Protein 2I3E (pdb70)

Organism: Carassius auratus (NCBI:txid7957)

Structure (mmCIF, N/CA/C/O backbone):
data_2I3E
#
_entry.id   2I3E
#
loop_
_atom_site.group_PDB
_atom_site.id
_atom_site.type_symbol
_atom_site.label_atom_id
_atom_site.label_alt_id
_atom_site.label_comp_id
_atom_site.label_asym_id
_atom_site.label_entity_id
_atom_site.label_seq_id
_atom_site.pdbx_PDB_ins_code
_atom_site.Cartn_x
_atom_site.Cartn_y
_atom_site.Cartn_z
_atom_site.occupancy
_atom_site.B_iso_or_equiv
_atom_site.auth_seq_id
_atom_site.auth_comp_id
_atom_site.auth_asym_id
_atom_site.auth_atom_id
_atom_site.pdbx_PDB_model_num
ATOM 1 N N . GLY A 1 1 ? -4.946 -9.709 -34.340 1.00 0.00 1 GLY A N 1
ATOM 2 C CA . GLY A 1 1 ? -5.610 -8.698 -33.473 1.00 0.00 1 GLY A CA 1
ATOM 3 C C . GLY A 1 1 ? -6.145 -7.519 -34.261 1.00 0.00 1 GLY A C 1
ATOM 4 O O . GLY A 1 1 ? -6.412 -7.634 -35.457 1.00 0.00 1 GLY A O 1
ATOM 10 N N . SER A 1 2 ? -6.299 -6.382 -33.590 1.00 0.00 2 SER A N 1
ATOM 11 C CA . SER A 1 2 ? -6.806 -5.176 -34.236 1.00 0.00 2 SER A CA 1
ATOM 12 C C . SER A 1 2 ? -5.944 -3.969 -33.885 1.00 0.00 2 SER A C 1
ATOM 13 O O . SER A 1 2 ? -5.399 -3.305 -34.767 1.00 0.00 2 SER A O 1
ATOM 21 N N . HIS A 1 3 ? -5.824 -3.688 -32.592 1.00 0.00 3 HIS A N 1
ATOM 22 C CA . HIS A 1 3 ? -5.028 -2.561 -32.124 1.00 0.00 3 HIS A CA 1
ATOM 23 C C . HIS A 1 3 ? -4.726 -2.688 -30.634 1.00 0.00 3 HIS A C 1
ATOM 24 O O . HIS A 1 3 ? -5.462 -3.341 -29.896 1.00 0.00 3 HIS A O 1
ATOM 38 N N . MET A 1 4 ? -3.639 -2.058 -30.200 1.00 0.00 4 MET A N 1
ATOM 39 C CA . MET A 1 4 ? -3.241 -2.101 -28.797 1.00 0.00 4 MET A CA 1
ATOM 40 C C . MET A 1 4 ? -4.245 -1.359 -27.923 1.00 0.00 4 MET A C 1
ATOM 41 O O . MET A 1 4 ? -4.026 -0.207 -27.547 1.00 0.00 4 MET A O 1
ATOM 55 N N . GLU A 1 5 ? -5.349 -2.027 -27.603 1.00 0.00 5 GLU A N 1
ATOM 56 C CA . GLU A 1 5 ? -6.389 -1.431 -26.771 1.00 0.00 5 GLU A CA 1
ATOM 57 C C . GLU A 1 5 ? -6.529 -2.184 -25.451 1.00 0.00 5 GLU A C 1
ATOM 58 O O . GLU A 1 5 ? -7.637 -2.393 -24.958 1.00 0.00 5 GLU A O 1
ATOM 70 N N . LEU A 1 6 ? -5.396 -2.590 -24.885 1.00 0.00 6 LEU A N 1
ATOM 71 C CA . LEU A 1 6 ? -5.392 -3.319 -23.621 1.00 0.00 6 LEU A CA 1
ATOM 72 C C . LEU A 1 6 ? -5.035 -2.394 -22.460 1.00 0.00 6 LEU A C 1
ATOM 73 O O . LEU A 1 6 ? -4.355 -1.385 -22.646 1.00 0.00 6 LEU A O 1
ATOM 89 N N . PRO A 1 7 ? -5.488 -2.730 -21.240 1.00 0.00 7 PRO A N 1
ATOM 90 C CA . PRO A 1 7 ? -5.212 -1.926 -20.046 1.00 0.00 7 PRO A CA 1
ATOM 91 C C . PRO A 1 7 ? -3.739 -1.966 -19.651 1.00 0.00 7 PRO A C 1
ATOM 92 O O . PRO A 1 7 ? -3.047 -2.953 -19.900 1.00 0.00 7 PRO A O 1
ATOM 103 N N . LEU A 1 8 ? -3.266 -0.887 -19.037 1.00 0.00 8 LEU A N 1
ATOM 104 C CA . LEU A 1 8 ? -1.874 -0.798 -18.609 1.00 0.00 8 LEU A CA 1
ATOM 105 C C . LEU A 1 8 ? -1.774 -0.674 -17.092 1.00 0.00 8 LEU A C 1
ATOM 106 O O . LEU A 1 8 ? -0.851 -1.209 -16.476 1.00 0.00 8 LEU A O 1
ATOM 122 N N . PHE A 1 9 ? -2.726 0.036 -16.494 1.00 0.00 9 PHE A N 1
ATOM 123 C CA . PHE A 1 9 ? -2.739 0.231 -15.049 1.00 0.00 9 PHE A CA 1
ATOM 124 C C . PHE A 1 9 ? -4.135 -0.005 -14.478 1.00 0.00 9 PHE A C 1
ATOM 125 O O . PHE A 1 9 ? -5.121 0.537 -14.978 1.00 0.00 9 PHE A O 1
ATOM 142 N N . PHE A 1 10 ? -4.207 -0.815 -13.426 1.00 0.00 10 PHE A N 1
ATOM 143 C CA . PHE A 1 10 ? -5.480 -1.121 -12.782 1.00 0.00 10 PHE A CA 1
ATOM 144 C C . PHE A 1 10 ? -5.483 -0.644 -11.333 1.00 0.00 10 PHE A C 1
ATOM 145 O O . PHE A 1 10 ? -4.432 -0.544 -10.700 1.00 0.00 10 PHE A O 1
ATOM 162 N N . GLY A 1 11 ? -6.671 -0.352 -10.812 1.00 0.00 11 GLY A N 1
ATOM 163 C CA . GLY A 1 11 ? -6.785 0.112 -9.441 1.00 0.00 11 GLY A CA 1
ATOM 164 C C . GLY A 1 11 ? -8.208 0.476 -9.067 1.00 0.00 11 GLY A C 1
ATOM 165 O O . GLY A 1 11 ? -9.073 0.591 -9.935 1.00 0.00 11 GLY A O 1
ATOM 169 N N . TRP A 1 12 ? -8.450 0.656 -7.773 1.00 0.00 12 TRP A N 1
ATOM 170 C CA . TRP A 1 12 ? -9.780 1.010 -7.287 1.00 0.00 12 TRP A CA 1
ATOM 171 C C . TRP A 1 12 ? -9.750 2.342 -6.543 1.00 0.00 12 TRP A C 1
ATOM 172 O O . TRP A 1 12 ? -8.880 2.578 -5.705 1.00 0.00 12 TRP A O 1
ATOM 193 N N . PHE A 1 13 ? -10.707 3.209 -6.858 1.00 0.00 13 PHE A N 1
ATOM 194 C CA . PHE A 1 13 ? -10.792 4.519 -6.221 1.00 0.00 13 PHE A CA 1
ATOM 195 C C . PHE A 1 13 ? -11.605 4.445 -4.933 1.00 0.00 13 PHE A C 1
ATOM 196 O O . PHE A 1 13 ? -12.805 4.172 -4.960 1.00 0.00 13 PHE A O 1
ATOM 213 N N . LEU A 1 14 ? -10.943 4.688 -3.806 1.00 0.00 14 LEU A N 1
ATOM 214 C CA . LEU A 1 14 ? -11.608 4.647 -2.506 1.00 0.00 14 LEU A CA 1
ATOM 215 C C . LEU A 1 14 ? -12.706 5.703 -2.419 1.00 0.00 14 LEU A C 1
ATOM 216 O O . LEU A 1 14 ? -12.566 6.804 -2.950 1.00 0.00 14 LEU A O 1
ATOM 232 N N . LEU A 1 15 ? -13.800 5.355 -1.747 1.00 0.00 15 LEU A N 1
ATOM 233 C CA . LEU A 1 15 ? -14.927 6.267 -1.588 1.00 0.00 15 LEU A CA 1
ATOM 234 C C . LEU A 1 15 ? -14.515 7.515 -0.809 1.00 0.00 15 LEU A C 1
ATOM 235 O O . LEU A 1 15 ? -13.749 7.432 0.152 1.00 0.00 15 LEU A O 1
ATOM 251 N N . PRO A 1 16 ? -15.020 8.697 -1.212 1.00 0.00 16 PRO A N 1
ATOM 252 C CA . PRO A 1 16 ? -14.703 9.965 -0.549 1.00 0.00 16 PRO A CA 1
ATOM 253 C C . PRO A 1 16 ? -14.888 9.895 0.965 1.00 0.00 16 PRO A C 1
ATOM 254 O O . PRO A 1 16 ? -14.244 10.631 1.712 1.00 0.00 16 PRO A O 1
ATOM 265 N N . GLU A 1 17 ? -15.770 9.007 1.412 1.00 0.00 17 GLU A N 1
ATOM 266 C CA . GLU A 1 17 ? -16.034 8.844 2.837 1.00 0.00 17 GLU A CA 1
ATOM 267 C C . GLU A 1 17 ? -14.875 8.136 3.532 1.00 0.00 17 GLU A C 1
ATOM 268 O O . GLU A 1 17 ? -14.423 8.559 4.597 1.00 0.00 17 GLU A O 1
ATOM 280 N N . GLU A 1 18 ? -14.399 7.054 2.925 1.00 0.00 18 GLU A N 1
ATOM 281 C CA . GLU A 1 18 ? -13.295 6.284 3.487 1.00 0.00 18 GLU A CA 1
ATOM 282 C C . GLU A 1 18 ? -12.034 7.136 3.604 1.00 0.00 18 GLU A C 1
ATOM 283 O O . GLU A 1 18 ? -11.385 7.157 4.650 1.00 0.00 18 GLU A O 1
ATOM 295 N N . GLU A 1 19 ? -11.691 7.835 2.526 1.00 0.00 19 GLU A N 1
ATOM 296 C CA . GLU A 1 19 ? -10.506 8.687 2.514 1.00 0.00 19 GLU A CA 1
ATOM 297 C C . GLU A 1 19 ? -10.522 9.664 3.684 1.00 0.00 19 GLU A C 1
ATOM 298 O O . GLU A 1 19 ? -9.478 9.991 4.249 1.00 0.00 19 GLU A O 1
ATOM 310 N N . GLU A 1 20 ? -11.715 10.123 4.048 1.00 0.00 20 GLU A N 1
ATOM 311 C CA . GLU A 1 20 ? -11.867 11.059 5.155 1.00 0.00 20 GLU A CA 1
ATOM 312 C C . GLU A 1 20 ? -11.511 10.388 6.477 1.00 0.00 20 GLU A C 1
ATOM 313 O O . GLU A 1 20 ? -10.796 10.956 7.302 1.00 0.00 20 GLU A O 1
ATOM 325 N N . ARG A 1 21 ? -12.015 9.172 6.668 1.00 0.00 21 ARG A N 1
ATOM 326 C CA . ARG A 1 21 ? -11.750 8.419 7.887 1.00 0.00 21 ARG A CA 1
ATOM 327 C C . ARG A 1 21 ? -10.299 7.945 7.927 1.00 0.00 21 ARG A C 1
ATOM 328 O O . ARG A 1 21 ? -9.622 8.072 8.947 1.00 0.00 21 ARG A O 1
ATOM 349 N N . ILE A 1 22 ? -9.828 7.400 6.810 1.00 0.00 22 ILE A N 1
ATOM 350 C CA . ILE A 1 22 ? -8.459 6.908 6.717 1.00 0.00 22 ILE A CA 1
ATOM 351 C C . ILE A 1 22 ? -7.456 8.033 6.953 1.00 0.00 22 ILE A C 1
ATOM 352 O O . ILE A 1 22 ? -6.486 7.869 7.693 1.00 0.00 22 ILE A O 1
ATOM 368 N N . LYS A 1 23 ? -7.696 9.177 6.318 1.00 0.00 23 LYS A N 1
ATOM 369 C CA . LYS A 1 23 ? -6.811 10.328 6.460 1.00 0.00 23 LYS A CA 1
ATOM 370 C C . LYS A 1 23 ? -6.725 10.769 7.918 1.00 0.00 23 LYS A C 1
ATOM 371 O O . LYS A 1 23 ? -5.645 11.087 8.417 1.00 0.00 23 LYS A O 1
ATOM 390 N N . CYS A 1 24 ? -7.868 10.783 8.596 1.00 0.00 24 CYS A N 1
ATOM 391 C CA . CYS A 1 24 ? -7.920 11.182 9.997 1.00 0.00 24 CYS A CA 1
ATOM 392 C C . CYS A 1 24 ? -7.060 10.259 10.856 1.00 0.00 24 CYS A C 1
ATOM 393 O O . CYS A 1 24 ? -6.442 10.697 11.827 1.00 0.00 24 CYS A O 1
ATOM 401 N N . ALA A 1 25 ? -7.026 8.982 10.490 1.00 0.00 25 ALA A N 1
ATOM 402 C CA . ALA A 1 25 ? -6.242 7.998 11.226 1.00 0.00 25 ALA A CA 1
ATOM 403 C C . ALA A 1 25 ? -4.751 8.178 10.964 1.00 0.00 25 ALA A C 1
ATOM 404 O O . ALA A 1 25 ? -3.935 8.099 11.881 1.00 0.00 25 ALA A O 1
ATOM 411 N N . THR A 1 26 ? -4.402 8.422 9.705 1.00 0.00 26 THR A N 1
ATOM 412 C CA . THR A 1 26 ? -3.008 8.614 9.322 1.00 0.00 26 THR A CA 1
ATOM 413 C C . THR A 1 26 ? -2.410 9.821 10.036 1.00 0.00 26 THR A C 1
ATOM 414 O O . THR A 1 26 ? -1.300 9.757 10.563 1.00 0.00 26 THR A O 1
ATOM 425 N N . MET A 1 27 ? -3.155 10.922 10.050 1.00 0.00 27 MET A N 1
ATOM 426 C CA . MET A 1 27 ? -2.699 12.145 10.701 1.00 0.00 27 MET A CA 1
ATOM 427 C C . MET A 1 27 ? -2.454 11.910 12.188 1.00 0.00 27 MET A C 1
ATOM 428 O O . MET A 1 27 ? -1.411 12.288 12.722 1.00 0.00 27 MET A O 1
ATOM 442 N N . ASP A 1 28 ? -3.421 11.282 12.849 1.00 0.00 28 ASP A N 1
ATOM 443 C CA . ASP A 1 28 ? -3.309 10.994 14.275 1.00 0.00 28 ASP A CA 1
ATOM 444 C C . ASP A 1 28 ? -2.084 10.130 14.560 1.00 0.00 28 ASP A C 1
ATOM 445 O O . ASP A 1 28 ? -1.450 10.261 15.607 1.00 0.00 28 ASP A O 1
ATOM 454 N N . PHE A 1 29 ? -1.757 9.250 13.620 1.00 0.00 29 PHE A N 1
ATOM 455 C CA . PHE A 1 29 ? -0.607 8.365 13.768 1.00 0.00 29 PHE A CA 1
ATOM 456 C C . PHE A 1 29 ? 0.693 9.166 13.791 1.00 0.00 29 PHE A C 1
ATOM 457 O O . PHE A 1 29 ? 1.495 9.038 14.715 1.00 0.00 29 PHE A O 1
ATOM 474 N N . LEU A 1 30 ? 0.894 9.989 12.767 1.00 0.00 30 LEU A N 1
ATOM 475 C CA . LEU A 1 30 ? 2.096 10.810 12.666 1.00 0.00 30 LEU A CA 1
ATOM 476 C C . LEU A 1 30 ? 2.307 11.634 13.934 1.00 0.00 30 LEU A C 1
ATOM 477 O O . LEU A 1 30 ? 3.440 11.868 14.352 1.00 0.00 30 LEU A O 1
ATOM 493 N N . LYS A 1 31 ? 1.208 12.070 14.541 1.00 0.00 31 LYS A N 1
ATOM 494 C CA . LYS A 1 31 ? 1.275 12.866 15.761 1.00 0.00 31 LYS A CA 1
ATOM 495 C C . LYS A 1 31 ? 1.731 12.014 16.941 1.00 0.00 31 LYS A C 1
ATOM 496 O O . LYS A 1 31 ? 2.589 12.426 17.723 1.00 0.00 31 LYS A O 1
ATOM 515 N N . THR A 1 32 ? 1.153 10.823 17.062 1.00 0.00 32 THR A N 1
ATOM 516 C CA . THR A 1 32 ? 1.502 9.913 18.146 1.00 0.00 32 THR A CA 1
ATOM 517 C C . THR A 1 32 ? 2.891 9.319 17.931 1.00 0.00 32 THR A C 1
ATOM 518 O O . THR A 1 32 ? 3.623 9.066 18.888 1.00 0.00 32 THR A O 1
ATOM 529 N N . LEU A 1 33 ? 3.246 9.103 16.669 1.00 0.00 33 LEU A N 1
ATOM 530 C CA . LEU A 1 33 ? 4.547 8.541 16.327 1.00 0.00 33 LEU A CA 1
ATOM 531 C C . LEU A 1 33 ? 5.670 9.498 16.716 1.00 0.00 33 LEU A C 1
ATOM 532 O O . LEU A 1 33 ? 6.727 9.074 17.183 1.00 0.00 33 LEU A O 1
ATOM 548 N N . ASP A 1 34 ? 5.433 10.790 16.520 1.00 0.00 34 ASP A N 1
ATOM 549 C CA . ASP A 1 34 ? 6.423 11.808 16.851 1.00 0.00 34 ASP A CA 1
ATOM 550 C C . ASP A 1 34 ? 6.568 11.953 18.362 1.00 0.00 34 ASP A C 1
ATOM 551 O O . ASP A 1 34 ? 7.673 12.138 18.875 1.00 0.00 34 ASP A O 1
ATOM 560 N N . THR A 1 35 ? 5.447 11.866 19.071 1.00 0.00 35 THR A N 1
ATOM 561 C CA . THR A 1 35 ? 5.451 11.986 20.524 1.00 0.00 35 THR A CA 1
ATOM 562 C C . THR A 1 35 ? 6.187 10.814 21.166 1.00 0.00 35 THR A C 1
ATOM 563 O O . THR A 1 35 ? 6.787 10.954 22.232 1.00 0.00 35 THR A O 1
ATOM 574 N N . LEU A 1 36 ? 6.135 9.659 20.512 1.00 0.00 36 LEU A N 1
ATOM 575 C CA . LEU A 1 36 ? 6.797 8.462 21.019 1.00 0.00 36 LEU A CA 1
ATOM 576 C C . LEU A 1 36 ? 8.313 8.633 21.015 1.00 0.00 36 LEU A C 1
ATOM 577 O O . LEU A 1 36 ? 8.890 9.125 20.045 1.00 0.00 36 LEU A O 1
ATOM 593 N N . GLU A 1 37 ? 8.952 8.225 22.106 1.00 0.00 37 GLU A N 1
ATOM 594 C CA . GLU A 1 37 ? 10.401 8.333 22.231 1.00 0.00 37 GLU A CA 1
ATOM 595 C C . GLU A 1 37 ? 11.104 7.342 21.308 1.00 0.00 37 GLU A C 1
ATOM 596 O O . GLU A 1 37 ? 12.213 7.597 20.837 1.00 0.00 37 GLU A O 1
ATOM 608 N N . ALA A 1 38 ? 10.453 6.212 21.053 1.00 0.00 38 ALA A N 1
ATOM 609 C CA . ALA A 1 38 ? 11.016 5.183 20.186 1.00 0.00 38 ALA A CA 1
ATOM 610 C C . ALA A 1 38 ? 11.348 5.744 18.807 1.00 0.00 38 ALA A C 1
ATOM 611 O O . ALA A 1 38 ? 12.418 5.479 18.259 1.00 0.00 38 ALA A O 1
ATOM 618 N N . PHE A 1 39 ? 10.424 6.523 18.253 1.00 0.00 39 PHE A N 1
ATOM 619 C CA . PHE A 1 39 ? 10.620 7.124 16.939 1.00 0.00 39 PHE A CA 1
ATOM 620 C C . PHE A 1 39 ? 11.625 8.270 17.010 1.00 0.00 39 PHE A C 1
ATOM 621 O O . PHE A 1 39 ? 12.586 8.314 16.242 1.00 0.00 39 PHE A O 1
ATOM 638 N N . LYS A 1 40 ? 11.396 9.195 17.937 1.00 0.00 40 LYS A N 1
ATOM 639 C CA . LYS A 1 40 ? 12.280 10.343 18.110 1.00 0.00 40 LYS A CA 1
ATOM 640 C C . LYS A 1 40 ? 13.720 9.896 18.346 1.00 0.00 40 LYS A C 1
ATOM 641 O O . LYS A 1 40 ? 14.664 10.600 17.989 1.00 0.00 40 LYS A O 1
ATOM 660 N N . GLU A 1 41 ? 13.880 8.723 18.950 1.00 0.00 41 GLU A N 1
ATOM 661 C CA . GLU A 1 41 ? 15.206 8.183 19.231 1.00 0.00 41 GLU A CA 1
ATOM 662 C C . GLU A 1 41 ? 15.914 7.778 17.943 1.00 0.00 41 GLU A C 1
ATOM 663 O O . GLU A 1 41 ? 17.138 7.847 17.847 1.00 0.00 41 GLU A O 1
ATOM 675 N N . HIS A 1 42 ? 15.133 7.355 16.953 1.00 0.00 42 HIS A N 1
ATOM 676 C CA . HIS A 1 42 ? 15.685 6.936 15.669 1.00 0.00 42 HIS A CA 1
ATOM 677 C C . HIS A 1 42 ? 15.440 7.990 14.589 1.00 0.00 42 HIS A C 1
ATOM 678 O O . HIS A 1 42 ? 15.644 7.732 13.403 1.00 0.00 42 HIS A O 1
ATOM 692 N N . ILE A 1 43 ? 15.002 9.178 15.003 1.00 0.00 43 ILE A N 1
ATOM 693 C CA . ILE A 1 43 ? 14.732 10.261 14.064 1.00 0.00 43 ILE A CA 1
ATOM 694 C C . ILE A 1 43 ? 15.968 10.593 13.234 1.00 0.00 43 ILE A C 1
ATOM 695 O O . ILE A 1 43 ? 15.865 10.928 12.055 1.00 0.00 43 ILE A O 1
ATOM 711 N N . SER A 1 44 ? 17.138 10.499 13.859 1.00 0.00 44 SER A N 1
ATOM 712 C CA . SER A 1 44 ? 18.394 10.790 13.178 1.00 0.00 44 SER A CA 1
ATOM 713 C C . SER A 1 44 ? 18.586 9.874 11.974 1.00 0.00 44 SER A C 1
ATOM 714 O O . SER A 1 44 ? 19.091 10.296 10.934 1.00 0.00 44 SER A O 1
ATOM 722 N N . GLU A 1 45 ? 18.179 8.617 12.122 1.00 0.00 45 GLU A N 1
ATOM 723 C CA . GLU A 1 45 ? 18.305 7.641 11.047 1.00 0.00 45 GLU A CA 1
ATOM 724 C C . GLU A 1 45 ? 17.223 7.850 9.990 1.00 0.00 45 GLU A C 1
ATOM 725 O O . GLU A 1 45 ? 17.445 7.604 8.805 1.00 0.00 45 GLU A O 1
ATOM 737 N N . PHE A 1 46 ? 16.055 8.305 10.429 1.00 0.00 46 PHE A N 1
ATOM 738 C CA . PHE A 1 46 ? 14.940 8.545 9.520 1.00 0.00 46 PHE A CA 1
ATOM 739 C C . PHE A 1 46 ? 15.161 9.826 8.717 1.00 0.00 46 PHE A C 1
ATOM 740 O O . PHE A 1 46 ? 15.006 9.836 7.495 1.00 0.00 46 PHE A O 1
ATOM 757 N N . THR A 1 47 ? 15.526 10.899 9.408 1.00 0.00 47 THR A N 1
ATOM 758 C CA . THR A 1 47 ? 15.770 12.182 8.756 1.00 0.00 47 THR A CA 1
ATOM 759 C C . THR A 1 47 ? 17.223 12.305 8.299 1.00 0.00 47 THR A C 1
ATOM 760 O O . THR A 1 47 ? 17.592 13.275 7.636 1.00 0.00 47 THR A O 1
ATOM 771 N N . GLY A 1 48 ? 18.043 11.322 8.656 1.00 0.00 48 GLY A N 1
ATOM 772 C CA . GLY A 1 48 ? 19.443 11.347 8.271 1.00 0.00 48 GLY A CA 1
ATOM 773 C C . GLY A 1 48 ? 20.191 12.531 8.856 1.00 0.00 48 GLY A C 1
ATOM 774 O O . GLY A 1 48 ? 21.283 12.868 8.399 1.00 0.00 48 GLY A O 1
ATOM 778 N N . GLU A 1 49 ? 19.604 13.166 9.870 1.00 0.00 49 GLU A N 1
ATOM 779 C CA . GLU A 1 49 ? 20.226 14.318 10.515 1.00 0.00 49 GLU A CA 1
ATOM 780 C C . GLU A 1 49 ? 20.607 15.382 9.489 1.00 0.00 49 GLU A C 1
ATOM 781 O O . GLU A 1 49 ? 21.779 15.733 9.347 1.00 0.00 49 GLU A O 1
ATOM 793 N N . ALA A 1 50 ? 19.609 15.893 8.774 1.00 0.00 50 ALA A N 1
ATOM 794 C CA . ALA A 1 50 ? 19.843 16.917 7.762 1.00 0.00 50 ALA A CA 1
ATOM 795 C C . ALA A 1 50 ? 18.529 17.490 7.241 1.00 0.00 50 ALA A C 1
ATOM 796 O O . ALA A 1 50 ? 18.100 17.175 6.131 1.00 0.00 50 ALA A O 1
ATOM 803 N N . GLU A 1 51 ? 17.897 18.335 8.048 1.00 0.00 51 GLU A N 1
ATOM 804 C CA . GLU A 1 51 ? 16.634 18.956 7.666 1.00 0.00 51 GLU A CA 1
ATOM 805 C C . GLU A 1 51 ? 16.503 20.346 8.287 1.00 0.00 51 GLU A C 1
ATOM 806 O O . GLU A 1 51 ? 16.845 21.348 7.659 1.00 0.00 51 GLU A O 1
ATOM 818 N N . LYS A 1 52 ? 16.011 20.403 9.524 1.00 0.00 52 LYS A N 1
ATOM 819 C CA . LYS A 1 52 ? 15.842 21.674 10.225 1.00 0.00 52 LYS A CA 1
ATOM 820 C C . LYS A 1 52 ? 15.082 21.478 11.535 1.00 0.00 52 LYS A C 1
ATOM 821 O O . LYS A 1 52 ? 15.621 21.715 12.616 1.00 0.00 52 LYS A O 1
ATOM 840 N N . GLU A 1 53 ? 13.829 21.045 11.433 1.00 0.00 53 GLU A N 1
ATOM 841 C CA . GLU A 1 53 ? 12.998 20.819 12.610 1.00 0.00 53 GLU A CA 1
ATOM 842 C C . GLU A 1 53 ? 11.978 19.714 12.349 1.00 0.00 53 GLU A C 1
ATOM 843 O O . GLU A 1 53 ? 10.775 19.915 12.513 1.00 0.00 53 GLU A O 1
ATOM 855 N N . VAL A 1 54 ? 12.470 18.546 11.938 1.00 0.00 54 VAL A N 1
ATOM 856 C CA . VAL A 1 54 ? 11.610 17.399 11.649 1.00 0.00 54 VAL A CA 1
ATOM 857 C C . VAL A 1 54 ? 10.375 17.813 10.848 1.00 0.00 54 VAL A C 1
ATOM 858 O O . VAL A 1 54 ? 9.276 17.308 11.075 1.00 0.00 54 VAL A O 1
ATOM 871 N N . ASP A 1 55 ? 10.568 18.736 9.911 1.00 0.00 55 ASP A N 1
ATOM 872 C CA . ASP A 1 55 ? 9.473 19.220 9.076 1.00 0.00 55 ASP A CA 1
ATOM 873 C C . ASP A 1 55 ? 9.112 18.208 7.989 1.00 0.00 55 ASP A C 1
ATOM 874 O O . ASP A 1 55 ? 8.107 18.367 7.295 1.00 0.00 55 ASP A O 1
ATOM 883 N N . LEU A 1 56 ? 9.932 17.170 7.840 1.00 0.00 56 LEU A N 1
ATOM 884 C CA . LEU A 1 56 ? 9.690 16.141 6.834 1.00 0.00 56 LEU A CA 1
ATOM 885 C C . LEU A 1 56 ? 8.291 15.547 6.983 1.00 0.00 56 LEU A C 1
ATOM 886 O O . LEU A 1 56 ? 7.679 15.123 6.003 1.00 0.00 56 LEU A O 1
ATOM 902 N N . GLU A 1 57 ? 7.792 15.522 8.214 1.00 0.00 57 GLU A N 1
ATOM 903 C CA . GLU A 1 57 ? 6.465 14.982 8.489 1.00 0.00 57 GLU A CA 1
ATOM 904 C C . GLU A 1 57 ? 5.384 15.849 7.853 1.00 0.00 57 GLU A C 1
ATOM 905 O O . GLU A 1 57 ? 4.359 15.344 7.394 1.00 0.00 57 GLU A O 1
ATOM 917 N N . GLN A 1 58 ? 5.621 17.156 7.827 1.00 0.00 58 GLN A N 1
ATOM 918 C CA . GLN A 1 58 ? 4.670 18.095 7.245 1.00 0.00 58 GLN A CA 1
ATOM 919 C C . GLN A 1 58 ? 4.971 18.332 5.767 1.00 0.00 58 GLN A C 1
ATOM 920 O O . GLN A 1 58 ? 4.078 18.667 4.987 1.00 0.00 58 GLN A O 1
ATOM 934 N N . TYR A 1 59 ? 6.234 18.157 5.388 1.00 0.00 59 TYR A N 1
ATOM 935 C CA . TYR A 1 59 ? 6.654 18.351 4.003 1.00 0.00 59 TYR A CA 1
ATOM 936 C C . TYR A 1 59 ? 5.823 17.487 3.056 1.00 0.00 59 TYR A C 1
ATOM 937 O O . TYR A 1 59 ? 5.350 17.961 2.022 1.00 0.00 59 TYR A O 1
ATOM 955 N N . PHE A 1 60 ? 5.652 16.218 3.415 1.00 0.00 60 PHE A N 1
ATOM 956 C CA . PHE A 1 60 ? 4.879 15.286 2.598 1.00 0.00 60 PHE A CA 1
ATOM 957 C C . PHE A 1 60 ? 3.506 15.860 2.260 1.00 0.00 60 PHE A C 1
ATOM 958 O O . PHE A 1 60 ? 2.839 16.445 3.112 1.00 0.00 60 PHE A O 1
ATOM 975 N N . GLN A 1 61 ? 3.090 15.687 1.009 1.00 0.00 61 GLN A N 1
ATOM 976 C CA . GLN A 1 61 ? 1.797 16.188 0.557 1.00 0.00 61 GLN A CA 1
ATOM 977 C C . GLN A 1 61 ? 0.793 15.049 0.412 1.00 0.00 61 GLN A C 1
ATOM 978 O O . GLN A 1 61 ? 1.109 13.996 -0.144 1.00 0.00 61 GLN A O 1
ATOM 992 N N . ASN A 1 62 ? -0.417 15.267 0.914 1.00 0.00 62 ASN A N 1
ATOM 993 C CA . ASN A 1 62 ? -1.469 14.258 0.840 1.00 0.00 62 ASN A CA 1
ATOM 994 C C . ASN A 1 62 ? -2.601 14.719 -0.077 1.00 0.00 62 ASN A C 1
ATOM 995 O O . ASN A 1 62 ? -3.331 15.654 0.250 1.00 0.00 62 ASN A O 1
ATOM 1006 N N . PRO A 1 63 ? -2.767 14.067 -1.245 1.00 0.00 63 PRO A N 1
ATOM 1007 C CA . PRO A 1 63 ? -3.819 14.423 -2.201 1.00 0.00 63 PRO A CA 1
ATOM 1008 C C . PRO A 1 63 ? -5.207 14.030 -1.708 1.00 0.00 63 PRO A C 1
ATOM 1009 O O . PRO A 1 63 ? -5.364 13.049 -0.980 1.00 0.00 63 PRO A O 1
ATOM 1020 N N . LEU A 1 64 ? -6.213 14.800 -2.109 1.00 0.00 64 LEU A N 1
ATOM 1021 C CA . LEU A 1 64 ? -7.589 14.532 -1.707 1.00 0.00 64 LEU A CA 1
ATOM 1022 C C . LEU A 1 64 ? -8.069 13.199 -2.276 1.00 0.00 64 LEU A C 1
ATOM 1023 O O . LEU A 1 64 ? -8.077 12.184 -1.579 1.00 0.00 64 LEU A O 1
ATOM 1039 N N . GLN A 1 65 ? -8.468 13.207 -3.544 1.00 0.00 65 GLN A N 1
ATOM 1040 C CA . GLN A 1 65 ? -8.948 11.997 -4.201 1.00 0.00 65 GLN A CA 1
ATOM 1041 C C . GLN A 1 65 ? -7.834 10.963 -4.317 1.00 0.00 65 GLN A C 1
ATOM 1042 O O . GLN A 1 65 ? -7.200 10.834 -5.365 1.00 0.00 65 GLN A O 1
ATOM 1056 N N . LEU A 1 66 ? -7.599 10.231 -3.234 1.00 0.00 66 LEU A N 1
ATOM 1057 C CA . LEU A 1 66 ? -6.560 9.208 -3.214 1.00 0.00 66 LEU A CA 1
ATOM 1058 C C . LEU A 1 66 ? -7.019 7.948 -3.941 1.00 0.00 66 LEU A C 1
ATOM 1059 O O . LEU A 1 66 ? -8.195 7.589 -3.899 1.00 0.00 66 LEU A O 1
ATOM 1075 N N . HIS A 1 67 ? -6.081 7.281 -4.606 1.00 0.00 67 HIS A N 1
ATOM 1076 C CA . HIS A 1 67 ? -6.387 6.060 -5.343 1.00 0.00 67 HIS A CA 1
ATOM 1077 C C . HIS A 1 67 ? -5.468 4.922 -4.911 1.00 0.00 67 HIS A C 1
ATOM 1078 O O . HIS A 1 67 ? -4.354 5.155 -4.442 1.00 0.00 67 HIS A O 1
ATOM 1092 N N . CYS A 1 68 ? -5.941 3.691 -5.071 1.00 0.00 68 CYS A N 1
ATOM 1093 C CA . CYS A 1 68 ? -5.162 2.516 -4.696 1.00 0.00 68 CYS A CA 1
ATOM 1094 C C . CYS A 1 68 ? -4.863 1.648 -5.915 1.00 0.00 68 CYS A C 1
ATOM 1095 O O . CYS A 1 68 ? -5.746 1.373 -6.726 1.00 0.00 68 CYS A O 1
ATOM 1103 N N . THR A 1 69 ? -3.610 1.218 -6.034 1.00 0.00 69 THR A N 1
ATOM 1104 C CA . THR A 1 69 ? -3.192 0.380 -7.152 1.00 0.00 69 THR A CA 1
ATOM 1105 C C . THR A 1 69 ? -3.637 -1.064 -6.940 1.00 0.00 69 THR A C 1
ATOM 1106 O O . THR A 1 69 ? -3.909 -1.480 -5.814 1.00 0.00 69 THR A O 1
ATOM 1117 N N . THR A 1 70 ? -3.709 -1.824 -8.027 1.00 0.00 70 THR A N 1
ATOM 1118 C CA . THR A 1 70 ? -4.123 -3.221 -7.955 1.00 0.00 70 THR A CA 1
ATOM 1119 C C . THR A 1 70 ? -3.160 -4.120 -8.727 1.00 0.00 70 THR A C 1
ATOM 1120 O O . THR A 1 70 ? -2.345 -4.826 -8.132 1.00 0.00 70 THR A O 1
ATOM 1131 N N . LYS A 1 71 ? -3.262 -4.095 -10.053 1.00 0.00 71 LYS A N 1
ATOM 1132 C CA . LYS A 1 71 ? -2.401 -4.916 -10.899 1.00 0.00 71 LYS A CA 1
ATOM 1133 C C . LYS A 1 71 ? -1.889 -4.124 -12.098 1.00 0.00 71 LYS A C 1
ATOM 1134 O O . LYS A 1 71 ? -2.635 -3.372 -12.726 1.00 0.00 71 LYS A O 1
ATOM 1153 N N . PHE A 1 72 ? -0.610 -4.304 -12.414 1.00 0.00 72 PHE A N 1
ATOM 1154 C CA . PHE A 1 72 ? 0.006 -3.615 -13.540 1.00 0.00 72 PHE A CA 1
ATOM 1155 C C . PHE A 1 72 ? 0.121 -4.547 -14.743 1.00 0.00 72 PHE A C 1
ATOM 1156 O O . PHE A 1 72 ? 0.884 -5.513 -14.721 1.00 0.00 72 PHE A O 1
ATOM 1173 N N . CYS A 1 73 ? -0.644 -4.254 -15.790 1.00 0.00 73 CYS A N 1
ATOM 1174 C CA . CYS A 1 73 ? -0.631 -5.070 -17.001 1.00 0.00 73 CYS A CA 1
ATOM 1175 C C . CYS A 1 73 ? 0.783 -5.205 -17.558 1.00 0.00 73 CYS A C 1
ATOM 1176 O O . CYS A 1 73 ? 1.180 -6.280 -18.009 1.00 0.00 73 CYS A O 1
ATOM 1184 N N . ASP A 1 74 ? 1.535 -4.110 -17.525 1.00 0.00 74 ASP A N 1
ATOM 1185 C CA . ASP A 1 74 ? 2.904 -4.101 -18.026 1.00 0.00 74 ASP A CA 1
ATOM 1186 C C . ASP A 1 74 ? 2.940 -4.398 -19.523 1.00 0.00 74 ASP A C 1
ATOM 1187 O O . ASP A 1 74 ? 3.057 -3.487 -20.342 1.00 0.00 74 ASP A O 1
ATOM 1196 N N . TYR A 1 75 ? 2.838 -5.677 -19.875 1.00 0.00 75 TYR A N 1
ATOM 1197 C CA . TYR A 1 75 ? 2.858 -6.087 -21.275 1.00 0.00 75 TYR A CA 1
ATOM 1198 C C . TYR A 1 75 ? 2.684 -7.600 -21.405 1.00 0.00 75 TYR A C 1
ATOM 1199 O O . TYR A 1 75 ? 1.581 -8.086 -21.655 1.00 0.00 75 TYR A O 1
ATOM 1217 N N . GLY A 1 76 ? 3.778 -8.341 -21.244 1.00 0.00 76 GLY A N 1
ATOM 1218 C CA . GLY A 1 76 ? 3.716 -9.787 -21.356 1.00 0.00 76 GLY A CA 1
ATOM 1219 C C . GLY A 1 76 ? 4.452 -10.504 -20.238 1.00 0.00 76 GLY A C 1
ATOM 1220 O O . GLY A 1 76 ? 4.106 -11.632 -19.886 1.00 0.00 76 GLY A O 1
ATOM 1224 N N . LYS A 1 77 ? 5.472 -9.856 -19.681 1.00 0.00 77 LYS A N 1
ATOM 1225 C CA . LYS A 1 77 ? 6.257 -10.447 -18.601 1.00 0.00 77 LYS A CA 1
ATOM 1226 C C . LYS A 1 77 ? 5.360 -10.916 -17.459 1.00 0.00 77 LYS A C 1
ATOM 1227 O O . LYS A 1 77 ? 5.707 -11.843 -16.727 1.00 0.00 77 LYS A O 1
ATOM 1246 N N . ALA A 1 78 ? 4.205 -10.273 -17.313 1.00 0.00 78 ALA A N 1
ATOM 1247 C CA . ALA A 1 78 ? 3.262 -10.630 -16.259 1.00 0.00 78 ALA A CA 1
ATOM 1248 C C . ALA A 1 78 ? 2.098 -11.441 -16.817 1.00 0.00 78 ALA A C 1
ATOM 1249 O O . ALA A 1 78 ? 1.014 -10.908 -17.053 1.00 0.00 78 ALA A O 1
ATOM 1256 N N . GLU A 1 79 ? 2.329 -12.734 -17.025 1.00 0.00 79 GLU A N 1
ATOM 1257 C CA . GLU A 1 79 ? 1.297 -13.619 -17.555 1.00 0.00 79 GLU A CA 1
ATOM 1258 C C . GLU A 1 79 ? 0.070 -13.629 -16.649 1.00 0.00 79 GLU A C 1
ATOM 1259 O O . GLU A 1 79 ? -1.065 -13.646 -17.125 1.00 0.00 79 GLU A O 1
ATOM 1271 N N . GLY A 1 80 ? 0.308 -13.616 -15.341 1.00 0.00 80 GLY A N 1
ATOM 1272 C CA . GLY A 1 80 ? -0.788 -13.622 -14.382 1.00 0.00 80 GLY A CA 1
ATOM 1273 C C . GLY A 1 80 ? -1.852 -12.587 -14.697 1.00 0.00 80 GLY A C 1
ATOM 1274 O O . GLY A 1 80 ? -2.863 -12.894 -15.334 1.00 0.00 80 GLY A O 1
ATOM 1278 N N . ALA A 1 81 ? -1.627 -11.357 -14.248 1.00 0.00 81 ALA A N 1
ATOM 1279 C CA . ALA A 1 81 ? -2.571 -10.272 -14.483 1.00 0.00 81 ALA A CA 1
ATOM 1280 C C . ALA A 1 81 ? -2.963 -10.192 -15.954 1.00 0.00 81 ALA A C 1
ATOM 1281 O O . ALA A 1 81 ? -4.062 -9.751 -16.286 1.00 0.00 81 ALA A O 1
ATOM 1288 N N . LYS A 1 82 ? -2.068 -10.636 -16.834 1.00 0.00 82 LYS A N 1
ATOM 1289 C CA . LYS A 1 82 ? -2.347 -10.625 -18.266 1.00 0.00 82 LYS A CA 1
ATOM 1290 C C . LYS A 1 82 ? -3.654 -11.361 -18.549 1.00 0.00 82 LYS A C 1
ATOM 1291 O O . LYS A 1 82 ? -4.556 -10.827 -19.197 1.00 0.00 82 LYS A O 1
ATOM 1310 N N . GLU A 1 83 ? -3.755 -12.582 -18.034 1.00 0.00 83 GLU A N 1
ATOM 1311 C CA . GLU A 1 83 ? -4.958 -13.383 -18.208 1.00 0.00 83 GLU A CA 1
ATOM 1312 C C . GLU A 1 83 ? -6.135 -12.692 -17.533 1.00 0.00 83 GLU A C 1
ATOM 1313 O O . GLU A 1 83 ? -7.257 -12.705 -18.041 1.00 0.00 83 GLU A O 1
ATOM 1325 N N . TYR A 1 84 ? -5.861 -12.075 -16.386 1.00 0.00 84 TYR A N 1
ATOM 1326 C CA . TYR A 1 84 ? -6.885 -11.357 -15.637 1.00 0.00 84 TYR A CA 1
ATOM 1327 C C . TYR A 1 84 ? -7.458 -10.224 -16.483 1.00 0.00 84 TYR A C 1
ATOM 1328 O O . TYR A 1 84 ? -8.673 -10.091 -16.621 1.00 0.00 84 TYR A O 1
ATOM 1346 N N . ALA A 1 85 ? -6.569 -9.419 -17.058 1.00 0.00 85 ALA A N 1
ATOM 1347 C CA . ALA A 1 85 ? -6.982 -8.308 -17.904 1.00 0.00 85 ALA A CA 1
ATOM 1348 C C . ALA A 1 85 ? -7.811 -8.808 -19.081 1.00 0.00 85 ALA A C 1
ATOM 1349 O O . ALA A 1 85 ? -8.662 -8.090 -19.605 1.00 0.00 85 ALA A O 1
ATOM 1356 N N . GLU A 1 86 ? -7.559 -10.051 -19.487 1.00 0.00 86 GLU A N 1
ATOM 1357 C CA . GLU A 1 86 ? -8.286 -10.656 -20.598 1.00 0.00 86 GLU A CA 1
ATOM 1358 C C . GLU A 1 86 ? -9.535 -11.388 -20.106 1.00 0.00 86 GLU A C 1
ATOM 1359 O O . GLU A 1 86 ? -10.039 -12.289 -20.775 1.00 0.00 86 GLU A O 1
ATOM 1371 N N . LEU A 1 87 ? -10.035 -10.988 -18.938 1.00 0.00 87 LEU A N 1
ATOM 1372 C CA . LEU A 1 87 ? -11.224 -11.597 -18.364 1.00 0.00 87 LEU A CA 1
ATOM 1373 C C . LEU A 1 87 ? -12.350 -10.574 -18.276 1.00 0.00 87 LEU A C 1
ATOM 1374 O O . LEU A 1 87 ? -12.335 -9.684 -17.426 1.00 0.00 87 LEU A O 1
ATOM 1390 N N . GLN A 1 88 ? -13.318 -10.706 -19.169 1.00 0.00 88 GLN A N 1
ATOM 1391 C CA . GLN A 1 88 ? -14.456 -9.791 -19.215 1.00 0.00 88 GLN A CA 1
ATOM 1392 C C . GLN A 1 88 ? -15.087 -9.614 -17.836 1.00 0.00 88 GLN A C 1
ATOM 1393 O O . GLN A 1 88 ? -15.640 -8.557 -17.530 1.00 0.00 88 GLN A O 1
ATOM 1407 N N . VAL A 1 89 ? -15.000 -10.648 -17.005 1.00 0.00 89 VAL A N 1
ATOM 1408 C CA . VAL A 1 89 ? -15.566 -10.593 -15.662 1.00 0.00 89 VAL A CA 1
ATOM 1409 C C . VAL A 1 89 ? -14.958 -9.447 -14.855 1.00 0.00 89 VAL A C 1
ATOM 1410 O O . VAL A 1 89 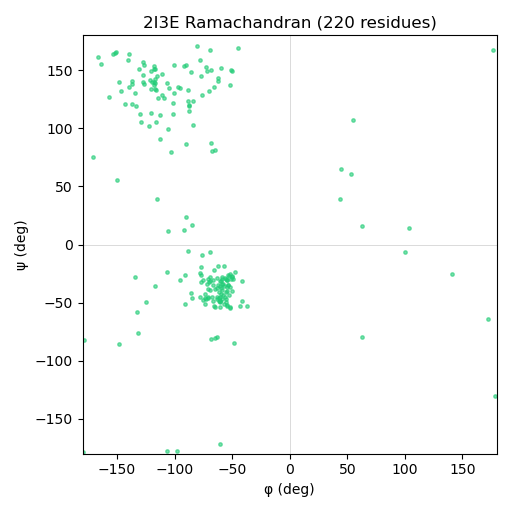? -15.675 -8.674 -14.219 1.00 0.00 89 VAL A O 1
ATOM 1423 N N . VAL A 1 90 ? -13.632 -9.337 -14.889 1.00 0.00 90 VAL A N 1
ATOM 1424 C CA . VAL A 1 90 ? -12.940 -8.281 -14.162 1.00 0.00 90 VAL A CA 1
ATOM 1425 C C . VAL A 1 90 ? -13.194 -6.920 -14.803 1.00 0.00 90 VAL A C 1
ATOM 1426 O O . VAL A 1 90 ? -13.249 -5.901 -14.113 1.00 0.00 90 VAL A O 1
ATOM 1439 N N . LYS A 1 91 ? -13.356 -6.910 -16.122 1.00 0.00 91 LYS A N 1
ATOM 1440 C CA . LYS A 1 91 ? -13.611 -5.672 -16.848 1.00 0.00 91 LYS A CA 1
ATOM 1441 C C . LYS A 1 91 ? -14.916 -5.038 -16.381 1.00 0.00 91 LYS A C 1
ATOM 1442 O O . LYS A 1 91 ? -15.006 -3.821 -16.223 1.00 0.00 91 LYS A O 1
ATOM 1461 N N . GLU A 1 92 ? -15.924 -5.876 -16.157 1.00 0.00 92 GLU A N 1
ATOM 1462 C CA . GLU A 1 92 ? -17.225 -5.403 -15.700 1.00 0.00 92 GLU A CA 1
ATOM 1463 C C . GLU A 1 92 ? -17.185 -5.073 -14.210 1.00 0.00 92 GLU A C 1
ATOM 1464 O O . GLU A 1 92 ? -17.962 -4.250 -13.725 1.00 0.00 92 GLU A O 1
ATOM 1476 N N . SER A 1 93 ? -16.274 -5.722 -13.489 1.00 0.00 93 SER A N 1
ATOM 1477 C CA . SER A 1 93 ? -16.128 -5.501 -12.055 1.00 0.00 93 SER A CA 1
ATOM 1478 C C . SER A 1 93 ? -15.847 -4.031 -11.741 1.00 0.00 93 SER A C 1
ATOM 1479 O O . SER A 1 93 ? -15.990 -3.597 -10.598 1.00 0.00 93 SER A O 1
ATOM 1487 N N . LEU A 1 94 ? -15.410 -3.276 -12.747 1.00 0.00 94 LEU A N 1
ATOM 1488 C CA . LEU A 1 94 ? -15.068 -1.861 -12.542 1.00 0.00 94 LEU A CA 1
ATOM 1489 C C . LEU A 1 94 ? -16.189 -1.050 -11.851 1.00 0.00 94 LEU A C 1
ATOM 1490 O O . LEU A 1 94 ? -15.934 -0.422 -10.824 1.00 0.00 94 LEU A O 1
ATOM 1506 N N . THR A 1 95 ? -17.417 -1.053 -12.381 1.00 0.00 95 THR A N 1
ATOM 1507 C CA . THR A 1 95 ? -18.510 -0.309 -11.766 1.00 0.00 95 THR A CA 1
ATOM 1508 C C . THR A 1 95 ? -18.815 -0.824 -10.359 1.00 0.00 95 THR A C 1
ATOM 1509 O O . THR A 1 95 ? -19.470 -0.142 -9.571 1.00 0.00 95 THR A O 1
ATOM 1520 N N . LYS A 1 96 ? -18.355 -2.035 -10.053 1.00 0.00 96 LYS A N 1
ATOM 1521 C CA . LYS A 1 96 ? -18.603 -2.638 -8.749 1.00 0.00 96 LYS A CA 1
ATOM 1522 C C . LYS A 1 96 ? -17.832 -1.918 -7.650 1.00 0.00 96 LYS A C 1
ATOM 1523 O O . LYS A 1 96 ? -16.942 -1.113 -7.925 1.00 0.00 96 LYS A O 1
ATOM 1542 N N . SER A 1 97 ? -18.180 -2.219 -6.403 1.00 0.00 97 SER A N 1
ATOM 1543 C CA . SER A 1 97 ? -17.527 -1.609 -5.262 1.00 0.00 97 SER A CA 1
ATOM 1544 C C . SER A 1 97 ? -17.374 -2.618 -4.132 1.00 0.00 97 SER A C 1
ATOM 1545 O O . SER A 1 97 ? -18.357 -3.175 -3.641 1.00 0.00 97 SER A O 1
ATOM 1553 N N . TYR A 1 98 ? -16.134 -2.850 -3.731 1.00 0.00 98 TYR A N 1
ATOM 1554 C CA . TYR A 1 98 ? -15.835 -3.795 -2.660 1.00 0.00 98 TYR A CA 1
ATOM 1555 C C . TYR A 1 98 ? -15.170 -3.094 -1.482 1.00 0.00 98 TYR A C 1
ATOM 1556 O O . TYR A 1 98 ? -14.484 -2.086 -1.654 1.00 0.00 98 TYR A O 1
ATOM 1574 N N . GLU A 1 99 ? -15.378 -3.632 -0.286 1.00 0.00 99 GLU A N 1
ATOM 1575 C CA . GLU A 1 99 ? -14.797 -3.058 0.921 1.00 0.00 99 GLU A CA 1
ATOM 1576 C C . GLU A 1 99 ? -13.398 -3.611 1.170 1.00 0.00 99 GLU A C 1
ATOM 1577 O O . GLU A 1 99 ? -13.218 -4.816 1.349 1.00 0.00 99 GLU A O 1
ATOM 1589 N N . LEU A 1 100 ? -12.410 -2.723 1.183 1.00 0.00 100 LEU A N 1
ATOM 1590 C CA . LEU A 1 100 ? -11.027 -3.120 1.412 1.00 0.00 100 LEU A CA 1
ATOM 1591 C C . LEU A 1 100 ? -10.641 -2.911 2.873 1.00 0.00 100 LEU A C 1
ATOM 1592 O O . LEU A 1 100 ? -10.961 -1.883 3.468 1.00 0.00 100 LEU A O 1
ATOM 1608 N N . SER A 1 101 ? -9.957 -3.896 3.447 1.00 0.00 101 SER A N 1
ATOM 1609 C CA . SER A 1 101 ? -9.535 -3.820 4.841 1.00 0.00 101 SER A CA 1
ATOM 1610 C C . SER A 1 101 ? -8.066 -3.422 4.954 1.00 0.00 101 SER A C 1
ATOM 1611 O O . SER A 1 101 ? -7.202 -4.009 4.302 1.00 0.00 101 SER A O 1
ATOM 1619 N N . VAL A 1 102 ? -7.792 -2.425 5.790 1.00 0.00 102 VAL A N 1
ATOM 1620 C CA . VAL A 1 102 ? -6.427 -1.952 5.996 1.00 0.00 102 VAL A CA 1
ATOM 1621 C C . VAL A 1 102 ? -5.745 -2.739 7.109 1.00 0.00 102 VAL A C 1
ATOM 1622 O O . VAL A 1 102 ? -6.244 -2.803 8.233 1.00 0.00 102 VAL A O 1
ATOM 1635 N N . THR A 1 103 ? -4.608 -3.348 6.786 1.00 0.00 103 THR A N 1
ATOM 1636 C CA . THR A 1 103 ? -3.865 -4.144 7.760 1.00 0.00 103 THR A CA 1
ATOM 1637 C C . THR A 1 103 ? -2.835 -3.303 8.514 1.00 0.00 103 THR A C 1
ATOM 1638 O O . THR A 1 103 ? -2.787 -3.329 9.744 1.00 0.00 103 THR A O 1
ATOM 1649 N N . ALA A 1 104 ? -2.006 -2.568 7.778 1.00 0.00 104 ALA A N 1
ATOM 1650 C CA . ALA A 1 104 ? -0.976 -1.738 8.392 1.00 0.00 104 ALA A CA 1
ATOM 1651 C C . ALA A 1 104 ? -0.604 -0.560 7.499 1.00 0.00 104 ALA A C 1
ATOM 1652 O O . ALA A 1 104 ? -0.908 -0.552 6.307 1.00 0.00 104 ALA A O 1
ATOM 1659 N N . LEU A 1 105 ? 0.059 0.432 8.085 1.00 0.00 105 LEU A N 1
ATOM 1660 C CA . LEU A 1 105 ? 0.481 1.616 7.344 1.00 0.00 105 LEU A CA 1
ATOM 1661 C C . LEU A 1 105 ? 2.004 1.721 7.323 1.00 0.00 105 LEU A C 1
ATOM 1662 O O . LEU A 1 105 ? 2.669 1.403 8.309 1.00 0.00 105 LEU A O 1
ATOM 1678 N N . ILE A 1 106 ? 2.552 2.164 6.195 1.00 0.00 106 ILE A N 1
ATOM 1679 C CA . ILE A 1 106 ? 3.997 2.303 6.055 1.00 0.00 106 ILE A CA 1
ATOM 1680 C C . ILE A 1 106 ? 4.399 3.763 5.868 1.00 0.00 106 ILE A C 1
ATOM 1681 O O . ILE A 1 106 ? 3.681 4.541 5.238 1.00 0.00 106 ILE A O 1
ATOM 1697 N N . VAL A 1 107 ? 5.552 4.126 6.418 1.00 0.00 107 VAL A N 1
ATOM 1698 C CA . VAL A 1 107 ? 6.056 5.490 6.312 1.00 0.00 107 VAL A CA 1
ATOM 1699 C C . VAL A 1 107 ? 7.503 5.503 5.832 1.00 0.00 107 VAL A C 1
ATOM 1700 O O . VAL A 1 107 ? 8.406 5.061 6.542 1.00 0.00 107 VAL A O 1
ATOM 1713 N N . THR A 1 108 ? 7.717 6.010 4.622 1.00 0.00 108 THR A N 1
ATOM 1714 C CA . THR A 1 108 ? 9.056 6.078 4.049 1.00 0.00 108 THR A CA 1
ATOM 1715 C C . THR A 1 108 ? 9.474 7.529 3.813 1.00 0.00 108 THR A C 1
ATOM 1716 O O . THR A 1 108 ? 8.672 8.347 3.360 1.00 0.00 108 THR A O 1
ATOM 1727 N N . PRO A 1 109 ? 10.740 7.871 4.116 1.00 0.00 109 PRO A N 1
ATOM 1728 C CA . PRO A 1 109 ? 11.252 9.232 3.929 1.00 0.00 109 PRO A CA 1
ATOM 1729 C C . PRO A 1 109 ? 11.038 9.739 2.507 1.00 0.00 109 PRO A C 1
ATOM 1730 O O . PRO A 1 109 ? 10.942 10.945 2.276 1.00 0.00 109 PRO A O 1
ATOM 1741 N N . ARG A 1 110 ? 10.965 8.812 1.559 1.00 0.00 110 ARG A N 1
ATOM 1742 C CA . ARG A 1 110 ? 10.762 9.164 0.158 1.00 0.00 110 ARG A CA 1
ATOM 1743 C C . ARG A 1 110 ? 9.279 9.337 -0.155 1.00 0.00 110 ARG A C 1
ATOM 1744 O O . ARG A 1 110 ? 8.881 10.301 -0.808 1.00 0.00 110 ARG A O 1
ATOM 1765 N N . THR A 1 111 ? 8.465 8.396 0.314 1.00 0.00 111 THR A N 1
ATOM 1766 C CA . THR A 1 111 ? 7.026 8.446 0.080 1.00 0.00 111 THR A CA 1
ATOM 1767 C C . THR A 1 111 ? 6.261 7.763 1.207 1.00 0.00 111 THR A C 1
ATOM 1768 O O . THR A 1 111 ? 6.838 7.037 2.017 1.00 0.00 111 THR A O 1
ATOM 1779 N N . PHE A 1 112 ? 4.955 8.003 1.249 1.00 0.00 112 PHE A N 1
ATOM 1780 C CA . PHE A 1 112 ? 4.096 7.415 2.270 1.00 0.00 112 PHE A CA 1
ATOM 1781 C C . PHE A 1 112 ? 3.009 6.555 1.634 1.00 0.00 112 PHE A C 1
ATOM 1782 O O . PHE A 1 112 ? 2.437 6.921 0.608 1.00 0.00 112 PHE A O 1
ATOM 1799 N N . GLY A 1 113 ? 2.727 5.410 2.250 1.00 0.00 113 GLY A N 1
ATOM 1800 C CA . GLY A 1 113 ? 1.708 4.520 1.724 1.00 0.00 113 GLY A CA 1
ATOM 1801 C C . GLY A 1 113 ? 1.041 3.692 2.804 1.00 0.00 113 GLY A C 1
ATOM 1802 O O . GLY A 1 113 ? 1.548 3.590 3.920 1.00 0.00 113 GLY A O 1
ATOM 1806 N N . ALA A 1 114 ? -0.101 3.099 2.469 1.00 0.00 114 ALA A N 1
ATOM 1807 C CA . ALA A 1 114 ? -0.841 2.274 3.417 1.00 0.00 114 ALA A CA 1
ATOM 1808 C C . ALA A 1 114 ? -1.017 0.855 2.889 1.00 0.00 114 ALA A C 1
ATOM 1809 O O . ALA A 1 114 ? -1.239 0.650 1.695 1.00 0.00 114 ALA A O 1
ATOM 1816 N N . ARG A 1 115 ? -0.921 -0.122 3.784 1.00 0.00 115 ARG A N 1
ATOM 1817 C CA . ARG A 1 115 ? -1.073 -1.523 3.407 1.00 0.00 115 ARG A CA 1
ATOM 1818 C C . ARG A 1 115 ? -2.541 -1.935 3.445 1.00 0.00 115 ARG A C 1
ATOM 1819 O O . ARG A 1 115 ? -3.191 -1.854 4.486 1.00 0.00 115 ARG A O 1
ATOM 1840 N N . VAL A 1 116 ? -3.059 -2.371 2.301 1.00 0.00 116 VAL A N 1
ATOM 1841 C CA . VAL A 1 116 ? -4.453 -2.791 2.207 1.00 0.00 116 VAL A CA 1
ATOM 1842 C C . VAL A 1 116 ? -4.563 -4.275 1.872 1.00 0.00 116 VAL A C 1
ATOM 1843 O O . VAL A 1 116 ? -3.894 -4.769 0.964 1.00 0.00 116 VAL A O 1
ATOM 1856 N N . ALA A 1 117 ? -5.413 -4.980 2.612 1.00 0.00 117 ALA A N 1
ATOM 1857 C CA . ALA A 1 117 ? -5.616 -6.406 2.396 1.00 0.00 117 ALA A CA 1
ATOM 1858 C C . ALA A 1 117 ? -7.081 -6.710 2.104 1.00 0.00 117 ALA A C 1
ATOM 1859 O O . ALA A 1 117 ? -7.913 -6.745 3.012 1.00 0.00 117 ALA A O 1
ATOM 1866 N N . LEU A 1 118 ? -7.391 -6.927 0.832 1.00 0.00 118 LEU A N 1
ATOM 1867 C CA . LEU A 1 118 ? -8.756 -7.225 0.413 1.00 0.00 118 LEU A CA 1
ATOM 1868 C C . LEU A 1 118 ? -9.266 -8.501 1.076 1.00 0.00 118 LEU A C 1
ATOM 1869 O O . LEU A 1 118 ? -8.616 -9.056 1.964 1.00 0.00 118 LEU A O 1
ATOM 1885 N N . THR A 1 119 ? -10.434 -8.962 0.640 1.00 0.00 119 THR A N 1
ATOM 1886 C CA . THR A 1 119 ? -11.037 -10.172 1.189 1.00 0.00 119 THR A CA 1
ATOM 1887 C C . THR A 1 119 ? -10.743 -11.378 0.303 1.00 0.00 119 THR A C 1
ATOM 1888 O O . THR A 1 119 ? -10.046 -11.266 -0.705 1.00 0.00 119 THR A O 1
ATOM 1899 N N . GLU A 1 120 ? -11.281 -12.531 0.688 1.00 0.00 120 GLU A N 1
ATOM 1900 C CA . GLU A 1 120 ? -11.078 -13.760 -0.069 1.00 0.00 120 GLU A CA 1
ATOM 1901 C C . GLU A 1 120 ? -11.611 -13.618 -1.492 1.00 0.00 120 GLU A C 1
ATOM 1902 O O . GLU A 1 120 ? -11.081 -14.220 -2.427 1.00 0.00 120 GLU A O 1
ATOM 1914 N N . ALA A 1 121 ? -12.660 -12.817 -1.650 1.00 0.00 121 ALA A N 1
ATOM 1915 C CA . ALA A 1 121 ? -13.262 -12.597 -2.960 1.00 0.00 121 ALA A CA 1
ATOM 1916 C C . ALA A 1 121 ? -12.256 -11.979 -3.925 1.00 0.00 121 ALA A C 1
ATOM 1917 O O . ALA A 1 121 ? -12.021 -12.501 -5.015 1.00 0.00 121 ALA A O 1
ATOM 1924 N N . GLN A 1 122 ? -11.663 -10.865 -3.515 1.00 0.00 122 GLN A N 1
ATOM 1925 C CA . GLN A 1 122 ? -10.679 -10.176 -4.339 1.00 0.00 122 GLN A CA 1
ATOM 1926 C C . GLN A 1 122 ? -9.463 -11.064 -4.583 1.00 0.00 122 GLN A C 1
ATOM 1927 O O . GLN A 1 122 ? -8.850 -11.019 -5.650 1.00 0.00 122 GLN A O 1
ATOM 1941 N N . VAL A 1 123 ? -9.119 -11.870 -3.584 1.00 0.00 123 VAL A N 1
ATOM 1942 C CA . VAL A 1 123 ? -7.976 -12.770 -3.683 1.00 0.00 123 VAL A CA 1
ATOM 1943 C C . VAL A 1 123 ? -8.210 -13.855 -4.730 1.00 0.00 123 VAL A C 1
ATOM 1944 O O . VAL A 1 123 ? -7.355 -14.107 -5.577 1.00 0.00 123 VAL A O 1
ATOM 1957 N N . LYS A 1 124 ? -9.371 -14.500 -4.661 1.00 0.00 124 LYS A N 1
ATOM 1958 C CA . LYS A 1 124 ? -9.708 -15.562 -5.604 1.00 0.00 124 LYS A CA 1
ATOM 1959 C C . LYS A 1 124 ? -9.728 -15.039 -7.037 1.00 0.00 124 LYS A C 1
ATOM 1960 O O . LYS A 1 124 ? -9.414 -15.767 -7.978 1.00 0.00 124 LYS A O 1
ATOM 1979 N N . LEU A 1 125 ? -10.096 -13.771 -7.196 1.00 0.00 125 LEU A N 1
ATOM 1980 C CA . LEU A 1 125 ? -10.154 -13.153 -8.518 1.00 0.00 125 LEU A CA 1
ATOM 1981 C C . LEU A 1 125 ? -8.835 -12.463 -8.868 1.00 0.00 125 LEU A C 1
ATOM 1982 O O . LEU A 1 125 ? -8.766 -11.694 -9.826 1.00 0.00 125 LEU A O 1
ATOM 1998 N N . TRP A 1 126 ? -7.792 -12.738 -8.088 1.00 0.00 126 TRP A N 1
ATOM 1999 C CA . TRP A 1 126 ? -6.484 -12.138 -8.324 1.00 0.00 126 TRP A CA 1
ATOM 2000 C C . TRP A 1 126 ? -5.602 -13.067 -9.161 1.00 0.00 126 TRP A C 1
ATOM 2001 O O . TRP A 1 126 ? -5.532 -14.269 -8.902 1.00 0.00 126 TRP A O 1
ATOM 2022 N N . PRO A 1 127 ? -4.911 -12.519 -10.178 1.00 0.00 127 PRO A N 1
ATOM 2023 C CA . PRO A 1 127 ? -4.026 -13.303 -11.052 1.00 0.00 127 PRO A CA 1
ATOM 2024 C C . PRO A 1 127 ? -2.899 -13.973 -10.274 1.00 0.00 127 PRO A C 1
ATOM 2025 O O . PRO A 1 127 ? -2.473 -13.476 -9.232 1.00 0.00 127 PRO A O 1
ATOM 2036 N N . GLU A 1 128 ? -2.417 -15.102 -10.784 1.00 0.00 128 GLU A N 1
ATOM 2037 C CA . GLU A 1 128 ? -1.339 -15.830 -10.128 1.00 0.00 128 GLU A CA 1
ATOM 2038 C C . GLU A 1 128 ? 0.003 -15.164 -10.392 1.00 0.00 128 GLU A C 1
ATOM 2039 O O . GLU A 1 128 ? 0.814 -14.999 -9.481 1.00 0.00 128 GLU A O 1
ATOM 2051 N N . GLY A 1 129 ? 0.242 -14.797 -11.643 1.00 0.00 129 GLY A N 1
ATOM 2052 C CA . GLY A 1 129 ? 1.514 -14.164 -11.988 1.00 0.00 129 GLY A CA 1
ATOM 2053 C C . GLY A 1 129 ? 1.867 -12.960 -11.102 1.00 0.00 129 GLY A C 1
ATOM 2054 O O . GLY A 1 129 ? 2.947 -12.938 -10.512 1.00 0.00 129 GLY A O 1
ATOM 2058 N N . ALA A 1 130 ? 0.975 -11.966 -10.984 1.00 0.00 130 ALA A N 1
ATOM 2059 C CA . ALA A 1 130 ? 1.237 -10.801 -10.146 1.00 0.00 130 ALA A CA 1
ATOM 2060 C C . ALA A 1 130 ? 1.550 -11.218 -8.712 1.00 0.00 130 ALA A C 1
ATOM 2061 O O . ALA A 1 130 ? 2.272 -10.526 -7.994 1.00 0.00 130 ALA A O 1
ATOM 2068 N N . ASP A 1 131 ? 0.991 -12.354 -8.299 1.00 0.00 131 ASP A N 1
ATOM 2069 C CA . ASP A 1 131 ? 1.196 -12.871 -6.948 1.00 0.00 131 ASP A CA 1
ATOM 2070 C C . ASP A 1 131 ? 2.682 -12.942 -6.602 1.00 0.00 131 ASP A C 1
ATOM 2071 O O . ASP A 1 131 ? 3.059 -12.884 -5.432 1.00 0.00 131 ASP A O 1
ATOM 2080 N N . LYS A 1 132 ? 3.526 -13.059 -7.628 1.00 0.00 132 LYS A N 1
ATOM 2081 C CA . LYS A 1 132 ? 4.974 -13.127 -7.432 1.00 0.00 132 LYS A CA 1
ATOM 2082 C C . LYS A 1 132 ? 5.459 -12.040 -6.471 1.00 0.00 132 LYS A C 1
ATOM 2083 O O . LYS A 1 132 ? 6.508 -12.180 -5.840 1.00 0.00 132 LYS A O 1
ATOM 2102 N N . GLU A 1 133 ? 4.687 -10.960 -6.358 1.00 0.00 133 GLU A N 1
ATOM 2103 C CA . GLU A 1 133 ? 5.030 -9.853 -5.469 1.00 0.00 133 GLU A CA 1
ATOM 2104 C C . GLU A 1 133 ? 5.335 -10.365 -4.064 1.00 0.00 133 GLU A C 1
ATOM 2105 O O . GLU A 1 133 ? 4.794 -11.387 -3.640 1.00 0.00 133 GLU A O 1
ATOM 2117 N N . GLY A 1 134 ? 6.213 -9.655 -3.350 1.00 0.00 134 GLY A N 1
ATOM 2118 C CA . GLY A 1 134 ? 6.588 -10.052 -2.002 1.00 0.00 134 GLY A CA 1
ATOM 2119 C C . GLY A 1 134 ? 5.423 -10.626 -1.230 1.00 0.00 134 GLY A C 1
ATOM 2120 O O . GLY A 1 134 ? 5.501 -11.735 -0.702 1.00 0.00 134 GLY A O 1
ATOM 2124 N N . VAL A 1 135 ? 4.331 -9.877 -1.185 1.00 0.00 135 VAL A N 1
ATOM 2125 C CA . VAL A 1 135 ? 3.137 -10.331 -0.493 1.00 0.00 135 VAL A CA 1
ATOM 2126 C C . VAL A 1 135 ? 1.892 -10.115 -1.345 1.00 0.00 135 VAL A C 1
ATOM 2127 O O . VAL A 1 135 ? 1.552 -8.984 -1.688 1.00 0.00 135 VAL A O 1
ATOM 2140 N N . ALA A 1 136 ? 1.206 -11.205 -1.661 1.00 0.00 136 ALA A N 1
ATOM 2141 C CA . ALA A 1 136 ? -0.018 -11.145 -2.450 1.00 0.00 136 ALA A CA 1
ATOM 2142 C C . ALA A 1 136 ? -1.213 -11.646 -1.642 1.00 0.00 136 ALA A C 1
ATOM 2143 O O . ALA A 1 136 ? -1.060 -12.498 -0.766 1.00 0.00 136 ALA A O 1
ATOM 2150 N N . PRO A 1 137 ? -2.423 -11.140 -1.931 1.00 0.00 137 PRO A N 1
ATOM 2151 C CA . PRO A 1 137 ? -3.637 -11.564 -1.225 1.00 0.00 137 PRO A CA 1
ATOM 2152 C C . PRO A 1 137 ? -3.780 -13.086 -1.203 1.00 0.00 137 PRO A C 1
ATOM 2153 O O . PRO A 1 137 ? -4.353 -13.653 -0.274 1.00 0.00 137 PRO A O 1
ATOM 2164 N N . ALA A 1 138 ? -3.245 -13.735 -2.234 1.00 0.00 138 ALA A N 1
ATOM 2165 C CA . ALA A 1 138 ? -3.297 -15.191 -2.342 1.00 0.00 138 ALA A CA 1
ATOM 2166 C C . ALA A 1 138 ? -2.275 -15.848 -1.418 1.00 0.00 138 ALA A C 1
ATOM 2167 O O . ALA A 1 138 ? -2.387 -17.030 -1.091 1.00 0.00 138 ALA A O 1
ATOM 2174 N N . LEU A 1 139 ? -1.278 -15.072 -1.002 1.00 0.00 139 LEU A N 1
ATOM 2175 C CA . LEU A 1 139 ? -0.227 -15.563 -0.116 1.00 0.00 139 LEU A CA 1
ATOM 2176 C C . LEU A 1 139 ? -0.648 -15.479 1.353 1.00 0.00 139 LEU A C 1
ATOM 2177 O O . LEU A 1 139 ? 0.196 -15.537 2.248 1.00 0.00 139 LEU A O 1
ATOM 2193 N N . LEU A 1 140 ? -1.953 -15.328 1.598 1.00 0.00 140 LEU A N 1
ATOM 2194 C CA . LEU A 1 140 ? -2.479 -15.217 2.957 1.00 0.00 140 LEU A CA 1
ATOM 2195 C C . LEU A 1 140 ? -1.824 -16.224 3.904 1.00 0.00 140 LEU A C 1
ATOM 2196 O O . LEU A 1 140 ? -1.300 -15.839 4.949 1.00 0.00 140 LEU A O 1
ATOM 2212 N N . PRO A 1 141 ? -1.820 -17.524 3.561 1.00 0.00 141 PRO A N 1
ATOM 2213 C CA . PRO A 1 141 ? -1.197 -18.543 4.407 1.00 0.00 141 PRO A CA 1
ATOM 2214 C C . PRO A 1 141 ? 0.224 -18.145 4.791 1.00 0.00 141 PRO A C 1
ATOM 2215 O O . PRO A 1 141 ? 0.654 -18.337 5.928 1.00 0.00 141 PRO A O 1
ATOM 2226 N N . SER A 1 142 ? 0.940 -17.569 3.828 1.00 0.00 142 SER A N 1
ATOM 2227 C CA . SER A 1 142 ? 2.308 -17.114 4.044 1.00 0.00 142 SER A CA 1
ATOM 2228 C C . SER A 1 142 ? 2.325 -15.822 4.860 1.00 0.00 142 SER A C 1
ATOM 2229 O O . SER A 1 142 ? 3.269 -15.556 5.604 1.00 0.00 142 SER A O 1
ATOM 2237 N N . VAL A 1 143 ? 1.274 -15.020 4.705 1.00 0.00 143 VAL A N 1
ATOM 2238 C CA . VAL A 1 143 ? 1.159 -13.746 5.409 1.00 0.00 143 VAL A CA 1
ATOM 2239 C C . VAL A 1 143 ? 1.303 -13.928 6.918 1.00 0.00 143 VAL A C 1
ATOM 2240 O O . VAL A 1 143 ? 1.772 -13.031 7.618 1.00 0.00 143 VAL A O 1
ATOM 2253 N N . GLU A 1 144 ? 0.890 -15.083 7.422 1.00 0.00 144 GLU A N 1
ATOM 2254 C CA . GLU A 1 144 ? 0.972 -15.353 8.852 1.00 0.00 144 GLU A CA 1
ATOM 2255 C C . GLU A 1 144 ? 2.383 -15.083 9.379 1.00 0.00 144 GLU A C 1
ATOM 2256 O O . GLU A 1 144 ? 2.550 -14.591 10.494 1.00 0.00 144 GLU A O 1
ATOM 2268 N N . ALA A 1 145 ? 3.394 -15.398 8.572 1.00 0.00 145 ALA A N 1
ATOM 2269 C CA . ALA A 1 145 ? 4.780 -15.173 8.973 1.00 0.00 145 ALA A CA 1
ATOM 2270 C C . ALA A 1 145 ? 5.307 -13.840 8.445 1.00 0.00 145 ALA A C 1
ATOM 2271 O O . ALA A 1 145 ? 6.159 -13.209 9.070 1.00 0.00 145 ALA A O 1
ATOM 2278 N N . LEU A 1 146 ? 4.799 -13.418 7.290 1.00 0.00 146 LEU A N 1
ATOM 2279 C CA . LEU A 1 146 ? 5.226 -12.162 6.681 1.00 0.00 146 LEU A CA 1
ATOM 2280 C C . LEU A 1 146 ? 4.060 -11.179 6.572 1.00 0.00 146 LEU A C 1
ATOM 2281 O O . LEU A 1 146 ? 2.957 -11.560 6.189 1.00 0.00 146 LEU A O 1
ATOM 2297 N N . PRO A 1 147 ? 4.287 -9.893 6.897 1.00 0.00 147 PRO A N 1
ATOM 2298 C CA . PRO A 1 147 ? 3.241 -8.868 6.822 1.00 0.00 147 PRO A CA 1
ATOM 2299 C C . PRO A 1 147 ? 2.442 -8.956 5.524 1.00 0.00 147 PRO A C 1
ATOM 2300 O O . PRO A 1 147 ? 2.824 -9.673 4.599 1.00 0.00 147 PRO A O 1
ATOM 2311 N N . ALA A 1 148 ? 1.332 -8.228 5.460 1.00 0.00 148 ALA A N 1
ATOM 2312 C CA . ALA A 1 148 ? 0.489 -8.235 4.277 1.00 0.00 148 ALA A CA 1
ATOM 2313 C C . ALA A 1 148 ? -0.030 -6.841 3.947 1.00 0.00 148 ALA A C 1
ATOM 2314 O O . ALA A 1 148 ? 0.014 -5.935 4.780 1.00 0.00 148 ALA A O 1
ATOM 2321 N N . GLY A 1 149 ? -0.526 -6.678 2.723 1.00 0.00 149 GLY A N 1
ATOM 2322 C CA . GLY A 1 149 ? -1.053 -5.396 2.297 1.00 0.00 149 GLY A CA 1
ATOM 2323 C C . GLY A 1 149 ? -0.109 -4.648 1.371 1.00 0.00 149 GLY A C 1
ATOM 2324 O O . GLY A 1 149 ? -0.287 -3.455 1.129 1.00 0.00 149 GLY A O 1
ATOM 2328 N N . SER A 1 150 ? 0.895 -5.349 0.850 1.00 0.00 150 SER A N 1
ATOM 2329 C CA . SER A 1 150 ? 1.862 -4.736 -0.055 1.00 0.00 150 SER A CA 1
ATOM 2330 C C . SER A 1 150 ? 1.357 -4.768 -1.493 1.00 0.00 150 SER A C 1
ATOM 2331 O O . SER A 1 150 ? 1.497 -3.793 -2.233 1.00 0.00 150 SER A O 1
ATOM 2339 N N . ARG A 1 151 ? 0.768 -5.894 -1.883 1.00 0.00 151 ARG A N 1
ATOM 2340 C CA . ARG A 1 151 ? 0.238 -6.057 -3.232 1.00 0.00 151 ARG A CA 1
ATOM 2341 C C . ARG A 1 151 ? -0.748 -4.939 -3.566 1.00 0.00 151 ARG A C 1
ATOM 2342 O O . ARG A 1 151 ? -0.806 -4.466 -4.701 1.00 0.00 151 ARG A O 1
ATOM 2363 N N . ALA A 1 152 ? -1.518 -4.522 -2.567 1.00 0.00 152 ALA A N 1
ATOM 2364 C CA . ALA A 1 152 ? -2.501 -3.460 -2.749 1.00 0.00 152 ALA A CA 1
ATOM 2365 C C . ALA A 1 152 ? -2.348 -2.387 -1.677 1.00 0.00 152 ALA A C 1
ATOM 2366 O O . ALA A 1 152 ? -2.728 -2.589 -0.523 1.00 0.00 152 ALA A O 1
ATOM 2373 N N . HIS A 1 153 ? -1.786 -1.249 -2.064 1.00 0.00 153 HIS A N 1
ATOM 2374 C CA . HIS A 1 153 ? -1.578 -0.144 -1.135 1.00 0.00 153 HIS A CA 1
ATOM 2375 C C . HIS A 1 153 ? -2.157 1.154 -1.689 1.00 0.00 153 HIS A C 1
ATOM 2376 O O . HIS A 1 153 ? -2.326 1.304 -2.899 1.00 0.00 153 HIS A O 1
ATOM 2390 N N . VAL A 1 154 ? -2.458 2.088 -0.793 1.00 0.00 154 VAL A N 1
ATOM 2391 C CA . VAL A 1 154 ? -3.016 3.375 -1.189 1.00 0.00 154 VAL A CA 1
ATOM 2392 C C . VAL A 1 154 ? -1.978 4.484 -1.059 1.00 0.00 154 VAL A C 1
ATOM 2393 O O . VAL A 1 154 ? -1.213 4.523 -0.096 1.00 0.00 154 VAL A O 1
ATOM 2406 N N . THR A 1 155 ? -1.956 5.385 -2.035 1.00 0.00 155 THR A N 1
ATOM 2407 C CA . THR A 1 155 ? -1.010 6.496 -2.029 1.00 0.00 155 THR A CA 1
ATOM 2408 C C . THR A 1 155 ? -1.438 7.568 -1.032 1.00 0.00 155 THR A C 1
ATOM 2409 O O . THR A 1 155 ? -2.582 8.022 -1.045 1.00 0.00 155 THR A O 1
ATOM 2420 N N . LEU A 1 156 ? -0.512 7.969 -0.167 1.00 0.00 156 LEU A N 1
ATOM 2421 C CA . LEU A 1 156 ? -0.792 8.988 0.838 1.00 0.00 156 LEU A CA 1
ATOM 2422 C C . LEU A 1 156 ? 0.210 10.134 0.745 1.00 0.00 156 LEU A C 1
ATOM 2423 O O . LEU A 1 156 ? -0.173 11.305 0.717 1.00 0.00 156 LEU A O 1
ATOM 2439 N N . GLY A 1 157 ? 1.493 9.791 0.700 1.00 0.00 157 GLY A N 1
ATOM 2440 C CA . GLY A 1 157 ? 2.529 10.803 0.612 1.00 0.00 157 GLY A CA 1
ATOM 2441 C C . GLY A 1 157 ? 3.483 10.559 -0.540 1.00 0.00 157 GLY A C 1
ATOM 2442 O O . GLY A 1 157 ? 3.779 9.412 -0.878 1.00 0.00 157 GLY A O 1
ATOM 2446 N N . CYS A 1 158 ? 3.966 11.639 -1.146 1.00 0.00 158 CYS A N 1
ATOM 2447 C CA . CYS A 1 158 ? 4.892 11.537 -2.268 1.00 0.00 158 CYS A CA 1
ATOM 2448 C C . CYS A 1 158 ? 5.862 12.714 -2.281 1.00 0.00 158 CYS A C 1
ATOM 2449 O O . CYS A 1 158 ? 5.475 13.853 -2.021 1.00 0.00 158 CYS A O 1
ATOM 2457 N N . SER A 1 159 ? 7.124 12.431 -2.586 1.00 0.00 159 SER A N 1
ATOM 2458 C CA . SER A 1 159 ? 8.149 13.467 -2.635 1.00 0.00 159 SER A CA 1
ATOM 2459 C C . SER A 1 159 ? 8.087 14.231 -3.954 1.00 0.00 159 SER A C 1
ATOM 2460 O O . SER A 1 159 ? 7.366 13.844 -4.874 1.00 0.00 159 SER A O 1
ATOM 2468 N N . ALA A 1 160 ? 8.847 15.317 -4.039 1.00 0.00 160 ALA A N 1
ATOM 2469 C CA . ALA A 1 160 ? 8.878 16.136 -5.245 1.00 0.00 160 ALA A CA 1
ATOM 2470 C C . ALA A 1 160 ? 9.967 15.664 -6.203 1.00 0.00 160 ALA A C 1
ATOM 2471 O O . ALA A 1 160 ? 11.087 16.173 -6.184 1.00 0.00 160 ALA A O 1
ATOM 2478 N N . GLY A 1 161 ? 9.629 14.690 -7.042 1.00 0.00 161 GLY A N 1
ATOM 2479 C CA . GLY A 1 161 ? 10.589 14.166 -7.996 1.00 0.00 161 GLY A CA 1
ATOM 2480 C C . GLY A 1 161 ? 10.483 12.663 -8.164 1.00 0.00 161 GLY A C 1
ATOM 2481 O O . GLY A 1 161 ? 10.851 12.123 -9.207 1.00 0.00 161 GLY A O 1
ATOM 2485 N N . VAL A 1 162 ? 9.981 11.986 -7.137 1.00 0.00 162 VAL A N 1
ATOM 2486 C CA . VAL A 1 162 ? 9.831 10.537 -7.178 1.00 0.00 162 VAL A CA 1
ATOM 2487 C C . VAL A 1 162 ? 8.451 10.139 -7.692 1.00 0.00 162 VAL A C 1
ATOM 2488 O O . VAL A 1 162 ? 7.488 10.894 -7.561 1.00 0.00 162 VAL A O 1
ATOM 2501 N N . GLU A 1 163 ? 8.364 8.950 -8.279 1.00 0.00 163 GLU A N 1
ATOM 2502 C CA . GLU A 1 163 ? 7.101 8.452 -8.813 1.00 0.00 163 GLU A CA 1
ATOM 2503 C C . GLU A 1 163 ? 6.335 7.663 -7.756 1.00 0.00 163 GLU A C 1
ATOM 2504 O O . GLU A 1 163 ? 6.927 7.114 -6.827 1.00 0.00 163 GLU A O 1
ATOM 2516 N N . THR A 1 164 ? 5.015 7.613 -7.903 1.00 0.00 164 THR A N 1
ATOM 2517 C CA . THR A 1 164 ? 4.166 6.893 -6.961 1.00 0.00 164 THR A CA 1
ATOM 2518 C C . THR A 1 164 ? 4.385 5.387 -7.068 1.00 0.00 164 THR A C 1
ATOM 2519 O O . THR A 1 164 ? 4.203 4.653 -6.096 1.00 0.00 164 THR A O 1
ATOM 2530 N N . VAL A 1 165 ? 4.775 4.930 -8.254 1.00 0.00 165 VAL A N 1
ATOM 2531 C CA . VAL A 1 165 ? 5.017 3.511 -8.486 1.00 0.00 165 VAL A CA 1
ATOM 2532 C C . VAL A 1 165 ? 6.079 2.970 -7.533 1.00 0.00 165 VAL A C 1
ATOM 2533 O O . VAL A 1 165 ? 6.013 1.818 -7.104 1.00 0.00 165 VAL A O 1
ATOM 2546 N N . GLN A 1 166 ? 7.057 3.808 -7.207 1.00 0.00 166 GLN A N 1
ATOM 2547 C CA . GLN A 1 166 ? 8.134 3.413 -6.306 1.00 0.00 166 GLN A CA 1
ATOM 2548 C C . GLN A 1 166 ? 7.592 3.086 -4.917 1.00 0.00 166 GLN A C 1
ATOM 2549 O O . GLN A 1 166 ? 8.167 2.273 -4.193 1.00 0.00 166 GLN A O 1
ATOM 2563 N N . THR A 1 167 ? 6.485 3.724 -4.552 1.00 0.00 167 THR A N 1
ATOM 2564 C CA . THR A 1 167 ? 5.866 3.502 -3.250 1.00 0.00 167 THR A CA 1
ATOM 2565 C C . THR A 1 167 ? 5.500 2.032 -3.061 1.00 0.00 167 THR A C 1
ATOM 2566 O O . THR A 1 167 ? 5.723 1.458 -1.995 1.00 0.00 167 THR A O 1
ATOM 2577 N N . GLY A 1 168 ? 4.929 1.432 -4.100 1.00 0.00 168 GLY A N 1
ATOM 2578 C CA . GLY A 1 168 ? 4.536 0.037 -4.027 1.00 0.00 168 GLY A CA 1
ATOM 2579 C C . GLY A 1 168 ? 5.713 -0.897 -3.835 1.00 0.00 168 GLY A C 1
ATOM 2580 O O . GLY A 1 168 ? 5.674 -1.787 -2.986 1.00 0.00 168 GLY A O 1
ATOM 2584 N N . LEU A 1 169 ? 6.763 -0.698 -4.627 1.00 0.00 169 LEU A N 1
ATOM 2585 C CA . LEU A 1 169 ? 7.955 -1.537 -4.541 1.00 0.00 169 LEU A CA 1
ATOM 2586 C C . LEU A 1 169 ? 8.512 -1.559 -3.121 1.00 0.00 169 LEU A C 1
ATOM 2587 O O . LEU A 1 169 ? 8.942 -2.603 -2.628 1.00 0.00 169 LEU A O 1
ATOM 2603 N N . ASP A 1 170 ? 8.500 -0.404 -2.467 1.00 0.00 170 ASP A N 1
ATOM 2604 C CA . ASP A 1 170 ? 9.003 -0.294 -1.103 1.00 0.00 170 ASP A CA 1
ATOM 2605 C C . ASP A 1 170 ? 8.169 -1.139 -0.145 1.00 0.00 170 ASP A C 1
ATOM 2606 O O . ASP A 1 170 ? 8.710 -1.851 0.700 1.00 0.00 170 ASP A O 1
ATOM 2615 N N . LEU A 1 171 ? 6.850 -1.053 -0.281 1.00 0.00 171 LEU A N 1
ATOM 2616 C CA . LEU A 1 171 ? 5.942 -1.807 0.577 1.00 0.00 171 LEU A CA 1
ATOM 2617 C C . LEU A 1 171 ? 6.216 -3.308 0.494 1.00 0.00 171 LEU A C 1
ATOM 2618 O O . LEU A 1 171 ? 6.383 -3.974 1.516 1.00 0.00 171 LEU A O 1
ATOM 2634 N N . LEU A 1 172 ? 6.261 -3.833 -0.727 1.00 0.00 172 LEU A N 1
ATOM 2635 C CA . LEU A 1 172 ? 6.513 -5.251 -0.943 1.00 0.00 172 LEU A CA 1
ATOM 2636 C C . LEU A 1 172 ? 7.786 -5.700 -0.224 1.00 0.00 172 LEU A C 1
ATOM 2637 O O . LEU A 1 172 ? 7.822 -6.762 0.401 1.00 0.00 172 LEU A O 1
ATOM 2653 N N . GLU A 1 173 ? 8.830 -4.881 -0.325 1.00 0.00 173 GLU A N 1
ATOM 2654 C CA . GLU A 1 173 ? 10.114 -5.187 0.302 1.00 0.00 173 GLU A CA 1
ATOM 2655 C C . GLU A 1 173 ? 10.034 -5.110 1.826 1.00 0.00 173 GLU A C 1
ATOM 2656 O O . GLU A 1 173 ? 10.637 -5.924 2.526 1.00 0.00 173 GLU A O 1
ATOM 2668 N N . ILE A 1 174 ? 9.297 -4.128 2.337 1.00 0.00 174 ILE A N 1
ATOM 2669 C CA . ILE A 1 174 ? 9.156 -3.954 3.782 1.00 0.00 174 ILE A CA 1
ATOM 2670 C C . ILE A 1 174 ? 8.662 -5.236 4.446 1.00 0.00 174 ILE A C 1
ATOM 2671 O O . ILE A 1 174 ? 9.265 -5.725 5.402 1.00 0.00 174 ILE A O 1
ATOM 2687 N N . LEU A 1 175 ? 7.561 -5.777 3.936 1.00 0.00 175 LEU A N 1
ATOM 2688 C CA . LEU A 1 175 ? 6.991 -7.001 4.483 1.00 0.00 175 LEU A CA 1
ATOM 2689 C C . LEU A 1 175 ? 7.985 -8.152 4.384 1.00 0.00 175 LEU A C 1
ATOM 2690 O O . LEU A 1 175 ? 8.226 -8.865 5.361 1.00 0.00 175 LEU A O 1
ATOM 2706 N N . ALA A 1 176 ? 8.566 -8.327 3.201 1.00 0.00 176 ALA A N 1
ATOM 2707 C CA . ALA A 1 176 ? 9.539 -9.390 2.980 1.00 0.00 176 ALA A CA 1
ATOM 2708 C C . ALA A 1 176 ? 10.730 -9.248 3.924 1.00 0.00 176 ALA A C 1
ATOM 2709 O O . ALA A 1 176 ? 11.362 -10.238 4.294 1.00 0.00 176 ALA A O 1
ATOM 2716 N N . LEU A 1 177 ? 11.033 -8.011 4.304 1.00 0.00 177 LEU A N 1
ATOM 2717 C CA . LEU A 1 177 ? 12.151 -7.735 5.199 1.00 0.00 177 LEU A CA 1
ATOM 2718 C C . LEU A 1 177 ? 11.912 -8.330 6.586 1.00 0.00 177 LEU A C 1
ATOM 2719 O O . LEU A 1 177 ? 12.754 -9.061 7.109 1.00 0.00 177 LEU A O 1
ATOM 2735 N N . GLN A 1 178 ? 10.764 -8.012 7.179 1.00 0.00 178 GLN A N 1
ATOM 2736 C CA . GLN A 1 178 ? 10.427 -8.518 8.508 1.00 0.00 178 GLN A CA 1
ATOM 2737 C C . GLN A 1 178 ? 10.502 -10.042 8.542 1.00 0.00 178 GLN A C 1
ATOM 2738 O O . GLN A 1 178 ? 11.135 -10.626 9.421 1.00 0.00 178 GLN A O 1
ATOM 2752 N N . LYS A 1 179 ? 9.859 -10.677 7.569 1.00 0.00 179 LYS A N 1
ATOM 2753 C CA . LYS A 1 179 ? 9.854 -12.129 7.468 1.00 0.00 179 LYS A CA 1
ATOM 2754 C C . LYS A 1 179 ? 11.252 -12.660 7.161 1.00 0.00 179 LYS A C 1
ATOM 2755 O O . LYS A 1 179 ? 11.550 -13.829 7.409 1.00 0.00 179 LYS A O 1
ATOM 2774 N N . GLU A 1 180 ? 12.098 -11.802 6.596 1.00 0.00 180 GLU A N 1
ATOM 2775 C CA . GLU A 1 180 ? 13.454 -12.195 6.230 1.00 0.00 180 GLU A CA 1
ATOM 2776 C C . GLU A 1 180 ? 14.330 -12.449 7.455 1.00 0.00 180 GLU A C 1
ATOM 2777 O O . GLU A 1 180 ? 15.462 -12.918 7.324 1.00 0.00 180 GLU A O 1
ATOM 2789 N N . GLY A 1 181 ? 13.810 -12.161 8.643 1.00 0.00 181 GLY A N 1
ATOM 2790 C CA . GLY A 1 181 ? 14.575 -12.395 9.852 1.00 0.00 181 GLY A CA 1
ATOM 2791 C C . GLY A 1 181 ? 15.221 -11.143 10.413 1.00 0.00 181 GLY A C 1
ATOM 2792 O O . GLY A 1 181 ? 15.793 -11.178 11.503 1.00 0.00 181 GLY A O 1
ATOM 2796 N N . LYS A 1 182 ? 15.126 -10.029 9.692 1.00 0.00 182 LYS A N 1
ATOM 2797 C CA . LYS A 1 182 ? 15.704 -8.785 10.167 1.00 0.00 182 LYS A CA 1
ATOM 2798 C C . LYS A 1 182 ? 14.925 -8.308 11.381 1.00 0.00 182 LYS A C 1
ATOM 2799 O O . LYS A 1 182 ? 15.333 -8.540 12.519 1.00 0.00 182 LYS A O 1
ATOM 2818 N N . GLU A 1 183 ? 13.790 -7.661 11.131 1.00 0.00 183 GLU A N 1
ATOM 2819 C CA . GLU A 1 183 ? 12.937 -7.173 12.207 1.00 0.00 183 GLU A CA 1
ATOM 2820 C C . GLU A 1 183 ? 13.779 -6.496 13.278 1.00 0.00 183 GLU A C 1
ATOM 2821 O O . GLU A 1 183 ? 13.874 -6.972 14.410 1.00 0.00 183 GLU A O 1
ATOM 2833 N N . GLY A 1 184 ? 14.403 -5.392 12.900 1.00 0.00 184 GLY A N 1
ATOM 2834 C CA . GLY A 1 184 ? 15.249 -4.669 13.821 1.00 0.00 184 GLY A CA 1
ATOM 2835 C C . GLY A 1 184 ? 14.486 -4.131 15.004 1.00 0.00 184 GLY A C 1
ATOM 2836 O O . GLY A 1 184 ? 14.512 -4.711 16.089 1.00 0.00 184 GLY A O 1
ATOM 2840 N N . THR A 1 185 ? 13.802 -3.017 14.796 1.00 0.00 185 THR A N 1
ATOM 2841 C CA . THR A 1 185 ? 13.022 -2.403 15.868 1.00 0.00 185 THR A CA 1
ATOM 2842 C C . THR A 1 185 ? 11.604 -2.966 15.910 1.00 0.00 185 THR A C 1
ATOM 2843 O O . THR A 1 185 ? 10.936 -3.075 14.882 1.00 0.00 185 THR A O 1
ATOM 2854 N N . GLN A 1 186 ? 11.155 -3.315 17.108 1.00 0.00 186 GLN A N 1
ATOM 2855 C CA . GLN A 1 186 ? 9.817 -3.861 17.300 1.00 0.00 186 GLN A CA 1
ATOM 2856 C C . GLN A 1 186 ? 9.182 -3.298 18.567 1.00 0.00 186 GLN A C 1
ATOM 2857 O O . GLN A 1 186 ? 9.825 -3.221 19.614 1.00 0.00 186 GLN A O 1
ATOM 2871 N N . VAL A 1 187 ? 7.916 -2.907 18.468 1.00 0.00 187 VAL A N 1
ATOM 2872 C CA . VAL A 1 187 ? 7.197 -2.354 19.609 1.00 0.00 187 VAL A CA 1
ATOM 2873 C C . VAL A 1 187 ? 5.722 -2.738 19.567 1.00 0.00 187 VAL A C 1
ATOM 2874 O O . VAL A 1 187 ? 5.064 -2.599 18.535 1.00 0.00 187 VAL A O 1
ATOM 2887 N N . GLU A 1 188 ? 5.207 -3.221 20.692 1.00 0.00 188 GLU A N 1
ATOM 2888 C CA . GLU A 1 188 ? 3.808 -3.624 20.779 1.00 0.00 188 GLU A CA 1
ATOM 2889 C C . GLU A 1 188 ? 2.977 -2.555 21.480 1.00 0.00 188 GLU A C 1
ATOM 2890 O O . GLU A 1 188 ? 3.245 -2.197 22.627 1.00 0.00 188 GLU A O 1
ATOM 2902 N N . MET A 1 189 ? 1.963 -2.052 20.783 1.00 0.00 189 MET A N 1
ATOM 2903 C CA . MET A 1 189 ? 1.087 -1.026 21.337 1.00 0.00 189 MET A CA 1
ATOM 2904 C C . MET A 1 189 ? -0.274 -1.614 21.699 1.00 0.00 189 MET A C 1
ATOM 2905 O O . MET A 1 189 ? -0.502 -2.814 21.552 1.00 0.00 189 MET A O 1
ATOM 2919 N N . ASP A 1 190 ? -1.172 -0.759 22.173 1.00 0.00 190 ASP A N 1
ATOM 2920 C CA . ASP A 1 190 ? -2.511 -1.191 22.556 1.00 0.00 190 ASP A CA 1
ATOM 2921 C C . ASP A 1 190 ? -3.395 -1.396 21.328 1.00 0.00 190 ASP A C 1
ATOM 2922 O O . ASP A 1 190 ? -4.363 -2.154 21.369 1.00 0.00 190 ASP A O 1
ATOM 2931 N N . LEU A 1 191 ? -3.060 -0.711 20.238 1.00 0.00 191 LEU A N 1
ATOM 2932 C CA . LEU A 1 191 ? -3.829 -0.819 19.003 1.00 0.00 191 LEU A CA 1
ATOM 2933 C C . LEU A 1 191 ? -3.081 -1.636 17.952 1.00 0.00 191 LEU A C 1
ATOM 2934 O O . LEU A 1 191 ? -3.691 -2.195 17.040 1.00 0.00 191 LEU A O 1
ATOM 2950 N N . GLY A 1 192 ? -1.759 -1.701 18.079 1.00 0.00 192 GLY A N 1
ATOM 2951 C CA . GLY A 1 192 ? -0.965 -2.453 17.125 1.00 0.00 192 GLY A CA 1
ATOM 2952 C C . GLY A 1 192 ? 0.517 -2.418 17.438 1.00 0.00 192 GLY A C 1
ATOM 2953 O O . GLY A 1 192 ? 0.937 -1.822 18.430 1.00 0.00 192 GLY A O 1
ATOM 2957 N N . THR A 1 193 ? 1.314 -3.058 16.587 1.00 0.00 193 THR A N 1
ATOM 2958 C CA . THR A 1 193 ? 2.760 -3.101 16.774 1.00 0.00 193 THR A CA 1
ATOM 2959 C C . THR A 1 193 ? 3.478 -2.431 15.606 1.00 0.00 193 THR A C 1
ATOM 2960 O O . THR A 1 193 ? 3.085 -2.589 14.451 1.00 0.00 193 THR A O 1
ATOM 2971 N N . LEU A 1 194 ? 4.531 -1.680 15.915 1.00 0.00 194 LEU A N 1
ATOM 2972 C CA . LEU A 1 194 ? 5.301 -0.985 14.889 1.00 0.00 194 LEU A CA 1
ATOM 2973 C C . LEU A 1 194 ? 6.695 -1.590 14.742 1.00 0.00 194 LEU A C 1
ATOM 2974 O O . LEU A 1 194 ? 7.421 -1.750 15.724 1.00 0.00 194 LEU A O 1
ATOM 2990 N N . THR A 1 195 ? 7.060 -1.923 13.508 1.00 0.00 195 THR A N 1
ATOM 2991 C CA . THR A 1 195 ? 8.367 -2.509 13.225 1.00 0.00 195 THR A CA 1
ATOM 2992 C C . THR A 1 195 ? 9.084 -1.731 12.124 1.00 0.00 195 THR A C 1
ATOM 2993 O O . THR A 1 195 ? 8.466 -1.314 11.146 1.00 0.00 195 THR A O 1
ATOM 3004 N N . TYR A 1 196 ? 10.391 -1.540 12.289 1.00 0.00 196 TYR A N 1
ATOM 3005 C CA . TYR A 1 196 ? 11.184 -0.812 11.306 1.00 0.00 196 TYR A CA 1
ATOM 3006 C C . TYR A 1 196 ? 12.387 -1.646 10.865 1.00 0.00 196 TYR A C 1
ATOM 3007 O O . TYR A 1 196 ? 13.040 -2.298 11.686 1.00 0.00 196 TYR A O 1
ATOM 3025 N N . LEU A 1 197 ? 12.660 -1.633 9.564 1.00 0.00 197 LEU A N 1
ATOM 3026 C CA . LEU A 1 197 ? 13.775 -2.397 9.009 1.00 0.00 197 LEU A CA 1
ATOM 3027 C C . LEU A 1 197 ? 15.110 -1.753 9.368 1.00 0.00 197 LEU A C 1
ATOM 3028 O O . LEU A 1 197 ? 15.185 -0.546 9.605 1.00 0.00 197 LEU A O 1
ATOM 3044 N N . SER A 1 198 ? 16.156 -2.574 9.436 1.00 0.00 198 SER A N 1
ATOM 3045 C CA . SER A 1 198 ? 17.496 -2.094 9.805 1.00 0.00 198 SER A CA 1
ATOM 3046 C C . SER A 1 198 ? 17.868 -0.741 9.159 1.00 0.00 198 SER A C 1
ATOM 3047 O O . SER A 1 198 ? 18.330 0.158 9.861 1.00 0.00 198 SER A O 1
ATOM 3055 N N . GLU A 1 199 ? 17.675 -0.576 7.843 1.00 0.00 199 GLU A N 1
ATOM 3056 C CA . GLU A 1 199 ? 18.009 0.684 7.190 1.00 0.00 199 GLU A CA 1
ATOM 3057 C C . GLU A 1 199 ? 17.000 1.765 7.561 1.00 0.00 199 GLU A C 1
ATOM 3058 O O . GLU A 1 199 ? 17.372 2.887 7.901 1.00 0.00 199 GLU A O 1
ATOM 3070 N N . GLY A 1 200 ? 15.720 1.414 7.492 1.00 0.00 200 GLY A N 1
ATOM 3071 C CA . GLY A 1 200 ? 14.671 2.356 7.823 1.00 0.00 200 GLY A CA 1
ATOM 3072 C C . GLY A 1 200 ? 13.291 1.761 7.644 1.00 0.00 200 GLY A C 1
ATOM 3073 O O . GLY A 1 200 ? 13.014 0.662 8.124 1.00 0.00 200 GLY A O 1
ATOM 3077 N N . ARG A 1 201 ? 12.425 2.487 6.946 1.00 0.00 201 ARG A N 1
ATOM 3078 C CA . ARG A 1 201 ? 11.063 2.027 6.694 1.00 0.00 201 ARG A CA 1
ATOM 3079 C C . ARG A 1 201 ? 10.341 1.692 7.997 1.00 0.00 201 ARG A C 1
ATOM 3080 O O . ARG A 1 201 ? 10.631 0.680 8.638 1.00 0.00 201 ARG A O 1
ATOM 3101 N N . TRP A 1 202 ? 9.399 2.548 8.379 1.00 0.00 202 TRP A N 1
ATOM 3102 C CA . TRP A 1 202 ? 8.628 2.350 9.601 1.00 0.00 202 TRP A CA 1
ATOM 3103 C C . TRP A 1 202 ? 7.158 2.103 9.277 1.00 0.00 202 TRP A C 1
ATOM 3104 O O . TRP A 1 202 ? 6.529 2.891 8.570 1.00 0.00 202 TRP A O 1
ATOM 3125 N N . PHE A 1 203 ? 6.615 1.007 9.795 1.00 0.00 203 PHE A N 1
ATOM 3126 C CA . PHE A 1 203 ? 5.218 0.663 9.554 1.00 0.00 203 PHE A CA 1
ATOM 3127 C C . PHE A 1 203 ? 4.541 0.182 10.834 1.00 0.00 203 PHE A C 1
ATOM 3128 O O . PHE A 1 203 ? 5.138 -0.542 11.630 1.00 0.00 203 PHE A O 1
ATOM 3145 N N . LEU A 1 204 ? 3.288 0.587 11.022 1.00 0.00 204 LEU A N 1
ATOM 3146 C CA . LEU A 1 204 ? 2.525 0.197 12.200 1.00 0.00 204 LEU A CA 1
ATOM 3147 C C . LEU A 1 204 ? 1.424 -0.789 11.821 1.00 0.00 204 LEU A C 1
ATOM 3148 O O . LEU A 1 204 ? 0.610 -0.514 10.940 1.00 0.00 204 LEU A O 1
ATOM 3164 N N . ALA A 1 205 ? 1.407 -1.938 12.489 1.00 0.00 205 ALA A N 1
ATOM 3165 C CA . ALA A 1 205 ? 0.408 -2.963 12.217 1.00 0.00 205 ALA A CA 1
ATOM 3166 C C . ALA A 1 205 ? -0.887 -2.687 12.971 1.00 0.00 205 ALA A C 1
ATOM 3167 O O . ALA A 1 205 ? -0.983 -2.927 14.173 1.00 0.00 205 ALA A O 1
ATOM 3174 N N . LEU A 1 206 ? -1.883 -2.184 12.250 1.00 0.00 206 LEU A N 1
ATOM 3175 C CA . LEU A 1 206 ? -3.178 -1.874 12.837 1.00 0.00 206 LEU A CA 1
ATOM 3176 C C . LEU A 1 206 ? -3.897 -3.149 13.250 1.00 0.00 206 LEU A C 1
ATOM 3177 O O . LEU A 1 206 ? -4.677 -3.713 12.482 1.00 0.00 206 LEU A O 1
ATOM 3193 N N . ARG A 1 207 ? -3.626 -3.596 14.471 1.00 0.00 207 ARG A N 1
ATOM 3194 C CA . ARG A 1 207 ? -4.238 -4.811 15.011 1.00 0.00 207 ARG A CA 1
ATOM 3195 C C . ARG A 1 207 ? -5.722 -4.894 14.657 1.00 0.00 207 ARG A C 1
ATOM 3196 O O . ARG A 1 207 ? -6.269 -5.983 14.492 1.00 0.00 207 ARG A O 1
ATOM 3217 N N . GLU A 1 208 ? -6.365 -3.735 14.539 1.00 0.00 208 GLU A N 1
ATOM 3218 C CA . GLU A 1 208 ? -7.782 -3.676 14.197 1.00 0.00 208 GLU A CA 1
ATOM 3219 C C . GLU A 1 208 ? -7.969 -3.228 12.748 1.00 0.00 208 GLU A C 1
ATOM 3220 O O . GLU A 1 208 ? -7.901 -2.037 12.447 1.00 0.00 208 GLU A O 1
ATOM 3232 N N . PRO A 1 209 ? -8.204 -4.181 11.825 1.00 0.00 209 PRO A N 1
ATOM 3233 C CA . PRO A 1 209 ? -8.393 -3.874 10.403 1.00 0.00 209 PRO A CA 1
ATOM 3234 C C . PRO A 1 209 ? -9.413 -2.762 10.170 1.00 0.00 209 PRO A C 1
ATOM 3235 O O . PRO A 1 209 ? -10.362 -2.604 10.938 1.00 0.00 209 PRO A O 1
ATOM 3246 N N . ILE A 1 210 ? -9.215 -2.006 9.095 1.00 0.00 210 ILE A N 1
ATOM 3247 C CA . ILE A 1 210 ? -10.113 -0.922 8.741 1.00 0.00 210 ILE A CA 1
ATOM 3248 C C . ILE A 1 210 ? -10.699 -1.157 7.357 1.00 0.00 210 ILE A C 1
ATOM 3249 O O . ILE A 1 210 ? -9.987 -1.129 6.354 1.00 0.00 210 ILE A O 1
ATOM 3265 N N . ASN A 1 211 ? -11.997 -1.394 7.318 1.00 0.00 211 ASN A N 1
ATOM 3266 C CA . ASN A 1 211 ? -12.698 -1.646 6.063 1.00 0.00 211 ASN A CA 1
ATOM 3267 C C . ASN A 1 211 ? -13.124 -0.341 5.395 1.00 0.00 211 ASN A C 1
ATOM 3268 O O . ASN A 1 211 ? -13.409 0.649 6.069 1.00 0.00 211 ASN A O 1
ATOM 3279 N N . ALA A 1 212 ? -13.162 -0.351 4.066 1.00 0.00 212 ALA A N 1
ATOM 3280 C CA . ALA A 1 212 ? -13.553 0.829 3.301 1.00 0.00 212 ALA A CA 1
ATOM 3281 C C . ALA A 1 212 ? -14.051 0.441 1.911 1.00 0.00 212 ALA A C 1
ATOM 3282 O O . ALA A 1 212 ? -13.365 -0.261 1.170 1.00 0.00 212 ALA A O 1
ATOM 3289 N N . ASP A 1 213 ? -15.249 0.903 1.566 1.00 0.00 213 ASP A N 1
ATOM 3290 C CA . ASP A 1 213 ? -15.839 0.602 0.264 1.00 0.00 213 ASP A CA 1
ATOM 3291 C C . ASP A 1 213 ? -15.098 1.329 -0.854 1.00 0.00 213 ASP A C 1
ATOM 3292 O O . ASP A 1 213 ? -14.832 2.527 -0.759 1.00 0.00 213 ASP A O 1
ATOM 3301 N N . THR A 1 214 ? -14.769 0.596 -1.915 1.00 0.00 214 THR A N 1
ATOM 3302 C CA . THR A 1 214 ? -14.061 1.174 -3.051 1.00 0.00 214 THR A CA 1
ATOM 3303 C C . THR A 1 214 ? -14.605 0.618 -4.361 1.00 0.00 214 THR A C 1
ATOM 3304 O O . THR A 1 214 ? -15.211 -0.450 -4.382 1.00 0.00 214 THR A O 1
ATOM 3315 N N . THR A 1 215 ? -14.381 1.347 -5.451 1.00 0.00 215 THR A N 1
ATOM 3316 C CA . THR A 1 215 ? -14.848 0.930 -6.771 1.00 0.00 215 THR A CA 1
ATOM 3317 C C . THR A 1 215 ? -13.666 0.552 -7.657 1.00 0.00 215 THR A C 1
ATOM 3318 O O . THR A 1 215 ? -12.586 1.129 -7.533 1.00 0.00 215 THR A O 1
ATOM 3329 N N . PHE A 1 216 ? -13.862 -0.423 -8.543 1.00 0.00 216 PHE A N 1
ATOM 3330 C CA . PHE A 1 216 ? -12.781 -0.857 -9.424 1.00 0.00 216 PHE A CA 1
ATOM 3331 C C . PHE A 1 216 ? -12.678 0.041 -10.654 1.00 0.00 216 PHE A C 1
ATOM 3332 O O . PHE A 1 216 ? -13.643 0.211 -11.397 1.00 0.00 216 PHE A O 1
ATOM 3349 N N . THR A 1 217 ? -11.496 0.616 -10.858 1.00 0.00 217 THR A N 1
ATOM 3350 C CA . THR A 1 217 ? -11.260 1.499 -11.996 1.00 0.00 217 THR A CA 1
ATOM 3351 C C . THR A 1 217 ? -10.141 0.959 -12.881 1.00 0.00 217 THR A C 1
ATOM 3352 O O . THR A 1 217 ? -9.216 0.306 -12.398 1.00 0.00 217 THR A O 1
ATOM 3363 N N . SER A 1 218 ? -10.232 1.235 -14.177 1.00 0.00 218 SER A N 1
ATOM 3364 C CA . SER A 1 218 ? -9.226 0.777 -15.128 1.00 0.00 218 SER A CA 1
ATOM 3365 C C . SER A 1 218 ? -8.771 1.919 -16.031 1.00 0.00 218 SER A C 1
ATOM 3366 O O . SER A 1 218 ? -9.532 2.845 -16.310 1.00 0.00 218 SER A O 1
ATOM 3374 N N . PHE A 1 219 ? -7.527 1.841 -16.493 1.00 0.00 219 PHE A N 1
ATOM 3375 C CA . PHE A 1 219 ? -6.973 2.856 -17.370 1.00 0.00 219 PHE A CA 1
ATOM 3376 C C . PHE A 1 219 ? -6.192 2.207 -18.504 1.00 0.00 219 PHE A C 1
ATOM 3377 O O . PHE A 1 219 ? -5.231 1.474 -18.275 1.00 0.00 219 PHE A O 1
ATOM 3394 N N . SER A 1 220 ? -6.618 2.486 -19.724 1.00 0.00 220 SER A N 1
ATOM 3395 C CA . SER A 1 220 ? -5.969 1.936 -20.909 1.00 0.00 220 SER A CA 1
ATOM 3396 C C . SER A 1 220 ? -5.289 3.035 -21.718 1.00 0.00 220 SER A C 1
ATOM 3397 O O . SER A 1 220 ? -5.903 3.646 -22.594 1.00 0.00 220 SER A O 1
ATOM 3405 N N . GLU A 1 221 ? -4.018 3.282 -21.419 1.00 0.00 221 GLU A N 1
ATOM 3406 C CA . GLU A 1 221 ? -3.253 4.307 -22.119 1.00 0.00 221 GLU A CA 1
ATOM 3407 C C . GLU A 1 221 ? -1.762 4.164 -21.829 1.00 0.00 221 GLU A C 1
ATOM 3408 O O . GLU A 1 221 ? -1.368 3.526 -20.854 1.00 0.00 221 GLU A O 1
ATOM 3420 N N . ASP A 1 222 ? -0.939 4.765 -22.682 1.00 0.00 222 ASP A N 1
ATOM 3421 C CA . ASP A 1 222 ? 0.509 4.704 -22.517 1.00 0.00 222 ASP A CA 1
ATOM 3422 C C . ASP A 1 222 ? 1.054 6.033 -22.003 1.00 0.00 222 ASP A C 1
ATOM 3423 O O . ASP A 1 222 ? 0.561 7.088 -22.454 1.00 0.00 222 ASP A O 1
ATOM 3433 N N . GLY A 1 1 ? -13.026 -6.247 -29.799 1.00 0.00 1 GLY A N 2
ATOM 3434 C CA . GLY A 1 1 ? -14.284 -5.452 -29.838 1.00 0.00 1 GLY A CA 2
ATOM 3435 C C . GLY A 1 1 ? -14.420 -4.643 -31.112 1.00 0.00 1 GLY A C 2
ATOM 3436 O O . GLY A 1 1 ? -13.996 -5.081 -32.181 1.00 0.00 1 GLY A O 2
ATOM 3442 N N . SER A 1 2 ? -15.013 -3.459 -31.000 1.00 0.00 2 SER A N 2
ATOM 3443 C CA . SER A 1 2 ? -15.205 -2.587 -32.153 1.00 0.00 2 SER A CA 2
ATOM 3444 C C . SER A 1 2 ? -14.286 -1.372 -32.074 1.00 0.00 2 SER A C 2
ATOM 3445 O O . SER A 1 2 ? -13.849 -0.844 -33.095 1.00 0.00 2 SER A O 2
ATOM 3453 N N . HIS A 1 3 ? -13.999 -0.933 -30.853 1.00 0.00 3 HIS A N 2
ATOM 3454 C CA . HIS A 1 3 ? -13.132 0.221 -30.638 1.00 0.00 3 HIS A CA 2
ATOM 3455 C C . HIS A 1 3 ? -11.872 -0.179 -29.878 1.00 0.00 3 HIS A C 2
ATOM 3456 O O . HIS A 1 3 ? -11.712 -1.335 -29.487 1.00 0.00 3 HIS A O 2
ATOM 3470 N N . MET A 1 4 ? -10.980 0.784 -29.673 1.00 0.00 4 MET A N 2
ATOM 3471 C CA . MET A 1 4 ? -9.734 0.531 -28.959 1.00 0.00 4 MET A CA 2
ATOM 3472 C C . MET A 1 4 ? -9.892 0.819 -27.470 1.00 0.00 4 MET A C 2
ATOM 3473 O O . MET A 1 4 ? -9.613 1.925 -27.007 1.00 0.00 4 MET A O 2
ATOM 3487 N N . GLU A 1 5 ? -10.341 -0.186 -26.724 1.00 0.00 5 GLU A N 2
ATOM 3488 C CA . GLU A 1 5 ? -10.536 -0.042 -25.286 1.00 0.00 5 GLU A CA 2
ATOM 3489 C C . GLU A 1 5 ? -9.772 -1.119 -24.523 1.00 0.00 5 GLU A C 2
ATOM 3490 O O . GLU A 1 5 ? -10.206 -1.568 -23.461 1.00 0.00 5 GLU A O 2
ATOM 3502 N N . LEU A 1 6 ? -8.633 -1.529 -25.069 1.00 0.00 6 LEU A N 2
ATOM 3503 C CA . LEU A 1 6 ? -7.808 -2.554 -24.439 1.00 0.00 6 LEU A CA 2
ATOM 3504 C C . LEU A 1 6 ? -7.350 -2.107 -23.052 1.00 0.00 6 LEU A C 2
ATOM 3505 O O . LEU A 1 6 ? -7.145 -0.916 -22.811 1.00 0.00 6 LEU A O 2
ATOM 3521 N N . PRO A 1 7 ? -7.182 -3.059 -22.119 1.00 0.00 7 PRO A N 2
ATOM 3522 C CA . PRO A 1 7 ? -6.746 -2.756 -20.752 1.00 0.00 7 PRO A CA 2
ATOM 3523 C C . PRO A 1 7 ? -5.283 -2.328 -20.693 1.00 0.00 7 PRO A C 2
ATOM 3524 O O . PRO A 1 7 ? -4.453 -2.812 -21.463 1.00 0.00 7 PRO A O 2
ATOM 3535 N N . LEU A 1 8 ? -4.974 -1.418 -19.776 1.00 0.00 8 LEU A N 2
ATOM 3536 C CA . LEU A 1 8 ? -3.611 -0.925 -19.619 1.00 0.00 8 LEU A CA 2
ATOM 3537 C C . LEU A 1 8 ? -3.184 -0.956 -18.153 1.00 0.00 8 LEU A C 2
ATOM 3538 O O . LEU A 1 8 ? -2.109 -1.455 -17.821 1.00 0.00 8 LEU A O 2
ATOM 3554 N N . PHE A 1 9 ? -4.034 -0.422 -17.282 1.00 0.00 9 PHE A N 2
ATOM 3555 C CA . PHE A 1 9 ? -3.743 -0.389 -15.853 1.00 0.00 9 PHE A CA 2
ATOM 3556 C C . PHE A 1 9 ? -5.027 -0.444 -15.033 1.00 0.00 9 PHE A C 2
ATOM 3557 O O . PHE A 1 9 ? -6.030 0.178 -15.387 1.00 0.00 9 PHE A O 2
ATOM 3574 N N . PHE A 1 10 ? -4.990 -1.190 -13.934 1.00 0.00 10 PHE A N 2
ATOM 3575 C CA . PHE A 1 10 ? -6.149 -1.324 -13.060 1.00 0.00 10 PHE A CA 2
ATOM 3576 C C . PHE A 1 10 ? -5.912 -0.609 -11.733 1.00 0.00 10 PHE A C 2
ATOM 3577 O O . PHE A 1 10 ? -4.804 -0.626 -11.197 1.00 0.00 10 PHE A O 2
ATOM 3594 N N . GLY A 1 11 ? -6.959 0.020 -11.207 1.00 0.00 11 GLY A N 2
ATOM 3595 C CA . GLY A 1 11 ? -6.838 0.732 -9.949 1.00 0.00 11 GLY A CA 2
ATOM 3596 C C . GLY A 1 11 ? -8.111 0.688 -9.127 1.00 0.00 11 GLY A C 2
ATOM 3597 O O . GLY A 1 11 ? -9.147 0.219 -9.596 1.00 0.00 11 GLY A O 2
ATOM 3601 N N . TRP A 1 12 ? -8.031 1.181 -7.894 1.00 0.00 12 TRP A N 2
ATOM 3602 C CA . TRP A 1 12 ? -9.183 1.200 -6.999 1.00 0.00 12 TRP A CA 2
ATOM 3603 C C . TRP A 1 12 ? -9.471 2.619 -6.515 1.00 0.00 12 TRP A C 2
ATOM 3604 O O . TRP A 1 12 ? -8.628 3.250 -5.876 1.00 0.00 12 TRP A O 2
ATOM 3625 N N . PHE A 1 13 ? -10.665 3.115 -6.820 1.00 0.00 13 PHE A N 2
ATOM 3626 C CA . PHE A 1 13 ? -11.062 4.459 -6.411 1.00 0.00 13 PHE A CA 2
ATOM 3627 C C . PHE A 1 13 ? -11.879 4.416 -5.125 1.00 0.00 13 PHE A C 2
ATOM 3628 O O . PHE A 1 13 ? -13.050 4.036 -5.134 1.00 0.00 13 PHE A O 2
ATOM 3645 N N . LEU A 1 14 ? -11.254 4.807 -4.019 1.00 0.00 14 LEU A N 2
ATOM 3646 C CA . LEU A 1 14 ? -11.922 4.813 -2.724 1.00 0.00 14 LEU A CA 2
ATOM 3647 C C . LEU A 1 14 ? -13.040 5.850 -2.689 1.00 0.00 14 LEU A C 2
ATOM 3648 O O . LEU A 1 14 ? -12.942 6.905 -3.316 1.00 0.00 14 LEU A O 2
ATOM 3664 N N . LEU A 1 15 ? -14.100 5.543 -1.949 1.00 0.00 15 LEU A N 2
ATOM 3665 C CA . LEU A 1 15 ? -15.239 6.448 -1.827 1.00 0.00 15 LEU A CA 2
ATOM 3666 C C . LEU A 1 15 ? -14.802 7.789 -1.239 1.00 0.00 15 LEU A C 2
ATOM 3667 O O . LEU A 1 15 ? -13.949 7.837 -0.353 1.00 0.00 15 LEU A O 2
ATOM 3683 N N . PRO A 1 16 ? -15.385 8.902 -1.720 1.00 0.00 16 PRO A N 2
ATOM 3684 C CA . PRO A 1 16 ? -15.054 10.244 -1.234 1.00 0.00 16 PRO A CA 2
ATOM 3685 C C . PRO A 1 16 ? -15.100 10.333 0.288 1.00 0.00 16 PRO A C 2
ATOM 3686 O O . PRO A 1 16 ? -14.326 11.069 0.900 1.00 0.00 16 PRO A O 2
ATOM 3697 N N . GLU A 1 17 ? -16.010 9.576 0.892 1.00 0.00 17 GLU A N 2
ATOM 3698 C CA . GLU A 1 17 ? -16.152 9.566 2.343 1.00 0.00 17 GLU A CA 2
ATOM 3699 C C . GLU A 1 17 ? -14.996 8.813 2.993 1.00 0.00 17 GLU A C 2
ATOM 3700 O O . GLU A 1 17 ? -14.393 9.289 3.957 1.00 0.00 17 GLU A O 2
ATOM 3712 N N . GLU A 1 18 ? -14.689 7.637 2.458 1.00 0.00 18 GLU A N 2
ATOM 3713 C CA . GLU A 1 18 ? -13.602 6.818 2.982 1.00 0.00 18 GLU A CA 2
ATOM 3714 C C . GLU A 1 18 ? -12.274 7.561 2.894 1.00 0.00 18 GLU A C 2
ATOM 3715 O O . GLU A 1 18 ? -11.383 7.360 3.720 1.00 0.00 18 GLU A O 2
ATOM 3727 N N . GLU A 1 19 ? -12.149 8.424 1.890 1.00 0.00 19 GLU A N 2
ATOM 3728 C CA . GLU A 1 19 ? -10.930 9.201 1.695 1.00 0.00 19 GLU A CA 2
ATOM 3729 C C . GLU A 1 19 ? -10.613 10.031 2.934 1.00 0.00 19 GLU A C 2
ATOM 3730 O O . GLU A 1 19 ? -9.461 10.109 3.364 1.00 0.00 19 GLU A O 2
ATOM 3742 N N . GLU A 1 20 ? -11.642 10.646 3.507 1.00 0.00 20 GLU A N 2
ATOM 3743 C CA . GLU A 1 20 ? -11.473 11.467 4.700 1.00 0.00 20 GLU A CA 2
ATOM 3744 C C . GLU A 1 20 ? -11.193 10.596 5.919 1.00 0.00 20 GLU A C 2
ATOM 3745 O O . GLU A 1 20 ? -10.382 10.950 6.775 1.00 0.00 20 GLU A O 2
ATOM 3757 N N . ARG A 1 21 ? -11.869 9.453 5.990 1.00 0.00 21 ARG A N 2
ATOM 3758 C CA . ARG A 1 21 ? -11.691 8.529 7.103 1.00 0.00 21 ARG A CA 2
ATOM 3759 C C . ARG A 1 21 ? -10.256 8.019 7.160 1.00 0.00 21 ARG A C 2
ATOM 3760 O O . ARG A 1 21 ? -9.629 8.012 8.220 1.00 0.00 21 ARG A O 2
ATOM 3781 N N . ILE A 1 22 ? -9.738 7.594 6.011 1.00 0.00 22 ILE A N 2
ATOM 3782 C CA . ILE A 1 22 ? -8.375 7.083 5.930 1.00 0.00 22 ILE A CA 2
ATOM 3783 C C . ILE A 1 22 ? -7.367 8.162 6.313 1.00 0.00 22 ILE A C 2
ATOM 3784 O O . ILE A 1 22 ? -6.416 7.903 7.050 1.00 0.00 22 ILE A O 2
ATOM 3800 N N . LYS A 1 23 ? -7.583 9.373 5.808 1.00 0.00 23 LYS A N 2
ATOM 3801 C CA . LYS A 1 23 ? -6.694 10.491 6.099 1.00 0.00 23 LYS A CA 2
ATOM 3802 C C . LYS A 1 23 ? -6.665 10.784 7.595 1.00 0.00 23 LYS A C 2
ATOM 3803 O O . LYS A 1 23 ? -5.633 11.173 8.142 1.00 0.00 23 LYS A O 2
ATOM 3822 N N . CYS A 1 24 ? -7.805 10.593 8.252 1.00 0.00 24 CYS A N 2
ATOM 3823 C CA . CYS A 1 24 ? -7.910 10.835 9.686 1.00 0.00 24 CYS A CA 2
ATOM 3824 C C . CYS A 1 24 ? -7.010 9.880 10.463 1.00 0.00 24 CYS A C 2
ATOM 3825 O O . CYS A 1 24 ? -6.284 10.293 11.368 1.00 0.00 24 CYS A O 2
ATOM 3833 N N . ALA A 1 25 ? -7.059 8.602 10.102 1.00 0.00 25 ALA A N 2
ATOM 3834 C CA . ALA A 1 25 ? -6.246 7.589 10.764 1.00 0.00 25 ALA A CA 2
ATOM 3835 C C . ALA A 1 25 ? -4.763 7.924 10.660 1.00 0.00 25 ALA A C 2
ATOM 3836 O O . ALA A 1 25 ? -4.036 7.887 11.653 1.00 0.00 25 ALA A O 2
ATOM 3843 N N . THR A 1 26 ? -4.320 8.255 9.451 1.00 0.00 26 THR A N 2
ATOM 3844 C CA . THR A 1 26 ? -2.924 8.602 9.216 1.00 0.00 26 THR A CA 2
ATOM 3845 C C . THR A 1 26 ? -2.513 9.798 10.069 1.00 0.00 26 THR A C 2
ATOM 3846 O O . THR A 1 26 ? -1.362 9.906 10.491 1.00 0.00 26 THR A O 2
ATOM 3857 N N . MET A 1 27 ? -3.464 10.693 10.320 1.00 0.00 27 MET A N 2
ATOM 3858 C CA . MET A 1 27 ? -3.203 11.880 11.124 1.00 0.00 27 MET A CA 2
ATOM 3859 C C . MET A 1 27 ? -2.816 11.493 12.547 1.00 0.00 27 MET A C 2
ATOM 3860 O O . MET A 1 27 ? -1.819 11.978 13.084 1.00 0.00 27 MET A O 2
ATOM 3874 N N . ASP A 1 28 ? -3.610 10.615 13.154 1.00 0.00 28 ASP A N 2
ATOM 3875 C CA . ASP A 1 28 ? -3.348 10.161 14.514 1.00 0.00 28 ASP A CA 2
ATOM 3876 C C . ASP A 1 28 ? -1.978 9.497 14.606 1.00 0.00 28 ASP A C 2
ATOM 3877 O O . ASP A 1 28 ? -1.279 9.627 15.611 1.00 0.00 28 ASP A O 2
ATOM 3886 N N . PHE A 1 29 ? -1.599 8.787 13.548 1.00 0.00 29 PHE A N 2
ATOM 3887 C CA . PHE A 1 29 ? -0.311 8.106 13.504 1.00 0.00 29 PHE A CA 2
ATOM 3888 C C . PHE A 1 29 ? 0.834 9.104 13.669 1.00 0.00 29 PHE A C 2
ATOM 3889 O O . PHE A 1 29 ? 1.706 8.928 14.519 1.00 0.00 29 PHE A O 2
ATOM 3906 N N . LEU A 1 30 ? 0.822 10.150 12.848 1.00 0.00 30 LEU A N 2
ATOM 3907 C CA . LEU A 1 30 ? 1.857 11.177 12.900 1.00 0.00 30 LEU A CA 2
ATOM 3908 C C . LEU A 1 30 ? 1.980 11.762 14.303 1.00 0.00 30 LEU A C 2
ATOM 3909 O O . LEU A 1 30 ? 3.084 11.992 14.796 1.00 0.00 30 LEU A O 2
ATOM 3925 N N . LYS A 1 31 ? 0.839 11.999 14.942 1.00 0.00 31 LYS A N 2
ATOM 3926 C CA . LYS A 1 31 ? 0.820 12.557 16.289 1.00 0.00 31 LYS A CA 2
ATOM 3927 C C . LYS A 1 31 ? 1.398 11.567 17.296 1.00 0.00 31 LYS A C 2
ATOM 3928 O O . LYS A 1 31 ? 2.205 11.934 18.151 1.00 0.00 31 LYS A O 2
ATOM 3947 N N . THR A 1 32 ? 0.980 10.310 17.188 1.00 0.00 32 THR A N 2
ATOM 3948 C CA . THR A 1 32 ? 1.457 9.266 18.088 1.00 0.00 32 THR A CA 2
ATOM 3949 C C . THR A 1 32 ? 2.954 9.036 17.909 1.00 0.00 32 THR A C 2
ATOM 3950 O O . THR A 1 32 ? 3.691 8.893 18.884 1.00 0.00 32 THR A O 2
ATOM 3961 N N . LEU A 1 33 ? 3.395 9.001 16.656 1.00 0.00 33 LEU A N 2
ATOM 3962 C CA . LEU A 1 33 ? 4.805 8.789 16.349 1.00 0.00 33 LEU A CA 2
ATOM 3963 C C . LEU A 1 33 ? 5.652 9.954 16.849 1.00 0.00 33 LEU A C 2
ATOM 3964 O O . LEU A 1 33 ? 6.757 9.759 17.355 1.00 0.00 33 LEU A O 2
ATOM 3980 N N . ASP A 1 34 ? 5.126 11.166 16.706 1.00 0.00 34 ASP A N 2
ATOM 3981 C CA . ASP A 1 34 ? 5.834 12.363 17.143 1.00 0.00 34 ASP A CA 2
ATOM 3982 C C . ASP A 1 34 ? 6.124 12.306 18.641 1.00 0.00 34 ASP A C 2
ATOM 3983 O O . ASP A 1 34 ? 7.203 12.690 19.089 1.00 0.00 34 ASP A O 2
ATOM 3992 N N . THR A 1 35 ? 5.151 11.826 19.408 1.00 0.00 35 THR A N 2
ATOM 3993 C CA . THR A 1 35 ? 5.300 11.717 20.854 1.00 0.00 35 THR A CA 2
ATOM 3994 C C . THR A 1 35 ? 6.122 10.486 21.229 1.00 0.00 35 THR A C 2
ATOM 3995 O O . THR A 1 35 ? 6.756 10.449 22.282 1.00 0.00 35 THR A O 2
ATOM 4006 N N . LEU A 1 36 ? 6.103 9.480 20.360 1.00 0.00 36 LEU A N 2
ATOM 4007 C CA . LEU A 1 36 ? 6.846 8.248 20.602 1.00 0.00 36 LEU A CA 2
ATOM 4008 C C . LEU A 1 36 ? 8.339 8.529 20.739 1.00 0.00 36 LEU A C 2
ATOM 4009 O O . LEU A 1 36 ? 8.968 9.062 19.825 1.00 0.00 36 LEU A O 2
ATOM 4025 N N . GLU A 1 37 ? 8.899 8.164 21.888 1.00 0.00 37 GLU A N 2
ATOM 4026 C CA . GLU A 1 37 ? 10.320 8.375 22.146 1.00 0.00 37 GLU A CA 2
ATOM 4027 C C . GLU A 1 37 ? 11.173 7.624 21.129 1.00 0.00 37 GLU A C 2
ATOM 4028 O O . GLU A 1 37 ? 12.211 8.118 20.689 1.00 0.00 37 GLU A O 2
ATOM 4040 N N . ALA A 1 38 ? 10.730 6.426 20.760 1.00 0.00 38 ALA A N 2
ATOM 4041 C CA . ALA A 1 38 ? 11.453 5.606 19.796 1.00 0.00 38 ALA A CA 2
ATOM 4042 C C . ALA A 1 38 ? 11.600 6.333 18.463 1.00 0.00 38 ALA A C 2
ATOM 4043 O O . ALA A 1 38 ? 12.614 6.196 17.779 1.00 0.00 38 ALA A O 2
ATOM 4050 N N . PHE A 1 39 ? 10.582 7.106 18.101 1.00 0.00 39 PHE A N 2
ATOM 4051 C CA . PHE A 1 39 ? 10.599 7.856 16.851 1.00 0.00 39 PHE A CA 2
ATOM 4052 C C . PHE A 1 39 ? 11.628 8.982 16.910 1.00 0.00 39 PHE A C 2
ATOM 4053 O O . PHE A 1 39 ? 12.472 9.112 16.025 1.00 0.00 39 PHE A O 2
ATOM 4070 N N . LYS A 1 40 ? 11.550 9.793 17.961 1.00 0.00 40 LYS A N 2
ATOM 4071 C CA . LYS A 1 40 ? 12.475 10.908 18.135 1.00 0.00 40 LYS A CA 2
ATOM 4072 C C . LYS A 1 40 ? 13.916 10.410 18.210 1.00 0.00 40 LYS A C 2
ATOM 4073 O O . LYS A 1 40 ? 14.817 10.996 17.612 1.00 0.00 40 LYS A O 2
ATOM 4092 N N . GLU A 1 41 ? 14.123 9.324 18.948 1.00 0.00 41 GLU A N 2
ATOM 4093 C CA . GLU A 1 41 ? 15.453 8.745 19.099 1.00 0.00 41 GLU A CA 2
ATOM 4094 C C . GLU A 1 41 ? 15.954 8.168 17.777 1.00 0.00 41 GLU A C 2
ATOM 4095 O O . GLU A 1 41 ? 17.159 8.029 17.567 1.00 0.00 41 GLU A O 2
ATOM 4107 N N . HIS A 1 42 ? 15.022 7.833 16.889 1.00 0.00 42 HIS A N 2
ATOM 4108 C CA . HIS A 1 42 ? 15.372 7.271 15.589 1.00 0.00 42 HIS A CA 2
ATOM 4109 C C . HIS A 1 42 ? 15.866 8.359 14.638 1.00 0.00 42 HIS A C 2
ATOM 4110 O O . HIS A 1 42 ? 16.653 8.093 13.731 1.00 0.00 42 HIS A O 2
ATOM 4124 N N . ILE A 1 43 ? 15.399 9.586 14.853 1.00 0.00 43 ILE A N 2
ATOM 4125 C CA . ILE A 1 43 ? 15.796 10.710 14.014 1.00 0.00 43 ILE A CA 2
ATOM 4126 C C . ILE A 1 43 ? 17.307 10.920 14.060 1.00 0.00 43 ILE A C 2
ATOM 4127 O O . ILE A 1 43 ? 17.941 11.165 13.034 1.00 0.00 43 ILE A O 2
ATOM 4143 N N . SER A 1 44 ? 17.876 10.823 15.257 1.00 0.00 44 SER A N 2
ATOM 4144 C CA . SER A 1 44 ? 19.313 11.002 15.435 1.00 0.00 44 SER A CA 2
ATOM 4145 C C . SER A 1 44 ? 20.086 9.834 14.830 1.00 0.00 44 SER A C 2
ATOM 4146 O O . SER A 1 44 ? 21.132 10.023 14.211 1.00 0.00 44 SER A O 2
ATOM 4154 N N . GLU A 1 45 ? 19.564 8.626 15.015 1.00 0.00 45 GLU A N 2
ATOM 4155 C CA . GLU A 1 45 ? 20.204 7.427 14.488 1.00 0.00 45 GLU A CA 2
ATOM 4156 C C . GLU A 1 45 ? 20.112 7.382 12.966 1.00 0.00 45 GLU A C 2
ATOM 4157 O O . GLU A 1 45 ? 20.980 6.819 12.298 1.00 0.00 45 GLU A O 2
ATOM 4169 N N . PHE A 1 46 ? 19.055 7.977 12.423 1.00 0.00 46 PHE A N 2
ATOM 4170 C CA . PHE A 1 46 ? 18.850 8.003 10.979 1.00 0.00 46 PHE A CA 2
ATOM 4171 C C . PHE A 1 46 ? 19.907 8.866 10.294 1.00 0.00 46 PHE A C 2
ATOM 4172 O O . PHE A 1 46 ? 20.514 8.452 9.306 1.00 0.00 46 PHE A O 2
ATOM 4189 N N . THR A 1 47 ? 20.122 10.066 10.823 1.00 0.00 47 THR A N 2
ATOM 4190 C CA . THR A 1 47 ? 21.106 10.985 10.258 1.00 0.00 47 THR A CA 2
ATOM 4191 C C . THR A 1 47 ? 22.393 10.998 11.081 1.00 0.00 47 THR A C 2
ATOM 4192 O O . THR A 1 47 ? 23.263 11.844 10.869 1.00 0.00 47 THR A O 2
ATOM 4203 N N . GLY A 1 48 ? 22.515 10.059 12.017 1.00 0.00 48 GLY A N 2
ATOM 4204 C CA . GLY A 1 48 ? 23.704 9.990 12.848 1.00 0.00 48 GLY A CA 2
ATOM 4205 C C . GLY A 1 48 ? 24.002 11.301 13.551 1.00 0.00 48 GLY A C 2
ATOM 4206 O O . GLY A 1 48 ? 25.067 11.888 13.360 1.00 0.00 48 GLY A O 2
ATOM 4210 N N . GLU A 1 49 ? 23.057 11.761 14.367 1.00 0.00 49 GLU A N 2
ATOM 4211 C CA . GLU A 1 49 ? 23.224 13.010 15.100 1.00 0.00 49 GLU A CA 2
ATOM 4212 C C . GLU A 1 49 ? 23.358 14.190 14.142 1.00 0.00 49 GLU A C 2
ATOM 4213 O O . GLU A 1 49 ? 24.427 14.786 14.019 1.00 0.00 49 GLU A O 2
ATOM 4225 N N . ALA A 1 50 ? 22.263 14.522 13.464 1.00 0.00 50 ALA A N 2
ATOM 4226 C CA . ALA A 1 50 ? 22.258 15.630 12.517 1.00 0.00 50 ALA A CA 2
ATOM 4227 C C . ALA A 1 50 ? 20.835 16.011 12.123 1.00 0.00 50 ALA A C 2
ATOM 4228 O O . ALA A 1 50 ? 20.558 16.302 10.960 1.00 0.00 50 ALA A O 2
ATOM 4235 N N . GLU A 1 51 ? 19.935 16.006 13.101 1.00 0.00 51 GLU A N 2
ATOM 4236 C CA . GLU A 1 51 ? 18.539 16.352 12.857 1.00 0.00 51 GLU A CA 2
ATOM 4237 C C . GLU A 1 51 ? 17.917 17.006 14.088 1.00 0.00 51 GLU A C 2
ATOM 4238 O O . GLU A 1 51 ? 16.889 16.554 14.593 1.00 0.00 51 GLU A O 2
ATOM 4250 N N . LYS A 1 52 ? 18.549 18.073 14.566 1.00 0.00 52 LYS A N 2
ATOM 4251 C CA . LYS A 1 52 ? 18.061 18.791 15.738 1.00 0.00 52 LYS A CA 2
ATOM 4252 C C . LYS A 1 52 ? 16.642 19.305 15.511 1.00 0.00 52 LYS A C 2
ATOM 4253 O O . LYS A 1 52 ? 15.784 19.193 16.386 1.00 0.00 52 LYS A O 2
ATOM 4272 N N . GLU A 1 53 ? 16.403 19.866 14.330 1.00 0.00 53 GLU A N 2
ATOM 4273 C CA . GLU A 1 53 ? 15.088 20.394 13.987 1.00 0.00 53 GLU A CA 2
ATOM 4274 C C . GLU A 1 53 ? 15.057 20.880 12.543 1.00 0.00 53 GLU A C 2
ATOM 4275 O O . GLU A 1 53 ? 15.042 22.083 12.280 1.00 0.00 53 GLU A O 2
ATOM 4287 N N . VAL A 1 54 ? 15.050 19.935 11.610 1.00 0.00 54 VAL A N 2
ATOM 4288 C CA . VAL A 1 54 ? 15.023 20.261 10.191 1.00 0.00 54 VAL A CA 2
ATOM 4289 C C . VAL A 1 54 ? 14.261 19.201 9.399 1.00 0.00 54 VAL A C 2
ATOM 4290 O O . VAL A 1 54 ? 14.757 18.679 8.400 1.00 0.00 54 VAL A O 2
ATOM 4303 N N . ASP A 1 55 ? 13.053 18.887 9.855 1.00 0.00 55 ASP A N 2
ATOM 4304 C CA . ASP A 1 55 ? 12.222 17.888 9.193 1.00 0.00 55 ASP A CA 2
ATOM 4305 C C . ASP A 1 55 ? 11.178 18.547 8.296 1.00 0.00 55 ASP A C 2
ATOM 4306 O O . ASP A 1 55 ? 10.104 17.993 8.070 1.00 0.00 55 ASP A O 2
ATOM 4315 N N . LEU A 1 56 ? 11.502 19.732 7.787 1.00 0.00 56 LEU A N 2
ATOM 4316 C CA . LEU A 1 56 ? 10.588 20.460 6.914 1.00 0.00 56 LEU A CA 2
ATOM 4317 C C . LEU A 1 56 ? 10.414 19.733 5.585 1.00 0.00 56 LEU A C 2
ATOM 4318 O O . LEU A 1 56 ? 9.352 19.794 4.966 1.00 0.00 56 LEU A O 2
ATOM 4334 N N . GLU A 1 57 ? 11.464 19.040 5.153 1.00 0.00 57 GLU A N 2
ATOM 4335 C CA . GLU A 1 57 ? 11.427 18.298 3.898 1.00 0.00 57 GLU A CA 2
ATOM 4336 C C . GLU A 1 57 ? 10.421 17.153 3.971 1.00 0.00 57 GLU A C 2
ATOM 4337 O O . GLU A 1 57 ? 9.901 16.705 2.950 1.00 0.00 57 GLU A O 2
ATOM 4349 N N . GLN A 1 58 ? 10.150 16.684 5.187 1.00 0.00 58 GLN A N 2
ATOM 4350 C CA . GLN A 1 58 ? 9.205 15.590 5.391 1.00 0.00 58 GLN A CA 2
ATOM 4351 C C . GLN A 1 58 ? 7.761 16.093 5.399 1.00 0.00 58 GLN A C 2
ATOM 4352 O O . GLN A 1 58 ? 6.828 15.314 5.593 1.00 0.00 58 GLN A O 2
ATOM 4366 N N . TYR A 1 59 ? 7.579 17.397 5.188 1.00 0.00 59 TYR A N 2
ATOM 4367 C CA . TYR A 1 59 ? 6.246 17.991 5.174 1.00 0.00 59 TYR A CA 2
ATOM 4368 C C . TYR A 1 59 ? 5.326 17.274 4.185 1.00 0.00 59 TYR A C 2
ATOM 4369 O O . TYR A 1 59 ? 4.104 17.324 4.319 1.00 0.00 59 TYR A O 2
ATOM 4387 N N . PHE A 1 60 ? 5.925 16.613 3.193 1.00 0.00 60 PHE A N 2
ATOM 4388 C CA . PHE A 1 60 ? 5.173 15.883 2.172 1.00 0.00 60 PHE A CA 2
ATOM 4389 C C . PHE A 1 60 ? 4.012 16.714 1.625 1.00 0.00 60 PHE A C 2
ATOM 4390 O O . PHE A 1 60 ? 3.859 17.887 1.965 1.00 0.00 60 PHE A O 2
ATOM 4407 N N . GLN A 1 61 ? 3.203 16.099 0.765 1.00 0.00 61 GLN A N 2
ATOM 4408 C CA . GLN A 1 61 ? 2.063 16.783 0.164 1.00 0.00 61 GLN A CA 2
ATOM 4409 C C . GLN A 1 61 ? 0.751 16.314 0.786 1.00 0.00 61 GLN A C 2
ATOM 4410 O O . GLN A 1 61 ? 0.659 15.203 1.304 1.00 0.00 61 GLN A O 2
ATOM 4424 N N . ASN A 1 62 ? -0.264 17.171 0.726 1.00 0.00 62 ASN A N 2
ATOM 4425 C CA . ASN A 1 62 ? -1.572 16.844 1.282 1.00 0.00 62 ASN A CA 2
ATOM 4426 C C . ASN A 1 62 ? -2.423 16.087 0.263 1.00 0.00 62 ASN A C 2
ATOM 4427 O O . ASN A 1 62 ? -2.592 16.538 -0.870 1.00 0.00 62 ASN A O 2
ATOM 4438 N N . PRO A 1 63 ? -2.969 14.919 0.649 1.00 0.00 63 PRO A N 2
ATOM 4439 C CA . PRO A 1 63 ? -3.801 14.105 -0.243 1.00 0.00 63 PRO A CA 2
ATOM 4440 C C . PRO A 1 63 ? -5.153 14.749 -0.526 1.00 0.00 63 PRO A C 2
ATOM 4441 O O . PRO A 1 63 ? -5.407 15.885 -0.127 1.00 0.00 63 PRO A O 2
ATOM 4452 N N . LEU A 1 64 ? -6.018 14.013 -1.219 1.00 0.00 64 LEU A N 2
ATOM 4453 C CA . LEU A 1 64 ? -7.347 14.508 -1.559 1.00 0.00 64 LEU A CA 2
ATOM 4454 C C . LEU A 1 64 ? -8.130 13.462 -2.345 1.00 0.00 64 LEU A C 2
ATOM 4455 O O . LEU A 1 64 ? -9.199 13.022 -1.919 1.00 0.00 64 LEU A O 2
ATOM 4471 N N . GLN A 1 65 ? -7.591 13.065 -3.493 1.00 0.00 65 GLN A N 2
ATOM 4472 C CA . GLN A 1 65 ? -8.236 12.068 -4.338 1.00 0.00 65 GLN A CA 2
ATOM 4473 C C . GLN A 1 65 ? -7.253 10.968 -4.726 1.00 0.00 65 GLN A C 2
ATOM 4474 O O . GLN A 1 65 ? -6.857 10.854 -5.887 1.00 0.00 65 GLN A O 2
ATOM 4488 N N . LEU A 1 66 ? -6.861 10.160 -3.745 1.00 0.00 66 LEU A N 2
ATOM 4489 C CA . LEU A 1 66 ? -5.922 9.070 -3.983 1.00 0.00 66 LEU A CA 2
ATOM 4490 C C . LEU A 1 66 ? -6.658 7.790 -4.366 1.00 0.00 66 LEU A C 2
ATOM 4491 O O . LEU A 1 66 ? -7.801 7.574 -3.960 1.00 0.00 66 LEU A O 2
ATOM 4507 N N . HIS A 1 67 ? -5.996 6.945 -5.150 1.00 0.00 67 HIS A N 2
ATOM 4508 C CA . HIS A 1 67 ? -6.586 5.684 -5.586 1.00 0.00 67 HIS A CA 2
ATOM 4509 C C . HIS A 1 67 ? -5.670 4.512 -5.251 1.00 0.00 67 HIS A C 2
ATOM 4510 O O . HIS A 1 67 ? -4.450 4.607 -5.380 1.00 0.00 67 HIS A O 2
ATOM 4524 N N . CYS A 1 68 ? -6.267 3.405 -4.819 1.00 0.00 68 CYS A N 2
ATOM 4525 C CA . CYS A 1 68 ? -5.503 2.214 -4.465 1.00 0.00 68 CYS A CA 2
ATOM 4526 C C . CYS A 1 68 ? -5.074 1.451 -5.713 1.00 0.00 68 CYS A C 2
ATOM 4527 O O . CYS A 1 68 ? -5.905 0.885 -6.424 1.00 0.00 68 CYS A O 2
ATOM 4535 N N . THR A 1 69 ? -3.771 1.440 -5.976 1.00 0.00 69 THR A N 2
ATOM 4536 C CA . THR A 1 69 ? -3.231 0.745 -7.139 1.00 0.00 69 THR A CA 2
ATOM 4537 C C . THR A 1 69 ? -3.576 -0.739 -7.095 1.00 0.00 69 THR A C 2
ATOM 4538 O O . THR A 1 69 ? -3.535 -1.365 -6.036 1.00 0.00 69 THR A O 2
ATOM 4549 N N . THR A 1 70 ? -3.917 -1.297 -8.253 1.00 0.00 70 THR A N 2
ATOM 4550 C CA . THR A 1 70 ? -4.270 -2.706 -8.347 1.00 0.00 70 THR A CA 2
ATOM 4551 C C . THR A 1 70 ? -3.291 -3.443 -9.268 1.00 0.00 70 THR A C 2
ATOM 4552 O O . THR A 1 70 ? -2.091 -3.168 -9.246 1.00 0.00 70 THR A O 2
ATOM 4563 N N . LYS A 1 71 ? -3.794 -4.380 -10.070 1.00 0.00 71 LYS A N 2
ATOM 4564 C CA . LYS A 1 71 ? -2.946 -5.141 -10.979 1.00 0.00 71 LYS A CA 2
ATOM 4565 C C . LYS A 1 71 ? -2.639 -4.341 -12.242 1.00 0.00 71 LYS A C 2
ATOM 4566 O O . LYS A 1 71 ? -3.516 -3.685 -12.804 1.00 0.00 71 LYS A O 2
ATOM 4585 N N . PHE A 1 72 ? -1.385 -4.402 -12.681 1.00 0.00 72 PHE A N 2
ATOM 4586 C CA . PHE A 1 72 ? -0.956 -3.685 -13.877 1.00 0.00 72 PHE A CA 2
ATOM 4587 C C . PHE A 1 72 ? -0.938 -4.613 -15.088 1.00 0.00 72 PHE A C 2
ATOM 4588 O O . PHE A 1 72 ? -0.289 -5.659 -15.070 1.00 0.00 72 PHE A O 2
ATOM 4605 N N . CYS A 1 73 ? -1.653 -4.223 -16.137 1.00 0.00 73 CYS A N 2
ATOM 4606 C CA . CYS A 1 73 ? -1.718 -5.019 -17.356 1.00 0.00 73 CYS A CA 2
ATOM 4607 C C . CYS A 1 73 ? -0.474 -4.810 -18.212 1.00 0.00 73 CYS A C 2
ATOM 4608 O O . CYS A 1 73 ? 0.026 -5.745 -18.837 1.00 0.00 73 CYS A O 2
ATOM 4616 N N . ASP A 1 74 ? 0.023 -3.576 -18.234 1.00 0.00 74 ASP A N 2
ATOM 4617 C CA . ASP A 1 74 ? 1.210 -3.238 -19.012 1.00 0.00 74 ASP A CA 2
ATOM 4618 C C . ASP A 1 74 ? 0.955 -3.423 -20.507 1.00 0.00 74 ASP A C 2
ATOM 4619 O O . ASP A 1 74 ? 0.722 -2.453 -21.228 1.00 0.00 74 ASP A O 2
ATOM 4628 N N . TYR A 1 75 ? 0.999 -4.671 -20.965 1.00 0.00 75 TYR A N 2
ATOM 4629 C CA . TYR A 1 75 ? 0.771 -4.978 -22.373 1.00 0.00 75 TYR A CA 2
ATOM 4630 C C . TYR A 1 75 ? 0.851 -6.482 -22.619 1.00 0.00 75 TYR A C 2
ATOM 4631 O O . TYR A 1 75 ? -0.168 -7.142 -22.819 1.00 0.00 75 TYR A O 2
ATOM 4649 N N . GLY A 1 76 ? 2.067 -7.016 -22.603 1.00 0.00 76 GLY A N 2
ATOM 4650 C CA . GLY A 1 76 ? 2.256 -8.437 -22.825 1.00 0.00 76 GLY A CA 2
ATOM 4651 C C . GLY A 1 76 ? 3.462 -8.987 -22.088 1.00 0.00 76 GLY A C 2
ATOM 4652 O O . GLY A 1 76 ? 3.982 -10.046 -22.440 1.00 0.00 76 GLY A O 2
ATOM 4656 N N . LYS A 1 77 ? 3.910 -8.269 -21.062 1.00 0.00 77 LYS A N 2
ATOM 4657 C CA . LYS A 1 77 ? 5.062 -8.694 -20.276 1.00 0.00 77 LYS A CA 2
ATOM 4658 C C . LYS A 1 77 ? 4.649 -9.714 -19.218 1.00 0.00 77 LYS A C 2
ATOM 4659 O O . LYS A 1 77 ? 5.383 -10.659 -18.933 1.00 0.00 77 LYS A O 2
ATOM 4678 N N . ALA A 1 78 ? 3.469 -9.513 -18.641 1.00 0.00 78 ALA A N 2
ATOM 4679 C CA . ALA A 1 78 ? 2.957 -10.413 -17.615 1.00 0.00 78 ALA A CA 2
ATOM 4680 C C . ALA A 1 78 ? 1.936 -11.384 -18.196 1.00 0.00 78 ALA A C 2
ATOM 4681 O O . ALA A 1 78 ? 1.335 -11.120 -19.237 1.00 0.00 78 ALA A O 2
ATOM 4688 N N . GLU A 1 79 ? 1.747 -12.509 -17.516 1.00 0.00 79 GLU A N 2
ATOM 4689 C CA . GLU A 1 79 ? 0.798 -13.525 -17.962 1.00 0.00 79 GLU A CA 2
ATOM 4690 C C . GLU A 1 79 ? -0.460 -13.519 -17.096 1.00 0.00 79 GLU A C 2
ATOM 4691 O O . GLU A 1 79 ? -1.555 -13.238 -17.582 1.00 0.00 79 GLU A O 2
ATOM 4703 N N . GLY A 1 80 ? -0.291 -13.840 -15.814 1.00 0.00 80 GLY A N 2
ATOM 4704 C CA . GLY A 1 80 ? -1.417 -13.875 -14.887 1.00 0.00 80 GLY A CA 2
ATOM 4705 C C . GLY A 1 80 ? -2.393 -12.725 -15.078 1.00 0.00 80 GLY A C 2
ATOM 4706 O O . GLY A 1 80 ? -3.460 -12.898 -15.670 1.00 0.00 80 GLY A O 2
ATOM 4710 N N . ALA A 1 81 ? -2.030 -11.550 -14.573 1.00 0.00 81 ALA A N 2
ATOM 4711 C CA . ALA A 1 81 ? -2.883 -10.372 -14.688 1.00 0.00 81 ALA A CA 2
ATOM 4712 C C . ALA A 1 81 ? -3.344 -10.165 -16.127 1.00 0.00 81 ALA A C 2
ATOM 4713 O O . ALA A 1 81 ? -4.414 -9.609 -16.371 1.00 0.00 81 ALA A O 2
ATOM 4720 N N . LYS A 1 82 ? -2.538 -10.628 -17.079 1.00 0.00 82 LYS A N 2
ATOM 4721 C CA . LYS A 1 82 ? -2.881 -10.502 -18.491 1.00 0.00 82 LYS A CA 2
ATOM 4722 C C . LYS A 1 82 ? -4.222 -11.173 -18.769 1.00 0.00 82 LYS A C 2
ATOM 4723 O O . LYS A 1 82 ? -5.126 -10.565 -19.344 1.00 0.00 82 LYS A O 2
ATOM 4742 N N . GLU A 1 83 ? -4.347 -12.426 -18.341 1.00 0.00 83 GLU A N 2
ATOM 4743 C CA . GLU A 1 83 ? -5.584 -13.174 -18.529 1.00 0.00 83 GLU A CA 2
ATOM 4744 C C . GLU A 1 83 ? -6.729 -12.480 -17.804 1.00 0.00 83 GLU A C 2
ATOM 4745 O O . GLU A 1 83 ? -7.859 -12.448 -18.290 1.00 0.00 83 GLU A O 2
ATOM 4757 N N . TYR A 1 84 ? -6.421 -11.916 -16.639 1.00 0.00 84 TYR A N 2
ATOM 4758 C CA . TYR A 1 84 ? -7.417 -11.208 -15.844 1.00 0.00 84 TYR A CA 2
ATOM 4759 C C . TYR A 1 84 ? -8.011 -10.055 -16.646 1.00 0.00 84 TYR A C 2
ATOM 4760 O O . TYR A 1 84 ? -9.226 -9.963 -16.817 1.00 0.00 84 TYR A O 2
ATOM 4778 N N . ALA A 1 85 ? -7.142 -9.182 -17.148 1.00 0.00 85 ALA A N 2
ATOM 4779 C CA . ALA A 1 85 ? -7.578 -8.043 -17.944 1.00 0.00 85 ALA A CA 2
ATOM 4780 C C . ALA A 1 85 ? -8.405 -8.505 -19.141 1.00 0.00 85 ALA A C 2
ATOM 4781 O O . ALA A 1 85 ? -9.276 -7.783 -19.624 1.00 0.00 85 ALA A O 2
ATOM 4788 N N . GLU A 1 86 ? -8.124 -9.719 -19.610 1.00 0.00 86 GLU A N 2
ATOM 4789 C CA . GLU A 1 86 ? -8.843 -10.284 -20.747 1.00 0.00 86 GLU A CA 2
ATOM 4790 C C . GLU A 1 86 ? -9.992 -11.174 -20.279 1.00 0.00 86 GLU A C 2
ATOM 4791 O O . GLU A 1 86 ? -10.379 -12.117 -20.969 1.00 0.00 86 GLU A O 2
ATOM 4803 N N . LEU A 1 87 ? -10.536 -10.867 -19.104 1.00 0.00 87 LEU A N 2
ATOM 4804 C CA . LEU A 1 87 ? -11.640 -11.631 -18.546 1.00 0.00 87 LEU A CA 2
ATOM 4805 C C . LEU A 1 87 ? -12.878 -10.753 -18.402 1.00 0.00 87 LEU A C 2
ATOM 4806 O O . LEU A 1 87 ? -12.958 -9.910 -17.509 1.00 0.00 87 LEU A O 2
ATOM 4822 N N . GLN A 1 88 ? -13.834 -10.954 -19.296 1.00 0.00 88 GLN A N 2
ATOM 4823 C CA . GLN A 1 88 ? -15.073 -10.181 -19.290 1.00 0.00 88 GLN A CA 2
ATOM 4824 C C . GLN A 1 88 ? -15.704 -10.149 -17.901 1.00 0.00 88 GLN A C 2
ATOM 4825 O O . GLN A 1 88 ? -16.376 -9.182 -17.538 1.00 0.00 88 GLN A O 2
ATOM 4839 N N . VAL A 1 89 ? -15.487 -11.207 -17.125 1.00 0.00 89 VAL A N 2
ATOM 4840 C CA . VAL A 1 89 ? -16.038 -11.288 -15.777 1.00 0.00 89 VAL A CA 2
ATOM 4841 C C . VAL A 1 89 ? -15.603 -10.093 -14.933 1.00 0.00 89 VAL A C 2
ATOM 4842 O O . VAL A 1 89 ? -16.421 -9.469 -14.254 1.00 0.00 89 VAL A O 2
ATOM 4855 N N . VAL A 1 90 ? -14.314 -9.775 -14.982 1.00 0.00 90 VAL A N 2
ATOM 4856 C CA . VAL A 1 90 ? -13.778 -8.652 -14.222 1.00 0.00 90 VAL A CA 2
ATOM 4857 C C . VAL A 1 90 ? -14.202 -7.323 -14.842 1.00 0.00 90 VAL A C 2
ATOM 4858 O O . VAL A 1 90 ? -14.399 -6.334 -14.136 1.00 0.00 90 VAL A O 2
ATOM 4871 N N . LYS A 1 91 ? -14.345 -7.309 -16.165 1.00 0.00 91 LYS A N 2
ATOM 4872 C CA . LYS A 1 91 ? -14.751 -6.101 -16.879 1.00 0.00 91 LYS A CA 2
ATOM 4873 C C . LYS A 1 91 ? -16.029 -5.522 -16.282 1.00 0.00 91 LYS A C 2
ATOM 4874 O O . LYS A 1 91 ? -16.094 -4.335 -15.960 1.00 0.00 91 LYS A O 2
ATOM 4893 N N . GLU A 1 92 ? -17.042 -6.370 -16.129 1.00 0.00 92 GLU A N 2
ATOM 4894 C CA . GLU A 1 92 ? -18.314 -5.944 -15.562 1.00 0.00 92 GLU A CA 2
ATOM 4895 C C . GLU A 1 92 ? -18.189 -5.747 -14.054 1.00 0.00 92 GLU A C 2
ATOM 4896 O O . GLU A 1 92 ? -18.856 -4.893 -13.471 1.00 0.00 92 GLU A O 2
ATOM 4908 N N . SER A 1 93 ? -17.326 -6.544 -13.433 1.00 0.00 93 SER A N 2
ATOM 4909 C CA . SER A 1 93 ? -17.105 -6.463 -11.994 1.00 0.00 93 SER A CA 2
ATOM 4910 C C . SER A 1 93 ? -16.585 -5.083 -11.588 1.00 0.00 93 SER A C 2
ATOM 4911 O O . SER A 1 93 ? -16.618 -4.723 -10.412 1.00 0.00 93 SER A O 2
ATOM 4919 N N . LEU A 1 94 ? -16.067 -4.332 -12.554 1.00 0.00 94 LEU A N 2
ATOM 4920 C CA . LEU A 1 94 ? -15.495 -3.008 -12.269 1.00 0.00 94 LEU A CA 2
ATOM 4921 C C . LEU A 1 94 ? -16.441 -2.075 -11.473 1.00 0.00 94 LEU A C 2
ATOM 4922 O O . LEU A 1 94 ? -16.047 -1.565 -10.424 1.00 0.00 94 LEU A O 2
ATOM 4938 N N . THR A 1 95 ? -17.671 -1.839 -11.949 1.00 0.00 95 THR A N 2
ATOM 4939 C CA . THR A 1 95 ? -18.607 -0.964 -11.248 1.00 0.00 95 THR A CA 2
ATOM 4940 C C . THR A 1 95 ? -18.841 -1.405 -9.801 1.00 0.00 95 THR A C 2
ATOM 4941 O O . THR A 1 95 ? -19.339 -0.629 -8.986 1.00 0.00 95 THR A O 2
ATOM 4952 N N . LYS A 1 96 ? -18.505 -2.654 -9.489 1.00 0.00 96 LYS A N 2
ATOM 4953 C CA . LYS A 1 96 ? -18.708 -3.182 -8.145 1.00 0.00 96 LYS A CA 2
ATOM 4954 C C . LYS A 1 96 ? -17.952 -2.364 -7.110 1.00 0.00 96 LYS A C 2
ATOM 4955 O O . LYS A 1 96 ? -17.161 -1.484 -7.452 1.00 0.00 96 LYS A O 2
ATOM 4974 N N . SER A 1 97 ? -18.198 -2.669 -5.840 1.00 0.00 97 SER A N 2
ATOM 4975 C CA . SER A 1 97 ? -17.545 -1.975 -4.748 1.00 0.00 97 SER A CA 2
ATOM 4976 C C . SER A 1 97 ? -17.233 -2.944 -3.615 1.00 0.00 97 SER A C 2
ATOM 4977 O O . SER A 1 97 ? -18.130 -3.581 -3.062 1.00 0.00 97 SER A O 2
ATOM 4985 N N . TYR A 1 98 ? -15.957 -3.052 -3.282 1.00 0.00 98 TYR A N 2
ATOM 4986 C CA . TYR A 1 98 ? -15.512 -3.947 -2.220 1.00 0.00 98 TYR A CA 2
ATOM 4987 C C . TYR A 1 98 ? -14.856 -3.167 -1.086 1.00 0.00 98 TYR A C 2
ATOM 4988 O O . TYR A 1 98 ? -14.280 -2.101 -1.304 1.00 0.00 98 TYR A O 2
ATOM 5006 N N . GLU A 1 99 ? -14.947 -3.707 0.124 1.00 0.00 99 GLU A N 2
ATOM 5007 C CA . GLU A 1 99 ? -14.362 -3.063 1.294 1.00 0.00 99 GLU A CA 2
ATOM 5008 C C . GLU A 1 99 ? -12.897 -3.454 1.458 1.00 0.00 99 GLU A C 2
ATOM 5009 O O . GLU A 1 99 ? -12.565 -4.635 1.557 1.00 0.00 99 GLU A O 2
ATOM 5021 N N . LEU A 1 100 ? -12.024 -2.452 1.490 1.00 0.00 100 LEU A N 2
ATOM 5022 C CA . LEU A 1 100 ? -10.593 -2.689 1.646 1.00 0.00 100 LEU A CA 2
ATOM 5023 C C . LEU A 1 100 ? -10.185 -2.561 3.109 1.00 0.00 100 LEU A C 2
ATOM 5024 O O . LEU A 1 100 ? -10.378 -1.515 3.729 1.00 0.00 100 LEU A O 2
ATOM 5040 N N . SER A 1 101 ? -9.625 -3.635 3.658 1.00 0.00 101 SER A N 2
ATOM 5041 C CA . SER A 1 101 ? -9.198 -3.643 5.053 1.00 0.00 101 SER A CA 2
ATOM 5042 C C . SER A 1 101 ? -7.708 -3.338 5.179 1.00 0.00 101 SER A C 2
ATOM 5043 O O . SER A 1 101 ? -6.866 -4.091 4.689 1.00 0.00 101 SER A O 2
ATOM 5051 N N . VAL A 1 102 ? -7.390 -2.234 5.847 1.00 0.00 102 VAL A N 2
ATOM 5052 C CA . VAL A 1 102 ? -6.003 -1.835 6.048 1.00 0.00 102 VAL A CA 2
ATOM 5053 C C . VAL A 1 102 ? -5.424 -2.505 7.291 1.00 0.00 102 VAL A C 2
ATOM 5054 O O . VAL A 1 102 ? -5.986 -2.397 8.381 1.00 0.00 102 VAL A O 2
ATOM 5067 N N . THR A 1 103 ? -4.310 -3.208 7.116 1.00 0.00 103 THR A N 2
ATOM 5068 C CA . THR A 1 103 ? -3.668 -3.908 8.223 1.00 0.00 103 THR A CA 2
ATOM 5069 C C . THR A 1 103 ? -2.659 -3.021 8.950 1.00 0.00 103 THR A C 2
ATOM 5070 O O . THR A 1 103 ? -2.691 -2.910 10.175 1.00 0.00 103 THR A O 2
ATOM 5081 N N . ALA A 1 104 ? -1.754 -2.402 8.196 1.00 0.00 104 ALA A N 2
ATOM 5082 C CA . ALA A 1 104 ? -0.735 -1.542 8.787 1.00 0.00 104 ALA A CA 2
ATOM 5083 C C . ALA A 1 104 ? -0.243 -0.492 7.797 1.00 0.00 104 ALA A C 2
ATOM 5084 O O . ALA A 1 104 ? -0.459 -0.611 6.591 1.00 0.00 104 ALA A O 2
ATOM 5091 N N . LEU A 1 105 ? 0.421 0.538 8.315 1.00 0.00 105 LEU A N 2
ATOM 5092 C CA . LEU A 1 105 ? 0.948 1.609 7.477 1.00 0.00 105 LEU A CA 2
ATOM 5093 C C . LEU A 1 105 ? 2.468 1.667 7.567 1.00 0.00 105 LEU A C 2
ATOM 5094 O O . LEU A 1 105 ? 3.040 1.544 8.650 1.00 0.00 105 LEU A O 2
ATOM 5110 N N . ILE A 1 106 ? 3.120 1.852 6.424 1.00 0.00 106 ILE A N 2
ATOM 5111 C CA . ILE A 1 106 ? 4.576 1.923 6.378 1.00 0.00 106 ILE A CA 2
ATOM 5112 C C . ILE A 1 106 ? 5.048 3.301 5.929 1.00 0.00 106 ILE A C 2
ATOM 5113 O O . ILE A 1 106 ? 4.524 3.866 4.967 1.00 0.00 106 ILE A O 2
ATOM 5129 N N . VAL A 1 107 ? 6.042 3.836 6.630 1.00 0.00 107 VAL A N 2
ATOM 5130 C CA . VAL A 1 107 ? 6.588 5.148 6.306 1.00 0.00 107 VAL A CA 2
ATOM 5131 C C . VAL A 1 107 ? 8.096 5.075 6.090 1.00 0.00 107 VAL A C 2
ATOM 5132 O O . VAL A 1 107 ? 8.847 4.732 7.002 1.00 0.00 107 VAL A O 2
ATOM 5145 N N . THR A 1 108 ? 8.533 5.399 4.877 1.00 0.00 108 THR A N 2
ATOM 5146 C CA . THR A 1 108 ? 9.952 5.370 4.543 1.00 0.00 108 THR A CA 2
ATOM 5147 C C . THR A 1 108 ? 10.489 6.785 4.340 1.00 0.00 108 THR A C 2
ATOM 5148 O O . THR A 1 108 ? 9.735 7.699 4.010 1.00 0.00 108 THR A O 2
ATOM 5159 N N . PRO A 1 109 ? 11.806 6.985 4.538 1.00 0.00 109 PRO A N 2
ATOM 5160 C CA . PRO A 1 109 ? 12.442 8.298 4.376 1.00 0.00 109 PRO A CA 2
ATOM 5161 C C . PRO A 1 109 ? 12.416 8.781 2.927 1.00 0.00 109 PRO A C 2
ATOM 5162 O O . PRO A 1 109 ? 13.462 8.960 2.301 1.00 0.00 109 PRO A O 2
ATOM 5173 N N . ARG A 1 110 ? 11.215 8.988 2.397 1.00 0.00 110 ARG A N 2
ATOM 5174 C CA . ARG A 1 110 ? 11.050 9.450 1.023 1.00 0.00 110 ARG A CA 2
ATOM 5175 C C . ARG A 1 110 ? 9.573 9.591 0.672 1.00 0.00 110 ARG A C 2
ATOM 5176 O O . ARG A 1 110 ? 9.131 10.643 0.214 1.00 0.00 110 ARG A O 2
ATOM 5197 N N . THR A 1 111 ? 8.815 8.521 0.890 1.00 0.00 111 THR A N 2
ATOM 5198 C CA . THR A 1 111 ? 7.386 8.523 0.597 1.00 0.00 111 THR A CA 2
ATOM 5199 C C . THR A 1 111 ? 6.606 7.776 1.674 1.00 0.00 111 THR A C 2
ATOM 5200 O O . THR A 1 111 ? 7.177 7.015 2.456 1.00 0.00 111 THR A O 2
ATOM 5211 N N . PHE A 1 112 ? 5.295 7.997 1.705 1.00 0.00 112 PHE A N 2
ATOM 5212 C CA . PHE A 1 112 ? 4.430 7.345 2.683 1.00 0.00 112 PHE A CA 2
ATOM 5213 C C . PHE A 1 112 ? 3.312 6.575 1.987 1.00 0.00 112 PHE A C 2
ATOM 5214 O O . PHE A 1 112 ? 2.723 7.057 1.020 1.00 0.00 112 PHE A O 2
ATOM 5231 N N . GLY A 1 113 ? 3.025 5.377 2.485 1.00 0.00 113 GLY A N 2
ATOM 5232 C CA . GLY A 1 113 ? 1.978 4.562 1.897 1.00 0.00 113 GLY A CA 2
ATOM 5233 C C . GLY A 1 113 ? 1.288 3.675 2.914 1.00 0.00 113 GLY A C 2
ATOM 5234 O O . GLY A 1 113 ? 1.869 3.332 3.944 1.00 0.00 113 GLY A O 2
ATOM 5238 N N . ALA A 1 114 ? 0.046 3.302 2.623 1.00 0.00 114 ALA A N 2
ATOM 5239 C CA . ALA A 1 114 ? -0.726 2.448 3.517 1.00 0.00 114 ALA A CA 2
ATOM 5240 C C . ALA A 1 114 ? -0.939 1.067 2.907 1.00 0.00 114 ALA A C 2
ATOM 5241 O O . ALA A 1 114 ? -1.127 0.935 1.697 1.00 0.00 114 ALA A O 2
ATOM 5248 N N . ARG A 1 115 ? -0.908 0.040 3.749 1.00 0.00 115 ARG A N 2
ATOM 5249 C CA . ARG A 1 115 ? -1.097 -1.331 3.289 1.00 0.00 115 ARG A CA 2
ATOM 5250 C C . ARG A 1 115 ? -2.578 -1.691 3.232 1.00 0.00 115 ARG A C 2
ATOM 5251 O O . ARG A 1 115 ? -3.349 -1.335 4.123 1.00 0.00 115 ARG A O 2
ATOM 5272 N N . VAL A 1 116 ? -2.966 -2.400 2.178 1.00 0.00 116 VAL A N 2
ATOM 5273 C CA . VAL A 1 116 ? -4.353 -2.813 2.002 1.00 0.00 116 VAL A CA 2
ATOM 5274 C C . VAL A 1 116 ? -4.465 -4.334 1.955 1.00 0.00 116 VAL A C 2
ATOM 5275 O O . VAL A 1 116 ? -3.675 -5.003 1.291 1.00 0.00 116 VAL A O 2
ATOM 5288 N N . ALA A 1 117 ? -5.452 -4.873 2.664 1.00 0.00 117 ALA A N 2
ATOM 5289 C CA . ALA A 1 117 ? -5.664 -6.313 2.699 1.00 0.00 117 ALA A CA 2
ATOM 5290 C C . ALA A 1 117 ? -7.015 -6.681 2.098 1.00 0.00 117 ALA A C 2
ATOM 5291 O O . ALA A 1 117 ? -8.055 -6.537 2.740 1.00 0.00 117 ALA A O 2
ATOM 5298 N N . LEU A 1 118 ? -6.986 -7.158 0.861 1.00 0.00 118 LEU A N 2
ATOM 5299 C CA . LEU A 1 118 ? -8.201 -7.551 0.159 1.00 0.00 118 LEU A CA 2
ATOM 5300 C C . LEU A 1 118 ? -8.918 -8.679 0.896 1.00 0.00 118 LEU A C 2
ATOM 5301 O O . LEU A 1 118 ? -8.488 -9.104 1.969 1.00 0.00 118 LEU A O 2
ATOM 5317 N N . THR A 1 119 ? -10.015 -9.158 0.316 1.00 0.00 119 THR A N 2
ATOM 5318 C CA . THR A 1 119 ? -10.792 -10.236 0.920 1.00 0.00 119 THR A CA 2
ATOM 5319 C C . THR A 1 119 ? -10.641 -11.533 0.131 1.00 0.00 119 THR A C 2
ATOM 5320 O O . THR A 1 119 ? -10.047 -11.552 -0.947 1.00 0.00 119 THR A O 2
ATOM 5331 N N . GLU A 1 120 ? -11.181 -12.616 0.680 1.00 0.00 120 GLU A N 2
ATOM 5332 C CA . GLU A 1 120 ? -11.110 -13.924 0.035 1.00 0.00 120 GLU A CA 2
ATOM 5333 C C . GLU A 1 120 ? -11.682 -13.879 -1.379 1.00 0.00 120 GLU A C 2
ATOM 5334 O O . GLU A 1 120 ? -11.295 -14.668 -2.240 1.00 0.00 120 GLU A O 2
ATOM 5346 N N . ALA A 1 121 ? -12.608 -12.954 -1.612 1.00 0.00 121 ALA A N 2
ATOM 5347 C CA . ALA A 1 121 ? -13.232 -12.813 -2.923 1.00 0.00 121 ALA A CA 2
ATOM 5348 C C . ALA A 1 121 ? -12.236 -12.289 -3.953 1.00 0.00 121 ALA A C 2
ATOM 5349 O O . ALA A 1 121 ? -12.215 -12.744 -5.098 1.00 0.00 121 ALA A O 2
ATOM 5356 N N . GLN A 1 122 ? -11.415 -11.331 -3.541 1.00 0.00 122 GLN A N 2
ATOM 5357 C CA . GLN A 1 122 ? -10.419 -10.742 -4.431 1.00 0.00 122 GLN A CA 2
ATOM 5358 C C . GLN A 1 122 ? -9.323 -11.747 -4.772 1.00 0.00 122 GLN A C 2
ATOM 5359 O O . GLN A 1 122 ? -8.996 -11.949 -5.941 1.00 0.00 122 GLN A O 2
ATOM 5373 N N . VAL A 1 123 ? -8.754 -12.371 -3.744 1.00 0.00 123 VAL A N 2
ATOM 5374 C CA . VAL A 1 123 ? -7.690 -13.350 -3.940 1.00 0.00 123 VAL A CA 2
ATOM 5375 C C . VAL A 1 123 ? -8.119 -14.452 -4.906 1.00 0.00 123 VAL A C 2
ATOM 5376 O O . VAL A 1 123 ? -7.350 -14.857 -5.777 1.00 0.00 123 VAL A O 2
ATOM 5389 N N . LYS A 1 124 ? -9.350 -14.931 -4.750 1.00 0.00 124 LYS A N 2
ATOM 5390 C CA . LYS A 1 124 ? -9.869 -15.982 -5.617 1.00 0.00 124 LYS A CA 2
ATOM 5391 C C . LYS A 1 124 ? -10.032 -15.468 -7.044 1.00 0.00 124 LYS A C 2
ATOM 5392 O O . LYS A 1 124 ? -9.846 -16.211 -8.008 1.00 0.00 124 LYS A O 2
ATOM 5411 N N . LEU A 1 125 ? -10.372 -14.189 -7.169 1.00 0.00 125 LEU A N 2
ATOM 5412 C CA . LEU A 1 125 ? -10.550 -13.567 -8.477 1.00 0.00 125 LEU A CA 2
ATOM 5413 C C . LEU A 1 125 ? -9.291 -12.811 -8.900 1.00 0.00 125 LEU A C 2
ATOM 5414 O O . LEU A 1 125 ? -9.315 -12.031 -9.852 1.00 0.00 125 LEU A O 2
ATOM 5430 N N . TRP A 1 126 ? -8.191 -13.044 -8.185 1.00 0.00 126 TRP A N 2
ATOM 5431 C CA . TRP A 1 126 ? -6.925 -12.384 -8.485 1.00 0.00 126 TRP A CA 2
ATOM 5432 C C . TRP A 1 126 ? -6.041 -13.273 -9.360 1.00 0.00 126 TRP A C 2
ATOM 5433 O O . TRP A 1 126 ? -5.980 -14.486 -9.160 1.00 0.00 126 TRP A O 2
ATOM 5454 N N . PRO A 1 127 ? -5.338 -12.679 -10.343 1.00 0.00 127 PRO A N 2
ATOM 5455 C CA . PRO A 1 127 ? -4.454 -13.429 -11.244 1.00 0.00 127 PRO A CA 2
ATOM 5456 C C . PRO A 1 127 ? -3.283 -14.064 -10.502 1.00 0.00 127 PRO A C 2
ATOM 5457 O O . PRO A 1 127 ? -2.785 -13.510 -9.524 1.00 0.00 127 PRO A O 2
ATOM 5468 N N . GLU A 1 128 ? -2.850 -15.230 -10.972 1.00 0.00 128 GLU A N 2
ATOM 5469 C CA . GLU A 1 128 ? -1.737 -15.935 -10.345 1.00 0.00 128 GLU A CA 2
ATOM 5470 C C . GLU A 1 128 ? -0.408 -15.313 -10.743 1.00 0.00 128 GLU A C 2
ATOM 5471 O O . GLU A 1 128 ? 0.469 -15.109 -9.905 1.00 0.00 128 GLU A O 2
ATOM 5483 N N . GLY A 1 129 ? -0.254 -15.033 -12.029 1.00 0.00 129 GLY A N 2
ATOM 5484 C CA . GLY A 1 129 ? 0.997 -14.454 -12.511 1.00 0.00 129 GLY A CA 2
ATOM 5485 C C . GLY A 1 129 ? 1.453 -13.207 -11.737 1.00 0.00 129 GLY A C 2
ATOM 5486 O O . GLY A 1 129 ? 2.587 -13.172 -11.259 1.00 0.00 129 GLY A O 2
ATOM 5490 N N . ALA A 1 130 ? 0.595 -12.186 -11.600 1.00 0.00 130 ALA A N 2
ATOM 5491 C CA . ALA A 1 130 ? 0.958 -10.974 -10.871 1.00 0.00 130 ALA A CA 2
ATOM 5492 C C . ALA A 1 130 ? 1.495 -11.296 -9.479 1.00 0.00 130 ALA A C 2
ATOM 5493 O O . ALA A 1 130 ? 2.299 -10.546 -8.925 1.00 0.00 130 ALA A O 2
ATOM 5500 N N . ASP A 1 131 ? 1.039 -12.411 -8.913 1.00 0.00 131 ASP A N 2
ATOM 5501 C CA . ASP A 1 131 ? 1.465 -12.826 -7.578 1.00 0.00 131 ASP A CA 2
ATOM 5502 C C . ASP A 1 131 ? 2.988 -12.846 -7.462 1.00 0.00 131 ASP A C 2
ATOM 5503 O O . ASP A 1 131 ? 3.533 -12.713 -6.365 1.00 0.00 131 ASP A O 2
ATOM 5512 N N . LYS A 1 132 ? 3.671 -13.012 -8.595 1.00 0.00 132 LYS A N 2
ATOM 5513 C CA . LYS A 1 132 ? 5.137 -13.045 -8.625 1.00 0.00 132 LYS A CA 2
ATOM 5514 C C . LYS A 1 132 ? 5.747 -11.986 -7.701 1.00 0.00 132 LYS A C 2
ATOM 5515 O O . LYS A 1 132 ? 6.861 -12.153 -7.204 1.00 0.00 132 LYS A O 2
ATOM 5534 N N . GLU A 1 133 ? 5.007 -10.903 -7.470 1.00 0.00 133 GLU A N 2
ATOM 5535 C CA . GLU A 1 133 ? 5.467 -9.824 -6.600 1.00 0.00 133 GLU A CA 2
ATOM 5536 C C . GLU A 1 133 ? 5.929 -10.373 -5.252 1.00 0.00 133 GLU A C 2
ATOM 5537 O O . GLU A 1 133 ? 5.431 -11.401 -4.791 1.00 0.00 133 GLU A O 2
ATOM 5549 N N . GLY A 1 134 ? 6.894 -9.687 -4.633 1.00 0.00 134 GLY A N 2
ATOM 5550 C CA . GLY A 1 134 ? 7.427 -10.115 -3.348 1.00 0.00 134 GLY A CA 2
ATOM 5551 C C . GLY A 1 134 ? 6.372 -10.721 -2.451 1.00 0.00 134 GLY A C 2
ATOM 5552 O O . GLY A 1 134 ? 6.548 -11.820 -1.924 1.00 0.00 134 GLY A O 2
ATOM 5556 N N . VAL A 1 135 ? 5.264 -10.012 -2.292 1.00 0.00 135 VAL A N 2
ATOM 5557 C CA . VAL A 1 135 ? 4.169 -10.501 -1.468 1.00 0.00 135 VAL A CA 2
ATOM 5558 C C . VAL A 1 135 ? 2.834 -10.343 -2.190 1.00 0.00 135 VAL A C 2
ATOM 5559 O O . VAL A 1 135 ? 2.422 -9.232 -2.519 1.00 0.00 135 VAL A O 2
ATOM 5572 N N . ALA A 1 136 ? 2.162 -11.465 -2.420 1.00 0.00 136 ALA A N 2
ATOM 5573 C CA . ALA A 1 136 ? 0.866 -11.470 -3.089 1.00 0.00 136 ALA A CA 2
ATOM 5574 C C . ALA A 1 136 ? -0.237 -12.004 -2.176 1.00 0.00 136 ALA A C 2
ATOM 5575 O O . ALA A 1 136 ? 0.024 -12.825 -1.296 1.00 0.00 136 ALA A O 2
ATOM 5582 N N . PRO A 1 137 ? -1.488 -11.556 -2.376 1.00 0.00 137 PRO A N 2
ATOM 5583 C CA . PRO A 1 137 ? -2.626 -12.009 -1.569 1.00 0.00 137 PRO A CA 2
ATOM 5584 C C . PRO A 1 137 ? -2.790 -13.526 -1.614 1.00 0.00 137 PRO A C 2
ATOM 5585 O O . PRO A 1 137 ? -3.031 -14.166 -0.590 1.00 0.00 137 PRO A O 2
ATOM 5596 N N . ALA A 1 138 ? -2.647 -14.097 -2.808 1.00 0.00 138 ALA A N 2
ATOM 5597 C CA . ALA A 1 138 ? -2.771 -15.541 -2.987 1.00 0.00 138 ALA A CA 2
ATOM 5598 C C . ALA A 1 138 ? -1.733 -16.283 -2.148 1.00 0.00 138 ALA A C 2
ATOM 5599 O O . ALA A 1 138 ? -1.900 -17.461 -1.833 1.00 0.00 138 ALA A O 2
ATOM 5606 N N . LEU A 1 139 ? -0.666 -15.578 -1.786 1.00 0.00 139 LEU A N 2
ATOM 5607 C CA . LEU A 1 139 ? 0.406 -16.149 -0.977 1.00 0.00 139 LEU A CA 2
ATOM 5608 C C . LEU A 1 139 ? 0.115 -15.980 0.514 1.00 0.00 139 LEU A C 2
ATOM 5609 O O . LEU A 1 139 ? 1.014 -16.086 1.343 1.00 0.00 139 LEU A O 2
ATOM 5625 N N . LEU A 1 140 ? -1.145 -15.692 0.845 1.00 0.00 140 LEU A N 2
ATOM 5626 C CA . LEU A 1 140 ? -1.557 -15.479 2.231 1.00 0.00 140 LEU A CA 2
ATOM 5627 C C . LEU A 1 140 ? -0.943 -16.504 3.188 1.00 0.00 140 LEU A C 2
ATOM 5628 O O . LEU A 1 140 ? -0.371 -16.126 4.210 1.00 0.00 140 LEU A O 2
ATOM 5644 N N . PRO A 1 141 ? -1.046 -17.816 2.896 1.00 0.00 141 PRO A N 2
ATOM 5645 C CA . PRO A 1 141 ? -0.485 -18.846 3.774 1.00 0.00 141 PRO A CA 2
ATOM 5646 C C . PRO A 1 141 ? 0.976 -18.565 4.117 1.00 0.00 141 PRO A C 2
ATOM 5647 O O . PRO A 1 141 ? 1.371 -18.617 5.282 1.00 0.00 141 PRO A O 2
ATOM 5658 N N . SER A 1 142 ? 1.767 -18.239 3.099 1.00 0.00 142 SER A N 2
ATOM 5659 C CA . SER A 1 142 ? 3.176 -17.916 3.296 1.00 0.00 142 SER A CA 2
ATOM 5660 C C . SER A 1 142 ? 3.317 -16.513 3.877 1.00 0.00 142 SER A C 2
ATOM 5661 O O . SER A 1 142 ? 4.040 -16.290 4.848 1.00 0.00 142 SER A O 2
ATOM 5669 N N . VAL A 1 143 ? 2.609 -15.575 3.259 1.00 0.00 143 VAL A N 2
ATOM 5670 C CA . VAL A 1 143 ? 2.618 -14.177 3.673 1.00 0.00 143 VAL A CA 2
ATOM 5671 C C . VAL A 1 143 ? 2.227 -14.019 5.139 1.00 0.00 143 VAL A C 2
ATOM 5672 O O . VAL A 1 143 ? 2.670 -13.090 5.806 1.00 0.00 143 VAL A O 2
ATOM 5685 N N . GLU A 1 144 ? 1.381 -14.918 5.630 1.00 0.00 144 GLU A N 2
ATOM 5686 C CA . GLU A 1 144 ? 0.916 -14.852 7.013 1.00 0.00 144 GLU A CA 2
ATOM 5687 C C . GLU A 1 144 ? 2.089 -14.724 7.985 1.00 0.00 144 GLU A C 2
ATOM 5688 O O . GLU A 1 144 ? 1.937 -14.189 9.084 1.00 0.00 144 GLU A O 2
ATOM 5700 N N . ALA A 1 145 ? 3.257 -15.197 7.573 1.00 0.00 145 ALA A N 2
ATOM 5701 C CA . ALA A 1 145 ? 4.447 -15.111 8.409 1.00 0.00 145 ALA A CA 2
ATOM 5702 C C . ALA A 1 145 ? 4.980 -13.680 8.442 1.00 0.00 145 ALA A C 2
ATOM 5703 O O . ALA A 1 145 ? 5.589 -13.253 9.423 1.00 0.00 145 ALA A O 2
ATOM 5710 N N . LEU A 1 146 ? 4.743 -12.944 7.358 1.00 0.00 146 LEU A N 2
ATOM 5711 C CA . LEU A 1 146 ? 5.193 -11.560 7.248 1.00 0.00 146 LEU A CA 2
ATOM 5712 C C . LEU A 1 146 ? 4.005 -10.606 7.121 1.00 0.00 146 LEU A C 2
ATOM 5713 O O . LEU A 1 146 ? 2.889 -11.028 6.824 1.00 0.00 146 LEU A O 2
ATOM 5729 N N . PRO A 1 147 ? 4.225 -9.300 7.338 1.00 0.00 147 PRO A N 2
ATOM 5730 C CA . PRO A 1 147 ? 3.157 -8.300 7.233 1.00 0.00 147 PRO A CA 2
ATOM 5731 C C . PRO A 1 147 ? 2.450 -8.367 5.882 1.00 0.00 147 PRO A C 2
ATOM 5732 O O . PRO A 1 147 ? 3.095 -8.357 4.833 1.00 0.00 147 PRO A O 2
ATOM 5743 N N . ALA A 1 148 ? 1.124 -8.446 5.910 1.00 0.00 148 ALA A N 2
ATOM 5744 C CA . ALA A 1 148 ? 0.338 -8.528 4.689 1.00 0.00 148 ALA A CA 2
ATOM 5745 C C . ALA A 1 148 ? -0.132 -7.152 4.227 1.00 0.00 148 ALA A C 2
ATOM 5746 O O . ALA A 1 148 ? -0.262 -6.227 5.028 1.00 0.00 148 ALA A O 2
ATOM 5753 N N . GLY A 1 149 ? -0.392 -7.029 2.928 1.00 0.00 149 GLY A N 2
ATOM 5754 C CA . GLY A 1 149 ? -0.852 -5.766 2.375 1.00 0.00 149 GLY A CA 2
ATOM 5755 C C . GLY A 1 149 ? 0.195 -5.084 1.513 1.00 0.00 149 GLY A C 2
ATOM 5756 O O . GLY A 1 149 ? 0.153 -3.869 1.321 1.00 0.00 149 GLY A O 2
ATOM 5760 N N . SER A 1 150 ? 1.138 -5.865 0.996 1.00 0.00 150 SER A N 2
ATOM 5761 C CA . SER A 1 150 ? 2.200 -5.326 0.153 1.00 0.00 150 SER A CA 2
ATOM 5762 C C . SER A 1 150 ? 1.767 -5.241 -1.309 1.00 0.00 150 SER A C 2
ATOM 5763 O O . SER A 1 150 ? 2.026 -4.245 -1.985 1.00 0.00 150 SER A O 2
ATOM 5771 N N . ARG A 1 151 ? 1.115 -6.293 -1.794 1.00 0.00 151 ARG A N 2
ATOM 5772 C CA . ARG A 1 151 ? 0.655 -6.340 -3.178 1.00 0.00 151 ARG A CA 2
ATOM 5773 C C . ARG A 1 151 ? -0.217 -5.134 -3.519 1.00 0.00 151 ARG A C 2
ATOM 5774 O O . ARG A 1 151 ? -0.115 -4.572 -4.610 1.00 0.00 151 ARG A O 2
ATOM 5795 N N . ALA A 1 152 ? -1.078 -4.743 -2.584 1.00 0.00 152 ALA A N 2
ATOM 5796 C CA . ALA A 1 152 ? -1.970 -3.609 -2.793 1.00 0.00 152 ALA A CA 2
ATOM 5797 C C . ALA A 1 152 ? -1.781 -2.549 -1.715 1.00 0.00 152 ALA A C 2
ATOM 5798 O O . ALA A 1 152 ? -2.256 -2.700 -0.589 1.00 0.00 152 ALA A O 2
ATOM 5805 N N . HIS A 1 153 ? -1.087 -1.476 -2.071 1.00 0.00 153 HIS A N 2
ATOM 5806 C CA . HIS A 1 153 ? -0.831 -0.383 -1.141 1.00 0.00 153 HIS A CA 2
ATOM 5807 C C . HIS A 1 153 ? -1.426 0.924 -1.660 1.00 0.00 153 HIS A C 2
ATOM 5808 O O . HIS A 1 153 ? -1.729 1.051 -2.846 1.00 0.00 153 HIS A O 2
ATOM 5822 N N . VAL A 1 154 ? -1.586 1.894 -0.764 1.00 0.00 154 VAL A N 2
ATOM 5823 C CA . VAL A 1 154 ? -2.141 3.191 -1.134 1.00 0.00 154 VAL A CA 2
ATOM 5824 C C . VAL A 1 154 ? -1.119 4.303 -0.921 1.00 0.00 154 VAL A C 2
ATOM 5825 O O . VAL A 1 154 ? -0.573 4.458 0.171 1.00 0.00 154 VAL A O 2
ATOM 5838 N N . THR A 1 155 ? -0.865 5.074 -1.974 1.00 0.00 155 THR A N 2
ATOM 5839 C CA . THR A 1 155 ? 0.094 6.172 -1.903 1.00 0.00 155 THR A CA 2
ATOM 5840 C C . THR A 1 155 ? -0.474 7.341 -1.104 1.00 0.00 155 THR A C 2
ATOM 5841 O O . THR A 1 155 ? -1.652 7.678 -1.228 1.00 0.00 155 THR A O 2
ATOM 5852 N N . LEU A 1 156 ? 0.372 7.957 -0.285 1.00 0.00 156 LEU A N 2
ATOM 5853 C CA . LEU A 1 156 ? -0.043 9.089 0.536 1.00 0.00 156 LEU A CA 2
ATOM 5854 C C . LEU A 1 156 ? 0.921 10.260 0.371 1.00 0.00 156 LEU A C 2
ATOM 5855 O O . LEU A 1 156 ? 0.549 11.317 -0.139 1.00 0.00 156 LEU A O 2
ATOM 5871 N N . GLY A 1 157 ? 2.162 10.064 0.806 1.00 0.00 157 GLY A N 2
ATOM 5872 C CA . GLY A 1 157 ? 3.161 11.110 0.697 1.00 0.00 157 GLY A CA 2
ATOM 5873 C C . GLY A 1 157 ? 4.241 10.777 -0.313 1.00 0.00 157 GLY A C 2
ATOM 5874 O O . GLY A 1 157 ? 4.631 9.618 -0.452 1.00 0.00 157 GLY A O 2
ATOM 5878 N N . CYS A 1 158 ? 4.725 11.794 -1.018 1.00 0.00 158 CYS A N 2
ATOM 5879 C CA . CYS A 1 158 ? 5.766 11.599 -2.022 1.00 0.00 158 CYS A CA 2
ATOM 5880 C C . CYS A 1 158 ? 6.671 12.823 -2.114 1.00 0.00 158 CYS A C 2
ATOM 5881 O O . CYS A 1 158 ? 6.194 13.952 -2.230 1.00 0.00 158 CYS A O 2
ATOM 5889 N N . SER A 1 159 ? 7.979 12.591 -2.063 1.00 0.00 159 SER A N 2
ATOM 5890 C CA . SER A 1 159 ? 8.951 13.674 -2.142 1.00 0.00 159 SER A CA 2
ATOM 5891 C C . SER A 1 159 ? 8.959 14.297 -3.534 1.00 0.00 159 SER A C 2
ATOM 5892 O O . SER A 1 159 ? 8.290 13.809 -4.446 1.00 0.00 159 SER A O 2
ATOM 5900 N N . ALA A 1 160 ? 9.719 15.375 -3.692 1.00 0.00 160 ALA A N 2
ATOM 5901 C CA . ALA A 1 160 ? 9.813 16.063 -4.973 1.00 0.00 160 ALA A CA 2
ATOM 5902 C C . ALA A 1 160 ? 10.887 15.436 -5.856 1.00 0.00 160 ALA A C 2
ATOM 5903 O O . ALA A 1 160 ? 12.027 15.900 -5.888 1.00 0.00 160 ALA A O 2
ATOM 5910 N N . GLY A 1 161 ? 10.516 14.380 -6.571 1.00 0.00 161 GLY A N 2
ATOM 5911 C CA . GLY A 1 161 ? 11.458 13.706 -7.446 1.00 0.00 161 GLY A CA 2
ATOM 5912 C C . GLY A 1 161 ? 11.567 12.223 -7.152 1.00 0.00 161 GLY A C 2
ATOM 5913 O O . GLY A 1 161 ? 12.660 11.658 -7.169 1.00 0.00 161 GLY A O 2
ATOM 5917 N N . VAL A 1 162 ? 10.429 11.591 -6.882 1.00 0.00 162 VAL A N 2
ATOM 5918 C CA . VAL A 1 162 ? 10.401 10.164 -6.583 1.00 0.00 162 VAL A CA 2
ATOM 5919 C C . VAL A 1 162 ? 9.287 9.464 -7.355 1.00 0.00 162 VAL A C 2
ATOM 5920 O O . VAL A 1 162 ? 8.131 9.885 -7.315 1.00 0.00 162 VAL A O 2
ATOM 5933 N N . GLU A 1 163 ? 9.642 8.393 -8.057 1.00 0.00 163 GLU A N 2
ATOM 5934 C CA . GLU A 1 163 ? 8.672 7.635 -8.838 1.00 0.00 163 GLU A CA 2
ATOM 5935 C C . GLU A 1 163 ? 7.853 6.713 -7.940 1.00 0.00 163 GLU A C 2
ATOM 5936 O O . GLU A 1 163 ? 8.377 6.125 -6.994 1.00 0.00 163 GLU A O 2
ATOM 5948 N N . THR A 1 164 ? 6.565 6.592 -8.244 1.00 0.00 164 THR A N 2
ATOM 5949 C CA . THR A 1 164 ? 5.672 5.742 -7.465 1.00 0.00 164 THR A CA 2
ATOM 5950 C C . THR A 1 164 ? 6.144 4.291 -7.483 1.00 0.00 164 THR A C 2
ATOM 5951 O O . THR A 1 164 ? 5.879 3.531 -6.551 1.00 0.00 164 THR A O 2
ATOM 5962 N N . VAL A 1 165 ? 6.844 3.913 -8.549 1.00 0.00 165 VAL A N 2
ATOM 5963 C CA . VAL A 1 165 ? 7.351 2.552 -8.686 1.00 0.00 165 VAL A CA 2
ATOM 5964 C C . VAL A 1 165 ? 8.251 2.179 -7.510 1.00 0.00 165 VAL A C 2
ATOM 5965 O O . VAL A 1 165 ? 8.331 1.013 -7.124 1.00 0.00 165 VAL A O 2
ATOM 5978 N N . GLN A 1 166 ? 8.924 3.176 -6.946 1.00 0.00 166 GLN A N 2
ATOM 5979 C CA . GLN A 1 166 ? 9.817 2.953 -5.816 1.00 0.00 166 GLN A CA 2
ATOM 5980 C C . GLN A 1 166 ? 9.027 2.740 -4.529 1.00 0.00 166 GLN A C 2
ATOM 5981 O O . GLN A 1 166 ? 9.446 1.992 -3.647 1.00 0.00 166 GLN A O 2
ATOM 5995 N N . THR A 1 167 ? 7.879 3.404 -4.429 1.00 0.00 167 THR A N 2
ATOM 5996 C CA . THR A 1 167 ? 7.031 3.288 -3.249 1.00 0.00 167 THR A CA 2
ATOM 5997 C C . THR A 1 167 ? 6.456 1.880 -3.128 1.00 0.00 167 THR A C 2
ATOM 5998 O O . THR A 1 167 ? 6.499 1.271 -2.058 1.00 0.00 167 THR A O 2
ATOM 6009 N N . GLY A 1 168 ? 5.919 1.369 -4.229 1.00 0.00 168 GLY A N 2
ATOM 6010 C CA . GLY A 1 168 ? 5.345 0.037 -4.222 1.00 0.00 168 GLY A CA 2
ATOM 6011 C C . GLY A 1 168 ? 6.379 -1.038 -3.958 1.00 0.00 168 GLY A C 2
ATOM 6012 O O . GLY A 1 168 ? 6.165 -1.923 -3.131 1.00 0.00 168 GLY A O 2
ATOM 6016 N N . LEU A 1 169 ? 7.504 -0.961 -4.660 1.00 0.00 169 LEU A N 2
ATOM 6017 C CA . LEU A 1 169 ? 8.578 -1.935 -4.496 1.00 0.00 169 LEU A CA 2
ATOM 6018 C C . LEU A 1 169 ? 9.062 -1.968 -3.050 1.00 0.00 169 LEU A C 2
ATOM 6019 O O . LEU A 1 169 ? 9.430 -3.022 -2.531 1.00 0.00 169 LEU A O 2
ATOM 6035 N N . ASP A 1 170 ? 9.058 -0.806 -2.405 1.00 0.00 170 ASP A N 2
ATOM 6036 C CA . ASP A 1 170 ? 9.496 -0.699 -1.020 1.00 0.00 170 ASP A CA 2
ATOM 6037 C C . ASP A 1 170 ? 8.553 -1.456 -0.091 1.00 0.00 170 ASP A C 2
ATOM 6038 O O . ASP A 1 170 ? 8.993 -2.136 0.835 1.00 0.00 170 ASP A O 2
ATOM 6047 N N . LEU A 1 171 ? 7.254 -1.335 -0.344 1.00 0.00 171 LEU A N 2
ATOM 6048 C CA . LEU A 1 171 ? 6.250 -2.008 0.473 1.00 0.00 171 LEU A CA 2
ATOM 6049 C C . LEU A 1 171 ? 6.447 -3.521 0.447 1.00 0.00 171 LEU A C 2
ATOM 6050 O O . LEU A 1 171 ? 6.545 -4.162 1.491 1.00 0.00 171 LEU A O 2
ATOM 6066 N N . LEU A 1 172 ? 6.506 -4.090 -0.750 1.00 0.00 172 LEU A N 2
ATOM 6067 C CA . LEU A 1 172 ? 6.692 -5.526 -0.903 1.00 0.00 172 LEU A CA 2
ATOM 6068 C C . LEU A 1 172 ? 7.916 -6.008 -0.126 1.00 0.00 172 LEU A C 2
ATOM 6069 O O . LEU A 1 172 ? 7.878 -7.047 0.537 1.00 0.00 172 LEU A O 2
ATOM 6085 N N . GLU A 1 173 ? 9.002 -5.248 -0.219 1.00 0.00 173 GLU A N 2
ATOM 6086 C CA . GLU A 1 173 ? 10.247 -5.593 0.460 1.00 0.00 173 GLU A CA 2
ATOM 6087 C C . GLU A 1 173 ? 10.184 -5.305 1.961 1.00 0.00 173 GLU A C 2
ATOM 6088 O O . GLU A 1 173 ? 10.713 -6.073 2.765 1.00 0.00 173 GLU A O 2
ATOM 6100 N N . ILE A 1 174 ? 9.553 -4.195 2.337 1.00 0.00 174 ILE A N 2
ATOM 6101 C CA . ILE A 1 174 ? 9.455 -3.821 3.747 1.00 0.00 174 ILE A CA 2
ATOM 6102 C C . ILE A 1 174 ? 8.843 -4.945 4.585 1.00 0.00 174 ILE A C 2
ATOM 6103 O O . ILE A 1 174 ? 9.360 -5.285 5.649 1.00 0.00 174 ILE A O 2
ATOM 6119 N N . LEU A 1 175 ? 7.748 -5.521 4.100 1.00 0.00 175 LEU A N 2
ATOM 6120 C CA . LEU A 1 175 ? 7.086 -6.607 4.812 1.00 0.00 175 LEU A CA 2
ATOM 6121 C C . LEU A 1 175 ? 7.920 -7.881 4.749 1.00 0.00 175 LEU A C 2
ATOM 6122 O O . LEU A 1 175 ? 8.165 -8.526 5.771 1.00 0.00 175 LEU A O 2
ATOM 6138 N N . ALA A 1 176 ? 8.363 -8.236 3.546 1.00 0.00 176 ALA A N 2
ATOM 6139 C CA . ALA A 1 176 ? 9.179 -9.431 3.359 1.00 0.00 176 ALA A CA 2
ATOM 6140 C C . ALA A 1 176 ? 10.415 -9.385 4.253 1.00 0.00 176 ALA A C 2
ATOM 6141 O O . ALA A 1 176 ? 10.792 -10.386 4.863 1.00 0.00 176 ALA A O 2
ATOM 6148 N N . LEU A 1 177 ? 11.033 -8.211 4.330 1.00 0.00 177 LEU A N 2
ATOM 6149 C CA . LEU A 1 177 ? 12.220 -8.027 5.153 1.00 0.00 177 LEU A CA 2
ATOM 6150 C C . LEU A 1 177 ? 11.868 -8.132 6.633 1.00 0.00 177 LEU A C 2
ATOM 6151 O O . LEU A 1 177 ? 12.661 -8.625 7.436 1.00 0.00 177 LEU A O 2
ATOM 6167 N N . GLN A 1 178 ? 10.670 -7.673 6.987 1.00 0.00 178 GLN A N 2
ATOM 6168 C CA . GLN A 1 178 ? 10.213 -7.721 8.372 1.00 0.00 178 GLN A CA 2
ATOM 6169 C C . GLN A 1 178 ? 10.294 -9.144 8.911 1.00 0.00 178 GLN A C 2
ATOM 6170 O O . GLN A 1 178 ? 10.848 -9.384 9.983 1.00 0.00 178 GLN A O 2
ATOM 6184 N N . LYS A 1 179 ? 9.754 -10.087 8.148 1.00 0.00 179 LYS A N 2
ATOM 6185 C CA . LYS A 1 179 ? 9.781 -11.491 8.537 1.00 0.00 179 LYS A CA 2
ATOM 6186 C C . LYS A 1 179 ? 11.184 -12.067 8.361 1.00 0.00 179 LYS A C 2
ATOM 6187 O O . LYS A 1 179 ? 11.544 -13.060 8.994 1.00 0.00 179 LYS A O 2
ATOM 6206 N N . GLU A 1 180 ? 11.969 -11.437 7.488 1.00 0.00 180 GLU A N 2
ATOM 6207 C CA . GLU A 1 180 ? 13.333 -11.880 7.214 1.00 0.00 180 GLU A CA 2
ATOM 6208 C C . GLU A 1 180 ? 14.309 -11.458 8.316 1.00 0.00 180 GLU A C 2
ATOM 6209 O O . GLU A 1 180 ? 15.520 -11.627 8.170 1.00 0.00 180 GLU A O 2
ATOM 6221 N N . GLY A 1 181 ? 13.789 -10.926 9.421 1.00 0.00 181 GLY A N 2
ATOM 6222 C CA . GLY A 1 181 ? 14.655 -10.521 10.518 1.00 0.00 181 GLY A CA 2
ATOM 6223 C C . GLY A 1 181 ? 14.906 -9.017 10.608 1.00 0.00 181 GLY A C 2
ATOM 6224 O O . GLY A 1 181 ? 15.723 -8.582 11.419 1.00 0.00 181 GLY A O 2
ATOM 6228 N N . LYS A 1 182 ? 14.210 -8.217 9.800 1.00 0.00 182 LYS A N 2
ATOM 6229 C CA . LYS A 1 182 ? 14.385 -6.769 9.837 1.00 0.00 182 LYS A CA 2
ATOM 6230 C C . LYS A 1 182 ? 13.354 -6.135 10.764 1.00 0.00 182 LYS A C 2
ATOM 6231 O O . LYS A 1 182 ? 12.790 -5.082 10.467 1.00 0.00 182 LYS A O 2
ATOM 6250 N N . GLU A 1 183 ? 13.122 -6.791 11.893 1.00 0.00 183 GLU A N 2
ATOM 6251 C CA . GLU A 1 183 ? 12.174 -6.321 12.891 1.00 0.00 183 GLU A CA 2
ATOM 6252 C C . GLU A 1 183 ? 12.903 -6.059 14.202 1.00 0.00 183 GLU A C 2
ATOM 6253 O O . GLU A 1 183 ? 12.551 -6.603 15.250 1.00 0.00 183 GLU A O 2
ATOM 6265 N N . GLY A 1 184 ? 13.935 -5.229 14.122 1.00 0.00 184 GLY A N 2
ATOM 6266 C CA . GLY A 1 184 ? 14.731 -4.904 15.286 1.00 0.00 184 GLY A CA 2
ATOM 6267 C C . GLY A 1 184 ? 13.913 -4.354 16.431 1.00 0.00 184 GLY A C 2
ATOM 6268 O O . GLY A 1 184 ? 13.780 -4.996 17.472 1.00 0.00 184 GLY A O 2
ATOM 6272 N N . THR A 1 185 ? 13.370 -3.159 16.245 1.00 0.00 185 THR A N 2
ATOM 6273 C CA . THR A 1 185 ? 12.567 -2.531 17.291 1.00 0.00 185 THR A CA 2
ATOM 6274 C C . THR A 1 185 ? 11.105 -2.948 17.189 1.00 0.00 185 THR A C 2
ATOM 6275 O O . THR A 1 185 ? 10.511 -2.917 16.113 1.00 0.00 185 THR A O 2
ATOM 6286 N N . GLN A 1 186 ? 10.533 -3.333 18.322 1.00 0.00 186 GLN A N 2
ATOM 6287 C CA . GLN A 1 186 ? 9.139 -3.752 18.381 1.00 0.00 186 GLN A CA 2
ATOM 6288 C C . GLN A 1 186 ? 8.471 -3.216 19.642 1.00 0.00 186 GLN A C 2
ATOM 6289 O O . GLN A 1 186 ? 9.043 -3.274 20.731 1.00 0.00 186 GLN A O 2
ATOM 6303 N N . VAL A 1 187 ? 7.259 -2.693 19.491 1.00 0.00 187 VAL A N 2
ATOM 6304 C CA . VAL A 1 187 ? 6.520 -2.146 20.622 1.00 0.00 187 VAL A CA 2
ATOM 6305 C C . VAL A 1 187 ? 5.024 -2.387 20.467 1.00 0.00 187 VAL A C 2
ATOM 6306 O O . VAL A 1 187 ? 4.455 -2.152 19.401 1.00 0.00 187 VAL A O 2
ATOM 6319 N N . GLU A 1 188 ? 4.390 -2.859 21.536 1.00 0.00 188 GLU A N 2
ATOM 6320 C CA . GLU A 1 188 ? 2.958 -3.131 21.511 1.00 0.00 188 GLU A CA 2
ATOM 6321 C C . GLU A 1 188 ? 2.170 -1.964 22.095 1.00 0.00 188 GLU A C 2
ATOM 6322 O O . GLU A 1 188 ? 2.364 -1.583 23.250 1.00 0.00 188 GLU A O 2
ATOM 6334 N N . MET A 1 189 ? 1.277 -1.403 21.288 1.00 0.00 189 MET A N 2
ATOM 6335 C CA . MET A 1 189 ? 0.449 -0.282 21.716 1.00 0.00 189 MET A CA 2
ATOM 6336 C C . MET A 1 189 ? -0.987 -0.732 21.959 1.00 0.00 189 MET A C 2
ATOM 6337 O O . MET A 1 189 ? -1.309 -1.913 21.827 1.00 0.00 189 MET A O 2
ATOM 6351 N N . ASP A 1 190 ? -1.848 0.216 22.312 1.00 0.00 190 ASP A N 2
ATOM 6352 C CA . ASP A 1 190 ? -3.251 -0.083 22.570 1.00 0.00 190 ASP A CA 2
ATOM 6353 C C . ASP A 1 190 ? -4.004 -0.360 21.269 1.00 0.00 190 ASP A C 2
ATOM 6354 O O . ASP A 1 190 ? -5.049 -1.011 21.275 1.00 0.00 190 ASP A O 2
ATOM 6363 N N . LEU A 1 191 ? -3.471 0.139 20.158 1.00 0.00 191 LEU A N 2
ATOM 6364 C CA . LEU A 1 191 ? -4.100 -0.055 18.855 1.00 0.00 191 LEU A CA 2
ATOM 6365 C C . LEU A 1 191 ? -3.411 -1.169 18.072 1.00 0.00 191 LEU A C 2
ATOM 6366 O O . LEU A 1 191 ? -4.040 -1.851 17.263 1.00 0.00 191 LEU A O 2
ATOM 6382 N N . GLY A 1 192 ? -2.117 -1.350 18.316 1.00 0.00 192 GLY A N 2
ATOM 6383 C CA . GLY A 1 192 ? -1.372 -2.384 17.621 1.00 0.00 192 GLY A CA 2
ATOM 6384 C C . GLY A 1 192 ? 0.109 -2.353 17.947 1.00 0.00 192 GLY A C 2
ATOM 6385 O O . GLY A 1 192 ? 0.533 -1.658 18.867 1.00 0.00 192 GLY A O 2
ATOM 6389 N N . THR A 1 193 ? 0.897 -3.113 17.191 1.00 0.00 193 THR A N 2
ATOM 6390 C CA . THR A 1 193 ? 2.341 -3.174 17.411 1.00 0.00 193 THR A CA 2
ATOM 6391 C C . THR A 1 193 ? 3.108 -2.467 16.295 1.00 0.00 193 THR A C 2
ATOM 6392 O O . THR A 1 193 ? 2.756 -2.575 15.121 1.00 0.00 193 THR A O 2
ATOM 6403 N N . LEU A 1 194 ? 4.161 -1.748 16.675 1.00 0.00 194 LEU A N 2
ATOM 6404 C CA . LEU A 1 194 ? 4.986 -1.025 15.712 1.00 0.00 194 LEU A CA 2
ATOM 6405 C C . LEU A 1 194 ? 6.381 -1.641 15.625 1.00 0.00 194 LEU A C 2
ATOM 6406 O O . LEU A 1 194 ? 7.021 -1.896 16.646 1.00 0.00 194 LEU A O 2
ATOM 6422 N N . THR A 1 195 ? 6.846 -1.882 14.401 1.00 0.00 195 THR A N 2
ATOM 6423 C CA . THR A 1 195 ? 8.164 -2.474 14.188 1.00 0.00 195 THR A CA 2
ATOM 6424 C C . THR A 1 195 ? 8.996 -1.637 13.218 1.00 0.00 195 THR A C 2
ATOM 6425 O O . THR A 1 195 ? 8.478 -1.130 12.222 1.00 0.00 195 THR A O 2
ATOM 6436 N N . TYR A 1 196 ? 10.290 -1.494 13.510 1.00 0.00 196 TYR A N 2
ATOM 6437 C CA . TYR A 1 196 ? 11.180 -0.719 12.655 1.00 0.00 196 TYR A CA 2
ATOM 6438 C C . TYR A 1 196 ? 12.416 -1.539 12.279 1.00 0.00 196 TYR A C 2
ATOM 6439 O O . TYR A 1 196 ? 12.990 -2.242 13.118 1.00 0.00 196 TYR A O 2
ATOM 6457 N N . LEU A 1 197 ? 12.806 -1.453 11.011 1.00 0.00 197 LEU A N 2
ATOM 6458 C CA . LEU A 1 197 ? 13.964 -2.188 10.513 1.00 0.00 197 LEU A CA 2
ATOM 6459 C C . LEU A 1 197 ? 15.261 -1.567 11.022 1.00 0.00 197 LEU A C 2
ATOM 6460 O O . LEU A 1 197 ? 15.320 -0.368 11.298 1.00 0.00 197 LEU A O 2
ATOM 6476 N N . SER A 1 198 ? 16.289 -2.398 11.173 1.00 0.00 198 SER A N 2
ATOM 6477 C CA . SER A 1 198 ? 17.587 -1.939 11.687 1.00 0.00 198 SER A CA 2
ATOM 6478 C C . SER A 1 198 ? 18.030 -0.572 11.121 1.00 0.00 198 SER A C 2
ATOM 6479 O O . SER A 1 198 ? 18.427 0.302 11.890 1.00 0.00 198 SER A O 2
ATOM 6487 N N . GLU A 1 199 ? 17.973 -0.370 9.796 1.00 0.00 199 GLU A N 2
ATOM 6488 C CA . GLU A 1 199 ? 18.381 0.904 9.215 1.00 0.00 199 GLU A CA 2
ATOM 6489 C C . GLU A 1 199 ? 17.314 1.969 9.440 1.00 0.00 199 GLU A C 2
ATOM 6490 O O . GLU A 1 199 ? 17.576 3.006 10.050 1.00 0.00 199 GLU A O 2
ATOM 6502 N N . GLY A 1 200 ? 16.109 1.705 8.945 1.00 0.00 200 GLY A N 2
ATOM 6503 C CA . GLY A 1 200 ? 15.019 2.646 9.103 1.00 0.00 200 GLY A CA 2
ATOM 6504 C C . GLY A 1 200 ? 13.675 2.022 8.790 1.00 0.00 200 GLY A C 2
ATOM 6505 O O . GLY A 1 200 ? 13.394 0.898 9.205 1.00 0.00 200 GLY A O 2
ATOM 6509 N N . ARG A 1 201 ? 12.846 2.752 8.051 1.00 0.00 201 ARG A N 2
ATOM 6510 C CA . ARG A 1 201 ? 11.520 2.267 7.674 1.00 0.00 201 ARG A CA 2
ATOM 6511 C C . ARG A 1 201 ? 10.720 1.833 8.901 1.00 0.00 201 ARG A C 2
ATOM 6512 O O . ARG A 1 201 ? 10.976 0.778 9.481 1.00 0.00 201 ARG A O 2
ATOM 6533 N N . TRP A 1 202 ? 9.750 2.654 9.289 1.00 0.00 202 TRP A N 2
ATOM 6534 C CA . TRP A 1 202 ? 8.912 2.355 10.445 1.00 0.00 202 TRP A CA 2
ATOM 6535 C C . TRP A 1 202 ? 7.451 2.206 10.035 1.00 0.00 202 TRP A C 2
ATOM 6536 O O . TRP A 1 202 ? 6.882 3.090 9.395 1.00 0.00 202 TRP A O 2
ATOM 6557 N N . PHE A 1 203 ? 6.847 1.083 10.412 1.00 0.00 203 PHE A N 2
ATOM 6558 C CA . PHE A 1 203 ? 5.450 0.818 10.084 1.00 0.00 203 PHE A CA 2
ATOM 6559 C C . PHE A 1 203 ? 4.652 0.489 11.342 1.00 0.00 203 PHE A C 2
ATOM 6560 O O . PHE A 1 203 ? 5.142 -0.203 12.237 1.00 0.00 203 PHE A O 2
ATOM 6577 N N . LEU A 1 204 ? 3.421 0.989 11.407 1.00 0.00 204 LEU A N 2
ATOM 6578 C CA . LEU A 1 204 ? 2.560 0.749 12.556 1.00 0.00 204 LEU A CA 2
ATOM 6579 C C . LEU A 1 204 ? 1.499 -0.297 12.231 1.00 0.00 204 LEU A C 2
ATOM 6580 O O . LEU A 1 204 ? 0.720 -0.135 11.291 1.00 0.00 204 LEU A O 2
ATOM 6596 N N . ALA A 1 205 ? 1.472 -1.368 13.018 1.00 0.00 205 ALA A N 2
ATOM 6597 C CA . ALA A 1 205 ? 0.504 -2.439 12.817 1.00 0.00 205 ALA A CA 2
ATOM 6598 C C . ALA A 1 205 ? -0.821 -2.104 13.488 1.00 0.00 205 ALA A C 2
ATOM 6599 O O . ALA A 1 205 ? -0.848 -1.602 14.610 1.00 0.00 205 ALA A O 2
ATOM 6606 N N . LEU A 1 206 ? -1.918 -2.377 12.792 1.00 0.00 206 LEU A N 2
ATOM 6607 C CA . LEU A 1 206 ? -3.246 -2.099 13.320 1.00 0.00 206 LEU A CA 2
ATOM 6608 C C . LEU A 1 206 ? -3.983 -3.391 13.654 1.00 0.00 206 LEU A C 2
ATOM 6609 O O . LEU A 1 206 ? -4.607 -4.004 12.788 1.00 0.00 206 LEU A O 2
ATOM 6625 N N . ARG A 1 207 ? -3.908 -3.798 14.920 1.00 0.00 207 ARG A N 2
ATOM 6626 C CA . ARG A 1 207 ? -4.569 -5.019 15.377 1.00 0.00 207 ARG A CA 2
ATOM 6627 C C . ARG A 1 207 ? -6.006 -5.089 14.863 1.00 0.00 207 ARG A C 2
ATOM 6628 O O . ARG A 1 207 ? -6.523 -6.169 14.577 1.00 0.00 207 ARG A O 2
ATOM 6649 N N . GLU A 1 208 ? -6.641 -3.928 14.747 1.00 0.00 208 GLU A N 2
ATOM 6650 C CA . GLU A 1 208 ? -8.015 -3.850 14.264 1.00 0.00 208 GLU A CA 2
ATOM 6651 C C . GLU A 1 208 ? -8.063 -3.214 12.876 1.00 0.00 208 GLU A C 2
ATOM 6652 O O . GLU A 1 208 ? -8.116 -1.991 12.746 1.00 0.00 208 GLU A O 2
ATOM 6664 N N . PRO A 1 209 ? -8.040 -4.040 11.813 1.00 0.00 209 PRO A N 2
ATOM 6665 C CA . PRO A 1 209 ? -8.076 -3.552 10.431 1.00 0.00 209 PRO A CA 2
ATOM 6666 C C . PRO A 1 209 ? -9.170 -2.514 10.201 1.00 0.00 209 PRO A C 2
ATOM 6667 O O . PRO A 1 209 ? -10.144 -2.445 10.951 1.00 0.00 209 PRO A O 2
ATOM 6678 N N . ILE A 1 210 ? -9.005 -1.718 9.149 1.00 0.00 210 ILE A N 2
ATOM 6679 C CA . ILE A 1 210 ? -9.974 -0.694 8.805 1.00 0.00 210 ILE A CA 2
ATOM 6680 C C . ILE A 1 210 ? -10.514 -0.932 7.403 1.00 0.00 210 ILE A C 2
ATOM 6681 O O . ILE A 1 210 ? -9.788 -0.826 6.415 1.00 0.00 210 ILE A O 2
ATOM 6697 N N . ASN A 1 211 ? -11.792 -1.260 7.332 1.00 0.00 211 ASN A N 2
ATOM 6698 C CA . ASN A 1 211 ? -12.449 -1.529 6.058 1.00 0.00 211 ASN A CA 2
ATOM 6699 C C . ASN A 1 211 ? -12.957 -0.241 5.416 1.00 0.00 211 ASN A C 2
ATOM 6700 O O . ASN A 1 211 ? -13.425 0.666 6.102 1.00 0.00 211 ASN A O 2
ATOM 6711 N N . ALA A 1 212 ? -12.864 -0.177 4.090 1.00 0.00 212 ALA A N 2
ATOM 6712 C CA . ALA A 1 212 ? -13.315 0.992 3.343 1.00 0.00 212 ALA A CA 2
ATOM 6713 C C . ALA A 1 212 ? -13.900 0.581 1.996 1.00 0.00 212 ALA A C 2
ATOM 6714 O O . ALA A 1 212 ? -13.253 -0.118 1.216 1.00 0.00 212 ALA A O 2
ATOM 6721 N N . ASP A 1 213 ? -15.127 1.013 1.729 1.00 0.00 213 ASP A N 2
ATOM 6722 C CA . ASP A 1 213 ? -15.800 0.680 0.478 1.00 0.00 213 ASP A CA 2
ATOM 6723 C C . ASP A 1 213 ? -15.157 1.398 -0.704 1.00 0.00 213 ASP A C 2
ATOM 6724 O O . ASP A 1 213 ? -14.974 2.616 -0.682 1.00 0.00 213 ASP A O 2
ATOM 6733 N N . THR A 1 214 ? -14.821 0.633 -1.739 1.00 0.00 214 THR A N 2
ATOM 6734 C CA . THR A 1 214 ? -14.202 1.188 -2.938 1.00 0.00 214 THR A CA 2
ATOM 6735 C C . THR A 1 214 ? -14.765 0.518 -4.186 1.00 0.00 214 THR A C 2
ATOM 6736 O O . THR A 1 214 ? -15.262 -0.602 -4.121 1.00 0.00 214 THR A O 2
ATOM 6747 N N . THR A 1 215 ? -14.682 1.210 -5.320 1.00 0.00 215 THR A N 2
ATOM 6748 C CA . THR A 1 215 ? -15.186 0.679 -6.585 1.00 0.00 215 THR A CA 2
ATOM 6749 C C . THR A 1 215 ? -14.034 0.367 -7.533 1.00 0.00 215 THR A C 2
ATOM 6750 O O . THR A 1 215 ? -13.007 1.043 -7.509 1.00 0.00 215 THR A O 2
ATOM 6761 N N . PHE A 1 216 ? -14.195 -0.667 -8.359 1.00 0.00 216 PHE A N 2
ATOM 6762 C CA . PHE A 1 216 ? -13.136 -1.048 -9.291 1.00 0.00 216 PHE A CA 2
ATOM 6763 C C . PHE A 1 216 ? -13.189 -0.212 -10.567 1.00 0.00 216 PHE A C 2
ATOM 6764 O O . PHE A 1 216 ? -14.186 -0.217 -11.288 1.00 0.00 216 PHE A O 2
ATOM 6781 N N . THR A 1 217 ? -12.100 0.503 -10.839 1.00 0.00 217 THR A N 2
ATOM 6782 C CA . THR A 1 217 ? -12.008 1.343 -12.028 1.00 0.00 217 THR A CA 2
ATOM 6783 C C . THR A 1 217 ? -10.846 0.900 -12.913 1.00 0.00 217 THR A C 2
ATOM 6784 O O . THR A 1 217 ? -9.835 0.401 -12.419 1.00 0.00 217 THR A O 2
ATOM 6795 N N . SER A 1 218 ? -10.993 1.085 -14.221 1.00 0.00 218 SER A N 2
ATOM 6796 C CA . SER A 1 218 ? -9.952 0.701 -15.168 1.00 0.00 218 SER A CA 2
ATOM 6797 C C . SER A 1 218 ? -9.536 1.885 -16.034 1.00 0.00 218 SER A C 2
ATOM 6798 O O . SER A 1 218 ? -10.255 2.880 -16.133 1.00 0.00 218 SER A O 2
ATOM 6806 N N . PHE A 1 219 ? -8.374 1.766 -16.670 1.00 0.00 219 PHE A N 2
ATOM 6807 C CA . PHE A 1 219 ? -7.863 2.812 -17.535 1.00 0.00 219 PHE A CA 2
ATOM 6808 C C . PHE A 1 219 ? -7.290 2.209 -18.810 1.00 0.00 219 PHE A C 2
ATOM 6809 O O . PHE A 1 219 ? -6.367 1.397 -18.768 1.00 0.00 219 PHE A O 2
ATOM 6826 N N . SER A 1 220 ? -7.849 2.613 -19.937 1.00 0.00 220 SER A N 2
ATOM 6827 C CA . SER A 1 220 ? -7.406 2.120 -21.237 1.00 0.00 220 SER A CA 2
ATOM 6828 C C . SER A 1 220 ? -6.769 3.238 -22.056 1.00 0.00 220 SER A C 2
ATOM 6829 O O . SER A 1 220 ? -5.550 3.286 -22.215 1.00 0.00 220 SER A O 2
ATOM 6837 N N . GLU A 1 221 ? -7.603 4.133 -22.577 1.00 0.00 221 GLU A N 2
ATOM 6838 C CA . GLU A 1 221 ? -7.123 5.250 -23.382 1.00 0.00 221 GLU A CA 2
ATOM 6839 C C . GLU A 1 221 ? -6.449 4.752 -24.657 1.00 0.00 221 GLU A C 2
ATOM 6840 O O . GLU A 1 221 ? -5.502 3.968 -24.605 1.00 0.00 221 GLU A O 2
ATOM 6852 N N . ASP A 1 222 ? -6.945 5.213 -25.801 1.00 0.00 222 ASP A N 2
ATOM 6853 C CA . ASP A 1 222 ? -6.390 4.813 -27.089 1.00 0.00 222 ASP A CA 2
ATOM 6854 C C . ASP A 1 222 ? -4.965 5.331 -27.253 1.00 0.00 222 ASP A C 2
ATOM 6855 O O . ASP A 1 222 ? -4.302 5.571 -26.222 1.00 0.00 222 ASP A O 2
ATOM 6865 N N . GLY A 1 1 ? -13.565 -0.590 -36.352 1.00 0.00 1 GLY A N 3
ATOM 6866 C CA . GLY A 1 1 ? -13.210 -2.000 -36.671 1.00 0.00 1 GLY A CA 3
ATOM 6867 C C . GLY A 1 1 ? -12.156 -2.560 -35.736 1.00 0.00 1 GLY A C 3
ATOM 6868 O O . GLY A 1 1 ? -11.394 -3.451 -36.112 1.00 0.00 1 GLY A O 3
ATOM 6874 N N . SER A 1 2 ? -12.113 -2.035 -34.515 1.00 0.00 2 SER A N 3
ATOM 6875 C CA . SER A 1 2 ? -11.144 -2.487 -33.522 1.00 0.00 2 SER A CA 3
ATOM 6876 C C . SER A 1 2 ? -9.718 -2.188 -33.974 1.00 0.00 2 SER A C 3
ATOM 6877 O O . SER A 1 2 ? -9.373 -2.382 -35.140 1.00 0.00 2 SER A O 3
ATOM 6885 N N . HIS A 1 3 ? -8.895 -1.713 -33.046 1.00 0.00 3 HIS A N 3
ATOM 6886 C CA . HIS A 1 3 ? -7.507 -1.387 -33.348 1.00 0.00 3 HIS A CA 3
ATOM 6887 C C . HIS A 1 3 ? -6.643 -1.471 -32.095 1.00 0.00 3 HIS A C 3
ATOM 6888 O O . HIS A 1 3 ? -5.651 -2.198 -32.059 1.00 0.00 3 HIS A O 3
ATOM 6902 N N . MET A 1 4 ? -7.027 -0.722 -31.065 1.00 0.00 4 MET A N 3
ATOM 6903 C CA . MET A 1 4 ? -6.288 -0.712 -29.809 1.00 0.00 4 MET A CA 3
ATOM 6904 C C . MET A 1 4 ? -7.145 -0.153 -28.678 1.00 0.00 4 MET A C 3
ATOM 6905 O O . MET A 1 4 ? -7.591 0.993 -28.732 1.00 0.00 4 MET A O 3
ATOM 6919 N N . GLU A 1 5 ? -7.373 -0.970 -27.654 1.00 0.00 5 GLU A N 3
ATOM 6920 C CA . GLU A 1 5 ? -8.177 -0.557 -26.511 1.00 0.00 5 GLU A CA 3
ATOM 6921 C C . GLU A 1 5 ? -7.958 -1.491 -25.325 1.00 0.00 5 GLU A C 3
ATOM 6922 O O . GLU A 1 5 ? -8.862 -1.714 -24.522 1.00 0.00 5 GLU A O 3
ATOM 6934 N N . LEU A 1 6 ? -6.750 -2.037 -25.224 1.00 0.00 6 LEU A N 3
ATOM 6935 C CA . LEU A 1 6 ? -6.411 -2.947 -24.137 1.00 0.00 6 LEU A CA 3
ATOM 6936 C C . LEU A 1 6 ? -6.049 -2.174 -22.872 1.00 0.00 6 LEU A C 3
ATOM 6937 O O . LEU A 1 6 ? -5.521 -1.064 -22.943 1.00 0.00 6 LEU A O 3
ATOM 6953 N N . PRO A 1 7 ? -6.329 -2.753 -21.691 1.00 0.00 7 PRO A N 3
ATOM 6954 C CA . PRO A 1 7 ? -6.030 -2.112 -20.407 1.00 0.00 7 PRO A CA 3
ATOM 6955 C C . PRO A 1 7 ? -4.534 -2.069 -20.116 1.00 0.00 7 PRO A C 3
ATOM 6956 O O . PRO A 1 7 ? -3.814 -3.035 -20.369 1.00 0.00 7 PRO A O 3
ATOM 6967 N N . LEU A 1 8 ? -4.072 -0.943 -19.582 1.00 0.00 8 LEU A N 3
ATOM 6968 C CA . LEU A 1 8 ? -2.661 -0.774 -19.254 1.00 0.00 8 LEU A CA 3
ATOM 6969 C C . LEU A 1 8 ? -2.479 -0.358 -17.796 1.00 0.00 8 LEU A C 3
ATOM 6970 O O . LEU A 1 8 ? -1.420 0.138 -17.411 1.00 0.00 8 LEU A O 3
ATOM 6986 N N . PHE A 1 9 ? -3.517 -0.562 -16.986 1.00 0.00 9 PHE A N 3
ATOM 6987 C CA . PHE A 1 9 ? -3.465 -0.207 -15.571 1.00 0.00 9 PHE A CA 3
ATOM 6988 C C . PHE A 1 9 ? -4.804 -0.487 -14.893 1.00 0.00 9 PHE A C 3
ATOM 6989 O O . PHE A 1 9 ? -5.863 -0.180 -15.439 1.00 0.00 9 PHE A O 3
ATOM 7006 N N . PHE A 1 10 ? -4.747 -1.073 -13.701 1.00 0.00 10 PHE A N 3
ATOM 7007 C CA . PHE A 1 10 ? -5.955 -1.395 -12.949 1.00 0.00 10 PHE A CA 3
ATOM 7008 C C . PHE A 1 10 ? -5.907 -0.784 -11.552 1.00 0.00 10 PHE A C 3
ATOM 7009 O O . PHE A 1 10 ? -4.831 -0.507 -11.022 1.00 0.00 10 PHE A O 3
ATOM 7026 N N . GLY A 1 11 ? -7.080 -0.576 -10.963 1.00 0.00 11 GLY A N 3
ATOM 7027 C CA . GLY A 1 11 ? -7.149 0.000 -9.632 1.00 0.00 11 GLY A CA 3
ATOM 7028 C C . GLY A 1 11 ? -8.564 0.382 -9.239 1.00 0.00 11 GLY A C 3
ATOM 7029 O O . GLY A 1 11 ? -9.448 0.476 -10.091 1.00 0.00 11 GLY A O 3
ATOM 7033 N N . TRP A 1 12 ? -8.778 0.604 -7.946 1.00 0.00 12 TRP A N 3
ATOM 7034 C CA . TRP A 1 12 ? -10.096 0.978 -7.443 1.00 0.00 12 TRP A CA 3
ATOM 7035 C C . TRP A 1 12 ? -10.047 2.328 -6.732 1.00 0.00 12 TRP A C 3
ATOM 7036 O O . TRP A 1 12 ? -9.090 2.631 -6.017 1.00 0.00 12 TRP A O 3
ATOM 7057 N N . PHE A 1 13 ? -11.084 3.132 -6.933 1.00 0.00 13 PHE A N 3
ATOM 7058 C CA . PHE A 1 13 ? -11.163 4.449 -6.312 1.00 0.00 13 PHE A CA 3
ATOM 7059 C C . PHE A 1 13 ? -11.943 4.383 -5.003 1.00 0.00 13 PHE A C 3
ATOM 7060 O O . PHE A 1 13 ? -13.151 4.147 -5.000 1.00 0.00 13 PHE A O 3
ATOM 7077 N N . LEU A 1 14 ? -11.244 4.590 -3.891 1.00 0.00 14 LEU A N 3
ATOM 7078 C CA . LEU A 1 14 ? -11.870 4.550 -2.576 1.00 0.00 14 LEU A CA 3
ATOM 7079 C C . LEU A 1 14 ? -12.961 5.611 -2.456 1.00 0.00 14 LEU A C 3
ATOM 7080 O O . LEU A 1 14 ? -12.900 6.654 -3.106 1.00 0.00 14 LEU A O 3
ATOM 7096 N N . LEU A 1 15 ? -13.959 5.333 -1.623 1.00 0.00 15 LEU A N 3
ATOM 7097 C CA . LEU A 1 15 ? -15.065 6.260 -1.415 1.00 0.00 15 LEU A CA 3
ATOM 7098 C C . LEU A 1 15 ? -14.591 7.512 -0.678 1.00 0.00 15 LEU A C 3
ATOM 7099 O O . LEU A 1 15 ? -13.761 7.429 0.228 1.00 0.00 15 LEU A O 3
ATOM 7115 N N . PRO A 1 16 ? -15.114 8.693 -1.053 1.00 0.00 16 PRO A N 3
ATOM 7116 C CA . PRO A 1 16 ? -14.740 9.961 -0.419 1.00 0.00 16 PRO A CA 3
ATOM 7117 C C . PRO A 1 16 ? -14.890 9.912 1.098 1.00 0.00 16 PRO A C 3
ATOM 7118 O O . PRO A 1 16 ? -14.193 10.621 1.823 1.00 0.00 16 PRO A O 3
ATOM 7129 N N . GLU A 1 17 ? -15.802 9.069 1.571 1.00 0.00 17 GLU A N 3
ATOM 7130 C CA . GLU A 1 17 ? -16.040 8.927 3.003 1.00 0.00 17 GLU A CA 3
ATOM 7131 C C . GLU A 1 17 ? -14.887 8.187 3.671 1.00 0.00 17 GLU A C 3
ATOM 7132 O O . GLU A 1 17 ? -14.332 8.652 4.668 1.00 0.00 17 GLU A O 3
ATOM 7144 N N . GLU A 1 18 ? -14.529 7.035 3.116 1.00 0.00 18 GLU A N 3
ATOM 7145 C CA . GLU A 1 18 ? -13.440 6.231 3.656 1.00 0.00 18 GLU A CA 3
ATOM 7146 C C . GLU A 1 18 ? -12.118 6.988 3.577 1.00 0.00 18 GLU A C 3
ATOM 7147 O O . GLU A 1 18 ? -11.242 6.817 4.424 1.00 0.00 18 GLU A O 3
ATOM 7159 N N . GLU A 1 19 ? -11.984 7.827 2.555 1.00 0.00 19 GLU A N 3
ATOM 7160 C CA . GLU A 1 19 ? -10.771 8.613 2.364 1.00 0.00 19 GLU A CA 3
ATOM 7161 C C . GLU A 1 19 ? -10.513 9.514 3.568 1.00 0.00 19 GLU A C 3
ATOM 7162 O O . GLU A 1 19 ? -9.378 9.650 4.023 1.00 0.00 19 GLU A O 3
ATOM 7174 N N . GLU A 1 20 ? -11.576 10.127 4.078 1.00 0.00 20 GLU A N 3
ATOM 7175 C CA . GLU A 1 20 ? -11.465 11.014 5.230 1.00 0.00 20 GLU A CA 3
ATOM 7176 C C . GLU A 1 20 ? -11.201 10.218 6.503 1.00 0.00 20 GLU A C 3
ATOM 7177 O O . GLU A 1 20 ? -10.485 10.672 7.394 1.00 0.00 20 GLU A O 3
ATOM 7189 N N . ARG A 1 21 ? -11.786 9.027 6.581 1.00 0.00 21 ARG A N 3
ATOM 7190 C CA . ARG A 1 21 ? -11.616 8.165 7.744 1.00 0.00 21 ARG A CA 3
ATOM 7191 C C . ARG A 1 21 ? -10.192 7.621 7.815 1.00 0.00 21 ARG A C 3
ATOM 7192 O O . ARG A 1 21 ? -9.541 7.692 8.858 1.00 0.00 21 ARG A O 3
ATOM 7213 N N . ILE A 1 22 ? -9.715 7.079 6.699 1.00 0.00 22 ILE A N 3
ATOM 7214 C CA . ILE A 1 22 ? -8.369 6.523 6.635 1.00 0.00 22 ILE A CA 3
ATOM 7215 C C . ILE A 1 22 ? -7.318 7.604 6.875 1.00 0.00 22 ILE A C 3
ATOM 7216 O O . ILE A 1 22 ? -6.276 7.348 7.476 1.00 0.00 22 ILE A O 3
ATOM 7232 N N . LYS A 1 23 ? -7.602 8.813 6.400 1.00 0.00 23 LYS A N 3
ATOM 7233 C CA . LYS A 1 23 ? -6.683 9.933 6.565 1.00 0.00 23 LYS A CA 3
ATOM 7234 C C . LYS A 1 23 ? -6.534 10.300 8.038 1.00 0.00 23 LYS A C 3
ATOM 7235 O O . LYS A 1 23 ? -5.435 10.588 8.508 1.00 0.00 23 LYS A O 3
ATOM 7254 N N . CYS A 1 24 ? -7.651 10.288 8.760 1.00 0.00 24 CYS A N 3
ATOM 7255 C CA . CYS A 1 24 ? -7.645 10.619 10.180 1.00 0.00 24 CYS A CA 3
ATOM 7256 C C . CYS A 1 24 ? -6.796 9.624 10.966 1.00 0.00 24 CYS A C 3
ATOM 7257 O O . CYS A 1 24 ? -6.052 10.007 11.869 1.00 0.00 24 CYS A O 3
ATOM 7265 N N . ALA A 1 25 ? -6.913 8.348 10.614 1.00 0.00 25 ALA A N 3
ATOM 7266 C CA . ALA A 1 25 ? -6.155 7.299 11.286 1.00 0.00 25 ALA A CA 3
ATOM 7267 C C . ALA A 1 25 ? -4.655 7.536 11.157 1.00 0.00 25 ALA A C 3
ATOM 7268 O O . ALA A 1 25 ? -3.920 7.479 12.142 1.00 0.00 25 ALA A O 3
ATOM 7275 N N . THR A 1 26 ? -4.206 7.805 9.935 1.00 0.00 26 THR A N 3
ATOM 7276 C CA . THR A 1 26 ? -2.792 8.051 9.678 1.00 0.00 26 THR A CA 3
ATOM 7277 C C . THR A 1 26 ? -2.295 9.250 10.480 1.00 0.00 26 THR A C 3
ATOM 7278 O O . THR A 1 26 ? -1.175 9.247 10.990 1.00 0.00 26 THR A O 3
ATOM 7289 N N . MET A 1 27 ? -3.137 10.272 10.590 1.00 0.00 27 MET A N 3
ATOM 7290 C CA . MET A 1 27 ? -2.784 11.476 11.334 1.00 0.00 27 MET A CA 3
ATOM 7291 C C . MET A 1 27 ? -2.565 11.156 12.809 1.00 0.00 27 MET A C 3
ATOM 7292 O O . MET A 1 27 ? -1.562 11.558 13.399 1.00 0.00 27 MET A O 3
ATOM 7306 N N . ASP A 1 28 ? -3.507 10.426 13.397 1.00 0.00 28 ASP A N 3
ATOM 7307 C CA . ASP A 1 28 ? -3.417 10.049 14.803 1.00 0.00 28 ASP A CA 3
ATOM 7308 C C . ASP A 1 28 ? -2.124 9.288 15.078 1.00 0.00 28 ASP A C 3
ATOM 7309 O O . ASP A 1 28 ? -1.551 9.389 16.163 1.00 0.00 28 ASP A O 3
ATOM 7318 N N . PHE A 1 29 ? -1.670 8.527 14.088 1.00 0.00 29 PHE A N 3
ATOM 7319 C CA . PHE A 1 29 ? -0.444 7.751 14.221 1.00 0.00 29 PHE A CA 3
ATOM 7320 C C . PHE A 1 29 ? 0.762 8.670 14.395 1.00 0.00 29 PHE A C 3
ATOM 7321 O O . PHE A 1 29 ? 1.517 8.543 15.358 1.00 0.00 29 PHE A O 3
ATOM 7338 N N . LEU A 1 30 ? 0.937 9.593 13.455 1.00 0.00 30 LEU A N 3
ATOM 7339 C CA . LEU A 1 30 ? 2.052 10.534 13.502 1.00 0.00 30 LEU A CA 3
ATOM 7340 C C . LEU A 1 30 ? 2.101 11.264 14.842 1.00 0.00 30 LEU A C 3
ATOM 7341 O O . LEU A 1 30 ? 3.177 11.586 15.346 1.00 0.00 30 LEU A O 3
ATOM 7357 N N . LYS A 1 31 ? 0.929 11.523 15.413 1.00 0.00 31 LYS A N 3
ATOM 7358 C CA . LYS A 1 31 ? 0.842 12.216 16.694 1.00 0.00 31 LYS A CA 3
ATOM 7359 C C . LYS A 1 31 ? 1.298 11.315 17.837 1.00 0.00 31 LYS A C 3
ATOM 7360 O O . LYS A 1 31 ? 2.057 11.738 18.709 1.00 0.00 31 LYS A O 3
ATOM 7379 N N . THR A 1 32 ? 0.830 10.070 17.827 1.00 0.00 32 THR A N 3
ATOM 7380 C CA . THR A 1 32 ? 1.191 9.110 18.865 1.00 0.00 32 THR A CA 3
ATOM 7381 C C . THR A 1 32 ? 2.648 8.679 18.726 1.00 0.00 32 THR A C 3
ATOM 7382 O O . THR A 1 32 ? 3.410 8.709 19.692 1.00 0.00 32 THR A O 3
ATOM 7393 N N . LEU A 1 33 ? 3.027 8.278 17.517 1.00 0.00 33 LEU A N 3
ATOM 7394 C CA . LEU A 1 33 ? 4.393 7.839 17.246 1.00 0.00 33 LEU A CA 3
ATOM 7395 C C . LEU A 1 33 ? 5.400 8.918 17.631 1.00 0.00 33 LEU A C 3
ATOM 7396 O O . LEU A 1 33 ? 6.493 8.618 18.112 1.00 0.00 33 LEU A O 3
ATOM 7412 N N . ASP A 1 34 ? 5.025 10.175 17.417 1.00 0.00 34 ASP A N 3
ATOM 7413 C CA . ASP A 1 34 ? 5.896 11.297 17.743 1.00 0.00 34 ASP A CA 3
ATOM 7414 C C . ASP A 1 34 ? 5.974 11.504 19.252 1.00 0.00 34 ASP A C 3
ATOM 7415 O O . ASP A 1 34 ? 7.012 11.900 19.781 1.00 0.00 34 ASP A O 3
ATOM 7424 N N . THR A 1 35 ? 4.870 11.233 19.939 1.00 0.00 35 THR A N 3
ATOM 7425 C CA . THR A 1 35 ? 4.812 11.388 21.388 1.00 0.00 35 THR A CA 3
ATOM 7426 C C . THR A 1 35 ? 5.696 10.356 22.084 1.00 0.00 35 THR A C 3
ATOM 7427 O O . THR A 1 35 ? 6.197 10.596 23.183 1.00 0.00 35 THR A O 3
ATOM 7438 N N . LEU A 1 36 ? 5.880 9.209 21.439 1.00 0.00 36 LEU A N 3
ATOM 7439 C CA . LEU A 1 36 ? 6.704 8.142 21.998 1.00 0.00 36 LEU A CA 3
ATOM 7440 C C . LEU A 1 36 ? 8.135 8.619 22.224 1.00 0.00 36 LEU A C 3
ATOM 7441 O O . LEU A 1 36 ? 8.789 9.109 21.304 1.00 0.00 36 LEU A O 3
ATOM 7457 N N . GLU A 1 37 ? 8.613 8.471 23.456 1.00 0.00 37 GLU A N 3
ATOM 7458 C CA . GLU A 1 37 ? 9.967 8.886 23.803 1.00 0.00 37 GLU A CA 3
ATOM 7459 C C . GLU A 1 37 ? 10.999 7.964 23.164 1.00 0.00 37 GLU A C 3
ATOM 7460 O O . GLU A 1 37 ? 12.045 8.415 22.698 1.00 0.00 37 GLU A O 3
ATOM 7472 N N . ALA A 1 38 ? 10.698 6.669 23.146 1.00 0.00 38 ALA A N 3
ATOM 7473 C CA . ALA A 1 38 ? 11.599 5.684 22.564 1.00 0.00 38 ALA A CA 3
ATOM 7474 C C . ALA A 1 38 ? 11.736 5.884 21.059 1.00 0.00 38 ALA A C 3
ATOM 7475 O O . ALA A 1 38 ? 12.779 5.590 20.475 1.00 0.00 38 ALA A O 3
ATOM 7482 N N . PHE A 1 39 ? 10.676 6.389 20.436 1.00 0.00 39 PHE A N 3
ATOM 7483 C CA . PHE A 1 39 ? 10.678 6.630 18.998 1.00 0.00 39 PHE A CA 3
ATOM 7484 C C . PHE A 1 39 ? 11.589 7.804 18.646 1.00 0.00 39 PHE A C 3
ATOM 7485 O O . PHE A 1 39 ? 12.457 7.690 17.780 1.00 0.00 39 PHE A O 3
ATOM 7502 N N . LYS A 1 40 ? 11.386 8.929 19.323 1.00 0.00 40 LYS A N 3
ATOM 7503 C CA . LYS A 1 40 ? 12.188 10.124 19.082 1.00 0.00 40 LYS A CA 3
ATOM 7504 C C . LYS A 1 40 ? 13.675 9.828 19.258 1.00 0.00 40 LYS A C 3
ATOM 7505 O O . LYS A 1 40 ? 14.502 10.247 18.448 1.00 0.00 40 LYS A O 3
ATOM 7524 N N . GLU A 1 41 ? 14.007 9.104 20.323 1.00 0.00 41 GLU A N 3
ATOM 7525 C CA . GLU A 1 41 ? 15.394 8.751 20.606 1.00 0.00 41 GLU A CA 3
ATOM 7526 C C . GLU A 1 41 ? 15.956 7.829 19.528 1.00 0.00 41 GLU A C 3
ATOM 7527 O O . GLU A 1 41 ? 17.167 7.778 19.312 1.00 0.00 41 GLU A O 3
ATOM 7539 N N . HIS A 1 42 ? 15.071 7.100 18.855 1.00 0.00 42 HIS A N 3
ATOM 7540 C CA . HIS A 1 42 ? 15.483 6.180 17.802 1.00 0.00 42 HIS A CA 3
ATOM 7541 C C . HIS A 1 42 ? 15.815 6.933 16.516 1.00 0.00 42 HIS A C 3
ATOM 7542 O O . HIS A 1 42 ? 16.639 6.486 15.719 1.00 0.00 42 HIS A O 3
ATOM 7556 N N . ILE A 1 43 ? 15.168 8.079 16.321 1.00 0.00 43 ILE A N 3
ATOM 7557 C CA . ILE A 1 43 ? 15.399 8.891 15.133 1.00 0.00 43 ILE A CA 3
ATOM 7558 C C . ILE A 1 43 ? 16.850 9.355 15.054 1.00 0.00 43 ILE A C 3
ATOM 7559 O O . ILE A 1 43 ? 17.362 9.637 13.972 1.00 0.00 43 ILE A O 3
ATOM 7575 N N . SER A 1 44 ? 17.508 9.433 16.207 1.00 0.00 44 SER A N 3
ATOM 7576 C CA . SER A 1 44 ? 18.901 9.865 16.266 1.00 0.00 44 SER A CA 3
ATOM 7577 C C . SER A 1 44 ? 19.778 9.010 15.354 1.00 0.00 44 SER A C 3
ATOM 7578 O O . SER A 1 44 ? 20.703 9.512 14.718 1.00 0.00 44 SER A O 3
ATOM 7586 N N . GLU A 1 45 ? 19.478 7.717 15.297 1.00 0.00 45 GLU A N 3
ATOM 7587 C CA . GLU A 1 45 ? 20.238 6.793 14.462 1.00 0.00 45 GLU A CA 3
ATOM 7588 C C . GLU A 1 45 ? 19.843 6.934 12.995 1.00 0.00 45 GLU A C 3
ATOM 7589 O O . GLU A 1 45 ? 20.644 6.668 12.098 1.00 0.00 45 GLU A O 3
ATOM 7601 N N . PHE A 1 46 ? 18.604 7.353 12.756 1.00 0.00 46 PHE A N 3
ATOM 7602 C CA . PHE A 1 46 ? 18.103 7.527 11.397 1.00 0.00 46 PHE A CA 3
ATOM 7603 C C . PHE A 1 46 ? 18.732 8.751 10.736 1.00 0.00 46 PHE A C 3
ATOM 7604 O O . PHE A 1 46 ? 19.203 8.680 9.600 1.00 0.00 46 PHE A O 3
ATOM 7621 N N . THR A 1 47 ? 18.735 9.872 11.449 1.00 0.00 47 THR A N 3
ATOM 7622 C CA . THR A 1 47 ? 19.303 11.110 10.925 1.00 0.00 47 THR A CA 3
ATOM 7623 C C . THR A 1 47 ? 20.764 11.273 11.336 1.00 0.00 47 THR A C 3
ATOM 7624 O O . THR A 1 47 ? 21.467 12.146 10.827 1.00 0.00 47 THR A O 3
ATOM 7635 N N . GLY A 1 48 ? 21.216 10.432 12.258 1.00 0.00 48 GLY A N 3
ATOM 7636 C CA . GLY A 1 48 ? 22.590 10.503 12.717 1.00 0.00 48 GLY A CA 3
ATOM 7637 C C . GLY A 1 48 ? 22.723 11.225 14.043 1.00 0.00 48 GLY A C 3
ATOM 7638 O O . GLY A 1 48 ? 23.521 10.830 14.894 1.00 0.00 48 GLY A O 3
ATOM 7642 N N . GLU A 1 49 ? 21.941 12.285 14.221 1.00 0.00 49 GLU A N 3
ATOM 7643 C CA . GLU A 1 49 ? 21.977 13.063 15.455 1.00 0.00 49 GLU A CA 3
ATOM 7644 C C . GLU A 1 49 ? 21.048 14.272 15.372 1.00 0.00 49 GLU A C 3
ATOM 7645 O O . GLU A 1 49 ? 21.385 15.359 15.842 1.00 0.00 49 GLU A O 3
ATOM 7657 N N . ALA A 1 50 ? 19.878 14.078 14.770 1.00 0.00 50 ALA A N 3
ATOM 7658 C CA . ALA A 1 50 ? 18.903 15.155 14.626 1.00 0.00 50 ALA A CA 3
ATOM 7659 C C . ALA A 1 50 ? 19.389 16.198 13.628 1.00 0.00 50 ALA A C 3
ATOM 7660 O O . ALA A 1 50 ? 19.850 17.273 14.012 1.00 0.00 50 ALA A O 3
ATOM 7667 N N . GLU A 1 51 ? 19.284 15.871 12.345 1.00 0.00 51 GLU A N 3
ATOM 7668 C CA . GLU A 1 51 ? 19.714 16.776 11.285 1.00 0.00 51 GLU A CA 3
ATOM 7669 C C . GLU A 1 51 ? 19.038 18.137 11.419 1.00 0.00 51 GLU A C 3
ATOM 7670 O O . GLU A 1 51 ? 19.704 19.155 11.614 1.00 0.00 51 GLU A O 3
ATOM 7682 N N . LYS A 1 52 ? 17.714 18.150 11.314 1.00 0.00 52 LYS A N 3
ATOM 7683 C CA . LYS A 1 52 ? 16.951 19.388 11.424 1.00 0.00 52 LYS A CA 3
ATOM 7684 C C . LYS A 1 52 ? 15.455 19.105 11.517 1.00 0.00 52 LYS A C 3
ATOM 7685 O O . LYS A 1 52 ? 14.769 19.632 12.392 1.00 0.00 52 LYS A O 3
ATOM 7704 N N . GLU A 1 53 ? 14.955 18.272 10.610 1.00 0.00 53 GLU A N 3
ATOM 7705 C CA . GLU A 1 53 ? 13.539 17.923 10.594 1.00 0.00 53 GLU A CA 3
ATOM 7706 C C . GLU A 1 53 ? 13.248 16.790 11.567 1.00 0.00 53 GLU A C 3
ATOM 7707 O O . GLU A 1 53 ? 12.201 16.769 12.216 1.00 0.00 53 GLU A O 3
ATOM 7719 N N . VAL A 1 54 ? 14.182 15.850 11.665 1.00 0.00 54 VAL A N 3
ATOM 7720 C CA . VAL A 1 54 ? 14.038 14.708 12.563 1.00 0.00 54 VAL A CA 3
ATOM 7721 C C . VAL A 1 54 ? 12.648 14.076 12.458 1.00 0.00 54 VAL A C 3
ATOM 7722 O O . VAL A 1 54 ? 12.153 13.483 13.416 1.00 0.00 54 VAL A O 3
ATOM 7735 N N . ASP A 1 55 ? 12.027 14.208 11.289 1.00 0.00 55 ASP A N 3
ATOM 7736 C CA . ASP A 1 55 ? 10.698 13.650 11.058 1.00 0.00 55 ASP A CA 3
ATOM 7737 C C . ASP A 1 55 ? 10.224 13.949 9.639 1.00 0.00 55 ASP A C 3
ATOM 7738 O O . ASP A 1 55 ? 9.542 14.945 9.399 1.00 0.00 55 ASP A O 3
ATOM 7747 N N . LEU A 1 56 ? 10.588 13.081 8.702 1.00 0.00 56 LEU A N 3
ATOM 7748 C CA . LEU A 1 56 ? 10.199 13.253 7.307 1.00 0.00 56 LEU A CA 3
ATOM 7749 C C . LEU A 1 56 ? 8.687 13.129 7.140 1.00 0.00 56 LEU A C 3
ATOM 7750 O O . LEU A 1 56 ? 8.115 13.648 6.181 1.00 0.00 56 LEU A O 3
ATOM 7766 N N . GLU A 1 57 ? 8.043 12.440 8.078 1.00 0.00 57 GLU A N 3
ATOM 7767 C CA . GLU A 1 57 ? 6.597 12.249 8.031 1.00 0.00 57 GLU A CA 3
ATOM 7768 C C . GLU A 1 57 ? 5.870 13.590 7.969 1.00 0.00 57 GLU A C 3
ATOM 7769 O O . GLU A 1 57 ? 4.842 13.720 7.306 1.00 0.00 57 GLU A O 3
ATOM 7781 N N . GLN A 1 58 ? 6.411 14.584 8.665 1.00 0.00 58 GLN A N 3
ATOM 7782 C CA . GLN A 1 58 ? 5.813 15.915 8.689 1.00 0.00 58 GLN A CA 3
ATOM 7783 C C . GLN A 1 58 ? 6.009 16.619 7.350 1.00 0.00 58 GLN A C 3
ATOM 7784 O O . GLN A 1 58 ? 5.154 17.387 6.911 1.00 0.00 58 GLN A O 3
ATOM 7798 N N . TYR A 1 59 ? 7.139 16.350 6.706 1.00 0.00 59 TYR A N 3
ATOM 7799 C CA . TYR A 1 59 ? 7.449 16.954 5.415 1.00 0.00 59 TYR A CA 3
ATOM 7800 C C . TYR A 1 59 ? 6.531 16.403 4.327 1.00 0.00 59 TYR A C 3
ATOM 7801 O O . TYR A 1 59 ? 6.008 17.152 3.502 1.00 0.00 59 TYR A O 3
ATOM 7819 N N . PHE A 1 60 ? 6.344 15.085 4.330 1.00 0.00 60 PHE A N 3
ATOM 7820 C CA . PHE A 1 60 ? 5.495 14.422 3.344 1.00 0.00 60 PHE A CA 3
ATOM 7821 C C . PHE A 1 60 ? 4.168 15.156 3.168 1.00 0.00 60 PHE A C 3
ATOM 7822 O O . PHE A 1 60 ? 3.666 15.786 4.098 1.00 0.00 60 PHE A O 3
ATOM 7839 N N . GLN A 1 61 ? 3.605 15.065 1.966 1.00 0.00 61 GLN A N 3
ATOM 7840 C CA . GLN A 1 61 ? 2.336 15.717 1.665 1.00 0.00 61 GLN A CA 3
ATOM 7841 C C . GLN A 1 61 ? 1.225 14.688 1.486 1.00 0.00 61 GLN A C 3
ATOM 7842 O O . GLN A 1 61 ? 1.449 13.607 0.941 1.00 0.00 61 GLN A O 3
ATOM 7856 N N . ASN A 1 62 ? 0.026 15.029 1.949 1.00 0.00 62 ASN A N 3
ATOM 7857 C CA . ASN A 1 62 ? -1.119 14.133 1.840 1.00 0.00 62 ASN A CA 3
ATOM 7858 C C . ASN A 1 62 ? -2.200 14.739 0.945 1.00 0.00 62 ASN A C 3
ATOM 7859 O O . ASN A 1 62 ? -2.834 15.728 1.312 1.00 0.00 62 ASN A O 3
ATOM 7870 N N . PRO A 1 63 ? -2.428 14.153 -0.246 1.00 0.00 63 PRO A N 3
ATOM 7871 C CA . PRO A 1 63 ? -3.439 14.648 -1.185 1.00 0.00 63 PRO A CA 3
ATOM 7872 C C . PRO A 1 63 ? -4.860 14.356 -0.716 1.00 0.00 63 PRO A C 3
ATOM 7873 O O . PRO A 1 63 ? -5.078 13.503 0.145 1.00 0.00 63 PRO A O 3
ATOM 7884 N N . LEU A 1 64 ? -5.825 15.069 -1.288 1.00 0.00 64 LEU A N 3
ATOM 7885 C CA . LEU A 1 64 ? -7.228 14.883 -0.927 1.00 0.00 64 LEU A CA 3
ATOM 7886 C C . LEU A 1 64 ? -7.765 13.565 -1.481 1.00 0.00 64 LEU A C 3
ATOM 7887 O O . LEU A 1 64 ? -7.863 12.573 -0.760 1.00 0.00 64 LEU A O 3
ATOM 7903 N N . GLN A 1 65 ? -8.114 13.560 -2.765 1.00 0.00 65 GLN A N 3
ATOM 7904 C CA . GLN A 1 65 ? -8.640 12.362 -3.408 1.00 0.00 65 GLN A CA 3
ATOM 7905 C C . GLN A 1 65 ? -7.509 11.425 -3.821 1.00 0.00 65 GLN A C 3
ATOM 7906 O O . GLN A 1 65 ? -6.831 11.659 -4.821 1.00 0.00 65 GLN A O 3
ATOM 7920 N N . LEU A 1 66 ? -7.311 10.365 -3.044 1.00 0.00 66 LEU A N 3
ATOM 7921 C CA . LEU A 1 66 ? -6.260 9.395 -3.331 1.00 0.00 66 LEU A CA 3
ATOM 7922 C C . LEU A 1 66 ? -6.854 8.062 -3.773 1.00 0.00 66 LEU A C 3
ATOM 7923 O O . LEU A 1 66 ? -7.753 7.526 -3.126 1.00 0.00 66 LEU A O 3
ATOM 7939 N N . HIS A 1 67 ? -6.344 7.530 -4.879 1.00 0.00 67 HIS A N 3
ATOM 7940 C CA . HIS A 1 67 ? -6.820 6.257 -5.407 1.00 0.00 67 HIS A CA 3
ATOM 7941 C C . HIS A 1 67 ? -5.807 5.148 -5.140 1.00 0.00 67 HIS A C 3
ATOM 7942 O O . HIS A 1 67 ? -4.611 5.408 -5.000 1.00 0.00 67 HIS A O 3
ATOM 7956 N N . CYS A 1 68 ? -6.290 3.912 -5.067 1.00 0.00 68 CYS A N 3
ATOM 7957 C CA . CYS A 1 68 ? -5.421 2.769 -4.813 1.00 0.00 68 CYS A CA 3
ATOM 7958 C C . CYS A 1 68 ? -5.242 1.927 -6.072 1.00 0.00 68 CYS A C 3
ATOM 7959 O O . CYS A 1 68 ? -6.169 1.250 -6.516 1.00 0.00 68 CYS A O 3
ATOM 7967 N N . THR A 1 69 ? -4.041 1.973 -6.642 1.00 0.00 69 THR A N 3
ATOM 7968 C CA . THR A 1 69 ? -3.739 1.212 -7.849 1.00 0.00 69 THR A CA 3
ATOM 7969 C C . THR A 1 69 ? -3.604 -0.273 -7.530 1.00 0.00 69 THR A C 3
ATOM 7970 O O . THR A 1 69 ? -3.110 -0.646 -6.467 1.00 0.00 69 THR A O 3
ATOM 7981 N N . THR A 1 70 ? -4.048 -1.117 -8.457 1.00 0.00 70 THR A N 3
ATOM 7982 C CA . THR A 1 70 ? -3.976 -2.560 -8.267 1.00 0.00 70 THR A CA 3
ATOM 7983 C C . THR A 1 70 ? -2.730 -3.140 -8.940 1.00 0.00 70 THR A C 3
ATOM 7984 O O . THR A 1 70 ? -1.688 -3.294 -8.302 1.00 0.00 70 THR A O 3
ATOM 7995 N N . LYS A 1 71 ? -2.839 -3.460 -10.228 1.00 0.00 71 LYS A N 3
ATOM 7996 C CA . LYS A 1 71 ? -1.717 -4.022 -10.971 1.00 0.00 71 LYS A CA 3
ATOM 7997 C C . LYS A 1 71 ? -1.599 -3.385 -12.351 1.00 0.00 71 LYS A C 3
ATOM 7998 O O . LYS A 1 71 ? -2.601 -3.179 -13.038 1.00 0.00 71 LYS A O 3
ATOM 8017 N N . PHE A 1 72 ? -0.370 -3.082 -12.756 1.00 0.00 72 PHE A N 3
ATOM 8018 C CA . PHE A 1 72 ? -0.125 -2.476 -14.059 1.00 0.00 72 PHE A CA 3
ATOM 8019 C C . PHE A 1 72 ? -0.198 -3.527 -15.164 1.00 0.00 72 PHE A C 3
ATOM 8020 O O . PHE A 1 72 ? 0.646 -4.419 -15.242 1.00 0.00 72 PHE A O 3
ATOM 8037 N N . CYS A 1 73 ? -1.216 -3.417 -16.011 1.00 0.00 73 CYS A N 3
ATOM 8038 C CA . CYS A 1 73 ? -1.407 -4.360 -17.109 1.00 0.00 73 CYS A CA 3
ATOM 8039 C C . CYS A 1 73 ? -0.157 -4.458 -17.980 1.00 0.00 73 CYS A C 3
ATOM 8040 O O . CYS A 1 73 ? 0.098 -5.491 -18.598 1.00 0.00 73 CYS A O 3
ATOM 8048 N N . ASP A 1 74 ? 0.617 -3.377 -18.026 1.00 0.00 74 ASP A N 3
ATOM 8049 C CA . ASP A 1 74 ? 1.839 -3.341 -18.824 1.00 0.00 74 ASP A CA 3
ATOM 8050 C C . ASP A 1 74 ? 1.521 -3.466 -20.313 1.00 0.00 74 ASP A C 3
ATOM 8051 O O . ASP A 1 74 ? 1.523 -2.474 -21.041 1.00 0.00 74 ASP A O 3
ATOM 8060 N N . TYR A 1 75 ? 1.247 -4.690 -20.757 1.00 0.00 75 TYR A N 3
ATOM 8061 C CA . TYR A 1 75 ? 0.925 -4.944 -22.157 1.00 0.00 75 TYR A CA 3
ATOM 8062 C C . TYR A 1 75 ? 0.659 -6.430 -22.387 1.00 0.00 75 TYR A C 3
ATOM 8063 O O . TYR A 1 75 ? -0.491 -6.854 -22.495 1.00 0.00 75 TYR A O 3
ATOM 8081 N N . GLY A 1 76 ? 1.729 -7.214 -22.455 1.00 0.00 76 GLY A N 3
ATOM 8082 C CA . GLY A 1 76 ? 1.590 -8.643 -22.667 1.00 0.00 76 GLY A CA 3
ATOM 8083 C C . GLY A 1 76 ? 2.787 -9.429 -22.164 1.00 0.00 76 GLY A C 3
ATOM 8084 O O . GLY A 1 76 ? 3.022 -10.556 -22.599 1.00 0.00 76 GLY A O 3
ATOM 8088 N N . LYS A 1 77 ? 3.544 -8.834 -21.247 1.00 0.00 77 LYS A N 3
ATOM 8089 C CA . LYS A 1 77 ? 4.720 -9.490 -20.687 1.00 0.00 77 LYS A CA 3
ATOM 8090 C C . LYS A 1 77 ? 4.328 -10.440 -19.561 1.00 0.00 77 LYS A C 3
ATOM 8091 O O . LYS A 1 77 ? 4.775 -11.586 -19.517 1.00 0.00 77 LYS A O 3
ATOM 8110 N N . ALA A 1 78 ? 3.490 -9.956 -18.650 1.00 0.00 78 ALA A N 3
ATOM 8111 C CA . ALA A 1 78 ? 3.039 -10.762 -17.523 1.00 0.00 78 ALA A CA 3
ATOM 8112 C C . ALA A 1 78 ? 2.085 -11.861 -17.978 1.00 0.00 78 ALA A C 3
ATOM 8113 O O . ALA A 1 78 ? 1.558 -11.819 -19.090 1.00 0.00 78 ALA A O 3
ATOM 8120 N N . GLU A 1 79 ? 1.868 -12.844 -17.109 1.00 0.00 79 GLU A N 3
ATOM 8121 C CA . GLU A 1 79 ? 0.976 -13.957 -17.419 1.00 0.00 79 GLU A CA 3
ATOM 8122 C C . GLU A 1 79 ? -0.257 -13.929 -16.521 1.00 0.00 79 GLU A C 3
ATOM 8123 O O . GLU A 1 79 ? -1.371 -13.696 -16.988 1.00 0.00 79 GLU A O 3
ATOM 8135 N N . GLY A 1 80 ? -0.048 -14.169 -15.228 1.00 0.00 80 GLY A N 3
ATOM 8136 C CA . GLY A 1 80 ? -1.150 -14.168 -14.274 1.00 0.00 80 GLY A CA 3
ATOM 8137 C C . GLY A 1 80 ? -2.101 -12.999 -14.467 1.00 0.00 80 GLY A C 3
ATOM 8138 O O . GLY A 1 80 ? -3.154 -13.141 -15.091 1.00 0.00 80 GLY A O 3
ATOM 8142 N N . ALA A 1 81 ? -1.729 -11.839 -13.931 1.00 0.00 81 ALA A N 3
ATOM 8143 C CA . ALA A 1 81 ? -2.554 -10.643 -14.049 1.00 0.00 81 ALA A CA 3
ATOM 8144 C C . ALA A 1 81 ? -2.967 -10.405 -15.497 1.00 0.00 81 ALA A C 3
ATOM 8145 O O . ALA A 1 81 ? -4.020 -9.826 -15.764 1.00 0.00 81 ALA A O 3
ATOM 8152 N N . LYS A 1 82 ? -2.142 -10.869 -16.431 1.00 0.00 82 LYS A N 3
ATOM 8153 C CA . LYS A 1 82 ? -2.440 -10.717 -17.851 1.00 0.00 82 LYS A CA 3
ATOM 8154 C C . LYS A 1 82 ? -3.792 -11.346 -18.169 1.00 0.00 82 LYS A C 3
ATOM 8155 O O . LYS A 1 82 ? -4.660 -10.714 -18.772 1.00 0.00 82 LYS A O 3
ATOM 8174 N N . GLU A 1 83 ? -3.970 -12.593 -17.738 1.00 0.00 83 GLU A N 3
ATOM 8175 C CA . GLU A 1 83 ? -5.222 -13.303 -17.958 1.00 0.00 83 GLU A CA 3
ATOM 8176 C C . GLU A 1 83 ? -6.361 -12.575 -17.255 1.00 0.00 83 GLU A C 3
ATOM 8177 O O . GLU A 1 83 ? -7.475 -12.494 -17.771 1.00 0.00 83 GLU A O 3
ATOM 8189 N N . TYR A 1 84 ? -6.063 -12.034 -16.076 1.00 0.00 84 TYR A N 3
ATOM 8190 C CA . TYR A 1 84 ? -7.051 -11.294 -15.301 1.00 0.00 84 TYR A CA 3
ATOM 8191 C C . TYR A 1 84 ? -7.583 -10.119 -16.114 1.00 0.00 84 TYR A C 3
ATOM 8192 O O . TYR A 1 84 ? -8.792 -9.968 -16.287 1.00 0.00 84 TYR A O 3
ATOM 8210 N N . ALA A 1 85 ? -6.669 -9.299 -16.624 1.00 0.00 85 ALA A N 3
ATOM 8211 C CA . ALA A 1 85 ? -7.045 -8.149 -17.434 1.00 0.00 85 ALA A CA 3
ATOM 8212 C C . ALA A 1 85 ? -7.861 -8.590 -18.646 1.00 0.00 85 ALA A C 3
ATOM 8213 O O . ALA A 1 85 ? -8.691 -7.837 -19.156 1.00 0.00 85 ALA A O 3
ATOM 8220 N N . GLU A 1 86 ? -7.621 -9.820 -19.095 1.00 0.00 86 GLU A N 3
ATOM 8221 C CA . GLU A 1 86 ? -8.335 -10.369 -20.240 1.00 0.00 86 GLU A CA 3
ATOM 8222 C C . GLU A 1 86 ? -9.531 -11.204 -19.787 1.00 0.00 86 GLU A C 3
ATOM 8223 O O . GLU A 1 86 ? -9.944 -12.140 -20.473 1.00 0.00 86 GLU A O 3
ATOM 8235 N N . LEU A 1 87 ? -10.088 -10.853 -18.631 1.00 0.00 87 LEU A N 3
ATOM 8236 C CA . LEU A 1 87 ? -11.237 -11.557 -18.086 1.00 0.00 87 LEU A CA 3
ATOM 8237 C C . LEU A 1 87 ? -12.429 -10.614 -17.975 1.00 0.00 87 LEU A C 3
ATOM 8238 O O . LEU A 1 87 ? -12.463 -9.728 -17.119 1.00 0.00 87 LEU A O 3
ATOM 8254 N N . GLN A 1 88 ? -13.397 -10.808 -18.855 1.00 0.00 88 GLN A N 3
ATOM 8255 C CA . GLN A 1 88 ? -14.596 -9.975 -18.880 1.00 0.00 88 GLN A CA 3
ATOM 8256 C C . GLN A 1 88 ? -15.210 -9.846 -17.489 1.00 0.00 88 GLN A C 3
ATOM 8257 O O . GLN A 1 88 ? -15.827 -8.831 -17.166 1.00 0.00 88 GLN A O 3
ATOM 8271 N N . VAL A 1 89 ? -15.034 -10.875 -16.665 1.00 0.00 89 VAL A N 3
ATOM 8272 C CA . VAL A 1 89 ? -15.569 -10.862 -15.309 1.00 0.00 89 VAL A CA 3
ATOM 8273 C C . VAL A 1 89 ? -15.055 -9.648 -14.537 1.00 0.00 89 VAL A C 3
ATOM 8274 O O . VAL A 1 89 ? -15.826 -8.946 -13.879 1.00 0.00 89 VAL A O 3
ATOM 8287 N N . VAL A 1 90 ? -13.752 -9.400 -14.627 1.00 0.00 90 VAL A N 3
ATOM 8288 C CA . VAL A 1 90 ? -13.148 -8.266 -13.942 1.00 0.00 90 VAL A CA 3
ATOM 8289 C C . VAL A 1 90 ? -13.565 -6.956 -14.602 1.00 0.00 90 VAL A C 3
ATOM 8290 O O . VAL A 1 90 ? -13.717 -5.933 -13.934 1.00 0.00 90 VAL A O 3
ATOM 8303 N N . LYS A 1 91 ? -13.760 -6.998 -15.918 1.00 0.00 91 LYS A N 3
ATOM 8304 C CA . LYS A 1 91 ? -14.173 -5.815 -16.663 1.00 0.00 91 LYS A CA 3
ATOM 8305 C C . LYS A 1 91 ? -15.498 -5.287 -16.129 1.00 0.00 91 LYS A C 3
ATOM 8306 O O . LYS A 1 91 ? -15.674 -4.081 -15.951 1.00 0.00 91 LYS A O 3
ATOM 8325 N N . GLU A 1 92 ? -16.424 -6.201 -15.859 1.00 0.00 92 GLU A N 3
ATOM 8326 C CA . GLU A 1 92 ? -17.730 -5.833 -15.326 1.00 0.00 92 GLU A CA 3
ATOM 8327 C C . GLU A 1 92 ? -17.610 -5.431 -13.860 1.00 0.00 92 GLU A C 3
ATOM 8328 O O . GLU A 1 92 ? -18.390 -4.621 -13.361 1.00 0.00 92 GLU A O 3
ATOM 8340 N N . SER A 1 93 ? -16.619 -6.003 -13.179 1.00 0.00 93 SER A N 3
ATOM 8341 C CA . SER A 1 93 ? -16.383 -5.707 -11.771 1.00 0.00 93 SER A CA 3
ATOM 8342 C C . SER A 1 93 ? -16.151 -4.213 -11.546 1.00 0.00 93 SER A C 3
ATOM 8343 O O . SER A 1 93 ? -16.230 -3.732 -10.416 1.00 0.00 93 SER A O 3
ATOM 8351 N N . LEU A 1 94 ? -15.826 -3.488 -12.615 1.00 0.00 94 LEU A N 3
ATOM 8352 C CA . LEU A 1 94 ? -15.541 -2.052 -12.496 1.00 0.00 94 LEU A CA 3
ATOM 8353 C C . LEU A 1 94 ? -16.646 -1.270 -11.751 1.00 0.00 94 LEU A C 3
ATOM 8354 O O . LEU A 1 94 ? -16.349 -0.597 -10.764 1.00 0.00 94 LEU A O 3
ATOM 8370 N N . THR A 1 95 ? -17.909 -1.354 -12.185 1.00 0.00 95 THR A N 3
ATOM 8371 C CA . THR A 1 95 ? -18.987 -0.649 -11.504 1.00 0.00 95 THR A CA 3
ATOM 8372 C C . THR A 1 95 ? -19.183 -1.184 -10.086 1.00 0.00 95 THR A C 3
ATOM 8373 O O . THR A 1 95 ? -19.809 -0.534 -9.248 1.00 0.00 95 THR A O 3
ATOM 8384 N N . LYS A 1 96 ? -18.657 -2.380 -9.829 1.00 0.00 96 LYS A N 3
ATOM 8385 C CA . LYS A 1 96 ? -18.787 -3.012 -8.522 1.00 0.00 96 LYS A CA 3
ATOM 8386 C C . LYS A 1 96 ? -18.042 -2.226 -7.451 1.00 0.00 96 LYS A C 3
ATOM 8387 O O . LYS A 1 96 ? -17.244 -1.339 -7.756 1.00 0.00 96 LYS A O 3
ATOM 8406 N N . SER A 1 97 ? -18.304 -2.566 -6.194 1.00 0.00 97 SER A N 3
ATOM 8407 C CA . SER A 1 97 ? -17.662 -1.905 -5.074 1.00 0.00 97 SER A CA 3
ATOM 8408 C C . SER A 1 97 ? -17.367 -2.905 -3.964 1.00 0.00 97 SER A C 3
ATOM 8409 O O . SER A 1 97 ? -18.271 -3.553 -3.437 1.00 0.00 97 SER A O 3
ATOM 8417 N N . TYR A 1 98 ? -16.094 -3.024 -3.619 1.00 0.00 98 TYR A N 3
ATOM 8418 C CA . TYR A 1 98 ? -15.663 -3.946 -2.575 1.00 0.00 98 TYR A CA 3
ATOM 8419 C C . TYR A 1 98 ? -14.984 -3.200 -1.432 1.00 0.00 98 TYR A C 3
ATOM 8420 O O . TYR A 1 98 ? -14.387 -2.143 -1.635 1.00 0.00 98 TYR A O 3
ATOM 8438 N N . GLU A 1 99 ? -15.082 -3.756 -0.229 1.00 0.00 99 GLU A N 3
ATOM 8439 C CA . GLU A 1 99 ? -14.478 -3.144 0.949 1.00 0.00 99 GLU A CA 3
ATOM 8440 C C . GLU A 1 99 ? -13.047 -3.636 1.147 1.00 0.00 99 GLU A C 3
ATOM 8441 O O . GLU A 1 99 ? -12.809 -4.833 1.309 1.00 0.00 99 GLU A O 3
ATOM 8453 N N . LEU A 1 100 ? -12.100 -2.703 1.135 1.00 0.00 100 LEU A N 3
ATOM 8454 C CA . LEU A 1 100 ? -10.693 -3.042 1.317 1.00 0.00 100 LEU A CA 3
ATOM 8455 C C . LEU A 1 100 ? -10.277 -2.865 2.773 1.00 0.00 100 LEU A C 3
ATOM 8456 O O . LEU A 1 100 ? -10.443 -1.790 3.350 1.00 0.00 100 LEU A O 3
ATOM 8472 N N . SER A 1 101 ? -9.742 -3.928 3.364 1.00 0.00 101 SER A N 3
ATOM 8473 C CA . SER A 1 101 ? -9.309 -3.890 4.756 1.00 0.00 101 SER A CA 3
ATOM 8474 C C . SER A 1 101 ? -7.815 -3.596 4.860 1.00 0.00 101 SER A C 3
ATOM 8475 O O . SER A 1 101 ? -6.991 -4.300 4.277 1.00 0.00 101 SER A O 3
ATOM 8483 N N . VAL A 1 102 ? -7.474 -2.554 5.612 1.00 0.00 102 VAL A N 3
ATOM 8484 C CA . VAL A 1 102 ? -6.080 -2.169 5.800 1.00 0.00 102 VAL A CA 3
ATOM 8485 C C . VAL A 1 102 ? -5.471 -2.909 6.986 1.00 0.00 102 VAL A C 3
ATOM 8486 O O . VAL A 1 102 ? -6.011 -2.877 8.093 1.00 0.00 102 VAL A O 3
ATOM 8499 N N . THR A 1 103 ? -4.352 -3.588 6.744 1.00 0.00 103 THR A N 3
ATOM 8500 C CA . THR A 1 103 ? -3.680 -4.352 7.792 1.00 0.00 103 THR A CA 3
ATOM 8501 C C . THR A 1 103 ? -2.599 -3.531 8.498 1.00 0.00 103 THR A C 3
ATOM 8502 O O . THR A 1 103 ? -2.567 -3.465 9.727 1.00 0.00 103 THR A O 3
ATOM 8513 N N . ALA A 1 104 ? -1.707 -2.919 7.722 1.00 0.00 104 ALA A N 3
ATOM 8514 C CA . ALA A 1 104 ? -0.623 -2.122 8.289 1.00 0.00 104 ALA A CA 3
ATOM 8515 C C . ALA A 1 104 ? -0.280 -0.936 7.393 1.00 0.00 104 ALA A C 3
ATOM 8516 O O . ALA A 1 104 ? -0.669 -0.894 6.227 1.00 0.00 104 ALA A O 3
ATOM 8523 N N . LEU A 1 105 ? 0.447 0.031 7.947 1.00 0.00 105 LEU A N 3
ATOM 8524 C CA . LEU A 1 105 ? 0.837 1.217 7.192 1.00 0.00 105 LEU A CA 3
ATOM 8525 C C . LEU A 1 105 ? 2.352 1.288 7.039 1.00 0.00 105 LEU A C 3
ATOM 8526 O O . LEU A 1 105 ? 3.096 0.901 7.941 1.00 0.00 105 LEU A O 3
ATOM 8542 N N . ILE A 1 106 ? 2.803 1.779 5.889 1.00 0.00 106 ILE A N 3
ATOM 8543 C CA . ILE A 1 106 ? 4.230 1.893 5.616 1.00 0.00 106 ILE A CA 3
ATOM 8544 C C . ILE A 1 106 ? 4.653 3.351 5.468 1.00 0.00 106 ILE A C 3
ATOM 8545 O O . ILE A 1 106 ? 4.005 4.128 4.766 1.00 0.00 106 ILE A O 3
ATOM 8561 N N . VAL A 1 107 ? 5.748 3.711 6.128 1.00 0.00 107 VAL A N 3
ATOM 8562 C CA . VAL A 1 107 ? 6.267 5.071 6.066 1.00 0.00 107 VAL A CA 3
ATOM 8563 C C . VAL A 1 107 ? 7.759 5.066 5.753 1.00 0.00 107 VAL A C 3
ATOM 8564 O O . VAL A 1 107 ? 8.572 4.600 6.554 1.00 0.00 107 VAL A O 3
ATOM 8577 N N . THR A 1 108 ? 8.113 5.583 4.580 1.00 0.00 108 THR A N 3
ATOM 8578 C CA . THR A 1 108 ? 9.507 5.636 4.156 1.00 0.00 108 THR A CA 3
ATOM 8579 C C . THR A 1 108 ? 9.913 7.064 3.799 1.00 0.00 108 THR A C 3
ATOM 8580 O O . THR A 1 108 ? 9.105 7.837 3.283 1.00 0.00 108 THR A O 3
ATOM 8591 N N . PRO A 1 109 ? 11.177 7.435 4.066 1.00 0.00 109 PRO A N 3
ATOM 8592 C CA . PRO A 1 109 ? 11.684 8.779 3.766 1.00 0.00 109 PRO A CA 3
ATOM 8593 C C . PRO A 1 109 ? 11.507 9.152 2.296 1.00 0.00 109 PRO A C 3
ATOM 8594 O O . PRO A 1 109 ? 11.484 10.331 1.944 1.00 0.00 109 PRO A O 3
ATOM 8605 N N . ARG A 1 110 ? 11.384 8.139 1.443 1.00 0.00 110 ARG A N 3
ATOM 8606 C CA . ARG A 1 110 ? 11.213 8.364 0.012 1.00 0.00 110 ARG A CA 3
ATOM 8607 C C . ARG A 1 110 ? 9.751 8.631 -0.331 1.00 0.00 110 ARG A C 3
ATOM 8608 O O . ARG A 1 110 ? 9.425 9.640 -0.956 1.00 0.00 110 ARG A O 3
ATOM 8629 N N . THR A 1 111 ? 8.872 7.720 0.079 1.00 0.00 111 THR A N 3
ATOM 8630 C CA . THR A 1 111 ? 7.446 7.862 -0.190 1.00 0.00 111 THR A CA 3
ATOM 8631 C C . THR A 1 111 ? 6.609 7.269 0.939 1.00 0.00 111 THR A C 3
ATOM 8632 O O . THR A 1 111 ? 7.116 6.528 1.781 1.00 0.00 111 THR A O 3
ATOM 8643 N N . PHE A 1 112 ? 5.322 7.601 0.947 1.00 0.00 112 PHE A N 3
ATOM 8644 C CA . PHE A 1 112 ? 4.404 7.106 1.966 1.00 0.00 112 PHE A CA 3
ATOM 8645 C C . PHE A 1 112 ? 3.239 6.359 1.326 1.00 0.00 112 PHE A C 3
ATOM 8646 O O . PHE A 1 112 ? 2.767 6.732 0.252 1.00 0.00 112 PHE A O 3
ATOM 8663 N N . GLY A 1 113 ? 2.776 5.304 1.991 1.00 0.00 113 GLY A N 3
ATOM 8664 C CA . GLY A 1 113 ? 1.668 4.528 1.464 1.00 0.00 113 GLY A CA 3
ATOM 8665 C C . GLY A 1 113 ? 1.022 3.645 2.512 1.00 0.00 113 GLY A C 3
ATOM 8666 O O . GLY A 1 113 ? 1.565 3.459 3.601 1.00 0.00 113 GLY A O 3
ATOM 8670 N N . ALA A 1 114 ? -0.143 3.097 2.179 1.00 0.00 114 ALA A N 3
ATOM 8671 C CA . ALA A 1 114 ? -0.871 2.225 3.094 1.00 0.00 114 ALA A CA 3
ATOM 8672 C C . ALA A 1 114 ? -1.090 0.848 2.474 1.00 0.00 114 ALA A C 3
ATOM 8673 O O . ALA A 1 114 ? -1.320 0.729 1.270 1.00 0.00 114 ALA A O 3
ATOM 8680 N N . ARG A 1 115 ? -1.016 -0.190 3.301 1.00 0.00 115 ARG A N 3
ATOM 8681 C CA . ARG A 1 115 ? -1.204 -1.556 2.828 1.00 0.00 115 ARG A CA 3
ATOM 8682 C C . ARG A 1 115 ? -2.684 -1.880 2.669 1.00 0.00 115 ARG A C 3
ATOM 8683 O O . ARG A 1 115 ? -3.503 -1.526 3.517 1.00 0.00 115 ARG A O 3
ATOM 8704 N N . VAL A 1 116 ? -3.018 -2.559 1.578 1.00 0.00 116 VAL A N 3
ATOM 8705 C CA . VAL A 1 116 ? -4.401 -2.936 1.309 1.00 0.00 116 VAL A CA 3
ATOM 8706 C C . VAL A 1 116 ? -4.582 -4.448 1.391 1.00 0.00 116 VAL A C 3
ATOM 8707 O O . VAL A 1 116 ? -3.818 -5.207 0.796 1.00 0.00 116 VAL A O 3
ATOM 8720 N N . ALA A 1 117 ? -5.601 -4.877 2.129 1.00 0.00 117 ALA A N 3
ATOM 8721 C CA . ALA A 1 117 ? -5.886 -6.297 2.285 1.00 0.00 117 ALA A CA 3
ATOM 8722 C C . ALA A 1 117 ? -7.265 -6.635 1.735 1.00 0.00 117 ALA A C 3
ATOM 8723 O O . ALA A 1 117 ? -8.284 -6.376 2.374 1.00 0.00 117 ALA A O 3
ATOM 8730 N N . LEU A 1 118 ? -7.287 -7.214 0.541 1.00 0.00 118 LEU A N 3
ATOM 8731 C CA . LEU A 1 118 ? -8.538 -7.588 -0.108 1.00 0.00 118 LEU A CA 3
ATOM 8732 C C . LEU A 1 118 ? -9.294 -8.623 0.719 1.00 0.00 118 LEU A C 3
ATOM 8733 O O . LEU A 1 118 ? -8.821 -9.063 1.766 1.00 0.00 118 LEU A O 3
ATOM 8749 N N . THR A 1 119 ? -10.473 -9.006 0.239 1.00 0.00 119 THR A N 3
ATOM 8750 C CA . THR A 1 119 ? -11.299 -9.989 0.931 1.00 0.00 119 THR A CA 3
ATOM 8751 C C . THR A 1 119 ? -11.092 -11.382 0.343 1.00 0.00 119 THR A C 3
ATOM 8752 O O . THR A 1 119 ? -10.282 -11.569 -0.565 1.00 0.00 119 THR A O 3
ATOM 8763 N N . GLU A 1 120 ? -11.828 -12.355 0.869 1.00 0.00 120 GLU A N 3
ATOM 8764 C CA . GLU A 1 120 ? -11.725 -13.733 0.398 1.00 0.00 120 GLU A CA 3
ATOM 8765 C C . GLU A 1 120 ? -12.191 -13.852 -1.050 1.00 0.00 120 GLU A C 3
ATOM 8766 O O . GLU A 1 120 ? -11.674 -14.668 -1.813 1.00 0.00 120 GLU A O 3
ATOM 8778 N N . ALA A 1 121 ? -13.171 -13.035 -1.422 1.00 0.00 121 ALA A N 3
ATOM 8779 C CA . ALA A 1 121 ? -13.705 -13.053 -2.778 1.00 0.00 121 ALA A CA 3
ATOM 8780 C C . ALA A 1 121 ? -12.717 -12.442 -3.766 1.00 0.00 121 ALA A C 3
ATOM 8781 O O . ALA A 1 121 ? -12.418 -13.030 -4.806 1.00 0.00 121 ALA A O 3
ATOM 8788 N N . GLN A 1 122 ? -12.210 -11.259 -3.433 1.00 0.00 122 GLN A N 3
ATOM 8789 C CA . GLN A 1 122 ? -11.255 -10.566 -4.290 1.00 0.00 122 GLN A CA 3
ATOM 8790 C C . GLN A 1 122 ? -10.020 -11.428 -4.541 1.00 0.00 122 GLN A C 3
ATOM 8791 O O . GLN A 1 122 ? -9.579 -11.580 -5.680 1.00 0.00 122 GLN A O 3
ATOM 8805 N N . VAL A 1 123 ? -9.469 -11.989 -3.471 1.00 0.00 123 VAL A N 3
ATOM 8806 C CA . VAL A 1 123 ? -8.286 -12.835 -3.576 1.00 0.00 123 VAL A CA 3
ATOM 8807 C C . VAL A 1 123 ? -8.575 -14.081 -4.409 1.00 0.00 123 VAL A C 3
ATOM 8808 O O . VAL A 1 123 ? -7.712 -14.560 -5.145 1.00 0.00 123 VAL A O 3
ATOM 8821 N N . LYS A 1 124 ? -9.793 -14.597 -4.289 1.00 0.00 124 LYS A N 3
ATOM 8822 C CA . LYS A 1 124 ? -10.195 -15.786 -5.032 1.00 0.00 124 LYS A CA 3
ATOM 8823 C C . LYS A 1 124 ? -10.084 -15.550 -6.535 1.00 0.00 124 LYS A C 3
ATOM 8824 O O . LYS A 1 124 ? -9.647 -16.426 -7.281 1.00 0.00 124 LYS A O 3
ATOM 8843 N N . LEU A 1 125 ? -10.480 -14.359 -6.971 1.00 0.00 125 LEU A N 3
ATOM 8844 C CA . LEU A 1 125 ? -10.424 -14.003 -8.385 1.00 0.00 125 LEU A CA 3
ATOM 8845 C C . LEU A 1 125 ? -9.100 -13.320 -8.731 1.00 0.00 125 LEU A C 3
ATOM 8846 O O . LEU A 1 125 ? -8.956 -12.740 -9.807 1.00 0.00 125 LEU A O 3
ATOM 8862 N N . TRP A 1 126 ? -8.137 -13.390 -7.814 1.00 0.00 126 TRP A N 3
ATOM 8863 C CA . TRP A 1 126 ? -6.832 -12.776 -8.028 1.00 0.00 126 TRP A CA 3
ATOM 8864 C C . TRP A 1 126 ? -5.950 -13.660 -8.910 1.00 0.00 126 TRP A C 3
ATOM 8865 O O . TRP A 1 126 ? -5.936 -14.881 -8.758 1.00 0.00 126 TRP A O 3
ATOM 8886 N N . PRO A 1 127 ? -5.194 -13.053 -9.844 1.00 0.00 127 PRO A N 3
ATOM 8887 C CA . PRO A 1 127 ? -4.306 -13.795 -10.747 1.00 0.00 127 PRO A CA 3
ATOM 8888 C C . PRO A 1 127 ? -3.169 -14.482 -9.996 1.00 0.00 127 PRO A C 3
ATOM 8889 O O . PRO A 1 127 ? -2.709 -13.989 -8.966 1.00 0.00 127 PRO A O 3
ATOM 8900 N N . GLU A 1 128 ? -2.721 -15.622 -10.513 1.00 0.00 128 GLU A N 3
ATOM 8901 C CA . GLU A 1 128 ? -1.640 -16.371 -9.880 1.00 0.00 128 GLU A CA 3
ATOM 8902 C C . GLU A 1 128 ? -0.283 -15.773 -10.225 1.00 0.00 128 GLU A C 3
ATOM 8903 O O . GLU A 1 128 ? 0.577 -15.626 -9.357 1.00 0.00 128 GLU A O 3
ATOM 8915 N N . GLY A 1 129 ? -0.083 -15.453 -11.496 1.00 0.00 129 GLY A N 3
ATOM 8916 C CA . GLY A 1 129 ? 1.198 -14.897 -11.921 1.00 0.00 129 GLY A CA 3
ATOM 8917 C C . GLY A 1 129 ? 1.668 -13.693 -11.091 1.00 0.00 129 GLY A C 3
ATOM 8918 O O . GLY A 1 129 ? 2.786 -13.710 -10.578 1.00 0.00 129 GLY A O 3
ATOM 8922 N N . ALA A 1 130 ? 0.838 -12.650 -10.943 1.00 0.00 130 ALA A N 3
ATOM 8923 C CA . ALA A 1 130 ? 1.217 -11.476 -10.164 1.00 0.00 130 ALA A CA 3
ATOM 8924 C C . ALA A 1 130 ? 1.694 -11.860 -8.766 1.00 0.00 130 ALA A C 3
ATOM 8925 O O . ALA A 1 130 ? 2.500 -11.156 -8.159 1.00 0.00 130 ALA A O 3
ATOM 8932 N N . ASP A 1 131 ? 1.178 -12.975 -8.252 1.00 0.00 131 ASP A N 3
ATOM 8933 C CA . ASP A 1 131 ? 1.539 -13.444 -6.916 1.00 0.00 131 ASP A CA 3
ATOM 8934 C C . ASP A 1 131 ? 3.054 -13.522 -6.741 1.00 0.00 131 ASP A C 3
ATOM 8935 O O . ASP A 1 131 ? 3.558 -13.431 -5.623 1.00 0.00 131 ASP A O 3
ATOM 8944 N N . LYS A 1 132 ? 3.777 -13.686 -7.851 1.00 0.00 132 LYS A N 3
ATOM 8945 C CA . LYS A 1 132 ? 5.239 -13.768 -7.813 1.00 0.00 132 LYS A CA 3
ATOM 8946 C C . LYS A 1 132 ? 5.821 -12.746 -6.836 1.00 0.00 132 LYS A C 3
ATOM 8947 O O . LYS A 1 132 ? 6.849 -12.989 -6.205 1.00 0.00 132 LYS A O 3
ATOM 8966 N N . GLU A 1 133 ? 5.140 -11.609 -6.710 1.00 0.00 133 GLU A N 3
ATOM 8967 C CA . GLU A 1 133 ? 5.565 -10.549 -5.801 1.00 0.00 133 GLU A CA 3
ATOM 8968 C C . GLU A 1 133 ? 5.795 -11.102 -4.397 1.00 0.00 133 GLU A C 3
ATOM 8969 O O . GLU A 1 133 ? 5.163 -12.081 -3.999 1.00 0.00 133 GLU A O 3
ATOM 8981 N N . GLY A 1 134 ? 6.714 -10.479 -3.657 1.00 0.00 134 GLY A N 3
ATOM 8982 C CA . GLY A 1 134 ? 7.027 -10.924 -2.310 1.00 0.00 134 GLY A CA 3
ATOM 8983 C C . GLY A 1 134 ? 5.804 -11.371 -1.541 1.00 0.00 134 GLY A C 3
ATOM 8984 O O . GLY A 1 134 ? 5.766 -12.482 -1.012 1.00 0.00 134 GLY A O 3
ATOM 8988 N N . VAL A 1 135 ? 4.797 -10.509 -1.487 1.00 0.00 135 VAL A N 3
ATOM 8989 C CA . VAL A 1 135 ? 3.565 -10.839 -0.782 1.00 0.00 135 VAL A CA 3
ATOM 8990 C C . VAL A 1 135 ? 2.329 -10.497 -1.613 1.00 0.00 135 VAL A C 3
ATOM 8991 O O . VAL A 1 135 ? 2.099 -9.340 -1.961 1.00 0.00 135 VAL A O 3
ATOM 9004 N N . ALA A 1 136 ? 1.527 -11.517 -1.902 1.00 0.00 136 ALA A N 3
ATOM 9005 C CA . ALA A 1 136 ? 0.295 -11.347 -2.666 1.00 0.00 136 ALA A CA 3
ATOM 9006 C C . ALA A 1 136 ? -0.925 -11.719 -1.823 1.00 0.00 136 ALA A C 3
ATOM 9007 O O . ALA A 1 136 ? -0.831 -12.556 -0.927 1.00 0.00 136 ALA A O 3
ATOM 9014 N N . PRO A 1 137 ? -2.093 -11.115 -2.097 1.00 0.00 137 PRO A N 3
ATOM 9015 C CA . PRO A 1 137 ? -3.323 -11.411 -1.354 1.00 0.00 137 PRO A CA 3
ATOM 9016 C C . PRO A 1 137 ? -3.566 -12.913 -1.217 1.00 0.00 137 PRO A C 3
ATOM 9017 O O . PRO A 1 137 ? -4.074 -13.381 -0.199 1.00 0.00 137 PRO A O 3
ATOM 9028 N N . ALA A 1 138 ? -3.192 -13.664 -2.252 1.00 0.00 138 ALA A N 3
ATOM 9029 C CA . ALA A 1 138 ? -3.358 -15.115 -2.253 1.00 0.00 138 ALA A CA 3
ATOM 9030 C C . ALA A 1 138 ? -2.410 -15.781 -1.258 1.00 0.00 138 ALA A C 3
ATOM 9031 O O . ALA A 1 138 ? -2.624 -16.920 -0.845 1.00 0.00 138 ALA A O 3
ATOM 9038 N N . LEU A 1 139 ? -1.360 -15.057 -0.879 1.00 0.00 139 LEU A N 3
ATOM 9039 C CA . LEU A 1 139 ? -0.368 -15.559 0.067 1.00 0.00 139 LEU A CA 3
ATOM 9040 C C . LEU A 1 139 ? -0.803 -15.324 1.513 1.00 0.00 139 LEU A C 3
ATOM 9041 O O . LEU A 1 139 ? 0.022 -15.361 2.424 1.00 0.00 139 LEU A O 3
ATOM 9057 N N . LEU A 1 140 ? -2.096 -15.062 1.719 1.00 0.00 140 LEU A N 3
ATOM 9058 C CA . LEU A 1 140 ? -2.629 -14.800 3.055 1.00 0.00 140 LEU A CA 3
ATOM 9059 C C . LEU A 1 140 ? -2.056 -15.764 4.097 1.00 0.00 140 LEU A C 3
ATOM 9060 O O . LEU A 1 140 ? -1.526 -15.327 5.115 1.00 0.00 140 LEU A O 3
ATOM 9076 N N . PRO A 1 141 ? -2.130 -17.087 3.870 1.00 0.00 141 PRO A N 3
ATOM 9077 C CA . PRO A 1 141 ? -1.585 -18.060 4.818 1.00 0.00 141 PRO A CA 3
ATOM 9078 C C . PRO A 1 141 ? -0.148 -17.713 5.194 1.00 0.00 141 PRO A C 3
ATOM 9079 O O . PRO A 1 141 ? 0.226 -17.729 6.367 1.00 0.00 141 PRO A O 3
ATOM 9090 N N . SER A 1 142 ? 0.643 -17.380 4.181 1.00 0.00 142 SER A N 3
ATOM 9091 C CA . SER A 1 142 ? 2.039 -16.997 4.369 1.00 0.00 142 SER A CA 3
ATOM 9092 C C . SER A 1 142 ? 2.144 -15.581 4.936 1.00 0.00 142 SER A C 3
ATOM 9093 O O . SER A 1 142 ? 3.105 -15.245 5.628 1.00 0.00 142 SER A O 3
ATOM 9101 N N . VAL A 1 143 ? 1.158 -14.750 4.607 1.00 0.00 143 VAL A N 3
ATOM 9102 C CA . VAL A 1 143 ? 1.131 -13.357 5.044 1.00 0.00 143 VAL A CA 3
ATOM 9103 C C . VAL A 1 143 ? 1.265 -13.225 6.560 1.00 0.00 143 VAL A C 3
ATOM 9104 O O . VAL A 1 143 ? 1.795 -12.230 7.054 1.00 0.00 143 VAL A O 3
ATOM 9117 N N . GLU A 1 144 ? 0.776 -14.217 7.297 1.00 0.00 144 GLU A N 3
ATOM 9118 C CA . GLU A 1 144 ? 0.845 -14.175 8.754 1.00 0.00 144 GLU A CA 3
ATOM 9119 C C . GLU A 1 144 ? 2.270 -13.878 9.214 1.00 0.00 144 GLU A C 3
ATOM 9120 O O . GLU A 1 144 ? 2.478 -13.203 10.223 1.00 0.00 144 GLU A O 3
ATOM 9132 N N . ALA A 1 145 ? 3.247 -14.365 8.457 1.00 0.00 145 ALA A N 3
ATOM 9133 C CA . ALA A 1 145 ? 4.647 -14.124 8.779 1.00 0.00 145 ALA A CA 3
ATOM 9134 C C . ALA A 1 145 ? 5.175 -12.921 8.001 1.00 0.00 145 ALA A C 3
ATOM 9135 O O . ALA A 1 145 ? 6.057 -12.202 8.470 1.00 0.00 145 ALA A O 3
ATOM 9142 N N . LEU A 1 146 ? 4.620 -12.709 6.809 1.00 0.00 146 LEU A N 3
ATOM 9143 C CA . LEU A 1 146 ? 5.021 -11.591 5.961 1.00 0.00 146 LEU A CA 3
ATOM 9144 C C . LEU A 1 146 ? 3.849 -10.640 5.725 1.00 0.00 146 LEU A C 3
ATOM 9145 O O . LEU A 1 146 ? 2.959 -10.934 4.927 1.00 0.00 146 LEU A O 3
ATOM 9161 N N . PRO A 1 147 ? 3.826 -9.481 6.407 1.00 0.00 147 PRO A N 3
ATOM 9162 C CA . PRO A 1 147 ? 2.747 -8.501 6.247 1.00 0.00 147 PRO A CA 3
ATOM 9163 C C . PRO A 1 147 ? 2.499 -8.153 4.782 1.00 0.00 147 PRO A C 3
ATOM 9164 O O . PRO A 1 147 ? 3.430 -7.829 4.047 1.00 0.00 147 PRO A O 3
ATOM 9175 N N . ALA A 1 148 ? 1.239 -8.233 4.359 1.00 0.00 148 ALA A N 3
ATOM 9176 C CA . ALA A 1 148 ? 0.873 -7.936 2.982 1.00 0.00 148 ALA A CA 3
ATOM 9177 C C . ALA A 1 148 ? 0.652 -6.442 2.774 1.00 0.00 148 ALA A C 3
ATOM 9178 O O . ALA A 1 148 ? 0.709 -5.657 3.720 1.00 0.00 148 ALA A O 3
ATOM 9185 N N . GLY A 1 149 ? 0.395 -6.059 1.527 1.00 0.00 149 GLY A N 3
ATOM 9186 C CA . GLY A 1 149 ? 0.166 -4.661 1.213 1.00 0.00 149 GLY A CA 3
ATOM 9187 C C . GLY A 1 149 ? 0.885 -4.220 -0.046 1.00 0.00 149 GLY A C 3
ATOM 9188 O O . GLY A 1 149 ? 0.416 -3.332 -0.758 1.00 0.00 149 GLY A O 3
ATOM 9192 N N . SER A 1 150 ? 2.028 -4.837 -0.321 1.00 0.00 150 SER A N 3
ATOM 9193 C CA . SER A 1 150 ? 2.815 -4.497 -1.500 1.00 0.00 150 SER A CA 3
ATOM 9194 C C . SER A 1 150 ? 2.023 -4.733 -2.778 1.00 0.00 150 SER A C 3
ATOM 9195 O O . SER A 1 150 ? 1.875 -3.833 -3.604 1.00 0.00 150 SER A O 3
ATOM 9203 N N . ARG A 1 151 ? 1.515 -5.948 -2.935 1.00 0.00 151 ARG A N 3
ATOM 9204 C CA . ARG A 1 151 ? 0.738 -6.300 -4.113 1.00 0.00 151 ARG A CA 3
ATOM 9205 C C . ARG A 1 151 ? -0.464 -5.369 -4.279 1.00 0.00 151 ARG A C 3
ATOM 9206 O O . ARG A 1 151 ? -1.011 -5.236 -5.374 1.00 0.00 151 ARG A O 3
ATOM 9227 N N . ALA A 1 152 ? -0.869 -4.722 -3.187 1.00 0.00 152 ALA A N 3
ATOM 9228 C CA . ALA A 1 152 ? -2.001 -3.802 -3.219 1.00 0.00 152 ALA A CA 3
ATOM 9229 C C . ALA A 1 152 ? -1.881 -2.742 -2.127 1.00 0.00 152 ALA A C 3
ATOM 9230 O O . ALA A 1 152 ? -2.213 -2.990 -0.969 1.00 0.00 152 ALA A O 3
ATOM 9237 N N . HIS A 1 153 ? -1.402 -1.559 -2.504 1.00 0.00 153 HIS A N 3
ATOM 9238 C CA . HIS A 1 153 ? -1.239 -0.461 -1.554 1.00 0.00 153 HIS A CA 3
ATOM 9239 C C . HIS A 1 153 ? -1.706 0.860 -2.158 1.00 0.00 153 HIS A C 3
ATOM 9240 O O . HIS A 1 153 ? -1.836 0.986 -3.376 1.00 0.00 153 HIS A O 3
ATOM 9254 N N . VAL A 1 154 ? -1.952 1.842 -1.297 1.00 0.00 154 VAL A N 3
ATOM 9255 C CA . VAL A 1 154 ? -2.398 3.157 -1.743 1.00 0.00 154 VAL A CA 3
ATOM 9256 C C . VAL A 1 154 ? -1.324 4.212 -1.493 1.00 0.00 154 VAL A C 3
ATOM 9257 O O . VAL A 1 154 ? -0.661 4.203 -0.456 1.00 0.00 154 VAL A O 3
ATOM 9270 N N . THR A 1 155 ? -1.154 5.118 -2.452 1.00 0.00 155 THR A N 3
ATOM 9271 C CA . THR A 1 155 ? -0.157 6.176 -2.334 1.00 0.00 155 THR A CA 3
ATOM 9272 C C . THR A 1 155 ? -0.730 7.389 -1.607 1.00 0.00 155 THR A C 3
ATOM 9273 O O . THR A 1 155 ? -1.858 7.806 -1.867 1.00 0.00 155 THR A O 3
ATOM 9284 N N . LEU A 1 156 ? 0.057 7.949 -0.693 1.00 0.00 156 LEU A N 3
ATOM 9285 C CA . LEU A 1 156 ? -0.369 9.115 0.071 1.00 0.00 156 LEU A CA 3
ATOM 9286 C C . LEU A 1 156 ? 0.713 10.192 0.073 1.00 0.00 156 LEU A C 3
ATOM 9287 O O . LEU A 1 156 ? 0.437 11.363 -0.181 1.00 0.00 156 LEU A O 3
ATOM 9303 N N . GLY A 1 157 ? 1.945 9.784 0.361 1.00 0.00 157 GLY A N 3
ATOM 9304 C CA . GLY A 1 157 ? 3.049 10.725 0.390 1.00 0.00 157 GLY A CA 3
ATOM 9305 C C . GLY A 1 157 ? 4.001 10.538 -0.776 1.00 0.00 157 GLY A C 3
ATOM 9306 O O . GLY A 1 157 ? 4.150 9.430 -1.292 1.00 0.00 157 GLY A O 3
ATOM 9310 N N . CYS A 1 158 ? 4.644 11.624 -1.192 1.00 0.00 158 CYS A N 3
ATOM 9311 C CA . CYS A 1 158 ? 5.585 11.574 -2.306 1.00 0.00 158 CYS A CA 3
ATOM 9312 C C . CYS A 1 158 ? 6.706 12.590 -2.118 1.00 0.00 158 CYS A C 3
ATOM 9313 O O . CYS A 1 158 ? 6.453 13.771 -1.881 1.00 0.00 158 CYS A O 3
ATOM 9321 N N . SER A 1 159 ? 7.945 12.124 -2.227 1.00 0.00 159 SER A N 3
ATOM 9322 C CA . SER A 1 159 ? 9.105 12.992 -2.070 1.00 0.00 159 SER A CA 3
ATOM 9323 C C . SER A 1 159 ? 9.197 13.989 -3.220 1.00 0.00 159 SER A C 3
ATOM 9324 O O . SER A 1 159 ? 8.468 13.882 -4.207 1.00 0.00 159 SER A O 3
ATOM 9332 N N . ALA A 1 160 ? 10.096 14.958 -3.088 1.00 0.00 160 ALA A N 3
ATOM 9333 C CA . ALA A 1 160 ? 10.282 15.973 -4.117 1.00 0.00 160 ALA A CA 3
ATOM 9334 C C . ALA A 1 160 ? 11.177 15.460 -5.240 1.00 0.00 160 ALA A C 3
ATOM 9335 O O . ALA A 1 160 ? 12.342 15.843 -5.345 1.00 0.00 160 ALA A O 3
ATOM 9342 N N . GLY A 1 161 ? 10.624 14.589 -6.079 1.00 0.00 161 GLY A N 3
ATOM 9343 C CA . GLY A 1 161 ? 11.387 14.036 -7.183 1.00 0.00 161 GLY A CA 3
ATOM 9344 C C . GLY A 1 161 ? 11.404 12.520 -7.175 1.00 0.00 161 GLY A C 3
ATOM 9345 O O . GLY A 1 161 ? 12.452 11.905 -7.366 1.00 0.00 161 GLY A O 3
ATOM 9349 N N . VAL A 1 162 ? 10.241 11.918 -6.953 1.00 0.00 162 VAL A N 3
ATOM 9350 C CA . VAL A 1 162 ? 10.126 10.465 -6.921 1.00 0.00 162 VAL A CA 3
ATOM 9351 C C . VAL A 1 162 ? 8.947 9.989 -7.765 1.00 0.00 162 VAL A C 3
ATOM 9352 O O . VAL A 1 162 ? 7.977 10.720 -7.964 1.00 0.00 162 VAL A O 3
ATOM 9365 N N . GLU A 1 163 ? 9.040 8.758 -8.259 1.00 0.00 163 GLU A N 3
ATOM 9366 C CA . GLU A 1 163 ? 7.981 8.185 -9.083 1.00 0.00 163 GLU A CA 3
ATOM 9367 C C . GLU A 1 163 ? 7.156 7.179 -8.285 1.00 0.00 163 GLU A C 3
ATOM 9368 O O . GLU A 1 163 ? 7.659 6.546 -7.355 1.00 0.00 163 GLU A O 3
ATOM 9380 N N . THR A 1 164 ? 5.886 7.039 -8.652 1.00 0.00 164 THR A N 3
ATOM 9381 C CA . THR A 1 164 ? 4.990 6.112 -7.972 1.00 0.00 164 THR A CA 3
ATOM 9382 C C . THR A 1 164 ? 5.386 4.663 -8.247 1.00 0.00 164 THR A C 3
ATOM 9383 O O . THR A 1 164 ? 5.167 3.782 -7.416 1.00 0.00 164 THR A O 3
ATOM 9394 N N . VAL A 1 165 ? 5.968 4.425 -9.418 1.00 0.00 165 VAL A N 3
ATOM 9395 C CA . VAL A 1 165 ? 6.392 3.084 -9.802 1.00 0.00 165 VAL A CA 3
ATOM 9396 C C . VAL A 1 165 ? 7.383 2.510 -8.792 1.00 0.00 165 VAL A C 3
ATOM 9397 O O . VAL A 1 165 ? 7.434 1.299 -8.576 1.00 0.00 165 VAL A O 3
ATOM 9410 N N . GLN A 1 166 ? 8.170 3.387 -8.177 1.00 0.00 166 GLN A N 3
ATOM 9411 C CA . GLN A 1 166 ? 9.158 2.968 -7.190 1.00 0.00 166 GLN A CA 3
ATOM 9412 C C . GLN A 1 166 ? 8.485 2.552 -5.886 1.00 0.00 166 GLN A C 3
ATOM 9413 O O . GLN A 1 166 ? 8.980 1.680 -5.172 1.00 0.00 166 GLN A O 3
ATOM 9427 N N . THR A 1 167 ? 7.355 3.182 -5.583 1.00 0.00 167 THR A N 3
ATOM 9428 C CA . THR A 1 167 ? 6.613 2.879 -4.364 1.00 0.00 167 THR A CA 3
ATOM 9429 C C . THR A 1 167 ? 6.202 1.409 -4.325 1.00 0.00 167 THR A C 3
ATOM 9430 O O . THR A 1 167 ? 6.056 0.825 -3.250 1.00 0.00 167 THR A O 3
ATOM 9441 N N . GLY A 1 168 ? 6.015 0.818 -5.500 1.00 0.00 168 GLY A N 3
ATOM 9442 C CA . GLY A 1 168 ? 5.621 -0.576 -5.574 1.00 0.00 168 GLY A CA 3
ATOM 9443 C C . GLY A 1 168 ? 6.704 -1.515 -5.078 1.00 0.00 168 GLY A C 3
ATOM 9444 O O . GLY A 1 168 ? 6.436 -2.424 -4.291 1.00 0.00 168 GLY A O 3
ATOM 9448 N N . LEU A 1 169 ? 7.931 -1.297 -5.539 1.00 0.00 169 LEU A N 3
ATOM 9449 C CA . LEU A 1 169 ? 9.057 -2.131 -5.139 1.00 0.00 169 LEU A CA 3
ATOM 9450 C C . LEU A 1 169 ? 9.445 -1.868 -3.687 1.00 0.00 169 LEU A C 3
ATOM 9451 O O . LEU A 1 169 ? 9.946 -2.756 -2.997 1.00 0.00 169 LEU A O 3
ATOM 9467 N N . ASP A 1 170 ? 9.210 -0.642 -3.230 1.00 0.00 170 ASP A N 3
ATOM 9468 C CA . ASP A 1 170 ? 9.535 -0.262 -1.859 1.00 0.00 170 ASP A CA 3
ATOM 9469 C C . ASP A 1 170 ? 8.650 -1.003 -0.861 1.00 0.00 170 ASP A C 3
ATOM 9470 O O . ASP A 1 170 ? 9.106 -1.405 0.208 1.00 0.00 170 ASP A O 3
ATOM 9479 N N . LEU A 1 171 ? 7.381 -1.179 -1.218 1.00 0.00 171 LEU A N 3
ATOM 9480 C CA . LEU A 1 171 ? 6.430 -1.870 -0.355 1.00 0.00 171 LEU A CA 3
ATOM 9481 C C . LEU A 1 171 ? 6.681 -3.378 -0.363 1.00 0.00 171 LEU A C 3
ATOM 9482 O O . LEU A 1 171 ? 6.526 -4.051 0.658 1.00 0.00 171 LEU A O 3
ATOM 9498 N N . LEU A 1 172 ? 7.073 -3.901 -1.521 1.00 0.00 172 LEU A N 3
ATOM 9499 C CA . LEU A 1 172 ? 7.347 -5.327 -1.666 1.00 0.00 172 LEU A CA 3
ATOM 9500 C C . LEU A 1 172 ? 8.581 -5.733 -0.862 1.00 0.00 172 LEU A C 3
ATOM 9501 O O . LEU A 1 172 ? 8.609 -6.796 -0.242 1.00 0.00 172 LEU A O 3
ATOM 9517 N N . GLU A 1 173 ? 9.605 -4.883 -0.892 1.00 0.00 173 GLU A N 3
ATOM 9518 C CA . GLU A 1 173 ? 10.852 -5.155 -0.181 1.00 0.00 173 GLU A CA 3
ATOM 9519 C C . GLU A 1 173 ? 10.711 -4.934 1.323 1.00 0.00 173 GLU A C 3
ATOM 9520 O O . GLU A 1 173 ? 11.156 -5.759 2.122 1.00 0.00 173 GLU A O 3
ATOM 9532 N N . ILE A 1 174 ? 10.101 -3.816 1.709 1.00 0.00 174 ILE A N 3
ATOM 9533 C CA . ILE A 1 174 ? 9.922 -3.495 3.122 1.00 0.00 174 ILE A CA 3
ATOM 9534 C C . ILE A 1 174 ? 9.217 -4.628 3.863 1.00 0.00 174 ILE A C 3
ATOM 9535 O O . ILE A 1 174 ? 9.625 -5.010 4.960 1.00 0.00 174 ILE A O 3
ATOM 9551 N N . LEU A 1 175 ? 8.162 -5.165 3.259 1.00 0.00 175 LEU A N 3
ATOM 9552 C CA . LEU A 1 175 ? 7.413 -6.254 3.872 1.00 0.00 175 LEU A CA 3
ATOM 9553 C C . LEU A 1 175 ? 8.255 -7.524 3.929 1.00 0.00 175 LEU A C 3
ATOM 9554 O O . LEU A 1 175 ? 8.362 -8.167 4.978 1.00 0.00 175 LEU A O 3
ATOM 9570 N N . ALA A 1 176 ? 8.865 -7.877 2.802 1.00 0.00 176 ALA A N 3
ATOM 9571 C CA . ALA A 1 176 ? 9.709 -9.062 2.733 1.00 0.00 176 ALA A CA 3
ATOM 9572 C C . ALA A 1 176 ? 10.845 -8.971 3.746 1.00 0.00 176 ALA A C 3
ATOM 9573 O O . ALA A 1 176 ? 11.223 -9.965 4.363 1.00 0.00 176 ALA A O 3
ATOM 9580 N N . LEU A 1 177 ? 11.379 -7.764 3.913 1.00 0.00 177 LEU A N 3
ATOM 9581 C CA . LEU A 1 177 ? 12.467 -7.533 4.854 1.00 0.00 177 LEU A CA 3
ATOM 9582 C C . LEU A 1 177 ? 11.979 -7.679 6.291 1.00 0.00 177 LEU A C 3
ATOM 9583 O O . LEU A 1 177 ? 12.710 -8.152 7.161 1.00 0.00 177 LEU A O 3
ATOM 9599 N N . GLN A 1 178 ? 10.734 -7.273 6.534 1.00 0.00 178 GLN A N 3
ATOM 9600 C CA . GLN A 1 178 ? 10.149 -7.365 7.867 1.00 0.00 178 GLN A CA 3
ATOM 9601 C C . GLN A 1 178 ? 10.185 -8.804 8.370 1.00 0.00 178 GLN A C 3
ATOM 9602 O O . GLN A 1 178 ? 10.630 -9.073 9.485 1.00 0.00 178 GLN A O 3
ATOM 9616 N N . LYS A 1 179 ? 9.722 -9.727 7.534 1.00 0.00 179 LYS A N 3
ATOM 9617 C CA . LYS A 1 179 ? 9.711 -11.142 7.890 1.00 0.00 179 LYS A CA 3
ATOM 9618 C C . LYS A 1 179 ? 11.125 -11.719 7.858 1.00 0.00 179 LYS A C 3
ATOM 9619 O O . LYS A 1 179 ? 11.408 -12.730 8.500 1.00 0.00 179 LYS A O 3
ATOM 9638 N N . GLU A 1 180 ? 12.004 -11.074 7.094 1.00 0.00 180 GLU A N 3
ATOM 9639 C CA . GLU A 1 180 ? 13.387 -11.521 6.963 1.00 0.00 180 GLU A CA 3
ATOM 9640 C C . GLU A 1 180 ? 14.228 -11.184 8.196 1.00 0.00 180 GLU A C 3
ATOM 9641 O O . GLU A 1 180 ? 15.446 -11.356 8.183 1.00 0.00 180 GLU A O 3
ATOM 9653 N N . GLY A 1 181 ? 13.583 -10.716 9.260 1.00 0.00 181 GLY A N 3
ATOM 9654 C CA . GLY A 1 181 ? 14.312 -10.387 10.471 1.00 0.00 181 GLY A CA 3
ATOM 9655 C C . GLY A 1 181 ? 14.685 -8.914 10.588 1.00 0.00 181 GLY A C 3
ATOM 9656 O O . GLY A 1 181 ? 15.477 -8.547 11.456 1.00 0.00 181 GLY A O 3
ATOM 9660 N N . LYS A 1 182 ? 14.110 -8.064 9.738 1.00 0.00 182 LYS A N 3
ATOM 9661 C CA . LYS A 1 182 ? 14.390 -6.635 9.788 1.00 0.00 182 LYS A CA 3
ATOM 9662 C C . LYS A 1 182 ? 13.382 -5.940 10.698 1.00 0.00 182 LYS A C 3
ATOM 9663 O O . LYS A 1 182 ? 12.916 -4.839 10.415 1.00 0.00 182 LYS A O 3
ATOM 9682 N N . GLU A 1 183 ? 13.059 -6.604 11.797 1.00 0.00 183 GLU A N 3
ATOM 9683 C CA . GLU A 1 183 ? 12.116 -6.088 12.774 1.00 0.00 183 GLU A CA 3
ATOM 9684 C C . GLU A 1 183 ? 12.844 -5.817 14.083 1.00 0.00 183 GLU A C 3
ATOM 9685 O O . GLU A 1 183 ? 12.455 -6.303 15.146 1.00 0.00 183 GLU A O 3
ATOM 9697 N N . GLY A 1 184 ? 13.919 -5.048 13.983 1.00 0.00 184 GLY A N 3
ATOM 9698 C CA . GLY A 1 184 ? 14.723 -4.721 15.140 1.00 0.00 184 GLY A CA 3
ATOM 9699 C C . GLY A 1 184 ? 13.921 -4.113 16.266 1.00 0.00 184 GLY A C 3
ATOM 9700 O O . GLY A 1 184 ? 13.777 -4.718 17.328 1.00 0.00 184 GLY A O 3
ATOM 9704 N N . THR A 1 185 ? 13.404 -2.912 16.042 1.00 0.00 185 THR A N 3
ATOM 9705 C CA . THR A 1 185 ? 12.617 -2.239 17.075 1.00 0.00 185 THR A CA 3
ATOM 9706 C C . THR A 1 185 ? 11.144 -2.626 16.987 1.00 0.00 185 THR A C 3
ATOM 9707 O O . THR A 1 185 ? 10.568 -2.678 15.903 1.00 0.00 185 THR A O 3
ATOM 9718 N N . GLN A 1 186 ? 10.546 -2.898 18.142 1.00 0.00 186 GLN A N 3
ATOM 9719 C CA . GLN A 1 186 ? 9.140 -3.280 18.210 1.00 0.00 186 GLN A CA 3
ATOM 9720 C C . GLN A 1 186 ? 8.460 -2.622 19.408 1.00 0.00 186 GLN A C 3
ATOM 9721 O O . GLN A 1 186 ? 9.017 -2.586 20.505 1.00 0.00 186 GLN A O 3
ATOM 9735 N N . VAL A 1 187 ? 7.256 -2.104 19.192 1.00 0.00 187 VAL A N 3
ATOM 9736 C CA . VAL A 1 187 ? 6.505 -1.449 20.258 1.00 0.00 187 VAL A CA 3
ATOM 9737 C C . VAL A 1 187 ? 5.007 -1.681 20.099 1.00 0.00 187 VAL A C 3
ATOM 9738 O O . VAL A 1 187 ? 4.453 -1.501 19.013 1.00 0.00 187 VAL A O 3
ATOM 9751 N N . GLU A 1 188 ? 4.355 -2.085 21.185 1.00 0.00 188 GLU A N 3
ATOM 9752 C CA . GLU A 1 188 ? 2.920 -2.342 21.162 1.00 0.00 188 GLU A CA 3
ATOM 9753 C C . GLU A 1 188 ? 2.132 -1.076 21.480 1.00 0.00 188 GLU A C 3
ATOM 9754 O O . GLU A 1 188 ? 2.301 -0.476 22.542 1.00 0.00 188 GLU A O 3
ATOM 9766 N N . MET A 1 189 ? 1.271 -0.676 20.552 1.00 0.00 189 MET A N 3
ATOM 9767 C CA . MET A 1 189 ? 0.451 0.518 20.728 1.00 0.00 189 MET A CA 3
ATOM 9768 C C . MET A 1 189 ? -0.998 0.142 21.017 1.00 0.00 189 MET A C 3
ATOM 9769 O O . MET A 1 189 ? -1.337 -1.038 21.113 1.00 0.00 189 MET A O 3
ATOM 9783 N N . ASP A 1 190 ? -1.849 1.153 21.153 1.00 0.00 190 ASP A N 3
ATOM 9784 C CA . ASP A 1 190 ? -3.263 0.927 21.430 1.00 0.00 190 ASP A CA 3
ATOM 9785 C C . ASP A 1 190 ? -3.982 0.403 20.189 1.00 0.00 190 ASP A C 3
ATOM 9786 O O . ASP A 1 190 ? -4.955 -0.343 20.293 1.00 0.00 190 ASP A O 3
ATOM 9795 N N . LEU A 1 191 ? -3.496 0.801 19.017 1.00 0.00 191 LEU A N 3
ATOM 9796 C CA . LEU A 1 191 ? -4.093 0.370 17.758 1.00 0.00 191 LEU A CA 3
ATOM 9797 C C . LEU A 1 191 ? -3.368 -0.850 17.200 1.00 0.00 191 LEU A C 3
ATOM 9798 O O . LEU A 1 191 ? -3.965 -1.678 16.511 1.00 0.00 191 LEU A O 3
ATOM 9814 N N . GLY A 1 192 ? -2.078 -0.958 17.501 1.00 0.00 192 GLY A N 3
ATOM 9815 C CA . GLY A 1 192 ? -1.297 -2.083 17.021 1.00 0.00 192 GLY A CA 3
ATOM 9816 C C . GLY A 1 192 ? 0.171 -1.968 17.381 1.00 0.00 192 GLY A C 3
ATOM 9817 O O . GLY A 1 192 ? 0.565 -1.075 18.128 1.00 0.00 192 GLY A O 3
ATOM 9821 N N . THR A 1 193 ? 0.981 -2.879 16.851 1.00 0.00 193 THR A N 3
ATOM 9822 C CA . THR A 1 193 ? 2.416 -2.881 17.125 1.00 0.00 193 THR A CA 3
ATOM 9823 C C . THR A 1 193 ? 3.198 -2.247 15.979 1.00 0.00 193 THR A C 3
ATOM 9824 O O . THR A 1 193 ? 2.888 -2.461 14.808 1.00 0.00 193 THR A O 3
ATOM 9835 N N . LEU A 1 194 ? 4.217 -1.467 16.327 1.00 0.00 194 LEU A N 3
ATOM 9836 C CA . LEU A 1 194 ? 5.051 -0.802 15.330 1.00 0.00 194 LEU A CA 3
ATOM 9837 C C . LEU A 1 194 ? 6.453 -1.403 15.304 1.00 0.00 194 LEU A C 3
ATOM 9838 O O . LEU A 1 194 ? 7.068 -1.618 16.349 1.00 0.00 194 LEU A O 3
ATOM 9854 N N . THR A 1 195 ? 6.951 -1.674 14.102 1.00 0.00 195 THR A N 3
ATOM 9855 C CA . THR A 1 195 ? 8.281 -2.252 13.933 1.00 0.00 195 THR A CA 3
ATOM 9856 C C . THR A 1 195 ? 9.114 -1.422 12.961 1.00 0.00 195 THR A C 3
ATOM 9857 O O . THR A 1 195 ? 8.605 -0.948 11.946 1.00 0.00 195 THR A O 3
ATOM 9868 N N . TYR A 1 196 ? 10.398 -1.246 13.269 1.00 0.00 196 TYR A N 3
ATOM 9869 C CA . TYR A 1 196 ? 11.279 -0.472 12.405 1.00 0.00 196 TYR A CA 3
ATOM 9870 C C . TYR A 1 196 ? 12.510 -1.290 12.014 1.00 0.00 196 TYR A C 3
ATOM 9871 O O . TYR A 1 196 ? 13.103 -1.987 12.847 1.00 0.00 196 TYR A O 3
ATOM 9889 N N . LEU A 1 197 ? 12.872 -1.203 10.736 1.00 0.00 197 LEU A N 3
ATOM 9890 C CA . LEU A 1 197 ? 14.019 -1.929 10.202 1.00 0.00 197 LEU A CA 3
ATOM 9891 C C . LEU A 1 197 ? 15.324 -1.238 10.582 1.00 0.00 197 LEU A C 3
ATOM 9892 O O . LEU A 1 197 ? 15.443 -0.018 10.475 1.00 0.00 197 LEU A O 3
ATOM 9908 N N . SER A 1 198 ? 16.292 -2.023 11.045 1.00 0.00 198 SER A N 3
ATOM 9909 C CA . SER A 1 198 ? 17.590 -1.480 11.466 1.00 0.00 198 SER A CA 3
ATOM 9910 C C . SER A 1 198 ? 18.133 -0.381 10.523 1.00 0.00 198 SER A C 3
ATOM 9911 O O . SER A 1 198 ? 18.552 0.674 11.000 1.00 0.00 198 SER A O 3
ATOM 9919 N N . GLU A 1 199 ? 18.137 -0.606 9.199 1.00 0.00 199 GLU A N 3
ATOM 9920 C CA . GLU A 1 199 ? 18.642 0.396 8.265 1.00 0.00 199 GLU A CA 3
ATOM 9921 C C . GLU A 1 199 ? 17.918 1.728 8.436 1.00 0.00 199 GLU A C 3
ATOM 9922 O O . GLU A 1 199 ? 18.543 2.751 8.717 1.00 0.00 199 GLU A O 3
ATOM 9934 N N . GLY A 1 200 ? 16.599 1.713 8.265 1.00 0.00 200 GLY A N 3
ATOM 9935 C CA . GLY A 1 200 ? 15.823 2.931 8.408 1.00 0.00 200 GLY A CA 3
ATOM 9936 C C . GLY A 1 200 ? 14.492 2.873 7.681 1.00 0.00 200 GLY A C 3
ATOM 9937 O O . GLY A 1 200 ? 14.336 3.459 6.611 1.00 0.00 200 GLY A O 3
ATOM 9941 N N . ARG A 1 201 ? 13.529 2.172 8.270 1.00 0.00 201 ARG A N 3
ATOM 9942 C CA . ARG A 1 201 ? 12.200 2.045 7.682 1.00 0.00 201 ARG A CA 3
ATOM 9943 C C . ARG A 1 201 ? 11.140 1.960 8.775 1.00 0.00 201 ARG A C 3
ATOM 9944 O O . ARG A 1 201 ? 11.386 1.401 9.845 1.00 0.00 201 ARG A O 3
ATOM 9965 N N . TRP A 1 202 ? 9.966 2.525 8.511 1.00 0.00 202 TRP A N 3
ATOM 9966 C CA . TRP A 1 202 ? 8.883 2.515 9.490 1.00 0.00 202 TRP A CA 3
ATOM 9967 C C . TRP A 1 202 ? 7.746 1.590 9.059 1.00 0.00 202 TRP A C 3
ATOM 9968 O O . TRP A 1 202 ? 7.333 1.592 7.900 1.00 0.00 202 TRP A O 3
ATOM 9989 N N . PHE A 1 203 ? 7.243 0.808 10.010 1.00 0.00 203 PHE A N 3
ATOM 9990 C CA . PHE A 1 203 ? 6.147 -0.120 9.750 1.00 0.00 203 PHE A CA 3
ATOM 9991 C C . PHE A 1 203 ? 5.129 -0.065 10.885 1.00 0.00 203 PHE A C 3
ATOM 9992 O O . PHE A 1 203 ? 5.480 -0.234 12.053 1.00 0.00 203 PHE A O 3
ATOM 10009 N N . LEU A 1 204 ? 3.867 0.175 10.540 1.00 0.00 204 LEU A N 3
ATOM 10010 C CA . LEU A 1 204 ? 2.808 0.256 11.540 1.00 0.00 204 LEU A CA 3
ATOM 10011 C C . LEU A 1 204 ? 1.809 -0.886 11.373 1.00 0.00 204 LEU A C 3
ATOM 10012 O O . LEU A 1 204 ? 1.154 -1.005 10.338 1.00 0.00 204 LEU A O 3
ATOM 10028 N N . ALA A 1 205 ? 1.691 -1.712 12.405 1.00 0.00 205 ALA A N 3
ATOM 10029 C CA . ALA A 1 205 ? 0.766 -2.837 12.382 1.00 0.00 205 ALA A CA 3
ATOM 10030 C C . ALA A 1 205 ? -0.588 -2.428 12.946 1.00 0.00 205 ALA A C 3
ATOM 10031 O O . ALA A 1 205 ? -0.662 -1.727 13.954 1.00 0.00 205 ALA A O 3
ATOM 10038 N N . LEU A 1 206 ? -1.657 -2.860 12.288 1.00 0.00 206 LEU A N 3
ATOM 10039 C CA . LEU A 1 206 ? -3.007 -2.527 12.728 1.00 0.00 206 LEU A CA 3
ATOM 10040 C C . LEU A 1 206 ? -3.744 -3.767 13.223 1.00 0.00 206 LEU A C 3
ATOM 10041 O O . LEU A 1 206 ? -4.330 -4.509 12.433 1.00 0.00 206 LEU A O 3
ATOM 10057 N N . ARG A 1 207 ? -3.714 -3.986 14.534 1.00 0.00 207 ARG A N 3
ATOM 10058 C CA . ARG A 1 207 ? -4.384 -5.136 15.135 1.00 0.00 207 ARG A CA 3
ATOM 10059 C C . ARG A 1 207 ? -5.850 -5.188 14.717 1.00 0.00 207 ARG A C 3
ATOM 10060 O O . ARG A 1 207 ? -6.429 -6.265 14.574 1.00 0.00 207 ARG A O 3
ATOM 10081 N N . GLU A 1 208 ? -6.443 -4.015 14.521 1.00 0.00 208 GLU A N 3
ATOM 10082 C CA . GLU A 1 208 ? -7.840 -3.919 14.115 1.00 0.00 208 GLU A CA 3
ATOM 10083 C C . GLU A 1 208 ? -7.952 -3.390 12.687 1.00 0.00 208 GLU A C 3
ATOM 10084 O O . GLU A 1 208 ? -8.011 -2.180 12.469 1.00 0.00 208 GLU A O 3
ATOM 10096 N N . PRO A 1 209 ? -7.980 -4.294 11.691 1.00 0.00 209 PRO A N 3
ATOM 10097 C CA . PRO A 1 209 ? -8.082 -3.911 10.279 1.00 0.00 209 PRO A CA 3
ATOM 10098 C C . PRO A 1 209 ? -9.176 -2.877 10.030 1.00 0.00 209 PRO A C 3
ATOM 10099 O O . PRO A 1 209 ? -10.169 -2.822 10.757 1.00 0.00 209 PRO A O 3
ATOM 10110 N N . ILE A 1 210 ? -8.992 -2.066 8.993 1.00 0.00 210 ILE A N 3
ATOM 10111 C CA . ILE A 1 210 ? -9.961 -1.045 8.640 1.00 0.00 210 ILE A CA 3
ATOM 10112 C C . ILE A 1 210 ? -10.472 -1.264 7.224 1.00 0.00 210 ILE A C 3
ATOM 10113 O O . ILE A 1 210 ? -9.728 -1.130 6.252 1.00 0.00 210 ILE A O 3
ATOM 10129 N N . ASN A 1 211 ? -11.744 -1.602 7.123 1.00 0.00 211 ASN A N 3
ATOM 10130 C CA . ASN A 1 211 ? -12.377 -1.849 5.832 1.00 0.00 211 ASN A CA 3
ATOM 10131 C C . ASN A 1 211 ? -12.890 -0.552 5.214 1.00 0.00 211 ASN A C 3
ATOM 10132 O O . ASN A 1 211 ? -13.365 0.339 5.918 1.00 0.00 211 ASN A O 3
ATOM 10143 N N . ALA A 1 212 ? -12.789 -0.455 3.892 1.00 0.00 212 ALA A N 3
ATOM 10144 C CA . ALA A 1 212 ? -13.242 0.728 3.171 1.00 0.00 212 ALA A CA 3
ATOM 10145 C C . ALA A 1 212 ? -13.838 0.347 1.819 1.00 0.00 212 ALA A C 3
ATOM 10146 O O . ALA A 1 212 ? -13.174 -0.278 0.992 1.00 0.00 212 ALA A O 3
ATOM 10153 N N . ASP A 1 213 ? -15.093 0.726 1.603 1.00 0.00 213 ASP A N 3
ATOM 10154 C CA . ASP A 1 213 ? -15.779 0.420 0.352 1.00 0.00 213 ASP A CA 3
ATOM 10155 C C . ASP A 1 213 ? -15.203 1.233 -0.802 1.00 0.00 213 ASP A C 3
ATOM 10156 O O . ASP A 1 213 ? -15.070 2.453 -0.711 1.00 0.00 213 ASP A O 3
ATOM 10165 N N . THR A 1 214 ? -14.863 0.546 -1.890 1.00 0.00 214 THR A N 3
ATOM 10166 C CA . THR A 1 214 ? -14.302 1.203 -3.065 1.00 0.00 214 THR A CA 3
ATOM 10167 C C . THR A 1 214 ? -14.866 0.592 -4.341 1.00 0.00 214 THR A C 3
ATOM 10168 O O . THR A 1 214 ? -15.454 -0.485 -4.311 1.00 0.00 214 THR A O 3
ATOM 10179 N N . THR A 1 215 ? -14.680 1.287 -5.459 1.00 0.00 215 THR A N 3
ATOM 10180 C CA . THR A 1 215 ? -15.169 0.818 -6.753 1.00 0.00 215 THR A CA 3
ATOM 10181 C C . THR A 1 215 ? -14.002 0.431 -7.655 1.00 0.00 215 THR A C 3
ATOM 10182 O O . THR A 1 215 ? -12.928 1.027 -7.575 1.00 0.00 215 THR A O 3
ATOM 10193 N N . PHE A 1 216 ? -14.204 -0.572 -8.509 1.00 0.00 216 PHE A N 3
ATOM 10194 C CA . PHE A 1 216 ? -13.137 -1.013 -9.403 1.00 0.00 216 PHE A CA 3
ATOM 10195 C C . PHE A 1 216 ? -13.079 -0.138 -10.653 1.00 0.00 216 PHE A C 3
ATOM 10196 O O . PHE A 1 216 ? -14.073 0.026 -11.358 1.00 0.00 216 PHE A O 3
ATOM 10213 N N . THR A 1 217 ? -11.906 0.431 -10.916 1.00 0.00 217 THR A N 3
ATOM 10214 C CA . THR A 1 217 ? -11.718 1.295 -12.075 1.00 0.00 217 THR A CA 3
ATOM 10215 C C . THR A 1 217 ? -10.641 0.744 -13.004 1.00 0.00 217 THR A C 3
ATOM 10216 O O . THR A 1 217 ? -9.693 0.098 -12.560 1.00 0.00 217 THR A O 3
ATOM 10227 N N . SER A 1 218 ? -10.796 1.010 -14.298 1.00 0.00 218 SER A N 3
ATOM 10228 C CA . SER A 1 218 ? -9.837 0.545 -15.295 1.00 0.00 218 SER A CA 3
ATOM 10229 C C . SER A 1 218 ? -9.490 1.664 -16.272 1.00 0.00 218 SER A C 3
ATOM 10230 O O . SER A 1 218 ? -10.361 2.426 -16.691 1.00 0.00 218 SER A O 3
ATOM 10238 N N . PHE A 1 219 ? -8.215 1.753 -16.637 1.00 0.00 219 PHE A N 3
ATOM 10239 C CA . PHE A 1 219 ? -7.757 2.770 -17.567 1.00 0.00 219 PHE A CA 3
ATOM 10240 C C . PHE A 1 219 ? -6.791 2.169 -18.577 1.00 0.00 219 PHE A C 3
ATOM 10241 O O . PHE A 1 219 ? -5.746 1.629 -18.214 1.00 0.00 219 PHE A O 3
ATOM 10258 N N . SER A 1 220 ? -7.151 2.269 -19.844 1.00 0.00 220 SER A N 3
ATOM 10259 C CA . SER A 1 220 ? -6.328 1.741 -20.925 1.00 0.00 220 SER A CA 3
ATOM 10260 C C . SER A 1 220 ? -5.176 2.688 -21.245 1.00 0.00 220 SER A C 3
ATOM 10261 O O . SER A 1 220 ? -4.030 2.436 -20.872 1.00 0.00 220 SER A O 3
ATOM 10269 N N . GLU A 1 221 ? -5.487 3.778 -21.939 1.00 0.00 221 GLU A N 3
ATOM 10270 C CA . GLU A 1 221 ? -4.476 4.762 -22.310 1.00 0.00 221 GLU A CA 3
ATOM 10271 C C . GLU A 1 221 ? -5.119 5.983 -22.960 1.00 0.00 221 GLU A C 3
ATOM 10272 O O . GLU A 1 221 ? -5.719 5.885 -24.031 1.00 0.00 221 GLU A O 3
ATOM 10284 N N . ASP A 1 222 ? -4.989 7.132 -22.306 1.00 0.00 222 ASP A N 3
ATOM 10285 C CA . ASP A 1 222 ? -5.557 8.374 -22.820 1.00 0.00 222 ASP A CA 3
ATOM 10286 C C . ASP A 1 222 ? -7.068 8.252 -22.991 1.00 0.00 222 ASP A C 3
ATOM 10287 O O . ASP A 1 222 ? -7.805 8.769 -22.125 1.00 0.00 222 ASP A O 3
ATOM 10297 N N . GLY A 1 1 ? 2.352 -6.264 -28.867 1.00 0.00 1 GLY A N 4
ATOM 10298 C CA . GLY A 1 1 ? 2.095 -6.935 -30.171 1.00 0.00 1 GLY A CA 4
ATOM 10299 C C . GLY A 1 1 ? 0.932 -6.318 -30.923 1.00 0.00 1 GLY A C 4
ATOM 10300 O O . GLY A 1 1 ? 1.120 -5.417 -31.741 1.00 0.00 1 GLY A O 4
ATOM 10306 N N . SER A 1 2 ? -0.273 -6.803 -30.645 1.00 0.00 2 SER A N 4
ATOM 10307 C CA . SER A 1 2 ? -1.472 -6.294 -31.301 1.00 0.00 2 SER A CA 4
ATOM 10308 C C . SER A 1 2 ? -2.288 -5.428 -30.346 1.00 0.00 2 SER A C 4
ATOM 10309 O O . SER A 1 2 ? -3.014 -5.940 -29.494 1.00 0.00 2 SER A O 4
ATOM 10317 N N . HIS A 1 3 ? -2.163 -4.113 -30.492 1.00 0.00 3 HIS A N 4
ATOM 10318 C CA . HIS A 1 3 ? -2.888 -3.177 -29.643 1.00 0.00 3 HIS A CA 4
ATOM 10319 C C . HIS A 1 3 ? -4.375 -3.169 -29.986 1.00 0.00 3 HIS A C 4
ATOM 10320 O O . HIS A 1 3 ? -4.768 -3.543 -31.092 1.00 0.00 3 HIS A O 4
ATOM 10334 N N . MET A 1 4 ? -5.195 -2.744 -29.032 1.00 0.00 4 MET A N 4
ATOM 10335 C CA . MET A 1 4 ? -6.638 -2.689 -29.233 1.00 0.00 4 MET A CA 4
ATOM 10336 C C . MET A 1 4 ? -7.334 -2.084 -28.017 1.00 0.00 4 MET A C 4
ATOM 10337 O O . MET A 1 4 ? -8.356 -2.591 -27.557 1.00 0.00 4 MET A O 4
ATOM 10351 N N . GLU A 1 5 ? -6.770 -0.997 -27.501 1.00 0.00 5 GLU A N 4
ATOM 10352 C CA . GLU A 1 5 ? -7.334 -0.321 -26.338 1.00 0.00 5 GLU A CA 4
ATOM 10353 C C . GLU A 1 5 ? -7.342 -1.245 -25.124 1.00 0.00 5 GLU A C 4
ATOM 10354 O O . GLU A 1 5 ? -8.400 -1.675 -24.663 1.00 0.00 5 GLU A O 4
ATOM 10366 N N . LEU A 1 6 ? -6.154 -1.549 -24.612 1.00 0.00 6 LEU A N 4
ATOM 10367 C CA . LEU A 1 6 ? -6.022 -2.423 -23.451 1.00 0.00 6 LEU A CA 4
ATOM 10368 C C . LEU A 1 6 ? -5.586 -1.632 -22.220 1.00 0.00 6 LEU A C 4
ATOM 10369 O O . LEU A 1 6 ? -4.887 -0.625 -22.336 1.00 0.00 6 LEU A O 4
ATOM 10385 N N . PRO A 1 7 ? -5.995 -2.079 -21.021 1.00 0.00 7 PRO A N 4
ATOM 10386 C CA . PRO A 1 7 ? -5.643 -1.407 -19.766 1.00 0.00 7 PRO A CA 4
ATOM 10387 C C . PRO A 1 7 ? -4.167 -1.567 -19.418 1.00 0.00 7 PRO A C 4
ATOM 10388 O O . PRO A 1 7 ? -3.601 -2.652 -19.552 1.00 0.00 7 PRO A O 4
ATOM 10399 N N . LEU A 1 8 ? -3.549 -0.479 -18.970 1.00 0.00 8 LEU A N 4
ATOM 10400 C CA . LEU A 1 8 ? -2.139 -0.498 -18.600 1.00 0.00 8 LEU A CA 4
ATOM 10401 C C . LEU A 1 8 ? -1.975 -0.455 -17.084 1.00 0.00 8 LEU A C 4
ATOM 10402 O O . LEU A 1 8 ? -1.030 -1.023 -16.536 1.00 0.00 8 LEU A O 4
ATOM 10418 N N . PHE A 1 9 ? -2.903 0.218 -16.412 1.00 0.00 9 PHE A N 4
ATOM 10419 C CA . PHE A 1 9 ? -2.864 0.332 -14.959 1.00 0.00 9 PHE A CA 4
ATOM 10420 C C . PHE A 1 9 ? -4.247 0.093 -14.360 1.00 0.00 9 PHE A C 4
ATOM 10421 O O . PHE A 1 9 ? -5.264 0.394 -14.983 1.00 0.00 9 PHE A O 4
ATOM 10438 N N . PHE A 1 10 ? -4.275 -0.453 -13.149 1.00 0.00 10 PHE A N 4
ATOM 10439 C CA . PHE A 1 10 ? -5.534 -0.734 -12.469 1.00 0.00 10 PHE A CA 4
ATOM 10440 C C . PHE A 1 10 ? -5.524 -0.179 -11.048 1.00 0.00 10 PHE A C 4
ATOM 10441 O O . PHE A 1 10 ? -4.478 -0.113 -10.403 1.00 0.00 10 PHE A O 4
ATOM 10458 N N . GLY A 1 11 ? -6.697 0.220 -10.566 1.00 0.00 11 GLY A N 4
ATOM 10459 C CA . GLY A 1 11 ? -6.803 0.765 -9.224 1.00 0.00 11 GLY A CA 4
ATOM 10460 C C . GLY A 1 11 ? -8.230 0.776 -8.714 1.00 0.00 11 GLY A C 4
ATOM 10461 O O . GLY A 1 11 ? -9.169 0.527 -9.470 1.00 0.00 11 GLY A O 4
ATOM 10465 N N . TRP A 1 12 ? -8.395 1.066 -7.427 1.00 0.00 12 TRP A N 4
ATOM 10466 C CA . TRP A 1 12 ? -9.720 1.109 -6.817 1.00 0.00 12 TRP A CA 4
ATOM 10467 C C . TRP A 1 12 ? -10.018 2.497 -6.261 1.00 0.00 12 TRP A C 4
ATOM 10468 O O . TRP A 1 12 ? -9.263 3.025 -5.445 1.00 0.00 12 TRP A O 4
ATOM 10489 N N . PHE A 1 13 ? -11.127 3.083 -6.703 1.00 0.00 13 PHE A N 4
ATOM 10490 C CA . PHE A 1 13 ? -11.525 4.409 -6.243 1.00 0.00 13 PHE A CA 4
ATOM 10491 C C . PHE A 1 13 ? -12.119 4.340 -4.841 1.00 0.00 13 PHE A C 4
ATOM 10492 O O . PHE A 1 13 ? -13.267 3.933 -4.662 1.00 0.00 13 PHE A O 4
ATOM 10509 N N . LEU A 1 14 ? -11.329 4.738 -3.849 1.00 0.00 14 LEU A N 4
ATOM 10510 C CA . LEU A 1 14 ? -11.777 4.719 -2.462 1.00 0.00 14 LEU A CA 4
ATOM 10511 C C . LEU A 1 14 ? -12.848 5.778 -2.219 1.00 0.00 14 LEU A C 4
ATOM 10512 O O . LEU A 1 14 ? -12.698 6.931 -2.624 1.00 0.00 14 LEU A O 4
ATOM 10528 N N . LEU A 1 15 ? -13.929 5.380 -1.556 1.00 0.00 15 LEU A N 4
ATOM 10529 C CA . LEU A 1 15 ? -15.027 6.294 -1.258 1.00 0.00 15 LEU A CA 4
ATOM 10530 C C . LEU A 1 15 ? -14.525 7.513 -0.487 1.00 0.00 15 LEU A C 4
ATOM 10531 O O . LEU A 1 15 ? -13.687 7.389 0.406 1.00 0.00 15 LEU A O 4
ATOM 10547 N N . PRO A 1 16 ? -15.031 8.716 -0.819 1.00 0.00 16 PRO A N 4
ATOM 10548 C CA . PRO A 1 16 ? -14.629 9.955 -0.150 1.00 0.00 16 PRO A CA 4
ATOM 10549 C C . PRO A 1 16 ? -14.759 9.861 1.367 1.00 0.00 16 PRO A C 4
ATOM 10550 O O . PRO A 1 16 ? -13.940 10.409 2.105 1.00 0.00 16 PRO A O 4
ATOM 10561 N N . GLU A 1 17 ? -15.789 9.159 1.826 1.00 0.00 17 GLU A N 4
ATOM 10562 C CA . GLU A 1 17 ? -16.023 8.991 3.254 1.00 0.00 17 GLU A CA 4
ATOM 10563 C C . GLU A 1 17 ? -14.890 8.196 3.897 1.00 0.00 17 GLU A C 4
ATOM 10564 O O . GLU A 1 17 ? -14.313 8.617 4.899 1.00 0.00 17 GLU A O 4
ATOM 10576 N N . GLU A 1 18 ? -14.576 7.046 3.309 1.00 0.00 18 GLU A N 4
ATOM 10577 C CA . GLU A 1 18 ? -13.511 6.193 3.821 1.00 0.00 18 GLU A CA 4
ATOM 10578 C C . GLU A 1 18 ? -12.152 6.869 3.663 1.00 0.00 18 GLU A C 4
ATOM 10579 O O . GLU A 1 18 ? -11.247 6.661 4.471 1.00 0.00 18 GLU A O 4
ATOM 10591 N N . GLU A 1 19 ? -12.019 7.680 2.618 1.00 0.00 19 GLU A N 4
ATOM 10592 C CA . GLU A 1 19 ? -10.772 8.389 2.355 1.00 0.00 19 GLU A CA 4
ATOM 10593 C C . GLU A 1 19 ? -10.405 9.294 3.526 1.00 0.00 19 GLU A C 4
ATOM 10594 O O . GLU A 1 19 ? -9.240 9.376 3.918 1.00 0.00 19 GLU A O 4
ATOM 10606 N N . GLU A 1 20 ? -11.405 9.970 4.081 1.00 0.00 20 GLU A N 4
ATOM 10607 C CA . GLU A 1 20 ? -11.188 10.868 5.209 1.00 0.00 20 GLU A CA 4
ATOM 10608 C C . GLU A 1 20 ? -10.897 10.077 6.481 1.00 0.00 20 GLU A C 4
ATOM 10609 O O . GLU A 1 20 ? -10.038 10.456 7.277 1.00 0.00 20 GLU A O 4
ATOM 10621 N N . ARG A 1 21 ? -11.618 8.976 6.664 1.00 0.00 21 ARG A N 4
ATOM 10622 C CA . ARG A 1 21 ? -11.437 8.130 7.839 1.00 0.00 21 ARG A CA 4
ATOM 10623 C C . ARG A 1 21 ? -10.013 7.588 7.902 1.00 0.00 21 ARG A C 4
ATOM 10624 O O . ARG A 1 21 ? -9.351 7.674 8.938 1.00 0.00 21 ARG A O 4
ATOM 10645 N N . ILE A 1 22 ? -9.546 7.031 6.790 1.00 0.00 22 ILE A N 4
ATOM 10646 C CA . ILE A 1 22 ? -8.201 6.476 6.719 1.00 0.00 22 ILE A CA 4
ATOM 10647 C C . ILE A 1 22 ? -7.148 7.568 6.885 1.00 0.00 22 ILE A C 4
ATOM 10648 O O . ILE A 1 22 ? -6.134 7.371 7.553 1.00 0.00 22 ILE A O 4
ATOM 10664 N N . LYS A 1 23 ? -7.399 8.722 6.273 1.00 0.00 23 LYS A N 4
ATOM 10665 C CA . LYS A 1 23 ? -6.474 9.845 6.355 1.00 0.00 23 LYS A CA 4
ATOM 10666 C C . LYS A 1 23 ? -6.322 10.320 7.797 1.00 0.00 23 LYS A C 4
ATOM 10667 O O . LYS A 1 23 ? -5.219 10.631 8.246 1.00 0.00 23 LYS A O 4
ATOM 10686 N N . CYS A 1 24 ? -7.438 10.370 8.518 1.00 0.00 24 CYS A N 4
ATOM 10687 C CA . CYS A 1 24 ? -7.428 10.805 9.910 1.00 0.00 24 CYS A CA 4
ATOM 10688 C C . CYS A 1 24 ? -6.543 9.895 10.755 1.00 0.00 24 CYS A C 4
ATOM 10689 O O . CYS A 1 24 ? -5.740 10.368 11.560 1.00 0.00 24 CYS A O 4
ATOM 10697 N N . ALA A 1 25 ? -6.696 8.589 10.567 1.00 0.00 25 ALA A N 4
ATOM 10698 C CA . ALA A 1 25 ? -5.910 7.613 11.311 1.00 0.00 25 ALA A CA 4
ATOM 10699 C C . ALA A 1 25 ? -4.419 7.791 11.043 1.00 0.00 25 ALA A C 4
ATOM 10700 O O . ALA A 1 25 ? -3.596 7.671 11.950 1.00 0.00 25 ALA A O 4
ATOM 10707 N N . THR A 1 26 ? -4.079 8.080 9.791 1.00 0.00 26 THR A N 4
ATOM 10708 C CA . THR A 1 26 ? -2.688 8.276 9.402 1.00 0.00 26 THR A CA 4
ATOM 10709 C C . THR A 1 26 ? -2.137 9.573 9.985 1.00 0.00 26 THR A C 4
ATOM 10710 O O . THR A 1 26 ? -1.011 9.615 10.480 1.00 0.00 26 THR A O 4
ATOM 10721 N N . MET A 1 27 ? -2.939 10.632 9.923 1.00 0.00 27 MET A N 4
ATOM 10722 C CA . MET A 1 27 ? -2.531 11.931 10.444 1.00 0.00 27 MET A CA 4
ATOM 10723 C C . MET A 1 27 ? -2.230 11.848 11.937 1.00 0.00 27 MET A C 4
ATOM 10724 O O . MET A 1 27 ? -1.164 12.269 12.389 1.00 0.00 27 MET A O 4
ATOM 10738 N N . ASP A 1 28 ? -3.173 11.302 12.697 1.00 0.00 28 ASP A N 4
ATOM 10739 C CA . ASP A 1 28 ? -3.007 11.164 14.139 1.00 0.00 28 ASP A CA 4
ATOM 10740 C C . ASP A 1 28 ? -1.840 10.237 14.463 1.00 0.00 28 ASP A C 4
ATOM 10741 O O . ASP A 1 28 ? -1.122 10.443 15.442 1.00 0.00 28 ASP A O 4
ATOM 10750 N N . PHE A 1 29 ? -1.655 9.215 13.634 1.00 0.00 29 PHE A N 4
ATOM 10751 C CA . PHE A 1 29 ? -0.576 8.255 13.830 1.00 0.00 29 PHE A CA 4
ATOM 10752 C C . PHE A 1 29 ? 0.785 8.943 13.730 1.00 0.00 29 PHE A C 4
ATOM 10753 O O . PHE A 1 29 ? 1.604 8.860 14.646 1.00 0.00 29 PHE A O 4
ATOM 10770 N N . LEU A 1 30 ? 1.020 9.621 12.610 1.00 0.00 30 LEU A N 4
ATOM 10771 C CA . LEU A 1 30 ? 2.281 10.322 12.388 1.00 0.00 30 LEU A CA 4
ATOM 10772 C C . LEU A 1 30 ? 2.583 11.284 13.534 1.00 0.00 30 LEU A C 4
ATOM 10773 O O . LEU A 1 30 ? 3.733 11.432 13.945 1.00 0.00 30 LEU A O 4
ATOM 10789 N N . LYS A 1 31 ? 1.542 11.933 14.045 1.00 0.00 31 LYS A N 4
ATOM 10790 C CA . LYS A 1 31 ? 1.698 12.878 15.145 1.00 0.00 31 LYS A CA 4
ATOM 10791 C C . LYS A 1 31 ? 2.128 12.161 16.420 1.00 0.00 31 LYS A C 4
ATOM 10792 O O . LYS A 1 31 ? 2.996 12.638 17.151 1.00 0.00 31 LYS A O 4
ATOM 10811 N N . THR A 1 32 ? 1.515 11.011 16.681 1.00 0.00 32 THR A N 4
ATOM 10812 C CA . THR A 1 32 ? 1.834 10.226 17.868 1.00 0.00 32 THR A CA 4
ATOM 10813 C C . THR A 1 32 ? 3.207 9.575 17.736 1.00 0.00 32 THR A C 4
ATOM 10814 O O . THR A 1 32 ? 3.935 9.435 18.718 1.00 0.00 32 THR A O 4
ATOM 10825 N N . LEU A 1 33 ? 3.552 9.177 16.515 1.00 0.00 33 LEU A N 4
ATOM 10826 C CA . LEU A 1 33 ? 4.838 8.540 16.255 1.00 0.00 33 LEU A CA 4
ATOM 10827 C C . LEU A 1 33 ? 5.982 9.534 16.423 1.00 0.00 33 LEU A C 4
ATOM 10828 O O . LEU A 1 33 ? 6.929 9.285 17.169 1.00 0.00 33 LEU A O 4
ATOM 10844 N N . ASP A 1 34 ? 5.887 10.661 15.725 1.00 0.00 34 ASP A N 4
ATOM 10845 C CA . ASP A 1 34 ? 6.915 11.694 15.797 1.00 0.00 34 ASP A CA 4
ATOM 10846 C C . ASP A 1 34 ? 7.065 12.214 17.224 1.00 0.00 34 ASP A C 4
ATOM 10847 O O . ASP A 1 34 ? 8.153 12.612 17.639 1.00 0.00 34 ASP A O 4
ATOM 10856 N N . THR A 1 35 ? 5.964 12.207 17.969 1.00 0.00 35 THR A N 4
ATOM 10857 C CA . THR A 1 35 ? 5.974 12.679 19.349 1.00 0.00 35 THR A CA 4
ATOM 10858 C C . THR A 1 35 ? 6.540 11.615 20.285 1.00 0.00 35 THR A C 4
ATOM 10859 O O . THR A 1 35 ? 7.129 11.934 21.318 1.00 0.00 35 THR A O 4
ATOM 10870 N N . LEU A 1 36 ? 6.360 10.351 19.916 1.00 0.00 36 LEU A N 4
ATOM 10871 C CA . LEU A 1 36 ? 6.852 9.241 20.724 1.00 0.00 36 LEU A CA 4
ATOM 10872 C C . LEU A 1 36 ? 8.368 9.316 20.884 1.00 0.00 36 LEU A C 4
ATOM 10873 O O . LEU A 1 36 ? 9.087 9.636 19.937 1.00 0.00 36 LEU A O 4
ATOM 10889 N N . GLU A 1 37 ? 8.846 9.020 22.088 1.00 0.00 37 GLU A N 4
ATOM 10890 C CA . GLU A 1 37 ? 10.276 9.054 22.373 1.00 0.00 37 GLU A CA 4
ATOM 10891 C C . GLU A 1 37 ? 11.007 7.943 21.627 1.00 0.00 37 GLU A C 4
ATOM 10892 O O . GLU A 1 37 ? 12.158 8.105 21.224 1.00 0.00 37 GLU A O 4
ATOM 10904 N N . ALA A 1 38 ? 10.330 6.813 21.446 1.00 0.00 38 ALA A N 4
ATOM 10905 C CA . ALA A 1 38 ? 10.916 5.675 20.748 1.00 0.00 38 ALA A CA 4
ATOM 10906 C C . ALA A 1 38 ? 11.318 6.050 19.326 1.00 0.00 38 ALA A C 4
ATOM 10907 O O . ALA A 1 38 ? 12.401 5.694 18.862 1.00 0.00 38 ALA A O 4
ATOM 10914 N N . PHE A 1 39 ? 10.439 6.773 18.640 1.00 0.00 39 PHE A N 4
ATOM 10915 C CA . PHE A 1 39 ? 10.702 7.200 17.271 1.00 0.00 39 PHE A CA 4
ATOM 10916 C C . PHE A 1 39 ? 11.836 8.220 17.228 1.00 0.00 39 PHE A C 4
ATOM 10917 O O . PHE A 1 39 ? 12.795 8.067 16.470 1.00 0.00 39 PHE A O 4
ATOM 10934 N N . LYS A 1 40 ? 11.719 9.262 18.046 1.00 0.00 40 LYS A N 4
ATOM 10935 C CA . LYS A 1 40 ? 12.733 10.310 18.102 1.00 0.00 40 LYS A CA 4
ATOM 10936 C C . LYS A 1 40 ? 14.111 9.725 18.401 1.00 0.00 40 LYS A C 4
ATOM 10937 O O . LYS A 1 40 ? 15.122 10.187 17.872 1.00 0.00 40 LYS A O 4
ATOM 10956 N N . GLU A 1 41 ? 14.142 8.709 19.255 1.00 0.00 41 GLU A N 4
ATOM 10957 C CA . GLU A 1 41 ? 15.393 8.059 19.629 1.00 0.00 41 GLU A CA 4
ATOM 10958 C C . GLU A 1 41 ? 15.938 7.194 18.495 1.00 0.00 41 GLU A C 4
ATOM 10959 O O . GLU A 1 41 ? 17.125 6.868 18.471 1.00 0.00 41 GLU A O 4
ATOM 10971 N N . HIS A 1 42 ? 15.068 6.814 17.562 1.00 0.00 42 HIS A N 4
ATOM 10972 C CA . HIS A 1 42 ? 15.476 5.974 16.438 1.00 0.00 42 HIS A CA 4
ATOM 10973 C C . HIS A 1 42 ? 15.681 6.796 15.168 1.00 0.00 42 HIS A C 4
ATOM 10974 O O . HIS A 1 42 ? 16.483 6.431 14.308 1.00 0.00 42 HIS A O 4
ATOM 10988 N N . ILE A 1 43 ? 14.952 7.900 15.048 1.00 0.00 43 ILE A N 4
ATOM 10989 C CA . ILE A 1 43 ? 15.062 8.759 13.874 1.00 0.00 43 ILE A CA 4
ATOM 10990 C C . ILE A 1 43 ? 16.393 9.505 13.860 1.00 0.00 43 ILE A C 4
ATOM 10991 O O . ILE A 1 43 ? 16.963 9.759 12.800 1.00 0.00 43 ILE A O 4
ATOM 11007 N N . SER A 1 44 ? 16.882 9.853 15.045 1.00 0.00 44 SER A N 4
ATOM 11008 C CA . SER A 1 44 ? 18.146 10.569 15.170 1.00 0.00 44 SER A CA 4
ATOM 11009 C C . SER A 1 44 ? 19.300 9.736 14.621 1.00 0.00 44 SER A C 4
ATOM 11010 O O . SER A 1 44 ? 20.268 10.275 14.087 1.00 0.00 44 SER A O 4
ATOM 11018 N N . GLU A 1 45 ? 19.190 8.419 14.757 1.00 0.00 45 GLU A N 4
ATOM 11019 C CA . GLU A 1 45 ? 20.225 7.511 14.274 1.00 0.00 45 GLU A CA 4
ATOM 11020 C C . GLU A 1 45 ? 20.145 7.341 12.760 1.00 0.00 45 GLU A C 4
ATOM 11021 O O . GLU A 1 45 ? 21.147 7.057 12.105 1.00 0.00 45 GLU A O 4
ATOM 11033 N N . PHE A 1 46 ? 18.946 7.510 12.210 1.00 0.00 46 PHE A N 4
ATOM 11034 C CA . PHE A 1 46 ? 18.738 7.369 10.773 1.00 0.00 46 PHE A CA 4
ATOM 11035 C C . PHE A 1 46 ? 19.082 8.663 10.036 1.00 0.00 46 PHE A C 4
ATOM 11036 O O . PHE A 1 46 ? 19.796 8.644 9.033 1.00 0.00 46 PHE A O 4
ATOM 11053 N N . THR A 1 47 ? 18.568 9.781 10.535 1.00 0.00 47 THR A N 4
ATOM 11054 C CA . THR A 1 47 ? 18.821 11.079 9.916 1.00 0.00 47 THR A CA 4
ATOM 11055 C C . THR A 1 47 ? 20.011 11.786 10.563 1.00 0.00 47 THR A C 4
ATOM 11056 O O . THR A 1 47 ? 20.443 12.841 10.098 1.00 0.00 47 THR A O 4
ATOM 11067 N N . GLY A 1 48 ? 20.539 11.204 11.635 1.00 0.00 48 GLY A N 4
ATOM 11068 C CA . GLY A 1 48 ? 21.672 11.799 12.320 1.00 0.00 48 GLY A CA 4
ATOM 11069 C C . GLY A 1 48 ? 21.284 12.989 13.181 1.00 0.00 48 GLY A C 4
ATOM 11070 O O . GLY A 1 48 ? 22.145 13.626 13.788 1.00 0.00 48 GLY A O 4
ATOM 11074 N N . GLU A 1 49 ? 19.988 13.292 13.237 1.00 0.00 49 GLU A N 4
ATOM 11075 C CA . GLU A 1 49 ? 19.499 14.414 14.032 1.00 0.00 49 GLU A CA 4
ATOM 11076 C C . GLU A 1 49 ? 20.210 15.709 13.647 1.00 0.00 49 GLU A C 4
ATOM 11077 O O . GLU A 1 49 ? 20.903 16.317 14.465 1.00 0.00 49 GLU A O 4
ATOM 11089 N N . ALA A 1 50 ? 20.035 16.125 12.397 1.00 0.00 50 ALA A N 4
ATOM 11090 C CA . ALA A 1 50 ? 20.661 17.347 11.906 1.00 0.00 50 ALA A CA 4
ATOM 11091 C C . ALA A 1 50 ? 19.636 18.275 11.264 1.00 0.00 50 ALA A C 4
ATOM 11092 O O . ALA A 1 50 ? 19.907 18.904 10.242 1.00 0.00 50 ALA A O 4
ATOM 11099 N N . GLU A 1 51 ? 18.458 18.357 11.875 1.00 0.00 51 GLU A N 4
ATOM 11100 C CA . GLU A 1 51 ? 17.391 19.213 11.364 1.00 0.00 51 GLU A CA 4
ATOM 11101 C C . GLU A 1 51 ? 16.184 19.196 12.302 1.00 0.00 51 GLU A C 4
ATOM 11102 O O . GLU A 1 51 ? 16.006 20.109 13.109 1.00 0.00 51 GLU A O 4
ATOM 11114 N N . LYS A 1 52 ? 15.360 18.154 12.196 1.00 0.00 52 LYS A N 4
ATOM 11115 C CA . LYS A 1 52 ? 14.174 18.020 13.040 1.00 0.00 52 LYS A CA 4
ATOM 11116 C C . LYS A 1 52 ? 13.269 16.899 12.533 1.00 0.00 52 LYS A C 4
ATOM 11117 O O . LYS A 1 52 ? 13.013 15.928 13.246 1.00 0.00 52 LYS A O 4
ATOM 11136 N N . GLU A 1 53 ? 12.789 17.039 11.301 1.00 0.00 53 GLU A N 4
ATOM 11137 C CA . GLU A 1 53 ? 11.914 16.037 10.703 1.00 0.00 53 GLU A CA 4
ATOM 11138 C C . GLU A 1 53 ? 12.230 15.855 9.221 1.00 0.00 53 GLU A C 4
ATOM 11139 O O . GLU A 1 53 ? 11.339 15.596 8.414 1.00 0.00 53 GLU A O 4
ATOM 11151 N N . VAL A 1 54 ? 13.508 15.997 8.874 1.00 0.00 54 VAL A N 4
ATOM 11152 C CA . VAL A 1 54 ? 13.960 15.851 7.491 1.00 0.00 54 VAL A CA 4
ATOM 11153 C C . VAL A 1 54 ? 13.028 16.569 6.514 1.00 0.00 54 VAL A C 4
ATOM 11154 O O . VAL A 1 54 ? 12.878 16.152 5.365 1.00 0.00 54 VAL A O 4
ATOM 11167 N N . ASP A 1 55 ? 12.406 17.651 6.983 1.00 0.00 55 ASP A N 4
ATOM 11168 C CA . ASP A 1 55 ? 11.487 18.438 6.160 1.00 0.00 55 ASP A CA 4
ATOM 11169 C C . ASP A 1 55 ? 10.558 17.540 5.344 1.00 0.00 55 ASP A C 4
ATOM 11170 O O . ASP A 1 55 ? 10.242 17.841 4.193 1.00 0.00 55 ASP A O 4
ATOM 11179 N N . LEU A 1 56 ? 10.124 16.438 5.947 1.00 0.00 56 LEU A N 4
ATOM 11180 C CA . LEU A 1 56 ? 9.234 15.500 5.275 1.00 0.00 56 LEU A CA 4
ATOM 11181 C C . LEU A 1 56 ? 7.855 16.115 5.059 1.00 0.00 56 LEU A C 4
ATOM 11182 O O . LEU A 1 56 ? 7.194 15.844 4.057 1.00 0.00 56 LEU A O 4
ATOM 11198 N N . GLU A 1 57 ? 7.428 16.944 6.006 1.00 0.00 57 GLU A N 4
ATOM 11199 C CA . GLU A 1 57 ? 6.127 17.599 5.921 1.00 0.00 57 GLU A CA 4
ATOM 11200 C C . GLU A 1 57 ? 6.041 18.503 4.693 1.00 0.00 57 GLU A C 4
ATOM 11201 O O . GLU A 1 57 ? 4.950 18.870 4.258 1.00 0.00 57 GLU A O 4
ATOM 11213 N N . GLN A 1 58 ? 7.196 18.866 4.141 1.00 0.00 58 GLN A N 4
ATOM 11214 C CA . GLN A 1 58 ? 7.244 19.733 2.970 1.00 0.00 58 GLN A CA 4
ATOM 11215 C C . GLN A 1 58 ? 6.774 18.995 1.718 1.00 0.00 58 GLN A C 4
ATOM 11216 O O . GLN A 1 58 ? 6.152 19.587 0.837 1.00 0.00 58 GLN A O 4
ATOM 11230 N N . TYR A 1 59 ? 7.074 17.702 1.645 1.00 0.00 59 TYR A N 4
ATOM 11231 C CA . TYR A 1 59 ? 6.678 16.894 0.497 1.00 0.00 59 TYR A CA 4
ATOM 11232 C C . TYR A 1 59 ? 5.363 16.162 0.762 1.00 0.00 59 TYR A C 4
ATOM 11233 O O . TYR A 1 59 ? 4.660 15.773 -0.169 1.00 0.00 59 TYR A O 4
ATOM 11251 N N . PHE A 1 60 ? 5.038 15.974 2.040 1.00 0.00 60 PHE A N 4
ATOM 11252 C CA . PHE A 1 60 ? 3.809 15.287 2.425 1.00 0.00 60 PHE A CA 4
ATOM 11253 C C . PHE A 1 60 ? 2.595 15.903 1.735 1.00 0.00 60 PHE A C 4
ATOM 11254 O O . PHE A 1 60 ? 2.158 17.000 2.086 1.00 0.00 60 PHE A O 4
ATOM 11271 N N . GLN A 1 61 ? 2.055 15.190 0.751 1.00 0.00 61 GLN A N 4
ATOM 11272 C CA . GLN A 1 61 ? 0.892 15.665 0.011 1.00 0.00 61 GLN A CA 4
ATOM 11273 C C . GLN A 1 61 ? -0.400 15.148 0.637 1.00 0.00 61 GLN A C 4
ATOM 11274 O O . GLN A 1 61 ? -0.388 14.184 1.403 1.00 0.00 61 GLN A O 4
ATOM 11288 N N . ASN A 1 62 ? -1.514 15.794 0.307 1.00 0.00 62 ASN A N 4
ATOM 11289 C CA . ASN A 1 62 ? -2.813 15.399 0.838 1.00 0.00 62 ASN A CA 4
ATOM 11290 C C . ASN A 1 62 ? -3.445 14.307 -0.025 1.00 0.00 62 ASN A C 4
ATOM 11291 O O . ASN A 1 62 ? -3.673 14.506 -1.218 1.00 0.00 62 ASN A O 4
ATOM 11302 N N . PRO A 1 63 ? -3.737 13.133 0.566 1.00 0.00 63 PRO A N 4
ATOM 11303 C CA . PRO A 1 63 ? -4.343 12.015 -0.163 1.00 0.00 63 PRO A CA 4
ATOM 11304 C C . PRO A 1 63 ? -5.831 12.226 -0.420 1.00 0.00 63 PRO A C 4
ATOM 11305 O O . PRO A 1 63 ? -6.665 11.425 0.007 1.00 0.00 63 PRO A O 4
ATOM 11316 N N . LEU A 1 64 ? -6.161 13.305 -1.122 1.00 0.00 64 LEU A N 4
ATOM 11317 C CA . LEU A 1 64 ? -7.549 13.616 -1.436 1.00 0.00 64 LEU A CA 4
ATOM 11318 C C . LEU A 1 64 ? -7.879 13.238 -2.875 1.00 0.00 64 LEU A C 4
ATOM 11319 O O . LEU A 1 64 ? -7.100 13.502 -3.791 1.00 0.00 64 LEU A O 4
ATOM 11335 N N . GLN A 1 65 ? -9.039 12.618 -3.067 1.00 0.00 65 GLN A N 4
ATOM 11336 C CA . GLN A 1 65 ? -9.474 12.203 -4.397 1.00 0.00 65 GLN A CA 4
ATOM 11337 C C . GLN A 1 65 ? -8.448 11.274 -5.039 1.00 0.00 65 GLN A C 4
ATOM 11338 O O . GLN A 1 65 ? -8.286 11.261 -6.260 1.00 0.00 65 GLN A O 4
ATOM 11352 N N . LEU A 1 66 ? -7.756 10.500 -4.210 1.00 0.00 66 LEU A N 4
ATOM 11353 C CA . LEU A 1 66 ? -6.744 9.569 -4.698 1.00 0.00 66 LEU A CA 4
ATOM 11354 C C . LEU A 1 66 ? -7.326 8.167 -4.860 1.00 0.00 66 LEU A C 4
ATOM 11355 O O . LEU A 1 66 ? -8.431 7.885 -4.398 1.00 0.00 66 LEU A O 4
ATOM 11371 N N . HIS A 1 67 ? -6.571 7.293 -5.518 1.00 0.00 67 HIS A N 4
ATOM 11372 C CA . HIS A 1 67 ? -7.007 5.920 -5.743 1.00 0.00 67 HIS A CA 4
ATOM 11373 C C . HIS A 1 67 ? -5.953 4.931 -5.253 1.00 0.00 67 HIS A C 4
ATOM 11374 O O . HIS A 1 67 ? -4.766 5.252 -5.196 1.00 0.00 67 HIS A O 4
ATOM 11388 N N . CYS A 1 68 ? -6.394 3.728 -4.901 1.00 0.00 68 CYS A N 4
ATOM 11389 C CA . CYS A 1 68 ? -5.488 2.695 -4.416 1.00 0.00 68 CYS A CA 4
ATOM 11390 C C . CYS A 1 68 ? -4.942 1.862 -5.573 1.00 0.00 68 CYS A C 4
ATOM 11391 O O . CYS A 1 68 ? -5.703 1.251 -6.324 1.00 0.00 68 CYS A O 4
ATOM 11399 N N . THR A 1 69 ? -3.620 1.842 -5.710 1.00 0.00 69 THR A N 4
ATOM 11400 C CA . THR A 1 69 ? -2.973 1.082 -6.774 1.00 0.00 69 THR A CA 4
ATOM 11401 C C . THR A 1 69 ? -3.351 -0.393 -6.691 1.00 0.00 69 THR A C 4
ATOM 11402 O O . THR A 1 69 ? -3.538 -0.934 -5.603 1.00 0.00 69 THR A O 4
ATOM 11413 N N . THR A 1 70 ? -3.466 -1.038 -7.848 1.00 0.00 70 THR A N 4
ATOM 11414 C CA . THR A 1 70 ? -3.827 -2.450 -7.898 1.00 0.00 70 THR A CA 4
ATOM 11415 C C . THR A 1 70 ? -2.770 -3.265 -8.647 1.00 0.00 70 THR A C 4
ATOM 11416 O O . THR A 1 70 ? -1.847 -3.802 -8.035 1.00 0.00 70 THR A O 4
ATOM 11427 N N . LYS A 1 71 ? -2.907 -3.357 -9.968 1.00 0.00 71 LYS A N 4
ATOM 11428 C CA . LYS A 1 71 ? -1.960 -4.110 -10.782 1.00 0.00 71 LYS A CA 4
ATOM 11429 C C . LYS A 1 71 ? -1.601 -3.348 -12.053 1.00 0.00 71 LYS A C 4
ATOM 11430 O O . LYS A 1 71 ? -2.467 -2.763 -12.703 1.00 0.00 71 LYS A O 4
ATOM 11449 N N . PHE A 1 72 ? -0.319 -3.362 -12.404 1.00 0.00 72 PHE A N 4
ATOM 11450 C CA . PHE A 1 72 ? 0.153 -2.675 -13.600 1.00 0.00 72 PHE A CA 4
ATOM 11451 C C . PHE A 1 72 ? 0.304 -3.653 -14.762 1.00 0.00 72 PHE A C 4
ATOM 11452 O O . PHE A 1 72 ? 1.123 -4.570 -14.712 1.00 0.00 72 PHE A O 4
ATOM 11469 N N . CYS A 1 73 ? -0.495 -3.452 -15.805 1.00 0.00 73 CYS A N 4
ATOM 11470 C CA . CYS A 1 73 ? -0.453 -4.318 -16.979 1.00 0.00 73 CYS A CA 4
ATOM 11471 C C . CYS A 1 73 ? 0.943 -4.342 -17.594 1.00 0.00 73 CYS A C 4
ATOM 11472 O O . CYS A 1 73 ? 1.511 -5.409 -17.828 1.00 0.00 73 CYS A O 4
ATOM 11480 N N . ASP A 1 74 ? 1.491 -3.159 -17.853 1.00 0.00 74 ASP A N 4
ATOM 11481 C CA . ASP A 1 74 ? 2.821 -3.046 -18.441 1.00 0.00 74 ASP A CA 4
ATOM 11482 C C . ASP A 1 74 ? 2.862 -3.694 -19.823 1.00 0.00 74 ASP A C 4
ATOM 11483 O O . ASP A 1 74 ? 3.692 -4.564 -20.088 1.00 0.00 74 ASP A O 4
ATOM 11492 N N . TYR A 1 75 ? 1.957 -3.261 -20.698 1.00 0.00 75 TYR A N 4
ATOM 11493 C CA . TYR A 1 75 ? 1.878 -3.793 -22.058 1.00 0.00 75 TYR A CA 4
ATOM 11494 C C . TYR A 1 75 ? 1.519 -5.276 -22.044 1.00 0.00 75 TYR A C 4
ATOM 11495 O O . TYR A 1 75 ? 0.401 -5.655 -22.390 1.00 0.00 75 TYR A O 4
ATOM 11513 N N . GLY A 1 76 ? 2.473 -6.109 -21.641 1.00 0.00 76 GLY A N 4
ATOM 11514 C CA . GLY A 1 76 ? 2.233 -7.539 -21.590 1.00 0.00 76 GLY A CA 4
ATOM 11515 C C . GLY A 1 76 ? 3.457 -8.319 -21.152 1.00 0.00 76 GLY A C 4
ATOM 11516 O O . GLY A 1 76 ? 3.713 -9.416 -21.649 1.00 0.00 76 GLY A O 4
ATOM 11520 N N . LYS A 1 77 ? 4.216 -7.754 -20.218 1.00 0.00 77 LYS A N 4
ATOM 11521 C CA . LYS A 1 77 ? 5.419 -8.407 -19.714 1.00 0.00 77 LYS A CA 4
ATOM 11522 C C . LYS A 1 77 ? 5.064 -9.513 -18.726 1.00 0.00 77 LYS A C 4
ATOM 11523 O O . LYS A 1 77 ? 5.701 -10.567 -18.704 1.00 0.00 77 LYS A O 4
ATOM 11542 N N . ALA A 1 78 ? 4.042 -9.269 -17.913 1.00 0.00 78 ALA A N 4
ATOM 11543 C CA . ALA A 1 78 ? 3.601 -10.247 -16.925 1.00 0.00 78 ALA A CA 4
ATOM 11544 C C . ALA A 1 78 ? 2.531 -11.165 -17.506 1.00 0.00 78 ALA A C 4
ATOM 11545 O O . ALA A 1 78 ? 1.858 -10.812 -18.474 1.00 0.00 78 ALA A O 4
ATOM 11552 N N . GLU A 1 79 ? 2.386 -12.347 -16.916 1.00 0.00 79 GLU A N 4
ATOM 11553 C CA . GLU A 1 79 ? 1.399 -13.319 -17.385 1.00 0.00 79 GLU A CA 4
ATOM 11554 C C . GLU A 1 79 ? 0.126 -13.295 -16.534 1.00 0.00 79 GLU A C 4
ATOM 11555 O O . GLU A 1 79 ? -0.973 -13.126 -17.061 1.00 0.00 79 GLU A O 4
ATOM 11567 N N . GLY A 1 80 ? 0.275 -13.472 -15.220 1.00 0.00 80 GLY A N 4
ATOM 11568 C CA . GLY A 1 80 ? -0.877 -13.475 -14.327 1.00 0.00 80 GLY A CA 4
ATOM 11569 C C . GLY A 1 80 ? -1.855 -12.345 -14.601 1.00 0.00 80 GLY A C 4
ATOM 11570 O O . GLY A 1 80 ? -2.875 -12.539 -15.269 1.00 0.00 80 GLY A O 4
ATOM 11574 N N . ALA A 1 81 ? -1.549 -11.161 -14.077 1.00 0.00 81 ALA A N 4
ATOM 11575 C CA . ALA A 1 81 ? -2.410 -9.999 -14.260 1.00 0.00 81 ALA A CA 4
ATOM 11576 C C . ALA A 1 81 ? -2.773 -9.808 -15.730 1.00 0.00 81 ALA A C 4
ATOM 11577 O O . ALA A 1 81 ? -3.833 -9.272 -16.050 1.00 0.00 81 ALA A O 4
ATOM 11584 N N . LYS A 1 82 ? -1.895 -10.262 -16.622 1.00 0.00 82 LYS A N 4
ATOM 11585 C CA . LYS A 1 82 ? -2.144 -10.151 -18.054 1.00 0.00 82 LYS A CA 4
ATOM 11586 C C . LYS A 1 82 ? -3.475 -10.806 -18.406 1.00 0.00 82 LYS A C 4
ATOM 11587 O O . LYS A 1 82 ? -4.334 -10.195 -19.045 1.00 0.00 82 LYS A O 4
ATOM 11606 N N . GLU A 1 83 ? -3.646 -12.051 -17.968 1.00 0.00 83 GLU A N 4
ATOM 11607 C CA . GLU A 1 83 ? -4.878 -12.784 -18.219 1.00 0.00 83 GLU A CA 4
ATOM 11608 C C . GLU A 1 83 ? -6.049 -12.070 -17.556 1.00 0.00 83 GLU A C 4
ATOM 11609 O O . GLU A 1 83 ? -7.149 -12.013 -18.106 1.00 0.00 83 GLU A O 4
ATOM 11621 N N . TYR A 1 84 ? -5.797 -11.516 -16.374 1.00 0.00 84 TYR A N 4
ATOM 11622 C CA . TYR A 1 84 ? -6.823 -10.790 -15.635 1.00 0.00 84 TYR A CA 4
ATOM 11623 C C . TYR A 1 84 ? -7.328 -9.608 -16.456 1.00 0.00 84 TYR A C 4
ATOM 11624 O O . TYR A 1 84 ? -8.534 -9.421 -16.617 1.00 0.00 84 TYR A O 4
ATOM 11642 N N . ALA A 1 85 ? -6.396 -8.820 -16.982 1.00 0.00 85 ALA A N 4
ATOM 11643 C CA . ALA A 1 85 ? -6.747 -7.665 -17.797 1.00 0.00 85 ALA A CA 4
ATOM 11644 C C . ALA A 1 85 ? -7.559 -8.092 -19.014 1.00 0.00 85 ALA A C 4
ATOM 11645 O O . ALA A 1 85 ? -8.398 -7.342 -19.511 1.00 0.00 85 ALA A O 4
ATOM 11652 N N . GLU A 1 86 ? -7.303 -9.309 -19.485 1.00 0.00 86 GLU A N 4
ATOM 11653 C CA . GLU A 1 86 ? -8.011 -9.848 -20.640 1.00 0.00 86 GLU A CA 4
ATOM 11654 C C . GLU A 1 86 ? -9.167 -10.741 -20.200 1.00 0.00 86 GLU A C 4
ATOM 11655 O O . GLU A 1 86 ? -9.517 -11.704 -20.883 1.00 0.00 86 GLU A O 4
ATOM 11667 N N . LEU A 1 87 ? -9.758 -10.412 -19.054 1.00 0.00 87 LEU A N 4
ATOM 11668 C CA . LEU A 1 87 ? -10.875 -11.176 -18.520 1.00 0.00 87 LEU A CA 4
ATOM 11669 C C . LEU A 1 87 ? -12.127 -10.310 -18.456 1.00 0.00 87 LEU A C 4
ATOM 11670 O O . LEU A 1 87 ? -12.254 -9.437 -17.598 1.00 0.00 87 LEU A O 4
ATOM 11686 N N . GLN A 1 88 ? -13.045 -10.559 -19.376 1.00 0.00 88 GLN A N 4
ATOM 11687 C CA . GLN A 1 88 ? -14.293 -9.805 -19.446 1.00 0.00 88 GLN A CA 4
ATOM 11688 C C . GLN A 1 88 ? -14.976 -9.732 -18.081 1.00 0.00 88 GLN A C 4
ATOM 11689 O O . GLN A 1 88 ? -15.672 -8.764 -17.777 1.00 0.00 88 GLN A O 4
ATOM 11703 N N . VAL A 1 89 ? -14.769 -10.757 -17.263 1.00 0.00 89 VAL A N 4
ATOM 11704 C CA . VAL A 1 89 ? -15.366 -10.801 -15.933 1.00 0.00 89 VAL A CA 4
ATOM 11705 C C . VAL A 1 89 ? -14.891 -9.628 -15.077 1.00 0.00 89 VAL A C 4
ATOM 11706 O O . VAL A 1 89 ? -15.695 -8.948 -14.437 1.00 0.00 89 VAL A O 4
ATOM 11719 N N . VAL A 1 90 ? -13.583 -9.389 -15.074 1.00 0.00 90 VAL A N 4
ATOM 11720 C CA . VAL A 1 90 ? -13.015 -8.295 -14.297 1.00 0.00 90 VAL A CA 4
ATOM 11721 C C . VAL A 1 90 ? -13.447 -6.945 -14.863 1.00 0.00 90 VAL A C 4
ATOM 11722 O O . VAL A 1 90 ? -13.616 -5.977 -14.121 1.00 0.00 90 VAL A O 4
ATOM 11735 N N . LYS A 1 91 ? -13.631 -6.888 -16.179 1.00 0.00 91 LYS A N 4
ATOM 11736 C CA . LYS A 1 91 ? -14.052 -5.657 -16.838 1.00 0.00 91 LYS A CA 4
ATOM 11737 C C . LYS A 1 91 ? -15.389 -5.183 -16.276 1.00 0.00 91 LYS A C 4
ATOM 11738 O O . LYS A 1 91 ? -15.582 -3.994 -16.022 1.00 0.00 91 LYS A O 4
ATOM 11757 N N . GLU A 1 92 ? -16.305 -6.126 -16.074 1.00 0.00 92 GLU A N 4
ATOM 11758 C CA . GLU A 1 92 ? -17.620 -5.810 -15.529 1.00 0.00 92 GLU A CA 4
ATOM 11759 C C . GLU A 1 92 ? -17.512 -5.471 -14.047 1.00 0.00 92 GLU A C 4
ATOM 11760 O O . GLU A 1 92 ? -18.284 -4.668 -13.523 1.00 0.00 92 GLU A O 4
ATOM 11772 N N . SER A 1 93 ? -16.541 -6.087 -13.377 1.00 0.00 93 SER A N 4
ATOM 11773 C CA . SER A 1 93 ? -16.315 -5.853 -11.955 1.00 0.00 93 SER A CA 4
ATOM 11774 C C . SER A 1 93 ? -16.055 -4.374 -11.670 1.00 0.00 93 SER A C 4
ATOM 11775 O O . SER A 1 93 ? -16.133 -3.933 -10.523 1.00 0.00 93 SER A O 4
ATOM 11783 N N . LEU A 1 94 ? -15.703 -3.617 -12.708 1.00 0.00 94 LEU A N 4
ATOM 11784 C CA . LEU A 1 94 ? -15.389 -2.193 -12.533 1.00 0.00 94 LEU A CA 4
ATOM 11785 C C . LEU A 1 94 ? -16.485 -1.409 -11.772 1.00 0.00 94 LEU A C 4
ATOM 11786 O O . LEU A 1 94 ? -16.183 -0.772 -10.763 1.00 0.00 94 LEU A O 4
ATOM 11802 N N . THR A 1 95 ? -17.744 -1.448 -12.223 1.00 0.00 95 THR A N 4
ATOM 11803 C CA . THR A 1 95 ? -18.814 -0.735 -11.537 1.00 0.00 95 THR A CA 4
ATOM 11804 C C . THR A 1 95 ? -19.036 -1.288 -10.128 1.00 0.00 95 THR A C 4
ATOM 11805 O O . THR A 1 95 ? -19.658 -0.637 -9.289 1.00 0.00 95 THR A O 4
ATOM 11816 N N . LYS A 1 96 ? -18.542 -2.499 -9.883 1.00 0.00 96 LYS A N 4
ATOM 11817 C CA . LYS A 1 96 ? -18.705 -3.144 -8.587 1.00 0.00 96 LYS A CA 4
ATOM 11818 C C . LYS A 1 96 ? -18.008 -2.358 -7.484 1.00 0.00 96 LYS A C 4
ATOM 11819 O O . LYS A 1 96 ? -17.217 -1.452 -7.753 1.00 0.00 96 LYS A O 4
ATOM 11838 N N . SER A 1 97 ? -18.305 -2.717 -6.240 1.00 0.00 97 SER A N 4
ATOM 11839 C CA . SER A 1 97 ? -17.711 -2.059 -5.093 1.00 0.00 97 SER A CA 4
ATOM 11840 C C . SER A 1 97 ? -17.437 -3.068 -3.985 1.00 0.00 97 SER A C 4
ATOM 11841 O O . SER A 1 97 ? -18.349 -3.736 -3.497 1.00 0.00 97 SER A O 4
ATOM 11849 N N . TYR A 1 98 ? -16.176 -3.174 -3.599 1.00 0.00 98 TYR A N 4
ATOM 11850 C CA . TYR A 1 98 ? -15.768 -4.104 -2.551 1.00 0.00 98 TYR A CA 4
ATOM 11851 C C . TYR A 1 98 ? -15.097 -3.367 -1.397 1.00 0.00 98 TYR A C 4
ATOM 11852 O O . TYR A 1 98 ? -14.486 -2.316 -1.589 1.00 0.00 98 TYR A O 4
ATOM 11870 N N . GLU A 1 99 ? -15.216 -3.926 -0.197 1.00 0.00 99 GLU A N 4
ATOM 11871 C CA . GLU A 1 99 ? -14.622 -3.322 0.989 1.00 0.00 99 GLU A CA 4
ATOM 11872 C C . GLU A 1 99 ? -13.192 -3.811 1.196 1.00 0.00 99 GLU A C 4
ATOM 11873 O O . GLU A 1 99 ? -12.923 -5.011 1.157 1.00 0.00 99 GLU A O 4
ATOM 11885 N N . LEU A 1 100 ? -12.276 -2.872 1.421 1.00 0.00 100 LEU A N 4
ATOM 11886 C CA . LEU A 1 100 ? -10.873 -3.208 1.638 1.00 0.00 100 LEU A CA 4
ATOM 11887 C C . LEU A 1 100 ? -10.479 -2.978 3.094 1.00 0.00 100 LEU A C 4
ATOM 11888 O O . LEU A 1 100 ? -10.659 -1.886 3.631 1.00 0.00 100 LEU A O 4
ATOM 11904 N N . SER A 1 101 ? -9.945 -4.016 3.730 1.00 0.00 101 SER A N 4
ATOM 11905 C CA . SER A 1 101 ? -9.531 -3.926 5.125 1.00 0.00 101 SER A CA 4
ATOM 11906 C C . SER A 1 101 ? -8.029 -3.690 5.242 1.00 0.00 101 SER A C 4
ATOM 11907 O O . SER A 1 101 ? -7.224 -4.532 4.843 1.00 0.00 101 SER A O 4
ATOM 11915 N N . VAL A 1 102 ? -7.658 -2.539 5.797 1.00 0.00 102 VAL A N 4
ATOM 11916 C CA . VAL A 1 102 ? -6.252 -2.195 5.973 1.00 0.00 102 VAL A CA 4
ATOM 11917 C C . VAL A 1 102 ? -5.696 -2.828 7.245 1.00 0.00 102 VAL A C 4
ATOM 11918 O O . VAL A 1 102 ? -6.208 -2.596 8.341 1.00 0.00 102 VAL A O 4
ATOM 11931 N N . THR A 1 103 ? -4.653 -3.639 7.088 1.00 0.00 103 THR A N 4
ATOM 11932 C CA . THR A 1 103 ? -4.034 -4.318 8.223 1.00 0.00 103 THR A CA 4
ATOM 11933 C C . THR A 1 103 ? -2.906 -3.487 8.833 1.00 0.00 103 THR A C 4
ATOM 11934 O O . THR A 1 103 ? -2.870 -3.271 10.043 1.00 0.00 103 THR A O 4
ATOM 11945 N N . ALA A 1 104 ? -1.980 -3.030 7.993 1.00 0.00 104 ALA A N 4
ATOM 11946 C CA . ALA A 1 104 ? -0.852 -2.233 8.464 1.00 0.00 104 ALA A CA 4
ATOM 11947 C C . ALA A 1 104 ? -0.557 -1.076 7.517 1.00 0.00 104 ALA A C 4
ATOM 11948 O O . ALA A 1 104 ? -1.012 -1.064 6.372 1.00 0.00 104 ALA A O 4
ATOM 11955 N N . LEU A 1 105 ? 0.206 -0.102 8.001 1.00 0.00 105 LEU A N 4
ATOM 11956 C CA . LEU A 1 105 ? 0.563 1.061 7.197 1.00 0.00 105 LEU A CA 4
ATOM 11957 C C . LEU A 1 105 ? 2.070 1.126 6.976 1.00 0.00 105 LEU A C 4
ATOM 11958 O O . LEU A 1 105 ? 2.846 0.604 7.776 1.00 0.00 105 LEU A O 4
ATOM 11974 N N . ILE A 1 106 ? 2.477 1.772 5.888 1.00 0.00 106 ILE A N 4
ATOM 11975 C CA . ILE A 1 106 ? 3.892 1.907 5.565 1.00 0.00 106 ILE A CA 4
ATOM 11976 C C . ILE A 1 106 ? 4.324 3.367 5.612 1.00 0.00 106 ILE A C 4
ATOM 11977 O O . ILE A 1 106 ? 3.693 4.233 5.007 1.00 0.00 106 ILE A O 4
ATOM 11993 N N . VAL A 1 107 ? 5.406 3.634 6.334 1.00 0.00 107 VAL A N 4
ATOM 11994 C CA . VAL A 1 107 ? 5.924 4.989 6.457 1.00 0.00 107 VAL A CA 4
ATOM 11995 C C . VAL A 1 107 ? 7.403 5.042 6.092 1.00 0.00 107 VAL A C 4
ATOM 11996 O O . VAL A 1 107 ? 8.250 4.498 6.803 1.00 0.00 107 VAL A O 4
ATOM 12009 N N . THR A 1 108 ? 7.705 5.702 4.980 1.00 0.00 108 THR A N 4
ATOM 12010 C CA . THR A 1 108 ? 9.079 5.831 4.516 1.00 0.00 108 THR A CA 4
ATOM 12011 C C . THR A 1 108 ? 9.435 7.298 4.286 1.00 0.00 108 THR A C 4
ATOM 12012 O O . THR A 1 108 ? 8.591 8.088 3.863 1.00 0.00 108 THR A O 4
ATOM 12023 N N . PRO A 1 109 ? 10.693 7.684 4.556 1.00 0.00 109 PRO A N 4
ATOM 12024 C CA . PRO A 1 109 ? 11.148 9.066 4.370 1.00 0.00 109 PRO A CA 4
ATOM 12025 C C . PRO A 1 109 ? 10.967 9.546 2.932 1.00 0.00 109 PRO A C 4
ATOM 12026 O O . PRO A 1 109 ? 10.976 10.748 2.665 1.00 0.00 109 PRO A O 4
ATOM 12037 N N . ARG A 1 110 ? 10.808 8.602 2.007 1.00 0.00 110 ARG A N 4
ATOM 12038 C CA . ARG A 1 110 ? 10.634 8.935 0.599 1.00 0.00 110 ARG A CA 4
ATOM 12039 C C . ARG A 1 110 ? 9.156 8.975 0.212 1.00 0.00 110 ARG A C 4
ATOM 12040 O O . ARG A 1 110 ? 8.699 9.928 -0.418 1.00 0.00 110 ARG A O 4
ATOM 12061 N N . THR A 1 111 ? 8.415 7.932 0.580 1.00 0.00 111 THR A N 4
ATOM 12062 C CA . THR A 1 111 ? 6.994 7.860 0.253 1.00 0.00 111 THR A CA 4
ATOM 12063 C C . THR A 1 111 ? 6.188 7.232 1.387 1.00 0.00 111 THR A C 4
ATOM 12064 O O . THR A 1 111 ? 6.722 6.482 2.205 1.00 0.00 111 THR A O 4
ATOM 12075 N N . PHE A 1 112 ? 4.895 7.543 1.420 1.00 0.00 112 PHE A N 4
ATOM 12076 C CA . PHE A 1 112 ? 3.998 7.014 2.442 1.00 0.00 112 PHE A CA 4
ATOM 12077 C C . PHE A 1 112 ? 2.819 6.288 1.795 1.00 0.00 112 PHE A C 4
ATOM 12078 O O . PHE A 1 112 ? 2.364 6.669 0.717 1.00 0.00 112 PHE A O 4
ATOM 12095 N N . GLY A 1 113 ? 2.329 5.242 2.455 1.00 0.00 113 GLY A N 4
ATOM 12096 C CA . GLY A 1 113 ? 1.210 4.490 1.915 1.00 0.00 113 GLY A CA 4
ATOM 12097 C C . GLY A 1 113 ? 0.585 3.549 2.928 1.00 0.00 113 GLY A C 4
ATOM 12098 O O . GLY A 1 113 ? 1.129 3.337 4.011 1.00 0.00 113 GLY A O 4
ATOM 12102 N N . ALA A 1 114 ? -0.567 2.986 2.571 1.00 0.00 114 ALA A N 4
ATOM 12103 C CA . ALA A 1 114 ? -1.277 2.060 3.446 1.00 0.00 114 ALA A CA 4
ATOM 12104 C C . ALA A 1 114 ? -1.463 0.704 2.772 1.00 0.00 114 ALA A C 4
ATOM 12105 O O . ALA A 1 114 ? -1.685 0.628 1.564 1.00 0.00 114 ALA A O 4
ATOM 12112 N N . ARG A 1 115 ? -1.371 -0.366 3.557 1.00 0.00 115 ARG A N 4
ATOM 12113 C CA . ARG A 1 115 ? -1.529 -1.715 3.027 1.00 0.00 115 ARG A CA 4
ATOM 12114 C C . ARG A 1 115 ? -3.000 -2.112 2.964 1.00 0.00 115 ARG A C 4
ATOM 12115 O O . ARG A 1 115 ? -3.767 -1.835 3.886 1.00 0.00 115 ARG A O 4
ATOM 12136 N N . VAL A 1 116 ? -3.383 -2.766 1.874 1.00 0.00 116 VAL A N 4
ATOM 12137 C CA . VAL A 1 116 ? -4.761 -3.207 1.692 1.00 0.00 116 VAL A CA 4
ATOM 12138 C C . VAL A 1 116 ? -4.845 -4.730 1.657 1.00 0.00 116 VAL A C 4
ATOM 12139 O O . VAL A 1 116 ? -4.152 -5.380 0.876 1.00 0.00 116 VAL A O 4
ATOM 12152 N N . ALA A 1 117 ? -5.698 -5.291 2.508 1.00 0.00 117 ALA A N 4
ATOM 12153 C CA . ALA A 1 117 ? -5.871 -6.736 2.575 1.00 0.00 117 ALA A CA 4
ATOM 12154 C C . ALA A 1 117 ? -7.293 -7.135 2.206 1.00 0.00 117 ALA A C 4
ATOM 12155 O O . ALA A 1 117 ? -8.216 -7.009 3.011 1.00 0.00 117 ALA A O 4
ATOM 12162 N N . LEU A 1 118 ? -7.460 -7.617 0.982 1.00 0.00 118 LEU A N 4
ATOM 12163 C CA . LEU A 1 118 ? -8.768 -8.040 0.495 1.00 0.00 118 LEU A CA 4
ATOM 12164 C C . LEU A 1 118 ? -9.213 -9.330 1.180 1.00 0.00 118 LEU A C 4
ATOM 12165 O O . LEU A 1 118 ? -8.629 -9.744 2.181 1.00 0.00 118 LEU A O 4
ATOM 12181 N N . THR A 1 119 ? -10.252 -9.959 0.638 1.00 0.00 119 THR A N 4
ATOM 12182 C CA . THR A 1 119 ? -10.774 -11.199 1.204 1.00 0.00 119 THR A CA 4
ATOM 12183 C C . THR A 1 119 ? -10.471 -12.389 0.298 1.00 0.00 119 THR A C 4
ATOM 12184 O O . THR A 1 119 ? -9.832 -12.244 -0.744 1.00 0.00 119 THR A O 4
ATOM 12195 N N . GLU A 1 120 ? -10.933 -13.567 0.708 1.00 0.00 120 GLU A N 4
ATOM 12196 C CA . GLU A 1 120 ? -10.713 -14.788 -0.060 1.00 0.00 120 GLU A CA 4
ATOM 12197 C C . GLU A 1 120 ? -11.326 -14.677 -1.453 1.00 0.00 120 GLU A C 4
ATOM 12198 O O . GLU A 1 120 ? -10.843 -15.290 -2.405 1.00 0.00 120 GLU A O 4
ATOM 12210 N N . ALA A 1 121 ? -12.392 -13.892 -1.566 1.00 0.00 121 ALA A N 4
ATOM 12211 C CA . ALA A 1 121 ? -13.068 -13.703 -2.844 1.00 0.00 121 ALA A CA 4
ATOM 12212 C C . ALA A 1 121 ? -12.188 -12.922 -3.815 1.00 0.00 121 ALA A C 4
ATOM 12213 O O . ALA A 1 121 ? -12.046 -13.297 -4.980 1.00 0.00 121 ALA A O 4
ATOM 12220 N N . GLN A 1 122 ? -11.598 -11.837 -3.326 1.00 0.00 122 GLN A N 4
ATOM 12221 C CA . GLN A 1 122 ? -10.729 -11.003 -4.148 1.00 0.00 122 GLN A CA 4
ATOM 12222 C C . GLN A 1 122 ? -9.581 -11.822 -4.729 1.00 0.00 122 GLN A C 4
ATOM 12223 O O . GLN A 1 122 ? -9.308 -11.763 -5.928 1.00 0.00 122 GLN A O 4
ATOM 12237 N N . VAL A 1 123 ? -8.914 -12.589 -3.873 1.00 0.00 123 VAL A N 4
ATOM 12238 C CA . VAL A 1 123 ? -7.799 -13.422 -4.305 1.00 0.00 123 VAL A CA 4
ATOM 12239 C C . VAL A 1 123 ? -8.262 -14.467 -5.316 1.00 0.00 123 VAL A C 4
ATOM 12240 O O . VAL A 1 123 ? -7.524 -14.828 -6.233 1.00 0.00 123 VAL A O 4
ATOM 12253 N N . LYS A 1 124 ? -9.491 -14.946 -5.146 1.00 0.00 124 LYS A N 4
ATOM 12254 C CA . LYS A 1 124 ? -10.051 -15.946 -6.048 1.00 0.00 124 LYS A CA 4
ATOM 12255 C C . LYS A 1 124 ? -10.064 -15.425 -7.481 1.00 0.00 124 LYS A C 4
ATOM 12256 O O . LYS A 1 124 ? -9.705 -16.140 -8.417 1.00 0.00 124 LYS A O 4
ATOM 12275 N N . LEU A 1 125 ? -10.472 -14.170 -7.643 1.00 0.00 125 LEU A N 4
ATOM 12276 C CA . LEU A 1 125 ? -10.523 -13.546 -8.960 1.00 0.00 125 LEU A CA 4
ATOM 12277 C C . LEU A 1 125 ? -9.252 -12.743 -9.235 1.00 0.00 125 LEU A C 4
ATOM 12278 O O . LEU A 1 125 ? -9.196 -11.959 -10.182 1.00 0.00 125 LEU A O 4
ATOM 12294 N N . TRP A 1 126 ? -8.234 -12.943 -8.400 1.00 0.00 126 TRP A N 4
ATOM 12295 C CA . TRP A 1 126 ? -6.967 -12.237 -8.553 1.00 0.00 126 TRP A CA 4
ATOM 12296 C C . TRP A 1 126 ? -5.979 -13.063 -9.375 1.00 0.00 126 TRP A C 4
ATOM 12297 O O . TRP A 1 126 ? -5.890 -14.279 -9.209 1.00 0.00 126 TRP A O 4
ATOM 12318 N N . PRO A 1 127 ? -5.215 -12.413 -10.272 1.00 0.00 127 PRO A N 4
ATOM 12319 C CA . PRO A 1 127 ? -4.230 -13.100 -11.115 1.00 0.00 127 PRO A CA 4
ATOM 12320 C C . PRO A 1 127 ? -3.160 -13.804 -10.287 1.00 0.00 127 PRO A C 4
ATOM 12321 O O . PRO A 1 127 ? -2.758 -13.314 -9.233 1.00 0.00 127 PRO A O 4
ATOM 12332 N N . GLU A 1 128 ? -2.706 -14.957 -10.767 1.00 0.00 128 GLU A N 4
ATOM 12333 C CA . GLU A 1 128 ? -1.685 -15.725 -10.064 1.00 0.00 128 GLU A CA 4
ATOM 12334 C C . GLU A 1 128 ? -0.303 -15.129 -10.286 1.00 0.00 128 GLU A C 4
ATOM 12335 O O . GLU A 1 128 ? 0.489 -15.010 -9.352 1.00 0.00 128 GLU A O 4
ATOM 12347 N N . GLY A 1 129 ? -0.009 -14.775 -11.529 1.00 0.00 129 GLY A N 4
ATOM 12348 C CA . GLY A 1 129 ? 1.304 -14.216 -11.842 1.00 0.00 129 GLY A CA 4
ATOM 12349 C C . GLY A 1 129 ? 1.714 -13.037 -10.949 1.00 0.00 129 GLY A C 4
ATOM 12350 O O . GLY A 1 129 ? 2.790 -13.074 -10.353 1.00 0.00 129 GLY A O 4
ATOM 12354 N N . ALA A 1 130 ? 0.880 -11.993 -10.837 1.00 0.00 130 ALA A N 4
ATOM 12355 C CA . ALA A 1 130 ? 1.203 -10.840 -10.003 1.00 0.00 130 ALA A CA 4
ATOM 12356 C C . ALA A 1 130 ? 1.573 -11.262 -8.582 1.00 0.00 130 ALA A C 4
ATOM 12357 O O . ALA A 1 130 ? 2.338 -10.577 -7.902 1.00 0.00 130 ALA A O 4
ATOM 12364 N N . ASP A 1 131 ? 1.017 -12.385 -8.134 1.00 0.00 131 ASP A N 4
ATOM 12365 C CA . ASP A 1 131 ? 1.280 -12.886 -6.786 1.00 0.00 131 ASP A CA 4
ATOM 12366 C C . ASP A 1 131 ? 2.780 -12.977 -6.511 1.00 0.00 131 ASP A C 4
ATOM 12367 O O . ASP A 1 131 ? 3.214 -12.905 -5.361 1.00 0.00 131 ASP A O 4
ATOM 12376 N N . LYS A 1 132 ? 3.571 -13.125 -7.570 1.00 0.00 132 LYS A N 4
ATOM 12377 C CA . LYS A 1 132 ? 5.025 -13.213 -7.437 1.00 0.00 132 LYS A CA 4
ATOM 12378 C C . LYS A 1 132 ? 5.563 -12.101 -6.533 1.00 0.00 132 LYS A C 4
ATOM 12379 O O . LYS A 1 132 ? 6.631 -12.236 -5.936 1.00 0.00 132 LYS A O 4
ATOM 12398 N N . GLU A 1 133 ? 4.810 -11.007 -6.433 1.00 0.00 133 GLU A N 4
ATOM 12399 C CA . GLU A 1 133 ? 5.195 -9.871 -5.601 1.00 0.00 133 GLU A CA 4
ATOM 12400 C C . GLU A 1 133 ? 5.539 -10.323 -4.184 1.00 0.00 133 GLU A C 4
ATOM 12401 O O . GLU A 1 133 ? 5.002 -11.320 -3.697 1.00 0.00 133 GLU A O 4
ATOM 12413 N N . GLY A 1 134 ? 6.444 -9.587 -3.535 1.00 0.00 134 GLY A N 4
ATOM 12414 C CA . GLY A 1 134 ? 6.865 -9.919 -2.181 1.00 0.00 134 GLY A CA 4
ATOM 12415 C C . GLY A 1 134 ? 5.742 -10.490 -1.342 1.00 0.00 134 GLY A C 4
ATOM 12416 O O . GLY A 1 134 ? 5.914 -11.508 -0.671 1.00 0.00 134 GLY A O 4
ATOM 12420 N N . VAL A 1 135 ? 4.586 -9.843 -1.393 1.00 0.00 135 VAL A N 4
ATOM 12421 C CA . VAL A 1 135 ? 3.430 -10.307 -0.641 1.00 0.00 135 VAL A CA 4
ATOM 12422 C C . VAL A 1 135 ? 2.179 -10.324 -1.515 1.00 0.00 135 VAL A C 4
ATOM 12423 O O . VAL A 1 135 ? 1.749 -9.287 -2.016 1.00 0.00 135 VAL A O 4
ATOM 12436 N N . ALA A 1 136 ? 1.596 -11.507 -1.680 1.00 0.00 136 ALA A N 4
ATOM 12437 C CA . ALA A 1 136 ? 0.385 -11.669 -2.478 1.00 0.00 136 ALA A CA 4
ATOM 12438 C C . ALA A 1 136 ? -0.785 -12.174 -1.633 1.00 0.00 136 ALA A C 4
ATOM 12439 O O . ALA A 1 136 ? -0.584 -12.880 -0.646 1.00 0.00 136 ALA A O 4
ATOM 12446 N N . PRO A 1 137 ? -2.028 -11.833 -2.013 1.00 0.00 137 PRO A N 4
ATOM 12447 C CA . PRO A 1 137 ? -3.222 -12.278 -1.287 1.00 0.00 137 PRO A CA 4
ATOM 12448 C C . PRO A 1 137 ? -3.313 -13.801 -1.231 1.00 0.00 137 PRO A C 4
ATOM 12449 O O . PRO A 1 137 ? -3.654 -14.376 -0.197 1.00 0.00 137 PRO A O 4
ATOM 12460 N N . ALA A 1 138 ? -2.994 -14.447 -2.351 1.00 0.00 138 ALA A N 4
ATOM 12461 C CA . ALA A 1 138 ? -3.028 -15.905 -2.438 1.00 0.00 138 ALA A CA 4
ATOM 12462 C C . ALA A 1 138 ? -2.045 -16.536 -1.455 1.00 0.00 138 ALA A C 4
ATOM 12463 O O . ALA A 1 138 ? -2.163 -17.712 -1.106 1.00 0.00 138 ALA A O 4
ATOM 12470 N N . LEU A 1 139 ? -1.077 -15.741 -1.010 1.00 0.00 139 LEU A N 4
ATOM 12471 C CA . LEU A 1 139 ? -0.066 -16.195 -0.064 1.00 0.00 139 LEU A CA 4
ATOM 12472 C C . LEU A 1 139 ? -0.564 -16.078 1.378 1.00 0.00 139 LEU A C 4
ATOM 12473 O O . LEU A 1 139 ? 0.228 -16.077 2.313 1.00 0.00 139 LEU A O 4
ATOM 12489 N N . LEU A 1 140 ? -1.881 -15.957 1.550 1.00 0.00 140 LEU A N 4
ATOM 12490 C CA . LEU A 1 140 ? -2.485 -15.811 2.874 1.00 0.00 140 LEU A CA 4
ATOM 12491 C C . LEU A 1 140 ? -1.865 -16.753 3.915 1.00 0.00 140 LEU A C 4
ATOM 12492 O O . LEU A 1 140 ? -1.518 -16.315 5.012 1.00 0.00 140 LEU A O 4
ATOM 12508 N N . PRO A 1 141 ? -1.725 -18.057 3.613 1.00 0.00 141 PRO A N 4
ATOM 12509 C CA . PRO A 1 141 ? -1.153 -19.011 4.572 1.00 0.00 141 PRO A CA 4
ATOM 12510 C C . PRO A 1 141 ? 0.316 -18.726 4.893 1.00 0.00 141 PRO A C 4
ATOM 12511 O O . PRO A 1 141 ? 0.712 -18.718 6.058 1.00 0.00 141 PRO A O 4
ATOM 12522 N N . SER A 1 142 ? 1.118 -18.489 3.860 1.00 0.00 142 SER A N 4
ATOM 12523 C CA . SER A 1 142 ? 2.541 -18.199 4.042 1.00 0.00 142 SER A CA 4
ATOM 12524 C C . SER A 1 142 ? 2.758 -16.770 4.538 1.00 0.00 142 SER A C 4
ATOM 12525 O O . SER A 1 142 ? 3.527 -16.527 5.468 1.00 0.00 142 SER A O 4
ATOM 12533 N N . VAL A 1 143 ? 2.078 -15.834 3.890 1.00 0.00 143 VAL A N 4
ATOM 12534 C CA . VAL A 1 143 ? 2.175 -14.415 4.218 1.00 0.00 143 VAL A CA 4
ATOM 12535 C C . VAL A 1 143 ? 1.862 -14.135 5.685 1.00 0.00 143 VAL A C 4
ATOM 12536 O O . VAL A 1 143 ? 2.366 -13.171 6.252 1.00 0.00 143 VAL A O 4
ATOM 12549 N N . GLU A 1 144 ? 1.010 -14.956 6.291 1.00 0.00 144 GLU A N 4
ATOM 12550 C CA . GLU A 1 144 ? 0.623 -14.747 7.686 1.00 0.00 144 GLU A CA 4
ATOM 12551 C C . GLU A 1 144 ? 1.848 -14.566 8.585 1.00 0.00 144 GLU A C 4
ATOM 12552 O O . GLU A 1 144 ? 1.752 -13.973 9.660 1.00 0.00 144 GLU A O 4
ATOM 12564 N N . ALA A 1 145 ? 3.001 -15.051 8.135 1.00 0.00 145 ALA A N 4
ATOM 12565 C CA . ALA A 1 145 ? 4.234 -14.906 8.900 1.00 0.00 145 ALA A CA 4
ATOM 12566 C C . ALA A 1 145 ? 4.788 -13.490 8.755 1.00 0.00 145 ALA A C 4
ATOM 12567 O O . ALA A 1 145 ? 5.463 -12.978 9.649 1.00 0.00 145 ALA A O 4
ATOM 12574 N N . LEU A 1 146 ? 4.497 -12.868 7.615 1.00 0.00 146 LEU A N 4
ATOM 12575 C CA . LEU A 1 146 ? 4.958 -11.514 7.328 1.00 0.00 146 LEU A CA 4
ATOM 12576 C C . LEU A 1 146 ? 3.776 -10.556 7.173 1.00 0.00 146 LEU A C 4
ATOM 12577 O O . LEU A 1 146 ? 2.638 -10.988 6.991 1.00 0.00 146 LEU A O 4
ATOM 12593 N N . PRO A 1 147 ? 4.022 -9.238 7.232 1.00 0.00 147 PRO A N 4
ATOM 12594 C CA . PRO A 1 147 ? 2.960 -8.239 7.084 1.00 0.00 147 PRO A CA 4
ATOM 12595 C C . PRO A 1 147 ? 2.194 -8.424 5.777 1.00 0.00 147 PRO A C 4
ATOM 12596 O O . PRO A 1 147 ? 2.793 -8.521 4.707 1.00 0.00 147 PRO A O 4
ATOM 12607 N N . ALA A 1 148 ? 0.870 -8.488 5.870 1.00 0.00 148 ALA A N 4
ATOM 12608 C CA . ALA A 1 148 ? 0.032 -8.677 4.697 1.00 0.00 148 ALA A CA 4
ATOM 12609 C C . ALA A 1 148 ? -0.566 -7.360 4.210 1.00 0.00 148 ALA A C 4
ATOM 12610 O O . ALA A 1 148 ? -0.613 -6.376 4.948 1.00 0.00 148 ALA A O 4
ATOM 12617 N N . GLY A 1 149 ? -1.028 -7.357 2.962 1.00 0.00 149 GLY A N 4
ATOM 12618 C CA . GLY A 1 149 ? -1.624 -6.163 2.391 1.00 0.00 149 GLY A CA 4
ATOM 12619 C C . GLY A 1 149 ? -0.651 -5.364 1.545 1.00 0.00 149 GLY A C 4
ATOM 12620 O O . GLY A 1 149 ? -0.859 -4.174 1.308 1.00 0.00 149 GLY A O 4
ATOM 12624 N N . SER A 1 150 ? 0.414 -6.015 1.089 1.00 0.00 150 SER A N 4
ATOM 12625 C CA . SER A 1 150 ? 1.421 -5.350 0.269 1.00 0.00 150 SER A CA 4
ATOM 12626 C C . SER A 1 150 ? 1.037 -5.370 -1.210 1.00 0.00 150 SER A C 4
ATOM 12627 O O . SER A 1 150 ? 1.292 -4.411 -1.938 1.00 0.00 150 SER A O 4
ATOM 12635 N N . ARG A 1 151 ? 0.428 -6.468 -1.649 1.00 0.00 151 ARG A N 4
ATOM 12636 C CA . ARG A 1 151 ? 0.021 -6.608 -3.044 1.00 0.00 151 ARG A CA 4
ATOM 12637 C C . ARG A 1 151 ? -0.864 -5.443 -3.482 1.00 0.00 151 ARG A C 4
ATOM 12638 O O . ARG A 1 151 ? -0.883 -5.073 -4.655 1.00 0.00 151 ARG A O 4
ATOM 12659 N N . ALA A 1 152 ? -1.599 -4.874 -2.532 1.00 0.00 152 ALA A N 4
ATOM 12660 C CA . ALA A 1 152 ? -2.488 -3.756 -2.821 1.00 0.00 152 ALA A CA 4
ATOM 12661 C C . ALA A 1 152 ? -2.305 -2.634 -1.805 1.00 0.00 152 ALA A C 4
ATOM 12662 O O . ALA A 1 152 ? -2.717 -2.752 -0.651 1.00 0.00 152 ALA A O 4
ATOM 12669 N N . HIS A 1 153 ? -1.684 -1.546 -2.244 1.00 0.00 153 HIS A N 4
ATOM 12670 C CA . HIS A 1 153 ? -1.444 -0.399 -1.376 1.00 0.00 153 HIS A CA 4
ATOM 12671 C C . HIS A 1 153 ? -1.971 0.885 -2.009 1.00 0.00 153 HIS A C 4
ATOM 12672 O O . HIS A 1 153 ? -2.178 0.952 -3.220 1.00 0.00 153 HIS A O 4
ATOM 12686 N N . VAL A 1 154 ? -2.181 1.903 -1.180 1.00 0.00 154 VAL A N 4
ATOM 12687 C CA . VAL A 1 154 ? -2.680 3.188 -1.657 1.00 0.00 154 VAL A CA 4
ATOM 12688 C C . VAL A 1 154 ? -1.691 4.307 -1.342 1.00 0.00 154 VAL A C 4
ATOM 12689 O O . VAL A 1 154 ? -1.271 4.472 -0.197 1.00 0.00 154 VAL A O 4
ATOM 12702 N N . THR A 1 155 ? -1.322 5.070 -2.366 1.00 0.00 155 THR A N 4
ATOM 12703 C CA . THR A 1 155 ? -0.381 6.171 -2.198 1.00 0.00 155 THR A CA 4
ATOM 12704 C C . THR A 1 155 ? -0.986 7.285 -1.349 1.00 0.00 155 THR A C 4
ATOM 12705 O O . THR A 1 155 ? -2.115 7.714 -1.583 1.00 0.00 155 THR A O 4
ATOM 12716 N N . LEU A 1 156 ? -0.225 7.748 -0.363 1.00 0.00 156 LEU A N 4
ATOM 12717 C CA . LEU A 1 156 ? -0.681 8.814 0.521 1.00 0.00 156 LEU A CA 4
ATOM 12718 C C . LEU A 1 156 ? 0.237 10.027 0.424 1.00 0.00 156 LEU A C 4
ATOM 12719 O O . LEU A 1 156 ? -0.218 11.147 0.195 1.00 0.00 156 LEU A O 4
ATOM 12735 N N . GLY A 1 157 ? 1.534 9.794 0.600 1.00 0.00 157 GLY A N 4
ATOM 12736 C CA . GLY A 1 157 ? 2.500 10.875 0.526 1.00 0.00 157 GLY A CA 4
ATOM 12737 C C . GLY A 1 157 ? 3.622 10.581 -0.449 1.00 0.00 157 GLY A C 4
ATOM 12738 O O . GLY A 1 157 ? 4.246 9.520 -0.388 1.00 0.00 157 GLY A O 4
ATOM 12742 N N . CYS A 1 158 ? 3.878 11.520 -1.355 1.00 0.00 158 CYS A N 4
ATOM 12743 C CA . CYS A 1 158 ? 4.932 11.353 -2.350 1.00 0.00 158 CYS A CA 4
ATOM 12744 C C . CYS A 1 158 ? 5.977 12.457 -2.227 1.00 0.00 158 CYS A C 4
ATOM 12745 O O . CYS A 1 158 ? 5.641 13.634 -2.103 1.00 0.00 158 CYS A O 4
ATOM 12753 N N . SER A 1 159 ? 7.247 12.068 -2.264 1.00 0.00 159 SER A N 4
ATOM 12754 C CA . SER A 1 159 ? 8.344 13.023 -2.158 1.00 0.00 159 SER A CA 4
ATOM 12755 C C . SER A 1 159 ? 8.477 13.839 -3.440 1.00 0.00 159 SER A C 4
ATOM 12756 O O . SER A 1 159 ? 7.933 13.471 -4.481 1.00 0.00 159 SER A O 4
ATOM 12764 N N . ALA A 1 160 ? 9.204 14.949 -3.356 1.00 0.00 160 ALA A N 4
ATOM 12765 C CA . ALA A 1 160 ? 9.407 15.817 -4.510 1.00 0.00 160 ALA A CA 4
ATOM 12766 C C . ALA A 1 160 ? 10.489 15.263 -5.430 1.00 0.00 160 ALA A C 4
ATOM 12767 O O . ALA A 1 160 ? 11.604 15.784 -5.478 1.00 0.00 160 ALA A O 4
ATOM 12774 N N . GLY A 1 161 ? 10.154 14.204 -6.160 1.00 0.00 161 GLY A N 4
ATOM 12775 C CA . GLY A 1 161 ? 11.109 13.597 -7.069 1.00 0.00 161 GLY A CA 4
ATOM 12776 C C . GLY A 1 161 ? 11.196 12.093 -6.900 1.00 0.00 161 GLY A C 4
ATOM 12777 O O . GLY A 1 161 ? 12.288 11.525 -6.890 1.00 0.00 161 GLY A O 4
ATOM 12781 N N . VAL A 1 162 ? 10.043 11.445 -6.766 1.00 0.00 162 VAL A N 4
ATOM 12782 C CA . VAL A 1 162 ? 9.994 9.998 -6.597 1.00 0.00 162 VAL A CA 4
ATOM 12783 C C . VAL A 1 162 ? 8.938 9.374 -7.502 1.00 0.00 162 VAL A C 4
ATOM 12784 O O . VAL A 1 162 ? 7.888 9.967 -7.749 1.00 0.00 162 VAL A O 4
ATOM 12797 N N . GLU A 1 163 ? 9.223 8.173 -7.993 1.00 0.00 163 GLU A N 4
ATOM 12798 C CA . GLU A 1 163 ? 8.296 7.466 -8.871 1.00 0.00 163 GLU A CA 4
ATOM 12799 C C . GLU A 1 163 ? 7.359 6.571 -8.065 1.00 0.00 163 GLU A C 4
ATOM 12800 O O . GLU A 1 163 ? 7.760 5.978 -7.064 1.00 0.00 163 GLU A O 4
ATOM 12812 N N . THR A 1 164 ? 6.111 6.479 -8.511 1.00 0.00 164 THR A N 4
ATOM 12813 C CA . THR A 1 164 ? 5.116 5.657 -7.831 1.00 0.00 164 THR A CA 4
ATOM 12814 C C . THR A 1 164 ? 5.438 4.175 -7.983 1.00 0.00 164 THR A C 4
ATOM 12815 O O . THR A 1 164 ? 5.268 3.393 -7.047 1.00 0.00 164 THR A O 4
ATOM 12826 N N . VAL A 1 165 ? 5.904 3.793 -9.168 1.00 0.00 165 VAL A N 4
ATOM 12827 C CA . VAL A 1 165 ? 6.250 2.403 -9.442 1.00 0.00 165 VAL A CA 4
ATOM 12828 C C . VAL A 1 165 ? 7.304 1.890 -8.463 1.00 0.00 165 VAL A C 4
ATOM 12829 O O . VAL A 1 165 ? 7.391 0.689 -8.204 1.00 0.00 165 VAL A O 4
ATOM 12842 N N . GLN A 1 166 ? 8.104 2.804 -7.924 1.00 0.00 166 GLN A N 4
ATOM 12843 C CA . GLN A 1 166 ? 9.150 2.439 -6.976 1.00 0.00 166 GLN A CA 4
ATOM 12844 C C . GLN A 1 166 ? 8.582 2.292 -5.567 1.00 0.00 166 GLN A C 4
ATOM 12845 O O . GLN A 1 166 ? 9.047 1.466 -4.783 1.00 0.00 166 GLN A O 4
ATOM 12859 N N . THR A 1 167 ? 7.574 3.098 -5.255 1.00 0.00 167 THR A N 4
ATOM 12860 C CA . THR A 1 167 ? 6.941 3.060 -3.941 1.00 0.00 167 THR A CA 4
ATOM 12861 C C . THR A 1 167 ? 6.300 1.700 -3.684 1.00 0.00 167 THR A C 4
ATOM 12862 O O . THR A 1 167 ? 6.486 1.105 -2.621 1.00 0.00 167 THR A O 4
ATOM 12873 N N . GLY A 1 168 ? 5.542 1.214 -4.661 1.00 0.00 168 GLY A N 4
ATOM 12874 C CA . GLY A 1 168 ? 4.883 -0.071 -4.520 1.00 0.00 168 GLY A CA 4
ATOM 12875 C C . GLY A 1 168 ? 5.864 -1.217 -4.368 1.00 0.00 168 GLY A C 4
ATOM 12876 O O . GLY A 1 168 ? 5.696 -2.074 -3.500 1.00 0.00 168 GLY A O 4
ATOM 12880 N N . LEU A 1 169 ? 6.893 -1.232 -5.212 1.00 0.00 169 LEU A N 4
ATOM 12881 C CA . LEU A 1 169 ? 7.903 -2.283 -5.167 1.00 0.00 169 LEU A CA 4
ATOM 12882 C C . LEU A 1 169 ? 8.504 -2.395 -3.770 1.00 0.00 169 LEU A C 4
ATOM 12883 O O . LEU A 1 169 ? 8.767 -3.496 -3.281 1.00 0.00 169 LEU A O 4
ATOM 12899 N N . ASP A 1 170 ? 8.710 -1.251 -3.130 1.00 0.00 170 ASP A N 4
ATOM 12900 C CA . ASP A 1 170 ? 9.270 -1.220 -1.788 1.00 0.00 170 ASP A CA 4
ATOM 12901 C C . ASP A 1 170 ? 8.289 -1.814 -0.782 1.00 0.00 170 ASP A C 4
ATOM 12902 O O . ASP A 1 170 ? 8.689 -2.488 0.165 1.00 0.00 170 ASP A O 4
ATOM 12911 N N . LEU A 1 171 ? 7.001 -1.560 -0.996 1.00 0.00 171 LEU A N 4
ATOM 12912 C CA . LEU A 1 171 ? 5.962 -2.069 -0.106 1.00 0.00 171 LEU A CA 4
ATOM 12913 C C . LEU A 1 171 ? 6.044 -3.588 0.023 1.00 0.00 171 LEU A C 4
ATOM 12914 O O . LEU A 1 171 ? 6.105 -4.126 1.130 1.00 0.00 171 LEU A O 4
ATOM 12930 N N . LEU A 1 172 ? 6.043 -4.275 -1.116 1.00 0.00 172 LEU A N 4
ATOM 12931 C CA . LEU A 1 172 ? 6.115 -5.730 -1.131 1.00 0.00 172 LEU A CA 4
ATOM 12932 C C . LEU A 1 172 ? 7.385 -6.224 -0.438 1.00 0.00 172 LEU A C 4
ATOM 12933 O O . LEU A 1 172 ? 7.340 -7.139 0.386 1.00 0.00 172 LEU A O 4
ATOM 12949 N N . GLU A 1 173 ? 8.518 -5.622 -0.791 1.00 0.00 173 GLU A N 4
ATOM 12950 C CA . GLU A 1 173 ? 9.805 -6.007 -0.219 1.00 0.00 173 GLU A CA 4
ATOM 12951 C C . GLU A 1 173 ? 9.896 -5.664 1.268 1.00 0.00 173 GLU A C 4
ATOM 12952 O O . GLU A 1 173 ? 10.462 -6.426 2.052 1.00 0.00 173 GLU A O 4
ATOM 12964 N N . ILE A 1 174 ? 9.351 -4.514 1.649 1.00 0.00 174 ILE A N 4
ATOM 12965 C CA . ILE A 1 174 ? 9.389 -4.077 3.043 1.00 0.00 174 ILE A CA 4
ATOM 12966 C C . ILE A 1 174 ? 8.805 -5.137 3.975 1.00 0.00 174 ILE A C 4
ATOM 12967 O O . ILE A 1 174 ? 9.439 -5.530 4.954 1.00 0.00 174 ILE A O 4
ATOM 12983 N N . LEU A 1 175 ? 7.595 -5.594 3.671 1.00 0.00 175 LEU A N 4
ATOM 12984 C CA . LEU A 1 175 ? 6.940 -6.605 4.494 1.00 0.00 175 LEU A CA 4
ATOM 12985 C C . LEU A 1 175 ? 7.743 -7.902 4.508 1.00 0.00 175 LEU A C 4
ATOM 12986 O O . LEU A 1 175 ? 8.015 -8.466 5.572 1.00 0.00 175 LEU A O 4
ATOM 13002 N N . ALA A 1 176 ? 8.131 -8.369 3.326 1.00 0.00 176 ALA A N 4
ATOM 13003 C CA . ALA A 1 176 ? 8.913 -9.594 3.213 1.00 0.00 176 ALA A CA 4
ATOM 13004 C C . ALA A 1 176 ? 10.209 -9.476 4.006 1.00 0.00 176 ALA A C 4
ATOM 13005 O O . ALA A 1 176 ? 10.695 -10.451 4.579 1.00 0.00 176 ALA A O 4
ATOM 13012 N N . LEU A 1 177 ? 10.758 -8.265 4.040 1.00 0.00 177 LEU A N 4
ATOM 13013 C CA . LEU A 1 177 ? 11.994 -8.003 4.766 1.00 0.00 177 LEU A CA 4
ATOM 13014 C C . LEU A 1 177 ? 11.759 -8.063 6.271 1.00 0.00 177 LEU A C 4
ATOM 13015 O O . LEU A 1 177 ? 12.634 -8.483 7.030 1.00 0.00 177 LEU A O 4
ATOM 13031 N N . GLN A 1 178 ? 10.572 -7.640 6.699 1.00 0.00 178 GLN A N 4
ATOM 13032 C CA . GLN A 1 178 ? 10.223 -7.649 8.116 1.00 0.00 178 GLN A CA 4
ATOM 13033 C C . GLN A 1 178 ? 10.280 -9.064 8.679 1.00 0.00 178 GLN A C 4
ATOM 13034 O O . GLN A 1 178 ? 10.900 -9.307 9.715 1.00 0.00 178 GLN A O 4
ATOM 13048 N N . LYS A 1 179 ? 9.636 -9.999 7.986 1.00 0.00 179 LYS A N 4
ATOM 13049 C CA . LYS A 1 179 ? 9.624 -11.393 8.415 1.00 0.00 179 LYS A CA 4
ATOM 13050 C C . LYS A 1 179 ? 10.986 -12.039 8.183 1.00 0.00 179 LYS A C 4
ATOM 13051 O O . LYS A 1 179 ? 11.337 -13.024 8.833 1.00 0.00 179 LYS A O 4
ATOM 13070 N N . GLU A 1 180 ? 11.751 -11.476 7.252 1.00 0.00 180 GLU A N 4
ATOM 13071 C CA . GLU A 1 180 ? 13.076 -11.990 6.929 1.00 0.00 180 GLU A CA 4
ATOM 13072 C C . GLU A 1 180 ? 14.098 -11.644 8.015 1.00 0.00 180 GLU A C 4
ATOM 13073 O O . GLU A 1 180 ? 15.295 -11.876 7.840 1.00 0.00 180 GLU A O 4
ATOM 13085 N N . GLY A 1 181 ? 13.629 -11.104 9.140 1.00 0.00 181 GLY A N 4
ATOM 13086 C CA . GLY A 1 181 ? 14.534 -10.761 10.224 1.00 0.00 181 GLY A CA 4
ATOM 13087 C C . GLY A 1 181 ? 14.741 -9.263 10.410 1.00 0.00 181 GLY A C 4
ATOM 13088 O O . GLY A 1 181 ? 15.409 -8.848 11.358 1.00 0.00 181 GLY A O 4
ATOM 13092 N N . LYS A 1 182 ? 14.182 -8.444 9.518 1.00 0.00 182 LYS A N 4
ATOM 13093 C CA . LYS A 1 182 ? 14.333 -6.996 9.620 1.00 0.00 182 LYS A CA 4
ATOM 13094 C C . LYS A 1 182 ? 13.319 -6.384 10.593 1.00 0.00 182 LYS A C 4
ATOM 13095 O O . LYS A 1 182 ? 13.018 -5.195 10.519 1.00 0.00 182 LYS A O 4
ATOM 13114 N N . GLU A 1 183 ? 12.811 -7.197 11.515 1.00 0.00 183 GLU A N 4
ATOM 13115 C CA . GLU A 1 183 ? 11.855 -6.727 12.508 1.00 0.00 183 GLU A CA 4
ATOM 13116 C C . GLU A 1 183 ? 12.579 -6.443 13.816 1.00 0.00 183 GLU A C 4
ATOM 13117 O O . GLU A 1 183 ? 12.132 -6.836 14.894 1.00 0.00 183 GLU A O 4
ATOM 13129 N N . GLY A 1 184 ? 13.716 -5.772 13.696 1.00 0.00 184 GLY A N 4
ATOM 13130 C CA . GLY A 1 184 ? 14.527 -5.447 14.849 1.00 0.00 184 GLY A CA 4
ATOM 13131 C C . GLY A 1 184 ? 13.793 -4.645 15.897 1.00 0.00 184 GLY A C 4
ATOM 13132 O O . GLY A 1 184 ? 13.561 -5.124 17.007 1.00 0.00 184 GLY A O 4
ATOM 13136 N N . THR A 1 185 ? 13.442 -3.416 15.552 1.00 0.00 185 THR A N 4
ATOM 13137 C CA . THR A 1 185 ? 12.748 -2.539 16.485 1.00 0.00 185 THR A CA 4
ATOM 13138 C C . THR A 1 185 ? 11.278 -2.916 16.613 1.00 0.00 185 THR A C 4
ATOM 13139 O O . THR A 1 185 ? 10.616 -3.225 15.622 1.00 0.00 185 THR A O 4
ATOM 13150 N N . GLN A 1 186 ? 10.775 -2.886 17.842 1.00 0.00 186 GLN A N 4
ATOM 13151 C CA . GLN A 1 186 ? 9.383 -3.219 18.113 1.00 0.00 186 GLN A CA 4
ATOM 13152 C C . GLN A 1 186 ? 8.799 -2.273 19.156 1.00 0.00 186 GLN A C 4
ATOM 13153 O O . GLN A 1 186 ? 9.437 -1.982 20.169 1.00 0.00 186 GLN A O 4
ATOM 13167 N N . VAL A 1 187 ? 7.586 -1.792 18.906 1.00 0.00 187 VAL A N 4
ATOM 13168 C CA . VAL A 1 187 ? 6.925 -0.877 19.827 1.00 0.00 187 VAL A CA 4
ATOM 13169 C C . VAL A 1 187 ? 5.417 -1.103 19.842 1.00 0.00 187 VAL A C 4
ATOM 13170 O O . VAL A 1 187 ? 4.751 -0.983 18.814 1.00 0.00 187 VAL A O 4
ATOM 13183 N N . GLU A 1 188 ? 4.884 -1.429 21.014 1.00 0.00 188 GLU A N 4
ATOM 13184 C CA . GLU A 1 188 ? 3.454 -1.670 21.160 1.00 0.00 188 GLU A CA 4
ATOM 13185 C C . GLU A 1 188 ? 2.691 -0.355 21.265 1.00 0.00 188 GLU A C 4
ATOM 13186 O O . GLU A 1 188 ? 2.944 0.452 22.161 1.00 0.00 188 GLU A O 4
ATOM 13198 N N . MET A 1 189 ? 1.755 -0.145 20.345 1.00 0.00 189 MET A N 4
ATOM 13199 C CA . MET A 1 189 ? 0.954 1.071 20.334 1.00 0.00 189 MET A CA 4
ATOM 13200 C C . MET A 1 189 ? -0.467 0.790 20.813 1.00 0.00 189 MET A C 4
ATOM 13201 O O . MET A 1 189 ? -0.797 -0.338 21.182 1.00 0.00 189 MET A O 4
ATOM 13215 N N . ASP A 1 190 ? -1.303 1.822 20.805 1.00 0.00 190 ASP A N 4
ATOM 13216 C CA . ASP A 1 190 ? -2.690 1.686 21.236 1.00 0.00 190 ASP A CA 4
ATOM 13217 C C . ASP A 1 190 ? -3.540 1.030 20.152 1.00 0.00 190 ASP A C 4
ATOM 13218 O O . ASP A 1 190 ? -4.609 0.489 20.432 1.00 0.00 190 ASP A O 4
ATOM 13227 N N . LEU A 1 191 ? -3.063 1.082 18.910 1.00 0.00 191 LEU A N 4
ATOM 13228 C CA . LEU A 1 191 ? -3.786 0.495 17.789 1.00 0.00 191 LEU A CA 4
ATOM 13229 C C . LEU A 1 191 ? -3.199 -0.861 17.404 1.00 0.00 191 LEU A C 4
ATOM 13230 O O . LEU A 1 191 ? -3.909 -1.737 16.912 1.00 0.00 191 LEU A O 4
ATOM 13246 N N . GLY A 1 192 ? -1.899 -1.028 17.630 1.00 0.00 192 GLY A N 4
ATOM 13247 C CA . GLY A 1 192 ? -1.249 -2.284 17.298 1.00 0.00 192 GLY A CA 4
ATOM 13248 C C . GLY A 1 192 ? 0.218 -2.308 17.686 1.00 0.00 192 GLY A C 4
ATOM 13249 O O . GLY A 1 192 ? 0.593 -1.828 18.756 1.00 0.00 192 GLY A O 4
ATOM 13253 N N . THR A 1 193 ? 1.047 -2.875 16.814 1.00 0.00 193 THR A N 4
ATOM 13254 C CA . THR A 1 193 ? 2.482 -2.970 17.068 1.00 0.00 193 THR A CA 4
ATOM 13255 C C . THR A 1 193 ? 3.284 -2.319 15.944 1.00 0.00 193 THR A C 4
ATOM 13256 O O . THR A 1 193 ? 2.944 -2.448 14.769 1.00 0.00 193 THR A O 4
ATOM 13267 N N . LEU A 1 194 ? 4.351 -1.615 16.314 1.00 0.00 194 LEU A N 4
ATOM 13268 C CA . LEU A 1 194 ? 5.200 -0.940 15.338 1.00 0.00 194 LEU A CA 4
ATOM 13269 C C . LEU A 1 194 ? 6.565 -1.616 15.230 1.00 0.00 194 LEU A C 4
ATOM 13270 O O . LEU A 1 194 ? 7.216 -1.889 16.239 1.00 0.00 194 LEU A O 4
ATOM 13286 N N . THR A 1 195 ? 6.990 -1.880 13.998 1.00 0.00 195 THR A N 4
ATOM 13287 C CA . THR A 1 195 ? 8.278 -2.521 13.744 1.00 0.00 195 THR A CA 4
ATOM 13288 C C . THR A 1 195 ? 9.096 -1.702 12.749 1.00 0.00 195 THR A C 4
ATOM 13289 O O . THR A 1 195 ? 8.552 -1.170 11.782 1.00 0.00 195 THR A O 4
ATOM 13300 N N . TYR A 1 196 ? 10.405 -1.595 12.984 1.00 0.00 196 TYR A N 4
ATOM 13301 C CA . TYR A 1 196 ? 11.266 -0.828 12.087 1.00 0.00 196 TYR A CA 4
ATOM 13302 C C . TYR A 1 196 ? 12.489 -1.638 11.670 1.00 0.00 196 TYR A C 4
ATOM 13303 O O . TYR A 1 196 ? 13.118 -2.310 12.492 1.00 0.00 196 TYR A O 4
ATOM 13321 N N . LEU A 1 197 ? 12.811 -1.566 10.380 1.00 0.00 197 LEU A N 4
ATOM 13322 C CA . LEU A 1 197 ? 13.951 -2.285 9.824 1.00 0.00 197 LEU A CA 4
ATOM 13323 C C . LEU A 1 197 ? 15.245 -1.505 10.032 1.00 0.00 197 LEU A C 4
ATOM 13324 O O . LEU A 1 197 ? 15.267 -0.279 9.917 1.00 0.00 197 LEU A O 4
ATOM 13340 N N . SER A 1 198 ? 16.315 -2.222 10.359 1.00 0.00 198 SER A N 4
ATOM 13341 C CA . SER A 1 198 ? 17.620 -1.595 10.610 1.00 0.00 198 SER A CA 4
ATOM 13342 C C . SER A 1 198 ? 17.965 -0.465 9.614 1.00 0.00 198 SER A C 4
ATOM 13343 O O . SER A 1 198 ? 18.375 0.615 10.039 1.00 0.00 198 SER A O 4
ATOM 13351 N N . GLU A 1 199 ? 17.810 -0.691 8.299 1.00 0.00 199 GLU A N 4
ATOM 13352 C CA . GLU A 1 199 ? 18.125 0.338 7.312 1.00 0.00 199 GLU A CA 4
ATOM 13353 C C . GLU A 1 199 ? 17.435 1.659 7.647 1.00 0.00 199 GLU A C 4
ATOM 13354 O O . GLU A 1 199 ? 18.093 2.683 7.829 1.00 0.00 199 GLU A O 4
ATOM 13366 N N . GLY A 1 200 ? 16.109 1.629 7.726 1.00 0.00 200 GLY A N 4
ATOM 13367 C CA . GLY A 1 200 ? 15.360 2.832 8.039 1.00 0.00 200 GLY A CA 4
ATOM 13368 C C . GLY A 1 200 ? 13.946 2.801 7.490 1.00 0.00 200 GLY A C 4
ATOM 13369 O O . GLY A 1 200 ? 13.537 3.703 6.761 1.00 0.00 200 GLY A O 4
ATOM 13373 N N . ARG A 1 201 ? 13.198 1.761 7.846 1.00 0.00 201 ARG A N 4
ATOM 13374 C CA . ARG A 1 201 ? 11.820 1.618 7.390 1.00 0.00 201 ARG A CA 4
ATOM 13375 C C . ARG A 1 201 ? 10.865 1.552 8.577 1.00 0.00 201 ARG A C 4
ATOM 13376 O O . ARG A 1 201 ? 11.118 0.838 9.547 1.00 0.00 201 ARG A O 4
ATOM 13397 N N . TRP A 1 202 ? 9.773 2.305 8.499 1.00 0.00 202 TRP A N 4
ATOM 13398 C CA . TRP A 1 202 ? 8.790 2.331 9.576 1.00 0.00 202 TRP A CA 4
ATOM 13399 C C . TRP A 1 202 ? 7.528 1.564 9.191 1.00 0.00 202 TRP A C 4
ATOM 13400 O O . TRP A 1 202 ? 6.885 1.868 8.187 1.00 0.00 202 TRP A O 4
ATOM 13421 N N . PHE A 1 203 ? 7.179 0.571 10.003 1.00 0.00 203 PHE A N 4
ATOM 13422 C CA . PHE A 1 203 ? 5.992 -0.241 9.759 1.00 0.00 203 PHE A CA 4
ATOM 13423 C C . PHE A 1 203 ? 5.006 -0.105 10.918 1.00 0.00 203 PHE A C 4
ATOM 13424 O O . PHE A 1 203 ? 5.404 -0.079 12.082 1.00 0.00 203 PHE A O 4
ATOM 13441 N N . LEU A 1 204 ? 3.720 -0.016 10.591 1.00 0.00 204 LEU A N 4
ATOM 13442 C CA . LEU A 1 204 ? 2.684 0.119 11.607 1.00 0.00 204 LEU A CA 4
ATOM 13443 C C . LEU A 1 204 ? 1.601 -0.941 11.425 1.00 0.00 204 LEU A C 4
ATOM 13444 O O . LEU A 1 204 ? 0.932 -0.987 10.391 1.00 0.00 204 LEU A O 4
ATOM 13460 N N . ALA A 1 205 ? 1.430 -1.785 12.436 1.00 0.00 205 ALA A N 4
ATOM 13461 C CA . ALA A 1 205 ? 0.424 -2.839 12.388 1.00 0.00 205 ALA A CA 4
ATOM 13462 C C . ALA A 1 205 ? -0.868 -2.386 13.056 1.00 0.00 205 ALA A C 4
ATOM 13463 O O . ALA A 1 205 ? -0.847 -1.821 14.150 1.00 0.00 205 ALA A O 4
ATOM 13470 N N . LEU A 1 206 ? -1.991 -2.635 12.393 1.00 0.00 206 LEU A N 4
ATOM 13471 C CA . LEU A 1 206 ? -3.291 -2.250 12.926 1.00 0.00 206 LEU A CA 4
ATOM 13472 C C . LEU A 1 206 ? -4.032 -3.461 13.481 1.00 0.00 206 LEU A C 4
ATOM 13473 O O . LEU A 1 206 ? -4.749 -4.149 12.754 1.00 0.00 206 LEU A O 4
ATOM 13489 N N . ARG A 1 207 ? -3.855 -3.717 14.775 1.00 0.00 207 ARG A N 4
ATOM 13490 C CA . ARG A 1 207 ? -4.510 -4.847 15.433 1.00 0.00 207 ARG A CA 4
ATOM 13491 C C . ARG A 1 207 ? -5.987 -4.917 15.055 1.00 0.00 207 ARG A C 4
ATOM 13492 O O . ARG A 1 207 ? -6.569 -5.999 14.976 1.00 0.00 207 ARG A O 4
ATOM 13513 N N . GLU A 1 208 ? -6.584 -3.754 14.820 1.00 0.00 208 GLU A N 4
ATOM 13514 C CA . GLU A 1 208 ? -7.991 -3.675 14.444 1.00 0.00 208 GLU A CA 4
ATOM 13515 C C . GLU A 1 208 ? -8.136 -3.196 13.001 1.00 0.00 208 GLU A C 4
ATOM 13516 O O . GLU A 1 208 ? -8.220 -1.996 12.743 1.00 0.00 208 GLU A O 4
ATOM 13528 N N . PRO A 1 209 ? -8.165 -4.133 12.036 1.00 0.00 209 PRO A N 4
ATOM 13529 C CA . PRO A 1 209 ? -8.297 -3.801 10.615 1.00 0.00 209 PRO A CA 4
ATOM 13530 C C . PRO A 1 209 ? -9.411 -2.793 10.350 1.00 0.00 209 PRO A C 4
ATOM 13531 O O . PRO A 1 209 ? -10.409 -2.752 11.069 1.00 0.00 209 PRO A O 4
ATOM 13542 N N . ILE A 1 210 ? -9.236 -1.987 9.307 1.00 0.00 210 ILE A N 4
ATOM 13543 C CA . ILE A 1 210 ? -10.221 -0.989 8.937 1.00 0.00 210 ILE A CA 4
ATOM 13544 C C . ILE A 1 210 ? -10.718 -1.231 7.519 1.00 0.00 210 ILE A C 4
ATOM 13545 O O . ILE A 1 210 ? -9.969 -1.095 6.552 1.00 0.00 210 ILE A O 4
ATOM 13561 N N . ASN A 1 211 ? -11.983 -1.593 7.413 1.00 0.00 211 ASN A N 4
ATOM 13562 C CA . ASN A 1 211 ? -12.601 -1.866 6.120 1.00 0.00 211 ASN A CA 4
ATOM 13563 C C . ASN A 1 211 ? -13.130 -0.585 5.482 1.00 0.00 211 ASN A C 4
ATOM 13564 O O . ASN A 1 211 ? -13.536 0.347 6.175 1.00 0.00 211 ASN A O 4
ATOM 13575 N N . ALA A 1 212 ? -13.125 -0.550 4.152 1.00 0.00 212 ALA A N 4
ATOM 13576 C CA . ALA A 1 212 ? -13.606 0.610 3.411 1.00 0.00 212 ALA A CA 4
ATOM 13577 C C . ALA A 1 212 ? -14.120 0.203 2.035 1.00 0.00 212 ALA A C 4
ATOM 13578 O O . ALA A 1 212 ? -13.416 -0.455 1.268 1.00 0.00 212 ALA A O 4
ATOM 13585 N N . ASP A 1 213 ? -15.354 0.594 1.728 1.00 0.00 213 ASP A N 4
ATOM 13586 C CA . ASP A 1 213 ? -15.963 0.263 0.444 1.00 0.00 213 ASP A CA 4
ATOM 13587 C C . ASP A 1 213 ? -15.299 1.033 -0.693 1.00 0.00 213 ASP A C 4
ATOM 13588 O O . ASP A 1 213 ? -15.103 2.245 -0.605 1.00 0.00 213 ASP A O 4
ATOM 13597 N N . THR A 1 214 ? -14.958 0.320 -1.762 1.00 0.00 214 THR A N 4
ATOM 13598 C CA . THR A 1 214 ? -14.319 0.933 -2.920 1.00 0.00 214 THR A CA 4
ATOM 13599 C C . THR A 1 214 ? -14.868 0.342 -4.214 1.00 0.00 214 THR A C 4
ATOM 13600 O O . THR A 1 214 ? -15.458 -0.735 -4.209 1.00 0.00 214 THR A O 4
ATOM 13611 N N . THR A 1 215 ? -14.666 1.056 -5.318 1.00 0.00 215 THR A N 4
ATOM 13612 C CA . THR A 1 215 ? -15.139 0.611 -6.628 1.00 0.00 215 THR A CA 4
ATOM 13613 C C . THR A 1 215 ? -13.959 0.239 -7.520 1.00 0.00 215 THR A C 4
ATOM 13614 O O . THR A 1 215 ? -12.883 0.827 -7.408 1.00 0.00 215 THR A O 4
ATOM 13625 N N . PHE A 1 216 ? -14.151 -0.742 -8.400 1.00 0.00 216 PHE A N 4
ATOM 13626 C CA . PHE A 1 216 ? -13.072 -1.170 -9.286 1.00 0.00 216 PHE A CA 4
ATOM 13627 C C . PHE A 1 216 ? -12.984 -0.265 -10.512 1.00 0.00 216 PHE A C 4
ATOM 13628 O O . PHE A 1 216 ? -13.899 -0.213 -11.330 1.00 0.00 216 PHE A O 4
ATOM 13645 N N . THR A 1 217 ? -11.873 0.458 -10.625 1.00 0.00 217 THR A N 4
ATOM 13646 C CA . THR A 1 217 ? -11.666 1.370 -11.746 1.00 0.00 217 THR A CA 4
ATOM 13647 C C . THR A 1 217 ? -10.422 0.993 -12.543 1.00 0.00 217 THR A C 4
ATOM 13648 O O . THR A 1 217 ? -9.453 0.470 -11.993 1.00 0.00 217 THR A O 4
ATOM 13659 N N . SER A 1 218 ? -10.455 1.270 -13.843 1.00 0.00 218 SER A N 4
ATOM 13660 C CA . SER A 1 218 ? -9.329 0.970 -14.720 1.00 0.00 218 SER A CA 4
ATOM 13661 C C . SER A 1 218 ? -8.880 2.223 -15.465 1.00 0.00 218 SER A C 4
ATOM 13662 O O . SER A 1 218 ? -9.702 2.957 -16.015 1.00 0.00 218 SER A O 4
ATOM 13670 N N . PHE A 1 219 ? -7.573 2.461 -15.484 1.00 0.00 219 PHE A N 4
ATOM 13671 C CA . PHE A 1 219 ? -7.017 3.617 -16.163 1.00 0.00 219 PHE A CA 4
ATOM 13672 C C . PHE A 1 219 ? -5.772 3.227 -16.947 1.00 0.00 219 PHE A C 4
ATOM 13673 O O . PHE A 1 219 ? -4.794 2.736 -16.383 1.00 0.00 219 PHE A O 4
ATOM 13690 N N . SER A 1 220 ? -5.821 3.455 -18.247 1.00 0.00 220 SER A N 4
ATOM 13691 C CA . SER A 1 220 ? -4.703 3.134 -19.127 1.00 0.00 220 SER A CA 4
ATOM 13692 C C . SER A 1 220 ? -3.762 4.329 -19.264 1.00 0.00 220 SER A C 4
ATOM 13693 O O . SER A 1 220 ? -3.578 4.866 -20.356 1.00 0.00 220 SER A O 4
ATOM 13701 N N . GLU A 1 221 ? -3.170 4.738 -18.146 1.00 0.00 221 GLU A N 4
ATOM 13702 C CA . GLU A 1 221 ? -2.248 5.868 -18.140 1.00 0.00 221 GLU A CA 4
ATOM 13703 C C . GLU A 1 221 ? -0.940 5.499 -17.448 1.00 0.00 221 GLU A C 4
ATOM 13704 O O . GLU A 1 221 ? -0.841 4.457 -16.801 1.00 0.00 221 GLU A O 4
ATOM 13716 N N . ASP A 1 222 ? 0.062 6.359 -17.592 1.00 0.00 222 ASP A N 4
ATOM 13717 C CA . ASP A 1 222 ? 1.366 6.123 -16.982 1.00 0.00 222 ASP A CA 4
ATOM 13718 C C . ASP A 1 222 ? 1.861 7.369 -16.255 1.00 0.00 222 ASP A C 4
ATOM 13719 O O . ASP A 1 222 ? 3.061 7.416 -15.912 1.00 0.00 222 ASP A O 4
ATOM 13729 N N . GLY A 1 1 ? -15.997 -3.753 -30.053 1.00 0.00 1 GLY A N 5
ATOM 13730 C CA . GLY A 1 1 ? -15.737 -2.298 -30.229 1.00 0.00 1 GLY A CA 5
ATOM 13731 C C . GLY A 1 1 ? -14.365 -2.019 -30.808 1.00 0.00 1 GLY A C 5
ATOM 13732 O O . GLY A 1 1 ? -14.241 -1.633 -31.971 1.00 0.00 1 GLY A O 5
ATOM 13738 N N . SER A 1 2 ? -13.331 -2.215 -29.996 1.00 0.00 2 SER A N 5
ATOM 13739 C CA . SER A 1 2 ? -11.960 -1.981 -30.434 1.00 0.00 2 SER A CA 5
ATOM 13740 C C . SER A 1 2 ? -11.024 -3.053 -29.884 1.00 0.00 2 SER A C 5
ATOM 13741 O O . SER A 1 2 ? -11.352 -3.742 -28.917 1.00 0.00 2 SER A O 5
ATOM 13749 N N . HIS A 1 3 ? -9.857 -3.189 -30.506 1.00 0.00 3 HIS A N 5
ATOM 13750 C CA . HIS A 1 3 ? -8.873 -4.177 -30.079 1.00 0.00 3 HIS A CA 5
ATOM 13751 C C . HIS A 1 3 ? -7.665 -3.501 -29.439 1.00 0.00 3 HIS A C 5
ATOM 13752 O O . HIS A 1 3 ? -7.021 -4.066 -28.554 1.00 0.00 3 HIS A O 5
ATOM 13766 N N . MET A 1 4 ? -7.361 -2.289 -29.893 1.00 0.00 4 MET A N 5
ATOM 13767 C CA . MET A 1 4 ? -6.229 -1.537 -29.364 1.00 0.00 4 MET A CA 5
ATOM 13768 C C . MET A 1 4 ? -6.668 -0.615 -28.230 1.00 0.00 4 MET A C 5
ATOM 13769 O O . MET A 1 4 ? -6.319 0.566 -28.205 1.00 0.00 4 MET A O 5
ATOM 13783 N N . GLU A 1 5 ? -7.438 -1.162 -27.295 1.00 0.00 5 GLU A N 5
ATOM 13784 C CA . GLU A 1 5 ? -7.926 -0.389 -26.159 1.00 0.00 5 GLU A CA 5
ATOM 13785 C C . GLU A 1 5 ? -7.671 -1.127 -24.849 1.00 0.00 5 GLU A C 5
ATOM 13786 O O . GLU A 1 5 ? -8.513 -1.127 -23.950 1.00 0.00 5 GLU A O 5
ATOM 13798 N N . LEU A 1 6 ? -6.505 -1.756 -24.747 1.00 0.00 6 LEU A N 5
ATOM 13799 C CA . LEU A 1 6 ? -6.139 -2.499 -23.546 1.00 0.00 6 LEU A CA 5
ATOM 13800 C C . LEU A 1 6 ? -5.864 -1.551 -22.382 1.00 0.00 6 LEU A C 5
ATOM 13801 O O . LEU A 1 6 ? -5.410 -0.424 -22.582 1.00 0.00 6 LEU A O 5
ATOM 13817 N N . PRO A 1 7 ? -6.136 -1.998 -21.143 1.00 0.00 7 PRO A N 5
ATOM 13818 C CA . PRO A 1 7 ? -5.915 -1.183 -19.945 1.00 0.00 7 PRO A CA 5
ATOM 13819 C C . PRO A 1 7 ? -4.433 -1.007 -19.630 1.00 0.00 7 PRO A C 5
ATOM 13820 O O . PRO A 1 7 ? -3.600 -1.811 -20.044 1.00 0.00 7 PRO A O 5
ATOM 13831 N N . LEU A 1 8 ? -4.112 0.053 -18.893 1.00 0.00 8 LEU A N 5
ATOM 13832 C CA . LEU A 1 8 ? -2.731 0.336 -18.522 1.00 0.00 8 LEU A CA 5
ATOM 13833 C C . LEU A 1 8 ? -2.516 0.118 -17.027 1.00 0.00 8 LEU A C 5
ATOM 13834 O O . LEU A 1 8 ? -1.587 -0.578 -16.618 1.00 0.00 8 LEU A O 5
ATOM 13850 N N . PHE A 1 9 ? -3.382 0.719 -16.217 1.00 0.00 9 PHE A N 5
ATOM 13851 C CA . PHE A 1 9 ? -3.288 0.591 -14.767 1.00 0.00 9 PHE A CA 5
ATOM 13852 C C . PHE A 1 9 ? -4.647 0.251 -14.163 1.00 0.00 9 PHE A C 5
ATOM 13853 O O . PHE A 1 9 ? -5.666 0.829 -14.540 1.00 0.00 9 PHE A O 5
ATOM 13870 N N . PHE A 1 10 ? -4.652 -0.690 -13.224 1.00 0.00 10 PHE A N 5
ATOM 13871 C CA . PHE A 1 10 ? -5.885 -1.107 -12.568 1.00 0.00 10 PHE A CA 5
ATOM 13872 C C . PHE A 1 10 ? -5.869 -0.732 -11.089 1.00 0.00 10 PHE A C 5
ATOM 13873 O O . PHE A 1 10 ? -4.812 -0.690 -10.460 1.00 0.00 10 PHE A O 5
ATOM 13890 N N . GLY A 1 11 ? -7.048 -0.462 -10.541 1.00 0.00 11 GLY A N 5
ATOM 13891 C CA . GLY A 1 11 ? -7.150 -0.094 -9.140 1.00 0.00 11 GLY A CA 5
ATOM 13892 C C . GLY A 1 11 ? -8.583 0.132 -8.705 1.00 0.00 11 GLY A C 5
ATOM 13893 O O . GLY A 1 11 ? -9.506 0.051 -9.516 1.00 0.00 11 GLY A O 5
ATOM 13897 N N . TRP A 1 12 ? -8.772 0.418 -7.421 1.00 0.00 12 TRP A N 5
ATOM 13898 C CA . TRP A 1 12 ? -10.107 0.658 -6.882 1.00 0.00 12 TRP A CA 5
ATOM 13899 C C . TRP A 1 12 ? -10.184 2.024 -6.209 1.00 0.00 12 TRP A C 5
ATOM 13900 O O . TRP A 1 12 ? -9.311 2.390 -5.421 1.00 0.00 12 TRP A O 5
ATOM 13921 N N . PHE A 1 13 ? -11.234 2.774 -6.524 1.00 0.00 13 PHE A N 5
ATOM 13922 C CA . PHE A 1 13 ? -11.426 4.101 -5.951 1.00 0.00 13 PHE A CA 5
ATOM 13923 C C . PHE A 1 13 ? -12.197 4.019 -4.638 1.00 0.00 13 PHE A C 5
ATOM 13924 O O . PHE A 1 13 ? -13.399 3.753 -4.628 1.00 0.00 13 PHE A O 5
ATOM 13941 N N . LEU A 1 14 ? -11.497 4.247 -3.532 1.00 0.00 14 LEU A N 5
ATOM 13942 C CA . LEU A 1 14 ? -12.114 4.198 -2.212 1.00 0.00 14 LEU A CA 5
ATOM 13943 C C . LEU A 1 14 ? -13.254 5.205 -2.103 1.00 0.00 14 LEU A C 5
ATOM 13944 O O . LEU A 1 14 ? -13.260 6.228 -2.789 1.00 0.00 14 LEU A O 5
ATOM 13960 N N . LEU A 1 15 ? -14.217 4.908 -1.235 1.00 0.00 15 LEU A N 5
ATOM 13961 C CA . LEU A 1 15 ? -15.364 5.786 -1.032 1.00 0.00 15 LEU A CA 5
ATOM 13962 C C . LEU A 1 15 ? -14.912 7.186 -0.616 1.00 0.00 15 LEU A C 5
ATOM 13963 O O . LEU A 1 15 ? -13.984 7.333 0.179 1.00 0.00 15 LEU A O 5
ATOM 13979 N N . PRO A 1 16 ? -15.565 8.236 -1.144 1.00 0.00 16 PRO A N 5
ATOM 13980 C CA . PRO A 1 16 ? -15.225 9.624 -0.819 1.00 0.00 16 PRO A CA 5
ATOM 13981 C C . PRO A 1 16 ? -15.152 9.863 0.685 1.00 0.00 16 PRO A C 5
ATOM 13982 O O . PRO A 1 16 ? -14.290 10.600 1.166 1.00 0.00 16 PRO A O 5
ATOM 13993 N N . GLU A 1 17 ? -16.058 9.233 1.425 1.00 0.00 17 GLU A N 5
ATOM 13994 C CA . GLU A 1 17 ? -16.092 9.374 2.876 1.00 0.00 17 GLU A CA 5
ATOM 13995 C C . GLU A 1 17 ? -14.938 8.612 3.520 1.00 0.00 17 GLU A C 5
ATOM 13996 O O . GLU A 1 17 ? -14.310 9.096 4.463 1.00 0.00 17 GLU A O 5
ATOM 14008 N N . GLU A 1 18 ? -14.661 7.420 3.001 1.00 0.00 18 GLU A N 5
ATOM 14009 C CA . GLU A 1 18 ? -13.579 6.594 3.523 1.00 0.00 18 GLU A CA 5
ATOM 14010 C C . GLU A 1 18 ? -12.240 7.312 3.392 1.00 0.00 18 GLU A C 5
ATOM 14011 O O . GLU A 1 18 ? -11.336 7.117 4.205 1.00 0.00 18 GLU A O 5
ATOM 14023 N N . GLU A 1 19 ? -12.121 8.146 2.363 1.00 0.00 19 GLU A N 5
ATOM 14024 C CA . GLU A 1 19 ? -10.895 8.897 2.124 1.00 0.00 19 GLU A CA 5
ATOM 14025 C C . GLU A 1 19 ? -10.546 9.763 3.330 1.00 0.00 19 GLU A C 5
ATOM 14026 O O . GLU A 1 19 ? -9.392 9.821 3.755 1.00 0.00 19 GLU A O 5
ATOM 14038 N N . GLU A 1 20 ? -11.554 10.432 3.881 1.00 0.00 20 GLU A N 5
ATOM 14039 C CA . GLU A 1 20 ? -11.358 11.292 5.041 1.00 0.00 20 GLU A CA 5
ATOM 14040 C C . GLU A 1 20 ? -11.028 10.463 6.278 1.00 0.00 20 GLU A C 5
ATOM 14041 O O . GLU A 1 20 ? -10.153 10.823 7.064 1.00 0.00 20 GLU A O 5
ATOM 14053 N N . ARG A 1 21 ? -11.734 9.348 6.441 1.00 0.00 21 ARG A N 5
ATOM 14054 C CA . ARG A 1 21 ? -11.515 8.465 7.580 1.00 0.00 21 ARG A CA 5
ATOM 14055 C C . ARG A 1 21 ? -10.099 7.895 7.560 1.00 0.00 21 ARG A C 5
ATOM 14056 O O . ARG A 1 21 ? -9.392 7.926 8.567 1.00 0.00 21 ARG A O 5
ATOM 14077 N N . ILE A 1 22 ? -9.693 7.378 6.404 1.00 0.00 22 ILE A N 5
ATOM 14078 C CA . ILE A 1 22 ? -8.363 6.803 6.252 1.00 0.00 22 ILE A CA 5
ATOM 14079 C C . ILE A 1 22 ? -7.288 7.880 6.349 1.00 0.00 22 ILE A C 5
ATOM 14080 O O . ILE A 1 22 ? -6.249 7.680 6.979 1.00 0.00 22 ILE A O 5
ATOM 14096 N N . LYS A 1 23 ? -7.544 9.025 5.723 1.00 0.00 23 LYS A N 5
ATOM 14097 C CA . LYS A 1 23 ? -6.600 10.135 5.741 1.00 0.00 23 LYS A CA 5
ATOM 14098 C C . LYS A 1 23 ? -6.337 10.601 7.169 1.00 0.00 23 LYS A C 5
ATOM 14099 O O . LYS A 1 23 ? -5.217 10.980 7.513 1.00 0.00 23 LYS A O 5
ATOM 14118 N N . CYS A 1 24 ? -7.377 10.570 7.996 1.00 0.00 24 CYS A N 5
ATOM 14119 C CA . CYS A 1 24 ? -7.258 10.989 9.388 1.00 0.00 24 CYS A CA 5
ATOM 14120 C C . CYS A 1 24 ? -6.393 10.012 10.177 1.00 0.00 24 CYS A C 5
ATOM 14121 O O . CYS A 1 24 ? -5.564 10.418 10.991 1.00 0.00 24 CYS A O 5
ATOM 14129 N N . ALA A 1 25 ? -6.591 8.721 9.929 1.00 0.00 25 ALA A N 5
ATOM 14130 C CA . ALA A 1 25 ? -5.828 7.685 10.616 1.00 0.00 25 ALA A CA 5
ATOM 14131 C C . ALA A 1 25 ? -4.334 7.844 10.358 1.00 0.00 25 ALA A C 5
ATOM 14132 O O . ALA A 1 25 ? -3.524 7.773 11.282 1.00 0.00 25 ALA A O 5
ATOM 14139 N N . THR A 1 26 ? -3.977 8.059 9.096 1.00 0.00 26 THR A N 5
ATOM 14140 C CA . THR A 1 26 ? -2.578 8.229 8.716 1.00 0.00 26 THR A CA 5
ATOM 14141 C C . THR A 1 26 ? -1.963 9.428 9.429 1.00 0.00 26 THR A C 5
ATOM 14142 O O . THR A 1 26 ? -0.881 9.331 10.006 1.00 0.00 26 THR A O 5
ATOM 14153 N N . MET A 1 27 ? -2.661 10.559 9.384 1.00 0.00 27 MET A N 5
ATOM 14154 C CA . MET A 1 27 ? -2.182 11.777 10.025 1.00 0.00 27 MET A CA 5
ATOM 14155 C C . MET A 1 27 ? -2.012 11.572 11.526 1.00 0.00 27 MET A C 5
ATOM 14156 O O . MET A 1 27 ? -1.041 12.038 12.121 1.00 0.00 27 MET A O 5
ATOM 14170 N N . ASP A 1 28 ? -2.963 10.869 12.133 1.00 0.00 28 ASP A N 5
ATOM 14171 C CA . ASP A 1 28 ? -2.918 10.601 13.566 1.00 0.00 28 ASP A CA 5
ATOM 14172 C C . ASP A 1 28 ? -1.667 9.811 13.932 1.00 0.00 28 ASP A C 5
ATOM 14173 O O . ASP A 1 28 ? -1.114 9.972 15.019 1.00 0.00 28 ASP A O 5
ATOM 14182 N N . PHE A 1 29 ? -1.224 8.956 13.016 1.00 0.00 29 PHE A N 5
ATOM 14183 C CA . PHE A 1 29 ? -0.036 8.142 13.243 1.00 0.00 29 PHE A CA 5
ATOM 14184 C C . PHE A 1 29 ? 1.220 9.011 13.280 1.00 0.00 29 PHE A C 5
ATOM 14185 O O . PHE A 1 29 ? 2.049 8.884 14.180 1.00 0.00 29 PHE A O 5
ATOM 14202 N N . LEU A 1 30 ? 1.352 9.891 12.291 1.00 0.00 30 LEU A N 5
ATOM 14203 C CA . LEU A 1 30 ? 2.507 10.780 12.204 1.00 0.00 30 LEU A CA 5
ATOM 14204 C C . LEU A 1 30 ? 2.711 11.557 13.501 1.00 0.00 30 LEU A C 5
ATOM 14205 O O . LEU A 1 30 ? 3.798 11.542 14.079 1.00 0.00 30 LEU A O 5
ATOM 14221 N N . LYS A 1 31 ? 1.663 12.240 13.953 1.00 0.00 31 LYS A N 5
ATOM 14222 C CA . LYS A 1 31 ? 1.737 13.026 15.180 1.00 0.00 31 LYS A CA 5
ATOM 14223 C C . LYS A 1 31 ? 1.996 12.133 16.390 1.00 0.00 31 LYS A C 5
ATOM 14224 O O . LYS A 1 31 ? 2.612 12.560 17.367 1.00 0.00 31 LYS A O 5
ATOM 14243 N N . THR A 1 32 ? 1.528 10.890 16.321 1.00 0.00 32 THR A N 5
ATOM 14244 C CA . THR A 1 32 ? 1.715 9.942 17.414 1.00 0.00 32 THR A CA 5
ATOM 14245 C C . THR A 1 32 ? 3.172 9.500 17.504 1.00 0.00 32 THR A C 5
ATOM 14246 O O . THR A 1 32 ? 3.712 9.325 18.596 1.00 0.00 32 THR A O 5
ATOM 14257 N N . LEU A 1 33 ? 3.803 9.320 16.348 1.00 0.00 33 LEU A N 5
ATOM 14258 C CA . LEU A 1 33 ? 5.198 8.897 16.296 1.00 0.00 33 LEU A CA 5
ATOM 14259 C C . LEU A 1 33 ? 6.115 9.977 16.862 1.00 0.00 33 LEU A C 5
ATOM 14260 O O . LEU A 1 33 ? 7.105 9.678 17.528 1.00 0.00 33 LEU A O 5
ATOM 14276 N N . ASP A 1 34 ? 5.778 11.234 16.589 1.00 0.00 34 ASP A N 5
ATOM 14277 C CA . ASP A 1 34 ? 6.571 12.360 17.070 1.00 0.00 34 ASP A CA 5
ATOM 14278 C C . ASP A 1 34 ? 6.316 12.615 18.552 1.00 0.00 34 ASP A C 5
ATOM 14279 O O . ASP A 1 34 ? 7.204 13.062 19.278 1.00 0.00 34 ASP A O 5
ATOM 14288 N N . THR A 1 35 ? 5.095 12.329 18.995 1.00 0.00 35 THR A N 5
ATOM 14289 C CA . THR A 1 35 ? 4.722 12.529 20.392 1.00 0.00 35 THR A CA 5
ATOM 14290 C C . THR A 1 35 ? 5.171 11.353 21.254 1.00 0.00 35 THR A C 5
ATOM 14291 O O . THR A 1 35 ? 5.367 11.497 22.462 1.00 0.00 35 THR A O 5
ATOM 14302 N N . LEU A 1 36 ? 5.330 10.189 20.632 1.00 0.00 36 LEU A N 5
ATOM 14303 C CA . LEU A 1 36 ? 5.754 8.992 21.348 1.00 0.00 36 LEU A CA 5
ATOM 14304 C C . LEU A 1 36 ? 7.118 9.200 21.999 1.00 0.00 36 LEU A C 5
ATOM 14305 O O . LEU A 1 36 ? 8.117 9.420 21.315 1.00 0.00 36 LEU A O 5
ATOM 14321 N N . GLU A 1 37 ? 7.151 9.129 23.325 1.00 0.00 37 GLU A N 5
ATOM 14322 C CA . GLU A 1 37 ? 8.391 9.309 24.071 1.00 0.00 37 GLU A CA 5
ATOM 14323 C C . GLU A 1 37 ? 9.412 8.240 23.697 1.00 0.00 37 GLU A C 5
ATOM 14324 O O . GLU A 1 37 ? 10.597 8.530 23.531 1.00 0.00 37 GLU A O 5
ATOM 14336 N N . ALA A 1 38 ? 8.946 7.003 23.565 1.00 0.00 38 ALA A N 5
ATOM 14337 C CA . ALA A 1 38 ? 9.818 5.890 23.210 1.00 0.00 38 ALA A CA 5
ATOM 14338 C C . ALA A 1 38 ? 10.482 6.127 21.858 1.00 0.00 38 ALA A C 5
ATOM 14339 O O . ALA A 1 38 ? 11.636 5.753 21.647 1.00 0.00 38 ALA A O 5
ATOM 14346 N N . PHE A 1 39 ? 9.746 6.751 20.945 1.00 0.00 39 PHE A N 5
ATOM 14347 C CA . PHE A 1 39 ? 10.263 7.039 19.611 1.00 0.00 39 PHE A CA 5
ATOM 14348 C C . PHE A 1 39 ? 11.274 8.182 19.657 1.00 0.00 39 PHE A C 5
ATOM 14349 O O . PHE A 1 39 ? 12.387 8.061 19.144 1.00 0.00 39 PHE A O 5
ATOM 14366 N N . LYS A 1 40 ? 10.878 9.292 20.274 1.00 0.00 40 LYS A N 5
ATOM 14367 C CA . LYS A 1 40 ? 11.749 10.458 20.386 1.00 0.00 40 LYS A CA 5
ATOM 14368 C C . LYS A 1 40 ? 13.065 10.093 21.067 1.00 0.00 40 LYS A C 5
ATOM 14369 O O . LYS A 1 40 ? 14.114 10.655 20.753 1.00 0.00 40 LYS A O 5
ATOM 14388 N N . GLU A 1 41 ? 13.001 9.150 22.002 1.00 0.00 41 GLU A N 5
ATOM 14389 C CA . GLU A 1 41 ? 14.188 8.710 22.726 1.00 0.00 41 GLU A CA 5
ATOM 14390 C C . GLU A 1 41 ? 15.106 7.895 21.822 1.00 0.00 41 GLU A C 5
ATOM 14391 O O . GLU A 1 41 ? 16.326 7.903 21.989 1.00 0.00 41 GLU A O 5
ATOM 14403 N N . HIS A 1 42 ? 14.512 7.191 20.863 1.00 0.00 42 HIS A N 5
ATOM 14404 C CA . HIS A 1 42 ? 15.276 6.369 19.931 1.00 0.00 42 HIS A CA 5
ATOM 14405 C C . HIS A 1 42 ? 15.335 7.010 18.545 1.00 0.00 42 HIS A C 5
ATOM 14406 O O . HIS A 1 42 ? 15.754 6.374 17.578 1.00 0.00 42 HIS A O 5
ATOM 14420 N N . ILE A 1 43 ? 14.916 8.270 18.450 1.00 0.00 43 ILE A N 5
ATOM 14421 C CA . ILE A 1 43 ? 14.927 8.984 17.179 1.00 0.00 43 ILE A CA 5
ATOM 14422 C C . ILE A 1 43 ? 16.334 9.044 16.590 1.00 0.00 43 ILE A C 5
ATOM 14423 O O . ILE A 1 43 ? 16.505 9.164 15.376 1.00 0.00 43 ILE A O 5
ATOM 14439 N N . SER A 1 44 ? 17.339 8.960 17.456 1.00 0.00 44 SER A N 5
ATOM 14440 C CA . SER A 1 44 ? 18.730 9.006 17.022 1.00 0.00 44 SER A CA 5
ATOM 14441 C C . SER A 1 44 ? 19.044 7.866 16.055 1.00 0.00 44 SER A C 5
ATOM 14442 O O . SER A 1 44 ? 19.929 7.986 15.208 1.00 0.00 44 SER A O 5
ATOM 14450 N N . GLU A 1 45 ? 18.315 6.762 16.188 1.00 0.00 45 GLU A N 5
ATOM 14451 C CA . GLU A 1 45 ? 18.521 5.602 15.325 1.00 0.00 45 GLU A CA 5
ATOM 14452 C C . GLU A 1 45 ? 18.362 5.979 13.854 1.00 0.00 45 GLU A C 5
ATOM 14453 O O . GLU A 1 45 ? 19.149 5.558 13.006 1.00 0.00 45 GLU A O 5
ATOM 14465 N N . PHE A 1 46 ? 17.341 6.778 13.559 1.00 0.00 46 PHE A N 5
ATOM 14466 C CA . PHE A 1 46 ? 17.082 7.214 12.190 1.00 0.00 46 PHE A CA 5
ATOM 14467 C C . PHE A 1 46 ? 17.619 8.624 11.961 1.00 0.00 46 PHE A C 5
ATOM 14468 O O . PHE A 1 46 ? 17.909 9.010 10.828 1.00 0.00 46 PHE A O 5
ATOM 14485 N N . THR A 1 47 ? 17.750 9.388 13.041 1.00 0.00 47 THR A N 5
ATOM 14486 C CA . THR A 1 47 ? 18.252 10.755 12.952 1.00 0.00 47 THR A CA 5
ATOM 14487 C C . THR A 1 47 ? 19.782 10.786 12.915 1.00 0.00 47 THR A C 5
ATOM 14488 O O . THR A 1 47 ? 20.386 11.857 12.853 1.00 0.00 47 THR A O 5
ATOM 14499 N N . GLY A 1 48 ? 20.405 9.609 12.949 1.00 0.00 48 GLY A N 5
ATOM 14500 C CA . GLY A 1 48 ? 21.853 9.536 12.914 1.00 0.00 48 GLY A CA 5
ATOM 14501 C C . GLY A 1 48 ? 22.503 10.226 14.097 1.00 0.00 48 GLY A C 5
ATOM 14502 O O . GLY A 1 48 ? 23.188 11.236 13.936 1.00 0.00 48 GLY A O 5
ATOM 14506 N N . GLU A 1 49 ? 22.290 9.679 15.290 1.00 0.00 49 GLU A N 5
ATOM 14507 C CA . GLU A 1 49 ? 22.862 10.246 16.507 1.00 0.00 49 GLU A CA 5
ATOM 14508 C C . GLU A 1 49 ? 22.461 11.709 16.670 1.00 0.00 49 GLU A C 5
ATOM 14509 O O . GLU A 1 49 ? 23.299 12.567 16.948 1.00 0.00 49 GLU A O 5
ATOM 14521 N N . ALA A 1 50 ? 21.172 11.987 16.498 1.00 0.00 50 ALA A N 5
ATOM 14522 C CA . ALA A 1 50 ? 20.659 13.345 16.626 1.00 0.00 50 ALA A CA 5
ATOM 14523 C C . ALA A 1 50 ? 21.284 14.270 15.585 1.00 0.00 50 ALA A C 5
ATOM 14524 O O . ALA A 1 50 ? 21.978 15.228 15.928 1.00 0.00 50 ALA A O 5
ATOM 14531 N N . GLU A 1 51 ? 21.033 13.977 14.313 1.00 0.00 51 GLU A N 5
ATOM 14532 C CA . GLU A 1 51 ? 21.574 14.783 13.225 1.00 0.00 51 GLU A CA 5
ATOM 14533 C C . GLU A 1 51 ? 20.834 14.508 11.918 1.00 0.00 51 GLU A C 5
ATOM 14534 O O . GLU A 1 51 ? 21.375 13.883 11.006 1.00 0.00 51 GLU A O 5
ATOM 14546 N N . LYS A 1 52 ? 19.594 14.980 11.835 1.00 0.00 52 LYS A N 5
ATOM 14547 C CA . LYS A 1 52 ? 18.781 14.788 10.639 1.00 0.00 52 LYS A CA 5
ATOM 14548 C C . LYS A 1 52 ? 17.949 16.033 10.344 1.00 0.00 52 LYS A C 5
ATOM 14549 O O . LYS A 1 52 ? 18.328 16.859 9.513 1.00 0.00 52 LYS A O 5
ATOM 14568 N N . GLU A 1 53 ? 16.816 16.171 11.031 1.00 0.00 53 GLU A N 5
ATOM 14569 C CA . GLU A 1 53 ? 15.941 17.325 10.841 1.00 0.00 53 GLU A CA 5
ATOM 14570 C C . GLU A 1 53 ? 14.657 17.180 11.649 1.00 0.00 53 GLU A C 5
ATOM 14571 O O . GLU A 1 53 ? 14.122 18.167 12.156 1.00 0.00 53 GLU A O 5
ATOM 14583 N N . VAL A 1 54 ? 14.169 15.949 11.766 1.00 0.00 54 VAL A N 5
ATOM 14584 C CA . VAL A 1 54 ? 12.948 15.673 12.518 1.00 0.00 54 VAL A CA 5
ATOM 14585 C C . VAL A 1 54 ? 11.846 16.684 12.197 1.00 0.00 54 VAL A C 5
ATOM 14586 O O . VAL A 1 54 ? 11.007 16.992 13.043 1.00 0.00 54 VAL A O 5
ATOM 14599 N N . ASP A 1 55 ? 11.862 17.198 10.971 1.00 0.00 55 ASP A N 5
ATOM 14600 C CA . ASP A 1 55 ? 10.872 18.179 10.539 1.00 0.00 55 ASP A CA 5
ATOM 14601 C C . ASP A 1 55 ? 9.557 17.508 10.154 1.00 0.00 55 ASP A C 5
ATOM 14602 O O . ASP A 1 55 ? 9.542 16.376 9.672 1.00 0.00 55 ASP A O 5
ATOM 14611 N N . LEU A 1 56 ? 8.456 18.220 10.369 1.00 0.00 56 LEU A N 5
ATOM 14612 C CA . LEU A 1 56 ? 7.129 17.707 10.045 1.00 0.00 56 LEU A CA 5
ATOM 14613 C C . LEU A 1 56 ? 6.938 17.588 8.534 1.00 0.00 56 LEU A C 5
ATOM 14614 O O . LEU A 1 56 ? 6.074 16.849 8.066 1.00 0.00 56 LEU A O 5
ATOM 14630 N N . GLU A 1 57 ? 7.748 18.325 7.775 1.00 0.00 57 GLU A N 5
ATOM 14631 C CA . GLU A 1 57 ? 7.664 18.307 6.318 1.00 0.00 57 GLU A CA 5
ATOM 14632 C C . GLU A 1 57 ? 7.785 16.886 5.768 1.00 0.00 57 GLU A C 5
ATOM 14633 O O . GLU A 1 57 ? 7.377 16.615 4.638 1.00 0.00 57 GLU A O 5
ATOM 14645 N N . GLN A 1 58 ? 8.342 15.981 6.568 1.00 0.00 58 GLN A N 5
ATOM 14646 C CA . GLN A 1 58 ? 8.508 14.592 6.149 1.00 0.00 58 GLN A CA 5
ATOM 14647 C C . GLN A 1 58 ? 7.164 13.862 6.106 1.00 0.00 58 GLN A C 5
ATOM 14648 O O . GLN A 1 58 ? 7.080 12.731 5.627 1.00 0.00 58 GLN A O 5
ATOM 14662 N N . TYR A 1 59 ? 6.114 14.512 6.607 1.00 0.00 59 TYR A N 5
ATOM 14663 C CA . TYR A 1 59 ? 4.781 13.919 6.620 1.00 0.00 59 TYR A CA 5
ATOM 14664 C C . TYR A 1 59 ? 4.257 13.688 5.201 1.00 0.00 59 TYR A C 5
ATOM 14665 O O . TYR A 1 59 ? 3.271 12.977 5.006 1.00 0.00 59 TYR A O 5
ATOM 14683 N N . PHE A 1 60 ? 4.916 14.295 4.214 1.00 0.00 60 PHE A N 5
ATOM 14684 C CA . PHE A 1 60 ? 4.513 14.152 2.818 1.00 0.00 60 PHE A CA 5
ATOM 14685 C C . PHE A 1 60 ? 3.149 14.791 2.575 1.00 0.00 60 PHE A C 5
ATOM 14686 O O . PHE A 1 60 ? 2.394 15.044 3.514 1.00 0.00 60 PHE A O 5
ATOM 14703 N N . GLN A 1 61 ? 2.841 15.052 1.308 1.00 0.00 61 GLN A N 5
ATOM 14704 C CA . GLN A 1 61 ? 1.570 15.664 0.941 1.00 0.00 61 GLN A CA 5
ATOM 14705 C C . GLN A 1 61 ? 0.618 14.633 0.343 1.00 0.00 61 GLN A C 5
ATOM 14706 O O . GLN A 1 61 ? 1.019 13.799 -0.469 1.00 0.00 61 GLN A O 5
ATOM 14720 N N . ASN A 1 62 ? -0.646 14.698 0.751 1.00 0.00 62 ASN A N 5
ATOM 14721 C CA . ASN A 1 62 ? -1.659 13.772 0.256 1.00 0.00 62 ASN A CA 5
ATOM 14722 C C . ASN A 1 62 ? -2.837 14.532 -0.353 1.00 0.00 62 ASN A C 5
ATOM 14723 O O . ASN A 1 62 ? -3.590 15.195 0.360 1.00 0.00 62 ASN A O 5
ATOM 14734 N N . PRO A 1 63 ? -3.016 14.448 -1.684 1.00 0.00 63 PRO A N 5
ATOM 14735 C CA . PRO A 1 63 ? -4.113 15.136 -2.376 1.00 0.00 63 PRO A CA 5
ATOM 14736 C C . PRO A 1 63 ? -5.477 14.549 -2.026 1.00 0.00 63 PRO A C 5
ATOM 14737 O O . PRO A 1 63 ? -5.579 13.395 -1.611 1.00 0.00 63 PRO A O 5
ATOM 14748 N N . LEU A 1 64 ? -6.522 15.351 -2.197 1.00 0.00 64 LEU A N 5
ATOM 14749 C CA . LEU A 1 64 ? -7.880 14.913 -1.900 1.00 0.00 64 LEU A CA 5
ATOM 14750 C C . LEU A 1 64 ? -8.338 13.848 -2.891 1.00 0.00 64 LEU A C 5
ATOM 14751 O O . LEU A 1 64 ? -7.985 13.889 -4.069 1.00 0.00 64 LEU A O 5
ATOM 14767 N N . GLN A 1 65 ? -9.126 12.893 -2.405 1.00 0.00 65 GLN A N 5
ATOM 14768 C CA . GLN A 1 65 ? -9.632 11.816 -3.247 1.00 0.00 65 GLN A CA 5
ATOM 14769 C C . GLN A 1 65 ? -8.485 11.016 -3.856 1.00 0.00 65 GLN A C 5
ATOM 14770 O O . GLN A 1 65 ? -8.036 11.302 -4.966 1.00 0.00 65 GLN A O 5
ATOM 14784 N N . LEU A 1 66 ? -8.014 10.014 -3.122 1.00 0.00 66 LEU A N 5
ATOM 14785 C CA . LEU A 1 66 ? -6.918 9.173 -3.589 1.00 0.00 66 LEU A CA 5
ATOM 14786 C C . LEU A 1 66 ? -7.418 7.778 -3.952 1.00 0.00 66 LEU A C 5
ATOM 14787 O O . LEU A 1 66 ? -8.378 7.279 -3.364 1.00 0.00 66 LEU A O 5
ATOM 14803 N N . HIS A 1 67 ? -6.759 7.153 -4.922 1.00 0.00 67 HIS A N 5
ATOM 14804 C CA . HIS A 1 67 ? -7.133 5.815 -5.364 1.00 0.00 67 HIS A CA 5
ATOM 14805 C C . HIS A 1 67 ? -5.979 4.838 -5.167 1.00 0.00 67 HIS A C 5
ATOM 14806 O O . HIS A 1 67 ? -4.814 5.234 -5.152 1.00 0.00 67 HIS A O 5
ATOM 14820 N N . CYS A 1 68 ? -6.310 3.561 -5.012 1.00 0.00 68 CYS A N 5
ATOM 14821 C CA . CYS A 1 68 ? -5.300 2.529 -4.812 1.00 0.00 68 CYS A CA 5
ATOM 14822 C C . CYS A 1 68 ? -5.028 1.773 -6.109 1.00 0.00 68 CYS A C 5
ATOM 14823 O O . CYS A 1 68 ? -5.942 1.506 -6.888 1.00 0.00 68 CYS A O 5
ATOM 14831 N N . THR A 1 69 ? -3.764 1.429 -6.331 1.00 0.00 69 THR A N 5
ATOM 14832 C CA . THR A 1 69 ? -3.369 0.700 -7.532 1.00 0.00 69 THR A CA 5
ATOM 14833 C C . THR A 1 69 ? -3.368 -0.803 -7.275 1.00 0.00 69 THR A C 5
ATOM 14834 O O . THR A 1 69 ? -2.643 -1.295 -6.411 1.00 0.00 69 THR A O 5
ATOM 14845 N N . THR A 1 70 ? -4.188 -1.528 -8.029 1.00 0.00 70 THR A N 5
ATOM 14846 C CA . THR A 1 70 ? -4.284 -2.975 -7.879 1.00 0.00 70 THR A CA 5
ATOM 14847 C C . THR A 1 70 ? -3.189 -3.680 -8.677 1.00 0.00 70 THR A C 5
ATOM 14848 O O . THR A 1 70 ? -2.172 -4.093 -8.120 1.00 0.00 70 THR A O 5
ATOM 14859 N N . LYS A 1 71 ? -3.403 -3.818 -9.983 1.00 0.00 71 LYS A N 5
ATOM 14860 C CA . LYS A 1 71 ? -2.431 -4.476 -10.849 1.00 0.00 71 LYS A CA 5
ATOM 14861 C C . LYS A 1 71 ? -2.250 -3.704 -12.152 1.00 0.00 71 LYS A C 5
ATOM 14862 O O . LYS A 1 71 ? -3.220 -3.236 -12.749 1.00 0.00 71 LYS A O 5
ATOM 14881 N N . PHE A 1 72 ? -1.001 -3.578 -12.589 1.00 0.00 72 PHE A N 5
ATOM 14882 C CA . PHE A 1 72 ? -0.691 -2.866 -13.824 1.00 0.00 72 PHE A CA 5
ATOM 14883 C C . PHE A 1 72 ? -0.450 -3.846 -14.968 1.00 0.00 72 PHE A C 5
ATOM 14884 O O . PHE A 1 72 ? 0.419 -4.714 -14.883 1.00 0.00 72 PHE A O 5
ATOM 14901 N N . CYS A 1 73 ? -1.225 -3.700 -16.038 1.00 0.00 73 CYS A N 5
ATOM 14902 C CA . CYS A 1 73 ? -1.098 -4.573 -17.200 1.00 0.00 73 CYS A CA 5
ATOM 14903 C C . CYS A 1 73 ? 0.238 -4.355 -17.906 1.00 0.00 73 CYS A C 5
ATOM 14904 O O . CYS A 1 73 ? 0.770 -5.267 -18.538 1.00 0.00 73 CYS A O 5
ATOM 14912 N N . ASP A 1 74 ? 0.773 -3.142 -17.796 1.00 0.00 74 ASP A N 5
ATOM 14913 C CA . ASP A 1 74 ? 2.045 -2.805 -18.424 1.00 0.00 74 ASP A CA 5
ATOM 14914 C C . ASP A 1 74 ? 1.937 -2.878 -19.945 1.00 0.00 74 ASP A C 5
ATOM 14915 O O . ASP A 1 74 ? 1.803 -1.856 -20.618 1.00 0.00 74 ASP A O 5
ATOM 14924 N N . TYR A 1 75 ? 1.993 -4.093 -20.481 1.00 0.00 75 TYR A N 5
ATOM 14925 C CA . TYR A 1 75 ? 1.898 -4.298 -21.923 1.00 0.00 75 TYR A CA 5
ATOM 14926 C C . TYR A 1 75 ? 1.822 -5.788 -22.254 1.00 0.00 75 TYR A C 5
ATOM 14927 O O . TYR A 1 75 ? 0.740 -6.323 -22.495 1.00 0.00 75 TYR A O 5
ATOM 14945 N N . GLY A 1 76 ? 2.974 -6.453 -22.264 1.00 0.00 76 GLY A N 5
ATOM 14946 C CA . GLY A 1 76 ? 3.006 -7.872 -22.566 1.00 0.00 76 GLY A CA 5
ATOM 14947 C C . GLY A 1 76 ? 4.128 -8.604 -21.852 1.00 0.00 76 GLY A C 5
ATOM 14948 O O . GLY A 1 76 ? 4.443 -9.745 -22.190 1.00 0.00 76 GLY A O 5
ATOM 14952 N N . LYS A 1 77 ? 4.735 -7.954 -20.862 1.00 0.00 77 LYS A N 5
ATOM 14953 C CA . LYS A 1 77 ? 5.825 -8.562 -20.106 1.00 0.00 77 LYS A CA 5
ATOM 14954 C C . LYS A 1 77 ? 5.285 -9.467 -19.004 1.00 0.00 77 LYS A C 5
ATOM 14955 O O . LYS A 1 77 ? 5.875 -10.502 -18.693 1.00 0.00 77 LYS A O 5
ATOM 14974 N N . ALA A 1 78 ? 4.161 -9.070 -18.418 1.00 0.00 78 ALA A N 5
ATOM 14975 C CA . ALA A 1 78 ? 3.542 -9.846 -17.349 1.00 0.00 78 ALA A CA 5
ATOM 14976 C C . ALA A 1 78 ? 2.579 -10.887 -17.908 1.00 0.00 78 ALA A C 5
ATOM 14977 O O . ALA A 1 78 ? 2.033 -10.722 -18.999 1.00 0.00 78 ALA A O 5
ATOM 14984 N N . GLU A 1 79 ? 2.376 -11.961 -17.151 1.00 0.00 79 GLU A N 5
ATOM 14985 C CA . GLU A 1 79 ? 1.478 -13.034 -17.566 1.00 0.00 79 GLU A CA 5
ATOM 14986 C C . GLU A 1 79 ? 0.219 -13.057 -16.704 1.00 0.00 79 GLU A C 5
ATOM 14987 O O . GLU A 1 79 ? -0.884 -12.807 -17.190 1.00 0.00 79 GLU A O 5
ATOM 14999 N N . GLY A 1 80 ? 0.391 -13.362 -15.421 1.00 0.00 80 GLY A N 5
ATOM 15000 C CA . GLY A 1 80 ? -0.741 -13.416 -14.506 1.00 0.00 80 GLY A CA 5
ATOM 15001 C C . GLY A 1 80 ? -1.658 -12.211 -14.624 1.00 0.00 80 GLY A C 5
ATOM 15002 O O . GLY A 1 80 ? -2.675 -12.260 -15.318 1.00 0.00 80 GLY A O 5
ATOM 15006 N N . ALA A 1 81 ? -1.300 -11.127 -13.939 1.00 0.00 81 ALA A N 5
ATOM 15007 C CA . ALA A 1 81 ? -2.098 -9.905 -13.963 1.00 0.00 81 ALA A CA 5
ATOM 15008 C C . ALA A 1 81 ? -2.429 -9.485 -15.392 1.00 0.00 81 ALA A C 5
ATOM 15009 O O . ALA A 1 81 ? -3.455 -8.853 -15.639 1.00 0.00 81 ALA A O 5
ATOM 15016 N N . LYS A 1 82 ? -1.563 -9.847 -16.334 1.00 0.00 82 LYS A N 5
ATOM 15017 C CA . LYS A 1 82 ? -1.788 -9.511 -17.735 1.00 0.00 82 LYS A CA 5
ATOM 15018 C C . LYS A 1 82 ? -3.097 -10.127 -18.218 1.00 0.00 82 LYS A C 5
ATOM 15019 O O . LYS A 1 82 ? -3.945 -9.444 -18.796 1.00 0.00 82 LYS A O 5
ATOM 15038 N N . GLU A 1 83 ? -3.263 -11.422 -17.959 1.00 0.00 83 GLU A N 5
ATOM 15039 C CA . GLU A 1 83 ? -4.475 -12.127 -18.350 1.00 0.00 83 GLU A CA 5
ATOM 15040 C C . GLU A 1 83 ? -5.686 -11.508 -17.662 1.00 0.00 83 GLU A C 5
ATOM 15041 O O . GLU A 1 83 ? -6.767 -11.415 -18.243 1.00 0.00 83 GLU A O 5
ATOM 15053 N N . TYR A 1 84 ? -5.489 -11.074 -16.420 1.00 0.00 84 TYR A N 5
ATOM 15054 C CA . TYR A 1 84 ? -6.555 -10.448 -15.648 1.00 0.00 84 TYR A CA 5
ATOM 15055 C C . TYR A 1 84 ? -7.083 -9.219 -16.379 1.00 0.00 84 TYR A C 5
ATOM 15056 O O . TYR A 1 84 ? -8.284 -9.094 -16.618 1.00 0.00 84 TYR A O 5
ATOM 15074 N N . ALA A 1 85 ? -6.175 -8.319 -16.744 1.00 0.00 85 ALA A N 5
ATOM 15075 C CA . ALA A 1 85 ? -6.550 -7.109 -17.463 1.00 0.00 85 ALA A CA 5
ATOM 15076 C C . ALA A 1 85 ? -7.294 -7.460 -18.746 1.00 0.00 85 ALA A C 5
ATOM 15077 O O . ALA A 1 85 ? -8.166 -6.717 -19.197 1.00 0.00 85 ALA A O 5
ATOM 15084 N N . GLU A 1 86 ? -6.947 -8.608 -19.323 1.00 0.00 86 GLU A N 5
ATOM 15085 C CA . GLU A 1 86 ? -7.584 -9.074 -20.550 1.00 0.00 86 GLU A CA 5
ATOM 15086 C C . GLU A 1 86 ? -8.699 -10.068 -20.232 1.00 0.00 86 GLU A C 5
ATOM 15087 O O . GLU A 1 86 ? -8.955 -10.996 -20.999 1.00 0.00 86 GLU A O 5
ATOM 15099 N N . LEU A 1 87 ? -9.358 -9.863 -19.095 1.00 0.00 87 LEU A N 5
ATOM 15100 C CA . LEU A 1 87 ? -10.444 -10.727 -18.666 1.00 0.00 87 LEU A CA 5
ATOM 15101 C C . LEU A 1 87 ? -11.742 -9.936 -18.569 1.00 0.00 87 LEU A C 5
ATOM 15102 O O . LEU A 1 87 ? -11.923 -9.122 -17.665 1.00 0.00 87 LEU A O 5
ATOM 15118 N N . GLN A 1 88 ? -12.636 -10.178 -19.514 1.00 0.00 88 GLN A N 5
ATOM 15119 C CA . GLN A 1 88 ? -13.922 -9.486 -19.554 1.00 0.00 88 GLN A CA 5
ATOM 15120 C C . GLN A 1 88 ? -14.615 -9.526 -18.194 1.00 0.00 88 GLN A C 5
ATOM 15121 O O . GLN A 1 88 ? -15.363 -8.614 -17.843 1.00 0.00 88 GLN A O 5
ATOM 15135 N N . VAL A 1 89 ? -14.360 -10.584 -17.431 1.00 0.00 89 VAL A N 5
ATOM 15136 C CA . VAL A 1 89 ? -14.960 -10.733 -16.111 1.00 0.00 89 VAL A CA 5
ATOM 15137 C C . VAL A 1 89 ? -14.597 -9.555 -15.208 1.00 0.00 89 VAL A C 5
ATOM 15138 O O . VAL A 1 89 ? -15.462 -8.975 -14.550 1.00 0.00 89 VAL A O 5
ATOM 15151 N N . VAL A 1 90 ? -13.315 -9.199 -15.187 1.00 0.00 90 VAL A N 5
ATOM 15152 C CA . VAL A 1 90 ? -12.851 -8.086 -14.369 1.00 0.00 90 VAL A CA 5
ATOM 15153 C C . VAL A 1 90 ? -13.352 -6.758 -14.927 1.00 0.00 90 VAL A C 5
ATOM 15154 O O . VAL A 1 90 ? -13.614 -5.818 -14.176 1.00 0.00 90 VAL A O 5
ATOM 15167 N N . LYS A 1 91 ? -13.490 -6.689 -16.248 1.00 0.00 91 LYS A N 5
ATOM 15168 C CA . LYS A 1 91 ? -13.969 -5.478 -16.906 1.00 0.00 91 LYS A CA 5
ATOM 15169 C C . LYS A 1 91 ? -15.319 -5.059 -16.334 1.00 0.00 91 LYS A C 5
ATOM 15170 O O . LYS A 1 91 ? -15.556 -3.879 -16.074 1.00 0.00 91 LYS A O 5
ATOM 15189 N N . GLU A 1 92 ? -16.196 -6.037 -16.132 1.00 0.00 92 GLU A N 5
ATOM 15190 C CA . GLU A 1 92 ? -17.519 -5.776 -15.580 1.00 0.00 92 GLU A CA 5
ATOM 15191 C C . GLU A 1 92 ? -17.436 -5.557 -14.073 1.00 0.00 92 GLU A C 5
ATOM 15192 O O . GLU A 1 92 ? -18.241 -4.827 -13.496 1.00 0.00 92 GLU A O 5
ATOM 15204 N N . SER A 1 93 ? -16.451 -6.193 -13.444 1.00 0.00 93 SER A N 5
ATOM 15205 C CA . SER A 1 93 ? -16.252 -6.069 -12.004 1.00 0.00 93 SER A CA 5
ATOM 15206 C C . SER A 1 93 ? -16.040 -4.612 -11.594 1.00 0.00 93 SER A C 5
ATOM 15207 O O . SER A 1 93 ? -16.154 -4.268 -10.420 1.00 0.00 93 SER A O 5
ATOM 15215 N N . LEU A 1 94 ? -15.692 -3.765 -12.557 1.00 0.00 94 LEU A N 5
ATOM 15216 C CA . LEU A 1 94 ? -15.424 -2.350 -12.262 1.00 0.00 94 LEU A CA 5
ATOM 15217 C C . LEU A 1 94 ? -16.557 -1.650 -11.474 1.00 0.00 94 LEU A C 5
ATOM 15218 O O . LEU A 1 94 ? -16.292 -1.067 -10.423 1.00 0.00 94 LEU A O 5
ATOM 15234 N N . THR A 1 95 ? -17.806 -1.689 -11.957 1.00 0.00 95 THR A N 5
ATOM 15235 C CA . THR A 1 95 ? -18.914 -1.039 -11.264 1.00 0.00 95 THR A CA 5
ATOM 15236 C C . THR A 1 95 ? -19.127 -1.600 -9.856 1.00 0.00 95 THR A C 5
ATOM 15237 O O . THR A 1 95 ? -19.791 -0.972 -9.031 1.00 0.00 95 THR A O 5
ATOM 15248 N N . LYS A 1 96 ? -18.586 -2.785 -9.587 1.00 0.00 96 LYS A N 5
ATOM 15249 C CA . LYS A 1 96 ? -18.755 -3.412 -8.279 1.00 0.00 96 LYS A CA 5
ATOM 15250 C C . LYS A 1 96 ? -18.038 -2.623 -7.192 1.00 0.00 96 LYS A C 5
ATOM 15251 O O . LYS A 1 96 ? -17.221 -1.748 -7.479 1.00 0.00 96 LYS A O 5
ATOM 15270 N N . SER A 1 97 ? -18.348 -2.944 -5.941 1.00 0.00 97 SER A N 5
ATOM 15271 C CA . SER A 1 97 ? -17.738 -2.276 -4.809 1.00 0.00 97 SER A CA 5
ATOM 15272 C C . SER A 1 97 ? -17.495 -3.262 -3.675 1.00 0.00 97 SER A C 5
ATOM 15273 O O . SER A 1 97 ? -18.426 -3.891 -3.172 1.00 0.00 97 SER A O 5
ATOM 15281 N N . TYR A 1 98 ? -16.238 -3.394 -3.285 1.00 0.00 98 TYR A N 5
ATOM 15282 C CA . TYR A 1 98 ? -15.857 -4.306 -2.212 1.00 0.00 98 TYR A CA 5
ATOM 15283 C C . TYR A 1 98 ? -15.197 -3.551 -1.063 1.00 0.00 98 TYR A C 5
ATOM 15284 O O . TYR A 1 98 ? -14.572 -2.509 -1.269 1.00 0.00 98 TYR A O 5
ATOM 15302 N N . GLU A 1 99 ? -15.340 -4.081 0.146 1.00 0.00 99 GLU A N 5
ATOM 15303 C CA . GLU A 1 99 ? -14.758 -3.457 1.327 1.00 0.00 99 GLU A CA 5
ATOM 15304 C C . GLU A 1 99 ? -13.364 -4.008 1.608 1.00 0.00 99 GLU A C 5
ATOM 15305 O O . GLU A 1 99 ? -13.195 -5.205 1.847 1.00 0.00 99 GLU A O 5
ATOM 15317 N N . LEU A 1 100 ? -12.371 -3.127 1.582 1.00 0.00 100 LEU A N 5
ATOM 15318 C CA . LEU A 1 100 ? -10.992 -3.522 1.840 1.00 0.00 100 LEU A CA 5
ATOM 15319 C C . LEU A 1 100 ? -10.578 -3.128 3.253 1.00 0.00 100 LEU A C 5
ATOM 15320 O O . LEU A 1 100 ? -10.863 -2.020 3.706 1.00 0.00 100 LEU A O 5
ATOM 15336 N N . SER A 1 101 ? -9.916 -4.044 3.950 1.00 0.00 101 SER A N 5
ATOM 15337 C CA . SER A 1 101 ? -9.477 -3.790 5.317 1.00 0.00 101 SER A CA 5
ATOM 15338 C C . SER A 1 101 ? -7.978 -3.513 5.380 1.00 0.00 101 SER A C 5
ATOM 15339 O O . SER A 1 101 ? -7.168 -4.317 4.920 1.00 0.00 101 SER A O 5
ATOM 15347 N N . VAL A 1 102 ? -7.616 -2.376 5.968 1.00 0.00 102 VAL A N 5
ATOM 15348 C CA . VAL A 1 102 ? -6.215 -2.003 6.108 1.00 0.00 102 VAL A CA 5
ATOM 15349 C C . VAL A 1 102 ? -5.608 -2.678 7.332 1.00 0.00 102 VAL A C 5
ATOM 15350 O O . VAL A 1 102 ? -6.113 -2.532 8.446 1.00 0.00 102 VAL A O 5
ATOM 15363 N N . THR A 1 103 ? -4.536 -3.437 7.116 1.00 0.00 103 THR A N 5
ATOM 15364 C CA . THR A 1 103 ? -3.878 -4.155 8.205 1.00 0.00 103 THR A CA 5
ATOM 15365 C C . THR A 1 103 ? -2.719 -3.358 8.803 1.00 0.00 103 THR A C 5
ATOM 15366 O O . THR A 1 103 ? -2.639 -3.192 10.020 1.00 0.00 103 THR A O 5
ATOM 15377 N N . ALA A 1 104 ? -1.816 -2.878 7.953 1.00 0.00 104 ALA A N 5
ATOM 15378 C CA . ALA A 1 104 ? -0.664 -2.116 8.420 1.00 0.00 104 ALA A CA 5
ATOM 15379 C C . ALA A 1 104 ? -0.371 -0.930 7.510 1.00 0.00 104 ALA A C 5
ATOM 15380 O O . ALA A 1 104 ? -0.853 -0.865 6.380 1.00 0.00 104 ALA A O 5
ATOM 15387 N N . LEU A 1 105 ? 0.426 0.006 8.013 1.00 0.00 105 LEU A N 5
ATOM 15388 C CA . LEU A 1 105 ? 0.795 1.192 7.250 1.00 0.00 105 LEU A CA 5
ATOM 15389 C C . LEU A 1 105 ? 2.305 1.245 7.041 1.00 0.00 105 LEU A C 5
ATOM 15390 O O . LEU A 1 105 ? 3.075 0.838 7.912 1.00 0.00 105 LEU A O 5
ATOM 15406 N N . ILE A 1 106 ? 2.723 1.743 5.883 1.00 0.00 106 ILE A N 5
ATOM 15407 C CA . ILE A 1 106 ? 4.144 1.841 5.565 1.00 0.00 106 ILE A CA 5
ATOM 15408 C C . ILE A 1 106 ? 4.576 3.296 5.421 1.00 0.00 106 ILE A C 5
ATOM 15409 O O . ILE A 1 106 ? 3.951 4.072 4.700 1.00 0.00 106 ILE A O 5
ATOM 15425 N N . VAL A 1 107 ? 5.654 3.656 6.109 1.00 0.00 107 VAL A N 5
ATOM 15426 C CA . VAL A 1 107 ? 6.172 5.016 6.054 1.00 0.00 107 VAL A CA 5
ATOM 15427 C C . VAL A 1 107 ? 7.654 5.024 5.695 1.00 0.00 107 VAL A C 5
ATOM 15428 O O . VAL A 1 107 ? 8.498 4.576 6.475 1.00 0.00 107 VAL A O 5
ATOM 15441 N N . THR A 1 108 ? 7.961 5.537 4.508 1.00 0.00 108 THR A N 5
ATOM 15442 C CA . THR A 1 108 ? 9.337 5.611 4.037 1.00 0.00 108 THR A CA 5
ATOM 15443 C C . THR A 1 108 ? 9.690 7.039 3.624 1.00 0.00 108 THR A C 5
ATOM 15444 O O . THR A 1 108 ? 8.842 7.772 3.116 1.00 0.00 108 THR A O 5
ATOM 15455 N N . PRO A 1 109 ? 10.951 7.454 3.834 1.00 0.00 109 PRO A N 5
ATOM 15456 C CA . PRO A 1 109 ? 11.405 8.802 3.477 1.00 0.00 109 PRO A CA 5
ATOM 15457 C C . PRO A 1 109 ? 11.157 9.129 2.006 1.00 0.00 109 PRO A C 5
ATOM 15458 O O . PRO A 1 109 ? 11.112 10.297 1.620 1.00 0.00 109 PRO A O 5
ATOM 15469 N N . ARG A 1 110 ? 11.003 8.091 1.188 1.00 0.00 110 ARG A N 5
ATOM 15470 C CA . ARG A 1 110 ? 10.768 8.272 -0.240 1.00 0.00 110 ARG A CA 5
ATOM 15471 C C . ARG A 1 110 ? 9.285 8.483 -0.536 1.00 0.00 110 ARG A C 5
ATOM 15472 O O . ARG A 1 110 ? 8.908 9.454 -1.193 1.00 0.00 110 ARG A O 5
ATOM 15493 N N . THR A 1 111 ? 8.448 7.569 -0.054 1.00 0.00 111 THR A N 5
ATOM 15494 C CA . THR A 1 111 ? 7.009 7.663 -0.278 1.00 0.00 111 THR A CA 5
ATOM 15495 C C . THR A 1 111 ? 6.226 7.152 0.928 1.00 0.00 111 THR A C 5
ATOM 15496 O O . THR A 1 111 ? 6.753 6.405 1.753 1.00 0.00 111 THR A O 5
ATOM 15507 N N . PHE A 1 112 ? 4.964 7.559 1.018 1.00 0.00 112 PHE A N 5
ATOM 15508 C CA . PHE A 1 112 ? 4.097 7.144 2.117 1.00 0.00 112 PHE A CA 5
ATOM 15509 C C . PHE A 1 112 ? 2.834 6.474 1.585 1.00 0.00 112 PHE A C 5
ATOM 15510 O O . PHE A 1 112 ? 2.315 6.854 0.535 1.00 0.00 112 PHE A O 5
ATOM 15527 N N . GLY A 1 113 ? 2.343 5.474 2.311 1.00 0.00 113 GLY A N 5
ATOM 15528 C CA . GLY A 1 113 ? 1.144 4.773 1.887 1.00 0.00 113 GLY A CA 5
ATOM 15529 C C . GLY A 1 113 ? 0.613 3.826 2.945 1.00 0.00 113 GLY A C 5
ATOM 15530 O O . GLY A 1 113 ? 1.248 3.619 3.981 1.00 0.00 113 GLY A O 5
ATOM 15534 N N . ALA A 1 114 ? -0.556 3.249 2.682 1.00 0.00 114 ALA A N 5
ATOM 15535 C CA . ALA A 1 114 ? -1.179 2.315 3.614 1.00 0.00 114 ALA A CA 5
ATOM 15536 C C . ALA A 1 114 ? -1.400 0.957 2.957 1.00 0.00 114 ALA A C 5
ATOM 15537 O O . ALA A 1 114 ? -1.717 0.876 1.770 1.00 0.00 114 ALA A O 5
ATOM 15544 N N . ARG A 1 115 ? -1.229 -0.110 3.732 1.00 0.00 115 ARG A N 5
ATOM 15545 C CA . ARG A 1 115 ? -1.409 -1.461 3.217 1.00 0.00 115 ARG A CA 5
ATOM 15546 C C . ARG A 1 115 ? -2.883 -1.850 3.212 1.00 0.00 115 ARG A C 5
ATOM 15547 O O . ARG A 1 115 ? -3.570 -1.733 4.227 1.00 0.00 115 ARG A O 5
ATOM 15568 N N . VAL A 1 116 ? -3.364 -2.311 2.063 1.00 0.00 116 VAL A N 5
ATOM 15569 C CA . VAL A 1 116 ? -4.758 -2.715 1.925 1.00 0.00 116 VAL A CA 5
ATOM 15570 C C . VAL A 1 116 ? -4.892 -4.234 1.920 1.00 0.00 116 VAL A C 5
ATOM 15571 O O . VAL A 1 116 ? -4.104 -4.935 1.288 1.00 0.00 116 VAL A O 5
ATOM 15584 N N . ALA A 1 117 ? -5.899 -4.737 2.628 1.00 0.00 117 ALA A N 5
ATOM 15585 C CA . ALA A 1 117 ? -6.139 -6.172 2.705 1.00 0.00 117 ALA A CA 5
ATOM 15586 C C . ALA A 1 117 ? -7.519 -6.524 2.163 1.00 0.00 117 ALA A C 5
ATOM 15587 O O . ALA A 1 117 ? -8.530 -6.338 2.840 1.00 0.00 117 ALA A O 5
ATOM 15594 N N . LEU A 1 118 ? -7.549 -7.033 0.938 1.00 0.00 118 LEU A N 5
ATOM 15595 C CA . LEU A 1 118 ? -8.800 -7.413 0.295 1.00 0.00 118 LEU A CA 5
ATOM 15596 C C . LEU A 1 118 ? -9.485 -8.545 1.053 1.00 0.00 118 LEU A C 5
ATOM 15597 O O . LEU A 1 118 ? -9.097 -8.881 2.172 1.00 0.00 118 LEU A O 5
ATOM 15613 N N . THR A 1 119 ? -10.508 -9.130 0.436 1.00 0.00 119 THR A N 5
ATOM 15614 C CA . THR A 1 119 ? -11.249 -10.226 1.051 1.00 0.00 119 THR A CA 5
ATOM 15615 C C . THR A 1 119 ? -11.003 -11.536 0.308 1.00 0.00 119 THR A C 5
ATOM 15616 O O . THR A 1 119 ? -10.229 -11.583 -0.648 1.00 0.00 119 THR A O 5
ATOM 15627 N N . GLU A 1 120 ? -11.666 -12.597 0.757 1.00 0.00 120 GLU A N 5
ATOM 15628 C CA . GLU A 1 120 ? -11.519 -13.911 0.138 1.00 0.00 120 GLU A CA 5
ATOM 15629 C C . GLU A 1 120 ? -11.983 -13.891 -1.316 1.00 0.00 120 GLU A C 5
ATOM 15630 O O . GLU A 1 120 ? -11.486 -14.653 -2.146 1.00 0.00 120 GLU A O 5
ATOM 15642 N N . ALA A 1 121 ? -12.939 -13.019 -1.619 1.00 0.00 121 ALA A N 5
ATOM 15643 C CA . ALA A 1 121 ? -13.466 -12.907 -2.975 1.00 0.00 121 ALA A CA 5
ATOM 15644 C C . ALA A 1 121 ? -12.435 -12.292 -3.916 1.00 0.00 121 ALA A C 5
ATOM 15645 O O . ALA A 1 121 ? -12.163 -12.827 -4.990 1.00 0.00 121 ALA A O 5
ATOM 15652 N N . GLN A 1 122 ? -11.867 -11.162 -3.504 1.00 0.00 122 GLN A N 5
ATOM 15653 C CA . GLN A 1 122 ? -10.868 -10.471 -4.310 1.00 0.00 122 GLN A CA 5
ATOM 15654 C C . GLN A 1 122 ? -9.687 -11.386 -4.621 1.00 0.00 122 GLN A C 5
ATOM 15655 O O . GLN A 1 122 ? -9.245 -11.476 -5.767 1.00 0.00 122 GLN A O 5
ATOM 15669 N N . VAL A 1 123 ? -9.184 -12.067 -3.597 1.00 0.00 123 VAL A N 5
ATOM 15670 C CA . VAL A 1 123 ? -8.058 -12.977 -3.767 1.00 0.00 123 VAL A CA 5
ATOM 15671 C C . VAL A 1 123 ? -8.404 -14.092 -4.749 1.00 0.00 123 VAL A C 5
ATOM 15672 O O . VAL A 1 123 ? -7.562 -14.520 -5.539 1.00 0.00 123 VAL A O 5
ATOM 15685 N N . LYS A 1 124 ? -9.649 -14.556 -4.697 1.00 0.00 124 LYS A N 5
ATOM 15686 C CA . LYS A 1 124 ? -10.105 -15.619 -5.585 1.00 0.00 124 LYS A CA 5
ATOM 15687 C C . LYS A 1 124 ? -9.977 -15.194 -7.045 1.00 0.00 124 LYS A C 5
ATOM 15688 O O . LYS A 1 124 ? -9.609 -15.994 -7.905 1.00 0.00 124 LYS A O 5
ATOM 15707 N N . LEU A 1 125 ? -10.281 -13.929 -7.314 1.00 0.00 125 LEU A N 5
ATOM 15708 C CA . LEU A 1 125 ? -10.200 -13.395 -8.670 1.00 0.00 125 LEU A CA 5
ATOM 15709 C C . LEU A 1 125 ? -8.832 -12.765 -8.936 1.00 0.00 125 LEU A C 5
ATOM 15710 O O . LEU A 1 125 ? -8.649 -12.058 -9.927 1.00 0.00 125 LEU A O 5
ATOM 15726 N N . TRP A 1 126 ? -7.874 -13.020 -8.047 1.00 0.00 126 TRP A N 5
ATOM 15727 C CA . TRP A 1 126 ? -6.531 -12.470 -8.193 1.00 0.00 126 TRP A CA 5
ATOM 15728 C C . TRP A 1 126 ? -5.690 -13.320 -9.148 1.00 0.00 126 TRP A C 5
ATOM 15729 O O . TRP A 1 126 ? -5.744 -14.549 -9.106 1.00 0.00 126 TRP A O 5
ATOM 15750 N N . PRO A 1 127 ? -4.896 -12.674 -10.022 1.00 0.00 127 PRO A N 5
ATOM 15751 C CA . PRO A 1 127 ? -4.041 -13.379 -10.985 1.00 0.00 127 PRO A CA 5
ATOM 15752 C C . PRO A 1 127 ? -2.916 -14.148 -10.301 1.00 0.00 127 PRO A C 5
ATOM 15753 O O . PRO A 1 127 ? -2.466 -13.772 -9.218 1.00 0.00 127 PRO A O 5
ATOM 15764 N N . GLU A 1 128 ? -2.465 -15.227 -10.935 1.00 0.00 128 GLU A N 5
ATOM 15765 C CA . GLU A 1 128 ? -1.393 -16.044 -10.378 1.00 0.00 128 GLU A CA 5
ATOM 15766 C C . GLU A 1 128 ? -0.040 -15.383 -10.586 1.00 0.00 128 GLU A C 5
ATOM 15767 O O . GLU A 1 128 ? 0.756 -15.270 -9.654 1.00 0.00 128 GLU A O 5
ATOM 15779 N N . GLY A 1 129 ? 0.228 -14.962 -11.814 1.00 0.00 129 GLY A N 5
ATOM 15780 C CA . GLY A 1 129 ? 1.513 -14.334 -12.111 1.00 0.00 129 GLY A CA 5
ATOM 15781 C C . GLY A 1 129 ? 1.874 -13.185 -11.158 1.00 0.00 129 GLY A C 5
ATOM 15782 O O . GLY A 1 129 ? 2.954 -13.205 -10.567 1.00 0.00 129 GLY A O 5
ATOM 15786 N N . ALA A 1 130 ? 0.991 -12.192 -10.985 1.00 0.00 130 ALA A N 5
ATOM 15787 C CA . ALA A 1 130 ? 1.261 -11.076 -10.084 1.00 0.00 130 ALA A CA 5
ATOM 15788 C C . ALA A 1 130 ? 1.655 -11.570 -8.695 1.00 0.00 130 ALA A C 5
ATOM 15789 O O . ALA A 1 130 ? 2.377 -10.891 -7.964 1.00 0.00 130 ALA A O 5
ATOM 15796 N N . ASP A 1 131 ? 1.162 -12.751 -8.331 1.00 0.00 131 ASP A N 5
ATOM 15797 C CA . ASP A 1 131 ? 1.444 -13.336 -7.023 1.00 0.00 131 ASP A CA 5
ATOM 15798 C C . ASP A 1 131 ? 2.943 -13.357 -6.729 1.00 0.00 131 ASP A C 5
ATOM 15799 O O . ASP A 1 131 ? 3.353 -13.350 -5.569 1.00 0.00 131 ASP A O 5
ATOM 15808 N N . LYS A 1 132 ? 3.758 -13.374 -7.782 1.00 0.00 132 LYS A N 5
ATOM 15809 C CA . LYS A 1 132 ? 5.213 -13.383 -7.627 1.00 0.00 132 LYS A CA 5
ATOM 15810 C C . LYS A 1 132 ? 5.664 -12.343 -6.599 1.00 0.00 132 LYS A C 5
ATOM 15811 O O . LYS A 1 132 ? 6.698 -12.502 -5.952 1.00 0.00 132 LYS A O 5
ATOM 15830 N N . GLU A 1 133 ? 4.871 -11.283 -6.454 1.00 0.00 133 GLU A N 5
ATOM 15831 C CA . GLU A 1 133 ? 5.168 -10.214 -5.504 1.00 0.00 133 GLU A CA 5
ATOM 15832 C C . GLU A 1 133 ? 5.435 -10.779 -4.110 1.00 0.00 133 GLU A C 5
ATOM 15833 O O . GLU A 1 133 ? 4.896 -11.824 -3.746 1.00 0.00 133 GLU A O 5
ATOM 15845 N N . GLY A 1 134 ? 6.275 -10.084 -3.340 1.00 0.00 134 GLY A N 5
ATOM 15846 C CA . GLY A 1 134 ? 6.611 -10.526 -1.995 1.00 0.00 134 GLY A CA 5
ATOM 15847 C C . GLY A 1 134 ? 5.422 -11.110 -1.261 1.00 0.00 134 GLY A C 5
ATOM 15848 O O . GLY A 1 134 ? 5.490 -12.221 -0.738 1.00 0.00 134 GLY A O 5
ATOM 15852 N N . VAL A 1 135 ? 4.326 -10.365 -1.240 1.00 0.00 135 VAL A N 5
ATOM 15853 C CA . VAL A 1 135 ? 3.110 -10.829 -0.584 1.00 0.00 135 VAL A CA 5
ATOM 15854 C C . VAL A 1 135 ? 1.897 -10.611 -1.484 1.00 0.00 135 VAL A C 5
ATOM 15855 O O . VAL A 1 135 ? 1.583 -9.484 -1.861 1.00 0.00 135 VAL A O 5
ATOM 15868 N N . ALA A 1 136 ? 1.227 -11.708 -1.821 1.00 0.00 136 ALA A N 5
ATOM 15869 C CA . ALA A 1 136 ? 0.044 -11.670 -2.677 1.00 0.00 136 ALA A CA 5
ATOM 15870 C C . ALA A 1 136 ? -1.203 -12.162 -1.940 1.00 0.00 136 ALA A C 5
ATOM 15871 O O . ALA A 1 136 ? -1.106 -12.974 -1.021 1.00 0.00 136 ALA A O 5
ATOM 15878 N N . PRO A 1 137 ? -2.398 -11.691 -2.343 1.00 0.00 137 PRO A N 5
ATOM 15879 C CA . PRO A 1 137 ? -3.659 -12.111 -1.721 1.00 0.00 137 PRO A CA 5
ATOM 15880 C C . PRO A 1 137 ? -3.786 -13.631 -1.670 1.00 0.00 137 PRO A C 5
ATOM 15881 O O . PRO A 1 137 ? -4.199 -14.197 -0.658 1.00 0.00 137 PRO A O 5
ATOM 15892 N N . ALA A 1 138 ? -3.414 -14.284 -2.767 1.00 0.00 138 ALA A N 5
ATOM 15893 C CA . ALA A 1 138 ? -3.472 -15.740 -2.852 1.00 0.00 138 ALA A CA 5
ATOM 15894 C C . ALA A 1 138 ? -2.444 -16.383 -1.922 1.00 0.00 138 ALA A C 5
ATOM 15895 O O . ALA A 1 138 ? -2.557 -17.556 -1.570 1.00 0.00 138 ALA A O 5
ATOM 15902 N N . LEU A 1 139 ? -1.443 -15.600 -1.529 1.00 0.00 139 LEU A N 5
ATOM 15903 C CA . LEU A 1 139 ? -0.387 -16.076 -0.641 1.00 0.00 139 LEU A CA 5
ATOM 15904 C C . LEU A 1 139 ? -0.797 -15.956 0.828 1.00 0.00 139 LEU A C 5
ATOM 15905 O O . LEU A 1 139 ? 0.052 -15.998 1.718 1.00 0.00 139 LEU A O 5
ATOM 15921 N N . LEU A 1 140 ? -2.098 -15.793 1.078 1.00 0.00 140 LEU A N 5
ATOM 15922 C CA . LEU A 1 140 ? -2.613 -15.654 2.439 1.00 0.00 140 LEU A CA 5
ATOM 15923 C C . LEU A 1 140 ? -1.964 -16.655 3.396 1.00 0.00 140 LEU A C 5
ATOM 15924 O O . LEU A 1 140 ? -1.420 -16.261 4.427 1.00 0.00 140 LEU A O 5
ATOM 15940 N N . PRO A 1 141 ? -1.991 -17.962 3.080 1.00 0.00 141 PRO A N 5
ATOM 15941 C CA . PRO A 1 141 ? -1.379 -18.979 3.938 1.00 0.00 141 PRO A CA 5
ATOM 15942 C C . PRO A 1 141 ? 0.056 -18.609 4.301 1.00 0.00 141 PRO A C 5
ATOM 15943 O O . PRO A 1 141 ? 0.467 -18.719 5.456 1.00 0.00 141 PRO A O 5
ATOM 15954 N N . SER A 1 142 ? 0.803 -18.151 3.302 1.00 0.00 142 SER A N 5
ATOM 15955 C CA . SER A 1 142 ? 2.188 -17.738 3.496 1.00 0.00 142 SER A CA 5
ATOM 15956 C C . SER A 1 142 ? 2.253 -16.383 4.198 1.00 0.00 142 SER A C 5
ATOM 15957 O O . SER A 1 142 ? 3.206 -16.089 4.918 1.00 0.00 142 SER A O 5
ATOM 15965 N N . VAL A 1 143 ? 1.235 -15.559 3.966 1.00 0.00 143 VAL A N 5
ATOM 15966 C CA . VAL A 1 143 ? 1.164 -14.224 4.552 1.00 0.00 143 VAL A CA 5
ATOM 15967 C C . VAL A 1 143 ? 1.302 -14.267 6.073 1.00 0.00 143 VAL A C 5
ATOM 15968 O O . VAL A 1 143 ? 1.800 -13.323 6.684 1.00 0.00 143 VAL A O 5
ATOM 15981 N N . GLU A 1 144 ? 0.853 -15.355 6.685 1.00 0.00 144 GLU A N 5
ATOM 15982 C CA . GLU A 1 144 ? 0.929 -15.489 8.136 1.00 0.00 144 GLU A CA 5
ATOM 15983 C C . GLU A 1 144 ? 2.346 -15.203 8.634 1.00 0.00 144 GLU A C 5
ATOM 15984 O O . GLU A 1 144 ? 2.538 -14.805 9.784 1.00 0.00 144 GLU A O 5
ATOM 15996 N N . ALA A 1 145 ? 3.334 -15.388 7.762 1.00 0.00 145 ALA A N 5
ATOM 15997 C CA . ALA A 1 145 ? 4.724 -15.127 8.121 1.00 0.00 145 ALA A CA 5
ATOM 15998 C C . ALA A 1 145 ? 5.144 -13.722 7.695 1.00 0.00 145 ALA A C 5
ATOM 15999 O O . ALA A 1 145 ? 5.988 -13.096 8.334 1.00 0.00 145 ALA A O 5
ATOM 16006 N N . LEU A 1 146 ? 4.545 -13.231 6.611 1.00 0.00 146 LEU A N 5
ATOM 16007 C CA . LEU A 1 146 ? 4.854 -11.897 6.101 1.00 0.00 146 LEU A CA 5
ATOM 16008 C C . LEU A 1 146 ? 3.619 -10.999 6.154 1.00 0.00 146 LEU A C 5
ATOM 16009 O O . LEU A 1 146 ? 2.570 -11.349 5.616 1.00 0.00 146 LEU A O 5
ATOM 16025 N N . PRO A 1 147 ? 3.722 -9.819 6.796 1.00 0.00 147 PRO A N 5
ATOM 16026 C CA . PRO A 1 147 ? 2.602 -8.880 6.903 1.00 0.00 147 PRO A CA 5
ATOM 16027 C C . PRO A 1 147 ? 1.823 -8.751 5.597 1.00 0.00 147 PRO A C 5
ATOM 16028 O O . PRO A 1 147 ? 2.403 -8.519 4.537 1.00 0.00 147 PRO A O 5
ATOM 16039 N N . ALA A 1 148 ? 0.506 -8.912 5.680 1.00 0.00 148 ALA A N 5
ATOM 16040 C CA . ALA A 1 148 ? -0.349 -8.821 4.509 1.00 0.00 148 ALA A CA 5
ATOM 16041 C C . ALA A 1 148 ? -0.722 -7.375 4.203 1.00 0.00 148 ALA A C 5
ATOM 16042 O O . ALA A 1 148 ? -0.885 -6.561 5.110 1.00 0.00 148 ALA A O 5
ATOM 16049 N N . GLY A 1 149 ? -0.863 -7.066 2.918 1.00 0.00 149 GLY A N 5
ATOM 16050 C CA . GLY A 1 149 ? -1.225 -5.719 2.517 1.00 0.00 149 GLY A CA 5
ATOM 16051 C C . GLY A 1 149 ? -0.192 -5.065 1.614 1.00 0.00 149 GLY A C 5
ATOM 16052 O O . GLY A 1 149 ? -0.254 -3.860 1.367 1.00 0.00 149 GLY A O 5
ATOM 16056 N N . SER A 1 150 ? 0.756 -5.854 1.115 1.00 0.00 150 SER A N 5
ATOM 16057 C CA . SER A 1 150 ? 1.794 -5.332 0.232 1.00 0.00 150 SER A CA 5
ATOM 16058 C C . SER A 1 150 ? 1.311 -5.320 -1.215 1.00 0.00 150 SER A C 5
ATOM 16059 O O . SER A 1 150 ? 1.552 -4.366 -1.957 1.00 0.00 150 SER A O 5
ATOM 16067 N N . ARG A 1 151 ? 0.631 -6.391 -1.606 1.00 0.00 151 ARG A N 5
ATOM 16068 C CA . ARG A 1 151 ? 0.107 -6.529 -2.957 1.00 0.00 151 ARG A CA 5
ATOM 16069 C C . ARG A 1 151 ? -0.769 -5.342 -3.347 1.00 0.00 151 ARG A C 5
ATOM 16070 O O . ARG A 1 151 ? -0.876 -4.999 -4.525 1.00 0.00 151 ARG A O 5
ATOM 16091 N N . ALA A 1 152 ? -1.404 -4.720 -2.358 1.00 0.00 152 ALA A N 5
ATOM 16092 C CA . ALA A 1 152 ? -2.275 -3.579 -2.612 1.00 0.00 152 ALA A CA 5
ATOM 16093 C C . ALA A 1 152 ? -2.079 -2.484 -1.571 1.00 0.00 152 ALA A C 5
ATOM 16094 O O . ALA A 1 152 ? -2.443 -2.646 -0.406 1.00 0.00 152 ALA A O 5
ATOM 16101 N N . HIS A 1 153 ? -1.506 -1.368 -2.003 1.00 0.00 153 HIS A N 5
ATOM 16102 C CA . HIS A 1 153 ? -1.261 -0.237 -1.116 1.00 0.00 153 HIS A CA 5
ATOM 16103 C C . HIS A 1 153 ? -1.825 1.051 -1.713 1.00 0.00 153 HIS A C 5
ATOM 16104 O O . HIS A 1 153 ? -2.093 1.123 -2.913 1.00 0.00 153 HIS A O 5
ATOM 16118 N N . VAL A 1 154 ? -2.001 2.063 -0.871 1.00 0.00 154 VAL A N 5
ATOM 16119 C CA . VAL A 1 154 ? -2.530 3.346 -1.321 1.00 0.00 154 VAL A CA 5
ATOM 16120 C C . VAL A 1 154 ? -1.495 4.455 -1.156 1.00 0.00 154 VAL A C 5
ATOM 16121 O O . VAL A 1 154 ? -0.981 4.681 -0.062 1.00 0.00 154 VAL A O 5
ATOM 16134 N N . THR A 1 155 ? -1.194 5.142 -2.253 1.00 0.00 155 THR A N 5
ATOM 16135 C CA . THR A 1 155 ? -0.219 6.227 -2.231 1.00 0.00 155 THR A CA 5
ATOM 16136 C C . THR A 1 155 ? -0.752 7.423 -1.451 1.00 0.00 155 THR A C 5
ATOM 16137 O O . THR A 1 155 ? -1.789 7.992 -1.796 1.00 0.00 155 THR A O 5
ATOM 16148 N N . LEU A 1 156 ? -0.037 7.802 -0.397 1.00 0.00 156 LEU A N 5
ATOM 16149 C CA . LEU A 1 156 ? -0.436 8.932 0.434 1.00 0.00 156 LEU A CA 5
ATOM 16150 C C . LEU A 1 156 ? 0.588 10.060 0.340 1.00 0.00 156 LEU A C 5
ATOM 16151 O O . LEU A 1 156 ? 0.228 11.235 0.276 1.00 0.00 156 LEU A O 5
ATOM 16167 N N . GLY A 1 157 ? 1.865 9.692 0.334 1.00 0.00 157 GLY A N 5
ATOM 16168 C CA . GLY A 1 157 ? 2.923 10.682 0.246 1.00 0.00 157 GLY A CA 5
ATOM 16169 C C . GLY A 1 157 ? 3.809 10.476 -0.965 1.00 0.00 157 GLY A C 5
ATOM 16170 O O . GLY A 1 157 ? 3.923 9.361 -1.476 1.00 0.00 157 GLY A O 5
ATOM 16174 N N . CYS A 1 158 ? 4.438 11.551 -1.428 1.00 0.00 158 CYS A N 5
ATOM 16175 C CA . CYS A 1 158 ? 5.317 11.477 -2.590 1.00 0.00 158 CYS A CA 5
ATOM 16176 C C . CYS A 1 158 ? 6.455 12.487 -2.482 1.00 0.00 158 CYS A C 5
ATOM 16177 O O . CYS A 1 158 ? 6.277 13.584 -1.951 1.00 0.00 158 CYS A O 5
ATOM 16185 N N . SER A 1 159 ? 7.623 12.109 -2.990 1.00 0.00 159 SER A N 5
ATOM 16186 C CA . SER A 1 159 ? 8.791 12.981 -2.954 1.00 0.00 159 SER A CA 5
ATOM 16187 C C . SER A 1 159 ? 8.994 13.672 -4.299 1.00 0.00 159 SER A C 5
ATOM 16188 O O . SER A 1 159 ? 8.461 13.235 -5.319 1.00 0.00 159 SER A O 5
ATOM 16196 N N . ALA A 1 160 ? 9.770 14.751 -4.294 1.00 0.00 160 ALA A N 5
ATOM 16197 C CA . ALA A 1 160 ? 10.042 15.501 -5.513 1.00 0.00 160 ALA A CA 5
ATOM 16198 C C . ALA A 1 160 ? 10.852 14.668 -6.500 1.00 0.00 160 ALA A C 5
ATOM 16199 O O . ALA A 1 160 ? 12.064 14.842 -6.629 1.00 0.00 160 ALA A O 5
ATOM 16206 N N . GLY A 1 161 ? 10.174 13.760 -7.197 1.00 0.00 161 GLY A N 5
ATOM 16207 C CA . GLY A 1 161 ? 10.847 12.913 -8.164 1.00 0.00 161 GLY A CA 5
ATOM 16208 C C . GLY A 1 161 ? 10.821 11.450 -7.768 1.00 0.00 161 GLY A C 5
ATOM 16209 O O . GLY A 1 161 ? 11.867 10.808 -7.670 1.00 0.00 161 GLY A O 5
ATOM 16213 N N . VAL A 1 162 ? 9.623 10.920 -7.543 1.00 0.00 162 VAL A N 5
ATOM 16214 C CA . VAL A 1 162 ? 9.465 9.523 -7.155 1.00 0.00 162 VAL A CA 5
ATOM 16215 C C . VAL A 1 162 ? 8.547 8.787 -8.127 1.00 0.00 162 VAL A C 5
ATOM 16216 O O . VAL A 1 162 ? 7.626 9.374 -8.694 1.00 0.00 162 VAL A O 5
ATOM 16229 N N . GLU A 1 163 ? 8.804 7.496 -8.313 1.00 0.00 163 GLU A N 5
ATOM 16230 C CA . GLU A 1 163 ? 8.001 6.679 -9.214 1.00 0.00 163 GLU A CA 5
ATOM 16231 C C . GLU A 1 163 ? 7.011 5.820 -8.435 1.00 0.00 163 GLU A C 5
ATOM 16232 O O . GLU A 1 163 ? 7.359 5.223 -7.417 1.00 0.00 163 GLU A O 5
ATOM 16244 N N . THR A 1 164 ? 5.776 5.761 -8.922 1.00 0.00 164 THR A N 5
ATOM 16245 C CA . THR A 1 164 ? 4.734 4.974 -8.272 1.00 0.00 164 THR A CA 5
ATOM 16246 C C . THR A 1 164 ? 5.104 3.494 -8.251 1.00 0.00 164 THR A C 5
ATOM 16247 O O . THR A 1 164 ? 4.835 2.791 -7.277 1.00 0.00 164 THR A O 5
ATOM 16258 N N . VAL A 1 165 ? 5.721 3.029 -9.332 1.00 0.00 165 VAL A N 5
ATOM 16259 C CA . VAL A 1 165 ? 6.127 1.633 -9.438 1.00 0.00 165 VAL A CA 5
ATOM 16260 C C . VAL A 1 165 ? 7.098 1.254 -8.325 1.00 0.00 165 VAL A C 5
ATOM 16261 O O . VAL A 1 165 ? 7.132 0.105 -7.883 1.00 0.00 165 VAL A O 5
ATOM 16274 N N . GLN A 1 166 ? 7.885 2.226 -7.875 1.00 0.00 166 GLN A N 5
ATOM 16275 C CA . GLN A 1 166 ? 8.855 1.992 -6.812 1.00 0.00 166 GLN A CA 5
ATOM 16276 C C . GLN A 1 166 ? 8.158 1.822 -5.465 1.00 0.00 166 GLN A C 5
ATOM 16277 O O . GLN A 1 166 ? 8.619 1.069 -4.607 1.00 0.00 166 GLN A O 5
ATOM 16291 N N . THR A 1 167 ? 7.045 2.527 -5.289 1.00 0.00 167 THR A N 5
ATOM 16292 C CA . THR A 1 167 ? 6.284 2.454 -4.046 1.00 0.00 167 THR A CA 5
ATOM 16293 C C . THR A 1 167 ? 5.811 1.029 -3.779 1.00 0.00 167 THR A C 5
ATOM 16294 O O . THR A 1 167 ? 5.960 0.512 -2.671 1.00 0.00 167 THR A O 5
ATOM 16305 N N . GLY A 1 168 ? 5.238 0.399 -4.800 1.00 0.00 168 GLY A N 5
ATOM 16306 C CA . GLY A 1 168 ? 4.751 -0.960 -4.652 1.00 0.00 168 GLY A CA 5
ATOM 16307 C C . GLY A 1 168 ? 5.866 -1.953 -4.396 1.00 0.00 168 GLY A C 5
ATOM 16308 O O . GLY A 1 168 ? 5.770 -2.786 -3.495 1.00 0.00 168 GLY A O 5
ATOM 16312 N N . LEU A 1 169 ? 6.931 -1.866 -5.189 1.00 0.00 169 LEU A N 5
ATOM 16313 C CA . LEU A 1 169 ? 8.069 -2.766 -5.042 1.00 0.00 169 LEU A CA 5
ATOM 16314 C C . LEU A 1 169 ? 8.641 -2.700 -3.628 1.00 0.00 169 LEU A C 5
ATOM 16315 O O . LEU A 1 169 ? 9.216 -3.670 -3.135 1.00 0.00 169 LEU A O 5
ATOM 16331 N N . ASP A 1 170 ? 8.479 -1.550 -2.982 1.00 0.00 170 ASP A N 5
ATOM 16332 C CA . ASP A 1 170 ? 8.981 -1.357 -1.627 1.00 0.00 170 ASP A CA 5
ATOM 16333 C C . ASP A 1 170 ? 8.111 -2.086 -0.607 1.00 0.00 170 ASP A C 5
ATOM 16334 O O . ASP A 1 170 ? 8.624 -2.747 0.295 1.00 0.00 170 ASP A O 5
ATOM 16343 N N . LEU A 1 171 ? 6.796 -1.954 -0.749 1.00 0.00 171 LEU A N 5
ATOM 16344 C CA . LEU A 1 171 ? 5.855 -2.594 0.167 1.00 0.00 171 LEU A CA 5
ATOM 16345 C C . LEU A 1 171 ? 6.002 -4.114 0.152 1.00 0.00 171 LEU A C 5
ATOM 16346 O O . LEU A 1 171 ? 5.946 -4.764 1.197 1.00 0.00 171 LEU A O 5
ATOM 16362 N N . LEU A 1 172 ? 6.181 -4.678 -1.036 1.00 0.00 172 LEU A N 5
ATOM 16363 C CA . LEU A 1 172 ? 6.325 -6.122 -1.182 1.00 0.00 172 LEU A CA 5
ATOM 16364 C C . LEU A 1 172 ? 7.632 -6.610 -0.557 1.00 0.00 172 LEU A C 5
ATOM 16365 O O . LEU A 1 172 ? 7.645 -7.575 0.211 1.00 0.00 172 LEU A O 5
ATOM 16381 N N . GLU A 1 173 ? 8.729 -5.944 -0.902 1.00 0.00 173 GLU A N 5
ATOM 16382 C CA . GLU A 1 173 ? 10.048 -6.311 -0.394 1.00 0.00 173 GLU A CA 5
ATOM 16383 C C . GLU A 1 173 ? 10.208 -5.965 1.085 1.00 0.00 173 GLU A C 5
ATOM 16384 O O . GLU A 1 173 ? 10.720 -6.768 1.865 1.00 0.00 173 GLU A O 5
ATOM 16396 N N . ILE A 1 174 ? 9.785 -4.763 1.466 1.00 0.00 174 ILE A N 5
ATOM 16397 C CA . ILE A 1 174 ? 9.905 -4.321 2.852 1.00 0.00 174 ILE A CA 5
ATOM 16398 C C . ILE A 1 174 ? 9.253 -5.311 3.814 1.00 0.00 174 ILE A C 5
ATOM 16399 O O . ILE A 1 174 ? 9.837 -5.668 4.837 1.00 0.00 174 ILE A O 5
ATOM 16415 N N . LEU A 1 175 ? 8.045 -5.757 3.482 1.00 0.00 175 LEU A N 5
ATOM 16416 C CA . LEU A 1 175 ? 7.334 -6.711 4.327 1.00 0.00 175 LEU A CA 5
ATOM 16417 C C . LEU A 1 175 ? 8.095 -8.032 4.396 1.00 0.00 175 LEU A C 5
ATOM 16418 O O . LEU A 1 175 ? 8.332 -8.571 5.481 1.00 0.00 175 LEU A O 5
ATOM 16434 N N . ALA A 1 176 ? 8.487 -8.546 3.232 1.00 0.00 176 ALA A N 5
ATOM 16435 C CA . ALA A 1 176 ? 9.231 -9.798 3.166 1.00 0.00 176 ALA A CA 5
ATOM 16436 C C . ALA A 1 176 ? 10.489 -9.720 4.024 1.00 0.00 176 ALA A C 5
ATOM 16437 O O . ALA A 1 176 ? 10.852 -10.680 4.704 1.00 0.00 176 ALA A O 5
ATOM 16444 N N . LEU A 1 177 ? 11.143 -8.563 3.992 1.00 0.00 177 LEU A N 5
ATOM 16445 C CA . LEU A 1 177 ? 12.356 -8.349 4.771 1.00 0.00 177 LEU A CA 5
ATOM 16446 C C . LEU A 1 177 ? 12.035 -8.317 6.261 1.00 0.00 177 LEU A C 5
ATOM 16447 O O . LEU A 1 177 ? 12.832 -8.764 7.087 1.00 0.00 177 LEU A O 5
ATOM 16463 N N . GLN A 1 178 ? 10.861 -7.789 6.598 1.00 0.00 178 GLN A N 5
ATOM 16464 C CA . GLN A 1 178 ? 10.433 -7.705 7.990 1.00 0.00 178 GLN A CA 5
ATOM 16465 C C . GLN A 1 178 ? 10.457 -9.083 8.642 1.00 0.00 178 GLN A C 5
ATOM 16466 O O . GLN A 1 178 ? 11.020 -9.260 9.722 1.00 0.00 178 GLN A O 5
ATOM 16480 N N . LYS A 1 179 ? 9.853 -10.059 7.974 1.00 0.00 179 LYS A N 5
ATOM 16481 C CA . LYS A 1 179 ? 9.818 -11.424 8.486 1.00 0.00 179 LYS A CA 5
ATOM 16482 C C . LYS A 1 179 ? 11.184 -12.090 8.338 1.00 0.00 179 LYS A C 5
ATOM 16483 O O . LYS A 1 179 ? 11.506 -13.039 9.052 1.00 0.00 179 LYS A O 5
ATOM 16502 N N . GLU A 1 180 ? 11.982 -11.584 7.401 1.00 0.00 180 GLU A N 5
ATOM 16503 C CA . GLU A 1 180 ? 13.313 -12.122 7.142 1.00 0.00 180 GLU A CA 5
ATOM 16504 C C . GLU A 1 180 ? 14.342 -11.627 8.159 1.00 0.00 180 GLU A C 5
ATOM 16505 O O . GLU A 1 180 ? 15.540 -11.856 7.993 1.00 0.00 180 GLU A O 5
ATOM 16517 N N . GLY A 1 181 ? 13.881 -10.960 9.214 1.00 0.00 181 GLY A N 5
ATOM 16518 C CA . GLY A 1 181 ? 14.798 -10.468 10.230 1.00 0.00 181 GLY A CA 5
ATOM 16519 C C . GLY A 1 181 ? 15.063 -8.966 10.161 1.00 0.00 181 GLY A C 5
ATOM 16520 O O . GLY A 1 181 ? 15.890 -8.455 10.918 1.00 0.00 181 GLY A O 5
ATOM 16524 N N . LYS A 1 182 ? 14.367 -8.250 9.277 1.00 0.00 182 LYS A N 5
ATOM 16525 C CA . LYS A 1 182 ? 14.546 -6.808 9.156 1.00 0.00 182 LYS A CA 5
ATOM 16526 C C . LYS A 1 182 ? 13.599 -6.077 10.102 1.00 0.00 182 LYS A C 5
ATOM 16527 O O . LYS A 1 182 ? 13.038 -5.036 9.767 1.00 0.00 182 LYS A O 5
ATOM 16546 N N . GLU A 1 183 ? 13.437 -6.639 11.293 1.00 0.00 183 GLU A N 5
ATOM 16547 C CA . GLU A 1 183 ? 12.576 -6.069 12.316 1.00 0.00 183 GLU A CA 5
ATOM 16548 C C . GLU A 1 183 ? 13.393 -5.778 13.566 1.00 0.00 183 GLU A C 5
ATOM 16549 O O . GLU A 1 183 ? 13.094 -6.268 14.654 1.00 0.00 183 GLU A O 5
ATOM 16561 N N . GLY A 1 184 ? 14.440 -4.985 13.387 1.00 0.00 184 GLY A N 5
ATOM 16562 C CA . GLY A 1 184 ? 15.319 -4.637 14.484 1.00 0.00 184 GLY A CA 5
ATOM 16563 C C . GLY A 1 184 ? 14.585 -4.062 15.670 1.00 0.00 184 GLY A C 5
ATOM 16564 O O . GLY A 1 184 ? 14.539 -4.675 16.737 1.00 0.00 184 GLY A O 5
ATOM 16568 N N . THR A 1 185 ? 14.011 -2.881 15.492 1.00 0.00 185 THR A N 5
ATOM 16569 C CA . THR A 1 185 ? 13.280 -2.234 16.580 1.00 0.00 185 THR A CA 5
ATOM 16570 C C . THR A 1 185 ? 11.819 -2.673 16.597 1.00 0.00 185 THR A C 5
ATOM 16571 O O . THR A 1 185 ? 11.184 -2.796 15.550 1.00 0.00 185 THR A O 5
ATOM 16582 N N . GLN A 1 186 ? 11.296 -2.909 17.795 1.00 0.00 186 GLN A N 5
ATOM 16583 C CA . GLN A 1 186 ? 9.912 -3.335 17.959 1.00 0.00 186 GLN A CA 5
ATOM 16584 C C . GLN A 1 186 ? 9.271 -2.643 19.157 1.00 0.00 186 GLN A C 5
ATOM 16585 O O . GLN A 1 186 ? 9.886 -2.517 20.216 1.00 0.00 186 GLN A O 5
ATOM 16599 N N . VAL A 1 187 ? 8.032 -2.198 18.985 1.00 0.00 187 VAL A N 5
ATOM 16600 C CA . VAL A 1 187 ? 7.308 -1.520 20.053 1.00 0.00 187 VAL A CA 5
ATOM 16601 C C . VAL A 1 187 ? 5.818 -1.836 19.991 1.00 0.00 187 VAL A C 5
ATOM 16602 O O . VAL A 1 187 ? 5.244 -1.954 18.908 1.00 0.00 187 VAL A O 5
ATOM 16615 N N . GLU A 1 188 ? 5.195 -1.973 21.156 1.00 0.00 188 GLU A N 5
ATOM 16616 C CA . GLU A 1 188 ? 3.771 -2.275 21.225 1.00 0.00 188 GLU A CA 5
ATOM 16617 C C . GLU A 1 188 ? 2.968 -1.035 21.603 1.00 0.00 188 GLU A C 5
ATOM 16618 O O . GLU A 1 188 ? 3.187 -0.439 22.658 1.00 0.00 188 GLU A O 5
ATOM 16630 N N . MET A 1 189 ? 2.036 -0.655 20.737 1.00 0.00 189 MET A N 5
ATOM 16631 C CA . MET A 1 189 ? 1.196 0.510 20.978 1.00 0.00 189 MET A CA 5
ATOM 16632 C C . MET A 1 189 ? -0.220 0.087 21.357 1.00 0.00 189 MET A C 5
ATOM 16633 O O . MET A 1 189 ? -0.515 -1.103 21.464 1.00 0.00 189 MET A O 5
ATOM 16647 N N . ASP A 1 190 ? -1.091 1.069 21.560 1.00 0.00 190 ASP A N 5
ATOM 16648 C CA . ASP A 1 190 ? -2.476 0.797 21.927 1.00 0.00 190 ASP A CA 5
ATOM 16649 C C . ASP A 1 190 ? -3.300 0.401 20.704 1.00 0.00 190 ASP A C 5
ATOM 16650 O O . ASP A 1 190 ? -4.320 -0.277 20.828 1.00 0.00 190 ASP A O 5
ATOM 16659 N N . LEU A 1 191 ? -2.857 0.831 19.527 1.00 0.00 191 LEU A N 5
ATOM 16660 C CA . LEU A 1 191 ? -3.560 0.522 18.287 1.00 0.00 191 LEU A CA 5
ATOM 16661 C C . LEU A 1 191 ? -2.813 -0.532 17.474 1.00 0.00 191 LEU A C 5
ATOM 16662 O O . LEU A 1 191 ? -3.420 -1.287 16.713 1.00 0.00 191 LEU A O 5
ATOM 16678 N N . GLY A 1 192 ? -1.495 -0.578 17.634 1.00 0.00 192 GLY A N 5
ATOM 16679 C CA . GLY A 1 192 ? -0.698 -1.544 16.900 1.00 0.00 192 GLY A CA 5
ATOM 16680 C C . GLY A 1 192 ? 0.745 -1.591 17.362 1.00 0.00 192 GLY A C 5
ATOM 16681 O O . GLY A 1 192 ? 1.117 -0.932 18.332 1.00 0.00 192 GLY A O 5
ATOM 16685 N N . THR A 1 193 ? 1.559 -2.374 16.661 1.00 0.00 193 THR A N 5
ATOM 16686 C CA . THR A 1 193 ? 2.972 -2.510 16.996 1.00 0.00 193 THR A CA 5
ATOM 16687 C C . THR A 1 193 ? 3.842 -1.754 15.997 1.00 0.00 193 THR A C 5
ATOM 16688 O O . THR A 1 193 ? 3.574 -1.761 14.796 1.00 0.00 193 THR A O 5
ATOM 16699 N N . LEU A 1 194 ? 4.882 -1.097 16.503 1.00 0.00 194 LEU A N 5
ATOM 16700 C CA . LEU A 1 194 ? 5.787 -0.332 15.653 1.00 0.00 194 LEU A CA 5
ATOM 16701 C C . LEU A 1 194 ? 7.117 -1.058 15.469 1.00 0.00 194 LEU A C 5
ATOM 16702 O O . LEU A 1 194 ? 7.828 -1.331 16.435 1.00 0.00 194 LEU A O 5
ATOM 16718 N N . THR A 1 195 ? 7.446 -1.362 14.217 1.00 0.00 195 THR A N 5
ATOM 16719 C CA . THR A 1 195 ? 8.690 -2.052 13.891 1.00 0.00 195 THR A CA 5
ATOM 16720 C C . THR A 1 195 ? 9.462 -1.281 12.825 1.00 0.00 195 THR A C 5
ATOM 16721 O O . THR A 1 195 ? 8.870 -0.752 11.885 1.00 0.00 195 THR A O 5
ATOM 16732 N N . TYR A 1 196 ? 10.784 -1.209 12.971 1.00 0.00 196 TYR A N 5
ATOM 16733 C CA . TYR A 1 196 ? 11.607 -0.490 12.009 1.00 0.00 196 TYR A CA 5
ATOM 16734 C C . TYR A 1 196 ? 12.784 -1.346 11.544 1.00 0.00 196 TYR A C 5
ATOM 16735 O O . TYR A 1 196 ? 13.435 -2.025 12.347 1.00 0.00 196 TYR A O 5
ATOM 16753 N N . LEU A 1 197 ? 13.038 -1.310 10.238 1.00 0.00 197 LEU A N 5
ATOM 16754 C CA . LEU A 1 197 ? 14.124 -2.073 9.637 1.00 0.00 197 LEU A CA 5
ATOM 16755 C C . LEU A 1 197 ? 15.476 -1.448 9.967 1.00 0.00 197 LEU A C 5
ATOM 16756 O O . LEU A 1 197 ? 15.620 -0.225 9.968 1.00 0.00 197 LEU A O 5
ATOM 16772 N N . SER A 1 198 ? 16.458 -2.293 10.267 1.00 0.00 198 SER A N 5
ATOM 16773 C CA . SER A 1 198 ? 17.801 -1.819 10.626 1.00 0.00 198 SER A CA 5
ATOM 16774 C C . SER A 1 198 ? 18.295 -0.644 9.751 1.00 0.00 198 SER A C 5
ATOM 16775 O O . SER A 1 198 ? 18.779 0.351 10.289 1.00 0.00 198 SER A O 5
ATOM 16783 N N . GLU A 1 199 ? 18.184 -0.740 8.417 1.00 0.00 199 GLU A N 5
ATOM 16784 C CA . GLU A 1 199 ? 18.636 0.338 7.544 1.00 0.00 199 GLU A CA 5
ATOM 16785 C C . GLU A 1 199 ? 17.903 1.641 7.852 1.00 0.00 199 GLU A C 5
ATOM 16786 O O . GLU A 1 199 ? 18.524 2.649 8.185 1.00 0.00 199 GLU A O 5
ATOM 16798 N N . GLY A 1 200 ? 16.579 1.613 7.737 1.00 0.00 200 GLY A N 5
ATOM 16799 C CA . GLY A 1 200 ? 15.789 2.801 8.008 1.00 0.00 200 GLY A CA 5
ATOM 16800 C C . GLY A 1 200 ? 14.422 2.758 7.352 1.00 0.00 200 GLY A C 5
ATOM 16801 O O . GLY A 1 200 ? 14.216 3.348 6.291 1.00 0.00 200 GLY A O 5
ATOM 16805 N N . ARG A 1 201 ? 13.485 2.063 7.988 1.00 0.00 201 ARG A N 5
ATOM 16806 C CA . ARG A 1 201 ? 12.127 1.946 7.467 1.00 0.00 201 ARG A CA 5
ATOM 16807 C C . ARG A 1 201 ? 11.119 1.889 8.611 1.00 0.00 201 ARG A C 5
ATOM 16808 O O . ARG A 1 201 ? 11.381 1.278 9.646 1.00 0.00 201 ARG A O 5
ATOM 16829 N N . TRP A 1 202 ? 9.969 2.531 8.423 1.00 0.00 202 TRP A N 5
ATOM 16830 C CA . TRP A 1 202 ? 8.934 2.549 9.451 1.00 0.00 202 TRP A CA 5
ATOM 16831 C C . TRP A 1 202 ? 7.778 1.620 9.089 1.00 0.00 202 TRP A C 5
ATOM 16832 O O . TRP A 1 202 ? 7.325 1.590 7.944 1.00 0.00 202 TRP A O 5
ATOM 16853 N N . PHE A 1 203 ? 7.305 0.867 10.077 1.00 0.00 203 PHE A N 5
ATOM 16854 C CA . PHE A 1 203 ? 6.199 -0.064 9.872 1.00 0.00 203 PHE A CA 5
ATOM 16855 C C . PHE A 1 203 ? 5.209 0.013 11.032 1.00 0.00 203 PHE A C 5
ATOM 16856 O O . PHE A 1 203 ? 5.604 0.120 12.192 1.00 0.00 203 PHE A O 5
ATOM 16873 N N . LEU A 1 204 ? 3.920 -0.041 10.709 1.00 0.00 204 LEU A N 5
ATOM 16874 C CA . LEU A 1 204 ? 2.875 0.023 11.721 1.00 0.00 204 LEU A CA 5
ATOM 16875 C C . LEU A 1 204 ? 1.807 -1.036 11.462 1.00 0.00 204 LEU A C 5
ATOM 16876 O O . LEU A 1 204 ? 1.152 -1.028 10.420 1.00 0.00 204 LEU A O 5
ATOM 16892 N N . ALA A 1 205 ? 1.636 -1.945 12.417 1.00 0.00 205 ALA A N 5
ATOM 16893 C CA . ALA A 1 205 ? 0.643 -3.006 12.289 1.00 0.00 205 ALA A CA 5
ATOM 16894 C C . ALA A 1 205 ? -0.654 -2.627 12.996 1.00 0.00 205 ALA A C 5
ATOM 16895 O O . ALA A 1 205 ? -0.748 -2.696 14.221 1.00 0.00 205 ALA A O 5
ATOM 16902 N N . LEU A 1 206 ? -1.652 -2.230 12.215 1.00 0.00 206 LEU A N 5
ATOM 16903 C CA . LEU A 1 206 ? -2.944 -1.841 12.760 1.00 0.00 206 LEU A CA 5
ATOM 16904 C C . LEU A 1 206 ? -3.665 -3.048 13.348 1.00 0.00 206 LEU A C 5
ATOM 16905 O O . LEU A 1 206 ? -4.461 -3.700 12.674 1.00 0.00 206 LEU A O 5
ATOM 16921 N N . ARG A 1 207 ? -3.370 -3.337 14.611 1.00 0.00 207 ARG A N 5
ATOM 16922 C CA . ARG A 1 207 ? -3.978 -4.467 15.311 1.00 0.00 207 ARG A CA 5
ATOM 16923 C C . ARG A 1 207 ? -5.478 -4.552 15.037 1.00 0.00 207 ARG A C 5
ATOM 16924 O O . ARG A 1 207 ? -6.057 -5.638 15.029 1.00 0.00 207 ARG A O 5
ATOM 16945 N N . GLU A 1 208 ? -6.100 -3.400 14.808 1.00 0.00 208 GLU A N 5
ATOM 16946 C CA . GLU A 1 208 ? -7.530 -3.343 14.527 1.00 0.00 208 GLU A CA 5
ATOM 16947 C C . GLU A 1 208 ? -7.780 -2.928 13.079 1.00 0.00 208 GLU A C 5
ATOM 16948 O O . GLU A 1 208 ? -7.906 -1.740 12.779 1.00 0.00 208 GLU A O 5
ATOM 16960 N N . PRO A 1 209 ? -7.850 -3.904 12.156 1.00 0.00 209 PRO A N 5
ATOM 16961 C CA . PRO A 1 209 ? -8.082 -3.635 10.734 1.00 0.00 209 PRO A CA 5
ATOM 16962 C C . PRO A 1 209 ? -9.232 -2.660 10.499 1.00 0.00 209 PRO A C 5
ATOM 16963 O O . PRO A 1 209 ? -10.207 -2.641 11.250 1.00 0.00 209 PRO A O 5
ATOM 16974 N N . ILE A 1 210 ? -9.113 -1.860 9.444 1.00 0.00 210 ILE A N 5
ATOM 16975 C CA . ILE A 1 210 ? -10.139 -0.892 9.098 1.00 0.00 210 ILE A CA 5
ATOM 16976 C C . ILE A 1 210 ? -10.671 -1.162 7.699 1.00 0.00 210 ILE A C 5
ATOM 16977 O O . ILE A 1 210 ? -9.957 -1.013 6.708 1.00 0.00 210 ILE A O 5
ATOM 16993 N N . ASN A 1 211 ? -11.927 -1.565 7.634 1.00 0.00 211 ASN A N 5
ATOM 16994 C CA . ASN A 1 211 ? -12.578 -1.872 6.364 1.00 0.00 211 ASN A CA 5
ATOM 16995 C C . ASN A 1 211 ? -13.167 -0.618 5.724 1.00 0.00 211 ASN A C 5
ATOM 16996 O O . ASN A 1 211 ? -13.580 0.312 6.418 1.00 0.00 211 ASN A O 5
ATOM 17007 N N . ALA A 1 212 ? -13.204 -0.605 4.395 1.00 0.00 212 ALA A N 5
ATOM 17008 C CA . ALA A 1 212 ? -13.743 0.527 3.652 1.00 0.00 212 ALA A CA 5
ATOM 17009 C C . ALA A 1 212 ? -14.231 0.093 2.273 1.00 0.00 212 ALA A C 5
ATOM 17010 O O . ALA A 1 212 ? -13.494 -0.535 1.512 1.00 0.00 212 ALA A O 5
ATOM 17017 N N . ASP A 1 213 ? -15.478 0.428 1.957 1.00 0.00 213 ASP A N 5
ATOM 17018 C CA . ASP A 1 213 ? -16.067 0.069 0.670 1.00 0.00 213 ASP A CA 5
ATOM 17019 C C . ASP A 1 213 ? -15.435 0.870 -0.466 1.00 0.00 213 ASP A C 5
ATOM 17020 O O . ASP A 1 213 ? -15.290 2.089 -0.373 1.00 0.00 213 ASP A O 5
ATOM 17029 N N . THR A 1 214 ? -15.065 0.176 -1.539 1.00 0.00 214 THR A N 5
ATOM 17030 C CA . THR A 1 214 ? -14.453 0.822 -2.693 1.00 0.00 214 THR A CA 5
ATOM 17031 C C . THR A 1 214 ? -14.975 0.212 -3.991 1.00 0.00 214 THR A C 5
ATOM 17032 O O . THR A 1 214 ? -15.491 -0.902 -3.993 1.00 0.00 214 THR A O 5
ATOM 17043 N N . THR A 1 215 ? -14.835 0.948 -5.089 1.00 0.00 215 THR A N 5
ATOM 17044 C CA . THR A 1 215 ? -15.291 0.484 -6.398 1.00 0.00 215 THR A CA 5
ATOM 17045 C C . THR A 1 215 ? -14.101 0.198 -7.310 1.00 0.00 215 THR A C 5
ATOM 17046 O O . THR A 1 215 ? -13.068 0.858 -7.212 1.00 0.00 215 THR A O 5
ATOM 17057 N N . PHE A 1 216 ? -14.240 -0.794 -8.192 1.00 0.00 216 PHE A N 5
ATOM 17058 C CA . PHE A 1 216 ? -13.149 -1.145 -9.098 1.00 0.00 216 PHE A CA 5
ATOM 17059 C C . PHE A 1 216 ? -13.143 -0.243 -10.328 1.00 0.00 216 PHE A C 5
ATOM 17060 O O . PHE A 1 216 ? -14.090 -0.236 -11.114 1.00 0.00 216 PHE A O 5
ATOM 17077 N N . THR A 1 217 ? -12.065 0.519 -10.487 1.00 0.00 217 THR A N 5
ATOM 17078 C CA . THR A 1 217 ? -11.926 1.429 -11.619 1.00 0.00 217 THR A CA 5
ATOM 17079 C C . THR A 1 217 ? -10.696 1.082 -12.453 1.00 0.00 217 THR A C 5
ATOM 17080 O O . THR A 1 217 ? -9.697 0.590 -11.928 1.00 0.00 217 THR A O 5
ATOM 17091 N N . SER A 1 218 ? -10.775 1.342 -13.754 1.00 0.00 218 SER A N 5
ATOM 17092 C CA . SER A 1 218 ? -9.668 1.059 -14.659 1.00 0.00 218 SER A CA 5
ATOM 17093 C C . SER A 1 218 ? -9.400 2.247 -15.578 1.00 0.00 218 SER A C 5
ATOM 17094 O O . SER A 1 218 ? -10.322 2.966 -15.964 1.00 0.00 218 SER A O 5
ATOM 17102 N N . PHE A 1 219 ? -8.134 2.443 -15.933 1.00 0.00 219 PHE A N 5
ATOM 17103 C CA . PHE A 1 219 ? -7.746 3.532 -16.810 1.00 0.00 219 PHE A CA 5
ATOM 17104 C C . PHE A 1 219 ? -6.738 3.049 -17.844 1.00 0.00 219 PHE A C 5
ATOM 17105 O O . PHE A 1 219 ? -5.661 2.563 -17.502 1.00 0.00 219 PHE A O 5
ATOM 17122 N N . SER A 1 220 ? -7.104 3.187 -19.106 1.00 0.00 220 SER A N 5
ATOM 17123 C CA . SER A 1 220 ? -6.244 2.770 -20.207 1.00 0.00 220 SER A CA 5
ATOM 17124 C C . SER A 1 220 ? -5.312 3.901 -20.630 1.00 0.00 220 SER A C 5
ATOM 17125 O O . SER A 1 220 ? -4.122 3.685 -20.862 1.00 0.00 220 SER A O 5
ATOM 17133 N N . GLU A 1 221 ? -5.860 5.109 -20.725 1.00 0.00 221 GLU A N 5
ATOM 17134 C CA . GLU A 1 221 ? -5.080 6.278 -21.120 1.00 0.00 221 GLU A CA 5
ATOM 17135 C C . GLU A 1 221 ? -4.570 6.136 -22.552 1.00 0.00 221 GLU A C 5
ATOM 17136 O O . GLU A 1 221 ? -5.130 6.718 -23.481 1.00 0.00 221 GLU A O 5
ATOM 17148 N N . ASP A 1 222 ? -3.503 5.361 -22.723 1.00 0.00 222 ASP A N 5
ATOM 17149 C CA . ASP A 1 222 ? -2.918 5.143 -24.041 1.00 0.00 222 ASP A CA 5
ATOM 17150 C C . ASP A 1 222 ? -2.442 6.459 -24.648 1.00 0.00 222 ASP A C 5
ATOM 17151 O O . ASP A 1 222 ? -2.115 6.468 -25.854 1.00 0.00 222 ASP A O 5
ATOM 17161 N N . GLY A 1 1 ? -14.172 4.624 -31.706 1.00 0.00 1 GLY A N 6
ATOM 17162 C CA . GLY A 1 1 ? -14.851 3.304 -31.827 1.00 0.00 1 GLY A CA 6
ATOM 17163 C C . GLY A 1 1 ? -14.458 2.348 -30.718 1.00 0.00 1 GLY A C 6
ATOM 17164 O O . GLY A 1 1 ? -14.203 2.765 -29.589 1.00 0.00 1 GLY A O 6
ATOM 17170 N N . SER A 1 2 ? -14.409 1.059 -31.042 1.00 0.00 2 SER A N 6
ATOM 17171 C CA . SER A 1 2 ? -14.045 0.039 -30.066 1.00 0.00 2 SER A CA 6
ATOM 17172 C C . SER A 1 2 ? -12.578 -0.354 -30.211 1.00 0.00 2 SER A C 6
ATOM 17173 O O . SER A 1 2 ? -12.203 -1.498 -29.949 1.00 0.00 2 SER A O 6
ATOM 17181 N N . HIS A 1 3 ? -11.754 0.600 -30.629 1.00 0.00 3 HIS A N 6
ATOM 17182 C CA . HIS A 1 3 ? -10.329 0.352 -30.809 1.00 0.00 3 HIS A CA 6
ATOM 17183 C C . HIS A 1 3 ? -9.522 0.965 -29.669 1.00 0.00 3 HIS A C 6
ATOM 17184 O O . HIS A 1 3 ? -9.999 1.856 -28.967 1.00 0.00 3 HIS A O 6
ATOM 17198 N N . MET A 1 4 ? -8.297 0.482 -29.491 1.00 0.00 4 MET A N 6
ATOM 17199 C CA . MET A 1 4 ? -7.425 0.982 -28.435 1.00 0.00 4 MET A CA 6
ATOM 17200 C C . MET A 1 4 ? -8.053 0.765 -27.061 1.00 0.00 4 MET A C 6
ATOM 17201 O O . MET A 1 4 ? -7.971 1.627 -26.185 1.00 0.00 4 MET A O 6
ATOM 17215 N N . GLU A 1 5 ? -8.681 -0.391 -26.880 1.00 0.00 5 GLU A N 6
ATOM 17216 C CA . GLU A 1 5 ? -9.324 -0.722 -25.614 1.00 0.00 5 GLU A CA 6
ATOM 17217 C C . GLU A 1 5 ? -8.412 -1.588 -24.749 1.00 0.00 5 GLU A C 6
ATOM 17218 O O . GLU A 1 5 ? -8.873 -2.502 -24.065 1.00 0.00 5 GLU A O 6
ATOM 17230 N N . LEU A 1 6 ? -7.117 -1.293 -24.784 1.00 0.00 6 LEU A N 6
ATOM 17231 C CA . LEU A 1 6 ? -6.142 -2.045 -24.003 1.00 0.00 6 LEU A CA 6
ATOM 17232 C C . LEU A 1 6 ? -5.960 -1.425 -22.619 1.00 0.00 6 LEU A C 6
ATOM 17233 O O . LEU A 1 6 ? -6.025 -0.206 -22.464 1.00 0.00 6 LEU A O 6
ATOM 17249 N N . PRO A 1 7 ? -5.727 -2.259 -21.591 1.00 0.00 7 PRO A N 6
ATOM 17250 C CA . PRO A 1 7 ? -5.537 -1.783 -20.217 1.00 0.00 7 PRO A CA 6
ATOM 17251 C C . PRO A 1 7 ? -4.199 -1.078 -20.027 1.00 0.00 7 PRO A C 6
ATOM 17252 O O . PRO A 1 7 ? -3.198 -1.449 -20.639 1.00 0.00 7 PRO A O 6
ATOM 17263 N N . LEU A 1 8 ? -4.189 -0.061 -19.171 1.00 0.00 8 LEU A N 6
ATOM 17264 C CA . LEU A 1 8 ? -2.973 0.698 -18.897 1.00 0.00 8 LEU A CA 6
ATOM 17265 C C . LEU A 1 8 ? -2.644 0.673 -17.409 1.00 0.00 8 LEU A C 6
ATOM 17266 O O . LEU A 1 8 ? -1.490 0.490 -17.020 1.00 0.00 8 LEU A O 6
ATOM 17282 N N . PHE A 1 9 ? -3.666 0.861 -16.580 1.00 0.00 9 PHE A N 6
ATOM 17283 C CA . PHE A 1 9 ? -3.488 0.861 -15.133 1.00 0.00 9 PHE A CA 6
ATOM 17284 C C . PHE A 1 9 ? -4.815 0.621 -14.422 1.00 0.00 9 PHE A C 6
ATOM 17285 O O . PHE A 1 9 ? -5.808 1.296 -14.696 1.00 0.00 9 PHE A O 6
ATOM 17302 N N . PHE A 1 10 ? -4.828 -0.343 -13.508 1.00 0.00 10 PHE A N 6
ATOM 17303 C CA . PHE A 1 10 ? -6.035 -0.671 -12.760 1.00 0.00 10 PHE A CA 6
ATOM 17304 C C . PHE A 1 10 ? -5.928 -0.191 -11.315 1.00 0.00 10 PHE A C 6
ATOM 17305 O O . PHE A 1 10 ? -4.861 -0.257 -10.706 1.00 0.00 10 PHE A O 6
ATOM 17322 N N . GLY A 1 11 ? -7.041 0.293 -10.774 1.00 0.00 11 GLY A N 6
ATOM 17323 C CA . GLY A 1 11 ? -7.052 0.778 -9.406 1.00 0.00 11 GLY A CA 6
ATOM 17324 C C . GLY A 1 11 ? -8.453 0.872 -8.835 1.00 0.00 11 GLY A C 6
ATOM 17325 O O . GLY A 1 11 ? -9.437 0.735 -9.562 1.00 0.00 11 GLY A O 6
ATOM 17329 N N . TRP A 1 12 ? -8.544 1.105 -7.530 1.00 0.00 12 TRP A N 6
ATOM 17330 C CA . TRP A 1 12 ? -9.836 1.215 -6.861 1.00 0.00 12 TRP A CA 6
ATOM 17331 C C . TRP A 1 12 ? -10.055 2.629 -6.332 1.00 0.00 12 TRP A C 6
ATOM 17332 O O . TRP A 1 12 ? -9.206 3.180 -5.631 1.00 0.00 12 TRP A O 6
ATOM 17353 N N . PHE A 1 13 ? -11.203 3.209 -6.667 1.00 0.00 13 PHE A N 6
ATOM 17354 C CA . PHE A 1 13 ? -11.537 4.556 -6.220 1.00 0.00 13 PHE A CA 6
ATOM 17355 C C . PHE A 1 13 ? -12.279 4.511 -4.889 1.00 0.00 13 PHE A C 6
ATOM 17356 O O . PHE A 1 13 ? -13.419 4.051 -4.818 1.00 0.00 13 PHE A O 6
ATOM 17373 N N . LEU A 1 14 ? -11.622 4.985 -3.836 1.00 0.00 14 LEU A N 6
ATOM 17374 C CA . LEU A 1 14 ? -12.215 4.994 -2.504 1.00 0.00 14 LEU A CA 6
ATOM 17375 C C . LEU A 1 14 ? -13.327 6.033 -2.405 1.00 0.00 14 LEU A C 6
ATOM 17376 O O . LEU A 1 14 ? -13.204 7.143 -2.922 1.00 0.00 14 LEU A O 6
ATOM 17392 N N . LEU A 1 15 ? -14.414 5.664 -1.733 1.00 0.00 15 LEU A N 6
ATOM 17393 C CA . LEU A 1 15 ? -15.551 6.561 -1.559 1.00 0.00 15 LEU A CA 6
ATOM 17394 C C . LEU A 1 15 ? -15.146 7.801 -0.765 1.00 0.00 15 LEU A C 6
ATOM 17395 O O . LEU A 1 15 ? -14.379 7.707 0.195 1.00 0.00 15 LEU A O 6
ATOM 17411 N N . PRO A 1 16 ? -15.656 8.985 -1.151 1.00 0.00 16 PRO A N 6
ATOM 17412 C CA . PRO A 1 16 ? -15.344 10.243 -0.467 1.00 0.00 16 PRO A CA 6
ATOM 17413 C C . PRO A 1 16 ? -15.490 10.129 1.047 1.00 0.00 16 PRO A C 6
ATOM 17414 O O . PRO A 1 16 ? -14.782 10.797 1.801 1.00 0.00 16 PRO A O 6
ATOM 17425 N N . GLU A 1 17 ? -16.409 9.276 1.487 1.00 0.00 17 GLU A N 6
ATOM 17426 C CA . GLU A 1 17 ? -16.642 9.071 2.911 1.00 0.00 17 GLU A CA 6
ATOM 17427 C C . GLU A 1 17 ? -15.504 8.269 3.535 1.00 0.00 17 GLU A C 6
ATOM 17428 O O . GLU A 1 17 ? -14.931 8.670 4.548 1.00 0.00 17 GLU A O 6
ATOM 17440 N N . GLU A 1 18 ? -15.181 7.137 2.920 1.00 0.00 18 GLU A N 6
ATOM 17441 C CA . GLU A 1 18 ? -14.110 6.279 3.411 1.00 0.00 18 GLU A CA 6
ATOM 17442 C C . GLU A 1 18 ? -12.755 6.959 3.252 1.00 0.00 18 GLU A C 6
ATOM 17443 O O . GLU A 1 18 ? -11.872 6.814 4.098 1.00 0.00 18 GLU A O 6
ATOM 17455 N N . GLU A 1 19 ? -12.597 7.706 2.162 1.00 0.00 19 GLU A N 6
ATOM 17456 C CA . GLU A 1 19 ? -11.350 8.412 1.893 1.00 0.00 19 GLU A CA 6
ATOM 17457 C C . GLU A 1 19 ? -11.030 9.394 3.015 1.00 0.00 19 GLU A C 6
ATOM 17458 O O . GLU A 1 19 ? -9.871 9.572 3.387 1.00 0.00 19 GLU A O 6
ATOM 17470 N N . GLU A 1 20 ? -12.069 10.026 3.553 1.00 0.00 20 GLU A N 6
ATOM 17471 C CA . GLU A 1 20 ? -11.900 10.987 4.637 1.00 0.00 20 GLU A CA 6
ATOM 17472 C C . GLU A 1 20 ? -11.544 10.277 5.939 1.00 0.00 20 GLU A C 6
ATOM 17473 O O . GLU A 1 20 ? -10.705 10.749 6.705 1.00 0.00 20 GLU A O 6
ATOM 17485 N N . ARG A 1 21 ? -12.188 9.139 6.180 1.00 0.00 21 ARG A N 6
ATOM 17486 C CA . ARG A 1 21 ? -11.938 8.362 7.389 1.00 0.00 21 ARG A CA 6
ATOM 17487 C C . ARG A 1 21 ? -10.536 7.761 7.371 1.00 0.00 21 ARG A C 6
ATOM 17488 O O . ARG A 1 21 ? -9.785 7.881 8.338 1.00 0.00 21 ARG A O 6
ATOM 17509 N N . ILE A 1 22 ? -10.189 7.112 6.262 1.00 0.00 22 ILE A N 6
ATOM 17510 C CA . ILE A 1 22 ? -8.877 6.493 6.120 1.00 0.00 22 ILE A CA 6
ATOM 17511 C C . ILE A 1 22 ? -7.766 7.531 6.237 1.00 0.00 22 ILE A C 6
ATOM 17512 O O . ILE A 1 22 ? -6.736 7.284 6.864 1.00 0.00 22 ILE A O 6
ATOM 17528 N N . LYS A 1 23 ? -7.981 8.692 5.628 1.00 0.00 23 LYS A N 6
ATOM 17529 C CA . LYS A 1 23 ? -6.998 9.769 5.666 1.00 0.00 23 LYS A CA 6
ATOM 17530 C C . LYS A 1 23 ? -6.729 10.209 7.101 1.00 0.00 23 LYS A C 6
ATOM 17531 O O . LYS A 1 23 ? -5.587 10.470 7.477 1.00 0.00 23 LYS A O 6
ATOM 17550 N N . CYS A 1 24 ? -7.790 10.288 7.898 1.00 0.00 24 CYS A N 6
ATOM 17551 C CA . CYS A 1 24 ? -7.668 10.695 9.293 1.00 0.00 24 CYS A CA 6
ATOM 17552 C C . CYS A 1 24 ? -6.773 9.731 10.065 1.00 0.00 24 CYS A C 6
ATOM 17553 O O . CYS A 1 24 ? -5.916 10.151 10.843 1.00 0.00 24 CYS A O 6
ATOM 17561 N N . ALA A 1 25 ? -6.976 8.436 9.842 1.00 0.00 25 ALA A N 6
ATOM 17562 C CA . ALA A 1 25 ? -6.186 7.412 10.515 1.00 0.00 25 ALA A CA 6
ATOM 17563 C C . ALA A 1 25 ? -4.703 7.566 10.196 1.00 0.00 25 ALA A C 6
ATOM 17564 O O . ALA A 1 25 ? -3.858 7.533 11.090 1.00 0.00 25 ALA A O 6
ATOM 17571 N N . THR A 1 26 ? -4.394 7.736 8.915 1.00 0.00 26 THR A N 6
ATOM 17572 C CA . THR A 1 26 ? -3.012 7.897 8.477 1.00 0.00 26 THR A CA 6
ATOM 17573 C C . THR A 1 26 ? -2.406 9.173 9.052 1.00 0.00 26 THR A C 6
ATOM 17574 O O . THR A 1 26 ? -1.222 9.213 9.388 1.00 0.00 26 THR A O 6
ATOM 17585 N N . MET A 1 27 ? -3.226 10.213 9.163 1.00 0.00 27 MET A N 6
ATOM 17586 C CA . MET A 1 27 ? -2.770 11.491 9.699 1.00 0.00 27 MET A CA 6
ATOM 17587 C C . MET A 1 27 ? -2.505 11.388 11.197 1.00 0.00 27 MET A C 6
ATOM 17588 O O . MET A 1 27 ? -1.480 11.859 11.690 1.00 0.00 27 MET A O 6
ATOM 17602 N N . ASP A 1 28 ? -3.435 10.768 11.916 1.00 0.00 28 ASP A N 6
ATOM 17603 C CA . ASP A 1 28 ? -3.302 10.601 13.359 1.00 0.00 28 ASP A CA 6
ATOM 17604 C C . ASP A 1 28 ? -2.024 9.842 13.702 1.00 0.00 28 ASP A C 6
ATOM 17605 O O . ASP A 1 28 ? -1.409 10.080 14.742 1.00 0.00 28 ASP A O 6
ATOM 17614 N N . PHE A 1 29 ? -1.631 8.930 12.820 1.00 0.00 29 PHE A N 6
ATOM 17615 C CA . PHE A 1 29 ? -0.424 8.136 13.027 1.00 0.00 29 PHE A CA 6
ATOM 17616 C C . PHE A 1 29 ? 0.825 9.002 12.882 1.00 0.00 29 PHE A C 6
ATOM 17617 O O . PHE A 1 29 ? 1.714 8.973 13.732 1.00 0.00 29 PHE A O 6
ATOM 17634 N N . LEU A 1 30 ? 0.884 9.769 11.797 1.00 0.00 30 LEU A N 6
ATOM 17635 C CA . LEU A 1 30 ? 2.026 10.643 11.538 1.00 0.00 30 LEU A CA 6
ATOM 17636 C C . LEU A 1 30 ? 2.302 11.549 12.735 1.00 0.00 30 LEU A C 6
ATOM 17637 O O . LEU A 1 30 ? 3.456 11.836 13.055 1.00 0.00 30 LEU A O 6
ATOM 17653 N N . LYS A 1 31 ? 1.237 11.994 13.393 1.00 0.00 31 LYS A N 6
ATOM 17654 C CA . LYS A 1 31 ? 1.367 12.863 14.556 1.00 0.00 31 LYS A CA 6
ATOM 17655 C C . LYS A 1 31 ? 1.869 12.078 15.764 1.00 0.00 31 LYS A C 6
ATOM 17656 O O . LYS A 1 31 ? 2.765 12.525 16.480 1.00 0.00 31 LYS A O 6
ATOM 17675 N N . THR A 1 32 ? 1.286 10.904 15.983 1.00 0.00 32 THR A N 6
ATOM 17676 C CA . THR A 1 32 ? 1.674 10.054 17.102 1.00 0.00 32 THR A CA 6
ATOM 17677 C C . THR A 1 32 ? 3.120 9.592 16.955 1.00 0.00 32 THR A C 6
ATOM 17678 O O . THR A 1 32 ? 3.879 9.575 17.925 1.00 0.00 32 THR A O 6
ATOM 17689 N N . LEU A 1 33 ? 3.494 9.218 15.736 1.00 0.00 33 LEU A N 6
ATOM 17690 C CA . LEU A 1 33 ? 4.851 8.756 15.462 1.00 0.00 33 LEU A CA 6
ATOM 17691 C C . LEU A 1 33 ? 5.870 9.842 15.789 1.00 0.00 33 LEU A C 6
ATOM 17692 O O . LEU A 1 33 ? 6.873 9.586 16.455 1.00 0.00 33 LEU A O 6
ATOM 17708 N N . ASP A 1 34 ? 5.605 11.057 15.318 1.00 0.00 34 ASP A N 6
ATOM 17709 C CA . ASP A 1 34 ? 6.499 12.182 15.563 1.00 0.00 34 ASP A CA 6
ATOM 17710 C C . ASP A 1 34 ? 6.655 12.433 17.060 1.00 0.00 34 ASP A C 6
ATOM 17711 O O . ASP A 1 34 ? 7.717 12.851 17.522 1.00 0.00 34 ASP A O 6
ATOM 17720 N N . THR A 1 35 ? 5.590 12.173 17.811 1.00 0.00 35 THR A N 6
ATOM 17721 C CA . THR A 1 35 ? 5.608 12.369 19.256 1.00 0.00 35 THR A CA 6
ATOM 17722 C C . THR A 1 35 ? 6.265 11.184 19.959 1.00 0.00 35 THR A C 6
ATOM 17723 O O . THR A 1 35 ? 6.806 11.325 21.057 1.00 0.00 35 THR A O 6
ATOM 17734 N N . LEU A 1 36 ? 6.213 10.018 19.324 1.00 0.00 36 LEU A N 6
ATOM 17735 C CA . LEU A 1 36 ? 6.803 8.811 19.891 1.00 0.00 36 LEU A CA 6
ATOM 17736 C C . LEU A 1 36 ? 8.301 8.992 20.115 1.00 0.00 36 LEU A C 6
ATOM 17737 O O . LEU A 1 36 ? 9.003 9.548 19.270 1.00 0.00 36 LEU A O 6
ATOM 17753 N N . GLU A 1 37 ? 8.785 8.518 21.259 1.00 0.00 37 GLU A N 6
ATOM 17754 C CA . GLU A 1 37 ? 10.199 8.628 21.595 1.00 0.00 37 GLU A CA 6
ATOM 17755 C C . GLU A 1 37 ? 11.042 7.702 20.724 1.00 0.00 37 GLU A C 6
ATOM 17756 O O . GLU A 1 37 ? 12.113 8.083 20.252 1.00 0.00 37 GLU A O 6
ATOM 17768 N N . ALA A 1 38 ? 10.550 6.485 20.513 1.00 0.00 38 ALA A N 6
ATOM 17769 C CA . ALA A 1 38 ? 11.258 5.506 19.699 1.00 0.00 38 ALA A CA 6
ATOM 17770 C C . ALA A 1 38 ? 11.455 6.013 18.274 1.00 0.00 38 ALA A C 6
ATOM 17771 O O . ALA A 1 38 ? 12.508 5.804 17.671 1.00 0.00 38 ALA A O 6
ATOM 17778 N N . PHE A 1 39 ? 10.436 6.678 17.742 1.00 0.00 39 PHE A N 6
ATOM 17779 C CA . PHE A 1 39 ? 10.495 7.212 16.387 1.00 0.00 39 PHE A CA 6
ATOM 17780 C C . PHE A 1 39 ? 11.398 8.443 16.326 1.00 0.00 39 PHE A C 6
ATOM 17781 O O . PHE A 1 39 ? 12.300 8.521 15.492 1.00 0.00 39 PHE A O 6
ATOM 17798 N N . LYS A 1 40 ? 11.146 9.401 17.212 1.00 0.00 40 LYS A N 6
ATOM 17799 C CA . LYS A 1 40 ? 11.934 10.631 17.258 1.00 0.00 40 LYS A CA 6
ATOM 17800 C C . LYS A 1 40 ? 13.421 10.325 17.423 1.00 0.00 40 LYS A C 6
ATOM 17801 O O . LYS A 1 40 ? 14.268 10.967 16.802 1.00 0.00 40 LYS A O 6
ATOM 17820 N N . GLU A 1 41 ? 13.729 9.342 18.261 1.00 0.00 41 GLU A N 6
ATOM 17821 C CA . GLU A 1 41 ? 15.112 8.954 18.507 1.00 0.00 41 GLU A CA 6
ATOM 17822 C C . GLU A 1 41 ? 15.725 8.289 17.276 1.00 0.00 41 GLU A C 6
ATOM 17823 O O . GLU A 1 41 ? 16.945 8.264 17.116 1.00 0.00 41 GLU A O 6
ATOM 17835 N N . HIS A 1 42 ? 14.872 7.747 16.411 1.00 0.00 42 HIS A N 6
ATOM 17836 C CA . HIS A 1 42 ? 15.335 7.081 15.198 1.00 0.00 42 HIS A CA 6
ATOM 17837 C C . HIS A 1 42 ? 15.362 8.038 14.006 1.00 0.00 42 HIS A C 6
ATOM 17838 O O . HIS A 1 42 ? 15.524 7.610 12.863 1.00 0.00 42 HIS A O 6
ATOM 17852 N N . ILE A 1 43 ? 15.203 9.332 14.273 1.00 0.00 43 ILE A N 6
ATOM 17853 C CA . ILE A 1 43 ? 15.213 10.334 13.214 1.00 0.00 43 ILE A CA 6
ATOM 17854 C C . ILE A 1 43 ? 16.638 10.747 12.861 1.00 0.00 43 ILE A C 6
ATOM 17855 O O . ILE A 1 43 ? 17.121 10.468 11.763 1.00 0.00 43 ILE A O 6
ATOM 17871 N N . SER A 1 44 ? 17.305 11.413 13.797 1.00 0.00 44 SER A N 6
ATOM 17872 C CA . SER A 1 44 ? 18.675 11.865 13.584 1.00 0.00 44 SER A CA 6
ATOM 17873 C C . SER A 1 44 ? 19.613 10.683 13.360 1.00 0.00 44 SER A C 6
ATOM 17874 O O . SER A 1 44 ? 20.628 10.804 12.676 1.00 0.00 44 SER A O 6
ATOM 17882 N N . GLU A 1 45 ? 19.266 9.538 13.942 1.00 0.00 45 GLU A N 6
ATOM 17883 C CA . GLU A 1 45 ? 20.079 8.335 13.806 1.00 0.00 45 GLU A CA 6
ATOM 17884 C C . GLU A 1 45 ? 20.067 7.826 12.368 1.00 0.00 45 GLU A C 6
ATOM 17885 O O . GLU A 1 45 ? 21.077 7.332 11.866 1.00 0.00 45 GLU A O 6
ATOM 17897 N N . PHE A 1 46 ? 18.918 7.947 11.710 1.00 0.00 46 PHE A N 6
ATOM 17898 C CA . PHE A 1 46 ? 18.777 7.496 10.331 1.00 0.00 46 PHE A CA 6
ATOM 17899 C C . PHE A 1 46 ? 19.451 8.470 9.368 1.00 0.00 46 PHE A C 6
ATOM 17900 O O . PHE A 1 46 ? 20.208 8.063 8.487 1.00 0.00 46 PHE A O 6
ATOM 17917 N N . THR A 1 47 ? 19.169 9.757 9.539 1.00 0.00 47 THR A N 6
ATOM 17918 C CA . THR A 1 47 ? 19.748 10.786 8.683 1.00 0.00 47 THR A CA 6
ATOM 17919 C C . THR A 1 47 ? 21.106 11.251 9.209 1.00 0.00 47 THR A C 6
ATOM 17920 O O . THR A 1 47 ? 21.708 12.173 8.658 1.00 0.00 47 THR A O 6
ATOM 17931 N N . GLY A 1 48 ? 21.587 10.612 10.273 1.00 0.00 48 GLY A N 6
ATOM 17932 C CA . GLY A 1 48 ? 22.868 10.983 10.843 1.00 0.00 48 GLY A CA 6
ATOM 17933 C C . GLY A 1 48 ? 22.938 12.452 11.216 1.00 0.00 48 GLY A C 6
ATOM 17934 O O . GLY A 1 48 ? 24.015 13.049 11.217 1.00 0.00 48 GLY A O 6
ATOM 17938 N N . GLU A 1 49 ? 21.786 13.034 11.532 1.00 0.00 49 GLU A N 6
ATOM 17939 C CA . GLU A 1 49 ? 21.719 14.442 11.907 1.00 0.00 49 GLU A CA 6
ATOM 17940 C C . GLU A 1 49 ? 22.182 15.334 10.759 1.00 0.00 49 GLU A C 6
ATOM 17941 O O . GLU A 1 49 ? 22.958 16.268 10.956 1.00 0.00 49 GLU A O 6
ATOM 17953 N N . ALA A 1 50 ? 21.698 15.037 9.556 1.00 0.00 50 ALA A N 6
ATOM 17954 C CA . ALA A 1 50 ? 22.060 15.811 8.375 1.00 0.00 50 ALA A CA 6
ATOM 17955 C C . ALA A 1 50 ? 21.074 15.571 7.237 1.00 0.00 50 ALA A C 6
ATOM 17956 O O . ALA A 1 50 ? 21.401 14.923 6.243 1.00 0.00 50 ALA A O 6
ATOM 17963 N N . GLU A 1 51 ? 19.863 16.098 7.391 1.00 0.00 51 GLU A N 6
ATOM 17964 C CA . GLU A 1 51 ? 18.827 15.942 6.376 1.00 0.00 51 GLU A CA 6
ATOM 17965 C C . GLU A 1 51 ? 18.389 17.298 5.834 1.00 0.00 51 GLU A C 6
ATOM 17966 O O . GLU A 1 51 ? 18.566 17.593 4.652 1.00 0.00 51 GLU A O 6
ATOM 17978 N N . LYS A 1 52 ? 17.816 18.121 6.706 1.00 0.00 52 LYS A N 6
ATOM 17979 C CA . LYS A 1 52 ? 17.352 19.449 6.316 1.00 0.00 52 LYS A CA 6
ATOM 17980 C C . LYS A 1 52 ? 16.899 20.247 7.534 1.00 0.00 52 LYS A C 6
ATOM 17981 O O . LYS A 1 52 ? 17.571 21.189 7.955 1.00 0.00 52 LYS A O 6
ATOM 18000 N N . GLU A 1 53 ? 15.758 19.865 8.097 1.00 0.00 53 GLU A N 6
ATOM 18001 C CA . GLU A 1 53 ? 15.219 20.546 9.269 1.00 0.00 53 GLU A CA 6
ATOM 18002 C C . GLU A 1 53 ? 13.958 19.851 9.771 1.00 0.00 53 GLU A C 6
ATOM 18003 O O . GLU A 1 53 ? 13.019 20.503 10.229 1.00 0.00 53 GLU A O 6
ATOM 18015 N N . VAL A 1 54 ? 13.945 18.521 9.681 1.00 0.00 54 VAL A N 6
ATOM 18016 C CA . VAL A 1 54 ? 12.802 17.723 10.124 1.00 0.00 54 VAL A CA 6
ATOM 18017 C C . VAL A 1 54 ? 11.477 18.342 9.680 1.00 0.00 54 VAL A C 6
ATOM 18018 O O . VAL A 1 54 ? 10.471 18.250 10.383 1.00 0.00 54 VAL A O 6
ATOM 18031 N N . ASP A 1 55 ? 11.488 18.971 8.509 1.00 0.00 55 ASP A N 6
ATOM 18032 C CA . ASP A 1 55 ? 10.289 19.605 7.972 1.00 0.00 55 ASP A CA 6
ATOM 18033 C C . ASP A 1 55 ? 9.175 18.581 7.771 1.00 0.00 55 ASP A C 6
ATOM 18034 O O . ASP A 1 55 ? 9.255 17.727 6.888 1.00 0.00 55 ASP A O 6
ATOM 18043 N N . LEU A 1 56 ? 8.139 18.673 8.597 1.00 0.00 56 LEU A N 6
ATOM 18044 C CA . LEU A 1 56 ? 7.009 17.755 8.511 1.00 0.00 56 LEU A CA 6
ATOM 18045 C C . LEU A 1 56 ? 6.213 17.988 7.230 1.00 0.00 56 LEU A C 6
ATOM 18046 O O . LEU A 1 56 ? 5.620 17.060 6.680 1.00 0.00 56 LEU A O 6
ATOM 18062 N N . GLU A 1 57 ? 6.204 19.231 6.762 1.00 0.00 57 GLU A N 6
ATOM 18063 C CA . GLU A 1 57 ? 5.480 19.586 5.546 1.00 0.00 57 GLU A CA 6
ATOM 18064 C C . GLU A 1 57 ? 6.115 18.935 4.320 1.00 0.00 57 GLU A C 6
ATOM 18065 O O . GLU A 1 57 ? 5.440 18.682 3.322 1.00 0.00 57 GLU A O 6
ATOM 18077 N N . GLN A 1 58 ? 7.415 18.669 4.400 1.00 0.00 58 GLN A N 6
ATOM 18078 C CA . GLN A 1 58 ? 8.137 18.050 3.293 1.00 0.00 58 GLN A CA 6
ATOM 18079 C C . GLN A 1 58 ? 7.932 16.536 3.267 1.00 0.00 58 GLN A C 6
ATOM 18080 O O . GLN A 1 58 ? 8.462 15.847 2.396 1.00 0.00 58 GLN A O 6
ATOM 18094 N N . TYR A 1 59 ? 7.166 16.017 4.227 1.00 0.00 59 TYR A N 6
ATOM 18095 C CA . TYR A 1 59 ? 6.904 14.583 4.305 1.00 0.00 59 TYR A CA 6
ATOM 18096 C C . TYR A 1 59 ? 6.454 14.022 2.953 1.00 0.00 59 TYR A C 6
ATOM 18097 O O . TYR A 1 59 ? 6.850 12.921 2.574 1.00 0.00 59 TYR A O 6
ATOM 18115 N N . PHE A 1 60 ? 5.644 14.802 2.231 1.00 0.00 60 PHE A N 6
ATOM 18116 C CA . PHE A 1 60 ? 5.140 14.419 0.907 1.00 0.00 60 PHE A CA 6
ATOM 18117 C C . PHE A 1 60 ? 3.871 15.196 0.574 1.00 0.00 60 PHE A C 6
ATOM 18118 O O . PHE A 1 60 ? 3.431 16.044 1.350 1.00 0.00 60 PHE A O 6
ATOM 18135 N N . GLN A 1 61 ? 3.286 14.901 -0.582 1.00 0.00 61 GLN A N 6
ATOM 18136 C CA . GLN A 1 61 ? 2.066 15.572 -1.015 1.00 0.00 61 GLN A CA 6
ATOM 18137 C C . GLN A 1 61 ? 0.851 14.675 -0.811 1.00 0.00 61 GLN A C 6
ATOM 18138 O O . GLN A 1 61 ? 0.841 13.520 -1.237 1.00 0.00 61 GLN A O 6
ATOM 18152 N N . ASN A 1 62 ? -0.173 15.212 -0.157 1.00 0.00 62 ASN A N 6
ATOM 18153 C CA . ASN A 1 62 ? -1.395 14.458 0.104 1.00 0.00 62 ASN A CA 6
ATOM 18154 C C . ASN A 1 62 ? -2.597 15.112 -0.577 1.00 0.00 62 ASN A C 6
ATOM 18155 O O . ASN A 1 62 ? -3.023 16.198 -0.185 1.00 0.00 62 ASN A O 6
ATOM 18166 N N . PRO A 1 63 ? -3.165 14.459 -1.609 1.00 0.00 63 PRO A N 6
ATOM 18167 C CA . PRO A 1 63 ? -4.320 14.990 -2.335 1.00 0.00 63 PRO A CA 6
ATOM 18168 C C . PRO A 1 63 ? -5.623 14.807 -1.564 1.00 0.00 63 PRO A C 6
ATOM 18169 O O . PRO A 1 63 ? -5.680 14.053 -0.592 1.00 0.00 63 PRO A O 6
ATOM 18180 N N . LEU A 1 64 ? -6.669 15.499 -2.004 1.00 0.00 64 LEU A N 6
ATOM 18181 C CA . LEU A 1 64 ? -7.972 15.410 -1.356 1.00 0.00 64 LEU A CA 6
ATOM 18182 C C . LEU A 1 64 ? -8.574 14.019 -1.535 1.00 0.00 64 LEU A C 6
ATOM 18183 O O . LEU A 1 64 ? -9.307 13.533 -0.675 1.00 0.00 64 LEU A O 6
ATOM 18199 N N . GLN A 1 65 ? -8.258 13.386 -2.661 1.00 0.00 65 GLN A N 6
ATOM 18200 C CA . GLN A 1 65 ? -8.765 12.051 -2.955 1.00 0.00 65 GLN A CA 6
ATOM 18201 C C . GLN A 1 65 ? -7.638 11.136 -3.422 1.00 0.00 65 GLN A C 6
ATOM 18202 O O . GLN A 1 65 ? -6.950 11.432 -4.398 1.00 0.00 65 GLN A O 6
ATOM 18216 N N . LEU A 1 66 ? -7.454 10.025 -2.717 1.00 0.00 66 LEU A N 6
ATOM 18217 C CA . LEU A 1 66 ? -6.406 9.070 -3.060 1.00 0.00 66 LEU A CA 6
ATOM 18218 C C . LEU A 1 66 ? -7.002 7.772 -3.598 1.00 0.00 66 LEU A C 6
ATOM 18219 O O . LEU A 1 66 ? -7.909 7.196 -2.996 1.00 0.00 66 LEU A O 6
ATOM 18235 N N . HIS A 1 67 ? -6.482 7.317 -4.732 1.00 0.00 67 HIS A N 6
ATOM 18236 C CA . HIS A 1 67 ? -6.956 6.085 -5.352 1.00 0.00 67 HIS A CA 6
ATOM 18237 C C . HIS A 1 67 ? -6.015 4.927 -5.036 1.00 0.00 67 HIS A C 6
ATOM 18238 O O . HIS A 1 67 ? -4.803 5.113 -4.921 1.00 0.00 67 HIS A O 6
ATOM 18252 N N . CYS A 1 68 ? -6.579 3.733 -4.892 1.00 0.00 68 CYS A N 6
ATOM 18253 C CA . CYS A 1 68 ? -5.786 2.547 -4.585 1.00 0.00 68 CYS A CA 6
ATOM 18254 C C . CYS A 1 68 ? -5.305 1.865 -5.861 1.00 0.00 68 CYS A C 6
ATOM 18255 O O . CYS A 1 68 ? -6.091 1.600 -6.770 1.00 0.00 68 CYS A O 6
ATOM 18263 N N . THR A 1 69 ? -4.008 1.579 -5.921 1.00 0.00 69 THR A N 6
ATOM 18264 C CA . THR A 1 69 ? -3.423 0.921 -7.084 1.00 0.00 69 THR A CA 6
ATOM 18265 C C . THR A 1 69 ? -3.744 -0.570 -7.073 1.00 0.00 69 THR A C 6
ATOM 18266 O O . THR A 1 69 ? -3.982 -1.153 -6.016 1.00 0.00 69 THR A O 6
ATOM 18277 N N . THR A 1 70 ? -3.756 -1.182 -8.253 1.00 0.00 70 THR A N 6
ATOM 18278 C CA . THR A 1 70 ? -4.058 -2.604 -8.365 1.00 0.00 70 THR A CA 6
ATOM 18279 C C . THR A 1 70 ? -3.002 -3.333 -9.200 1.00 0.00 70 THR A C 6
ATOM 18280 O O . THR A 1 70 ? -2.025 -3.849 -8.657 1.00 0.00 70 THR A O 6
ATOM 18291 N N . LYS A 1 71 ? -3.200 -3.379 -10.516 1.00 0.00 71 LYS A N 6
ATOM 18292 C CA . LYS A 1 71 ? -2.259 -4.054 -11.404 1.00 0.00 71 LYS A CA 6
ATOM 18293 C C . LYS A 1 71 ? -1.999 -3.227 -12.659 1.00 0.00 71 LYS A C 6
ATOM 18294 O O . LYS A 1 71 ? -2.923 -2.664 -13.246 1.00 0.00 71 LYS A O 6
ATOM 18313 N N . PHE A 1 72 ? -0.736 -3.165 -13.069 1.00 0.00 72 PHE A N 6
ATOM 18314 C CA . PHE A 1 72 ? -0.355 -2.414 -14.260 1.00 0.00 72 PHE A CA 6
ATOM 18315 C C . PHE A 1 72 ? 0.041 -3.360 -15.389 1.00 0.00 72 PHE A C 6
ATOM 18316 O O . PHE A 1 72 ? 1.095 -3.997 -15.338 1.00 0.00 72 PHE A O 6
ATOM 18333 N N . CYS A 1 73 ? -0.811 -3.449 -16.404 1.00 0.00 73 CYS A N 6
ATOM 18334 C CA . CYS A 1 73 ? -0.554 -4.321 -17.545 1.00 0.00 73 CYS A CA 6
ATOM 18335 C C . CYS A 1 73 ? 0.749 -3.941 -18.244 1.00 0.00 73 CYS A C 6
ATOM 18336 O O . CYS A 1 73 ? 1.414 -4.790 -18.838 1.00 0.00 73 CYS A O 6
ATOM 18344 N N . ASP A 1 74 ? 1.106 -2.662 -18.173 1.00 0.00 74 ASP A N 6
ATOM 18345 C CA . ASP A 1 74 ? 2.329 -2.170 -18.803 1.00 0.00 74 ASP A CA 6
ATOM 18346 C C . ASP A 1 74 ? 2.203 -2.199 -20.324 1.00 0.00 74 ASP A C 6
ATOM 18347 O O . ASP A 1 74 ? 2.163 -1.154 -20.973 1.00 0.00 74 ASP A O 6
ATOM 18356 N N . TYR A 1 75 ? 2.136 -3.403 -20.884 1.00 0.00 75 TYR A N 6
ATOM 18357 C CA . TYR A 1 75 ? 2.009 -3.570 -22.327 1.00 0.00 75 TYR A CA 6
ATOM 18358 C C . TYR A 1 75 ? 1.704 -5.024 -22.677 1.00 0.00 75 TYR A C 6
ATOM 18359 O O . TYR A 1 75 ? 0.568 -5.367 -23.003 1.00 0.00 75 TYR A O 6
ATOM 18377 N N . GLY A 1 76 ? 2.723 -5.875 -22.607 1.00 0.00 76 GLY A N 6
ATOM 18378 C CA . GLY A 1 76 ? 2.535 -7.280 -22.919 1.00 0.00 76 GLY A CA 6
ATOM 18379 C C . GLY A 1 76 ? 3.538 -8.186 -22.223 1.00 0.00 76 GLY A C 6
ATOM 18380 O O . GLY A 1 76 ? 3.633 -9.371 -22.540 1.00 0.00 76 GLY A O 6
ATOM 18384 N N . LYS A 1 77 ? 4.289 -7.633 -21.272 1.00 0.00 77 LYS A N 6
ATOM 18385 C CA . LYS A 1 77 ? 5.283 -8.408 -20.539 1.00 0.00 77 LYS A CA 6
ATOM 18386 C C . LYS A 1 77 ? 4.638 -9.180 -19.392 1.00 0.00 77 LYS A C 6
ATOM 18387 O O . LYS A 1 77 ? 5.018 -10.315 -19.104 1.00 0.00 77 LYS A O 6
ATOM 18406 N N . ALA A 1 78 ? 3.663 -8.557 -18.741 1.00 0.00 78 ALA A N 6
ATOM 18407 C CA . ALA A 1 78 ? 2.967 -9.183 -17.624 1.00 0.00 78 ALA A CA 6
ATOM 18408 C C . ALA A 1 78 ? 2.187 -10.413 -18.075 1.00 0.00 78 ALA A C 6
ATOM 18409 O O . ALA A 1 78 ? 1.686 -10.466 -19.198 1.00 0.00 78 ALA A O 6
ATOM 18416 N N . GLU A 1 79 ? 2.088 -11.399 -17.190 1.00 0.00 79 GLU A N 6
ATOM 18417 C CA . GLU A 1 79 ? 1.367 -12.632 -17.491 1.00 0.00 79 GLU A CA 6
ATOM 18418 C C . GLU A 1 79 ? 0.108 -12.748 -16.637 1.00 0.00 79 GLU A C 6
ATOM 18419 O O . GLU A 1 79 ? -1.010 -12.696 -17.150 1.00 0.00 79 GLU A O 6
ATOM 18431 N N . GLY A 1 80 ? 0.297 -12.907 -15.329 1.00 0.00 80 GLY A N 6
ATOM 18432 C CA . GLY A 1 80 ? -0.835 -13.028 -14.421 1.00 0.00 80 GLY A CA 6
ATOM 18433 C C . GLY A 1 80 ? -1.871 -11.935 -14.620 1.00 0.00 80 GLY A C 6
ATOM 18434 O O . GLY A 1 80 ? -2.857 -12.124 -15.336 1.00 0.00 80 GLY A O 6
ATOM 18438 N N . ALA A 1 81 ? -1.651 -10.791 -13.979 1.00 0.00 81 ALA A N 6
ATOM 18439 C CA . ALA A 1 81 ? -2.572 -9.665 -14.079 1.00 0.00 81 ALA A CA 6
ATOM 18440 C C . ALA A 1 81 ? -2.903 -9.346 -15.535 1.00 0.00 81 ALA A C 6
ATOM 18441 O O . ALA A 1 81 ? -3.983 -8.838 -15.835 1.00 0.00 81 ALA A O 6
ATOM 18448 N N . LYS A 1 82 ? -1.977 -9.656 -16.439 1.00 0.00 82 LYS A N 6
ATOM 18449 C CA . LYS A 1 82 ? -2.196 -9.408 -17.861 1.00 0.00 82 LYS A CA 6
ATOM 18450 C C . LYS A 1 82 ? -3.486 -10.083 -18.317 1.00 0.00 82 LYS A C 6
ATOM 18451 O O . LYS A 1 82 ? -4.361 -9.446 -18.906 1.00 0.00 82 LYS A O 6
ATOM 18470 N N . GLU A 1 83 ? -3.606 -11.372 -18.015 1.00 0.00 83 GLU A N 6
ATOM 18471 C CA . GLU A 1 83 ? -4.799 -12.127 -18.372 1.00 0.00 83 GLU A CA 6
ATOM 18472 C C . GLU A 1 83 ? -6.007 -11.556 -17.640 1.00 0.00 83 GLU A C 6
ATOM 18473 O O . GLU A 1 83 ? -7.108 -11.495 -18.184 1.00 0.00 83 GLU A O 6
ATOM 18485 N N . TYR A 1 84 ? -5.779 -11.124 -16.403 1.00 0.00 84 TYR A N 6
ATOM 18486 C CA . TYR A 1 84 ? -6.836 -10.538 -15.588 1.00 0.00 84 TYR A CA 6
ATOM 18487 C C . TYR A 1 84 ? -7.383 -9.284 -16.259 1.00 0.00 84 TYR A C 6
ATOM 18488 O O . TYR A 1 84 ? -8.592 -9.139 -16.436 1.00 0.00 84 TYR A O 6
ATOM 18506 N N . ALA A 1 85 ? -6.483 -8.384 -16.645 1.00 0.00 85 ALA A N 6
ATOM 18507 C CA . ALA A 1 85 ? -6.877 -7.151 -17.312 1.00 0.00 85 ALA A CA 6
ATOM 18508 C C . ALA A 1 85 ? -7.671 -7.460 -18.576 1.00 0.00 85 ALA A C 6
ATOM 18509 O O . ALA A 1 85 ? -8.541 -6.690 -18.981 1.00 0.00 85 ALA A O 6
ATOM 18516 N N . GLU A 1 86 ? -7.369 -8.604 -19.187 1.00 0.00 86 GLU A N 6
ATOM 18517 C CA . GLU A 1 86 ? -8.058 -9.031 -20.398 1.00 0.00 86 GLU A CA 6
ATOM 18518 C C . GLU A 1 86 ? -9.209 -9.976 -20.059 1.00 0.00 86 GLU A C 6
ATOM 18519 O O . GLU A 1 86 ? -9.549 -10.865 -20.841 1.00 0.00 86 GLU A O 6
ATOM 18531 N N . LEU A 1 87 ? -9.805 -9.774 -18.888 1.00 0.00 87 LEU A N 6
ATOM 18532 C CA . LEU A 1 87 ? -10.917 -10.593 -18.436 1.00 0.00 87 LEU A CA 6
ATOM 18533 C C . LEU A 1 87 ? -12.182 -9.752 -18.326 1.00 0.00 87 LEU A C 6
ATOM 18534 O O . LEU A 1 87 ? -12.323 -8.930 -17.422 1.00 0.00 87 LEU A O 6
ATOM 18550 N N . GLN A 1 88 ? -13.093 -9.961 -19.262 1.00 0.00 88 GLN A N 6
ATOM 18551 C CA . GLN A 1 88 ? -14.351 -9.220 -19.291 1.00 0.00 88 GLN A CA 6
ATOM 18552 C C . GLN A 1 88 ? -15.031 -9.229 -17.924 1.00 0.00 88 GLN A C 6
ATOM 18553 O O . GLN A 1 88 ? -15.739 -8.286 -17.568 1.00 0.00 88 GLN A O 6
ATOM 18567 N N . VAL A 1 89 ? -14.810 -10.293 -17.159 1.00 0.00 89 VAL A N 6
ATOM 18568 C CA . VAL A 1 89 ? -15.402 -10.410 -15.832 1.00 0.00 89 VAL A CA 6
ATOM 18569 C C . VAL A 1 89 ? -14.956 -9.259 -14.931 1.00 0.00 89 VAL A C 6
ATOM 18570 O O . VAL A 1 89 ? -15.777 -8.616 -14.275 1.00 0.00 89 VAL A O 6
ATOM 18583 N N . VAL A 1 90 ? -13.652 -8.996 -14.910 1.00 0.00 90 VAL A N 6
ATOM 18584 C CA . VAL A 1 90 ? -13.113 -7.917 -14.095 1.00 0.00 90 VAL A CA 6
ATOM 18585 C C . VAL A 1 90 ? -13.589 -6.564 -14.611 1.00 0.00 90 VAL A C 6
ATOM 18586 O O . VAL A 1 90 ? -13.788 -5.629 -13.835 1.00 0.00 90 VAL A O 6
ATOM 18599 N N . LYS A 1 91 ? -13.782 -6.469 -15.925 1.00 0.00 91 LYS A N 6
ATOM 18600 C CA . LYS A 1 91 ? -14.251 -5.232 -16.537 1.00 0.00 91 LYS A CA 6
ATOM 18601 C C . LYS A 1 91 ? -15.601 -4.830 -15.954 1.00 0.00 91 LYS A C 6
ATOM 18602 O O . LYS A 1 91 ? -15.806 -3.678 -15.570 1.00 0.00 91 LYS A O 6
ATOM 18621 N N . GLU A 1 92 ? -16.514 -5.794 -15.877 1.00 0.00 92 GLU A N 6
ATOM 18622 C CA . GLU A 1 92 ? -17.840 -5.549 -15.324 1.00 0.00 92 GLU A CA 6
ATOM 18623 C C . GLU A 1 92 ? -17.739 -5.228 -13.837 1.00 0.00 92 GLU A C 6
ATOM 18624 O O . GLU A 1 92 ? -18.552 -4.479 -13.293 1.00 0.00 92 GLU A O 6
ATOM 18636 N N . SER A 1 93 ? -16.728 -5.799 -13.188 1.00 0.00 93 SER A N 6
ATOM 18637 C CA . SER A 1 93 ? -16.501 -5.577 -11.764 1.00 0.00 93 SER A CA 6
ATOM 18638 C C . SER A 1 93 ? -16.328 -4.090 -11.453 1.00 0.00 93 SER A C 6
ATOM 18639 O O . SER A 1 93 ? -16.420 -3.678 -10.297 1.00 0.00 93 SER A O 6
ATOM 18647 N N . LEU A 1 94 ? -16.036 -3.292 -12.478 1.00 0.00 94 LEU A N 6
ATOM 18648 C CA . LEU A 1 94 ? -15.806 -1.855 -12.278 1.00 0.00 94 LEU A CA 6
ATOM 18649 C C . LEU A 1 94 ? -16.937 -1.158 -11.485 1.00 0.00 94 LEU A C 6
ATOM 18650 O O . LEU A 1 94 ? -16.661 -0.530 -10.463 1.00 0.00 94 LEU A O 6
ATOM 18666 N N . THR A 1 95 ? -18.198 -1.266 -11.921 1.00 0.00 95 THR A N 6
ATOM 18667 C CA . THR A 1 95 ? -19.300 -0.640 -11.201 1.00 0.00 95 THR A CA 6
ATOM 18668 C C . THR A 1 95 ? -19.466 -1.256 -9.812 1.00 0.00 95 THR A C 6
ATOM 18669 O O . THR A 1 95 ? -20.111 -0.675 -8.939 1.00 0.00 95 THR A O 6
ATOM 18680 N N . LYS A 1 96 ? -18.895 -2.443 -9.621 1.00 0.00 96 LYS A N 6
ATOM 18681 C CA . LYS A 1 96 ? -18.991 -3.148 -8.350 1.00 0.00 96 LYS A CA 6
ATOM 18682 C C . LYS A 1 96 ? -18.339 -2.355 -7.224 1.00 0.00 96 LYS A C 6
ATOM 18683 O O . LYS A 1 96 ? -17.599 -1.401 -7.468 1.00 0.00 96 LYS A O 6
ATOM 18702 N N . SER A 1 97 ? -18.617 -2.764 -5.991 1.00 0.00 97 SER A N 6
ATOM 18703 C CA . SER A 1 97 ? -18.061 -2.105 -4.825 1.00 0.00 97 SER A CA 6
ATOM 18704 C C . SER A 1 97 ? -17.733 -3.128 -3.745 1.00 0.00 97 SER A C 6
ATOM 18705 O O . SER A 1 97 ? -18.606 -3.858 -3.276 1.00 0.00 97 SER A O 6
ATOM 18713 N N . TYR A 1 98 ? -16.467 -3.174 -3.361 1.00 0.00 98 TYR A N 6
ATOM 18714 C CA . TYR A 1 98 ? -16.006 -4.108 -2.339 1.00 0.00 98 TYR A CA 6
ATOM 18715 C C . TYR A 1 98 ? -15.369 -3.365 -1.170 1.00 0.00 98 TYR A C 6
ATOM 18716 O O . TYR A 1 98 ? -14.819 -2.277 -1.338 1.00 0.00 98 TYR A O 6
ATOM 18734 N N . GLU A 1 99 ? -15.449 -3.959 0.016 1.00 0.00 99 GLU A N 6
ATOM 18735 C CA . GLU A 1 99 ? -14.880 -3.353 1.214 1.00 0.00 99 GLU A CA 6
ATOM 18736 C C . GLU A 1 99 ? -13.431 -3.787 1.410 1.00 0.00 99 GLU A C 6
ATOM 18737 O O . GLU A 1 99 ? -13.145 -4.975 1.563 1.00 0.00 99 GLU A O 6
ATOM 18749 N N . LEU A 1 100 ? -12.521 -2.818 1.409 1.00 0.00 100 LEU A N 6
ATOM 18750 C CA . LEU A 1 100 ? -11.103 -3.103 1.591 1.00 0.00 100 LEU A CA 6
ATOM 18751 C C . LEU A 1 100 ? -10.691 -2.877 3.042 1.00 0.00 100 LEU A C 6
ATOM 18752 O O . LEU A 1 100 ? -11.040 -1.863 3.645 1.00 0.00 100 LEU A O 6
ATOM 18768 N N . SER A 1 101 ? -9.954 -3.832 3.599 1.00 0.00 101 SER A N 6
ATOM 18769 C CA . SER A 1 101 ? -9.504 -3.735 4.983 1.00 0.00 101 SER A CA 6
ATOM 18770 C C . SER A 1 101 ? -8.005 -3.466 5.060 1.00 0.00 101 SER A C 6
ATOM 18771 O O . SER A 1 101 ? -7.198 -4.231 4.530 1.00 0.00 101 SER A O 6
ATOM 18779 N N . VAL A 1 102 ? -7.638 -2.378 5.730 1.00 0.00 102 VAL A N 6
ATOM 18780 C CA . VAL A 1 102 ? -6.235 -2.012 5.885 1.00 0.00 102 VAL A CA 6
ATOM 18781 C C . VAL A 1 102 ? -5.608 -2.774 7.045 1.00 0.00 102 VAL A C 6
ATOM 18782 O O . VAL A 1 102 ? -6.118 -2.745 8.166 1.00 0.00 102 VAL A O 6
ATOM 18795 N N . THR A 1 103 ? -4.509 -3.471 6.767 1.00 0.00 103 THR A N 6
ATOM 18796 C CA . THR A 1 103 ? -3.824 -4.259 7.788 1.00 0.00 103 THR A CA 6
ATOM 18797 C C . THR A 1 103 ? -2.721 -3.460 8.483 1.00 0.00 103 THR A C 6
ATOM 18798 O O . THR A 1 103 ? -2.663 -3.415 9.712 1.00 0.00 103 THR A O 6
ATOM 18809 N N . ALA A 1 104 ? -1.840 -2.844 7.699 1.00 0.00 104 ALA A N 6
ATOM 18810 C CA . ALA A 1 104 ? -0.739 -2.067 8.258 1.00 0.00 104 ALA A CA 6
ATOM 18811 C C . ALA A 1 104 ? -0.360 -0.900 7.353 1.00 0.00 104 ALA A C 6
ATOM 18812 O O . ALA A 1 104 ? -0.730 -0.866 6.180 1.00 0.00 104 ALA A O 6
ATOM 18819 N N . LEU A 1 105 ? 0.381 0.055 7.906 1.00 0.00 105 LEU A N 6
ATOM 18820 C CA . LEU A 1 105 ? 0.814 1.224 7.149 1.00 0.00 105 LEU A CA 6
ATOM 18821 C C . LEU A 1 105 ? 2.337 1.325 7.135 1.00 0.00 105 LEU A C 6
ATOM 18822 O O . LEU A 1 105 ? 2.997 1.014 8.126 1.00 0.00 105 LEU A O 6
ATOM 18838 N N . ILE A 1 106 ? 2.887 1.762 6.007 1.00 0.00 106 ILE A N 6
ATOM 18839 C CA . ILE A 1 106 ? 4.332 1.901 5.868 1.00 0.00 106 ILE A CA 6
ATOM 18840 C C . ILE A 1 106 ? 4.727 3.361 5.672 1.00 0.00 106 ILE A C 6
ATOM 18841 O O . ILE A 1 106 ? 4.072 4.099 4.937 1.00 0.00 106 ILE A O 6
ATOM 18857 N N . VAL A 1 107 ? 5.801 3.770 6.338 1.00 0.00 107 VAL A N 6
ATOM 18858 C CA . VAL A 1 107 ? 6.285 5.141 6.238 1.00 0.00 107 VAL A CA 6
ATOM 18859 C C . VAL A 1 107 ? 7.781 5.175 5.946 1.00 0.00 107 VAL A C 6
ATOM 18860 O O . VAL A 1 107 ? 8.596 4.786 6.785 1.00 0.00 107 VAL A O 6
ATOM 18873 N N . THR A 1 108 ? 8.136 5.642 4.754 1.00 0.00 108 THR A N 6
ATOM 18874 C CA . THR A 1 108 ? 9.535 5.726 4.353 1.00 0.00 108 THR A CA 6
ATOM 18875 C C . THR A 1 108 ? 9.915 7.167 4.017 1.00 0.00 108 THR A C 6
ATOM 18876 O O . THR A 1 108 ? 9.089 7.933 3.520 1.00 0.00 108 THR A O 6
ATOM 18887 N N . PRO A 1 109 ? 11.174 7.560 4.288 1.00 0.00 109 PRO A N 6
ATOM 18888 C CA . PRO A 1 109 ? 11.657 8.918 4.012 1.00 0.00 109 PRO A CA 6
ATOM 18889 C C . PRO A 1 109 ? 11.719 9.220 2.515 1.00 0.00 109 PRO A C 6
ATOM 18890 O O . PRO A 1 109 ? 12.791 9.479 1.967 1.00 0.00 109 PRO A O 6
ATOM 18901 N N . ARG A 1 110 ? 10.564 9.183 1.858 1.00 0.00 110 ARG A N 6
ATOM 18902 C CA . ARG A 1 110 ? 10.487 9.453 0.424 1.00 0.00 110 ARG A CA 6
ATOM 18903 C C . ARG A 1 110 ? 9.077 9.196 -0.101 1.00 0.00 110 ARG A C 6
ATOM 18904 O O . ARG A 1 110 ? 8.552 9.971 -0.901 1.00 0.00 110 ARG A O 6
ATOM 18925 N N . THR A 1 111 ? 8.471 8.102 0.350 1.00 0.00 111 THR A N 6
ATOM 18926 C CA . THR A 1 111 ? 7.125 7.745 -0.081 1.00 0.00 111 THR A CA 6
ATOM 18927 C C . THR A 1 111 ? 6.309 7.175 1.076 1.00 0.00 111 THR A C 6
ATOM 18928 O O . THR A 1 111 ? 6.850 6.521 1.969 1.00 0.00 111 THR A O 6
ATOM 18939 N N . PHE A 1 112 ? 5.005 7.426 1.049 1.00 0.00 112 PHE A N 6
ATOM 18940 C CA . PHE A 1 112 ? 4.106 6.938 2.088 1.00 0.00 112 PHE A CA 6
ATOM 18941 C C . PHE A 1 112 ? 2.983 6.103 1.482 1.00 0.00 112 PHE A C 6
ATOM 18942 O O . PHE A 1 112 ? 2.415 6.466 0.452 1.00 0.00 112 PHE A O 6
ATOM 18959 N N . GLY A 1 113 ? 2.667 4.983 2.124 1.00 0.00 113 GLY A N 6
ATOM 18960 C CA . GLY A 1 113 ? 1.613 4.119 1.628 1.00 0.00 113 GLY A CA 6
ATOM 18961 C C . GLY A 1 113 ? 1.001 3.261 2.719 1.00 0.00 113 GLY A C 6
ATOM 18962 O O . GLY A 1 113 ? 1.585 3.096 3.790 1.00 0.00 113 GLY A O 6
ATOM 18966 N N . ALA A 1 114 ? -0.179 2.714 2.446 1.00 0.00 114 ALA A N 6
ATOM 18967 C CA . ALA A 1 114 ? -0.871 1.868 3.411 1.00 0.00 114 ALA A CA 6
ATOM 18968 C C . ALA A 1 114 ? -1.123 0.477 2.839 1.00 0.00 114 ALA A C 6
ATOM 18969 O O . ALA A 1 114 ? -1.589 0.337 1.708 1.00 0.00 114 ALA A O 6
ATOM 18976 N N . ARG A 1 115 ? -0.815 -0.548 3.626 1.00 0.00 115 ARG A N 6
ATOM 18977 C CA . ARG A 1 115 ? -1.010 -1.926 3.195 1.00 0.00 115 ARG A CA 6
ATOM 18978 C C . ARG A 1 115 ? -2.471 -2.336 3.343 1.00 0.00 115 ARG A C 6
ATOM 18979 O O . ARG A 1 115 ? -3.018 -2.332 4.445 1.00 0.00 115 ARG A O 6
ATOM 19000 N N . VAL A 1 116 ? -3.096 -2.687 2.225 1.00 0.00 116 VAL A N 6
ATOM 19001 C CA . VAL A 1 116 ? -4.497 -3.097 2.230 1.00 0.00 116 VAL A CA 6
ATOM 19002 C C . VAL A 1 116 ? -4.639 -4.583 1.924 1.00 0.00 116 VAL A C 6
ATOM 19003 O O . VAL A 1 116 ? -3.960 -5.114 1.045 1.00 0.00 116 VAL A O 6
ATOM 19016 N N . ALA A 1 117 ? -5.530 -5.250 2.651 1.00 0.00 117 ALA A N 6
ATOM 19017 C CA . ALA A 1 117 ? -5.765 -6.673 2.456 1.00 0.00 117 ALA A CA 6
ATOM 19018 C C . ALA A 1 117 ? -7.192 -6.930 1.986 1.00 0.00 117 ALA A C 6
ATOM 19019 O O . ALA A 1 117 ? -8.133 -6.904 2.778 1.00 0.00 117 ALA A O 6
ATOM 19026 N N . LEU A 1 118 ? -7.338 -7.174 0.691 1.00 0.00 118 LEU A N 6
ATOM 19027 C CA . LEU A 1 118 ? -8.646 -7.435 0.098 1.00 0.00 118 LEU A CA 6
ATOM 19028 C C . LEU A 1 118 ? -9.346 -8.602 0.792 1.00 0.00 118 LEU A C 6
ATOM 19029 O O . LEU A 1 118 ? -8.821 -9.174 1.749 1.00 0.00 118 LEU A O 6
ATOM 19045 N N . THR A 1 119 ? -10.534 -8.946 0.305 1.00 0.00 119 THR A N 6
ATOM 19046 C CA . THR A 1 119 ? -11.312 -10.040 0.877 1.00 0.00 119 THR A CA 6
ATOM 19047 C C . THR A 1 119 ? -11.065 -11.343 0.121 1.00 0.00 119 THR A C 6
ATOM 19048 O O . THR A 1 119 ? -10.406 -11.355 -0.918 1.00 0.00 119 THR A O 6
ATOM 19059 N N . GLU A 1 120 ? -11.595 -12.441 0.654 1.00 0.00 120 GLU A N 6
ATOM 19060 C CA . GLU A 1 120 ? -11.432 -13.753 0.035 1.00 0.00 120 GLU 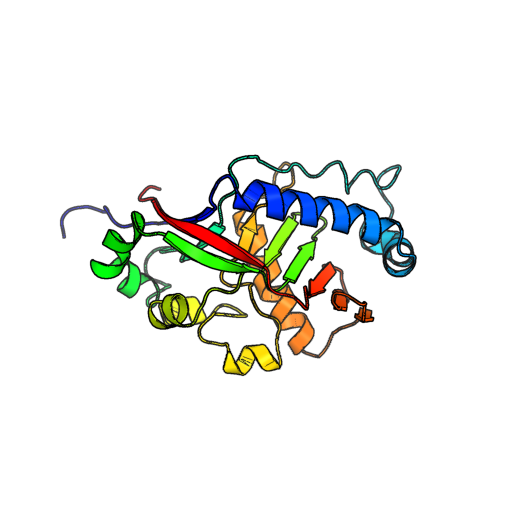A CA 6
ATOM 19061 C C . GLU A 1 120 ? -11.929 -13.750 -1.409 1.00 0.00 120 GLU A C 6
ATOM 19062 O O . GLU A 1 120 ? -11.431 -14.502 -2.248 1.00 0.00 120 GLU A O 6
ATOM 19074 N N . ALA A 1 121 ? -12.913 -12.904 -1.694 1.00 0.00 121 ALA A N 6
ATOM 19075 C CA . ALA A 1 121 ? -13.474 -12.811 -3.036 1.00 0.00 121 ALA A CA 6
ATOM 19076 C C . ALA A 1 121 ? -12.457 -12.246 -4.023 1.00 0.00 121 ALA A C 6
ATOM 19077 O O . ALA A 1 121 ? -12.186 -12.844 -5.064 1.00 0.00 121 ALA A O 6
ATOM 19084 N N . GLN A 1 122 ? -11.898 -11.087 -3.688 1.00 0.00 122 GLN A N 6
ATOM 19085 C CA . GLN A 1 122 ? -10.912 -10.437 -4.544 1.00 0.00 122 GLN A CA 6
ATOM 19086 C C . GLN A 1 122 ? -9.744 -11.372 -4.848 1.00 0.00 122 GLN A C 6
ATOM 19087 O O . GLN A 1 122 ? -9.359 -11.545 -6.004 1.00 0.00 122 GLN A O 6
ATOM 19101 N N . VAL A 1 123 ? -9.184 -11.976 -3.803 1.00 0.00 123 VAL A N 6
ATOM 19102 C CA . VAL A 1 123 ? -8.063 -12.894 -3.964 1.00 0.00 123 VAL A CA 6
ATOM 19103 C C . VAL A 1 123 ? -8.433 -14.050 -4.890 1.00 0.00 123 VAL A C 6
ATOM 19104 O O . VAL A 1 123 ? -7.596 -14.546 -5.645 1.00 0.00 123 VAL A O 6
ATOM 19117 N N . LYS A 1 124 ? -9.692 -14.473 -4.828 1.00 0.00 124 LYS A N 6
ATOM 19118 C CA . LYS A 1 124 ? -10.170 -15.567 -5.664 1.00 0.00 124 LYS A CA 6
ATOM 19119 C C . LYS A 1 124 ? -10.035 -15.215 -7.143 1.00 0.00 124 LYS A C 6
ATOM 19120 O O . LYS A 1 124 ? -9.596 -16.036 -7.948 1.00 0.00 124 LYS A O 6
ATOM 19139 N N . LEU A 1 125 ? -10.410 -13.989 -7.489 1.00 0.00 125 LEU A N 6
ATOM 19140 C CA . LEU A 1 125 ? -10.326 -13.524 -8.871 1.00 0.00 125 LEU A CA 6
ATOM 19141 C C . LEU A 1 125 ? -8.995 -12.822 -9.136 1.00 0.00 125 LEU A C 6
ATOM 19142 O O . LEU A 1 125 ? -8.829 -12.158 -10.160 1.00 0.00 125 LEU A O 6
ATOM 19158 N N . TRP A 1 126 ? -8.050 -12.968 -8.210 1.00 0.00 126 TRP A N 6
ATOM 19159 C CA . TRP A 1 126 ? -6.740 -12.343 -8.347 1.00 0.00 126 TRP A CA 6
ATOM 19160 C C . TRP A 1 126 ? -5.842 -13.153 -9.283 1.00 0.00 126 TRP A C 6
ATOM 19161 O O . TRP A 1 126 ? -5.831 -14.383 -9.233 1.00 0.00 126 TRP A O 6
ATOM 19182 N N . PRO A 1 127 ? -5.069 -12.471 -10.149 1.00 0.00 127 PRO A N 6
ATOM 19183 C CA . PRO A 1 127 ? -4.164 -13.136 -11.095 1.00 0.00 127 PRO A CA 6
ATOM 19184 C C . PRO A 1 127 ? -3.044 -13.889 -10.385 1.00 0.00 127 PRO A C 6
ATOM 19185 O O . PRO A 1 127 ? -2.641 -13.522 -9.282 1.00 0.00 127 PRO A O 6
ATOM 19196 N N . GLU A 1 128 ? -2.544 -14.944 -11.022 1.00 0.00 128 GLU A N 6
ATOM 19197 C CA . GLU A 1 128 ? -1.470 -15.744 -10.441 1.00 0.00 128 GLU A CA 6
ATOM 19198 C C . GLU A 1 128 ? -0.125 -15.051 -10.603 1.00 0.00 128 GLU A C 6
ATOM 19199 O O . GLU A 1 128 ? 0.669 -14.994 -9.666 1.00 0.00 128 GLU A O 6
ATOM 19211 N N . GLY A 1 129 ? 0.135 -14.544 -11.800 1.00 0.00 129 GLY A N 6
ATOM 19212 C CA . GLY A 1 129 ? 1.411 -13.880 -12.056 1.00 0.00 129 GLY A CA 6
ATOM 19213 C C . GLY A 1 129 ? 1.768 -12.789 -11.036 1.00 0.00 129 GLY A C 6
ATOM 19214 O O . GLY A 1 129 ? 2.855 -12.831 -10.459 1.00 0.00 129 GLY A O 6
ATOM 19218 N N . ALA A 1 130 ? 0.878 -11.817 -10.797 1.00 0.00 130 ALA A N 6
ATOM 19219 C CA . ALA A 1 130 ? 1.147 -10.749 -9.837 1.00 0.00 130 ALA A CA 6
ATOM 19220 C C . ALA A 1 130 ? 1.569 -11.307 -8.479 1.00 0.00 130 ALA A C 6
ATOM 19221 O O . ALA A 1 130 ? 2.301 -10.657 -7.734 1.00 0.00 130 ALA A O 6
ATOM 19228 N N . ASP A 1 131 ? 1.094 -12.507 -8.159 1.00 0.00 131 ASP A N 6
ATOM 19229 C CA . ASP A 1 131 ? 1.413 -13.145 -6.882 1.00 0.00 131 ASP A CA 6
ATOM 19230 C C . ASP A 1 131 ? 2.919 -13.169 -6.634 1.00 0.00 131 ASP A C 6
ATOM 19231 O O . ASP A 1 131 ? 3.363 -13.212 -5.486 1.00 0.00 131 ASP A O 6
ATOM 19240 N N . LYS A 1 132 ? 3.705 -13.133 -7.711 1.00 0.00 132 LYS A N 6
ATOM 19241 C CA . LYS A 1 132 ? 5.164 -13.143 -7.604 1.00 0.00 132 LYS A CA 6
ATOM 19242 C C . LYS A 1 132 ? 5.645 -12.193 -6.504 1.00 0.00 132 LYS A C 6
ATOM 19243 O O . LYS A 1 132 ? 6.696 -12.408 -5.900 1.00 0.00 132 LYS A O 6
ATOM 19262 N N . GLU A 1 133 ? 4.859 -11.150 -6.245 1.00 0.00 133 GLU A N 6
ATOM 19263 C CA . GLU A 1 133 ? 5.187 -10.169 -5.213 1.00 0.00 133 GLU A CA 6
ATOM 19264 C C . GLU A 1 133 ? 5.490 -10.861 -3.886 1.00 0.00 133 GLU A C 6
ATOM 19265 O O . GLU A 1 133 ? 4.961 -11.936 -3.605 1.00 0.00 133 GLU A O 6
ATOM 19277 N N . GLY A 1 134 ? 6.356 -10.242 -3.080 1.00 0.00 134 GLY A N 6
ATOM 19278 C CA . GLY A 1 134 ? 6.731 -10.809 -1.794 1.00 0.00 134 GLY A CA 6
ATOM 19279 C C . GLY A 1 134 ? 5.566 -11.459 -1.081 1.00 0.00 134 GLY A C 6
ATOM 19280 O O . GLY A 1 134 ? 5.639 -12.623 -0.687 1.00 0.00 134 GLY A O 6
ATOM 19284 N N . VAL A 1 135 ? 4.483 -10.710 -0.930 1.00 0.00 135 VAL A N 6
ATOM 19285 C CA . VAL A 1 135 ? 3.290 -11.232 -0.276 1.00 0.00 135 VAL A CA 6
ATOM 19286 C C . VAL A 1 135 ? 2.035 -10.906 -1.080 1.00 0.00 135 VAL A C 6
ATOM 19287 O O . VAL A 1 135 ? 1.712 -9.740 -1.303 1.00 0.00 135 VAL A O 6
ATOM 19300 N N . ALA A 1 136 ? 1.327 -11.949 -1.495 1.00 0.00 136 ALA A N 6
ATOM 19301 C CA . ALA A 1 136 ? 0.096 -11.796 -2.261 1.00 0.00 136 ALA A CA 6
ATOM 19302 C C . ALA A 1 136 ? -1.103 -12.340 -1.485 1.00 0.00 136 ALA A C 6
ATOM 19303 O O . ALA A 1 136 ? -0.961 -13.255 -0.676 1.00 0.00 136 ALA A O 6
ATOM 19310 N N . PRO A 1 137 ? -2.306 -11.789 -1.724 1.00 0.00 137 PRO A N 6
ATOM 19311 C CA . PRO A 1 137 ? -3.525 -12.238 -1.043 1.00 0.00 137 PRO A CA 6
ATOM 19312 C C . PRO A 1 137 ? -3.663 -13.759 -1.044 1.00 0.00 137 PRO A C 6
ATOM 19313 O O . PRO A 1 137 ? -4.020 -14.362 -0.031 1.00 0.00 137 PRO A O 6
ATOM 19324 N N . ALA A 1 138 ? -3.370 -14.375 -2.187 1.00 0.00 138 ALA A N 6
ATOM 19325 C CA . ALA A 1 138 ? -3.451 -15.827 -2.323 1.00 0.00 138 ALA A CA 6
ATOM 19326 C C . ALA A 1 138 ? -2.373 -16.520 -1.490 1.00 0.00 138 ALA A C 6
ATOM 19327 O O . ALA A 1 138 ? -2.478 -17.706 -1.179 1.00 0.00 138 ALA A O 6
ATOM 19334 N N . LEU A 1 139 ? -1.337 -15.765 -1.135 1.00 0.00 139 LEU A N 6
ATOM 19335 C CA . LEU A 1 139 ? -0.228 -16.282 -0.341 1.00 0.00 139 LEU A CA 6
ATOM 19336 C C . LEU A 1 139 ? -0.533 -16.220 1.158 1.00 0.00 139 LEU A C 6
ATOM 19337 O O . LEU A 1 139 ? 0.377 -16.290 1.983 1.00 0.00 139 LEU A O 6
ATOM 19353 N N . LEU A 1 140 ? -1.815 -16.071 1.504 1.00 0.00 140 LEU A N 6
ATOM 19354 C CA . LEU A 1 140 ? -2.235 -15.978 2.902 1.00 0.00 140 LEU A CA 6
ATOM 19355 C C . LEU A 1 140 ? -1.512 -16.998 3.785 1.00 0.00 140 LEU A C 6
ATOM 19356 O O . LEU A 1 140 ? -0.947 -16.632 4.816 1.00 0.00 140 LEU A O 6
ATOM 19372 N N . PRO A 1 141 ? -1.499 -18.290 3.407 1.00 0.00 141 PRO A N 6
ATOM 19373 C CA . PRO A 1 141 ? -0.817 -19.316 4.197 1.00 0.00 141 PRO A CA 6
ATOM 19374 C C . PRO A 1 141 ? 0.617 -18.904 4.522 1.00 0.00 141 PRO A C 6
ATOM 19375 O O . PRO A 1 141 ? 1.062 -19.010 5.665 1.00 0.00 141 PRO A O 6
ATOM 19386 N N . SER A 1 142 ? 1.323 -18.413 3.509 1.00 0.00 142 SER A N 6
ATOM 19387 C CA . SER A 1 142 ? 2.699 -17.955 3.675 1.00 0.00 142 SER A CA 6
ATOM 19388 C C . SER A 1 142 ? 2.732 -16.602 4.382 1.00 0.00 142 SER A C 6
ATOM 19389 O O . SER A 1 142 ? 3.681 -16.282 5.099 1.00 0.00 142 SER A O 6
ATOM 19397 N N . VAL A 1 143 ? 1.685 -15.809 4.162 1.00 0.00 143 VAL A N 6
ATOM 19398 C CA . VAL A 1 143 ? 1.571 -14.481 4.758 1.00 0.00 143 VAL A CA 6
ATOM 19399 C C . VAL A 1 143 ? 1.701 -14.536 6.277 1.00 0.00 143 VAL A C 6
ATOM 19400 O O . VAL A 1 143 ? 2.177 -13.589 6.901 1.00 0.00 143 VAL A O 6
ATOM 19413 N N . GLU A 1 144 ? 1.269 -15.638 6.877 1.00 0.00 144 GLU A N 6
ATOM 19414 C CA . GLU A 1 144 ? 1.337 -15.781 8.327 1.00 0.00 144 GLU A CA 6
ATOM 19415 C C . GLU A 1 144 ? 2.745 -15.481 8.837 1.00 0.00 144 GLU A C 6
ATOM 19416 O O . GLU A 1 144 ? 2.920 -15.036 9.971 1.00 0.00 144 GLU A O 6
ATOM 19428 N N . ALA A 1 145 ? 3.745 -15.715 7.991 1.00 0.00 145 ALA A N 6
ATOM 19429 C CA . ALA A 1 145 ? 5.131 -15.456 8.363 1.00 0.00 145 ALA A CA 6
ATOM 19430 C C . ALA A 1 145 ? 5.592 -14.081 7.881 1.00 0.00 145 ALA A C 6
ATOM 19431 O O . ALA A 1 145 ? 6.446 -13.450 8.505 1.00 0.00 145 ALA A O 6
ATOM 19438 N N . LEU A 1 146 ? 5.029 -13.623 6.764 1.00 0.00 146 LEU A N 6
ATOM 19439 C CA . LEU A 1 146 ? 5.393 -12.324 6.200 1.00 0.00 146 LEU A CA 6
ATOM 19440 C C . LEU A 1 146 ? 4.199 -11.369 6.176 1.00 0.00 146 LEU A C 6
ATOM 19441 O O . LEU A 1 146 ? 3.113 -11.737 5.732 1.00 0.00 146 LEU A O 6
ATOM 19457 N N . PRO A 1 147 ? 4.385 -10.120 6.642 1.00 0.00 147 PRO A N 6
ATOM 19458 C CA . PRO A 1 147 ? 3.314 -9.117 6.661 1.00 0.00 147 PRO A CA 6
ATOM 19459 C C . PRO A 1 147 ? 2.600 -9.004 5.316 1.00 0.00 147 PRO A C 6
ATOM 19460 O O . PRO A 1 147 ? 3.238 -8.901 4.269 1.00 0.00 147 PRO A O 6
ATOM 19471 N N . ALA A 1 148 ? 1.270 -9.031 5.353 1.00 0.00 148 ALA A N 6
ATOM 19472 C CA . ALA A 1 148 ? 0.468 -8.939 4.144 1.00 0.00 148 ALA A CA 6
ATOM 19473 C C . ALA A 1 148 ? 0.029 -7.504 3.870 1.00 0.00 148 ALA A C 6
ATOM 19474 O O . ALA A 1 148 ? 0.467 -6.569 4.541 1.00 0.00 148 ALA A O 6
ATOM 19481 N N . GLY A 1 149 ? -0.843 -7.342 2.880 1.00 0.00 149 GLY A N 6
ATOM 19482 C CA . GLY A 1 149 ? -1.338 -6.025 2.529 1.00 0.00 149 GLY A CA 6
ATOM 19483 C C . GLY A 1 149 ? -0.377 -5.248 1.647 1.00 0.00 149 GLY A C 6
ATOM 19484 O O . GLY A 1 149 ? -0.599 -4.069 1.371 1.00 0.00 149 GLY A O 6
ATOM 19488 N N . SER A 1 150 ? 0.692 -5.902 1.206 1.00 0.00 150 SER A N 6
ATOM 19489 C CA . SER A 1 150 ? 1.682 -5.253 0.354 1.00 0.00 150 SER A CA 6
ATOM 19490 C C . SER A 1 150 ? 1.282 -5.329 -1.116 1.00 0.00 150 SER A C 6
ATOM 19491 O O . SER A 1 150 ? 1.265 -4.317 -1.816 1.00 0.00 150 SER A O 6
ATOM 19499 N N . ARG A 1 151 ? 0.960 -6.533 -1.579 1.00 0.00 151 ARG A N 6
ATOM 19500 C CA . ARG A 1 151 ? 0.557 -6.735 -2.968 1.00 0.00 151 ARG A CA 6
ATOM 19501 C C . ARG A 1 151 ? -0.612 -5.821 -3.334 1.00 0.00 151 ARG A C 6
ATOM 19502 O O . ARG A 1 151 ? -0.814 -5.491 -4.503 1.00 0.00 151 ARG A O 6
ATOM 19523 N N . ALA A 1 152 ? -1.377 -5.412 -2.326 1.00 0.00 152 ALA A N 6
ATOM 19524 C CA . ALA A 1 152 ? -2.521 -4.533 -2.541 1.00 0.00 152 ALA A CA 6
ATOM 19525 C C . ALA A 1 152 ? -2.482 -3.349 -1.583 1.00 0.00 152 ALA A C 6
ATOM 19526 O O . ALA A 1 152 ? -3.062 -3.397 -0.498 1.00 0.00 152 ALA A O 6
ATOM 19533 N N . HIS A 1 153 ? -1.791 -2.288 -1.985 1.00 0.00 153 HIS A N 6
ATOM 19534 C CA . HIS A 1 153 ? -1.672 -1.093 -1.156 1.00 0.00 153 HIS A CA 6
ATOM 19535 C C . HIS A 1 153 ? -2.073 0.158 -1.931 1.00 0.00 153 HIS A C 6
ATOM 19536 O O . HIS A 1 153 ? -2.122 0.149 -3.162 1.00 0.00 153 HIS A O 6
ATOM 19550 N N . VAL A 1 154 ? -2.356 1.233 -1.202 1.00 0.00 154 VAL A N 6
ATOM 19551 C CA . VAL A 1 154 ? -2.751 2.493 -1.817 1.00 0.00 154 VAL A CA 6
ATOM 19552 C C . VAL A 1 154 ? -1.686 3.565 -1.600 1.00 0.00 154 VAL A C 6
ATOM 19553 O O . VAL A 1 154 ? -1.161 3.717 -0.497 1.00 0.00 154 VAL A O 6
ATOM 19566 N N . THR A 1 155 ? -1.375 4.305 -2.659 1.00 0.00 155 THR A N 6
ATOM 19567 C CA . THR A 1 155 ? -0.374 5.363 -2.586 1.00 0.00 155 THR A CA 6
ATOM 19568 C C . THR A 1 155 ? -0.875 6.529 -1.740 1.00 0.00 155 THR A C 6
ATOM 19569 O O . THR A 1 155 ? -2.049 6.894 -1.801 1.00 0.00 155 THR A O 6
ATOM 19580 N N . LEU A 1 156 ? 0.022 7.111 -0.950 1.00 0.00 156 LEU A N 6
ATOM 19581 C CA . LEU A 1 156 ? -0.330 8.235 -0.092 1.00 0.00 156 LEU A CA 6
ATOM 19582 C C . LEU A 1 156 ? 0.635 9.400 -0.294 1.00 0.00 156 LEU A C 6
ATOM 19583 O O . LEU A 1 156 ? 0.215 10.529 -0.549 1.00 0.00 156 LEU A O 6
ATOM 19599 N N . GLY A 1 157 ? 1.929 9.119 -0.178 1.00 0.00 157 GLY A N 6
ATOM 19600 C CA . GLY A 1 157 ? 2.931 10.154 -0.351 1.00 0.00 157 GLY A CA 6
ATOM 19601 C C . GLY A 1 157 ? 3.923 9.825 -1.449 1.00 0.00 157 GLY A C 6
ATOM 19602 O O . GLY A 1 157 ? 4.244 8.659 -1.678 1.00 0.00 157 GLY A O 6
ATOM 19606 N N . CYS A 1 158 ? 4.413 10.857 -2.130 1.00 0.00 158 CYS A N 6
ATOM 19607 C CA . CYS A 1 158 ? 5.376 10.675 -3.210 1.00 0.00 158 CYS A CA 6
ATOM 19608 C C . CYS A 1 158 ? 6.331 11.861 -3.292 1.00 0.00 158 CYS A C 6
ATOM 19609 O O . CYS A 1 158 ? 5.902 13.010 -3.393 1.00 0.00 158 CYS A O 6
ATOM 19617 N N . SER A 1 159 ? 7.628 11.574 -3.249 1.00 0.00 159 SER A N 6
ATOM 19618 C CA . SER A 1 159 ? 8.645 12.618 -3.319 1.00 0.00 159 SER A CA 6
ATOM 19619 C C . SER A 1 159 ? 8.769 13.164 -4.738 1.00 0.00 159 SER A C 6
ATOM 19620 O O . SER A 1 159 ? 8.144 12.653 -5.667 1.00 0.00 159 SER A O 6
ATOM 19628 N N . ALA A 1 160 ? 9.579 14.205 -4.896 1.00 0.00 160 ALA A N 6
ATOM 19629 C CA . ALA A 1 160 ? 9.785 14.821 -6.202 1.00 0.00 160 ALA A CA 6
ATOM 19630 C C . ALA A 1 160 ? 10.883 14.110 -6.992 1.00 0.00 160 ALA A C 6
ATOM 19631 O O . ALA A 1 160 ? 11.242 14.536 -8.090 1.00 0.00 160 ALA A O 6
ATOM 19638 N N . GLY A 1 161 ? 11.416 13.025 -6.432 1.00 0.00 161 GLY A N 6
ATOM 19639 C CA . GLY A 1 161 ? 12.464 12.283 -7.108 1.00 0.00 161 GLY A CA 6
ATOM 19640 C C . GLY A 1 161 ? 12.196 10.789 -7.154 1.00 0.00 161 GLY A C 6
ATOM 19641 O O . GLY A 1 161 ? 13.037 10.018 -7.615 1.00 0.00 161 GLY A O 6
ATOM 19645 N N . VAL A 1 162 ? 11.025 10.376 -6.676 1.00 0.00 162 VAL A N 6
ATOM 19646 C CA . VAL A 1 162 ? 10.659 8.965 -6.669 1.00 0.00 162 VAL A CA 6
ATOM 19647 C C . VAL A 1 162 ? 9.237 8.765 -7.181 1.00 0.00 162 VAL A C 6
ATOM 19648 O O . VAL A 1 162 ? 8.343 9.560 -6.891 1.00 0.00 162 VAL A O 6
ATOM 19661 N N . GLU A 1 163 ? 9.034 7.697 -7.946 1.00 0.00 163 GLU A N 6
ATOM 19662 C CA . GLU A 1 163 ? 7.721 7.392 -8.500 1.00 0.00 163 GLU A CA 6
ATOM 19663 C C . GLU A 1 163 ? 6.924 6.500 -7.552 1.00 0.00 163 GLU A C 6
ATOM 19664 O O . GLU A 1 163 ? 7.456 6.000 -6.560 1.00 0.00 163 GLU A O 6
ATOM 19676 N N . THR A 1 164 ? 5.647 6.307 -7.864 1.00 0.00 164 THR A N 6
ATOM 19677 C CA . THR A 1 164 ? 4.776 5.475 -7.040 1.00 0.00 164 THR A CA 6
ATOM 19678 C C . THR A 1 164 ? 5.202 4.012 -7.100 1.00 0.00 164 THR A C 6
ATOM 19679 O O . THR A 1 164 ? 4.991 3.255 -6.152 1.00 0.00 164 THR A O 6
ATOM 19690 N N . VAL A 1 165 ? 5.802 3.618 -8.220 1.00 0.00 165 VAL A N 6
ATOM 19691 C CA . VAL A 1 165 ? 6.256 2.245 -8.402 1.00 0.00 165 VAL A CA 6
ATOM 19692 C C . VAL A 1 165 ? 7.236 1.837 -7.308 1.00 0.00 165 VAL A C 6
ATOM 19693 O O . VAL A 1 165 ? 7.228 0.696 -6.847 1.00 0.00 165 VAL A O 6
ATOM 19706 N N . GLN A 1 166 ? 8.079 2.778 -6.895 1.00 0.00 166 GLN A N 6
ATOM 19707 C CA . GLN A 1 166 ? 9.066 2.516 -5.853 1.00 0.00 166 GLN A CA 6
ATOM 19708 C C . GLN A 1 166 ? 8.385 2.097 -4.554 1.00 0.00 166 GLN A C 6
ATOM 19709 O O . GLN A 1 166 ? 8.928 1.302 -3.786 1.00 0.00 166 GLN A O 6
ATOM 19723 N N . THR A 1 167 ? 7.194 2.636 -4.315 1.00 0.00 167 THR A N 6
ATOM 19724 C CA . THR A 1 167 ? 6.439 2.317 -3.110 1.00 0.00 167 THR A CA 6
ATOM 19725 C C . THR A 1 167 ? 6.097 0.831 -3.058 1.00 0.00 167 THR A C 6
ATOM 19726 O O . THR A 1 167 ? 6.288 0.176 -2.034 1.00 0.00 167 THR A O 6
ATOM 19737 N N . GLY A 1 168 ? 5.589 0.307 -4.170 1.00 0.00 168 GLY A N 6
ATOM 19738 C CA . GLY A 1 168 ? 5.228 -1.098 -4.230 1.00 0.00 168 GLY A CA 6
ATOM 19739 C C . GLY A 1 168 ? 6.388 -2.014 -3.889 1.00 0.00 168 GLY A C 6
ATOM 19740 O O . GLY A 1 168 ? 6.238 -2.951 -3.106 1.00 0.00 168 GLY A O 6
ATOM 19744 N N . LEU A 1 169 ? 7.548 -1.741 -4.477 1.00 0.00 169 LEU A N 6
ATOM 19745 C CA . LEU A 1 169 ? 8.737 -2.546 -4.230 1.00 0.00 169 LEU A CA 6
ATOM 19746 C C . LEU A 1 169 ? 9.140 -2.484 -2.760 1.00 0.00 169 LEU A C 6
ATOM 19747 O O . LEU A 1 169 ? 9.681 -3.444 -2.213 1.00 0.00 169 LEU A O 6
ATOM 19763 N N . ASP A 1 170 ? 8.870 -1.347 -2.126 1.00 0.00 170 ASP A N 6
ATOM 19764 C CA . ASP A 1 170 ? 9.204 -1.159 -0.718 1.00 0.00 170 ASP A CA 6
ATOM 19765 C C . ASP A 1 170 ? 8.310 -2.016 0.173 1.00 0.00 170 ASP A C 6
ATOM 19766 O O . ASP A 1 170 ? 8.764 -2.564 1.179 1.00 0.00 170 ASP A O 6
ATOM 19775 N N . LEU A 1 171 ? 7.040 -2.129 -0.200 1.00 0.00 171 LEU A N 6
ATOM 19776 C CA . LEU A 1 171 ? 6.085 -2.919 0.567 1.00 0.00 171 LEU A CA 6
ATOM 19777 C C . LEU A 1 171 ? 6.484 -4.393 0.582 1.00 0.00 171 LEU A C 6
ATOM 19778 O O . LEU A 1 171 ? 6.459 -5.045 1.627 1.00 0.00 171 LEU A O 6
ATOM 19794 N N . LEU A 1 172 ? 6.857 -4.911 -0.583 1.00 0.00 172 LEU A N 6
ATOM 19795 C CA . LEU A 1 172 ? 7.266 -6.307 -0.706 1.00 0.00 172 LEU A CA 6
ATOM 19796 C C . LEU A 1 172 ? 8.556 -6.567 0.068 1.00 0.00 172 LEU A C 6
ATOM 19797 O O . LEU A 1 172 ? 8.760 -7.652 0.618 1.00 0.00 172 LEU A O 6
ATOM 19813 N N . GLU A 1 173 ? 9.429 -5.566 0.101 1.00 0.00 173 GLU A N 6
ATOM 19814 C CA . GLU A 1 173 ? 10.704 -5.685 0.797 1.00 0.00 173 GLU A CA 6
ATOM 19815 C C . GLU A 1 173 ? 10.526 -5.597 2.310 1.00 0.00 173 GLU A C 6
ATOM 19816 O O . GLU A 1 173 ? 11.110 -6.381 3.058 1.00 0.00 173 GLU A O 6
ATOM 19828 N N . ILE A 1 174 ? 9.728 -4.634 2.762 1.00 0.00 174 ILE A N 6
ATOM 19829 C CA . ILE A 1 174 ? 9.495 -4.449 4.189 1.00 0.00 174 ILE A CA 6
ATOM 19830 C C . ILE A 1 174 ? 8.946 -5.720 4.838 1.00 0.00 174 ILE A C 6
ATOM 19831 O O . ILE A 1 174 ? 9.366 -6.088 5.936 1.00 0.00 174 ILE A O 6
ATOM 19847 N N . LEU A 1 175 ? 8.012 -6.390 4.167 1.00 0.00 175 LEU A N 6
ATOM 19848 C CA . LEU A 1 175 ? 7.432 -7.616 4.713 1.00 0.00 175 LEU A CA 6
ATOM 19849 C C . LEU A 1 175 ? 8.462 -8.734 4.746 1.00 0.00 175 LEU A C 6
ATOM 19850 O O . LEU A 1 175 ? 8.656 -9.392 5.770 1.00 0.00 175 LEU A O 6
ATOM 19866 N N . ALA A 1 176 ? 9.123 -8.937 3.617 1.00 0.00 176 ALA A N 6
ATOM 19867 C CA . ALA A 1 176 ? 10.142 -9.972 3.503 1.00 0.00 176 ALA A CA 6
ATOM 19868 C C . ALA A 1 176 ? 11.267 -9.735 4.504 1.00 0.00 176 ALA A C 6
ATOM 19869 O O . ALA A 1 176 ? 11.703 -10.656 5.196 1.00 0.00 176 ALA A O 6
ATOM 19876 N N . LEU A 1 177 ? 11.728 -8.493 4.576 1.00 0.00 177 LEU A N 6
ATOM 19877 C CA . LEU A 1 177 ? 12.799 -8.127 5.493 1.00 0.00 177 LEU A CA 6
ATOM 19878 C C . LEU A 1 177 ? 12.352 -8.291 6.943 1.00 0.00 177 LEU A C 6
ATOM 19879 O O . LEU A 1 177 ? 13.148 -8.651 7.810 1.00 0.00 177 LEU A O 6
ATOM 19895 N N . GLN A 1 178 ? 11.071 -8.032 7.199 1.00 0.00 178 GLN A N 6
ATOM 19896 C CA . GLN A 1 178 ? 10.521 -8.158 8.545 1.00 0.00 178 GLN A CA 6
ATOM 19897 C C . GLN A 1 178 ? 10.732 -9.569 9.085 1.00 0.00 178 GLN A C 6
ATOM 19898 O O . GLN A 1 178 ? 11.226 -9.755 10.196 1.00 0.00 178 GLN A O 6
ATOM 19912 N N . LYS A 1 179 ? 10.365 -10.562 8.283 1.00 0.00 179 LYS A N 6
ATOM 19913 C CA . LYS A 1 179 ? 10.523 -11.956 8.673 1.00 0.00 179 LYS A CA 6
ATOM 19914 C C . LYS A 1 179 ? 11.997 -12.352 8.675 1.00 0.00 179 LYS A C 6
ATOM 19915 O O . LYS A 1 179 ? 12.394 -13.306 9.345 1.00 0.00 179 LYS A O 6
ATOM 19934 N N . GLU A 1 180 ? 12.802 -11.620 7.908 1.00 0.00 180 GLU A N 6
ATOM 19935 C CA . GLU A 1 180 ? 14.232 -11.895 7.804 1.00 0.00 180 GLU A CA 6
ATOM 19936 C C . GLU A 1 180 ? 15.024 -11.321 8.979 1.00 0.00 180 GLU A C 6
ATOM 19937 O O . GLU A 1 180 ? 16.256 -11.333 8.963 1.00 0.00 180 GLU A O 6
ATOM 19949 N N . GLY A 1 181 ? 14.327 -10.831 9.998 1.00 0.00 181 GLY A N 6
ATOM 19950 C CA . GLY A 1 181 ? 15.010 -10.278 11.155 1.00 0.00 181 GLY A CA 6
ATOM 19951 C C . GLY A 1 181 ? 15.326 -8.796 11.024 1.00 0.00 181 GLY A C 6
ATOM 19952 O O . GLY A 1 181 ? 16.187 -8.279 11.736 1.00 0.00 181 GLY A O 6
ATOM 19956 N N . LYS A 1 182 ? 14.617 -8.102 10.137 1.00 0.00 182 LYS A N 6
ATOM 19957 C CA . LYS A 1 182 ? 14.817 -6.672 9.948 1.00 0.00 182 LYS A CA 6
ATOM 19958 C C . LYS A 1 182 ? 13.788 -5.909 10.769 1.00 0.00 182 LYS A C 6
ATOM 19959 O O . LYS A 1 182 ? 13.171 -4.953 10.301 1.00 0.00 182 LYS A O 6
ATOM 19978 N N . GLU A 1 183 ? 13.613 -6.365 12.001 1.00 0.00 183 GLU A N 6
ATOM 19979 C CA . GLU A 1 183 ? 12.668 -5.777 12.932 1.00 0.00 183 GLU A CA 6
ATOM 19980 C C . GLU A 1 183 ? 13.347 -5.568 14.280 1.00 0.00 183 GLU A C 6
ATOM 19981 O O . GLU A 1 183 ? 12.957 -6.153 15.290 1.00 0.00 183 GLU A O 6
ATOM 19993 N N . GLY A 1 184 ? 14.383 -4.739 14.271 1.00 0.00 184 GLY A N 6
ATOM 19994 C CA . GLY A 1 184 ? 15.139 -4.463 15.474 1.00 0.00 184 GLY A CA 6
ATOM 19995 C C . GLY A 1 184 ? 14.279 -3.980 16.617 1.00 0.00 184 GLY A C 6
ATOM 19996 O O . GLY A 1 184 ? 14.121 -4.675 17.621 1.00 0.00 184 GLY A O 6
ATOM 20000 N N . THR A 1 185 ? 13.728 -2.784 16.474 1.00 0.00 185 THR A N 6
ATOM 20001 C CA . THR A 1 185 ? 12.884 -2.220 17.524 1.00 0.00 185 THR A CA 6
ATOM 20002 C C . THR A 1 185 ? 11.431 -2.651 17.355 1.00 0.00 185 THR A C 6
ATOM 20003 O O . THR A 1 185 ? 10.891 -2.626 16.250 1.00 0.00 185 THR A O 6
ATOM 20014 N N . GLN A 1 186 ? 10.812 -3.047 18.460 1.00 0.00 186 GLN A N 6
ATOM 20015 C CA . GLN A 1 186 ? 9.421 -3.484 18.450 1.00 0.00 186 GLN A CA 6
ATOM 20016 C C . GLN A 1 186 ? 8.686 -2.960 19.679 1.00 0.00 186 GLN A C 6
ATOM 20017 O O . GLN A 1 186 ? 9.205 -3.014 20.793 1.00 0.00 186 GLN A O 6
ATOM 20031 N N . VAL A 1 187 ? 7.476 -2.452 19.471 1.00 0.00 187 VAL A N 6
ATOM 20032 C CA . VAL A 1 187 ? 6.676 -1.919 20.566 1.00 0.00 187 VAL A CA 6
ATOM 20033 C C . VAL A 1 187 ? 5.192 -2.201 20.351 1.00 0.00 187 VAL A C 6
ATOM 20034 O O . VAL A 1 187 ? 4.647 -1.930 19.282 1.00 0.00 187 VAL A O 6
ATOM 20047 N N . GLU A 1 188 ? 4.546 -2.751 21.374 1.00 0.00 188 GLU A N 6
ATOM 20048 C CA . GLU A 1 188 ? 3.126 -3.073 21.297 1.00 0.00 188 GLU A CA 6
ATOM 20049 C C . GLU A 1 188 ? 2.274 -1.898 21.764 1.00 0.00 188 GLU A C 6
ATOM 20050 O O . GLU A 1 188 ? 2.405 -1.433 22.897 1.00 0.00 188 GLU A O 6
ATOM 20062 N N . MET A 1 189 ? 1.398 -1.424 20.885 1.00 0.00 189 MET A N 6
ATOM 20063 C CA . MET A 1 189 ? 0.519 -0.306 21.205 1.00 0.00 189 MET A CA 6
ATOM 20064 C C . MET A 1 189 ? -0.910 -0.788 21.431 1.00 0.00 189 MET A C 6
ATOM 20065 O O . MET A 1 189 ? -1.185 -1.987 21.375 1.00 0.00 189 MET A O 6
ATOM 20079 N N . ASP A 1 190 ? -1.814 0.150 21.687 1.00 0.00 190 ASP A N 6
ATOM 20080 C CA . ASP A 1 190 ? -3.214 -0.182 21.924 1.00 0.00 190 ASP A CA 6
ATOM 20081 C C . ASP A 1 190 ? -3.943 -0.470 20.614 1.00 0.00 190 ASP A C 6
ATOM 20082 O O . ASP A 1 190 ? -4.940 -1.193 20.595 1.00 0.00 190 ASP A O 6
ATOM 20091 N N . LEU A 1 191 ? -3.445 0.099 19.521 1.00 0.00 191 LEU A N 6
ATOM 20092 C CA . LEU A 1 191 ? -4.059 -0.099 18.211 1.00 0.00 191 LEU A CA 6
ATOM 20093 C C . LEU A 1 191 ? -3.220 -1.032 17.344 1.00 0.00 191 LEU A C 6
ATOM 20094 O O . LEU A 1 191 ? -3.750 -1.743 16.488 1.00 0.00 191 LEU A O 6
ATOM 20110 N N . GLY A 1 192 ? -1.909 -1.027 17.564 1.00 0.00 192 GLY A N 6
ATOM 20111 C CA . GLY A 1 192 ? -1.028 -1.877 16.786 1.00 0.00 192 GLY A CA 6
ATOM 20112 C C . GLY A 1 192 ? 0.382 -1.926 17.339 1.00 0.00 192 GLY A C 6
ATOM 20113 O O . GLY A 1 192 ? 0.645 -1.424 18.430 1.00 0.00 192 GLY A O 6
ATOM 20117 N N . THR A 1 193 ? 1.290 -2.532 16.582 1.00 0.00 193 THR A N 6
ATOM 20118 C CA . THR A 1 193 ? 2.684 -2.645 16.998 1.00 0.00 193 THR A CA 6
ATOM 20119 C C . THR A 1 193 ? 3.595 -1.861 16.060 1.00 0.00 193 THR A C 6
ATOM 20120 O O . THR A 1 193 ? 3.435 -1.909 14.841 1.00 0.00 193 THR A O 6
ATOM 20131 N N . LEU A 1 194 ? 4.548 -1.137 16.637 1.00 0.00 194 LEU A N 6
ATOM 20132 C CA . LEU A 1 194 ? 5.483 -0.340 15.849 1.00 0.00 194 LEU A CA 6
ATOM 20133 C C . LEU A 1 194 ? 6.855 -1.003 15.790 1.00 0.00 194 LEU A C 6
ATOM 20134 O O . LEU A 1 194 ? 7.459 -1.301 16.820 1.00 0.00 194 LEU A O 6
ATOM 20150 N N . THR A 1 195 ? 7.341 -1.231 14.574 1.00 0.00 195 THR A N 6
ATOM 20151 C CA . THR A 1 195 ? 8.643 -1.855 14.372 1.00 0.00 195 THR A CA 6
ATOM 20152 C C . THR A 1 195 ? 9.506 -1.008 13.444 1.00 0.00 195 THR A C 6
ATOM 20153 O O . THR A 1 195 ? 9.013 -0.458 12.460 1.00 0.00 195 THR A O 6
ATOM 20164 N N . TYR A 1 196 ? 10.796 -0.896 13.759 1.00 0.00 196 TYR A N 6
ATOM 20165 C CA . TYR A 1 196 ? 11.705 -0.104 12.941 1.00 0.00 196 TYR A CA 6
ATOM 20166 C C . TYR A 1 196 ? 12.950 -0.907 12.571 1.00 0.00 196 TYR A C 6
ATOM 20167 O O . TYR A 1 196 ? 13.518 -1.621 13.404 1.00 0.00 196 TYR A O 6
ATOM 20185 N N . LEU A 1 197 ? 13.360 -0.790 11.312 1.00 0.00 197 LEU A N 6
ATOM 20186 C CA . LEU A 1 197 ? 14.532 -1.501 10.815 1.00 0.00 197 LEU A CA 6
ATOM 20187 C C . LEU A 1 197 ? 15.814 -0.869 11.348 1.00 0.00 197 LEU A C 6
ATOM 20188 O O . LEU A 1 197 ? 15.820 0.290 11.762 1.00 0.00 197 LEU A O 6
ATOM 20204 N N . SER A 1 198 ? 16.893 -1.650 11.361 1.00 0.00 198 SER A N 6
ATOM 20205 C CA . SER A 1 198 ? 18.183 -1.173 11.878 1.00 0.00 198 SER A CA 6
ATOM 20206 C C . SER A 1 198 ? 18.517 0.274 11.455 1.00 0.00 198 SER A C 6
ATOM 20207 O O . SER A 1 198 ? 18.893 1.083 12.305 1.00 0.00 198 SER A O 6
ATOM 20215 N N . GLU A 1 199 ? 18.388 0.619 10.166 1.00 0.00 199 GLU A N 6
ATOM 20216 C CA . GLU A 1 199 ? 18.688 1.973 9.716 1.00 0.00 199 GLU A CA 6
ATOM 20217 C C . GLU A 1 199 ? 17.467 2.876 9.864 1.00 0.00 199 GLU A C 6
ATOM 20218 O O . GLU A 1 199 ? 17.513 3.890 10.561 1.00 0.00 199 GLU A O 6
ATOM 20230 N N . GLY A 1 200 ? 16.376 2.500 9.205 1.00 0.00 200 GLY A N 6
ATOM 20231 C CA . GLY A 1 200 ? 15.157 3.285 9.276 1.00 0.00 200 GLY A CA 6
ATOM 20232 C C . GLY A 1 200 ? 13.920 2.465 8.969 1.00 0.00 200 GLY A C 6
ATOM 20233 O O . GLY A 1 200 ? 13.763 1.354 9.477 1.00 0.00 200 GLY A O 6
ATOM 20237 N N . ARG A 1 201 ? 13.040 3.012 8.135 1.00 0.00 201 ARG A N 6
ATOM 20238 C CA . ARG A 1 201 ? 11.810 2.325 7.759 1.00 0.00 201 ARG A CA 6
ATOM 20239 C C . ARG A 1 201 ? 10.937 2.060 8.982 1.00 0.00 201 ARG A C 6
ATOM 20240 O O . ARG A 1 201 ? 11.322 1.313 9.883 1.00 0.00 201 ARG A O 6
ATOM 20261 N N . TRP A 1 202 ? 9.758 2.675 9.006 1.00 0.00 202 TRP A N 6
ATOM 20262 C CA . TRP A 1 202 ? 8.829 2.506 10.118 1.00 0.00 202 TRP A CA 6
ATOM 20263 C C . TRP A 1 202 ? 7.482 1.980 9.633 1.00 0.00 202 TRP A C 6
ATOM 20264 O O . TRP A 1 202 ? 6.876 2.543 8.721 1.00 0.00 202 TRP A O 6
ATOM 20285 N N . PHE A 1 203 ? 7.019 0.897 10.251 1.00 0.00 203 PHE A N 6
ATOM 20286 C CA . PHE A 1 203 ? 5.741 0.293 9.888 1.00 0.00 203 PHE A CA 6
ATOM 20287 C C . PHE A 1 203 ? 4.955 -0.092 11.135 1.00 0.00 203 PHE A C 6
ATOM 20288 O O . PHE A 1 203 ? 5.525 -0.568 12.116 1.00 0.00 203 PHE A O 6
ATOM 20305 N N . LEU A 1 204 ? 3.642 0.119 11.095 1.00 0.00 204 LEU A N 6
ATOM 20306 C CA . LEU A 1 204 ? 2.783 -0.202 12.226 1.00 0.00 204 LEU A CA 6
ATOM 20307 C C . LEU A 1 204 ? 1.743 -1.250 11.842 1.00 0.00 204 LEU A C 6
ATOM 20308 O O . LEU A 1 204 ? 1.129 -1.167 10.778 1.00 0.00 204 LEU A O 6
ATOM 20324 N N . ALA A 1 205 ? 1.550 -2.232 12.715 1.00 0.00 205 ALA A N 6
ATOM 20325 C CA . ALA A 1 205 ? 0.580 -3.293 12.467 1.00 0.00 205 ALA A CA 6
ATOM 20326 C C . ALA A 1 205 ? -0.744 -2.991 13.158 1.00 0.00 205 ALA A C 6
ATOM 20327 O O . ALA A 1 205 ? -0.877 -3.162 14.369 1.00 0.00 205 ALA A O 6
ATOM 20334 N N . LEU A 1 206 ? -1.722 -2.544 12.378 1.00 0.00 206 LEU A N 6
ATOM 20335 C CA . LEU A 1 206 ? -3.038 -2.217 12.910 1.00 0.00 206 LEU A CA 6
ATOM 20336 C C . LEU A 1 206 ? -3.778 -3.479 13.330 1.00 0.00 206 LEU A C 6
ATOM 20337 O O . LEU A 1 206 ? -4.549 -4.047 12.556 1.00 0.00 206 LEU A O 6
ATOM 20353 N N . ARG A 1 207 ? -3.535 -3.909 14.563 1.00 0.00 207 ARG A N 6
ATOM 20354 C CA . ARG A 1 207 ? -4.174 -5.108 15.106 1.00 0.00 207 ARG A CA 6
ATOM 20355 C C . ARG A 1 207 ? -5.666 -5.134 14.776 1.00 0.00 207 ARG A C 6
ATOM 20356 O O . ARG A 1 207 ? -6.260 -6.200 14.622 1.00 0.00 207 ARG A O 6
ATOM 20377 N N . GLU A 1 208 ? -6.259 -3.949 14.661 1.00 0.00 208 GLU A N 6
ATOM 20378 C CA . GLU A 1 208 ? -7.675 -3.830 14.340 1.00 0.00 208 GLU A CA 6
ATOM 20379 C C . GLU A 1 208 ? -7.858 -3.239 12.943 1.00 0.00 208 GLU A C 6
ATOM 20380 O O . GLU A 1 208 ? -8.057 -2.034 12.791 1.00 0.00 208 GLU A O 6
ATOM 20392 N N . PRO A 1 209 ? -7.786 -4.086 11.899 1.00 0.00 209 PRO A N 6
ATOM 20393 C CA . PRO A 1 209 ? -7.937 -3.646 10.509 1.00 0.00 209 PRO A CA 6
ATOM 20394 C C . PRO A 1 209 ? -9.088 -2.662 10.322 1.00 0.00 209 PRO A C 6
ATOM 20395 O O . PRO A 1 209 ? -10.027 -2.630 11.117 1.00 0.00 209 PRO A O 6
ATOM 20406 N N . ILE A 1 210 ? -9.009 -1.866 9.261 1.00 0.00 210 ILE A N 6
ATOM 20407 C CA . ILE A 1 210 ? -10.041 -0.891 8.959 1.00 0.00 210 ILE A CA 6
ATOM 20408 C C . ILE A 1 210 ? -10.641 -1.157 7.588 1.00 0.00 210 ILE A C 6
ATOM 20409 O O . ILE A 1 210 ? -9.975 -1.016 6.562 1.00 0.00 210 ILE A O 6
ATOM 20425 N N . ASN A 1 211 ? -11.904 -1.546 7.585 1.00 0.00 211 ASN A N 6
ATOM 20426 C CA . ASN A 1 211 ? -12.618 -1.843 6.347 1.00 0.00 211 ASN A CA 6
ATOM 20427 C C . ASN A 1 211 ? -13.225 -0.581 5.743 1.00 0.00 211 ASN A C 6
ATOM 20428 O O . ASN A 1 211 ? -13.592 0.350 6.460 1.00 0.00 211 ASN A O 6
ATOM 20439 N N . ALA A 1 212 ? -13.327 -0.558 4.417 1.00 0.00 212 ALA A N 6
ATOM 20440 C CA . ALA A 1 212 ? -13.890 0.587 3.710 1.00 0.00 212 ALA A CA 6
ATOM 20441 C C . ALA A 1 212 ? -14.406 0.180 2.332 1.00 0.00 212 ALA A C 6
ATOM 20442 O O . ALA A 1 212 ? -13.702 -0.474 1.565 1.00 0.00 212 ALA A O 6
ATOM 20449 N N . ASP A 1 213 ? -15.641 0.568 2.029 1.00 0.00 213 ASP A N 6
ATOM 20450 C CA . ASP A 1 213 ? -16.252 0.241 0.744 1.00 0.00 213 ASP A CA 6
ATOM 20451 C C . ASP A 1 213 ? -15.620 1.047 -0.388 1.00 0.00 213 ASP A C 6
ATOM 20452 O O . ASP A 1 213 ? -15.438 2.259 -0.271 1.00 0.00 213 ASP A O 6
ATOM 20461 N N . THR A 1 214 ? -15.291 0.367 -1.483 1.00 0.00 214 THR A N 6
ATOM 20462 C CA . THR A 1 214 ? -14.684 1.022 -2.635 1.00 0.00 214 THR A CA 6
ATOM 20463 C C . THR A 1 214 ? -15.249 0.462 -3.936 1.00 0.00 214 THR A C 6
ATOM 20464 O O . THR A 1 214 ? -15.833 -0.617 -3.952 1.00 0.00 214 THR A O 6
ATOM 20475 N N . THR A 1 215 ? -15.063 1.203 -5.025 1.00 0.00 215 THR A N 6
ATOM 20476 C CA . THR A 1 215 ? -15.548 0.785 -6.338 1.00 0.00 215 THR A CA 6
ATOM 20477 C C . THR A 1 215 ? -14.375 0.443 -7.251 1.00 0.00 215 THR A C 6
ATOM 20478 O O . THR A 1 215 ? -13.304 1.039 -7.136 1.00 0.00 215 THR A O 6
ATOM 20489 N N . PHE A 1 216 ? -14.567 -0.521 -8.150 1.00 0.00 216 PHE A N 6
ATOM 20490 C CA . PHE A 1 216 ? -13.492 -0.916 -9.053 1.00 0.00 216 PHE A CA 6
ATOM 20491 C C . PHE A 1 216 ? -13.423 0.019 -10.259 1.00 0.00 216 PHE A C 6
ATOM 20492 O O . PHE A 1 216 ? -14.394 0.175 -10.996 1.00 0.00 216 PHE A O 6
ATOM 20509 N N . THR A 1 217 ? -12.268 0.649 -10.442 1.00 0.00 217 THR A N 6
ATOM 20510 C CA . THR A 1 217 ? -12.069 1.578 -11.550 1.00 0.00 217 THR A CA 6
ATOM 20511 C C . THR A 1 217 ? -10.929 1.125 -12.455 1.00 0.00 217 THR A C 6
ATOM 20512 O O . THR A 1 217 ? -9.969 0.502 -11.998 1.00 0.00 217 THR A O 6
ATOM 20523 N N . SER A 1 218 ? -11.037 1.448 -13.739 1.00 0.00 218 SER A N 6
ATOM 20524 C CA . SER A 1 218 ? -10.014 1.084 -14.712 1.00 0.00 218 SER A CA 6
ATOM 20525 C C . SER A 1 218 ? -9.513 2.318 -15.454 1.00 0.00 218 SER A C 6
ATOM 20526 O O . SER A 1 218 ? -10.222 3.319 -15.562 1.00 0.00 218 SER A O 6
ATOM 20534 N N . PHE A 1 219 ? -8.292 2.240 -15.973 1.00 0.00 219 PHE A N 6
ATOM 20535 C CA . PHE A 1 219 ? -7.704 3.343 -16.709 1.00 0.00 219 PHE A CA 6
ATOM 20536 C C . PHE A 1 219 ? -7.001 2.832 -17.958 1.00 0.00 219 PHE A C 6
ATOM 20537 O O . PHE A 1 219 ? -6.077 2.022 -17.881 1.00 0.00 219 PHE A O 6
ATOM 20554 N N . SER A 1 220 ? -7.448 3.315 -19.103 1.00 0.00 220 SER A N 6
ATOM 20555 C CA . SER A 1 220 ? -6.874 2.919 -20.383 1.00 0.00 220 SER A CA 6
ATOM 20556 C C . SER A 1 220 ? -7.284 3.889 -21.486 1.00 0.00 220 SER A C 6
ATOM 20557 O O . SER A 1 220 ? -6.435 4.482 -22.153 1.00 0.00 220 SER A O 6
ATOM 20565 N N . GLU A 1 221 ? -8.590 4.046 -21.674 1.00 0.00 221 GLU A N 6
ATOM 20566 C CA . GLU A 1 221 ? -9.112 4.945 -22.697 1.00 0.00 221 GLU A CA 6
ATOM 20567 C C . GLU A 1 221 ? -9.761 6.173 -22.064 1.00 0.00 221 GLU A C 6
ATOM 20568 O O . GLU A 1 221 ? -10.087 6.172 -20.877 1.00 0.00 221 GLU A O 6
ATOM 20580 N N . ASP A 1 222 ? -9.946 7.217 -22.863 1.00 0.00 222 ASP A N 6
ATOM 20581 C CA . ASP A 1 222 ? -10.556 8.450 -22.381 1.00 0.00 222 ASP A CA 6
ATOM 20582 C C . ASP A 1 222 ? -12.016 8.541 -22.813 1.00 0.00 222 ASP A C 6
ATOM 20583 O O . ASP A 1 222 ? -12.313 8.179 -23.971 1.00 0.00 222 ASP A O 6
ATOM 20593 N N . GLY A 1 1 ? -6.945 -2.532 -38.413 1.00 0.00 1 GLY A N 7
ATOM 20594 C CA . GLY A 1 1 ? -7.957 -1.888 -37.531 1.00 0.00 1 GLY A CA 7
ATOM 20595 C C . GLY A 1 1 ? -7.324 -1.091 -36.407 1.00 0.00 1 GLY A C 7
ATOM 20596 O O . GLY A 1 1 ? -6.466 -0.242 -36.646 1.00 0.00 1 GLY A O 7
ATOM 20602 N N . SER A 1 2 ? -7.748 -1.365 -35.177 1.00 0.00 2 SER A N 7
ATOM 20603 C CA . SER A 1 2 ? -7.218 -0.668 -34.012 1.00 0.00 2 SER A CA 7
ATOM 20604 C C . SER A 1 2 ? -6.341 -1.596 -33.175 1.00 0.00 2 SER A C 7
ATOM 20605 O O . SER A 1 2 ? -6.617 -1.836 -31.999 1.00 0.00 2 SER A O 7
ATOM 20613 N N . HIS A 1 3 ? -5.284 -2.115 -33.790 1.00 0.00 3 HIS A N 7
ATOM 20614 C CA . HIS A 1 3 ? -4.366 -3.016 -33.103 1.00 0.00 3 HIS A CA 7
ATOM 20615 C C . HIS A 1 3 ? -3.725 -2.326 -31.903 1.00 0.00 3 HIS A C 7
ATOM 20616 O O . HIS A 1 3 ? -3.758 -1.101 -31.788 1.00 0.00 3 HIS A O 7
ATOM 20630 N N . MET A 1 4 ? -3.140 -3.120 -31.012 1.00 0.00 4 MET A N 7
ATOM 20631 C CA . MET A 1 4 ? -2.491 -2.585 -29.821 1.00 0.00 4 MET A CA 7
ATOM 20632 C C . MET A 1 4 ? -3.488 -1.824 -28.954 1.00 0.00 4 MET A C 7
ATOM 20633 O O . MET A 1 4 ? -3.941 -0.739 -29.319 1.00 0.00 4 MET A O 7
ATOM 20647 N N . GLU A 1 5 ? -3.825 -2.399 -27.804 1.00 0.00 5 GLU A N 7
ATOM 20648 C CA . GLU A 1 5 ? -4.769 -1.775 -26.884 1.00 0.00 5 GLU A CA 7
ATOM 20649 C C . GLU A 1 5 ? -4.724 -2.454 -25.519 1.00 0.00 5 GLU A C 7
ATOM 20650 O O . GLU A 1 5 ? -5.760 -2.810 -24.955 1.00 0.00 5 GLU A O 7
ATOM 20662 N N . LEU A 1 6 ? -3.517 -2.631 -24.992 1.00 0.00 6 LEU A N 7
ATOM 20663 C CA . LEU A 1 6 ? -3.335 -3.269 -23.694 1.00 0.00 6 LEU A CA 7
ATOM 20664 C C . LEU A 1 6 ? -3.467 -2.251 -22.562 1.00 0.00 6 LEU A C 7
ATOM 20665 O O . LEU A 1 6 ? -3.083 -1.092 -22.710 1.00 0.00 6 LEU A O 7
ATOM 20681 N N . PRO A 1 7 ? -4.012 -2.676 -21.408 1.00 0.00 7 PRO A N 7
ATOM 20682 C CA . PRO A 1 7 ? -4.189 -1.796 -20.247 1.00 0.00 7 PRO A CA 7
ATOM 20683 C C . PRO A 1 7 ? -2.858 -1.344 -19.657 1.00 0.00 7 PRO A C 7
ATOM 20684 O O . PRO A 1 7 ? -1.830 -1.995 -19.850 1.00 0.00 7 PRO A O 7
ATOM 20695 N N . LEU A 1 8 ? -2.881 -0.222 -18.944 1.00 0.00 8 LEU A N 7
ATOM 20696 C CA . LEU A 1 8 ? -1.672 0.319 -18.333 1.00 0.00 8 LEU A CA 7
ATOM 20697 C C . LEU A 1 8 ? -1.603 -0.015 -16.847 1.00 0.00 8 LEU A C 7
ATOM 20698 O O . LEU A 1 8 ? -0.825 -0.872 -16.429 1.00 0.00 8 LEU A O 7
ATOM 20714 N N . PHE A 1 9 ? -2.415 0.674 -16.049 1.00 0.00 9 PHE A N 7
ATOM 20715 C CA . PHE A 1 9 ? -2.434 0.454 -14.607 1.00 0.00 9 PHE A CA 7
ATOM 20716 C C . PHE A 1 9 ? -3.850 0.196 -14.102 1.00 0.00 9 PHE A C 7
ATOM 20717 O O . PHE A 1 9 ? -4.826 0.674 -14.681 1.00 0.00 9 PHE A O 7
ATOM 20734 N N . PHE A 1 10 ? -3.950 -0.562 -13.013 1.00 0.00 10 PHE A N 7
ATOM 20735 C CA . PHE A 1 10 ? -5.242 -0.887 -12.419 1.00 0.00 10 PHE A CA 7
ATOM 20736 C C . PHE A 1 10 ? -5.291 -0.438 -10.961 1.00 0.00 10 PHE A C 7
ATOM 20737 O O . PHE A 1 10 ? -4.290 -0.509 -10.247 1.00 0.00 10 PHE A O 7
ATOM 20754 N N . GLY A 1 11 ? -6.458 0.024 -10.523 1.00 0.00 11 GLY A N 7
ATOM 20755 C CA . GLY A 1 11 ? -6.605 0.476 -9.151 1.00 0.00 11 GLY A CA 7
ATOM 20756 C C . GLY A 1 11 ? -8.047 0.771 -8.789 1.00 0.00 11 GLY A C 7
ATOM 20757 O O . GLY A 1 11 ? -8.860 1.074 -9.660 1.00 0.00 11 GLY A O 7
ATOM 20761 N N . TRP A 1 12 ? -8.367 0.685 -7.502 1.00 0.00 12 TRP A N 7
ATOM 20762 C CA . TRP A 1 12 ? -9.724 0.949 -7.038 1.00 0.00 12 TRP A CA 7
ATOM 20763 C C . TRP A 1 12 ? -9.792 2.266 -6.272 1.00 0.00 12 TRP A C 7
ATOM 20764 O O . TRP A 1 12 ? -9.007 2.505 -5.354 1.00 0.00 12 TRP A O 7
ATOM 20785 N N . PHE A 1 13 ? -10.734 3.121 -6.660 1.00 0.00 13 PHE A N 7
ATOM 20786 C CA . PHE A 1 13 ? -10.906 4.416 -6.013 1.00 0.00 13 PHE A CA 7
ATOM 20787 C C . PHE A 1 13 ? -11.807 4.296 -4.789 1.00 0.00 13 PHE A C 7
ATOM 20788 O O . PHE A 1 13 ? -12.920 3.776 -4.872 1.00 0.00 13 PHE A O 7
ATOM 20805 N N . LEU A 1 14 ? -11.316 4.776 -3.652 1.00 0.00 14 LEU A N 7
ATOM 20806 C CA . LEU A 1 14 ? -12.076 4.718 -2.408 1.00 0.00 14 LEU A CA 7
ATOM 20807 C C . LEU A 1 14 ? -13.274 5.663 -2.454 1.00 0.00 14 LEU A C 7
ATOM 20808 O O . LEU A 1 14 ? -13.211 6.735 -3.056 1.00 0.00 14 LEU A O 7
ATOM 20824 N N . LEU A 1 15 ? -14.363 5.256 -1.811 1.00 0.00 15 LEU A N 7
ATOM 20825 C CA . LEU A 1 15 ? -15.579 6.060 -1.769 1.00 0.00 15 LEU A CA 7
ATOM 20826 C C . LEU A 1 15 ? -15.296 7.438 -1.171 1.00 0.00 15 LEU A C 7
ATOM 20827 O O . LEU A 1 15 ? -14.465 7.572 -0.272 1.00 0.00 15 LEU A O 7
ATOM 20843 N N . PRO A 1 16 ? -15.984 8.486 -1.661 1.00 0.00 16 PRO A N 7
ATOM 20844 C CA . PRO A 1 16 ? -15.803 9.853 -1.169 1.00 0.00 16 PRO A CA 7
ATOM 20845 C C . PRO A 1 16 ? -15.830 9.925 0.354 1.00 0.00 16 PRO A C 7
ATOM 20846 O O . PRO A 1 16 ? -15.087 10.694 0.963 1.00 0.00 16 PRO A O 7
ATOM 20857 N N . GLU A 1 17 ? -16.685 9.110 0.965 1.00 0.00 17 GLU A N 7
ATOM 20858 C CA . GLU A 1 17 ? -16.800 9.076 2.417 1.00 0.00 17 GLU A CA 7
ATOM 20859 C C . GLU A 1 17 ? -15.591 8.380 3.033 1.00 0.00 17 GLU A C 7
ATOM 20860 O O . GLU A 1 17 ? -15.017 8.857 4.013 1.00 0.00 17 GLU A O 7
ATOM 20872 N N . GLU A 1 18 ? -15.207 7.251 2.446 1.00 0.00 18 GLU A N 7
ATOM 20873 C CA . GLU A 1 18 ? -14.063 6.489 2.930 1.00 0.00 18 GLU A CA 7
ATOM 20874 C C . GLU A 1 18 ? -12.778 7.298 2.787 1.00 0.00 18 GLU A C 7
ATOM 20875 O O . GLU A 1 18 ? -11.843 7.140 3.572 1.00 0.00 18 GLU A O 7
ATOM 20887 N N . GLU A 1 19 ? -12.740 8.167 1.780 1.00 0.00 19 GLU A N 7
ATOM 20888 C CA . GLU A 1 19 ? -11.571 9.005 1.536 1.00 0.00 19 GLU A CA 7
ATOM 20889 C C . GLU A 1 19 ? -11.239 9.836 2.771 1.00 0.00 19 GLU A C 7
ATOM 20890 O O . GLU A 1 19 ? -10.076 9.955 3.158 1.00 0.00 19 GLU A O 7
ATOM 20902 N N . GLU A 1 20 ? -12.269 10.406 3.387 1.00 0.00 20 GLU A N 7
ATOM 20903 C CA . GLU A 1 20 ? -12.089 11.221 4.581 1.00 0.00 20 GLU A CA 7
ATOM 20904 C C . GLU A 1 20 ? -11.737 10.344 5.778 1.00 0.00 20 GLU A C 7
ATOM 20905 O O . GLU A 1 20 ? -10.916 10.718 6.615 1.00 0.00 20 GLU A O 7
ATOM 20917 N N . ARG A 1 21 ? -12.362 9.172 5.847 1.00 0.00 21 ARG A N 7
ATOM 20918 C CA . ARG A 1 21 ? -12.113 8.237 6.938 1.00 0.00 21 ARG A CA 7
ATOM 20919 C C . ARG A 1 21 ? -10.668 7.748 6.911 1.00 0.00 21 ARG A C 7
ATOM 20920 O O . ARG A 1 21 ? -9.999 7.701 7.943 1.00 0.00 21 ARG A O 7
ATOM 20941 N N . ILE A 1 22 ? -10.194 7.386 5.723 1.00 0.00 22 ILE A N 7
ATOM 20942 C CA . ILE A 1 22 ? -8.829 6.901 5.561 1.00 0.00 22 ILE A CA 7
ATOM 20943 C C . ILE A 1 22 ? -7.821 8.017 5.815 1.00 0.00 22 ILE A C 7
ATOM 20944 O O . ILE A 1 22 ? -6.733 7.775 6.338 1.00 0.00 22 ILE A O 7
ATOM 20960 N N . LYS A 1 23 ? -8.190 9.239 5.442 1.00 0.00 23 LYS A N 7
ATOM 20961 C CA . LYS A 1 23 ? -7.317 10.391 5.633 1.00 0.00 23 LYS A CA 7
ATOM 20962 C C . LYS A 1 23 ? -7.125 10.685 7.117 1.00 0.00 23 LYS A C 7
ATOM 20963 O O . LYS A 1 23 ? -6.054 11.115 7.543 1.00 0.00 23 LYS A O 7
ATOM 20982 N N . CYS A 1 24 ? -8.172 10.447 7.902 1.00 0.00 24 CYS A N 7
ATOM 20983 C CA . CYS A 1 24 ? -8.119 10.684 9.339 1.00 0.00 24 CYS A CA 7
ATOM 20984 C C . CYS A 1 24 ? -7.217 9.663 10.024 1.00 0.00 24 CYS A C 7
ATOM 20985 O O . CYS A 1 24 ? -6.441 10.005 10.916 1.00 0.00 24 CYS A O 7
ATOM 20993 N N . ALA A 1 25 ? -7.323 8.408 9.599 1.00 0.00 25 ALA A N 7
ATOM 20994 C CA . ALA A 1 25 ? -6.515 7.338 10.169 1.00 0.00 25 ALA A CA 7
ATOM 20995 C C . ALA A 1 25 ? -5.028 7.612 9.975 1.00 0.00 25 ALA A C 7
ATOM 20996 O O . ALA A 1 25 ? -4.224 7.410 10.887 1.00 0.00 25 ALA A O 7
ATOM 21003 N N . THR A 1 26 ? -4.668 8.075 8.782 1.00 0.00 26 THR A N 7
ATOM 21004 C CA . THR A 1 26 ? -3.277 8.380 8.470 1.00 0.00 26 THR A CA 7
ATOM 21005 C C . THR A 1 26 ? -2.787 9.572 9.284 1.00 0.00 26 THR A C 7
ATOM 21006 O O . THR A 1 26 ? -1.627 9.626 9.691 1.00 0.00 26 THR A O 7
ATOM 21017 N N . MET A 1 27 ? -3.681 10.528 9.519 1.00 0.00 27 MET A N 7
ATOM 21018 C CA . MET A 1 27 ? -3.342 11.719 10.288 1.00 0.00 27 MET A CA 7
ATOM 21019 C C . MET A 1 27 ? -2.897 11.343 11.699 1.00 0.00 27 MET A C 7
ATOM 21020 O O . MET A 1 27 ? -1.876 11.827 12.188 1.00 0.00 27 MET A O 7
ATOM 21034 N N . ASP A 1 28 ? -3.669 10.476 12.344 1.00 0.00 28 ASP A N 7
ATOM 21035 C CA . ASP A 1 28 ? -3.353 10.031 13.696 1.00 0.00 28 ASP A CA 7
ATOM 21036 C C . ASP A 1 28 ? -2.069 9.210 13.710 1.00 0.00 28 ASP A C 7
ATOM 21037 O O . ASP A 1 28 ? -1.315 9.234 14.682 1.00 0.00 28 ASP A O 7
ATOM 21046 N N . PHE A 1 29 ? -1.827 8.484 12.622 1.00 0.00 29 PHE A N 7
ATOM 21047 C CA . PHE A 1 29 ? -0.634 7.654 12.503 1.00 0.00 29 PHE A CA 7
ATOM 21048 C C . PHE A 1 29 ? 0.630 8.488 12.702 1.00 0.00 29 PHE A C 7
ATOM 21049 O O . PHE A 1 29 ? 1.460 8.182 13.558 1.00 0.00 29 PHE A O 7
ATOM 21066 N N . LEU A 1 30 ? 0.768 9.542 11.904 1.00 0.00 30 LEU A N 7
ATOM 21067 C CA . LEU A 1 30 ? 1.929 10.419 11.990 1.00 0.00 30 LEU A CA 7
ATOM 21068 C C . LEU A 1 30 ? 1.972 11.129 13.339 1.00 0.00 30 LEU A C 7
ATOM 21069 O O . LEU A 1 30 ? 3.047 11.393 13.880 1.00 0.00 30 LEU A O 7
ATOM 21085 N N . LYS A 1 31 ? 0.797 11.436 13.879 1.00 0.00 31 LYS A N 7
ATOM 21086 C CA . LYS A 1 31 ? 0.700 12.114 15.165 1.00 0.00 31 LYS A CA 7
ATOM 21087 C C . LYS A 1 31 ? 1.223 11.227 16.291 1.00 0.00 31 LYS A C 7
ATOM 21088 O O . LYS A 1 31 ? 1.922 11.694 17.190 1.00 0.00 31 LYS A O 7
ATOM 21107 N N . THR A 1 32 ? 0.881 9.943 16.234 1.00 0.00 32 THR A N 7
ATOM 21108 C CA . THR A 1 32 ? 1.316 8.991 17.249 1.00 0.00 32 THR A CA 7
ATOM 21109 C C . THR A 1 32 ? 2.781 8.615 17.051 1.00 0.00 32 THR A C 7
ATOM 21110 O O . THR A 1 32 ? 3.506 8.373 18.016 1.00 0.00 32 THR A O 7
ATOM 21121 N N . LEU A 1 33 ? 3.210 8.567 15.795 1.00 0.00 33 LEU A N 7
ATOM 21122 C CA . LEU A 1 33 ? 4.588 8.220 15.468 1.00 0.00 33 LEU A CA 7
ATOM 21123 C C . LEU A 1 33 ? 5.556 9.273 15.998 1.00 0.00 33 LEU A C 7
ATOM 21124 O O . LEU A 1 33 ? 6.606 8.944 16.550 1.00 0.00 33 LEU A O 7
ATOM 21140 N N . ASP A 1 34 ? 5.196 10.541 15.826 1.00 0.00 34 ASP A N 7
ATOM 21141 C CA . ASP A 1 34 ? 6.033 11.643 16.285 1.00 0.00 34 ASP A CA 7
ATOM 21142 C C . ASP A 1 34 ? 6.019 11.742 17.807 1.00 0.00 34 ASP A C 7
ATOM 21143 O O . ASP A 1 34 ? 7.050 11.988 18.433 1.00 0.00 34 ASP A O 7
ATOM 21152 N N . THR A 1 35 ? 4.845 11.548 18.397 1.00 0.00 35 THR A N 7
ATOM 21153 C CA . THR A 1 35 ? 4.695 11.616 19.846 1.00 0.00 35 THR A CA 7
ATOM 21154 C C . THR A 1 35 ? 5.344 10.412 20.526 1.00 0.00 35 THR A C 7
ATOM 21155 O O . THR A 1 35 ? 5.656 10.454 21.716 1.00 0.00 35 THR A O 7
ATOM 21166 N N . LEU A 1 36 ? 5.544 9.338 19.766 1.00 0.00 36 LEU A N 7
ATOM 21167 C CA . LEU A 1 36 ? 6.153 8.126 20.302 1.00 0.00 36 LEU A CA 7
ATOM 21168 C C . LEU A 1 36 ? 7.554 8.412 20.836 1.00 0.00 36 LEU A C 7
ATOM 21169 O O . LEU A 1 36 ? 8.439 8.836 20.093 1.00 0.00 36 LEU A O 7
ATOM 21185 N N . GLU A 1 37 ? 7.746 8.178 22.131 1.00 0.00 37 GLU A N 7
ATOM 21186 C CA . GLU A 1 37 ? 9.037 8.410 22.768 1.00 0.00 37 GLU A CA 7
ATOM 21187 C C . GLU A 1 37 ? 10.112 7.513 22.162 1.00 0.00 37 GLU A C 7
ATOM 21188 O O . GLU A 1 37 ? 11.237 7.952 21.919 1.00 0.00 37 GLU A O 7
ATOM 21200 N N . ALA A 1 38 ? 9.758 6.255 21.920 1.00 0.00 38 ALA A N 7
ATOM 21201 C CA . ALA A 1 38 ? 10.692 5.296 21.343 1.00 0.00 38 ALA A CA 7
ATOM 21202 C C . ALA A 1 38 ? 11.049 5.673 19.910 1.00 0.00 38 ALA A C 7
ATOM 21203 O O . ALA A 1 38 ? 12.175 5.455 19.462 1.00 0.00 38 ALA A O 7
ATOM 21210 N N . PHE A 1 39 ? 10.083 6.240 19.195 1.00 0.00 39 PHE A N 7
ATOM 21211 C CA . PHE A 1 39 ? 10.294 6.647 17.811 1.00 0.00 39 PHE A CA 7
ATOM 21212 C C . PHE A 1 39 ? 11.282 7.808 17.732 1.00 0.00 39 PHE A C 7
ATOM 21213 O O . PHE A 1 39 ? 12.257 7.757 16.980 1.00 0.00 39 PHE A O 7
ATOM 21230 N N . LYS A 1 40 ? 11.024 8.855 18.510 1.00 0.00 40 LYS A N 7
ATOM 21231 C CA . LYS A 1 40 ? 11.890 10.030 18.526 1.00 0.00 40 LYS A CA 7
ATOM 21232 C C . LYS A 1 40 ? 13.327 9.646 18.871 1.00 0.00 40 LYS A C 7
ATOM 21233 O O . LYS A 1 40 ? 14.270 10.063 18.198 1.00 0.00 40 LYS A O 7
ATOM 21252 N N . GLU A 1 41 ? 13.486 8.848 19.923 1.00 0.00 41 GLU A N 7
ATOM 21253 C CA . GLU A 1 41 ? 14.809 8.409 20.355 1.00 0.00 41 GLU A CA 7
ATOM 21254 C C . GLU A 1 41 ? 15.457 7.513 19.304 1.00 0.00 41 GLU A C 7
ATOM 21255 O O . GLU A 1 41 ? 16.683 7.433 19.214 1.00 0.00 41 GLU A O 7
ATOM 21267 N N . HIS A 1 42 ? 14.628 6.839 18.513 1.00 0.00 42 HIS A N 7
ATOM 21268 C CA . HIS A 1 42 ? 15.122 5.948 17.469 1.00 0.00 42 HIS A CA 7
ATOM 21269 C C . HIS A 1 42 ? 15.609 6.735 16.255 1.00 0.00 42 HIS A C 7
ATOM 21270 O O . HIS A 1 42 ? 16.397 6.230 15.455 1.00 0.00 42 HIS A O 7
ATOM 21284 N N . ILE A 1 43 ? 15.139 7.973 16.120 1.00 0.00 43 ILE A N 7
ATOM 21285 C CA . ILE A 1 43 ? 15.533 8.820 14.999 1.00 0.00 43 ILE A CA 7
ATOM 21286 C C . ILE A 1 43 ? 17.048 8.987 14.942 1.00 0.00 43 ILE A C 7
ATOM 21287 O O . ILE A 1 43 ? 17.643 8.977 13.865 1.00 0.00 43 ILE A O 7
ATOM 21303 N N . SER A 1 44 ? 17.665 9.139 16.109 1.00 0.00 44 SER A N 7
ATOM 21304 C CA . SER A 1 44 ? 19.111 9.307 16.192 1.00 0.00 44 SER A CA 7
ATOM 21305 C C . SER A 1 44 ? 19.833 8.030 15.776 1.00 0.00 44 SER A C 7
ATOM 21306 O O . SER A 1 44 ? 20.941 8.076 15.244 1.00 0.00 44 SER A O 7
ATOM 21314 N 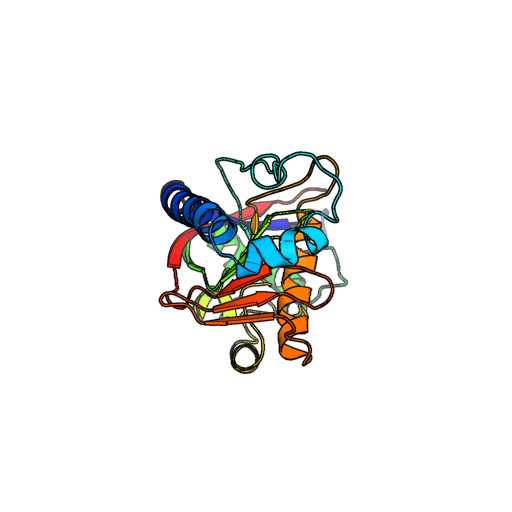N . GLU A 1 45 ? 19.197 6.889 16.025 1.00 0.00 45 GLU A N 7
ATOM 21315 C CA . GLU A 1 45 ? 19.779 5.598 15.678 1.00 0.00 45 GLU A CA 7
ATOM 21316 C C . GLU A 1 45 ? 19.816 5.405 14.164 1.00 0.00 45 GLU A C 7
ATOM 21317 O O . GLU A 1 45 ? 20.683 4.705 13.639 1.00 0.00 45 GLU A O 7
ATOM 21329 N N . PHE A 1 46 ? 18.869 6.026 13.468 1.00 0.00 46 PHE A N 7
ATOM 21330 C CA . PHE A 1 46 ? 18.795 5.920 12.015 1.00 0.00 46 PHE A CA 7
ATOM 21331 C C . PHE A 1 46 ? 19.998 6.593 11.358 1.00 0.00 46 PHE A C 7
ATOM 21332 O O . PHE A 1 46 ? 20.639 6.017 10.479 1.00 0.00 46 PHE A O 7
ATOM 21349 N N . THR A 1 47 ? 20.297 7.813 11.790 1.00 0.00 47 THR A N 7
ATOM 21350 C CA . THR A 1 47 ? 21.422 8.562 11.241 1.00 0.00 47 THR A CA 7
ATOM 21351 C C . THR A 1 47 ? 22.681 8.367 12.084 1.00 0.00 47 THR A C 7
ATOM 21352 O O . THR A 1 47 ? 23.648 9.117 11.950 1.00 0.00 47 THR A O 7
ATOM 21363 N N . GLY A 1 48 ? 22.667 7.357 12.951 1.00 0.00 48 GLY A N 7
ATOM 21364 C CA . GLY A 1 48 ? 23.816 7.089 13.797 1.00 0.00 48 GLY A CA 7
ATOM 21365 C C . GLY A 1 48 ? 24.264 8.308 14.581 1.00 0.00 48 GLY A C 7
ATOM 21366 O O . GLY A 1 48 ? 25.424 8.403 14.982 1.00 0.00 48 GLY A O 7
ATOM 21370 N N . GLU A 1 49 ? 23.344 9.243 14.801 1.00 0.00 49 GLU A N 7
ATOM 21371 C CA . GLU A 1 49 ? 23.654 10.460 15.541 1.00 0.00 49 GLU A CA 7
ATOM 21372 C C . GLU A 1 49 ? 24.749 11.258 14.840 1.00 0.00 49 GLU A C 7
ATOM 21373 O O . GLU A 1 49 ? 25.864 11.381 15.347 1.00 0.00 49 GLU A O 7
ATOM 21385 N N . ALA A 1 50 ? 24.425 11.798 13.670 1.00 0.00 50 ALA A N 7
ATOM 21386 C CA . ALA A 1 50 ? 25.383 12.582 12.901 1.00 0.00 50 ALA A CA 7
ATOM 21387 C C . ALA A 1 50 ? 24.719 13.241 11.695 1.00 0.00 50 ALA A C 7
ATOM 21388 O O . ALA A 1 50 ? 25.218 13.151 10.572 1.00 0.00 50 ALA A O 7
ATOM 21395 N N . GLU A 1 51 ? 23.593 13.905 11.934 1.00 0.00 51 GLU A N 7
ATOM 21396 C CA . GLU A 1 51 ? 22.866 14.580 10.865 1.00 0.00 51 GLU A CA 7
ATOM 21397 C C . GLU A 1 51 ? 21.876 15.595 11.434 1.00 0.00 51 GLU A C 7
ATOM 21398 O O . GLU A 1 51 ? 22.124 16.799 11.401 1.00 0.00 51 GLU A O 7
ATOM 21410 N N . LYS A 1 52 ? 20.756 15.101 11.959 1.00 0.00 52 LYS A N 7
ATOM 21411 C CA . LYS A 1 52 ? 19.733 15.969 12.539 1.00 0.00 52 LYS A CA 7
ATOM 21412 C C . LYS A 1 52 ? 18.481 15.173 12.899 1.00 0.00 52 LYS A C 7
ATOM 21413 O O . LYS A 1 52 ? 18.038 15.182 14.047 1.00 0.00 52 LYS A O 7
ATOM 21432 N N . GLU A 1 53 ? 17.918 14.484 11.910 1.00 0.00 53 GLU A N 7
ATOM 21433 C CA . GLU A 1 53 ? 16.715 13.680 12.119 1.00 0.00 53 GLU A CA 7
ATOM 21434 C C . GLU A 1 53 ? 16.177 13.147 10.795 1.00 0.00 53 GLU A C 7
ATOM 21435 O O . GLU A 1 53 ? 15.583 12.070 10.746 1.00 0.00 53 GLU A O 7
ATOM 21447 N N . VAL A 1 54 ? 16.388 13.910 9.726 1.00 0.00 54 VAL A N 7
ATOM 21448 C CA . VAL A 1 54 ? 15.931 13.522 8.395 1.00 0.00 54 VAL A CA 7
ATOM 21449 C C . VAL A 1 54 ? 14.486 13.026 8.414 1.00 0.00 54 VAL A C 7
ATOM 21450 O O . VAL A 1 54 ? 14.117 12.129 7.656 1.00 0.00 54 VAL A O 7
ATOM 21463 N N . ASP A 1 55 ? 13.673 13.619 9.283 1.00 0.00 55 ASP A N 7
ATOM 21464 C CA . ASP A 1 55 ? 12.269 13.238 9.398 1.00 0.00 55 ASP A CA 7
ATOM 21465 C C . ASP A 1 55 ? 11.373 14.186 8.602 1.00 0.00 55 ASP A C 7
ATOM 21466 O O . ASP A 1 55 ? 10.161 14.229 8.812 1.00 0.00 55 ASP A O 7
ATOM 21475 N N . LEU A 1 56 ? 11.973 14.945 7.688 1.00 0.00 56 LEU A N 7
ATOM 21476 C CA . LEU A 1 56 ? 11.221 15.887 6.865 1.00 0.00 56 LEU A CA 7
ATOM 21477 C C . LEU A 1 56 ? 10.313 15.149 5.886 1.00 0.00 56 LEU A C 7
ATOM 21478 O O . LEU A 1 56 ? 9.168 15.544 5.667 1.00 0.00 56 LEU A O 7
ATOM 21494 N N . GLU A 1 57 ? 10.834 14.075 5.300 1.00 0.00 57 GLU A N 7
ATOM 21495 C CA . GLU A 1 57 ? 10.074 13.279 4.343 1.00 0.00 57 GLU A CA 7
ATOM 21496 C C . GLU A 1 57 ? 8.798 12.725 4.974 1.00 0.00 57 GLU A C 7
ATOM 21497 O O . GLU A 1 57 ? 7.856 12.362 4.269 1.00 0.00 57 GLU A O 7
ATOM 21509 N N . GLN A 1 58 ? 8.772 12.662 6.302 1.00 0.00 58 GLN A N 7
ATOM 21510 C CA . GLN A 1 58 ? 7.609 12.150 7.019 1.00 0.00 58 GLN A CA 7
ATOM 21511 C C . GLN A 1 58 ? 6.436 13.131 6.959 1.00 0.00 58 GLN A C 7
ATOM 21512 O O . GLN A 1 58 ? 5.327 12.807 7.385 1.00 0.00 58 GLN A O 7
ATOM 21526 N N . TYR A 1 59 ? 6.682 14.329 6.428 1.00 0.00 59 TYR A N 7
ATOM 21527 C CA . TYR A 1 59 ? 5.639 15.346 6.318 1.00 0.00 59 TYR A CA 7
ATOM 21528 C C . TYR A 1 59 ? 4.373 14.770 5.685 1.00 0.00 59 TYR A C 7
ATOM 21529 O O . TYR A 1 59 ? 3.266 14.989 6.177 1.00 0.00 59 TYR A O 7
ATOM 21547 N N . PHE A 1 60 ? 4.546 14.032 4.593 1.00 0.00 60 PHE A N 7
ATOM 21548 C CA . PHE A 1 60 ? 3.420 13.422 3.894 1.00 0.00 60 PHE A CA 7
ATOM 21549 C C . PHE A 1 60 ? 2.463 14.490 3.367 1.00 0.00 60 PHE A C 7
ATOM 21550 O O . PHE A 1 60 ? 1.862 15.236 4.140 1.00 0.00 60 PHE A O 7
ATOM 21567 N N . GLN A 1 61 ? 2.326 14.554 2.047 1.00 0.00 61 GLN A N 7
ATOM 21568 C CA . GLN A 1 61 ? 1.440 15.527 1.415 1.00 0.00 61 GLN A CA 7
ATOM 21569 C C . GLN A 1 61 ? 0.227 14.836 0.802 1.00 0.00 61 GLN A C 7
ATOM 21570 O O . GLN A 1 61 ? 0.357 14.041 -0.129 1.00 0.00 61 GLN A O 7
ATOM 21584 N N . ASN A 1 62 ? -0.954 15.142 1.330 1.00 0.00 62 ASN A N 7
ATOM 21585 C CA . ASN A 1 62 ? -2.191 14.548 0.833 1.00 0.00 62 ASN A CA 7
ATOM 21586 C C . ASN A 1 62 ? -3.016 15.574 0.055 1.00 0.00 62 ASN A C 7
ATOM 21587 O O . ASN A 1 62 ? -3.543 16.523 0.637 1.00 0.00 62 ASN A O 7
ATOM 21598 N N . PRO A 1 63 ? -3.142 15.401 -1.274 1.00 0.00 63 PRO A N 7
ATOM 21599 C CA . PRO A 1 63 ? -3.910 16.325 -2.115 1.00 0.00 63 PRO A CA 7
ATOM 21600 C C . PRO A 1 63 ? -5.388 16.363 -1.737 1.00 0.00 63 PRO A C 7
ATOM 21601 O O . PRO A 1 63 ? -5.863 17.335 -1.149 1.00 0.00 63 PRO A O 7
ATOM 21612 N N . LEU A 1 64 ? -6.111 15.300 -2.075 1.00 0.00 64 LEU A N 7
ATOM 21613 C CA . LEU A 1 64 ? -7.536 15.214 -1.770 1.00 0.00 64 LEU A CA 7
ATOM 21614 C C . LEU A 1 64 ? -8.111 13.878 -2.229 1.00 0.00 64 LEU A C 7
ATOM 21615 O O . LEU A 1 64 ? -8.527 13.057 -1.411 1.00 0.00 64 LEU A O 7
ATOM 21631 N N . GLN A 1 65 ? -8.129 13.666 -3.541 1.00 0.00 65 GLN A N 7
ATOM 21632 C CA . GLN A 1 65 ? -8.652 12.429 -4.108 1.00 0.00 65 GLN A CA 7
ATOM 21633 C C . GLN A 1 65 ? -7.558 11.371 -4.204 1.00 0.00 65 GLN A C 7
ATOM 21634 O O . GLN A 1 65 ? -6.846 11.290 -5.205 1.00 0.00 65 GLN A O 7
ATOM 21648 N N . LEU A 1 66 ? -7.429 10.563 -3.158 1.00 0.00 66 LEU A N 7
ATOM 21649 C CA . LEU A 1 66 ? -6.419 9.512 -3.125 1.00 0.00 66 LEU A CA 7
ATOM 21650 C C . LEU A 1 66 ? -6.999 8.181 -3.594 1.00 0.00 66 LEU A C 7
ATOM 21651 O O . LEU A 1 66 ? -8.061 7.758 -3.135 1.00 0.00 66 LEU A O 7
ATOM 21667 N N . HIS A 1 67 ? -6.295 7.526 -4.511 1.00 0.00 67 HIS A N 7
ATOM 21668 C CA . HIS A 1 67 ? -6.736 6.242 -5.044 1.00 0.00 67 HIS A CA 7
ATOM 21669 C C . HIS A 1 67 ? -5.764 5.132 -4.656 1.00 0.00 67 HIS A C 7
ATOM 21670 O O . HIS A 1 67 ? -4.583 5.384 -4.416 1.00 0.00 67 HIS A O 7
ATOM 21684 N N . CYS A 1 68 ? -6.268 3.904 -4.595 1.00 0.00 68 CYS A N 7
ATOM 21685 C CA . CYS A 1 68 ? -5.442 2.758 -4.233 1.00 0.00 68 CYS A CA 7
ATOM 21686 C C . CYS A 1 68 ? -5.037 1.961 -5.469 1.00 0.00 68 CYS A C 7
ATOM 21687 O O . CYS A 1 68 ? -5.840 1.755 -6.379 1.00 0.00 68 CYS A O 7
ATOM 21695 N N . THR A 1 69 ? -3.786 1.514 -5.491 1.00 0.00 69 THR A N 7
ATOM 21696 C CA . THR A 1 69 ? -3.269 0.736 -6.612 1.00 0.00 69 THR A CA 7
ATOM 21697 C C . THR A 1 69 ? -3.747 -0.710 -6.534 1.00 0.00 69 THR A C 7
ATOM 21698 O O . THR A 1 69 ? -4.263 -1.148 -5.505 1.00 0.00 69 THR A O 7
ATOM 21709 N N . THR A 1 70 ? -3.572 -1.447 -7.626 1.00 0.00 70 THR A N 7
ATOM 21710 C CA . THR A 1 70 ? -3.988 -2.844 -7.676 1.00 0.00 70 THR A CA 7
ATOM 21711 C C . THR A 1 70 ? -2.938 -3.705 -8.379 1.00 0.00 70 THR A C 7
ATOM 21712 O O . THR A 1 70 ? -2.115 -4.348 -7.727 1.00 0.00 70 THR A O 7
ATOM 21723 N N . LYS A 1 71 ? -2.974 -3.720 -9.709 1.00 0.00 71 LYS A N 7
ATOM 21724 C CA . LYS A 1 71 ? -2.027 -4.510 -10.487 1.00 0.00 71 LYS A CA 7
ATOM 21725 C C . LYS A 1 71 ? -1.499 -3.725 -11.684 1.00 0.00 71 LYS A C 7
ATOM 21726 O O . LYS A 1 71 ? -2.254 -3.037 -12.371 1.00 0.00 71 LYS A O 7
ATOM 21745 N N . PHE A 1 72 ? -0.197 -3.840 -11.930 1.00 0.00 72 PHE A N 7
ATOM 21746 C CA . PHE A 1 72 ? 0.437 -3.150 -13.048 1.00 0.00 72 PHE A CA 7
ATOM 21747 C C . PHE A 1 72 ? 0.554 -4.077 -14.254 1.00 0.00 72 PHE A C 7
ATOM 21748 O O . PHE A 1 72 ? 1.321 -5.040 -14.237 1.00 0.00 72 PHE A O 7
ATOM 21765 N N . CYS A 1 73 ? -0.213 -3.782 -15.298 1.00 0.00 73 CYS A N 7
ATOM 21766 C CA . CYS A 1 73 ? -0.200 -4.592 -16.511 1.00 0.00 73 CYS A CA 7
ATOM 21767 C C . CYS A 1 73 ? 1.169 -4.552 -17.184 1.00 0.00 73 CYS A C 7
ATOM 21768 O O . CYS A 1 73 ? 1.618 -5.547 -17.753 1.00 0.00 73 CYS A O 7
ATOM 21776 N N . ASP A 1 74 ? 1.824 -3.398 -17.114 1.00 0.00 74 ASP A N 7
ATOM 21777 C CA . ASP A 1 74 ? 3.143 -3.226 -17.717 1.00 0.00 74 ASP A CA 7
ATOM 21778 C C . ASP A 1 74 ? 3.075 -3.390 -19.233 1.00 0.00 74 ASP A C 7
ATOM 21779 O O . ASP A 1 74 ? 3.048 -2.407 -19.973 1.00 0.00 74 ASP A O 7
ATOM 21788 N N . TYR A 1 75 ? 3.046 -4.638 -19.690 1.00 0.00 75 TYR A N 7
ATOM 21789 C CA . TYR A 1 75 ? 2.979 -4.930 -21.117 1.00 0.00 75 TYR A CA 7
ATOM 21790 C C . TYR A 1 75 ? 2.566 -6.379 -21.357 1.00 0.00 75 TYR A C 7
ATOM 21791 O O . TYR A 1 75 ? 1.432 -6.654 -21.751 1.00 0.00 75 TYR A O 7
ATOM 21809 N N . GLY A 1 76 ? 3.489 -7.305 -21.116 1.00 0.00 76 GLY A N 7
ATOM 21810 C CA . GLY A 1 76 ? 3.193 -8.712 -21.311 1.00 0.00 76 GLY A CA 7
ATOM 21811 C C . GLY A 1 76 ? 4.091 -9.628 -20.496 1.00 0.00 76 GLY A C 7
ATOM 21812 O O . GLY A 1 76 ? 4.158 -10.829 -20.759 1.00 0.00 76 GLY A O 7
ATOM 21816 N N . LYS A 1 77 ? 4.780 -9.068 -19.505 1.00 0.00 77 LYS A N 7
ATOM 21817 C CA . LYS A 1 77 ? 5.669 -9.856 -18.658 1.00 0.00 77 LYS A CA 7
ATOM 21818 C C . LYS A 1 77 ? 4.886 -10.552 -17.550 1.00 0.00 77 LYS A C 7
ATOM 21819 O O . LYS A 1 77 ? 5.163 -11.703 -17.210 1.00 0.00 77 LYS A O 7
ATOM 21838 N N . ALA A 1 78 ? 3.906 -9.850 -16.991 1.00 0.00 78 ALA A N 7
ATOM 21839 C CA . ALA A 1 78 ? 3.082 -10.405 -15.923 1.00 0.00 78 ALA A CA 7
ATOM 21840 C C . ALA A 1 78 ? 1.882 -11.155 -16.491 1.00 0.00 78 ALA A C 7
ATOM 21841 O O . ALA A 1 78 ? 0.771 -10.627 -16.534 1.00 0.00 78 ALA A O 7
ATOM 21848 N N . GLU A 1 79 ? 2.115 -12.390 -16.929 1.00 0.00 79 GLU A N 7
ATOM 21849 C CA . GLU A 1 79 ? 1.055 -13.220 -17.499 1.00 0.00 79 GLU A CA 7
ATOM 21850 C C . GLU A 1 79 ? -0.184 -13.224 -16.608 1.00 0.00 79 GLU A C 7
ATOM 21851 O O . GLU A 1 79 ? -1.312 -13.158 -17.096 1.00 0.00 79 GLU A O 7
ATOM 21863 N N . GLY A 1 80 ? 0.034 -13.304 -15.299 1.00 0.00 80 GLY A N 7
ATOM 21864 C CA . GLY A 1 80 ? -1.074 -13.316 -14.356 1.00 0.00 80 GLY A CA 7
ATOM 21865 C C . GLY A 1 80 ? -2.087 -12.217 -14.621 1.00 0.00 80 GLY A C 7
ATOM 21866 O O . GLY A 1 80 ? -3.093 -12.434 -15.299 1.00 0.00 80 GLY A O 7
ATOM 21870 N N . ALA A 1 81 ? -1.820 -11.033 -14.080 1.00 0.00 81 ALA A N 7
ATOM 21871 C CA . ALA A 1 81 ? -2.712 -9.892 -14.253 1.00 0.00 81 ALA A CA 7
ATOM 21872 C C . ALA A 1 81 ? -3.065 -9.689 -15.724 1.00 0.00 81 ALA A C 7
ATOM 21873 O O . ALA A 1 81 ? -4.137 -9.179 -16.047 1.00 0.00 81 ALA A O 7
ATOM 21880 N N . LYS A 1 82 ? -2.165 -10.102 -16.614 1.00 0.00 82 LYS A N 7
ATOM 21881 C CA . LYS A 1 82 ? -2.404 -9.974 -18.047 1.00 0.00 82 LYS A CA 7
ATOM 21882 C C . LYS A 1 82 ? -3.721 -10.646 -18.419 1.00 0.00 82 LYS A C 7
ATOM 21883 O O . LYS A 1 82 ? -4.583 -10.042 -19.058 1.00 0.00 82 LYS A O 7
ATOM 21902 N N . GLU A 1 83 ? -3.877 -11.897 -17.994 1.00 0.00 83 GLU A N 7
ATOM 21903 C CA . GLU A 1 83 ? -5.096 -12.646 -18.262 1.00 0.00 83 GLU A CA 7
ATOM 21904 C C . GLU A 1 83 ? -6.274 -11.976 -17.569 1.00 0.00 83 GLU A C 7
ATOM 21905 O O . GLU A 1 83 ? -7.382 -11.926 -18.105 1.00 0.00 83 GLU A O 7
ATOM 21917 N N . TYR A 1 84 ? -6.019 -11.447 -16.375 1.00 0.00 84 TYR A N 7
ATOM 21918 C CA . TYR A 1 84 ? -7.049 -10.761 -15.603 1.00 0.00 84 TYR A CA 7
ATOM 21919 C C . TYR A 1 84 ? -7.581 -9.566 -16.386 1.00 0.00 84 TYR A C 7
ATOM 21920 O O . TYR A 1 84 ? -8.792 -9.394 -16.529 1.00 0.00 84 TYR A O 7
ATOM 21938 N N . ALA A 1 85 ? -6.667 -8.750 -16.899 1.00 0.00 85 ALA A N 7
ATOM 21939 C CA . ALA A 1 85 ? -7.042 -7.579 -17.678 1.00 0.00 85 ALA A CA 7
ATOM 21940 C C . ALA A 1 85 ? -7.825 -7.989 -18.921 1.00 0.00 85 ALA A C 7
ATOM 21941 O O . ALA A 1 85 ? -8.663 -7.236 -19.417 1.00 0.00 85 ALA A O 7
ATOM 21948 N N . GLU A 1 86 ? -7.549 -9.193 -19.414 1.00 0.00 86 GLU A N 7
ATOM 21949 C CA . GLU A 1 86 ? -8.230 -9.712 -20.595 1.00 0.00 86 GLU A CA 7
ATOM 21950 C C . GLU A 1 86 ? -9.403 -10.606 -20.196 1.00 0.00 86 GLU A C 7
ATOM 21951 O O . GLU A 1 86 ? -9.770 -11.527 -20.926 1.00 0.00 86 GLU A O 7
ATOM 21963 N N . LEU A 1 87 ? -9.989 -10.324 -19.035 1.00 0.00 87 LEU A N 7
ATOM 21964 C CA . LEU A 1 87 ? -11.121 -11.092 -18.540 1.00 0.00 87 LEU A CA 7
ATOM 21965 C C . LEU A 1 87 ? -12.345 -10.198 -18.393 1.00 0.00 87 LEU A C 7
ATOM 21966 O O . LEU A 1 87 ? -12.429 -9.381 -17.477 1.00 0.00 87 LEU A O 7
ATOM 21982 N N . GLN A 1 88 ? -13.286 -10.356 -19.311 1.00 0.00 88 GLN A N 7
ATOM 21983 C CA . GLN A 1 88 ? -14.513 -9.563 -19.307 1.00 0.00 88 GLN A CA 7
ATOM 21984 C C . GLN A 1 88 ? -15.173 -9.561 -17.930 1.00 0.00 88 GLN A C 7
ATOM 21985 O O . GLN A 1 88 ? -15.837 -8.596 -17.554 1.00 0.00 88 GLN A O 7
ATOM 21999 N N . VAL A 1 89 ? -14.990 -10.646 -17.184 1.00 0.00 89 VAL A N 7
ATOM 22000 C CA . VAL A 1 89 ? -15.573 -10.759 -15.852 1.00 0.00 89 VAL A CA 7
ATOM 22001 C C . VAL A 1 89 ? -15.112 -9.616 -14.949 1.00 0.00 89 VAL A C 7
ATOM 22002 O O . VAL A 1 89 ? -15.922 -8.980 -14.274 1.00 0.00 89 VAL A O 7
ATOM 22015 N N . VAL A 1 90 ? -13.807 -9.354 -14.945 1.00 0.00 90 VAL A N 7
ATOM 22016 C CA . VAL A 1 90 ? -13.251 -8.283 -14.126 1.00 0.00 90 VAL A CA 7
ATOM 22017 C C . VAL A 1 90 ? -13.604 -6.917 -14.703 1.00 0.00 90 VAL A C 7
ATOM 22018 O O . VAL A 1 90 ? -13.788 -5.950 -13.964 1.00 0.00 90 VAL A O 7
ATOM 22031 N N . LYS A 1 91 ? -13.703 -6.844 -16.029 1.00 0.00 91 LYS A N 7
ATOM 22032 C CA . LYS A 1 91 ? -14.040 -5.595 -16.702 1.00 0.00 91 LYS A CA 7
ATOM 22033 C C . LYS A 1 91 ? -15.369 -5.050 -16.186 1.00 0.00 91 LYS A C 7
ATOM 22034 O O . LYS A 1 91 ? -15.505 -3.854 -15.928 1.00 0.00 91 LYS A O 7
ATOM 22053 N N . GLU A 1 92 ? -16.343 -5.941 -16.029 1.00 0.00 92 GLU A N 7
ATOM 22054 C CA . GLU A 1 92 ? -17.657 -5.556 -15.532 1.00 0.00 92 GLU A CA 7
ATOM 22055 C C . GLU A 1 92 ? -17.612 -5.345 -14.022 1.00 0.00 92 GLU A C 7
ATOM 22056 O O . GLU A 1 92 ? -18.357 -4.534 -13.473 1.00 0.00 92 GLU A O 7
ATOM 22068 N N . SER A 1 93 ? -16.725 -6.082 -13.358 1.00 0.00 93 SER A N 7
ATOM 22069 C CA . SER A 1 93 ? -16.570 -5.981 -11.912 1.00 0.00 93 SER A CA 7
ATOM 22070 C C . SER A 1 93 ? -16.175 -4.565 -11.493 1.00 0.00 93 SER A C 7
ATOM 22071 O O . SER A 1 93 ? -16.283 -4.204 -10.321 1.00 0.00 93 SER A O 7
ATOM 22079 N N . LEU A 1 94 ? -15.679 -3.778 -12.444 1.00 0.00 94 LEU A N 7
ATOM 22080 C CA . LEU A 1 94 ? -15.223 -2.412 -12.147 1.00 0.00 94 LEU A CA 7
ATOM 22081 C C . LEU A 1 94 ? -16.266 -1.554 -11.392 1.00 0.00 94 LEU A C 7
ATOM 22082 O O . LEU A 1 94 ? -15.949 -1.011 -10.334 1.00 0.00 94 LEU A O 7
ATOM 22098 N N . THR A 1 95 ? -17.493 -1.419 -11.908 1.00 0.00 95 THR A N 7
ATOM 22099 C CA . THR A 1 95 ? -18.516 -0.620 -11.241 1.00 0.00 95 THR A CA 7
ATOM 22100 C C . THR A 1 95 ? -18.779 -1.097 -9.812 1.00 0.00 95 THR A C 7
ATOM 22101 O O . THR A 1 95 ? -19.363 -0.371 -9.009 1.00 0.00 95 THR A O 7
ATOM 22112 N N . LYS A 1 96 ? -18.369 -2.325 -9.501 1.00 0.00 96 LYS A N 7
ATOM 22113 C CA . LYS A 1 96 ? -18.590 -2.887 -8.173 1.00 0.00 96 LYS A CA 7
ATOM 22114 C C . LYS A 1 96 ? -17.819 -2.119 -7.110 1.00 0.00 96 LYS A C 7
ATOM 22115 O O . LYS A 1 96 ? -16.908 -1.351 -7.421 1.00 0.00 96 LYS A O 7
ATOM 22134 N N . SER A 1 97 ? -18.188 -2.337 -5.853 1.00 0.00 97 SER A N 7
ATOM 22135 C CA . SER A 1 97 ? -17.534 -1.674 -4.741 1.00 0.00 97 SER A CA 7
ATOM 22136 C C . SER A 1 97 ? -17.418 -2.618 -3.551 1.00 0.00 97 SER A C 7
ATOM 22137 O O . SER A 1 97 ? -18.419 -3.118 -3.038 1.00 0.00 97 SER A O 7
ATOM 22145 N N . TYR A 1 98 ? -16.189 -2.855 -3.123 1.00 0.00 98 TYR A N 7
ATOM 22146 C CA . TYR A 1 98 ? -15.923 -3.739 -1.994 1.00 0.00 98 TYR A CA 7
ATOM 22147 C C . TYR A 1 98 ? -15.159 -3.006 -0.896 1.00 0.00 98 TYR A C 7
ATOM 22148 O O . TYR A 1 98 ? -14.406 -2.071 -1.170 1.00 0.00 98 TYR A O 7
ATOM 22166 N N . GLU A 1 99 ? -15.360 -3.434 0.345 1.00 0.00 99 GLU A N 7
ATOM 22167 C CA . GLU A 1 99 ? -14.692 -2.815 1.484 1.00 0.00 99 GLU A CA 7
ATOM 22168 C C . GLU A 1 99 ? -13.358 -3.496 1.773 1.00 0.00 99 GLU A C 7
ATOM 22169 O O . GLU A 1 99 ? -13.309 -4.690 2.070 1.00 0.00 99 GLU A O 7
ATOM 22181 N N . LEU A 1 100 ? -12.278 -2.726 1.688 1.00 0.00 100 LEU A N 7
ATOM 22182 C CA . LEU A 1 100 ? -10.942 -3.250 1.946 1.00 0.00 100 LEU A CA 7
ATOM 22183 C C . LEU A 1 100 ? -10.473 -2.858 3.343 1.00 0.00 100 LEU A C 7
ATOM 22184 O O . LEU A 1 100 ? -10.628 -1.710 3.760 1.00 0.00 100 LEU A O 7
ATOM 22200 N N . SER A 1 101 ? -9.909 -3.820 4.066 1.00 0.00 101 SER A N 7
ATOM 22201 C CA . SER A 1 101 ? -9.430 -3.573 5.421 1.00 0.00 101 SER A CA 7
ATOM 22202 C C . SER A 1 101 ? -7.927 -3.314 5.444 1.00 0.00 101 SER A C 7
ATOM 22203 O O . SER A 1 101 ? -7.146 -4.077 4.876 1.00 0.00 101 SER A O 7
ATOM 22211 N N . VAL A 1 102 ? -7.531 -2.236 6.115 1.00 0.00 102 VAL A N 7
ATOM 22212 C CA . VAL A 1 102 ? -6.122 -1.878 6.228 1.00 0.00 102 VAL A CA 7
ATOM 22213 C C . VAL A 1 102 ? -5.493 -2.563 7.437 1.00 0.00 102 VAL A C 7
ATOM 22214 O O . VAL A 1 102 ? -6.038 -2.515 8.539 1.00 0.00 102 VAL A O 7
ATOM 22227 N N . THR A 1 103 ? -4.355 -3.216 7.220 1.00 0.00 103 THR A N 7
ATOM 22228 C CA . THR A 1 103 ? -3.670 -3.929 8.294 1.00 0.00 103 THR A CA 7
ATOM 22229 C C . THR A 1 103 ? -2.606 -3.069 8.979 1.00 0.00 103 THR A C 7
ATOM 22230 O O . THR A 1 103 ? -2.577 -2.971 10.205 1.00 0.00 103 THR A O 7
ATOM 22241 N N . ALA A 1 104 ? -1.721 -2.460 8.191 1.00 0.00 104 ALA A N 7
ATOM 22242 C CA . ALA A 1 104 ? -0.654 -1.633 8.750 1.00 0.00 104 ALA A CA 7
ATOM 22243 C C . ALA A 1 104 ? -0.292 -0.475 7.825 1.00 0.00 104 ALA A C 7
ATOM 22244 O O . ALA A 1 104 ? -0.639 -0.476 6.644 1.00 0.00 104 ALA A O 7
ATOM 22251 N N . LEU A 1 105 ? 0.413 0.511 8.372 1.00 0.00 105 LEU A N 7
ATOM 22252 C CA . LEU A 1 105 ? 0.832 1.674 7.598 1.00 0.00 105 LEU A CA 7
ATOM 22253 C C . LEU A 1 105 ? 2.355 1.740 7.515 1.00 0.00 105 LEU A C 7
ATOM 22254 O O . LEU A 1 105 ? 3.050 1.477 8.496 1.00 0.00 105 LEU A O 7
ATOM 22270 N N . ILE A 1 106 ? 2.867 2.085 6.339 1.00 0.00 106 ILE A N 7
ATOM 22271 C CA . ILE A 1 106 ? 4.307 2.177 6.132 1.00 0.00 106 ILE A CA 7
ATOM 22272 C C . ILE A 1 106 ? 4.732 3.608 5.824 1.00 0.00 106 ILE A C 7
ATOM 22273 O O . ILE A 1 106 ? 4.079 4.310 5.051 1.00 0.00 106 ILE A O 7
ATOM 22289 N N . VAL A 1 107 ? 5.834 4.035 6.433 1.00 0.00 107 VAL A N 7
ATOM 22290 C CA . VAL A 1 107 ? 6.352 5.381 6.225 1.00 0.00 107 VAL A CA 7
ATOM 22291 C C . VAL A 1 107 ? 7.841 5.352 5.899 1.00 0.00 107 VAL A C 7
ATOM 22292 O O . VAL A 1 107 ? 8.661 4.953 6.726 1.00 0.00 107 VAL A O 7
ATOM 22305 N N . THR A 1 108 ? 8.182 5.777 4.687 1.00 0.00 108 THR A N 7
ATOM 22306 C CA . THR A 1 108 ? 9.572 5.802 4.248 1.00 0.00 108 THR A CA 7
ATOM 22307 C C . THR A 1 108 ? 10.040 7.240 4.026 1.00 0.00 108 THR A C 7
ATOM 22308 O O . THR A 1 108 ? 9.252 8.097 3.625 1.00 0.00 108 THR A O 7
ATOM 22319 N N . PRO A 1 109 ? 11.329 7.527 4.287 1.00 0.00 109 PRO A N 7
ATOM 22320 C CA . PRO A 1 109 ? 11.892 8.872 4.114 1.00 0.00 109 PRO A CA 7
ATOM 22321 C C . PRO A 1 109 ? 11.910 9.311 2.650 1.00 0.00 109 PRO A C 7
ATOM 22322 O O . PRO A 1 109 ? 12.971 9.546 2.073 1.00 0.00 109 PRO A O 7
ATOM 22333 N N . ARG A 1 110 ? 10.725 9.423 2.057 1.00 0.00 110 ARG A N 7
ATOM 22334 C CA . ARG A 1 110 ? 10.598 9.835 0.663 1.00 0.00 110 ARG A CA 7
ATOM 22335 C C . ARG A 1 110 ? 9.134 9.844 0.234 1.00 0.00 110 ARG A C 7
ATOM 22336 O O . ARG A 1 110 ? 8.682 10.764 -0.447 1.00 0.00 110 ARG A O 7
ATOM 22357 N N . THR A 1 111 ? 8.399 8.812 0.638 1.00 0.00 111 THR A N 7
ATOM 22358 C CA . THR A 1 111 ? 6.986 8.699 0.296 1.00 0.00 111 THR A CA 7
ATOM 22359 C C . THR A 1 111 ? 6.208 8.007 1.411 1.00 0.00 111 THR A C 7
ATOM 22360 O O . THR A 1 111 ? 6.794 7.381 2.295 1.00 0.00 111 THR A O 7
ATOM 22371 N N . PHE A 1 112 ? 4.885 8.123 1.361 1.00 0.00 112 PHE A N 7
ATOM 22372 C CA . PHE A 1 112 ? 4.024 7.508 2.366 1.00 0.00 112 PHE A CA 7
ATOM 22373 C C . PHE A 1 112 ? 3.004 6.579 1.712 1.00 0.00 112 PHE A C 7
ATOM 22374 O O . PHE A 1 112 ? 2.360 6.944 0.729 1.00 0.00 112 PHE A O 7
ATOM 22391 N N . GLY A 1 113 ? 2.864 5.379 2.265 1.00 0.00 113 GLY A N 7
ATOM 22392 C CA . GLY A 1 113 ? 1.922 4.417 1.722 1.00 0.00 113 GLY A CA 7
ATOM 22393 C C . GLY A 1 113 ? 1.234 3.605 2.802 1.00 0.00 113 GLY A C 7
ATOM 22394 O O . GLY A 1 113 ? 1.762 3.451 3.903 1.00 0.00 113 GLY A O 7
ATOM 22398 N N . ALA A 1 114 ? 0.053 3.083 2.486 1.00 0.00 114 ALA A N 7
ATOM 22399 C CA . ALA A 1 114 ? -0.708 2.282 3.438 1.00 0.00 114 ALA A CA 7
ATOM 22400 C C . ALA A 1 114 ? -0.976 0.884 2.890 1.00 0.00 114 ALA A C 7
ATOM 22401 O O . ALA A 1 114 ? -1.279 0.718 1.708 1.00 0.00 114 ALA A O 7
ATOM 22408 N N . ARG A 1 115 ? -0.865 -0.117 3.757 1.00 0.00 115 ARG A N 7
ATOM 22409 C CA . ARG A 1 115 ? -1.097 -1.501 3.361 1.00 0.00 115 ARG A CA 7
ATOM 22410 C C . ARG A 1 115 ? -2.590 -1.806 3.303 1.00 0.00 115 ARG A C 7
ATOM 22411 O O . ARG A 1 115 ? -3.355 -1.377 4.167 1.00 0.00 115 ARG A O 7
ATOM 22432 N N . VAL A 1 116 ? -2.997 -2.551 2.282 1.00 0.00 116 VAL A N 7
ATOM 22433 C CA . VAL A 1 116 ? -4.399 -2.915 2.114 1.00 0.00 116 VAL A CA 7
ATOM 22434 C C . VAL A 1 116 ? -4.574 -4.430 2.097 1.00 0.00 116 VAL A C 7
ATOM 22435 O O . VAL A 1 116 ? -3.782 -5.148 1.487 1.00 0.00 116 VAL A O 7
ATOM 22448 N N . ALA A 1 117 ? -5.615 -4.909 2.770 1.00 0.00 117 ALA A N 7
ATOM 22449 C CA . ALA A 1 117 ? -5.894 -6.337 2.829 1.00 0.00 117 ALA A CA 7
ATOM 22450 C C . ALA A 1 117 ? -7.270 -6.647 2.250 1.00 0.00 117 ALA A C 7
ATOM 22451 O O . ALA A 1 117 ? -8.293 -6.438 2.902 1.00 0.00 117 ALA A O 7
ATOM 22458 N N . LEU A 1 118 ? -7.284 -7.146 1.020 1.00 0.00 118 LEU A N 7
ATOM 22459 C CA . LEU A 1 118 ? -8.531 -7.487 0.346 1.00 0.00 118 LEU A CA 7
ATOM 22460 C C . LEU A 1 118 ? -9.201 -8.685 1.011 1.00 0.00 118 LEU A C 7
ATOM 22461 O O . LEU A 1 118 ? -8.659 -9.270 1.949 1.00 0.00 118 LEU A O 7
ATOM 22477 N N . THR A 1 119 ? -10.382 -9.045 0.519 1.00 0.00 119 THR A N 7
ATOM 22478 C CA . THR A 1 119 ? -11.125 -10.175 1.065 1.00 0.00 119 THR A CA 7
ATOM 22479 C C . THR A 1 119 ? -10.903 -11.429 0.227 1.00 0.00 119 THR A C 7
ATOM 22480 O O . THR A 1 119 ? -10.245 -11.383 -0.813 1.00 0.00 119 THR A O 7
ATOM 22491 N N . GLU A 1 120 ? -11.457 -12.547 0.686 1.00 0.00 120 GLU A N 7
ATOM 22492 C CA . GLU A 1 120 ? -11.319 -13.815 -0.023 1.00 0.00 120 GLU A CA 7
ATOM 22493 C C . GLU A 1 120 ? -11.857 -13.708 -1.446 1.00 0.00 120 GLU A C 7
ATOM 22494 O O . GLU A 1 120 ? -11.342 -14.345 -2.365 1.00 0.00 120 GLU A O 7
ATOM 22506 N N . ALA A 1 121 ? -12.895 -12.898 -1.622 1.00 0.00 121 ALA A N 7
ATOM 22507 C CA . ALA A 1 121 ? -13.502 -12.707 -2.933 1.00 0.00 121 ALA A CA 7
ATOM 22508 C C . ALA A 1 121 ? -12.503 -12.112 -3.920 1.00 0.00 121 ALA A C 7
ATOM 22509 O O . ALA A 1 121 ? -12.323 -12.628 -5.023 1.00 0.00 121 ALA A O 7
ATOM 22516 N N . GLN A 1 122 ? -11.855 -11.024 -3.515 1.00 0.00 122 GLN A N 7
ATOM 22517 C CA . GLN A 1 122 ? -10.873 -10.360 -4.365 1.00 0.00 122 GLN A CA 7
ATOM 22518 C C . GLN A 1 122 ? -9.739 -11.311 -4.732 1.00 0.00 122 GLN A C 7
ATOM 22519 O O . GLN A 1 122 ? -9.204 -11.256 -5.838 1.00 0.00 122 GLN A O 7
ATOM 22533 N N . VAL A 1 123 ? -9.380 -12.183 -3.795 1.00 0.00 123 VAL A N 7
ATOM 22534 C CA . VAL A 1 123 ? -8.311 -13.148 -4.021 1.00 0.00 123 VAL A CA 7
ATOM 22535 C C . VAL A 1 123 ? -8.668 -14.110 -5.149 1.00 0.00 123 VAL A C 7
ATOM 22536 O O . VAL A 1 123 ? -7.856 -14.372 -6.036 1.00 0.00 123 VAL A O 7
ATOM 22549 N N . LYS A 1 124 ? -9.890 -14.632 -5.109 1.00 0.00 124 LYS A N 7
ATOM 22550 C CA . LYS A 1 124 ? -10.356 -15.565 -6.128 1.00 0.00 124 LYS A CA 7
ATOM 22551 C C . LYS A 1 124 ? -10.315 -14.924 -7.512 1.00 0.00 124 LYS A C 7
ATOM 22552 O O . LYS A 1 124 ? -9.987 -15.578 -8.502 1.00 0.00 124 LYS A O 7
ATOM 22571 N N . LEU A 1 125 ? -10.649 -13.638 -7.572 1.00 0.00 125 LEU A N 7
ATOM 22572 C CA . LEU A 1 125 ? -10.648 -12.907 -8.834 1.00 0.00 125 LEU A CA 7
ATOM 22573 C C . LEU A 1 125 ? -9.301 -12.228 -9.079 1.00 0.00 125 LEU A C 7
ATOM 22574 O O . LEU A 1 125 ? -9.178 -11.382 -9.964 1.00 0.00 125 LEU A O 7
ATOM 22590 N N . TRP A 1 126 ? -8.295 -12.601 -8.293 1.00 0.00 126 TRP A N 7
ATOM 22591 C CA . TRP A 1 126 ? -6.962 -12.025 -8.431 1.00 0.00 126 TRP A CA 7
ATOM 22592 C C . TRP A 1 126 ? -6.084 -12.896 -9.329 1.00 0.00 126 TRP A C 7
ATOM 22593 O O . TRP A 1 126 ? -6.116 -14.123 -9.235 1.00 0.00 126 TRP A O 7
ATOM 22614 N N . PRO A 1 127 ? -5.283 -12.273 -10.213 1.00 0.00 127 PRO A N 7
ATOM 22615 C CA . PRO A 1 127 ? -4.393 -13.005 -11.123 1.00 0.00 127 PRO A CA 7
ATOM 22616 C C . PRO A 1 127 ? -3.337 -13.806 -10.372 1.00 0.00 127 PRO A C 7
ATOM 22617 O O . PRO A 1 127 ? -2.912 -13.420 -9.284 1.00 0.00 127 PRO A O 7
ATOM 22628 N N . GLU A 1 128 ? -2.917 -14.924 -10.956 1.00 0.00 128 GLU A N 7
ATOM 22629 C CA . GLU A 1 128 ? -1.911 -15.776 -10.332 1.00 0.00 128 GLU A CA 7
ATOM 22630 C C . GLU A 1 128 ? -0.517 -15.193 -10.510 1.00 0.00 128 GLU A C 7
ATOM 22631 O O . GLU A 1 128 ? 0.275 -15.155 -9.569 1.00 0.00 128 GLU A O 7
ATOM 22643 N N . GLY A 1 129 ? -0.213 -14.759 -11.724 1.00 0.00 129 GLY A N 7
ATOM 22644 C CA . GLY A 1 129 ? 1.111 -14.204 -11.997 1.00 0.00 129 GLY A CA 7
ATOM 22645 C C . GLY A 1 129 ? 1.540 -13.097 -11.021 1.00 0.00 129 GLY A C 7
ATOM 22646 O O . GLY A 1 129 ? 2.616 -13.194 -10.432 1.00 0.00 129 GLY A O 7
ATOM 22650 N N . ALA A 1 130 ? 0.722 -12.052 -10.835 1.00 0.00 130 ALA A N 7
ATOM 22651 C CA . ALA A 1 130 ? 1.064 -10.968 -9.919 1.00 0.00 130 ALA A CA 7
ATOM 22652 C C . ALA A 1 130 ? 1.433 -11.499 -8.536 1.00 0.00 130 ALA A C 7
ATOM 22653 O O . ALA A 1 130 ? 2.210 -10.878 -7.811 1.00 0.00 130 ALA A O 7
ATOM 22660 N N . ASP A 1 131 ? 0.864 -12.645 -8.172 1.00 0.00 131 ASP A N 7
ATOM 22661 C CA . ASP A 1 131 ? 1.129 -13.252 -6.869 1.00 0.00 131 ASP A CA 7
ATOM 22662 C C . ASP A 1 131 ? 2.628 -13.381 -6.612 1.00 0.00 131 ASP A C 7
ATOM 22663 O O . ASP A 1 131 ? 3.065 -13.411 -5.461 1.00 0.00 131 ASP A O 7
ATOM 22672 N N . LYS A 1 132 ? 3.413 -13.448 -7.687 1.00 0.00 132 LYS A N 7
ATOM 22673 C CA . LYS A 1 132 ? 4.869 -13.565 -7.577 1.00 0.00 132 LYS A CA 7
ATOM 22674 C C . LYS A 1 132 ? 5.423 -12.616 -6.511 1.00 0.00 132 LYS A C 7
ATOM 22675 O O . LYS A 1 132 ? 6.466 -12.881 -5.913 1.00 0.00 132 LYS A O 7
ATOM 22694 N N . GLU A 1 133 ? 4.709 -11.517 -6.274 1.00 0.00 133 GLU A N 7
ATOM 22695 C CA . GLU A 1 133 ? 5.114 -10.532 -5.275 1.00 0.00 133 GLU A CA 7
ATOM 22696 C C . GLU A 1 133 ? 5.393 -11.204 -3.934 1.00 0.00 133 GLU A C 7
ATOM 22697 O O . GLU A 1 133 ? 4.804 -12.237 -3.616 1.00 0.00 133 GLU A O 7
ATOM 22709 N N . GLY A 1 134 ? 6.306 -10.618 -3.159 1.00 0.00 134 GLY A N 7
ATOM 22710 C CA . GLY A 1 134 ? 6.669 -11.171 -1.862 1.00 0.00 134 GLY A CA 7
ATOM 22711 C C . GLY A 1 134 ? 5.484 -11.754 -1.124 1.00 0.00 134 GLY A C 7
ATOM 22712 O O . GLY A 1 134 ? 5.527 -12.898 -0.669 1.00 0.00 134 GLY A O 7
ATOM 22716 N N . VAL A 1 135 ? 4.420 -10.971 -1.013 1.00 0.00 135 VAL A N 7
ATOM 22717 C CA . VAL A 1 135 ? 3.217 -11.429 -0.334 1.00 0.00 135 VAL A CA 7
ATOM 22718 C C . VAL A 1 135 ? 1.965 -11.118 -1.154 1.00 0.00 135 VAL A C 7
ATOM 22719 O O . VAL A 1 135 ? 1.671 -9.959 -1.446 1.00 0.00 135 VAL A O 7
ATOM 22732 N N . ALA A 1 136 ? 1.232 -12.167 -1.510 1.00 0.00 136 ALA A N 7
ATOM 22733 C CA . ALA A 1 136 ? 0.003 -12.027 -2.285 1.00 0.00 136 ALA A CA 7
ATOM 22734 C C . ALA A 1 136 ? -1.211 -12.502 -1.488 1.00 0.00 136 ALA A C 7
ATOM 22735 O O . ALA A 1 136 ? -1.095 -13.378 -0.632 1.00 0.00 136 ALA A O 7
ATOM 22742 N N . PRO A 1 137 ? -2.400 -11.938 -1.762 1.00 0.00 137 PRO A N 7
ATOM 22743 C CA . PRO A 1 137 ? -3.634 -12.324 -1.065 1.00 0.00 137 PRO A CA 7
ATOM 22744 C C . PRO A 1 137 ? -3.811 -13.840 -1.002 1.00 0.00 137 PRO A C 7
ATOM 22745 O O . PRO A 1 137 ? -4.187 -14.390 0.033 1.00 0.00 137 PRO A O 7
ATOM 22756 N N . ALA A 1 138 ? -3.531 -14.509 -2.118 1.00 0.00 138 ALA A N 7
ATOM 22757 C CA . ALA A 1 138 ? -3.650 -15.963 -2.200 1.00 0.00 138 ALA A CA 7
ATOM 22758 C C . ALA A 1 138 ? -2.601 -16.655 -1.331 1.00 0.00 138 ALA A C 7
ATOM 22759 O O . ALA A 1 138 ? -2.741 -17.829 -0.986 1.00 0.00 138 ALA A O 7
ATOM 22766 N N . LEU A 1 139 ? -1.549 -15.918 -0.989 1.00 0.00 139 LEU A N 7
ATOM 22767 C CA . LEU A 1 139 ? -0.462 -16.443 -0.167 1.00 0.00 139 LEU A CA 7
ATOM 22768 C C . LEU A 1 139 ? -0.779 -16.334 1.325 1.00 0.00 139 LEU A C 7
ATOM 22769 O O . LEU A 1 139 ? 0.122 -16.398 2.160 1.00 0.00 139 LEU A O 7
ATOM 22785 N N . LEU A 1 140 ? -2.060 -16.147 1.658 1.00 0.00 140 LEU A N 7
ATOM 22786 C CA . LEU A 1 140 ? -2.479 -16.005 3.045 1.00 0.00 140 LEU A CA 7
ATOM 22787 C C . LEU A 1 140 ? -1.792 -17.015 3.975 1.00 0.00 140 LEU A C 7
ATOM 22788 O O . LEU A 1 140 ? -1.303 -16.629 5.033 1.00 0.00 140 LEU A O 7
ATOM 22804 N N . PRO A 1 141 ? -1.707 -18.312 3.617 1.00 0.00 141 PRO A N 7
ATOM 22805 C CA . PRO A 1 141 ? -1.033 -19.291 4.473 1.00 0.00 141 PRO A CA 7
ATOM 22806 C C . PRO A 1 141 ? 0.403 -18.863 4.755 1.00 0.00 141 PRO A C 7
ATOM 22807 O O . PRO A 1 141 ? 0.902 -18.993 5.872 1.00 0.00 141 PRO A O 7
ATOM 22818 N N . SER A 1 142 ? 1.048 -18.334 3.721 1.00 0.00 142 SER A N 7
ATOM 22819 C CA . SER A 1 142 ? 2.421 -17.850 3.815 1.00 0.00 142 SER A CA 7
ATOM 22820 C C . SER A 1 142 ? 2.480 -16.515 4.554 1.00 0.00 142 SER A C 7
ATOM 22821 O O . SER A 1 142 ? 3.486 -16.183 5.182 1.00 0.00 142 SER A O 7
ATOM 22829 N N . VAL A 1 143 ? 1.402 -15.741 4.447 1.00 0.00 143 VAL A N 7
ATOM 22830 C CA . VAL A 1 143 ? 1.326 -14.424 5.074 1.00 0.00 143 VAL A CA 7
ATOM 22831 C C . VAL A 1 143 ? 1.630 -14.485 6.570 1.00 0.00 143 VAL A C 7
ATOM 22832 O O . VAL A 1 143 ? 2.151 -13.526 7.141 1.00 0.00 143 VAL A O 7
ATOM 22845 N N . GLU A 1 144 ? 1.298 -15.604 7.205 1.00 0.00 144 GLU A N 7
ATOM 22846 C CA . GLU A 1 144 ? 1.538 -15.760 8.637 1.00 0.00 144 GLU A CA 7
ATOM 22847 C C . GLU A 1 144 ? 2.988 -15.430 8.980 1.00 0.00 144 GLU A C 7
ATOM 22848 O O . GLU A 1 144 ? 3.276 -14.896 10.052 1.00 0.00 144 GLU A O 7
ATOM 22860 N N . ALA A 1 145 ? 3.897 -15.732 8.058 1.00 0.00 145 ALA A N 7
ATOM 22861 C CA . ALA A 1 145 ? 5.312 -15.445 8.261 1.00 0.00 145 ALA A CA 7
ATOM 22862 C C . ALA A 1 145 ? 5.689 -14.110 7.627 1.00 0.00 145 ALA A C 7
ATOM 22863 O O . ALA A 1 145 ? 6.588 -13.417 8.104 1.00 0.00 145 ALA A O 7
ATOM 22870 N N . LEU A 1 146 ? 4.991 -13.756 6.552 1.00 0.00 146 LEU A N 7
ATOM 22871 C CA . LEU A 1 146 ? 5.244 -12.502 5.849 1.00 0.00 146 LEU A CA 7
ATOM 22872 C C . LEU A 1 146 ? 4.015 -11.595 5.900 1.00 0.00 146 LEU A C 7
ATOM 22873 O O . LEU A 1 146 ? 2.966 -11.937 5.358 1.00 0.00 146 LEU A O 7
ATOM 22889 N N . PRO A 1 147 ? 4.122 -10.422 6.548 1.00 0.00 147 PRO A N 7
ATOM 22890 C CA . PRO A 1 147 ? 3.000 -9.481 6.650 1.00 0.00 147 PRO A CA 7
ATOM 22891 C C . PRO A 1 147 ? 2.449 -9.096 5.279 1.00 0.00 147 PRO A C 7
ATOM 22892 O O . PRO A 1 147 ? 3.200 -8.699 4.388 1.00 0.00 147 PRO A O 7
ATOM 22903 N N . ALA A 1 148 ? 1.136 -9.225 5.115 1.00 0.00 148 ALA A N 7
ATOM 22904 C CA . ALA A 1 148 ? 0.486 -8.899 3.853 1.00 0.00 148 ALA A CA 7
ATOM 22905 C C . ALA A 1 148 ? 0.316 -7.393 3.684 1.00 0.00 148 ALA A C 7
ATOM 22906 O O . ALA A 1 148 ? 0.706 -6.612 4.551 1.00 0.00 148 ALA A O 7
ATOM 22913 N N . GLY A 1 149 ? -0.270 -6.995 2.558 1.00 0.00 149 GLY A N 7
ATOM 22914 C CA . GLY A 1 149 ? -0.486 -5.586 2.291 1.00 0.00 149 GLY A CA 7
ATOM 22915 C C . GLY A 1 149 ? 0.443 -5.037 1.223 1.00 0.00 149 GLY A C 7
ATOM 22916 O O . GLY A 1 149 ? 0.385 -3.852 0.894 1.00 0.00 149 GLY A O 7
ATOM 22920 N N . SER A 1 150 ? 1.304 -5.894 0.680 1.00 0.00 150 SER A N 7
ATOM 22921 C CA . SER A 1 150 ? 2.245 -5.477 -0.353 1.00 0.00 150 SER A CA 7
ATOM 22922 C C . SER A 1 150 ? 1.607 -5.551 -1.734 1.00 0.00 150 SER A C 7
ATOM 22923 O O . SER A 1 150 ? 1.609 -4.576 -2.484 1.00 0.00 150 SER A O 7
ATOM 22931 N N . ARG A 1 151 ? 1.063 -6.717 -2.064 1.00 0.00 151 ARG A N 7
ATOM 22932 C CA . ARG A 1 151 ? 0.421 -6.926 -3.355 1.00 0.00 151 ARG A CA 7
ATOM 22933 C C . ARG A 1 151 ? -0.669 -5.884 -3.603 1.00 0.00 151 ARG A C 7
ATOM 22934 O O . ARG A 1 151 ? -1.009 -5.589 -4.749 1.00 0.00 151 ARG A O 7
ATOM 22955 N N . ALA A 1 152 ? -1.210 -5.330 -2.522 1.00 0.00 152 ALA A N 7
ATOM 22956 C CA . ALA A 1 152 ? -2.258 -4.321 -2.622 1.00 0.00 152 ALA A CA 7
ATOM 22957 C C . ALA A 1 152 ? -2.018 -3.184 -1.634 1.00 0.00 152 ALA A C 7
ATOM 22958 O O . ALA A 1 152 ? -2.164 -3.358 -0.424 1.00 0.00 152 ALA A O 7
ATOM 22965 N N . HIS A 1 153 ? -1.645 -2.020 -2.157 1.00 0.00 153 HIS A N 7
ATOM 22966 C CA . HIS A 1 153 ? -1.380 -0.856 -1.320 1.00 0.00 153 HIS A CA 7
ATOM 22967 C C . HIS A 1 153 ? -1.997 0.404 -1.919 1.00 0.00 153 HIS A C 7
ATOM 22968 O O . HIS A 1 153 ? -2.331 0.441 -3.104 1.00 0.00 153 HIS A O 7
ATOM 22982 N N . VAL A 1 154 ? -2.144 1.435 -1.093 1.00 0.00 154 VAL A N 7
ATOM 22983 C CA . VAL A 1 154 ? -2.719 2.699 -1.539 1.00 0.00 154 VAL A CA 7
ATOM 22984 C C . VAL A 1 154 ? -1.711 3.837 -1.401 1.00 0.00 154 VAL A C 7
ATOM 22985 O O . VAL A 1 154 ? -1.237 4.130 -0.303 1.00 0.00 154 VAL A O 7
ATOM 22998 N N . THR A 1 155 ? -1.391 4.476 -2.521 1.00 0.00 155 THR A N 7
ATOM 22999 C CA . THR A 1 155 ? -0.441 5.584 -2.524 1.00 0.00 155 THR A CA 7
ATOM 23000 C C . THR A 1 155 ? -1.029 6.804 -1.822 1.00 0.00 155 THR A C 7
ATOM 23001 O O . THR A 1 155 ? -2.187 7.158 -2.039 1.00 0.00 155 THR A O 7
ATOM 23012 N N . LEU A 1 156 ? -0.223 7.442 -0.981 1.00 0.00 156 LEU A N 7
ATOM 23013 C CA . LEU A 1 156 ? -0.666 8.622 -0.248 1.00 0.00 156 LEU A CA 7
ATOM 23014 C C . LEU A 1 156 ? 0.373 9.735 -0.326 1.00 0.00 156 LEU A C 7
ATOM 23015 O O . LEU A 1 156 ? 0.159 10.752 -0.987 1.00 0.00 156 LEU A O 7
ATOM 23031 N N . GLY A 1 157 ? 1.497 9.536 0.354 1.00 0.00 157 GLY A N 7
ATOM 23032 C CA . GLY A 1 157 ? 2.554 10.531 0.350 1.00 0.00 157 GLY A CA 7
ATOM 23033 C C . GLY A 1 157 ? 3.484 10.385 -0.837 1.00 0.00 157 GLY A C 7
ATOM 23034 O O . GLY A 1 157 ? 3.738 9.275 -1.302 1.00 0.00 157 GLY A O 7
ATOM 23038 N N . CYS A 1 158 ? 3.994 11.511 -1.328 1.00 0.00 158 CYS A N 7
ATOM 23039 C CA . CYS A 1 158 ? 4.902 11.502 -2.469 1.00 0.00 158 CYS A CA 7
ATOM 23040 C C . CYS A 1 158 ? 5.911 12.640 -2.373 1.00 0.00 158 CYS A C 7
ATOM 23041 O O . CYS A 1 158 ? 5.593 13.728 -1.892 1.00 0.00 158 CYS A O 7
ATOM 23049 N N . SER A 1 159 ? 7.130 12.383 -2.837 1.00 0.00 159 SER A N 7
ATOM 23050 C CA . SER A 1 159 ? 8.189 13.386 -2.804 1.00 0.00 159 SER A CA 7
ATOM 23051 C C . SER A 1 159 ? 8.350 14.048 -4.169 1.00 0.00 159 SER A C 7
ATOM 23052 O O . SER A 1 159 ? 7.715 13.645 -5.144 1.00 0.00 159 SER A O 7
ATOM 23060 N N . ALA A 1 160 ? 9.202 15.066 -4.231 1.00 0.00 160 ALA A N 7
ATOM 23061 C CA . ALA A 1 160 ? 9.446 15.782 -5.477 1.00 0.00 160 ALA A CA 7
ATOM 23062 C C . ALA A 1 160 ? 10.674 15.234 -6.194 1.00 0.00 160 ALA A C 7
ATOM 23063 O O . ALA A 1 160 ? 11.756 15.818 -6.129 1.00 0.00 160 ALA A O 7
ATOM 23070 N N . GLY A 1 161 ? 10.501 14.107 -6.877 1.00 0.00 161 GLY A N 7
ATOM 23071 C CA . GLY A 1 161 ? 11.604 13.498 -7.597 1.00 0.00 161 GLY A CA 7
ATOM 23072 C C . GLY A 1 161 ? 11.359 12.033 -7.903 1.00 0.00 161 GLY A C 7
ATOM 23073 O O . GLY A 1 161 ? 11.818 11.523 -8.925 1.00 0.00 161 GLY A O 7
ATOM 23077 N N . VAL A 1 162 ? 10.635 11.357 -7.018 1.00 0.00 162 VAL A N 7
ATOM 23078 C CA . VAL A 1 162 ? 10.332 9.943 -7.200 1.00 0.00 162 VAL A CA 7
ATOM 23079 C C . VAL A 1 162 ? 8.859 9.737 -7.539 1.00 0.00 162 VAL A C 7
ATOM 23080 O O . VAL A 1 162 ? 7.985 10.402 -6.984 1.00 0.00 162 VAL A O 7
ATOM 23093 N N . GLU A 1 163 ? 8.592 8.811 -8.455 1.00 0.00 163 GLU A N 7
ATOM 23094 C CA . GLU A 1 163 ? 7.225 8.517 -8.869 1.00 0.00 163 GLU A CA 7
ATOM 23095 C C . GLU A 1 163 ? 6.536 7.599 -7.863 1.00 0.00 163 GLU A C 7
ATOM 23096 O O . GLU A 1 163 ? 7.195 6.905 -7.088 1.00 0.00 163 GLU A O 7
ATOM 23108 N N . THR A 1 164 ? 5.207 7.601 -7.883 1.00 0.00 164 THR A N 7
ATOM 23109 C CA . THR A 1 164 ? 4.427 6.770 -6.974 1.00 0.00 164 THR A CA 7
ATOM 23110 C C . THR A 1 164 ? 4.712 5.288 -7.201 1.00 0.00 164 THR A C 7
ATOM 23111 O O . THR A 1 164 ? 4.513 4.464 -6.307 1.00 0.00 164 THR A O 7
ATOM 23122 N N . VAL A 1 165 ? 5.178 4.952 -8.401 1.00 0.00 165 VAL A N 7
ATOM 23123 C CA . VAL A 1 165 ? 5.488 3.568 -8.743 1.00 0.00 165 VAL A CA 7
ATOM 23124 C C . VAL A 1 165 ? 6.483 2.963 -7.758 1.00 0.00 165 VAL A C 7
ATOM 23125 O O . VAL A 1 165 ? 6.469 1.758 -7.509 1.00 0.00 165 VAL A O 7
ATOM 23138 N N . GLN A 1 166 ? 7.346 3.807 -7.201 1.00 0.00 166 GLN A N 7
ATOM 23139 C CA . GLN A 1 166 ? 8.348 3.354 -6.244 1.00 0.00 166 GLN A CA 7
ATOM 23140 C C . GLN A 1 166 ? 7.691 2.809 -4.979 1.00 0.00 166 GLN A C 7
ATOM 23141 O O . GLN A 1 166 ? 8.229 1.919 -4.322 1.00 0.00 166 GLN A O 7
ATOM 23155 N N . THR A 1 167 ? 6.525 3.352 -4.642 1.00 0.00 167 THR A N 7
ATOM 23156 C CA . THR A 1 167 ? 5.796 2.921 -3.455 1.00 0.00 167 THR A CA 7
ATOM 23157 C C . THR A 1 167 ? 5.450 1.437 -3.534 1.00 0.00 167 THR A C 7
ATOM 23158 O O . THR A 1 167 ? 5.336 0.762 -2.511 1.00 0.00 167 THR A O 7
ATOM 23169 N N . GLY A 1 168 ? 5.283 0.935 -4.753 1.00 0.00 168 GLY A N 7
ATOM 23170 C CA . GLY A 1 168 ? 4.951 -0.464 -4.940 1.00 0.00 168 GLY A CA 7
ATOM 23171 C C . GLY A 1 168 ? 6.093 -1.389 -4.566 1.00 0.00 168 GLY A C 7
ATOM 23172 O O . GLY A 1 168 ? 5.896 -2.377 -3.859 1.00 0.00 168 GLY A O 7
ATOM 23176 N N . LEU A 1 169 ? 7.292 -1.069 -5.042 1.00 0.00 169 LEU A N 7
ATOM 23177 C CA . LEU A 1 169 ? 8.470 -1.879 -4.755 1.00 0.00 169 LEU A CA 7
ATOM 23178 C C . LEU A 1 169 ? 8.820 -1.828 -3.271 1.00 0.00 169 LEU A C 7
ATOM 23179 O O . LEU A 1 169 ? 9.356 -2.787 -2.716 1.00 0.00 169 LEU A O 7
ATOM 23195 N N . ASP A 1 170 ? 8.513 -0.703 -2.633 1.00 0.00 170 ASP A N 7
ATOM 23196 C CA . ASP A 1 170 ? 8.797 -0.527 -1.214 1.00 0.00 170 ASP A CA 7
ATOM 23197 C C . ASP A 1 170 ? 7.889 -1.409 -0.362 1.00 0.00 170 ASP A C 7
ATOM 23198 O O . ASP A 1 170 ? 8.337 -2.028 0.602 1.00 0.00 170 ASP A O 7
ATOM 23207 N N . LEU A 1 171 ? 6.612 -1.459 -0.724 1.00 0.00 171 LEU A N 7
ATOM 23208 C CA . LEU A 1 171 ? 5.636 -2.262 0.006 1.00 0.00 171 LEU A CA 7
ATOM 23209 C C . LEU A 1 171 ? 5.993 -3.745 -0.055 1.00 0.00 171 LEU A C 7
ATOM 23210 O O . LEU A 1 171 ? 5.971 -4.444 0.958 1.00 0.00 171 LEU A O 7
ATOM 23226 N N . LEU A 1 172 ? 6.318 -4.220 -1.251 1.00 0.00 172 LEU A N 7
ATOM 23227 C CA . LEU A 1 172 ? 6.678 -5.619 -1.443 1.00 0.00 172 LEU A CA 7
ATOM 23228 C C . LEU A 1 172 ? 8.000 -5.939 -0.752 1.00 0.00 172 LEU A C 7
ATOM 23229 O O . LEU A 1 172 ? 8.197 -7.043 -0.245 1.00 0.00 172 LEU A O 7
ATOM 23245 N N . GLU A 1 173 ? 8.904 -4.964 -0.741 1.00 0.00 173 GLU A N 7
ATOM 23246 C CA . GLU A 1 173 ? 10.213 -5.137 -0.120 1.00 0.00 173 GLU A CA 7
ATOM 23247 C C . GLU A 1 173 ? 10.126 -5.074 1.404 1.00 0.00 173 GLU A C 7
ATOM 23248 O O . GLU A 1 173 ? 10.685 -5.921 2.101 1.00 0.00 173 GLU A O 7
ATOM 23260 N N . ILE A 1 174 ? 9.434 -4.059 1.918 1.00 0.00 174 ILE A N 7
ATOM 23261 C CA . ILE A 1 174 ? 9.294 -3.883 3.361 1.00 0.00 174 ILE A CA 7
ATOM 23262 C C . ILE A 1 174 ? 8.731 -5.135 4.031 1.00 0.00 174 ILE A C 7
ATOM 23263 O O . ILE A 1 174 ? 9.212 -5.551 5.085 1.00 0.00 174 ILE A O 7
ATOM 23279 N N . LEU A 1 175 ? 7.711 -5.731 3.423 1.00 0.00 175 LEU A N 7
ATOM 23280 C CA . LEU A 1 175 ? 7.096 -6.931 3.980 1.00 0.00 175 LEU A CA 7
ATOM 23281 C C . LEU A 1 175 ? 8.027 -8.133 3.851 1.00 0.00 175 LEU A C 7
ATOM 23282 O O . LEU A 1 175 ? 8.262 -8.857 4.821 1.00 0.00 175 LEU A O 7
ATOM 23298 N N . ALA A 1 176 ? 8.565 -8.335 2.652 1.00 0.00 176 ALA A N 7
ATOM 23299 C CA . ALA A 1 176 ? 9.479 -9.442 2.406 1.00 0.00 176 ALA A CA 7
ATOM 23300 C C . ALA A 1 176 ? 10.673 -9.371 3.350 1.00 0.00 176 ALA A C 7
ATOM 23301 O O . ALA A 1 176 ? 11.121 -10.386 3.883 1.00 0.00 176 ALA A O 7
ATOM 23308 N N . LEU A 1 177 ? 11.174 -8.158 3.558 1.00 0.00 177 LEU A N 7
ATOM 23309 C CA . LEU A 1 177 ? 12.308 -7.942 4.444 1.00 0.00 177 LEU A CA 7
ATOM 23310 C C . LEU A 1 177 ? 11.913 -8.208 5.893 1.00 0.00 177 LEU A C 7
ATOM 23311 O O . LEU A 1 177 ? 12.718 -8.690 6.690 1.00 0.00 177 LEU A O 7
ATOM 23327 N N . GLN A 1 178 ? 10.663 -7.894 6.228 1.00 0.00 178 GLN A N 7
ATOM 23328 C CA . GLN A 1 178 ? 10.157 -8.103 7.581 1.00 0.00 178 GLN A CA 7
ATOM 23329 C C . GLN A 1 178 ? 10.331 -9.559 8.002 1.00 0.00 178 GLN A C 7
ATOM 23330 O O . GLN A 1 178 ? 10.856 -9.846 9.076 1.00 0.00 178 GLN A O 7
ATOM 23344 N N . LYS A 1 179 ? 9.895 -10.474 7.143 1.00 0.00 179 LYS A N 7
ATOM 23345 C CA . LYS A 1 179 ? 10.015 -11.899 7.422 1.00 0.00 179 LYS A CA 7
ATOM 23346 C C . LYS A 1 179 ? 11.461 -12.362 7.257 1.00 0.00 179 LYS A C 7
ATOM 23347 O O . LYS A 1 179 ? 11.869 -13.376 7.822 1.00 0.00 179 LYS A O 7
ATOM 23366 N N . GLU A 1 180 ? 12.228 -11.613 6.467 1.00 0.00 180 GLU A N 7
ATOM 23367 C CA . GLU A 1 180 ? 13.626 -11.941 6.209 1.00 0.00 180 GLU A CA 7
ATOM 23368 C C . GLU A 1 180 ? 14.547 -11.496 7.346 1.00 0.00 180 GLU A C 7
ATOM 23369 O O . GLU A 1 180 ? 15.769 -11.556 7.215 1.00 0.00 180 GLU A O 7
ATOM 23381 N N . GLY A 1 181 ? 13.967 -11.059 8.459 1.00 0.00 181 GLY A N 7
ATOM 23382 C CA . GLY A 1 181 ? 14.776 -10.628 9.586 1.00 0.00 181 GLY A CA 7
ATOM 23383 C C . GLY A 1 181 ? 15.065 -9.133 9.600 1.00 0.00 181 GLY A C 7
ATOM 23384 O O . GLY A 1 181 ? 15.938 -8.680 10.340 1.00 0.00 181 GLY A O 7
ATOM 23388 N N . LYS A 1 182 ? 14.328 -8.359 8.805 1.00 0.00 182 LYS A N 7
ATOM 23389 C CA . LYS A 1 182 ? 14.513 -6.915 8.761 1.00 0.00 182 LYS A CA 7
ATOM 23390 C C . LYS A 1 182 ? 13.553 -6.246 9.739 1.00 0.00 182 LYS A C 7
ATOM 23391 O O . LYS A 1 182 ? 12.957 -5.211 9.444 1.00 0.00 182 LYS A O 7
ATOM 23410 N N . GLU A 1 183 ? 13.415 -6.862 10.904 1.00 0.00 183 GLU A N 7
ATOM 23411 C CA . GLU A 1 183 ? 12.539 -6.368 11.952 1.00 0.00 183 GLU A CA 7
ATOM 23412 C C . GLU A 1 183 ? 13.341 -6.159 13.229 1.00 0.00 183 GLU A C 7
ATOM 23413 O O . GLU A 1 183 ? 13.038 -6.733 14.276 1.00 0.00 183 GLU A O 7
ATOM 23425 N N . GLY A 1 184 ? 14.379 -5.340 13.120 1.00 0.00 184 GLY A N 7
ATOM 23426 C CA . GLY A 1 184 ? 15.239 -5.064 14.250 1.00 0.00 184 GLY A CA 7
ATOM 23427 C C . GLY A 1 184 ? 14.486 -4.545 15.451 1.00 0.00 184 GLY A C 7
ATOM 23428 O O . GLY A 1 184 ? 14.384 -5.227 16.471 1.00 0.00 184 GLY A O 7
ATOM 23432 N N . THR A 1 185 ? 13.960 -3.335 15.336 1.00 0.00 185 THR A N 7
ATOM 23433 C CA . THR A 1 185 ? 13.214 -2.736 16.440 1.00 0.00 185 THR A CA 7
ATOM 23434 C C . THR A 1 185 ? 11.742 -3.123 16.379 1.00 0.00 185 THR A C 7
ATOM 23435 O O . THR A 1 185 ? 11.110 -3.037 15.328 1.00 0.00 185 THR A O 7
ATOM 23446 N N . GLN A 1 186 ? 11.205 -3.547 17.515 1.00 0.00 186 GLN A N 7
ATOM 23447 C CA . GLN A 1 186 ? 9.806 -3.944 17.605 1.00 0.00 186 GLN A CA 7
ATOM 23448 C C . GLN A 1 186 ? 9.190 -3.454 18.910 1.00 0.00 186 GLN A C 7
ATOM 23449 O O . GLN A 1 186 ? 9.794 -3.576 19.977 1.00 0.00 186 GLN A O 7
ATOM 23463 N N . VAL A 1 187 ? 7.986 -2.901 18.823 1.00 0.00 187 VAL A N 7
ATOM 23464 C CA . VAL A 1 187 ? 7.292 -2.396 20.001 1.00 0.00 187 VAL A CA 7
ATOM 23465 C C . VAL A 1 187 ? 5.785 -2.586 19.872 1.00 0.00 187 VAL A C 7
ATOM 23466 O O . VAL A 1 187 ? 5.225 -2.457 18.783 1.00 0.00 187 VAL A O 7
ATOM 23479 N N . GLU A 1 188 ? 5.133 -2.894 20.988 1.00 0.00 188 GLU A N 7
ATOM 23480 C CA . GLU A 1 188 ? 3.690 -3.103 20.994 1.00 0.00 188 GLU A CA 7
ATOM 23481 C C . GLU A 1 188 ? 2.971 -1.926 21.646 1.00 0.00 188 GLU A C 7
ATOM 23482 O O . GLU A 1 188 ? 3.220 -1.599 22.807 1.00 0.00 188 GLU A O 7
ATOM 23494 N N . MET A 1 189 ? 2.076 -1.296 20.893 1.00 0.00 189 MET A N 7
ATOM 23495 C CA . MET A 1 189 ? 1.317 -0.158 21.396 1.00 0.00 189 MET A CA 7
ATOM 23496 C C . MET A 1 189 ? -0.128 -0.557 21.681 1.00 0.00 189 MET A C 7
ATOM 23497 O O . MET A 1 189 ? -0.505 -1.717 21.520 1.00 0.00 189 MET A O 7
ATOM 23511 N N . ASP A 1 190 ? -0.932 0.413 22.104 1.00 0.00 190 ASP A N 7
ATOM 23512 C CA . ASP A 1 190 ? -2.335 0.161 22.411 1.00 0.00 190 ASP A CA 7
ATOM 23513 C C . ASP A 1 190 ? -3.163 0.031 21.135 1.00 0.00 190 ASP A C 7
ATOM 23514 O O . ASP A 1 190 ? -4.220 -0.600 21.133 1.00 0.00 190 ASP A O 7
ATOM 23523 N N . LEU A 1 191 ? -2.680 0.634 20.052 1.00 0.00 191 LEU A N 7
ATOM 23524 C CA . LEU A 1 191 ? -3.385 0.585 18.776 1.00 0.00 191 LEU A CA 7
ATOM 23525 C C . LEU A 1 191 ? -2.686 -0.351 17.795 1.00 0.00 191 LEU A C 7
ATOM 23526 O O . LEU A 1 191 ? -3.327 -0.950 16.931 1.00 0.00 191 LEU A O 7
ATOM 23542 N N . GLY A 1 192 ? -1.368 -0.473 17.929 1.00 0.00 192 GLY A N 7
ATOM 23543 C CA . GLY A 1 192 ? -0.613 -1.338 17.041 1.00 0.00 192 GLY A CA 7
ATOM 23544 C C . GLY A 1 192 ? 0.840 -1.476 17.451 1.00 0.00 192 GLY A C 7
ATOM 23545 O O . GLY A 1 192 ? 1.261 -0.924 18.467 1.00 0.00 192 GLY A O 7
ATOM 23549 N N . THR A 1 193 ? 1.608 -2.217 16.658 1.00 0.00 193 THR A N 7
ATOM 23550 C CA . THR A 1 193 ? 3.024 -2.426 16.942 1.00 0.00 193 THR A CA 7
ATOM 23551 C C . THR A 1 193 ? 3.898 -1.738 15.898 1.00 0.00 193 THR A C 7
ATOM 23552 O O . THR A 1 193 ? 3.629 -1.820 14.700 1.00 0.00 193 THR A O 7
ATOM 23563 N N . LEU A 1 194 ? 4.943 -1.059 16.359 1.00 0.00 194 LEU A N 7
ATOM 23564 C CA . LEU A 1 194 ? 5.853 -0.355 15.464 1.00 0.00 194 LEU A CA 7
ATOM 23565 C C . LEU A 1 194 ? 7.151 -1.133 15.273 1.00 0.00 194 LEU A C 7
ATOM 23566 O O . LEU A 1 194 ? 7.822 -1.490 16.242 1.00 0.00 194 LEU A O 7
ATOM 23582 N N . THR A 1 195 ? 7.500 -1.387 14.017 1.00 0.00 195 THR A N 7
ATOM 23583 C CA . THR A 1 195 ? 8.719 -2.117 13.687 1.00 0.00 195 THR A CA 7
ATOM 23584 C C . THR A 1 195 ? 9.557 -1.332 12.683 1.00 0.00 195 THR A C 7
ATOM 23585 O O . THR A 1 195 ? 9.017 -0.731 11.754 1.00 0.00 195 THR A O 7
ATOM 23596 N N . TYR A 1 196 ? 10.876 -1.331 12.868 1.00 0.00 196 TYR A N 7
ATOM 23597 C CA . TYR A 1 196 ? 11.761 -0.605 11.965 1.00 0.00 196 TYR A CA 7
ATOM 23598 C C . TYR A 1 196 ? 12.899 -1.500 11.479 1.00 0.00 196 TYR A C 7
ATOM 23599 O O . TYR A 1 196 ? 13.483 -2.265 12.256 1.00 0.00 196 TYR A O 7
ATOM 23617 N N . LEU A 1 197 ? 13.196 -1.402 10.186 1.00 0.00 197 LEU A N 7
ATOM 23618 C CA . LEU A 1 197 ? 14.254 -2.201 9.576 1.00 0.00 197 LEU A CA 7
ATOM 23619 C C . LEU A 1 197 ? 15.630 -1.689 9.991 1.00 0.00 197 LEU A C 7
ATOM 23620 O O . LEU A 1 197 ? 15.778 -0.535 10.392 1.00 0.00 197 LEU A O 7
ATOM 23636 N N . SER A 1 198 ? 16.627 -2.568 9.918 1.00 0.00 198 SER A N 7
ATOM 23637 C CA . SER A 1 198 ? 17.997 -2.217 10.316 1.00 0.00 198 SER A CA 7
ATOM 23638 C C . SER A 1 198 ? 18.435 -0.809 9.856 1.00 0.00 198 SER A C 7
ATOM 23639 O O . SER A 1 198 ? 18.961 -0.045 10.665 1.00 0.00 198 SER A O 7
ATOM 23647 N N . GLU A 1 199 ? 18.228 -0.451 8.581 1.00 0.00 199 GLU A N 7
ATOM 23648 C CA . GLU A 1 199 ? 18.622 0.867 8.099 1.00 0.00 199 GLU A CA 7
ATOM 23649 C C . GLU A 1 199 ? 17.578 1.915 8.473 1.00 0.00 199 GLU A C 7
ATOM 23650 O O . GLU A 1 199 ? 17.899 2.939 9.076 1.00 0.00 199 GLU A O 7
ATOM 23662 N N . GLY A 1 200 ? 16.328 1.649 8.112 1.00 0.00 200 GLY A N 7
ATOM 23663 C CA . GLY A 1 200 ? 15.254 2.576 8.417 1.00 0.00 200 GLY A CA 7
ATOM 23664 C C . GLY A 1 200 ? 13.884 1.957 8.222 1.00 0.00 200 GLY A C 7
ATOM 23665 O O . GLY A 1 200 ? 13.631 0.840 8.673 1.00 0.00 200 GLY A O 7
ATOM 23669 N N . ARG A 1 201 ? 13.000 2.683 7.544 1.00 0.00 201 ARG A N 7
ATOM 23670 C CA . ARG A 1 201 ? 11.648 2.199 7.286 1.00 0.00 201 ARG A CA 7
ATOM 23671 C C . ARG A 1 201 ? 10.899 1.941 8.590 1.00 0.00 201 ARG A C 7
ATOM 23672 O O . ARG A 1 201 ? 11.298 1.093 9.390 1.00 0.00 201 ARG A O 7
ATOM 23693 N N . TRP A 1 202 ? 9.811 2.680 8.796 1.00 0.00 202 TRP A N 7
ATOM 23694 C CA . TRP A 1 202 ? 9.001 2.536 10.003 1.00 0.00 202 TRP A CA 7
ATOM 23695 C C . TRP A 1 202 ? 7.540 2.269 9.648 1.00 0.00 202 TRP A C 7
ATOM 23696 O O . TRP A 1 202 ? 6.919 3.039 8.916 1.00 0.00 202 TRP A O 7
ATOM 23717 N N . PHE A 1 203 ? 6.998 1.174 10.174 1.00 0.00 203 PHE A N 7
ATOM 23718 C CA . PHE A 1 203 ? 5.609 0.807 9.914 1.00 0.00 203 PHE A CA 7
ATOM 23719 C C . PHE A 1 203 ? 4.920 0.339 11.192 1.00 0.00 203 PHE A C 7
ATOM 23720 O O . PHE A 1 203 ? 5.519 -0.360 12.010 1.00 0.00 203 PHE A O 7
ATOM 23737 N N . LEU A 1 204 ? 3.658 0.726 11.359 1.00 0.00 204 LEU A N 7
ATOM 23738 C CA . LEU A 1 204 ? 2.891 0.341 12.539 1.00 0.00 204 LEU A CA 7
ATOM 23739 C C . LEU A 1 204 ? 1.773 -0.627 12.166 1.00 0.00 204 LEU A C 7
ATOM 23740 O O . LEU A 1 204 ? 1.015 -0.381 11.229 1.00 0.00 204 LEU A O 7
ATOM 23756 N N . ALA A 1 205 ? 1.678 -1.728 12.906 1.00 0.00 205 ALA A N 7
ATOM 23757 C CA . ALA A 1 205 ? 0.654 -2.735 12.650 1.00 0.00 205 ALA A CA 7
ATOM 23758 C C . ALA A 1 205 ? -0.665 -2.363 13.318 1.00 0.00 205 ALA A C 7
ATOM 23759 O O . ALA A 1 205 ? -0.827 -2.517 14.528 1.00 0.00 205 ALA A O 7
ATOM 23766 N N . LEU A 1 206 ? -1.605 -1.876 12.517 1.00 0.00 206 LEU A N 7
ATOM 23767 C CA . LEU A 1 206 ? -2.913 -1.482 13.019 1.00 0.00 206 LEU A CA 7
ATOM 23768 C C . LEU A 1 206 ? -3.670 -2.687 13.559 1.00 0.00 206 LEU A C 7
ATOM 23769 O O . LEU A 1 206 ? -4.472 -3.299 12.853 1.00 0.00 206 LEU A O 7
ATOM 23785 N N . ARG A 1 207 ? -3.406 -3.022 14.818 1.00 0.00 207 ARG A N 7
ATOM 23786 C CA . ARG A 1 207 ? -4.056 -4.156 15.475 1.00 0.00 207 ARG A CA 7
ATOM 23787 C C . ARG A 1 207 ? -5.549 -4.203 15.156 1.00 0.00 207 ARG A C 7
ATOM 23788 O O . ARG A 1 207 ? -6.151 -5.276 15.113 1.00 0.00 207 ARG A O 7
ATOM 23809 N N . GLU A 1 208 ? -6.139 -3.032 14.930 1.00 0.00 208 GLU A N 7
ATOM 23810 C CA . GLU A 1 208 ? -7.558 -2.938 14.610 1.00 0.00 208 GLU A CA 7
ATOM 23811 C C . GLU A 1 208 ? -7.755 -2.561 13.141 1.00 0.00 208 GLU A C 7
ATOM 23812 O O . GLU A 1 208 ? -7.739 -1.381 12.789 1.00 0.00 208 GLU A O 7
ATOM 23824 N N . PRO A 1 209 ? -7.940 -3.562 12.260 1.00 0.00 209 PRO A N 7
ATOM 23825 C CA . PRO A 1 209 ? -8.133 -3.327 10.825 1.00 0.00 209 PRO A CA 7
ATOM 23826 C C . PRO A 1 209 ? -9.164 -2.238 10.540 1.00 0.00 209 PRO A C 7
ATOM 23827 O O . PRO A 1 209 ? -10.131 -2.072 11.284 1.00 0.00 209 PRO A O 7
ATOM 23838 N N . ILE A 1 210 ? -8.955 -1.508 9.449 1.00 0.00 210 ILE A N 7
ATOM 23839 C CA . ILE A 1 210 ? -9.865 -0.449 9.051 1.00 0.00 210 ILE A CA 7
ATOM 23840 C C . ILE A 1 210 ? -10.424 -0.725 7.663 1.00 0.00 210 ILE A C 7
ATOM 23841 O O . ILE A 1 210 ? -9.698 -0.707 6.671 1.00 0.00 210 ILE A O 7
ATOM 23857 N N . ASN A 1 211 ? -11.718 -0.984 7.611 1.00 0.00 211 ASN A N 7
ATOM 23858 C CA . ASN A 1 211 ? -12.397 -1.276 6.353 1.00 0.00 211 ASN A CA 7
ATOM 23859 C C . ASN A 1 211 ? -12.839 0.006 5.653 1.00 0.00 211 ASN A C 7
ATOM 23860 O O . ASN A 1 211 ? -13.143 1.008 6.300 1.00 0.00 211 ASN A O 7
ATOM 23871 N N . ALA A 1 212 ? -12.872 -0.038 4.323 1.00 0.00 212 ALA A N 7
ATOM 23872 C CA . ALA A 1 212 ? -13.277 1.114 3.526 1.00 0.00 212 ALA A CA 7
ATOM 23873 C C . ALA A 1 212 ? -13.823 0.676 2.170 1.00 0.00 212 ALA A C 7
ATOM 23874 O O . ALA A 1 212 ? -13.144 -0.015 1.411 1.00 0.00 212 ALA A O 7
ATOM 23881 N N . ASP A 1 213 ? -15.054 1.081 1.875 1.00 0.00 213 ASP A N 7
ATOM 23882 C CA . ASP A 1 213 ? -15.694 0.728 0.610 1.00 0.00 213 ASP A CA 7
ATOM 23883 C C . ASP A 1 213 ? -15.040 1.458 -0.559 1.00 0.00 213 ASP A C 7
ATOM 23884 O O . ASP A 1 213 ? -14.861 2.675 -0.521 1.00 0.00 213 ASP A O 7
ATOM 23893 N N . THR A 1 214 ? -14.689 0.706 -1.597 1.00 0.00 214 THR A N 7
ATOM 23894 C CA . THR A 1 214 ? -14.056 1.280 -2.780 1.00 0.00 214 THR A CA 7
ATOM 23895 C C . THR A 1 214 ? -14.595 0.625 -4.049 1.00 0.00 214 THR A C 7
ATOM 23896 O O . THR A 1 214 ? -15.162 -0.463 -3.997 1.00 0.00 214 THR A O 7
ATOM 23907 N N . THR A 1 215 ? -14.412 1.295 -5.184 1.00 0.00 215 THR A N 7
ATOM 23908 C CA . THR A 1 215 ? -14.880 0.782 -6.471 1.00 0.00 215 THR A CA 7
ATOM 23909 C C . THR A 1 215 ? -13.701 0.392 -7.357 1.00 0.00 215 THR A C 7
ATOM 23910 O O . THR A 1 215 ? -12.640 1.013 -7.290 1.00 0.00 215 THR A O 7
ATOM 23921 N N . PHE A 1 216 ? -13.877 -0.641 -8.182 1.00 0.00 216 PHE A N 7
ATOM 23922 C CA . PHE A 1 216 ? -12.798 -1.090 -9.060 1.00 0.00 216 PHE A CA 7
ATOM 23923 C C . PHE A 1 216 ? -12.785 -0.298 -10.366 1.00 0.00 216 PHE A C 7
ATOM 23924 O O . PHE A 1 216 ? -13.714 -0.383 -11.166 1.00 0.00 216 PHE A O 7
ATOM 23941 N N . THR A 1 217 ? -11.721 0.475 -10.571 1.00 0.00 217 THR A N 7
ATOM 23942 C CA . THR A 1 217 ? -11.582 1.285 -11.779 1.00 0.00 217 THR A CA 7
ATOM 23943 C C . THR A 1 217 ? -10.327 0.898 -12.557 1.00 0.00 217 THR A C 7
ATOM 23944 O O . THR A 1 217 ? -9.329 0.475 -11.973 1.00 0.00 217 THR A O 7
ATOM 23955 N N . SER A 1 218 ? -10.383 1.045 -13.876 1.00 0.00 218 SER A N 7
ATOM 23956 C CA . SER A 1 218 ? -9.249 0.710 -14.731 1.00 0.00 218 SER A CA 7
ATOM 23957 C C . SER A 1 218 ? -8.790 1.930 -15.525 1.00 0.00 218 SER A C 7
ATOM 23958 O O . SER A 1 218 ? -9.597 2.787 -15.884 1.00 0.00 218 SER A O 7
ATOM 23966 N N . PHE A 1 219 ? -7.491 1.998 -15.802 1.00 0.00 219 PHE A N 7
ATOM 23967 C CA . PHE A 1 219 ? -6.930 3.102 -16.557 1.00 0.00 219 PHE A CA 7
ATOM 23968 C C . PHE A 1 219 ? -5.931 2.590 -17.584 1.00 0.00 219 PHE A C 7
ATOM 23969 O O . PHE A 1 219 ? -4.937 1.949 -17.241 1.00 0.00 219 PHE A O 7
ATOM 23986 N N . SER A 1 220 ? -6.208 2.878 -18.844 1.00 0.00 220 SER A N 7
ATOM 23987 C CA . SER A 1 220 ? -5.345 2.454 -19.939 1.00 0.00 220 SER A CA 7
ATOM 23988 C C . SER A 1 220 ? -5.110 3.596 -20.921 1.00 0.00 220 SER A C 7
ATOM 23989 O O . SER A 1 220 ? -4.029 4.185 -20.957 1.00 0.00 220 SER A O 7
ATOM 23997 N N . GLU A 1 221 ? -6.129 3.906 -21.717 1.00 0.00 221 GLU A N 7
ATOM 23998 C CA . GLU A 1 221 ? -6.032 4.980 -22.699 1.00 0.00 221 GLU A CA 7
ATOM 23999 C C . GLU A 1 221 ? -6.521 6.301 -22.111 1.00 0.00 221 GLU A C 7
ATOM 24000 O O . GLU A 1 221 ? -6.761 6.405 -20.908 1.00 0.00 221 GLU A O 7
ATOM 24012 N N . ASP A 1 222 ? -6.665 7.306 -22.969 1.00 0.00 222 ASP A N 7
ATOM 24013 C CA . ASP A 1 222 ? -7.125 8.621 -22.535 1.00 0.00 222 ASP A CA 7
ATOM 24014 C C . ASP A 1 222 ? -8.507 8.531 -21.897 1.00 0.00 222 ASP A C 7
ATOM 24015 O O . ASP A 1 222 ? -8.824 9.392 -21.048 1.00 0.00 222 ASP A O 7
ATOM 24025 N N . GLY A 1 1 ? -8.643 2.003 -31.226 1.00 0.00 1 GLY A N 8
ATOM 24026 C CA . GLY A 1 1 ? -8.238 0.955 -32.203 1.00 0.00 1 GLY A CA 8
ATOM 24027 C C . GLY A 1 1 ? -9.290 -0.124 -32.367 1.00 0.00 1 GLY A C 8
ATOM 24028 O O . GLY A 1 1 ? -9.894 -0.565 -31.389 1.00 0.00 1 GLY A O 8
ATOM 24034 N N . SER A 1 2 ? -9.511 -0.549 -33.607 1.00 0.00 2 SER A N 8
ATOM 24035 C CA . SER A 1 2 ? -10.499 -1.582 -33.895 1.00 0.00 2 SER A CA 8
ATOM 24036 C C . SER A 1 2 ? -10.097 -2.910 -33.260 1.00 0.00 2 SER A C 8
ATOM 24037 O O . SER A 1 2 ? -10.948 -3.677 -32.812 1.00 0.00 2 SER A O 8
ATOM 24045 N N . HIS A 1 3 ? -8.795 -3.172 -33.224 1.00 0.00 3 HIS A N 8
ATOM 24046 C CA . HIS A 1 3 ? -8.279 -4.406 -32.643 1.00 0.00 3 HIS A CA 8
ATOM 24047 C C . HIS A 1 3 ? -7.259 -4.108 -31.549 1.00 0.00 3 HIS A C 8
ATOM 24048 O O . HIS A 1 3 ? -6.329 -4.884 -31.326 1.00 0.00 3 HIS A O 8
ATOM 24062 N N . MET A 1 4 ? -7.439 -2.981 -30.869 1.00 0.00 4 MET A N 8
ATOM 24063 C CA . MET A 1 4 ? -6.535 -2.581 -29.798 1.00 0.00 4 MET A CA 8
ATOM 24064 C C . MET A 1 4 ? -7.277 -1.791 -28.725 1.00 0.00 4 MET A C 8
ATOM 24065 O O . MET A 1 4 ? -7.734 -0.674 -28.967 1.00 0.00 4 MET A O 8
ATOM 24079 N N . GLU A 1 5 ? -7.394 -2.379 -27.539 1.00 0.00 5 GLU A N 8
ATOM 24080 C CA . GLU A 1 5 ? -8.081 -1.730 -26.429 1.00 0.00 5 GLU A CA 8
ATOM 24081 C C . GLU A 1 5 ? -7.849 -2.491 -25.126 1.00 0.00 5 GLU A C 8
ATOM 24082 O O . GLU A 1 5 ? -8.738 -3.185 -24.634 1.00 0.00 5 GLU A O 8
ATOM 24094 N N . LEU A 1 6 ? -6.648 -2.353 -24.573 1.00 0.00 6 LEU A N 8
ATOM 24095 C CA . LEU A 1 6 ? -6.299 -3.026 -23.328 1.00 0.00 6 LEU A CA 8
ATOM 24096 C C . LEU A 1 6 ? -5.891 -2.014 -22.259 1.00 0.00 6 LEU A C 8
ATOM 24097 O O . LEU A 1 6 ? -5.323 -0.967 -22.570 1.00 0.00 6 LEU A O 8
ATOM 24113 N N . PRO A 1 7 ? -6.177 -2.315 -20.980 1.00 0.00 7 PRO A N 8
ATOM 24114 C CA . PRO A 1 7 ? -5.837 -1.424 -19.866 1.00 0.00 7 PRO A CA 8
ATOM 24115 C C . PRO A 1 7 ? -4.338 -1.388 -19.590 1.00 0.00 7 PRO A C 8
ATOM 24116 O O . PRO A 1 7 ? -3.633 -2.373 -19.812 1.00 0.00 7 PRO A O 8
ATOM 24127 N N . LEU A 1 8 ? -3.857 -0.248 -19.105 1.00 0.00 8 LEU A N 8
ATOM 24128 C CA . LEU A 1 8 ? -2.440 -0.086 -18.798 1.00 0.00 8 LEU A CA 8
ATOM 24129 C C . LEU A 1 8 ? -2.214 -0.036 -17.291 1.00 0.00 8 LEU A C 8
ATOM 24130 O O . LEU A 1 8 ? -1.213 -0.545 -16.786 1.00 0.00 8 LEU A O 8
ATOM 24146 N N . PHE A 1 9 ? -3.151 0.581 -16.578 1.00 0.00 9 PHE A N 8
ATOM 24147 C CA . PHE A 1 9 ? -3.054 0.696 -15.127 1.00 0.00 9 PHE A CA 8
ATOM 24148 C C . PHE A 1 9 ? -4.382 0.342 -14.463 1.00 0.00 9 PHE A C 8
ATOM 24149 O O . PHE A 1 9 ? -5.448 0.734 -14.937 1.00 0.00 9 PHE A O 8
ATOM 24166 N N . PHE A 1 10 ? -4.307 -0.402 -13.365 1.00 0.00 10 PHE A N 8
ATOM 24167 C CA . PHE A 1 10 ? -5.502 -0.811 -12.635 1.00 0.00 10 PHE A CA 8
ATOM 24168 C C . PHE A 1 10 ? -5.491 -0.250 -11.217 1.00 0.00 10 PHE A C 8
ATOM 24169 O O . PHE A 1 10 ? -4.442 -0.179 -10.576 1.00 0.00 10 PHE A O 8
ATOM 24186 N N . GLY A 1 11 ? -6.663 0.147 -10.731 1.00 0.00 11 GLY A N 8
ATOM 24187 C CA . GLY A 1 11 ? -6.761 0.695 -9.391 1.00 0.00 11 GLY A CA 8
ATOM 24188 C C . GLY A 1 11 ? -8.195 0.910 -8.951 1.00 0.00 11 GLY A C 8
ATOM 24189 O O . GLY A 1 11 ? -9.111 0.913 -9.773 1.00 0.00 11 GLY A O 8
ATOM 24193 N N . TRP A 1 12 ? -8.389 1.091 -7.648 1.00 0.00 12 TRP A N 8
ATOM 24194 C CA . TRP A 1 12 ? -9.721 1.311 -7.094 1.00 0.00 12 TRP A CA 8
ATOM 24195 C C . TRP A 1 12 ? -9.778 2.629 -6.328 1.00 0.00 12 TRP A C 8
ATOM 24196 O O . TRP A 1 12 ? -9.003 2.851 -5.397 1.00 0.00 12 TRP A O 8
ATOM 24217 N N . PHE A 1 13 ? -10.698 3.500 -6.727 1.00 0.00 13 PHE A N 8
ATOM 24218 C CA . PHE A 1 13 ? -10.854 4.798 -6.079 1.00 0.00 13 PHE A CA 8
ATOM 24219 C C . PHE A 1 13 ? -11.570 4.652 -4.740 1.00 0.00 13 PHE A C 8
ATOM 24220 O O . PHE A 1 13 ? -12.729 4.240 -4.686 1.00 0.00 13 PHE A O 8
ATOM 24237 N N . LEU A 1 14 ? -10.872 4.991 -3.662 1.00 0.00 14 LEU A N 8
ATOM 24238 C CA . LEU A 1 14 ? -11.440 4.897 -2.322 1.00 0.00 14 LEU A CA 8
ATOM 24239 C C . LEU A 1 14 ? -12.612 5.858 -2.155 1.00 0.00 14 LEU A C 8
ATOM 24240 O O . LEU A 1 14 ? -12.649 6.922 -2.775 1.00 0.00 14 LEU A O 8
ATOM 24256 N N . LEU A 1 15 ? -13.566 5.477 -1.311 1.00 0.00 15 LEU A N 8
ATOM 24257 C CA . LEU A 1 15 ? -14.741 6.303 -1.055 1.00 0.00 15 LEU A CA 8
ATOM 24258 C C . LEU A 1 15 ? -14.335 7.695 -0.573 1.00 0.00 15 LEU A C 8
ATOM 24259 O O . LEU A 1 15 ? -13.341 7.847 0.138 1.00 0.00 15 LEU A O 8
ATOM 24275 N N . PRO A 1 16 ? -15.102 8.734 -0.949 1.00 0.00 16 PRO A N 8
ATOM 24276 C CA . PRO A 1 16 ? -14.815 10.113 -0.545 1.00 0.00 16 PRO A CA 8
ATOM 24277 C C . PRO A 1 16 ? -14.697 10.251 0.969 1.00 0.00 16 PRO A C 8
ATOM 24278 O O . PRO A 1 16 ? -13.811 10.942 1.473 1.00 0.00 16 PRO A O 8
ATOM 24289 N N . GLU A 1 17 ? -15.594 9.586 1.689 1.00 0.00 17 GLU A N 8
ATOM 24290 C CA . GLU A 1 17 ? -15.586 9.629 3.147 1.00 0.00 17 GLU A CA 8
ATOM 24291 C C . GLU A 1 17 ? -14.428 8.807 3.703 1.00 0.00 17 GLU A C 8
ATOM 24292 O O . GLU A 1 17 ? -13.817 9.174 4.708 1.00 0.00 17 GLU A O 8
ATOM 24304 N N . GLU A 1 18 ? -14.129 7.694 3.041 1.00 0.00 18 GLU A N 8
ATOM 24305 C CA . GLU A 1 18 ? -13.043 6.819 3.467 1.00 0.00 18 GLU A CA 8
ATOM 24306 C C . GLU A 1 18 ? -11.709 7.557 3.425 1.00 0.00 18 GLU A C 8
ATOM 24307 O O . GLU A 1 18 ? -10.816 7.292 4.229 1.00 0.00 18 GLU A O 8
ATOM 24319 N N . GLU A 1 19 ? -11.584 8.487 2.484 1.00 0.00 19 GLU A N 8
ATOM 24320 C CA . GLU A 1 19 ? -10.360 9.267 2.338 1.00 0.00 19 GLU A CA 8
ATOM 24321 C C . GLU A 1 19 ? -10.071 10.057 3.610 1.00 0.00 19 GLU A C 8
ATOM 24322 O O . GLU A 1 19 ? -8.919 10.183 4.026 1.00 0.00 19 GLU A O 8
ATOM 24334 N N . GLU A 1 20 ? -11.125 10.586 4.223 1.00 0.00 20 GLU A N 8
ATOM 24335 C CA . GLU A 1 20 ? -10.987 11.360 5.450 1.00 0.00 20 GLU A CA 8
ATOM 24336 C C . GLU A 1 20 ? -10.612 10.458 6.620 1.00 0.00 20 GLU A C 8
ATOM 24337 O O . GLU A 1 20 ? -9.765 10.808 7.442 1.00 0.00 20 GLU A O 8
ATOM 24349 N N . ARG A 1 21 ? -11.247 9.291 6.687 1.00 0.00 21 ARG A N 8
ATOM 24350 C CA . ARG A 1 21 ? -10.979 8.337 7.756 1.00 0.00 21 ARG A CA 8
ATOM 24351 C C . ARG A 1 21 ? -9.516 7.903 7.741 1.00 0.00 21 ARG A C 8
ATOM 24352 O O . ARG A 1 21 ? -8.842 7.925 8.771 1.00 0.00 21 ARG A O 8
ATOM 24373 N N . ILE A 1 22 ? -9.034 7.513 6.567 1.00 0.00 22 ILE A N 8
ATOM 24374 C CA . ILE A 1 22 ? -7.651 7.076 6.418 1.00 0.00 22 ILE A CA 8
ATOM 24375 C C . ILE A 1 22 ? -6.682 8.210 6.736 1.00 0.00 22 ILE A C 8
ATOM 24376 O O . ILE A 1 22 ? -5.657 8.001 7.384 1.00 0.00 22 ILE A O 8
ATOM 24392 N N . LYS A 1 23 ? -7.016 9.413 6.279 1.00 0.00 23 LYS A N 8
ATOM 24393 C CA . LYS A 1 23 ? -6.176 10.581 6.517 1.00 0.00 23 LYS A CA 8
ATOM 24394 C C . LYS A 1 23 ? -6.084 10.886 8.009 1.00 0.00 23 LYS A C 8
ATOM 24395 O O . LYS A 1 23 ? -5.021 11.246 8.514 1.00 0.00 23 LYS A O 8
ATOM 24414 N N . CYS A 1 24 ? -7.204 10.736 8.709 1.00 0.00 24 CYS A N 8
ATOM 24415 C CA . CYS A 1 24 ? -7.250 10.994 10.144 1.00 0.00 24 CYS A CA 8
ATOM 24416 C C . CYS A 1 24 ? -6.298 10.066 10.892 1.00 0.00 24 CYS A C 8
ATOM 24417 O O . CYS A 1 24 ? -5.611 10.486 11.823 1.00 0.00 24 CYS A O 8
ATOM 24425 N N . ALA A 1 25 ? -6.264 8.804 10.479 1.00 0.00 25 ALA A N 8
ATOM 24426 C CA . ALA A 1 25 ? -5.397 7.817 11.111 1.00 0.00 25 ALA A CA 8
ATOM 24427 C C . ALA A 1 25 ? -3.927 8.124 10.841 1.00 0.00 25 ALA A C 8
ATOM 24428 O O . ALA A 1 25 ? -3.086 8.013 11.733 1.00 0.00 25 ALA A O 8
ATOM 24435 N N . THR A 1 26 ? -3.626 8.510 9.606 1.00 0.00 26 THR A N 8
ATOM 24436 C CA . THR A 1 26 ? -2.257 8.832 9.219 1.00 0.00 26 THR A CA 8
ATOM 24437 C C . THR A 1 26 ? -1.718 10.004 10.034 1.00 0.00 26 THR A C 8
ATOM 24438 O O . THR A 1 26 ? -0.615 9.940 10.576 1.00 0.00 26 THR A O 8
ATOM 24449 N N . MET A 1 27 ? -2.504 11.074 10.115 1.00 0.00 27 MET A N 8
ATOM 24450 C CA . MET A 1 27 ? -2.102 12.260 10.864 1.00 0.00 27 MET A CA 8
ATOM 24451 C C . MET A 1 27 ? -1.996 11.954 12.354 1.00 0.00 27 MET A C 8
ATOM 24452 O O . MET A 1 27 ? -1.010 12.306 13.002 1.00 0.00 27 MET A O 8
ATOM 24466 N N . ASP A 1 28 ? -3.018 11.295 12.893 1.00 0.00 28 ASP A N 8
ATOM 24467 C CA . ASP A 1 28 ? -3.038 10.942 14.307 1.00 0.00 28 ASP A CA 8
ATOM 24468 C C . ASP A 1 28 ? -1.876 10.016 14.652 1.00 0.00 28 ASP A C 8
ATOM 24469 O O . ASP A 1 28 ? -1.343 10.058 15.761 1.00 0.00 28 ASP A O 8
ATOM 24478 N N . PHE A 1 29 ? -1.489 9.180 13.695 1.00 0.00 29 PHE A N 8
ATOM 24479 C CA . PHE A 1 29 ? -0.392 8.242 13.896 1.00 0.00 29 PHE A CA 8
ATOM 24480 C C . PHE A 1 29 ? 0.940 8.981 14.011 1.00 0.00 29 PHE A C 8
ATOM 24481 O O . PHE A 1 29 ? 1.668 8.819 14.991 1.00 0.00 29 PHE A O 8
ATOM 24498 N N . LEU A 1 30 ? 1.254 9.788 13.003 1.00 0.00 30 LEU A N 8
ATOM 24499 C CA . LEU A 1 30 ? 2.499 10.549 12.990 1.00 0.00 30 LEU A CA 8
ATOM 24500 C C . LEU A 1 30 ? 2.622 11.427 14.232 1.00 0.00 30 LEU A C 8
ATOM 24501 O O . LEU A 1 30 ? 3.722 11.650 14.738 1.00 0.00 30 LEU A O 8
ATOM 24517 N N . LYS A 1 31 ? 1.489 11.925 14.715 1.00 0.00 31 LYS A N 8
ATOM 24518 C CA . LYS A 1 31 ? 1.474 12.781 15.897 1.00 0.00 31 LYS A CA 8
ATOM 24519 C C . LYS A 1 31 ? 1.846 11.994 17.149 1.00 0.00 31 LYS A C 8
ATOM 24520 O O . LYS A 1 31 ? 2.648 12.449 17.965 1.00 0.00 31 LYS A O 8
ATOM 24539 N N . THR A 1 32 ? 1.259 10.811 17.297 1.00 0.00 32 THR A N 8
ATOM 24540 C CA . THR A 1 32 ? 1.531 9.963 18.452 1.00 0.00 32 THR A CA 8
ATOM 24541 C C . THR A 1 32 ? 2.913 9.324 18.344 1.00 0.00 32 THR A C 8
ATOM 24542 O O . THR A 1 32 ? 3.620 9.180 19.341 1.00 0.00 32 THR A O 8
ATOM 24553 N N . LEU A 1 33 ? 3.290 8.946 17.127 1.00 0.00 33 LEU A N 8
ATOM 24554 C CA . LEU A 1 33 ? 4.588 8.325 16.890 1.00 0.00 33 LEU A CA 8
ATOM 24555 C C . LEU A 1 33 ? 5.720 9.292 17.219 1.00 0.00 33 LEU A C 8
ATOM 24556 O O . LEU A 1 33 ? 6.755 8.894 17.754 1.00 0.00 33 LEU A O 8
ATOM 24572 N N . ASP A 1 34 ? 5.517 10.565 16.894 1.00 0.00 34 ASP A N 8
ATOM 24573 C CA . ASP A 1 34 ? 6.519 11.590 17.156 1.00 0.00 34 ASP A CA 8
ATOM 24574 C C . ASP A 1 34 ? 6.591 11.912 18.645 1.00 0.00 34 ASP A C 8
ATOM 24575 O O . ASP A 1 34 ? 7.664 12.198 19.177 1.00 0.00 34 ASP A O 8
ATOM 24584 N N . THR A 1 35 ? 5.443 11.861 19.312 1.00 0.00 35 THR A N 8
ATOM 24585 C CA . THR A 1 35 ? 5.376 12.146 20.740 1.00 0.00 35 THR A CA 8
ATOM 24586 C C . THR A 1 35 ? 6.123 11.086 21.544 1.00 0.00 35 THR A C 8
ATOM 24587 O O . THR A 1 35 ? 6.662 11.369 22.613 1.00 0.00 35 THR A O 8
ATOM 24598 N N . LEU A 1 36 ? 6.150 9.863 21.022 1.00 0.00 36 LEU A N 8
ATOM 24599 C CA . LEU A 1 36 ? 6.831 8.761 21.690 1.00 0.00 36 LEU A CA 8
ATOM 24600 C C . LEU A 1 36 ? 8.316 9.067 21.872 1.00 0.00 36 LEU A C 8
ATOM 24601 O O . LEU A 1 36 ? 8.990 9.494 20.935 1.00 0.00 36 LEU A O 8
ATOM 24617 N N . GLU A 1 37 ? 8.816 8.845 23.082 1.00 0.00 37 GLU A N 8
ATOM 24618 C CA . GLU A 1 37 ? 10.220 9.096 23.387 1.00 0.00 37 GLU A CA 8
ATOM 24619 C C . GLU A 1 37 ? 11.118 8.072 22.700 1.00 0.00 37 GLU A C 8
ATOM 24620 O O . GLU A 1 37 ? 12.178 8.415 22.175 1.00 0.00 37 GLU A O 8
ATOM 24632 N N . ALA A 1 38 ? 10.689 6.814 22.709 1.00 0.00 38 ALA A N 8
ATOM 24633 C CA . ALA A 1 38 ? 11.455 5.741 22.086 1.00 0.00 38 ALA A CA 8
ATOM 24634 C C . ALA A 1 38 ? 11.684 6.017 20.605 1.00 0.00 38 ALA A C 8
ATOM 24635 O O . ALA A 1 38 ? 12.718 5.650 20.046 1.00 0.00 38 ALA A O 8
ATOM 24642 N N . PHE A 1 39 ? 10.713 6.669 19.974 1.00 0.00 39 PHE A N 8
ATOM 24643 C CA . PHE A 1 39 ? 10.807 6.998 18.556 1.00 0.00 39 PHE A CA 8
ATOM 24644 C C . PHE A 1 39 ? 11.811 8.125 18.326 1.00 0.00 39 PHE A C 8
ATOM 24645 O O . PHE A 1 39 ? 12.712 8.008 17.496 1.00 0.00 39 PHE A O 8
ATOM 24662 N N . LYS A 1 40 ? 11.647 9.216 19.068 1.00 0.00 40 LYS A N 8
ATOM 24663 C CA . LYS A 1 40 ? 12.536 10.367 18.948 1.00 0.00 40 LYS A CA 8
ATOM 24664 C C . LYS A 1 40 ? 13.992 9.961 19.162 1.00 0.00 40 LYS A C 8
ATOM 24665 O O . LYS A 1 40 ? 14.898 10.505 18.530 1.00 0.00 40 LYS A O 8
ATOM 24684 N N . GLU A 1 41 ? 14.208 9.002 20.057 1.00 0.00 41 GLU A N 8
ATOM 24685 C CA . GLU A 1 41 ? 15.552 8.524 20.354 1.00 0.00 41 GLU A CA 8
ATOM 24686 C C . GLU A 1 41 ? 16.142 7.775 19.164 1.00 0.00 41 GLU A C 8
ATOM 24687 O O . GLU A 1 41 ? 17.360 7.744 18.978 1.00 0.00 41 GLU A O 8
ATOM 24699 N N . HIS A 1 42 ? 15.273 7.169 18.359 1.00 0.00 42 HIS A N 8
ATOM 24700 C CA . HIS A 1 42 ? 15.711 6.419 17.188 1.00 0.00 42 HIS A CA 8
ATOM 24701 C C . HIS A 1 42 ? 16.023 7.354 16.021 1.00 0.00 42 HIS A C 8
ATOM 24702 O O . HIS A 1 42 ? 16.805 7.012 15.133 1.00 0.00 42 HIS A O 8
ATOM 24716 N N . ILE A 1 43 ? 15.407 8.532 16.025 1.00 0.00 43 ILE A N 8
ATOM 24717 C CA . ILE A 1 43 ? 15.622 9.510 14.964 1.00 0.00 43 ILE A CA 8
ATOM 24718 C C . ILE A 1 43 ? 17.096 9.888 14.853 1.00 0.00 43 ILE A C 8
ATOM 24719 O O . ILE A 1 43 ? 17.580 10.226 13.773 1.00 0.00 43 ILE A O 8
ATOM 24735 N N . SER A 1 44 ? 17.807 9.827 15.975 1.00 0.00 44 SER A N 8
ATOM 24736 C CA . SER A 1 44 ? 19.226 10.165 15.999 1.00 0.00 44 SER A CA 8
ATOM 24737 C C . SER A 1 44 ? 20.012 9.284 15.032 1.00 0.00 44 SER A C 8
ATOM 24738 O O . SER A 1 44 ? 20.825 9.777 14.250 1.00 0.00 44 SER A O 8
ATOM 24746 N N . GLU A 1 45 ? 19.763 7.981 15.091 1.00 0.00 45 GLU A N 8
ATOM 24747 C CA . GLU A 1 45 ? 20.446 7.030 14.220 1.00 0.00 45 GLU A CA 8
ATOM 24748 C C . GLU A 1 45 ? 19.858 7.061 12.811 1.00 0.00 45 GLU A C 8
ATOM 24749 O O . GLU A 1 45 ? 20.538 6.734 11.838 1.00 0.00 45 GLU A O 8
ATOM 24761 N N . PHE A 1 46 ? 18.592 7.454 12.709 1.00 0.00 46 PHE A N 8
ATOM 24762 C CA . PHE A 1 46 ? 17.914 7.524 11.420 1.00 0.00 46 PHE A CA 8
ATOM 24763 C C . PHE A 1 46 ? 18.526 8.611 10.540 1.00 0.00 46 PHE A C 8
ATOM 24764 O O . PHE A 1 46 ? 18.818 8.379 9.366 1.00 0.00 46 PHE A O 8
ATOM 24781 N N . THR A 1 47 ? 18.712 9.797 11.109 1.00 0.00 47 THR A N 8
ATOM 24782 C CA . THR A 1 47 ? 19.285 10.916 10.367 1.00 0.00 47 THR A CA 8
ATOM 24783 C C . THR A 1 47 ? 20.810 10.871 10.384 1.00 0.00 47 THR A C 8
ATOM 24784 O O . THR A 1 47 ? 21.470 11.506 9.561 1.00 0.00 47 THR A O 8
ATOM 24795 N N . GLY A 1 48 ? 21.360 10.120 11.325 1.00 0.00 48 GLY A N 8
ATOM 24796 C CA . GLY A 1 48 ? 22.801 10.001 11.435 1.00 0.00 48 GLY A CA 8
ATOM 24797 C C . GLY A 1 48 ? 23.393 10.994 12.416 1.00 0.00 48 GLY A C 8
ATOM 24798 O O . GLY A 1 48 ? 24.360 10.687 13.114 1.00 0.00 48 GLY A O 8
ATOM 24802 N N . GLU A 1 49 ? 22.814 12.191 12.470 1.00 0.00 49 GLU A N 8
ATOM 24803 C CA . GLU A 1 49 ? 23.293 13.232 13.373 1.00 0.00 49 GLU A CA 8
ATOM 24804 C C . GLU A 1 49 ? 22.475 14.512 13.219 1.00 0.00 49 GLU A C 8
ATOM 24805 O O . GLU A 1 49 ? 23.017 15.616 13.278 1.00 0.00 49 GLU A O 8
ATOM 24817 N N . ALA A 1 50 ? 21.168 14.359 13.024 1.00 0.00 50 ALA A N 8
ATOM 24818 C CA . ALA A 1 50 ? 20.277 15.502 12.863 1.00 0.00 50 ALA A CA 8
ATOM 24819 C C . ALA A 1 50 ? 20.569 16.244 11.563 1.00 0.00 50 ALA A C 8
ATOM 24820 O O . ALA A 1 50 ? 21.159 17.324 11.570 1.00 0.00 50 ALA A O 8
ATOM 24827 N N . GLU A 1 51 ? 20.148 15.654 10.449 1.00 0.00 51 GLU A N 8
ATOM 24828 C CA . GLU A 1 51 ? 20.359 16.254 9.136 1.00 0.00 51 GLU A CA 8
ATOM 24829 C C . GLU A 1 51 ? 19.783 17.665 9.081 1.00 0.00 51 GLU A C 8
ATOM 24830 O O . GLU A 1 51 ? 20.515 18.639 8.901 1.00 0.00 51 GLU A O 8
ATOM 24842 N N . LYS A 1 52 ? 18.467 17.770 9.239 1.00 0.00 52 LYS A N 8
ATOM 24843 C CA . LYS A 1 52 ? 17.796 19.065 9.207 1.00 0.00 52 LYS A CA 8
ATOM 24844 C C . LYS A 1 52 ? 16.791 19.186 10.354 1.00 0.00 52 LYS A C 8
ATOM 24845 O O . LYS A 1 52 ? 17.126 19.683 11.429 1.00 0.00 52 LYS A O 8
ATOM 24864 N N . GLU A 1 53 ? 15.559 18.735 10.123 1.00 0.00 53 GLU A N 8
ATOM 24865 C CA . GLU A 1 53 ? 14.519 18.802 11.145 1.00 0.00 53 GLU A CA 8
ATOM 24866 C C . GLU A 1 53 ? 13.551 17.626 11.032 1.00 0.00 53 GLU A C 8
ATOM 24867 O O . GLU A 1 53 ? 12.437 17.682 11.553 1.00 0.00 53 GLU A O 8
ATOM 24879 N N . VAL A 1 54 ? 13.981 16.562 10.352 1.00 0.00 54 VAL A N 8
ATOM 24880 C CA . VAL A 1 54 ? 13.153 15.370 10.171 1.00 0.00 54 VAL A CA 8
ATOM 24881 C C . VAL A 1 54 ? 11.704 15.735 9.838 1.00 0.00 54 VAL A C 8
ATOM 24882 O O . VAL A 1 54 ? 10.765 15.116 10.338 1.00 0.00 54 VAL A O 8
ATOM 24895 N N . ASP A 1 55 ? 11.534 16.745 8.992 1.00 0.00 55 ASP A N 8
ATOM 24896 C CA . ASP A 1 55 ? 10.203 17.193 8.594 1.00 0.00 55 ASP A CA 8
ATOM 24897 C C . ASP A 1 55 ? 9.605 16.264 7.541 1.00 0.00 55 ASP A C 8
ATOM 24898 O O . ASP A 1 55 ? 9.319 16.681 6.419 1.00 0.00 55 ASP A O 8
ATOM 24907 N N . LEU A 1 56 ? 9.418 15.001 7.911 1.00 0.00 56 LEU A N 8
ATOM 24908 C CA . LEU A 1 56 ? 8.853 14.013 7.000 1.00 0.00 56 LEU A CA 8
ATOM 24909 C C . LEU A 1 56 ? 7.385 14.311 6.712 1.00 0.00 56 LEU A C 8
ATOM 24910 O O . LEU A 1 56 ? 6.902 14.086 5.602 1.00 0.00 56 LEU A O 8
ATOM 24926 N N . GLU A 1 57 ? 6.678 14.815 7.720 1.00 0.00 57 GLU A N 8
ATOM 24927 C CA . GLU A 1 57 ? 5.265 15.141 7.576 1.00 0.00 57 GLU A CA 8
ATOM 24928 C C . GLU A 1 57 ? 5.048 16.167 6.468 1.00 0.00 57 GLU A C 8
ATOM 24929 O O . GLU A 1 57 ? 4.141 16.027 5.648 1.00 0.00 57 GLU A O 8
ATOM 24941 N N . GLN A 1 58 ? 5.887 17.198 6.451 1.00 0.00 58 GLN A N 8
ATOM 24942 C CA . GLN A 1 58 ? 5.786 18.247 5.443 1.00 0.00 58 GLN A CA 8
ATOM 24943 C C . GLN A 1 58 ? 6.654 17.939 4.223 1.00 0.00 58 GLN A C 8
ATOM 24944 O O . GLN A 1 58 ? 6.721 18.732 3.284 1.00 0.00 58 GLN A O 8
ATOM 24958 N N . TYR A 1 59 ? 7.319 16.785 4.240 1.00 0.00 59 TYR A N 8
ATOM 24959 C CA . TYR A 1 59 ? 8.178 16.387 3.132 1.00 0.00 59 TYR A CA 8
ATOM 24960 C C . TYR A 1 59 ? 7.348 15.982 1.915 1.00 0.00 59 TYR A C 8
ATOM 24961 O O . TYR A 1 59 ? 7.630 16.399 0.792 1.00 0.00 59 TYR A O 8
ATOM 24979 N N . PHE A 1 60 ? 6.325 15.166 2.146 1.00 0.00 60 PHE A N 8
ATOM 24980 C CA . PHE A 1 60 ? 5.458 14.705 1.067 1.00 0.00 60 PHE A CA 8
ATOM 24981 C C . PHE A 1 60 ? 4.314 15.687 0.826 1.00 0.00 60 PHE A C 8
ATOM 24982 O O . PHE A 1 60 ? 4.112 16.622 1.601 1.00 0.00 60 PHE A O 8
ATOM 24999 N N . GLN A 1 61 ? 3.570 15.468 -0.253 1.00 0.00 61 GLN A N 8
ATOM 25000 C CA . GLN A 1 61 ? 2.447 16.332 -0.599 1.00 0.00 61 GLN A CA 8
ATOM 25001 C C . GLN A 1 61 ? 1.118 15.606 -0.405 1.00 0.00 61 GLN A C 8
ATOM 25002 O O . GLN A 1 61 ? 1.053 14.381 -0.487 1.00 0.00 61 GLN A O 8
ATOM 25016 N N . ASN A 1 62 ? 0.063 16.372 -0.150 1.00 0.00 62 ASN A N 8
ATOM 25017 C CA . ASN A 1 62 ? -1.264 15.801 0.053 1.00 0.00 62 ASN A CA 8
ATOM 25018 C C . ASN A 1 62 ? -2.124 15.964 -1.201 1.00 0.00 62 ASN A C 8
ATOM 25019 O O . ASN A 1 62 ? -2.505 17.079 -1.558 1.00 0.00 62 ASN A O 8
ATOM 25030 N N . PRO A 1 63 ? -2.444 14.852 -1.890 1.00 0.00 63 PRO A N 8
ATOM 25031 C CA . PRO A 1 63 ? -3.263 14.889 -3.107 1.00 0.00 63 PRO A CA 8
ATOM 25032 C C . PRO A 1 63 ? -4.718 15.244 -2.817 1.00 0.00 63 PRO A C 8
ATOM 25033 O O . PRO A 1 63 ? -5.407 15.806 -3.668 1.00 0.00 63 PRO A O 8
ATOM 25044 N N . LEU A 1 64 ? -5.175 14.909 -1.610 1.00 0.00 64 LEU A N 8
ATOM 25045 C CA . LEU A 1 64 ? -6.549 15.184 -1.183 1.00 0.00 64 LEU A CA 8
ATOM 25046 C C . LEU A 1 64 ? -7.505 14.076 -1.635 1.00 0.00 64 LEU A C 8
ATOM 25047 O O . LEU A 1 64 ? -8.362 13.637 -0.868 1.00 0.00 64 LEU A O 8
ATOM 25063 N N . GLN A 1 65 ? -7.356 13.629 -2.879 1.00 0.00 65 GLN A N 8
ATOM 25064 C CA . GLN A 1 65 ? -8.209 12.576 -3.418 1.00 0.00 65 GLN A CA 8
ATOM 25065 C C . GLN A 1 65 ? -7.371 11.481 -4.075 1.00 0.00 65 GLN A C 8
ATOM 25066 O O . GLN A 1 65 ? -7.564 11.152 -5.245 1.00 0.00 65 GLN A O 8
ATOM 25080 N N . LEU A 1 66 ? -6.439 10.922 -3.311 1.00 0.00 66 LEU A N 8
ATOM 25081 C CA . LEU A 1 66 ? -5.570 9.865 -3.815 1.00 0.00 66 LEU A CA 8
ATOM 25082 C C . LEU A 1 66 ? -6.373 8.618 -4.168 1.00 0.00 66 LEU A C 8
ATOM 25083 O O . LEU A 1 66 ? -7.528 8.475 -3.765 1.00 0.00 66 LEU A O 8
ATOM 25099 N N . HIS A 1 67 ? -5.751 7.716 -4.920 1.00 0.00 67 HIS A N 8
ATOM 25100 C CA . HIS A 1 67 ? -6.402 6.476 -5.328 1.00 0.00 67 HIS A CA 8
ATOM 25101 C C . HIS A 1 67 ? -5.549 5.268 -4.949 1.00 0.00 67 HIS A C 8
ATOM 25102 O O . HIS A 1 67 ? -4.330 5.372 -4.824 1.00 0.00 67 HIS A O 8
ATOM 25116 N N . CYS A 1 68 ? -6.200 4.125 -4.764 1.00 0.00 68 CYS A N 8
ATOM 25117 C CA . CYS A 1 68 ? -5.499 2.899 -4.397 1.00 0.00 68 CYS A CA 8
ATOM 25118 C C . CYS A 1 68 ? -5.245 2.027 -5.621 1.00 0.00 68 CYS A C 8
ATOM 25119 O O . CYS A 1 68 ? -6.183 1.590 -6.290 1.00 0.00 68 CYS A O 8
ATOM 25127 N N . THR A 1 69 ? -3.972 1.774 -5.909 1.00 0.00 69 THR A N 8
ATOM 25128 C CA . THR A 1 69 ? -3.596 0.950 -7.052 1.00 0.00 69 THR A CA 8
ATOM 25129 C C . THR A 1 69 ? -3.763 -0.532 -6.729 1.00 0.00 69 THR A C 8
ATOM 25130 O O . THR A 1 69 ? -3.977 -0.904 -5.575 1.00 0.00 69 THR A O 8
ATOM 25141 N N . THR A 1 70 ? -3.665 -1.374 -7.753 1.00 0.00 70 THR A N 8
ATOM 25142 C CA . THR A 1 70 ? -3.808 -2.814 -7.569 1.00 0.00 70 THR A CA 8
ATOM 25143 C C . THR A 1 70 ? -2.807 -3.580 -8.429 1.00 0.00 70 THR A C 8
ATOM 25144 O O . THR A 1 70 ? -1.826 -4.124 -7.921 1.00 0.00 70 THR A O 8
ATOM 25155 N N . LYS A 1 71 ? -3.060 -3.620 -9.733 1.00 0.00 71 LYS A N 8
ATOM 25156 C CA . LYS A 1 71 ? -2.179 -4.323 -10.660 1.00 0.00 71 LYS A CA 8
ATOM 25157 C C . LYS A 1 71 ? -1.862 -3.459 -11.875 1.00 0.00 71 LYS A C 8
ATOM 25158 O O . LYS A 1 71 ? -2.741 -2.793 -12.423 1.00 0.00 71 LYS A O 8
ATOM 25177 N N . PHE A 1 72 ? -0.600 -3.476 -12.292 1.00 0.00 72 PHE A N 8
ATOM 25178 C CA . PHE A 1 72 ? -0.165 -2.696 -13.444 1.00 0.00 72 PHE A CA 8
ATOM 25179 C C . PHE A 1 72 ? -0.034 -3.580 -14.680 1.00 0.00 72 PHE A C 8
ATOM 25180 O O . PHE A 1 72 ? 0.823 -4.462 -14.737 1.00 0.00 72 PHE A O 8
ATOM 25197 N N . CYS A 1 73 ? -0.890 -3.338 -15.668 1.00 0.00 73 CYS A N 8
ATOM 25198 C CA . CYS A 1 73 ? -0.872 -4.113 -16.903 1.00 0.00 73 CYS A CA 8
ATOM 25199 C C . CYS A 1 73 ? 0.484 -4.010 -17.592 1.00 0.00 73 CYS A C 8
ATOM 25200 O O . CYS A 1 73 ? 1.138 -5.020 -17.850 1.00 0.00 73 CYS A O 8
ATOM 25208 N N . ASP A 1 74 ? 0.901 -2.782 -17.887 1.00 0.00 74 ASP A N 8
ATOM 25209 C CA . ASP A 1 74 ? 2.180 -2.540 -18.548 1.00 0.00 74 ASP A CA 8
ATOM 25210 C C . ASP A 1 74 ? 2.154 -3.041 -19.989 1.00 0.00 74 ASP A C 8
ATOM 25211 O O . ASP A 1 74 ? 2.197 -2.251 -20.931 1.00 0.00 74 ASP A O 8
ATOM 25220 N N . TYR A 1 75 ? 2.080 -4.358 -20.152 1.00 0.00 75 TYR A N 8
ATOM 25221 C CA . TYR A 1 75 ? 2.047 -4.965 -21.479 1.00 0.00 75 TYR A CA 8
ATOM 25222 C C . TYR A 1 75 ? 1.926 -6.483 -21.376 1.00 0.00 75 TYR A C 8
ATOM 25223 O O . TYR A 1 75 ? 0.855 -7.046 -21.600 1.00 0.00 75 TYR A O 8
ATOM 25241 N N . GLY A 1 76 ? 3.031 -7.139 -21.034 1.00 0.00 76 GLY A N 8
ATOM 25242 C CA . GLY A 1 76 ? 3.025 -8.584 -20.907 1.00 0.00 76 GLY A CA 8
ATOM 25243 C C . GLY A 1 76 ? 4.065 -9.091 -19.925 1.00 0.00 76 GLY A C 8
ATOM 25244 O O . GLY A 1 76 ? 4.442 -10.262 -19.962 1.00 0.00 76 GLY A O 8
ATOM 25248 N N . LYS A 1 77 ? 4.532 -8.210 -19.045 1.00 0.00 77 LYS A N 8
ATOM 25249 C CA . LYS A 1 77 ? 5.534 -8.581 -18.052 1.00 0.00 77 LYS A CA 8
ATOM 25250 C C . LYS A 1 77 ? 4.881 -9.248 -16.845 1.00 0.00 77 LYS A C 8
ATOM 25251 O O . LYS A 1 77 ? 5.333 -10.295 -16.381 1.00 0.00 77 LYS A O 8
ATOM 25270 N N . ALA A 1 78 ? 3.815 -8.633 -16.341 1.00 0.00 78 ALA A N 8
ATOM 25271 C CA . ALA A 1 78 ? 3.100 -9.166 -15.188 1.00 0.00 78 ALA A CA 8
ATOM 25272 C C . ALA A 1 78 ? 2.307 -10.414 -15.563 1.00 0.00 78 ALA A C 8
ATOM 25273 O O . ALA A 1 78 ? 1.365 -10.349 -16.350 1.00 0.00 78 ALA A O 8
ATOM 25280 N N . GLU A 1 79 ? 2.698 -11.549 -14.994 1.00 0.00 79 GLU A N 8
ATOM 25281 C CA . GLU A 1 79 ? 2.025 -12.814 -15.269 1.00 0.00 79 GLU A CA 8
ATOM 25282 C C . GLU A 1 79 ? 0.665 -12.870 -14.580 1.00 0.00 79 GLU A C 8
ATOM 25283 O O . GLU A 1 79 ? 0.336 -12.004 -13.772 1.00 0.00 79 GLU A O 8
ATOM 25295 N N . GLY A 1 80 ? -0.113 -13.901 -14.905 1.00 0.00 80 GLY A N 8
ATOM 25296 C CA . GLY A 1 80 ? -1.433 -14.074 -14.315 1.00 0.00 80 GLY A CA 8
ATOM 25297 C C . GLY A 1 80 ? -2.389 -12.967 -14.697 1.00 0.00 80 GLY A C 8
ATOM 25298 O O . GLY A 1 80 ? -3.404 -13.198 -15.358 1.00 0.00 80 GLY A O 8
ATOM 25302 N N . ALA A 1 81 ? -2.058 -11.764 -14.267 1.00 0.00 81 ALA A N 8
ATOM 25303 C CA . ALA A 1 81 ? -2.877 -10.590 -14.545 1.00 0.00 81 ALA A CA 8
ATOM 25304 C C . ALA A 1 81 ? -3.230 -10.501 -16.026 1.00 0.00 81 ALA A C 8
ATOM 25305 O O . ALA A 1 81 ? -4.271 -9.956 -16.391 1.00 0.00 81 ALA A O 8
ATOM 25312 N N . LYS A 1 82 ? -2.368 -11.053 -16.879 1.00 0.00 82 LYS A N 8
ATOM 25313 C CA . LYS A 1 82 ? -2.616 -11.043 -18.317 1.00 0.00 82 LYS A CA 8
ATOM 25314 C C . LYS A 1 82 ? -3.998 -11.618 -18.612 1.00 0.00 82 LYS A C 8
ATOM 25315 O O . LYS A 1 82 ? -4.814 -10.994 -19.294 1.00 0.00 82 LYS A O 8
ATOM 25334 N N . GLU A 1 83 ? -4.261 -12.803 -18.071 1.00 0.00 83 GLU A N 8
ATOM 25335 C CA . GLU A 1 83 ? -5.550 -13.454 -18.253 1.00 0.00 83 GLU A CA 8
ATOM 25336 C C . GLU A 1 83 ? -6.639 -12.637 -17.569 1.00 0.00 83 GLU A C 8
ATOM 25337 O O . GLU A 1 83 ? -7.756 -12.525 -18.071 1.00 0.00 83 GLU A O 8
ATOM 25349 N N . TYR A 1 84 ? -6.293 -12.057 -16.421 1.00 0.00 84 TYR A N 8
ATOM 25350 C CA . TYR A 1 84 ? -7.229 -11.233 -15.667 1.00 0.00 84 TYR A CA 8
ATOM 25351 C C . TYR A 1 84 ? -7.698 -10.056 -16.518 1.00 0.00 84 TYR A C 8
ATOM 25352 O O . TYR A 1 84 ? -8.894 -9.783 -16.612 1.00 0.00 84 TYR A O 8
ATOM 25370 N N . ALA A 1 85 ? -6.745 -9.372 -17.142 1.00 0.00 85 ALA A N 8
ATOM 25371 C CA . ALA A 1 85 ? -7.059 -8.234 -17.994 1.00 0.00 85 ALA A CA 8
ATOM 25372 C C . ALA A 1 85 ? -7.950 -8.663 -19.153 1.00 0.00 85 ALA A C 8
ATOM 25373 O O . ALA A 1 85 ? -8.790 -7.897 -19.623 1.00 0.00 85 ALA A O 8
ATOM 25380 N N . GLU A 1 86 ? -7.762 -9.901 -19.603 1.00 0.00 86 GLU A N 8
ATOM 25381 C CA . GLU A 1 86 ? -8.552 -10.444 -20.703 1.00 0.00 86 GLU A CA 8
ATOM 25382 C C . GLU A 1 86 ? -9.735 -11.252 -20.174 1.00 0.00 86 GLU A C 8
ATOM 25383 O O . GLU A 1 86 ? -10.178 -12.209 -20.809 1.00 0.00 86 GLU A O 8
ATOM 25395 N N . LEU A 1 87 ? -10.243 -10.859 -19.010 1.00 0.00 87 LEU A N 8
ATOM 25396 C CA . LEU A 1 87 ? -11.375 -11.541 -18.396 1.00 0.00 87 LEU A CA 8
ATOM 25397 C C . LEU A 1 87 ? -12.553 -10.587 -18.233 1.00 0.00 87 LEU A C 8
ATOM 25398 O O . LEU A 1 87 ? -12.573 -9.755 -17.326 1.00 0.00 87 LEU A O 8
ATOM 25414 N N . GLN A 1 88 ? -13.529 -10.712 -19.124 1.00 0.00 88 GLN A N 8
ATOM 25415 C CA . GLN A 1 88 ? -14.715 -9.861 -19.095 1.00 0.00 88 GLN A CA 8
ATOM 25416 C C . GLN A 1 88 ? -15.337 -9.818 -17.701 1.00 0.00 88 GLN A C 8
ATOM 25417 O O . GLN A 1 88 ? -15.947 -8.820 -17.315 1.00 0.00 88 GLN A O 8
ATOM 25431 N N . VAL A 1 89 ? -15.181 -10.904 -16.951 1.00 0.00 89 VAL A N 8
ATOM 25432 C CA . VAL A 1 89 ? -15.732 -10.985 -15.602 1.00 0.00 89 VAL A CA 8
ATOM 25433 C C . VAL A 1 89 ? -15.268 -9.813 -14.741 1.00 0.00 89 VAL A C 8
ATOM 25434 O O . VAL A 1 89 ? -16.078 -9.144 -14.097 1.00 0.00 89 VAL A O 8
ATOM 25447 N N . VAL A 1 90 ? -13.962 -9.568 -14.736 1.00 0.00 90 VAL A N 8
ATOM 25448 C CA . VAL A 1 90 ? -13.395 -8.475 -13.955 1.00 0.00 90 VAL A CA 8
ATOM 25449 C C . VAL A 1 90 ? -13.707 -7.123 -14.588 1.00 0.00 90 VAL A C 8
ATOM 25450 O O . VAL A 1 90 ? -13.872 -6.123 -13.888 1.00 0.00 90 VAL A O 8
ATOM 25463 N N . LYS A 1 91 ? -13.785 -7.097 -15.915 1.00 0.00 91 LYS A N 8
ATOM 25464 C CA . LYS A 1 91 ? -14.075 -5.867 -16.643 1.00 0.00 91 LYS A CA 8
ATOM 25465 C C . LYS A 1 91 ? 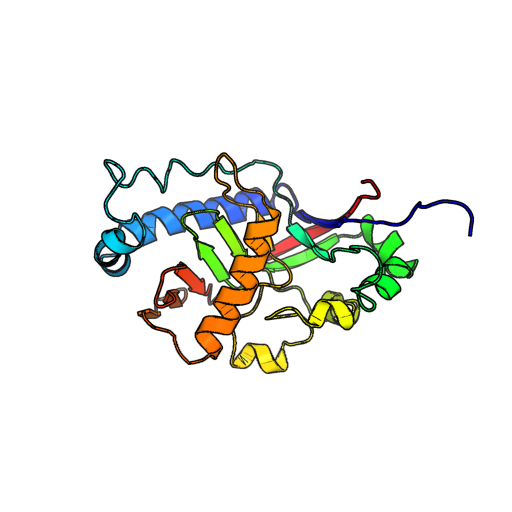-15.378 -5.238 -16.157 1.00 0.00 91 LYS A C 8
ATOM 25466 O O . LYS A 1 91 ? -15.453 -4.028 -15.942 1.00 0.00 91 LYS A O 8
ATOM 25485 N N . GLU A 1 92 ? -16.401 -6.068 -15.983 1.00 0.00 92 GLU A N 8
ATOM 25486 C CA . GLU A 1 92 ? -17.700 -5.594 -15.520 1.00 0.00 92 GLU A CA 8
ATOM 25487 C C . GLU A 1 92 ? -17.678 -5.331 -14.018 1.00 0.00 92 GLU A C 8
ATOM 25488 O O . GLU A 1 92 ? -18.308 -4.391 -13.532 1.00 0.00 92 GLU A O 8
ATOM 25500 N N . SER A 1 93 ? -16.949 -6.169 -13.288 1.00 0.00 93 SER A N 8
ATOM 25501 C CA . SER A 1 93 ? -16.845 -6.029 -11.839 1.00 0.00 93 SER A CA 8
ATOM 25502 C C . SER A 1 93 ? -16.177 -4.709 -11.456 1.00 0.00 93 SER A C 8
ATOM 25503 O O . SER A 1 93 ? -16.271 -4.267 -10.314 1.00 0.00 93 SER A O 8
ATOM 25511 N N . LEU A 1 94 ? -15.469 -4.103 -12.400 1.00 0.00 94 LEU A N 8
ATOM 25512 C CA . LEU A 1 94 ? -14.751 -2.850 -12.127 1.00 0.00 94 LEU A CA 8
ATOM 25513 C C . LEU A 1 94 ? -15.635 -1.741 -11.501 1.00 0.00 94 LEU A C 8
ATOM 25514 O O . LEU A 1 94 ? -15.284 -1.205 -10.449 1.00 0.00 94 LEU A O 8
ATOM 25530 N N . THR A 1 95 ? -16.761 -1.379 -12.129 1.00 0.00 95 THR A N 8
ATOM 25531 C CA . THR A 1 95 ? -17.636 -0.331 -11.605 1.00 0.00 95 THR A CA 8
ATOM 25532 C C . THR A 1 95 ? -18.158 -0.645 -10.201 1.00 0.00 95 THR A C 8
ATOM 25533 O O . THR A 1 95 ? -18.647 0.245 -9.507 1.00 0.00 95 THR A O 8
ATOM 25544 N N . LYS A 1 96 ? -18.081 -1.907 -9.794 1.00 0.00 96 LYS A N 8
ATOM 25545 C CA . LYS A 1 96 ? -18.580 -2.310 -8.481 1.00 0.00 96 LYS A CA 8
ATOM 25546 C C . LYS A 1 96 ? -17.788 -1.650 -7.363 1.00 0.00 96 LYS A C 8
ATOM 25547 O O . LYS A 1 96 ? -16.840 -0.908 -7.615 1.00 0.00 96 LYS A O 8
ATOM 25566 N N . SER A 1 97 ? -18.182 -1.932 -6.126 1.00 0.00 97 SER A N 8
ATOM 25567 C CA . SER A 1 97 ? -17.514 -1.372 -4.968 1.00 0.00 97 SER A CA 8
ATOM 25568 C C . SER A 1 97 ? -17.455 -2.393 -3.839 1.00 0.00 97 SER A C 8
ATOM 25569 O O . SER A 1 97 ? -18.483 -2.879 -3.369 1.00 0.00 97 SER A O 8
ATOM 25577 N N . TYR A 1 98 ? -16.243 -2.711 -3.414 1.00 0.00 98 TYR A N 8
ATOM 25578 C CA . TYR A 1 98 ? -16.032 -3.677 -2.341 1.00 0.00 98 TYR A CA 8
ATOM 25579 C C . TYR A 1 98 ? -15.253 -3.048 -1.189 1.00 0.00 98 TYR A C 8
ATOM 25580 O O . TYR A 1 98 ? -14.459 -2.131 -1.391 1.00 0.00 98 TYR A O 8
ATOM 25598 N N . GLU A 1 99 ? -15.490 -3.549 0.019 1.00 0.00 99 GLU A N 8
ATOM 25599 C CA . GLU A 1 99 ? -14.811 -3.035 1.203 1.00 0.00 99 GLU A CA 8
ATOM 25600 C C . GLU A 1 99 ? -13.469 -3.731 1.407 1.00 0.00 99 GLU A C 8
ATOM 25601 O O . GLU A 1 99 ? -13.410 -4.947 1.590 1.00 0.00 99 GLU A O 8
ATOM 25613 N N . LEU A 1 100 ? -12.394 -2.950 1.382 1.00 0.00 100 LEU A N 8
ATOM 25614 C CA . LEU A 1 100 ? -11.052 -3.488 1.569 1.00 0.00 100 LEU A CA 8
ATOM 25615 C C . LEU A 1 100 ? -10.546 -3.185 2.975 1.00 0.00 100 LEU A C 8
ATOM 25616 O O . LEU A 1 100 ? -10.648 -2.055 3.452 1.00 0.00 100 LEU A O 8
ATOM 25632 N N . SER A 1 101 ? -10.009 -4.204 3.639 1.00 0.00 101 SER A N 8
ATOM 25633 C CA . SER A 1 101 ? -9.498 -4.046 4.996 1.00 0.00 101 SER A CA 8
ATOM 25634 C C . SER A 1 101 ? -7.997 -3.778 5.001 1.00 0.00 101 SER A C 8
ATOM 25635 O O . SER A 1 101 ? -7.220 -4.527 4.409 1.00 0.00 101 SER A O 8
ATOM 25643 N N . VAL A 1 102 ? -7.597 -2.709 5.684 1.00 0.00 102 VAL A N 8
ATOM 25644 C CA . VAL A 1 102 ? -6.189 -2.345 5.780 1.00 0.00 102 VAL A CA 8
ATOM 25645 C C . VAL A 1 102 ? -5.548 -3.009 6.995 1.00 0.00 102 VAL A C 8
ATOM 25646 O O . VAL A 1 102 ? -6.081 -2.941 8.103 1.00 0.00 102 VAL A O 8
ATOM 25659 N N . THR A 1 103 ? -4.411 -3.662 6.778 1.00 0.00 103 THR A N 8
ATOM 25660 C CA . THR A 1 103 ? -3.710 -4.353 7.854 1.00 0.00 103 THR A CA 8
ATOM 25661 C C . THR A 1 103 ? -2.717 -3.437 8.568 1.00 0.00 103 THR A C 8
ATOM 25662 O O . THR A 1 103 ? -2.717 -3.351 9.796 1.00 0.00 103 THR A O 8
ATOM 25673 N N . ALA A 1 104 ? -1.863 -2.767 7.800 1.00 0.00 104 ALA A N 8
ATOM 25674 C CA . ALA A 1 104 ? -0.862 -1.878 8.378 1.00 0.00 104 ALA A CA 8
ATOM 25675 C C . ALA A 1 104 ? -0.447 -0.784 7.398 1.00 0.00 104 ALA A C 8
ATOM 25676 O O . ALA A 1 104 ? -0.701 -0.882 6.198 1.00 0.00 104 ALA A O 8
ATOM 25683 N N . LEU A 1 105 ? 0.192 0.260 7.920 1.00 0.00 105 LEU A N 8
ATOM 25684 C CA . LEU A 1 105 ? 0.644 1.372 7.091 1.00 0.00 105 LEU A CA 8
ATOM 25685 C C . LEU A 1 105 ? 2.162 1.502 7.147 1.00 0.00 105 LEU A C 8
ATOM 25686 O O . LEU A 1 105 ? 2.781 1.212 8.171 1.00 0.00 105 LEU A O 8
ATOM 25702 N N . ILE A 1 106 ? 2.759 1.940 6.043 1.00 0.00 106 ILE A N 8
ATOM 25703 C CA . ILE A 1 106 ? 4.205 2.107 5.976 1.00 0.00 106 ILE A CA 8
ATOM 25704 C C . ILE A 1 106 ? 4.581 3.572 5.789 1.00 0.00 106 ILE A C 8
ATOM 25705 O O . ILE A 1 106 ? 3.915 4.308 5.062 1.00 0.00 106 ILE A O 8
ATOM 25721 N N . VAL A 1 107 ? 5.653 3.989 6.452 1.00 0.00 107 VAL A N 8
ATOM 25722 C CA . VAL A 1 107 ? 6.119 5.366 6.359 1.00 0.00 107 VAL A CA 8
ATOM 25723 C C . VAL A 1 107 ? 7.557 5.422 5.860 1.00 0.00 107 VAL A C 8
ATOM 25724 O O . VAL A 1 107 ? 8.483 4.995 6.551 1.00 0.00 107 VAL A O 8
ATOM 25737 N N . THR A 1 108 ? 7.740 5.950 4.654 1.00 0.00 108 THR A N 8
ATOM 25738 C CA . THR A 1 108 ? 9.066 6.061 4.062 1.00 0.00 108 THR A CA 8
ATOM 25739 C C . THR A 1 108 ? 9.401 7.519 3.756 1.00 0.00 108 THR A C 8
ATOM 25740 O O . THR A 1 108 ? 8.558 8.265 3.258 1.00 0.00 108 THR A O 8
ATOM 25751 N N . PRO A 1 109 ? 10.642 7.947 4.047 1.00 0.00 109 PRO A N 8
ATOM 25752 C CA . PRO A 1 109 ? 11.077 9.326 3.795 1.00 0.00 109 PRO A CA 8
ATOM 25753 C C . PRO A 1 109 ? 10.849 9.749 2.348 1.00 0.00 109 PRO A C 8
ATOM 25754 O O . PRO A 1 109 ? 10.763 10.940 2.047 1.00 0.00 109 PRO A O 8
ATOM 25765 N N . ARG A 1 110 ? 10.757 8.769 1.455 1.00 0.00 110 ARG A N 8
ATOM 25766 C CA . ARG A 1 110 ? 10.544 9.042 0.039 1.00 0.00 110 ARG A CA 8
ATOM 25767 C C . ARG A 1 110 ? 9.056 9.083 -0.298 1.00 0.00 110 ARG A C 8
ATOM 25768 O O . ARG A 1 110 ? 8.594 9.989 -0.992 1.00 0.00 110 ARG A O 8
ATOM 25789 N N . THR A 1 111 ? 8.310 8.096 0.188 1.00 0.00 111 THR A N 8
ATOM 25790 C CA . THR A 1 111 ? 6.877 8.025 -0.077 1.00 0.00 111 THR A CA 8
ATOM 25791 C C . THR A 1 111 ? 6.137 7.320 1.055 1.00 0.00 111 THR A C 8
ATOM 25792 O O . THR A 1 111 ? 6.747 6.661 1.898 1.00 0.00 111 THR A O 8
ATOM 25803 N N . PHE A 1 112 ? 4.815 7.462 1.062 1.00 0.00 112 PHE A N 8
ATOM 25804 C CA . PHE A 1 112 ? 3.978 6.840 2.083 1.00 0.00 112 PHE A CA 8
ATOM 25805 C C . PHE A 1 112 ? 2.941 5.922 1.440 1.00 0.00 112 PHE A C 8
ATOM 25806 O O . PHE A 1 112 ? 2.371 6.250 0.400 1.00 0.00 112 PHE A O 8
ATOM 25823 N N . GLY A 1 113 ? 2.704 4.771 2.062 1.00 0.00 113 GLY A N 8
ATOM 25824 C CA . GLY A 1 113 ? 1.737 3.830 1.526 1.00 0.00 113 GLY A CA 8
ATOM 25825 C C . GLY A 1 113 ? 1.064 3.000 2.603 1.00 0.00 113 GLY A C 8
ATOM 25826 O O . GLY A 1 113 ? 1.579 2.873 3.713 1.00 0.00 113 GLY A O 8
ATOM 25830 N N . ALA A 1 114 ? -0.093 2.435 2.271 1.00 0.00 114 ALA A N 8
ATOM 25831 C CA . ALA A 1 114 ? -0.840 1.611 3.213 1.00 0.00 114 ALA A CA 8
ATOM 25832 C C . ALA A 1 114 ? -1.049 0.204 2.664 1.00 0.00 114 ALA A C 8
ATOM 25833 O O . ALA A 1 114 ? -1.411 0.029 1.499 1.00 0.00 114 ALA A O 8
ATOM 25840 N N . ARG A 1 115 ? -0.821 -0.799 3.506 1.00 0.00 115 ARG A N 8
ATOM 25841 C CA . ARG A 1 115 ? -0.988 -2.190 3.100 1.00 0.00 115 ARG A CA 8
ATOM 25842 C C . ARG A 1 115 ? -2.466 -2.561 3.037 1.00 0.00 115 ARG A C 8
ATOM 25843 O O . ARG A 1 115 ? -3.213 -2.340 3.989 1.00 0.00 115 ARG A O 8
ATOM 25864 N N . VAL A 1 116 ? -2.883 -3.123 1.906 1.00 0.00 116 VAL A N 8
ATOM 25865 C CA . VAL A 1 116 ? -4.276 -3.519 1.722 1.00 0.00 116 VAL A CA 8
ATOM 25866 C C . VAL A 1 116 ? -4.442 -5.033 1.827 1.00 0.00 116 VAL A C 8
ATOM 25867 O O . VAL A 1 116 ? -3.627 -5.795 1.308 1.00 0.00 116 VAL A O 8
ATOM 25880 N N . ALA A 1 117 ? -5.507 -5.460 2.499 1.00 0.00 117 ALA A N 8
ATOM 25881 C CA . ALA A 1 117 ? -5.784 -6.880 2.669 1.00 0.00 117 ALA A CA 8
ATOM 25882 C C . ALA A 1 117 ? -7.152 -7.241 2.099 1.00 0.00 117 ALA A C 8
ATOM 25883 O O . ALA A 1 117 ? -8.183 -6.982 2.719 1.00 0.00 117 ALA A O 8
ATOM 25890 N N . LEU A 1 118 ? -7.150 -7.838 0.914 1.00 0.00 118 LEU A N 8
ATOM 25891 C CA . LEU A 1 118 ? -8.389 -8.235 0.253 1.00 0.00 118 LEU A CA 8
ATOM 25892 C C . LEU A 1 118 ? -9.015 -9.448 0.938 1.00 0.00 118 LEU A C 8
ATOM 25893 O O . LEU A 1 118 ? -8.524 -9.912 1.967 1.00 0.00 118 LEU A O 8
ATOM 25909 N N . THR A 1 119 ? -10.108 -9.952 0.366 1.00 0.00 119 THR A N 8
ATOM 25910 C CA . THR A 1 119 ? -10.805 -11.105 0.931 1.00 0.00 119 THR A CA 8
ATOM 25911 C C . THR A 1 119 ? -10.671 -12.336 0.035 1.00 0.00 119 THR A C 8
ATOM 25912 O O . THR A 1 119 ? -10.165 -12.255 -1.087 1.00 0.00 119 THR A O 8
ATOM 25923 N N . GLU A 1 120 ? -11.130 -13.477 0.544 1.00 0.00 120 GLU A N 8
ATOM 25924 C CA . GLU A 1 120 ? -11.067 -14.735 -0.193 1.00 0.00 120 GLU A CA 8
ATOM 25925 C C . GLU A 1 120 ? -11.689 -14.602 -1.582 1.00 0.00 120 GLU A C 8
ATOM 25926 O O . GLU A 1 120 ? -11.299 -15.303 -2.515 1.00 0.00 120 GLU A O 8
ATOM 25938 N N . ALA A 1 121 ? -12.658 -13.703 -1.710 1.00 0.00 121 ALA A N 8
ATOM 25939 C CA . ALA A 1 121 ? -13.331 -13.486 -2.985 1.00 0.00 121 ALA A CA 8
ATOM 25940 C C . ALA A 1 121 ? -12.386 -12.857 -4.004 1.00 0.00 121 ALA A C 8
ATOM 25941 O O . ALA A 1 121 ? -12.334 -13.277 -5.161 1.00 0.00 121 ALA A O 8
ATOM 25948 N N . GLN A 1 122 ? -11.642 -11.849 -3.565 1.00 0.00 122 GLN A N 8
ATOM 25949 C CA . GLN A 1 122 ? -10.698 -11.158 -4.436 1.00 0.00 122 GLN A CA 8
ATOM 25950 C C . GLN A 1 122 ? -9.656 -12.123 -4.992 1.00 0.00 122 GLN A C 8
ATOM 25951 O O . GLN A 1 122 ? -9.444 -12.190 -6.203 1.00 0.00 122 GLN A O 8
ATOM 25965 N N . VAL A 1 123 ? -9.006 -12.866 -4.101 1.00 0.00 123 VAL A N 8
ATOM 25966 C CA . VAL A 1 123 ? -7.983 -13.825 -4.509 1.00 0.00 123 VAL A CA 8
ATOM 25967 C C . VAL A 1 123 ? -8.529 -14.814 -5.533 1.00 0.00 123 VAL A C 8
ATOM 25968 O O . VAL A 1 123 ? -7.846 -15.168 -6.494 1.00 0.00 123 VAL A O 8
ATOM 25981 N N . LYS A 1 124 ? -9.766 -15.257 -5.324 1.00 0.00 124 LYS A N 8
ATOM 25982 C CA . LYS A 1 124 ? -10.401 -16.203 -6.234 1.00 0.00 124 LYS A CA 8
ATOM 25983 C C . LYS A 1 124 ? -10.473 -15.631 -7.645 1.00 0.00 124 LYS A C 8
ATOM 25984 O O . LYS A 1 124 ? -10.259 -16.342 -8.626 1.00 0.00 124 LYS A O 8
ATOM 26003 N N . LEU A 1 125 ? -10.775 -14.340 -7.738 1.00 0.00 125 LEU A N 8
ATOM 26004 C CA . LEU A 1 125 ? -10.874 -13.668 -9.028 1.00 0.00 125 LEU A CA 8
ATOM 26005 C C . LEU A 1 125 ? -9.596 -12.894 -9.350 1.00 0.00 125 LEU A C 8
ATOM 26006 O O . LEU A 1 125 ? -9.573 -12.077 -10.271 1.00 0.00 125 LEU A O 8
ATOM 26022 N N . TRP A 1 126 ? -8.534 -13.149 -8.587 1.00 0.00 126 TRP A N 8
ATOM 26023 C CA . TRP A 1 126 ? -7.263 -12.465 -8.800 1.00 0.00 126 TRP A CA 8
ATOM 26024 C C . TRP A 1 126 ? -6.285 -13.349 -9.576 1.00 0.00 126 TRP A C 8
ATOM 26025 O O . TRP A 1 126 ? -6.198 -14.553 -9.335 1.00 0.00 126 TRP A O 8
ATOM 26046 N N . PRO A 1 127 ? -5.528 -12.757 -10.519 1.00 0.00 127 PRO A N 8
ATOM 26047 C CA . PRO A 1 127 ? -4.547 -13.491 -11.330 1.00 0.00 127 PRO A CA 8
ATOM 26048 C C . PRO A 1 127 ? -3.510 -14.207 -10.472 1.00 0.00 127 PRO A C 8
ATOM 26049 O O . PRO A 1 127 ? -3.160 -13.743 -9.388 1.00 0.00 127 PRO A O 8
ATOM 26060 N N . GLU A 1 128 ? -3.027 -15.347 -10.957 1.00 0.00 128 GLU A N 8
ATOM 26061 C CA . GLU A 1 128 ? -2.037 -16.128 -10.221 1.00 0.00 128 GLU A CA 8
ATOM 26062 C C . GLU A 1 128 ? -0.614 -15.667 -10.515 1.00 0.00 128 GLU A C 8
ATOM 26063 O O . GLU A 1 128 ? 0.195 -15.516 -9.601 1.00 0.00 128 GLU A O 8
ATOM 26075 N N . GLY A 1 129 ? -0.300 -15.468 -11.788 1.00 0.00 129 GLY A N 8
ATOM 26076 C CA . GLY A 1 129 ? 1.053 -15.054 -12.154 1.00 0.00 129 GLY A CA 8
ATOM 26077 C C . GLY A 1 129 ? 1.563 -13.826 -11.391 1.00 0.00 129 GLY A C 8
ATOM 26078 O O . GLY A 1 129 ? 2.640 -13.884 -10.799 1.00 0.00 129 GLY A O 8
ATOM 26082 N N . ALA A 1 130 ? 0.815 -12.713 -11.391 1.00 0.00 130 ALA A N 8
ATOM 26083 C CA . ALA A 1 130 ? 1.242 -11.509 -10.684 1.00 0.00 130 ALA A CA 8
ATOM 26084 C C . ALA A 1 130 ? 1.604 -11.811 -9.231 1.00 0.00 130 ALA A C 8
ATOM 26085 O O . ALA A 1 130 ? 2.436 -11.129 -8.635 1.00 0.00 130 ALA A O 8
ATOM 26092 N N . ASP A 1 131 ? 0.970 -12.835 -8.666 1.00 0.00 131 ASP A N 8
ATOM 26093 C CA . ASP A 1 131 ? 1.220 -13.225 -7.280 1.00 0.00 131 ASP A CA 8
ATOM 26094 C C . ASP A 1 131 ? 2.713 -13.422 -7.016 1.00 0.00 131 ASP A C 8
ATOM 26095 O O . ASP A 1 131 ? 3.168 -13.301 -5.878 1.00 0.00 131 ASP A O 8
ATOM 26104 N N . LYS A 1 132 ? 3.468 -13.730 -8.072 1.00 0.00 132 LYS A N 8
ATOM 26105 C CA . LYS A 1 132 ? 4.915 -13.948 -7.965 1.00 0.00 132 LYS A CA 8
ATOM 26106 C C . LYS A 1 132 ? 5.579 -12.951 -7.009 1.00 0.00 132 LYS A C 8
ATOM 26107 O O . LYS A 1 132 ? 6.613 -13.250 -6.412 1.00 0.00 132 LYS A O 8
ATOM 26126 N N . GLU A 1 133 ? 4.978 -11.772 -6.864 1.00 0.00 133 GLU A N 8
ATOM 26127 C CA . GLU A 1 133 ? 5.508 -10.741 -5.975 1.00 0.00 133 GLU A CA 8
ATOM 26128 C C . GLU A 1 133 ? 5.777 -11.311 -4.584 1.00 0.00 133 GLU A C 8
ATOM 26129 O O . GLU A 1 133 ? 5.113 -12.256 -4.158 1.00 0.00 133 GLU A O 8
ATOM 26141 N N . GLY A 1 134 ? 6.768 -10.741 -3.894 1.00 0.00 134 GLY A N 8
ATOM 26142 C CA . GLY A 1 134 ? 7.137 -11.203 -2.563 1.00 0.00 134 GLY A CA 8
ATOM 26143 C C . GLY A 1 134 ? 5.956 -11.716 -1.775 1.00 0.00 134 GLY A C 8
ATOM 26144 O O . GLY A 1 134 ? 5.983 -12.828 -1.248 1.00 0.00 134 GLY A O 8
ATOM 26148 N N . VAL A 1 135 ? 4.908 -10.910 -1.713 1.00 0.00 135 VAL A N 8
ATOM 26149 C CA . VAL A 1 135 ? 3.700 -11.302 -1.000 1.00 0.00 135 VAL A CA 8
ATOM 26150 C C . VAL A 1 135 ? 2.454 -11.015 -1.833 1.00 0.00 135 VAL A C 8
ATOM 26151 O O . VAL A 1 135 ? 2.174 -9.868 -2.183 1.00 0.00 135 VAL A O 8
ATOM 26164 N N . ALA A 1 136 ? 1.704 -12.070 -2.132 1.00 0.00 136 ALA A N 8
ATOM 26165 C CA . ALA A 1 136 ? 0.476 -11.952 -2.908 1.00 0.00 136 ALA A CA 8
ATOM 26166 C C . ALA A 1 136 ? -0.738 -12.378 -2.085 1.00 0.00 136 ALA A C 8
ATOM 26167 O O . ALA A 1 136 ? -0.625 -13.212 -1.190 1.00 0.00 136 ALA A O 8
ATOM 26174 N N . PRO A 1 137 ? -1.923 -11.817 -2.379 1.00 0.00 137 PRO A N 8
ATOM 26175 C CA . PRO A 1 137 ? -3.154 -12.160 -1.660 1.00 0.00 137 PRO A CA 8
ATOM 26176 C C . PRO A 1 137 ? -3.340 -13.670 -1.521 1.00 0.00 137 PRO A C 8
ATOM 26177 O O . PRO A 1 137 ? -3.802 -14.157 -0.488 1.00 0.00 137 PRO A O 8
ATOM 26188 N N . ALA A 1 138 ? -2.973 -14.404 -2.568 1.00 0.00 138 ALA A N 8
ATOM 26189 C CA . ALA A 1 138 ? -3.091 -15.861 -2.569 1.00 0.00 138 ALA A CA 8
ATOM 26190 C C . ALA A 1 138 ? -2.123 -16.498 -1.574 1.00 0.00 138 ALA A C 8
ATOM 26191 O O . ALA A 1 138 ? -2.303 -17.646 -1.166 1.00 0.00 138 ALA A O 8
ATOM 26198 N N . LEU A 1 139 ? -1.097 -15.744 -1.190 1.00 0.00 139 LEU A N 8
ATOM 26199 C CA . LEU A 1 139 ? -0.092 -16.223 -0.246 1.00 0.00 139 LEU A CA 8
ATOM 26200 C C . LEU A 1 139 ? -0.537 -16.010 1.202 1.00 0.00 139 LEU A C 8
ATOM 26201 O O . LEU A 1 139 ? 0.286 -16.038 2.117 1.00 0.00 139 LEU A O 8
ATOM 26217 N N . LEU A 1 140 ? -1.837 -15.785 1.405 1.00 0.00 140 LEU A N 8
ATOM 26218 C CA . LEU A 1 140 ? -2.383 -15.551 2.743 1.00 0.00 140 LEU A CA 8
ATOM 26219 C C . LEU A 1 140 ? -1.783 -16.512 3.771 1.00 0.00 140 LEU A C 8
ATOM 26220 O O . LEU A 1 140 ? -1.281 -16.074 4.805 1.00 0.00 140 LEU A O 8
ATOM 26236 N N . PRO A 1 141 ? -1.801 -17.832 3.510 1.00 0.00 141 PRO A N 8
ATOM 26237 C CA . PRO A 1 141 ? -1.225 -18.806 4.439 1.00 0.00 141 PRO A CA 8
ATOM 26238 C C . PRO A 1 141 ? 0.206 -18.428 4.805 1.00 0.00 141 PRO A C 8
ATOM 26239 O O . PRO A 1 141 ? 0.608 -18.503 5.966 1.00 0.00 141 PRO A O 8
ATOM 26250 N N . SER A 1 142 ? 0.962 -18.002 3.798 1.00 0.00 142 SER A N 8
ATOM 26251 C CA . SER A 1 142 ? 2.345 -17.580 3.990 1.00 0.00 142 SER A CA 8
ATOM 26252 C C . SER A 1 142 ? 2.402 -16.195 4.637 1.00 0.00 142 SER A C 8
ATOM 26253 O O . SER A 1 142 ? 3.345 -15.872 5.359 1.00 0.00 142 SER A O 8
ATOM 26261 N N . VAL A 1 143 ? 1.389 -15.377 4.353 1.00 0.00 143 VAL A N 8
ATOM 26262 C CA . VAL A 1 143 ? 1.317 -14.016 4.881 1.00 0.00 143 VAL A CA 8
ATOM 26263 C C . VAL A 1 143 ? 1.417 -13.994 6.406 1.00 0.00 143 VAL A C 8
ATOM 26264 O O . VAL A 1 143 ? 1.928 -13.036 6.984 1.00 0.00 143 VAL A O 8
ATOM 26277 N N . GLU A 1 144 ? 0.929 -15.043 7.057 1.00 0.00 144 GLU A N 8
ATOM 26278 C CA . GLU A 1 144 ? 0.979 -15.109 8.518 1.00 0.00 144 GLU A CA 8
ATOM 26279 C C . GLU A 1 144 ? 2.397 -14.845 9.003 1.00 0.00 144 GLU A C 8
ATOM 26280 O O . GLU A 1 144 ? 2.608 -14.253 10.062 1.00 0.00 144 GLU A O 8
ATOM 26292 N N . ALA A 1 145 ? 3.368 -15.278 8.208 1.00 0.00 145 ALA A N 8
ATOM 26293 C CA . ALA A 1 145 ? 4.773 -15.076 8.539 1.00 0.00 145 ALA A CA 8
ATOM 26294 C C . ALA A 1 145 ? 5.314 -13.817 7.865 1.00 0.00 145 ALA A C 8
ATOM 26295 O O . ALA A 1 145 ? 6.211 -13.157 8.388 1.00 0.00 145 ALA A O 8
ATOM 26302 N N . LEU A 1 146 ? 4.755 -13.488 6.702 1.00 0.00 146 LEU A N 8
ATOM 26303 C CA . LEU A 1 146 ? 5.172 -12.305 5.955 1.00 0.00 146 LEU A CA 8
ATOM 26304 C C . LEU A 1 146 ? 4.018 -11.313 5.822 1.00 0.00 146 LEU A C 8
ATOM 26305 O O . LEU A 1 146 ? 2.963 -11.651 5.288 1.00 0.00 146 LEU A O 8
ATOM 26321 N N . PRO A 1 147 ? 4.195 -10.066 6.293 1.00 0.00 147 PRO A N 8
ATOM 26322 C CA . PRO A 1 147 ? 3.152 -9.041 6.206 1.00 0.00 147 PRO A CA 8
ATOM 26323 C C . PRO A 1 147 ? 2.495 -9.004 4.828 1.00 0.00 147 PRO A C 8
ATOM 26324 O O . PRO A 1 147 ? 3.111 -9.377 3.829 1.00 0.00 147 PRO A O 8
ATOM 26335 N N . ALA A 1 148 ? 1.241 -8.566 4.781 1.00 0.00 148 ALA A N 8
ATOM 26336 C CA . ALA A 1 148 ? 0.506 -8.492 3.530 1.00 0.00 148 ALA A CA 8
ATOM 26337 C C . ALA A 1 148 ? 0.153 -7.053 3.174 1.00 0.00 148 ALA A C 8
ATOM 26338 O O . ALA A 1 148 ? 0.110 -6.179 4.040 1.00 0.00 148 ALA A O 8
ATOM 26345 N N . GLY A 1 149 ? -0.102 -6.814 1.890 1.00 0.00 149 GLY A N 8
ATOM 26346 C CA . GLY A 1 149 ? -0.451 -5.481 1.436 1.00 0.00 149 GLY A CA 8
ATOM 26347 C C . GLY A 1 149 ? 0.503 -4.945 0.385 1.00 0.00 149 GLY A C 8
ATOM 26348 O O . GLY A 1 149 ? 0.327 -3.830 -0.108 1.00 0.00 149 GLY A O 8
ATOM 26352 N N . SER A 1 150 ? 1.516 -5.735 0.037 1.00 0.00 150 SER A N 8
ATOM 26353 C CA . SER A 1 150 ? 2.494 -5.325 -0.962 1.00 0.00 150 SER A CA 8
ATOM 26354 C C . SER A 1 150 ? 1.912 -5.439 -2.364 1.00 0.00 150 SER A C 8
ATOM 26355 O O . SER A 1 150 ? 1.952 -4.488 -3.145 1.00 0.00 150 SER A O 8
ATOM 26363 N N . ARG A 1 151 ? 1.367 -6.610 -2.676 1.00 0.00 151 ARG A N 8
ATOM 26364 C CA . ARG A 1 151 ? 0.770 -6.853 -3.983 1.00 0.00 151 ARG A CA 8
ATOM 26365 C C . ARG A 1 151 ? -0.295 -5.803 -4.295 1.00 0.00 151 ARG A C 8
ATOM 26366 O O . ARG A 1 151 ? -0.588 -5.527 -5.459 1.00 0.00 151 ARG A O 8
ATOM 26387 N N . ALA A 1 152 ? -0.868 -5.219 -3.244 1.00 0.00 152 ALA A N 8
ATOM 26388 C CA . ALA A 1 152 ? -1.898 -4.197 -3.397 1.00 0.00 152 ALA A CA 8
ATOM 26389 C C . ALA A 1 152 ? -1.798 -3.158 -2.283 1.00 0.00 152 ALA A C 8
ATOM 26390 O O . ALA A 1 152 ? -2.102 -3.444 -1.123 1.00 0.00 152 ALA A O 8
ATOM 26397 N N . HIS A 1 153 ? -1.365 -1.952 -2.639 1.00 0.00 153 HIS A N 8
ATOM 26398 C CA . HIS A 1 153 ? -1.221 -0.874 -1.666 1.00 0.00 153 HIS A CA 8
ATOM 26399 C C . HIS A 1 153 ? -1.746 0.447 -2.223 1.00 0.00 153 HIS A C 8
ATOM 26400 O O . HIS A 1 153 ? -1.908 0.602 -3.433 1.00 0.00 153 HIS A O 8
ATOM 26414 N N . VAL A 1 154 ? -2.006 1.396 -1.329 1.00 0.00 154 VAL A N 8
ATOM 26415 C CA . VAL A 1 154 ? -2.506 2.707 -1.727 1.00 0.00 154 VAL A CA 8
ATOM 26416 C C . VAL A 1 154 ? -1.431 3.776 -1.556 1.00 0.00 154 VAL A C 8
ATOM 26417 O O . VAL A 1 154 ? -0.771 3.847 -0.519 1.00 0.00 154 VAL A O 8
ATOM 26430 N N . THR A 1 155 ? -1.261 4.606 -2.580 1.00 0.00 155 THR A N 8
ATOM 26431 C CA . THR A 1 155 ? -0.268 5.672 -2.543 1.00 0.00 155 THR A CA 8
ATOM 26432 C C . THR A 1 155 ? -0.884 6.971 -2.030 1.00 0.00 155 THR A C 8
ATOM 26433 O O . THR A 1 155 ? -1.831 7.494 -2.616 1.00 0.00 155 THR A O 8
ATOM 26444 N N . LEU A 1 156 ? -0.340 7.486 -0.932 1.00 0.00 156 LEU A N 8
ATOM 26445 C CA . LEU A 1 156 ? -0.837 8.725 -0.342 1.00 0.00 156 LEU A CA 8
ATOM 26446 C C . LEU A 1 156 ? 0.259 9.785 -0.293 1.00 0.00 156 LEU A C 8
ATOM 26447 O O . LEU A 1 156 ? 0.010 10.960 -0.565 1.00 0.00 156 LEU A O 8
ATOM 26463 N N . GLY A 1 157 ? 1.471 9.364 0.055 1.00 0.00 157 GLY A N 8
ATOM 26464 C CA . GLY A 1 157 ? 2.584 10.293 0.132 1.00 0.00 157 GLY A CA 8
ATOM 26465 C C . GLY A 1 157 ? 3.613 10.055 -0.956 1.00 0.00 157 GLY A C 8
ATOM 26466 O O . GLY A 1 157 ? 4.053 8.926 -1.167 1.00 0.00 157 GLY A O 8
ATOM 26470 N N . CYS A 1 158 ? 3.998 11.124 -1.647 1.00 0.00 158 CYS A N 8
ATOM 26471 C CA . CYS A 1 158 ? 4.983 11.026 -2.718 1.00 0.00 158 CYS A CA 8
ATOM 26472 C C . CYS A 1 158 ? 5.814 12.302 -2.811 1.00 0.00 158 CYS A C 8
ATOM 26473 O O . CYS A 1 158 ? 5.294 13.407 -2.653 1.00 0.00 158 CYS A O 8
ATOM 26481 N N . SER A 1 159 ? 7.108 12.142 -3.069 1.00 0.00 159 SER A N 8
ATOM 26482 C CA . SER A 1 159 ? 8.012 13.281 -3.182 1.00 0.00 159 SER A CA 8
ATOM 26483 C C . SER A 1 159 ? 7.913 13.920 -4.563 1.00 0.00 159 SER A C 8
ATOM 26484 O O . SER A 1 159 ? 7.245 13.396 -5.455 1.00 0.00 159 SER A O 8
ATOM 26492 N N . ALA A 1 160 ? 8.582 15.056 -4.733 1.00 0.00 160 ALA A N 8
ATOM 26493 C CA . ALA A 1 160 ? 8.571 15.767 -6.005 1.00 0.00 160 ALA A CA 8
ATOM 26494 C C . ALA A 1 160 ? 9.720 15.313 -6.898 1.00 0.00 160 ALA A C 8
ATOM 26495 O O . ALA A 1 160 ? 10.687 16.049 -7.106 1.00 0.00 160 ALA A O 8
ATOM 26502 N N . GLY A 1 161 ? 9.612 14.098 -7.424 1.00 0.00 161 GLY A N 8
ATOM 26503 C CA . GLY A 1 161 ? 10.650 13.567 -8.288 1.00 0.00 161 GLY A CA 8
ATOM 26504 C C . GLY A 1 161 ? 10.502 12.078 -8.527 1.00 0.00 161 GLY A C 8
ATOM 26505 O O . GLY A 1 161 ? 10.733 11.594 -9.635 1.00 0.00 161 GLY A O 8
ATOM 26509 N N . VAL A 1 162 ? 10.116 11.349 -7.486 1.00 0.00 162 VAL A N 8
ATOM 26510 C CA . VAL A 1 162 ? 9.937 9.905 -7.588 1.00 0.00 162 VAL A CA 8
ATOM 26511 C C . VAL A 1 162 ? 8.560 9.560 -8.144 1.00 0.00 162 VAL A C 8
ATOM 26512 O O . VAL A 1 162 ? 7.599 10.306 -7.956 1.00 0.00 162 VAL A O 8
ATOM 26525 N N . GLU A 1 163 ? 8.473 8.425 -8.828 1.00 0.00 163 GLU A N 8
ATOM 26526 C CA . GLU A 1 163 ? 7.212 7.979 -9.412 1.00 0.00 163 GLU A CA 8
ATOM 26527 C C . GLU A 1 163 ? 6.450 7.084 -8.441 1.00 0.00 163 GLU A C 8
ATOM 26528 O O . GLU A 1 163 ? 7.050 6.360 -7.646 1.00 0.00 163 GLU A O 8
ATOM 26540 N N . THR A 1 164 ? 5.124 7.137 -8.512 1.00 0.00 164 THR A N 8
ATOM 26541 C CA . THR A 1 164 ? 4.279 6.330 -7.639 1.00 0.00 164 THR A CA 8
ATOM 26542 C C . THR A 1 164 ? 4.530 4.841 -7.861 1.00 0.00 164 THR A C 8
ATOM 26543 O O . THR A 1 164 ? 4.361 4.032 -6.949 1.00 0.00 164 THR A O 8
ATOM 26554 N N . VAL A 1 165 ? 4.932 4.487 -9.077 1.00 0.00 165 VAL A N 8
ATOM 26555 C CA . VAL A 1 165 ? 5.205 3.095 -9.417 1.00 0.00 165 VAL A CA 8
ATOM 26556 C C . VAL A 1 165 ? 6.278 2.504 -8.507 1.00 0.00 165 VAL A C 8
ATOM 26557 O O . VAL A 1 165 ? 6.207 1.336 -8.126 1.00 0.00 165 VAL A O 8
ATOM 26570 N N . GLN A 1 166 ? 7.270 3.318 -8.163 1.00 0.00 166 GLN A N 8
ATOM 26571 C CA . GLN A 1 166 ? 8.357 2.874 -7.296 1.00 0.00 166 GLN A CA 8
ATOM 26572 C C . GLN A 1 166 ? 7.829 2.490 -5.917 1.00 0.00 166 GLN A C 8
ATOM 26573 O O . GLN A 1 166 ? 8.367 1.597 -5.262 1.00 0.00 166 GLN A O 8
ATOM 26587 N N . THR A 1 167 ? 6.772 3.170 -5.484 1.00 0.00 167 THR A N 8
ATOM 26588 C CA . THR A 1 167 ? 6.170 2.901 -4.183 1.00 0.00 167 THR A CA 8
ATOM 26589 C C . THR A 1 167 ? 5.766 1.435 -4.064 1.00 0.00 167 THR A C 8
ATOM 26590 O O . THR A 1 167 ? 5.784 0.861 -2.975 1.00 0.00 167 THR A O 8
ATOM 26601 N N . GLY A 1 168 ? 5.403 0.833 -5.193 1.00 0.00 168 GLY A N 8
ATOM 26602 C CA . GLY A 1 168 ? 5.003 -0.561 -5.193 1.00 0.00 168 GLY A CA 8
ATOM 26603 C C . GLY A 1 168 ? 6.142 -1.489 -4.823 1.00 0.00 168 GLY A C 8
ATOM 26604 O O . GLY A 1 168 ? 5.979 -2.380 -3.991 1.00 0.00 168 GLY A O 8
ATOM 26608 N N . LEU A 1 169 ? 7.300 -1.276 -5.440 1.00 0.00 169 LEU A N 8
ATOM 26609 C CA . LEU A 1 169 ? 8.472 -2.099 -5.168 1.00 0.00 169 LEU A CA 8
ATOM 26610 C C . LEU A 1 169 ? 8.836 -2.051 -3.688 1.00 0.00 169 LEU A C 8
ATOM 26611 O O . LEU A 1 169 ? 9.112 -3.081 -3.071 1.00 0.00 169 LEU A O 8
ATOM 26627 N N . ASP A 1 170 ? 8.830 -0.848 -3.122 1.00 0.00 170 ASP A N 8
ATOM 26628 C CA . ASP A 1 170 ? 9.155 -0.666 -1.712 1.00 0.00 170 ASP A CA 8
ATOM 26629 C C . ASP A 1 170 ? 8.248 -1.521 -0.832 1.00 0.00 170 ASP A C 8
ATOM 26630 O O . ASP A 1 170 ? 8.709 -2.174 0.103 1.00 0.00 170 ASP A O 8
ATOM 26639 N N . LEU A 1 171 ? 6.954 -1.514 -1.142 1.00 0.00 171 LEU A N 8
ATOM 26640 C CA . LEU A 1 171 ? 5.978 -2.291 -0.383 1.00 0.00 171 LEU A CA 8
ATOM 26641 C C . LEU A 1 171 ? 6.384 -3.761 -0.317 1.00 0.00 171 LEU A C 8
ATOM 26642 O O . LEU A 1 171 ? 6.453 -4.349 0.763 1.00 0.00 171 LEU A O 8
ATOM 26658 N N . LEU A 1 172 ? 6.650 -4.348 -1.479 1.00 0.00 172 LEU A N 8
ATOM 26659 C CA . LEU A 1 172 ? 7.047 -5.748 -1.563 1.00 0.00 172 LEU A CA 8
ATOM 26660 C C . LEU A 1 172 ? 8.241 -6.046 -0.659 1.00 0.00 172 LEU A C 8
ATOM 26661 O O . LEU A 1 172 ? 8.327 -7.119 -0.061 1.00 0.00 172 LEU A O 8
ATOM 26677 N N . GLU A 1 173 ? 9.166 -5.094 -0.576 1.00 0.00 173 GLU A N 8
ATOM 26678 C CA . GLU A 1 173 ? 10.366 -5.257 0.241 1.00 0.00 173 GLU A CA 8
ATOM 26679 C C . GLU A 1 173 ? 10.064 -5.105 1.731 1.00 0.00 173 GLU A C 8
ATOM 26680 O O . GLU A 1 173 ? 10.603 -5.841 2.558 1.00 0.00 173 GLU A O 8
ATOM 26692 N N . ILE A 1 174 ? 9.210 -4.145 2.070 1.00 0.00 174 ILE A N 8
ATOM 26693 C CA . ILE A 1 174 ? 8.855 -3.897 3.466 1.00 0.00 174 ILE A CA 8
ATOM 26694 C C . ILE A 1 174 ? 8.335 -5.164 4.144 1.00 0.00 174 ILE A C 8
ATOM 26695 O O . ILE A 1 174 ? 8.749 -5.497 5.255 1.00 0.00 174 ILE A O 8
ATOM 26711 N N . LEU A 1 175 ? 7.425 -5.862 3.476 1.00 0.00 175 LEU A N 8
ATOM 26712 C CA . LEU A 1 175 ? 6.851 -7.087 4.025 1.00 0.00 175 LEU A CA 8
ATOM 26713 C C . LEU A 1 175 ? 7.881 -8.213 4.030 1.00 0.00 175 LEU A C 8
ATOM 26714 O O . LEU A 1 175 ? 8.081 -8.883 5.048 1.00 0.00 175 LEU A O 8
ATOM 26730 N N . ALA A 1 176 ? 8.541 -8.410 2.894 1.00 0.00 176 ALA A N 8
ATOM 26731 C CA . ALA A 1 176 ? 9.558 -9.446 2.775 1.00 0.00 176 ALA A CA 8
ATOM 26732 C C . ALA A 1 176 ? 10.661 -9.232 3.804 1.00 0.00 176 ALA A C 8
ATOM 26733 O O . ALA A 1 176 ? 11.253 -10.188 4.307 1.00 0.00 176 ALA A O 8
ATOM 26740 N N . LEU A 1 177 ? 10.924 -7.968 4.117 1.00 0.00 177 LEU A N 8
ATOM 26741 C CA . LEU A 1 177 ? 11.947 -7.616 5.092 1.00 0.00 177 LEU A CA 8
ATOM 26742 C C . LEU A 1 177 ? 11.500 -7.988 6.501 1.00 0.00 177 LEU A C 8
ATOM 26743 O O . LEU A 1 177 ? 12.292 -8.478 7.306 1.00 0.00 177 LEU A O 8
ATOM 26759 N N . GLN A 1 178 ? 10.223 -7.759 6.793 1.00 0.00 178 GLN A N 8
ATOM 26760 C CA . GLN A 1 178 ? 9.673 -8.073 8.108 1.00 0.00 178 GLN A CA 8
ATOM 26761 C C . GLN A 1 178 ? 9.927 -9.534 8.462 1.00 0.00 178 GLN A C 8
ATOM 26762 O O . GLN A 1 178 ? 10.419 -9.844 9.546 1.00 0.00 178 GLN A O 8
ATOM 26776 N N . LYS A 1 179 ? 9.600 -10.428 7.538 1.00 0.00 179 LYS A N 8
ATOM 26777 C CA . LYS A 1 179 ? 9.808 -11.854 7.757 1.00 0.00 179 LYS A CA 8
ATOM 26778 C C . LYS A 1 179 ? 11.290 -12.209 7.656 1.00 0.00 179 LYS A C 8
ATOM 26779 O O . LYS A 1 179 ? 11.731 -13.226 8.190 1.00 0.00 179 LYS A O 8
ATOM 26798 N N . GLU A 1 180 ? 12.050 -11.371 6.952 1.00 0.00 180 GLU A N 8
ATOM 26799 C CA . GLU A 1 180 ? 13.479 -11.604 6.764 1.00 0.00 180 GLU A CA 8
ATOM 26800 C C . GLU A 1 180 ? 14.310 -11.159 7.970 1.00 0.00 180 GLU A C 8
ATOM 26801 O O . GLU A 1 180 ? 15.539 -11.159 7.910 1.00 0.00 180 GLU A O 8
ATOM 26813 N N . GLY A 1 181 ? 13.646 -10.796 9.062 1.00 0.00 181 GLY A N 8
ATOM 26814 C CA . GLY A 1 181 ? 14.368 -10.378 10.251 1.00 0.00 181 GLY A CA 8
ATOM 26815 C C . GLY A 1 181 ? 14.683 -8.890 10.283 1.00 0.00 181 GLY A C 8
ATOM 26816 O O . GLY A 1 181 ? 15.498 -8.449 11.094 1.00 0.00 181 GLY A O 8
ATOM 26820 N N . LYS A 1 182 ? 14.034 -8.109 9.423 1.00 0.00 182 LYS A N 8
ATOM 26821 C CA . LYS A 1 182 ? 14.254 -6.668 9.391 1.00 0.00 182 LYS A CA 8
ATOM 26822 C C . LYS A 1 182 ? 13.209 -5.967 10.253 1.00 0.00 182 LYS A C 8
ATOM 26823 O O . LYS A 1 182 ? 12.677 -4.920 9.889 1.00 0.00 182 LYS A O 8
ATOM 26842 N N . GLU A 1 183 ? 12.928 -6.571 11.401 1.00 0.00 183 GLU A N 8
ATOM 26843 C CA . GLU A 1 183 ? 11.954 -6.045 12.344 1.00 0.00 183 GLU A CA 8
ATOM 26844 C C . GLU A 1 183 ? 12.591 -5.929 13.724 1.00 0.00 183 GLU A C 8
ATOM 26845 O O . GLU A 1 183 ? 12.122 -6.524 14.696 1.00 0.00 183 GLU A O 8
ATOM 26857 N N . GLY A 1 184 ? 13.678 -5.172 13.787 1.00 0.00 184 GLY A N 8
ATOM 26858 C CA . GLY A 1 184 ? 14.401 -4.993 15.029 1.00 0.00 184 GLY A CA 8
ATOM 26859 C C . GLY A 1 184 ? 13.580 -4.342 16.119 1.00 0.00 184 GLY A C 8
ATOM 26860 O O . GLY A 1 184 ? 13.242 -4.980 17.117 1.00 0.00 184 GLY A O 8
ATOM 26864 N N . THR A 1 185 ? 13.279 -3.066 15.939 1.00 0.00 185 THR A N 8
ATOM 26865 C CA . THR A 1 185 ? 12.512 -2.321 16.930 1.00 0.00 185 THR A CA 8
ATOM 26866 C C . THR A 1 185 ? 11.056 -2.769 16.955 1.00 0.00 185 THR A C 8
ATOM 26867 O O . THR A 1 185 ? 10.437 -2.962 15.911 1.00 0.00 185 THR A O 8
ATOM 26878 N N . GLN A 1 186 ? 10.520 -2.930 18.160 1.00 0.00 186 GLN A N 8
ATOM 26879 C CA . GLN A 1 186 ? 9.136 -3.351 18.336 1.00 0.00 186 GLN A CA 8
ATOM 26880 C C . GLN A 1 186 ? 8.486 -2.583 19.481 1.00 0.00 186 GLN A C 8
ATOM 26881 O O . GLN A 1 186 ? 9.084 -2.414 20.544 1.00 0.00 186 GLN A O 8
ATOM 26895 N N . VAL A 1 187 ? 7.262 -2.119 19.261 1.00 0.00 187 VAL A N 8
ATOM 26896 C CA . VAL A 1 187 ? 6.538 -1.368 20.279 1.00 0.00 187 VAL A CA 8
ATOM 26897 C C . VAL A 1 187 ? 5.049 -1.691 20.251 1.00 0.00 187 VAL A C 8
ATOM 26898 O O . VAL A 1 187 ? 4.467 -1.887 19.185 1.00 0.00 187 VAL A O 8
ATOM 26911 N N . GLU A 1 188 ? 4.438 -1.743 21.430 1.00 0.00 188 GLU A N 8
ATOM 26912 C CA . GLU A 1 188 ? 3.015 -2.041 21.538 1.00 0.00 188 GLU A CA 8
ATOM 26913 C C . GLU A 1 188 ? 2.189 -0.760 21.481 1.00 0.00 188 GLU A C 8
ATOM 26914 O O . GLU A 1 188 ? 2.362 0.140 22.302 1.00 0.00 188 GLU A O 8
ATOM 26926 N N . MET A 1 189 ? 1.288 -0.689 20.507 1.00 0.00 189 MET A N 8
ATOM 26927 C CA . MET A 1 189 ? 0.432 0.479 20.341 1.00 0.00 189 MET A CA 8
ATOM 26928 C C . MET A 1 189 ? -0.994 0.174 20.788 1.00 0.00 189 MET A C 8
ATOM 26929 O O . MET A 1 189 ? -1.287 -0.927 21.254 1.00 0.00 189 MET A O 8
ATOM 26943 N N . ASP A 1 190 ? -1.877 1.155 20.642 1.00 0.00 190 ASP A N 8
ATOM 26944 C CA . ASP A 1 190 ? -3.273 0.992 21.029 1.00 0.00 190 ASP A CA 8
ATOM 26945 C C . ASP A 1 190 ? -4.052 0.222 19.966 1.00 0.00 190 ASP A C 8
ATOM 26946 O O . ASP A 1 190 ? -5.083 -0.384 20.257 1.00 0.00 190 ASP A O 8
ATOM 26955 N N . LEU A 1 191 ? -3.558 0.251 18.731 1.00 0.00 191 LEU A N 8
ATOM 26956 C CA . LEU A 1 191 ? -4.215 -0.443 17.630 1.00 0.00 191 LEU A CA 8
ATOM 26957 C C . LEU A 1 191 ? -3.463 -1.715 17.253 1.00 0.00 191 LEU A C 8
ATOM 26958 O O . LEU A 1 191 ? -4.061 -2.684 16.783 1.00 0.00 191 LEU A O 8
ATOM 26974 N N . GLY A 1 192 ? -2.150 -1.710 17.458 1.00 0.00 192 GLY A N 8
ATOM 26975 C CA . GLY A 1 192 ? -1.346 -2.873 17.131 1.00 0.00 192 GLY A CA 8
ATOM 26976 C C . GLY A 1 192 ? 0.088 -2.751 17.614 1.00 0.00 192 GLY A C 8
ATOM 26977 O O . GLY A 1 192 ? 0.336 -2.278 18.722 1.00 0.00 192 GLY A O 8
ATOM 26981 N N . THR A 1 193 ? 1.029 -3.185 16.782 1.00 0.00 193 THR A N 8
ATOM 26982 C CA . THR A 1 193 ? 2.447 -3.130 17.131 1.00 0.00 193 THR A CA 8
ATOM 26983 C C . THR A 1 193 ? 3.242 -2.356 16.082 1.00 0.00 193 THR A C 8
ATOM 26984 O O . THR A 1 193 ? 2.999 -2.485 14.883 1.00 0.00 193 THR A O 8
ATOM 26995 N N . LEU A 1 194 ? 4.195 -1.551 16.545 1.00 0.00 194 LEU A N 8
ATOM 26996 C CA . LEU A 1 194 ? 5.029 -0.754 15.650 1.00 0.00 194 LEU A CA 8
ATOM 26997 C C . LEU A 1 194 ? 6.421 -1.365 15.512 1.00 0.00 194 LEU A C 8
ATOM 26998 O O . LEU A 1 194 ? 7.065 -1.696 16.508 1.00 0.00 194 LEU A O 8
ATOM 27014 N N . THR A 1 195 ? 6.882 -1.510 14.272 1.00 0.00 195 THR A N 8
ATOM 27015 C CA . THR A 1 195 ? 8.201 -2.079 14.010 1.00 0.00 195 THR A CA 8
ATOM 27016 C C . THR A 1 195 ? 9.022 -1.163 13.105 1.00 0.00 195 THR A C 8
ATOM 27017 O O . THR A 1 195 ? 8.497 -0.584 12.154 1.00 0.00 195 THR A O 8
ATOM 27028 N N . TYR A 1 196 ? 10.314 -1.036 13.407 1.00 0.00 196 TYR A N 8
ATOM 27029 C CA . TYR A 1 196 ? 11.198 -0.188 12.612 1.00 0.00 196 TYR A CA 8
ATOM 27030 C C . TYR A 1 196 ? 12.480 -0.928 12.242 1.00 0.00 196 TYR A C 8
ATOM 27031 O O . TYR A 1 196 ? 13.077 -1.614 13.075 1.00 0.00 196 TYR A O 8
ATOM 27049 N N . LEU A 1 197 ? 12.896 -0.781 10.988 1.00 0.00 197 LEU A N 8
ATOM 27050 C CA . LEU A 1 197 ? 14.106 -1.430 10.500 1.00 0.00 197 LEU A CA 8
ATOM 27051 C C . LEU A 1 197 ? 15.351 -0.742 11.053 1.00 0.00 197 LEU A C 8
ATOM 27052 O O . LEU A 1 197 ? 15.326 0.448 11.368 1.00 0.00 197 LEU A O 8
ATOM 27068 N N . SER A 1 198 ? 16.429 -1.509 11.196 1.00 0.00 198 SER A N 8
ATOM 27069 C CA . SER A 1 198 ? 17.684 -0.981 11.747 1.00 0.00 198 SER A CA 8
ATOM 27070 C C . SER A 1 198 ? 18.044 0.429 11.229 1.00 0.00 198 SER A C 8
ATOM 27071 O O . SER A 1 198 ? 18.372 1.303 12.031 1.00 0.00 198 SER A O 8
ATOM 27079 N N . GLU A 1 199 ? 17.991 0.668 9.910 1.00 0.00 199 GLU A N 8
ATOM 27080 C CA . GLU A 1 199 ? 18.322 1.983 9.372 1.00 0.00 199 GLU A CA 8
ATOM 27081 C C . GLU A 1 199 ? 17.117 2.915 9.427 1.00 0.00 199 GLU A C 8
ATOM 27082 O O . GLU A 1 199 ? 17.167 3.976 10.049 1.00 0.00 199 GLU A O 8
ATOM 27094 N N . GLY A 1 200 ? 16.033 2.511 8.772 1.00 0.00 200 GLY A N 8
ATOM 27095 C CA . GLY A 1 200 ? 14.828 3.322 8.759 1.00 0.00 200 GLY A CA 8
ATOM 27096 C C . GLY A 1 200 ? 13.581 2.497 8.518 1.00 0.00 200 GLY A C 8
ATOM 27097 O O . GLY A 1 200 ? 13.389 1.454 9.142 1.00 0.00 200 GLY A O 8
ATOM 27101 N N . ARG A 1 201 ? 12.729 2.965 7.609 1.00 0.00 201 ARG A N 8
ATOM 27102 C CA . ARG A 1 201 ? 11.492 2.262 7.283 1.00 0.00 201 ARG A CA 8
ATOM 27103 C C . ARG A 1 201 ? 10.653 2.014 8.534 1.00 0.00 201 ARG A C 8
ATOM 27104 O O . ARG A 1 201 ? 10.950 1.120 9.326 1.00 0.00 201 ARG A O 8
ATOM 27125 N N . TRP A 1 202 ? 9.605 2.813 8.706 1.00 0.00 202 TRP A N 8
ATOM 27126 C CA . TRP A 1 202 ? 8.724 2.680 9.863 1.00 0.00 202 TRP A CA 8
ATOM 27127 C C . TRP A 1 202 ? 7.310 2.310 9.427 1.00 0.00 202 TRP A C 8
ATOM 27128 O O . TRP A 1 202 ? 6.704 2.997 8.605 1.00 0.00 202 TRP A O 8
ATOM 27149 N N . PHE A 1 203 ? 6.788 1.219 9.982 1.00 0.00 203 PHE A N 8
ATOM 27150 C CA . PHE A 1 203 ? 5.444 0.762 9.646 1.00 0.00 203 PHE A CA 8
ATOM 27151 C C . PHE A 1 203 ? 4.634 0.467 10.905 1.00 0.00 203 PHE A C 8
ATOM 27152 O O . PHE A 1 203 ? 5.158 -0.066 11.885 1.00 0.00 203 PHE A O 8
ATOM 27169 N N . LEU A 1 204 ? 3.352 0.824 10.874 1.00 0.00 204 LEU A N 8
ATOM 27170 C CA . LEU A 1 204 ? 2.466 0.608 12.011 1.00 0.00 204 LEU A CA 8
ATOM 27171 C C . LEU A 1 204 ? 1.499 -0.539 11.737 1.00 0.00 204 LEU A C 8
ATOM 27172 O O . LEU A 1 204 ? 0.700 -0.481 10.803 1.00 0.00 204 LEU A O 8
ATOM 27188 N N . ALA A 1 205 ? 1.571 -1.577 12.564 1.00 0.00 205 ALA A N 8
ATOM 27189 C CA . ALA A 1 205 ? 0.695 -2.731 12.414 1.00 0.00 205 ALA A CA 8
ATOM 27190 C C . ALA A 1 205 ? -0.645 -2.482 13.096 1.00 0.00 205 ALA A C 8
ATOM 27191 O O . ALA A 1 205 ? -0.698 -1.956 14.207 1.00 0.00 205 ALA A O 8
ATOM 27198 N N . LEU A 1 206 ? -1.727 -2.857 12.421 1.00 0.00 206 LEU A N 8
ATOM 27199 C CA . LEU A 1 206 ? -3.067 -2.666 12.963 1.00 0.00 206 LEU A CA 8
ATOM 27200 C C . LEU A 1 206 ? -3.729 -4.005 13.272 1.00 0.00 206 LEU A C 8
ATOM 27201 O O . LEU A 1 206 ? -4.310 -4.639 12.391 1.00 0.00 206 LEU A O 8
ATOM 27217 N N . ARG A 1 207 ? -3.640 -4.426 14.530 1.00 0.00 207 ARG A N 8
ATOM 27218 C CA . ARG A 1 207 ? -4.235 -5.689 14.961 1.00 0.00 207 ARG A CA 8
ATOM 27219 C C . ARG A 1 207 ? -5.698 -5.777 14.533 1.00 0.00 207 ARG A C 8
ATOM 27220 O O . ARG A 1 207 ? -6.216 -6.863 14.274 1.00 0.00 207 ARG A O 8
ATOM 27241 N N . GLU A 1 208 ? -6.355 -4.623 14.460 1.00 0.00 208 GLU A N 8
ATOM 27242 C CA . GLU A 1 208 ? -7.757 -4.563 14.061 1.00 0.00 208 GLU A CA 8
ATOM 27243 C C . GLU A 1 208 ? -7.901 -3.923 12.681 1.00 0.00 208 GLU A C 8
ATOM 27244 O O . GLU A 1 208 ? -7.961 -2.699 12.561 1.00 0.00 208 GLU A O 8
ATOM 27256 N N . PRO A 1 209 ? -7.954 -4.743 11.617 1.00 0.00 209 PRO A N 8
ATOM 27257 C CA . PRO A 1 209 ? -8.087 -4.247 10.243 1.00 0.00 209 PRO A CA 8
ATOM 27258 C C . PRO A 1 209 ? -9.213 -3.229 10.092 1.00 0.00 209 PRO A C 8
ATOM 27259 O O . PRO A 1 209 ? -10.190 -3.252 10.841 1.00 0.00 209 PRO A O 8
ATOM 27270 N N . ILE A 1 210 ? -9.072 -2.344 9.110 1.00 0.00 210 ILE A N 8
ATOM 27271 C CA . ILE A 1 210 ? -10.071 -1.326 8.843 1.00 0.00 210 ILE A CA 8
ATOM 27272 C C . ILE A 1 210 ? -10.600 -1.466 7.424 1.00 0.00 210 ILE A C 8
ATOM 27273 O O . ILE A 1 210 ? -9.873 -1.260 6.452 1.00 0.00 210 ILE A O 8
ATOM 27289 N N . ASN A 1 211 ? -11.866 -1.825 7.319 1.00 0.00 211 ASN A N 8
ATOM 27290 C CA . ASN A 1 211 ? -12.511 -2.011 6.023 1.00 0.00 211 ASN A CA 8
ATOM 27291 C C . ASN A 1 211 ? -13.054 -0.693 5.479 1.00 0.00 211 ASN A C 8
ATOM 27292 O O . ASN A 1 211 ? -13.569 0.137 6.226 1.00 0.00 211 ASN A O 8
ATOM 27303 N N . ALA A 1 212 ? -12.935 -0.515 4.166 1.00 0.00 212 ALA A N 8
ATOM 27304 C CA . ALA A 1 212 ? -13.413 0.695 3.506 1.00 0.00 212 ALA A CA 8
ATOM 27305 C C . ALA A 1 212 ? -13.949 0.379 2.113 1.00 0.00 212 ALA A C 8
ATOM 27306 O O . ALA A 1 212 ? -13.264 -0.244 1.301 1.00 0.00 212 ALA A O 8
ATOM 27313 N N . ASP A 1 213 ? -15.178 0.807 1.844 1.00 0.00 213 ASP A N 8
ATOM 27314 C CA . ASP A 1 213 ? -15.807 0.565 0.549 1.00 0.00 213 ASP A CA 8
ATOM 27315 C C . ASP A 1 213 ? -15.146 1.391 -0.549 1.00 0.00 213 ASP A C 8
ATOM 27316 O O . ASP A 1 213 ? -14.993 2.606 -0.420 1.00 0.00 213 ASP A O 8
ATOM 27325 N N . THR A 1 214 ? -14.760 0.724 -1.633 1.00 0.00 214 THR A N 8
ATOM 27326 C CA . THR A 1 214 ? -14.121 1.394 -2.759 1.00 0.00 214 THR A CA 8
ATOM 27327 C C . THR A 1 214 ? -14.625 0.822 -4.079 1.00 0.00 214 THR A C 8
ATOM 27328 O O . THR A 1 214 ? -15.140 -0.292 -4.120 1.00 0.00 214 THR A O 8
ATOM 27339 N N . THR A 1 215 ? -14.470 1.589 -5.155 1.00 0.00 215 THR A N 8
ATOM 27340 C CA . THR A 1 215 ? -14.912 1.161 -6.480 1.00 0.00 215 THR A CA 8
ATOM 27341 C C . THR A 1 215 ? -13.712 0.898 -7.384 1.00 0.00 215 THR A C 8
ATOM 27342 O O . THR A 1 215 ? -12.683 1.561 -7.259 1.00 0.00 215 THR A O 8
ATOM 27353 N N . PHE A 1 216 ? -13.834 -0.073 -8.290 1.00 0.00 216 PHE A N 8
ATOM 27354 C CA . PHE A 1 216 ? -12.726 -0.391 -9.188 1.00 0.00 216 PHE A CA 8
ATOM 27355 C C . PHE A 1 216 ? -12.719 0.530 -10.404 1.00 0.00 216 PHE A C 8
ATOM 27356 O O . PHE A 1 216 ? -13.719 0.651 -11.112 1.00 0.00 216 PHE A O 8
ATOM 27373 N N . THR A 1 217 ? -11.580 1.174 -10.641 1.00 0.00 217 THR A N 8
ATOM 27374 C CA . THR A 1 217 ? -11.432 2.081 -11.772 1.00 0.00 217 THR A CA 8
ATOM 27375 C C . THR A 1 217 ? -10.316 1.610 -12.700 1.00 0.00 217 THR A C 8
ATOM 27376 O O . THR A 1 217 ? -9.322 1.038 -12.251 1.00 0.00 217 THR A O 8
ATOM 27387 N N . SER A 1 218 ? -10.486 1.851 -13.995 1.00 0.00 218 SER A N 8
ATOM 27388 C CA . SER A 1 218 ? -9.492 1.449 -14.984 1.00 0.00 218 SER A CA 8
ATOM 27389 C C . SER A 1 218 ? -9.045 2.642 -15.824 1.00 0.00 218 SER A C 8
ATOM 27390 O O . SER A 1 218 ? -9.866 3.444 -16.269 1.00 0.00 218 SER A O 8
ATOM 27398 N N . PHE A 1 219 ? -7.738 2.746 -16.045 1.00 0.00 219 PHE A N 8
ATOM 27399 C CA . PHE A 1 219 ? -7.180 3.826 -16.835 1.00 0.00 219 PHE A CA 8
ATOM 27400 C C . PHE A 1 219 ? -6.112 3.292 -17.780 1.00 0.00 219 PHE A C 8
ATOM 27401 O O . PHE A 1 219 ? -5.117 2.709 -17.350 1.00 0.00 219 PHE A O 8
ATOM 27418 N N . SER A 1 220 ? -6.331 3.497 -19.067 1.00 0.00 220 SER A N 8
ATOM 27419 C CA . SER A 1 220 ? -5.397 3.041 -20.089 1.00 0.00 220 SER A CA 8
ATOM 27420 C C . SER A 1 220 ? -4.618 4.213 -20.677 1.00 0.00 220 SER A C 8
ATOM 27421 O O . SER A 1 220 ? -3.442 4.407 -20.370 1.00 0.00 220 SER A O 8
ATOM 27429 N N . GLU A 1 221 ? -5.283 4.993 -21.524 1.00 0.00 221 GLU A N 8
ATOM 27430 C CA . GLU A 1 221 ? -4.652 6.147 -22.156 1.00 0.00 221 GLU A CA 8
ATOM 27431 C C . GLU A 1 221 ? -5.549 7.376 -22.063 1.00 0.00 221 GLU A C 8
ATOM 27432 O O . GLU A 1 221 ? -6.713 7.280 -21.674 1.00 0.00 221 GLU A O 8
ATOM 27444 N N . ASP A 1 222 ? -5.000 8.531 -22.423 1.00 0.00 222 ASP A N 8
ATOM 27445 C CA . ASP A 1 222 ? -5.751 9.780 -22.381 1.00 0.00 222 ASP A CA 8
ATOM 27446 C C . ASP A 1 222 ? -6.924 9.743 -23.355 1.00 0.00 222 ASP A C 8
ATOM 27447 O O . ASP A 1 222 ? -6.683 9.552 -24.565 1.00 0.00 222 ASP A O 8
ATOM 27457 N N . GLY A 1 1 ? -14.508 -12.756 -27.369 1.00 0.00 1 GLY A N 9
ATOM 27458 C CA . GLY A 1 1 ? -14.389 -13.326 -28.739 1.00 0.00 1 GLY A CA 9
ATOM 27459 C C . GLY A 1 1 ? -13.542 -12.464 -29.655 1.00 0.00 1 GLY A C 9
ATOM 27460 O O . GLY A 1 1 ? -12.595 -12.948 -30.274 1.00 0.00 1 GLY A O 9
ATOM 27466 N N . SER A 1 2 ? -13.885 -11.183 -29.741 1.00 0.00 2 SER A N 9
ATOM 27467 C CA . SER A 1 2 ? -13.151 -10.250 -30.588 1.00 0.00 2 SER A CA 9
ATOM 27468 C C . SER A 1 2 ? -12.756 -9.001 -29.808 1.00 0.00 2 SER A C 9
ATOM 27469 O O . SER A 1 2 ? -13.504 -8.024 -29.762 1.00 0.00 2 SER A O 9
ATOM 27477 N N . HIS A 1 3 ? -11.578 -9.039 -29.195 1.00 0.00 3 HIS A N 9
ATOM 27478 C CA . HIS A 1 3 ? -11.085 -7.910 -28.415 1.00 0.00 3 HIS A CA 9
ATOM 27479 C C . HIS A 1 3 ? -10.399 -6.886 -29.316 1.00 0.00 3 HIS A C 9
ATOM 27480 O O . HIS A 1 3 ? -9.803 -7.239 -30.332 1.00 0.00 3 HIS A O 9
ATOM 27494 N N . MET A 1 4 ? -10.489 -5.616 -28.935 1.00 0.00 4 MET A N 9
ATOM 27495 C CA . MET A 1 4 ? -9.879 -4.541 -29.707 1.00 0.00 4 MET A CA 9
ATOM 27496 C C . MET A 1 4 ? -9.591 -3.331 -28.822 1.00 0.00 4 MET A C 9
ATOM 27497 O O . MET A 1 4 ? -9.668 -2.188 -29.273 1.00 0.00 4 MET A O 9
ATOM 27511 N N . GLU A 1 5 ? -9.259 -3.593 -27.562 1.00 0.00 5 GLU A N 9
ATOM 27512 C CA . GLU A 1 5 ? -8.958 -2.526 -26.613 1.00 0.00 5 GLU A CA 9
ATOM 27513 C C . GLU A 1 5 ? -8.540 -3.103 -25.265 1.00 0.00 5 GLU A C 9
ATOM 27514 O O . GLU A 1 5 ? -9.331 -3.143 -24.323 1.00 0.00 5 GLU A O 9
ATOM 27526 N N . LEU A 1 6 ? -7.292 -3.552 -25.182 1.00 0.00 6 LEU A N 9
ATOM 27527 C CA . LEU A 1 6 ? -6.769 -4.130 -23.949 1.00 0.00 6 LEU A CA 9
ATOM 27528 C C . LEU A 1 6 ? -6.394 -3.037 -22.948 1.00 0.00 6 LEU A C 9
ATOM 27529 O O . LEU A 1 6 ? -5.952 -1.956 -23.335 1.00 0.00 6 LEU A O 9
ATOM 27545 N N . PRO A 1 7 ? -6.564 -3.310 -21.642 1.00 0.00 7 PRO A N 9
ATOM 27546 C CA . PRO A 1 7 ? -6.241 -2.347 -20.584 1.00 0.00 7 PRO A CA 9
ATOM 27547 C C . PRO A 1 7 ? -4.737 -2.169 -20.403 1.00 0.00 7 PRO A C 9
ATOM 27548 O O . PRO A 1 7 ? -3.951 -3.043 -20.767 1.00 0.00 7 PRO A O 9
ATOM 27559 N N . LEU A 1 8 ? -4.344 -1.031 -19.841 1.00 0.00 8 LEU A N 9
ATOM 27560 C CA . LEU A 1 8 ? -2.932 -0.739 -19.614 1.00 0.00 8 LEU A CA 9
ATOM 27561 C C . LEU A 1 8 ? -2.592 -0.788 -18.126 1.00 0.00 8 LEU A C 9
ATOM 27562 O O . LEU A 1 8 ? -1.464 -1.108 -17.750 1.00 0.00 8 LEU A O 9
ATOM 27578 N N . PHE A 1 9 ? -3.569 -0.466 -17.285 1.00 0.00 9 PHE A N 9
ATOM 27579 C CA . PHE A 1 9 ? -3.364 -0.474 -15.840 1.00 0.00 9 PHE A CA 9
ATOM 27580 C C . PHE A 1 9 ? -4.694 -0.544 -15.097 1.00 0.00 9 PHE A C 9
ATOM 27581 O O . PHE A 1 9 ? -5.706 -0.021 -15.563 1.00 0.00 9 PHE A O 9
ATOM 27598 N N . PHE A 1 10 ? -4.684 -1.193 -13.936 1.00 0.00 10 PHE A N 9
ATOM 27599 C CA . PHE A 1 10 ? -5.889 -1.331 -13.126 1.00 0.00 10 PHE A CA 9
ATOM 27600 C C . PHE A 1 10 ? -5.728 -0.619 -11.786 1.00 0.00 10 PHE A C 9
ATOM 27601 O O . PHE A 1 10 ? -4.639 -0.597 -11.210 1.00 0.00 10 PHE A O 9
ATOM 27618 N N . GLY A 1 11 ? -6.817 -0.034 -11.295 1.00 0.00 11 GLY A N 9
ATOM 27619 C CA . GLY A 1 11 ? -6.772 0.672 -10.027 1.00 0.00 11 GLY A CA 9
ATOM 27620 C C . GLY A 1 11 ? -8.130 0.745 -9.354 1.00 0.00 11 GLY A C 9
ATOM 27621 O O . GLY A 1 11 ? -9.144 0.383 -9.948 1.00 0.00 11 GLY A O 9
ATOM 27625 N N . TRP A 1 12 ? -8.146 1.216 -8.111 1.00 0.00 12 TRP A N 9
ATOM 27626 C CA . TRP A 1 12 ? -9.388 1.338 -7.354 1.00 0.00 12 TRP A CA 9
ATOM 27627 C C . TRP A 1 12 ? -9.613 2.778 -6.905 1.00 0.00 12 TRP A C 9
ATOM 27628 O O . TRP A 1 12 ? -8.688 3.447 -6.444 1.00 0.00 12 TRP A O 9
ATOM 27649 N N . PHE A 1 13 ? -10.849 3.248 -7.038 1.00 0.00 13 PHE A N 9
ATOM 27650 C CA . PHE A 1 13 ? -11.196 4.609 -6.642 1.00 0.00 13 PHE A CA 9
ATOM 27651 C C . PHE A 1 13 ? -11.921 4.611 -5.300 1.00 0.00 13 PHE A C 9
ATOM 27652 O O . PHE A 1 13 ? -13.086 4.222 -5.211 1.00 0.00 13 PHE A O 9
ATOM 27669 N N . LEU A 1 14 ? -11.223 5.049 -4.257 1.00 0.00 14 LEU A N 9
ATOM 27670 C CA . LEU A 1 14 ? -11.798 5.100 -2.917 1.00 0.00 14 LEU A CA 9
ATOM 27671 C C . LEU A 1 14 ? -13.042 5.982 -2.886 1.00 0.00 14 LEU A C 9
ATOM 27672 O O . LEU A 1 14 ? -13.154 6.945 -3.645 1.00 0.00 14 LEU A O 9
ATOM 27688 N N . LEU A 1 15 ? -13.973 5.646 -1.999 1.00 0.00 15 LEU A N 9
ATOM 27689 C CA . LEU A 1 15 ? -15.211 6.405 -1.859 1.00 0.00 15 LEU A CA 9
ATOM 27690 C C . LEU A 1 15 ? -14.931 7.794 -1.288 1.00 0.00 15 LEU A C 9
ATOM 27691 O O . LEU A 1 15 ? -14.091 7.947 -0.399 1.00 0.00 15 LEU A O 9
ATOM 27707 N N . PRO A 1 16 ? -15.631 8.830 -1.785 1.00 0.00 16 PRO A N 9
ATOM 27708 C CA . PRO A 1 16 ? -15.450 10.206 -1.316 1.00 0.00 16 PRO A CA 9
ATOM 27709 C C . PRO A 1 16 ? -15.465 10.303 0.206 1.00 0.00 16 PRO A C 9
ATOM 27710 O O . PRO A 1 16 ? -14.804 11.163 0.789 1.00 0.00 16 PRO A O 9
ATOM 27721 N N . GLU A 1 17 ? -16.215 9.412 0.843 1.00 0.00 17 GLU A N 9
ATOM 27722 C CA . GLU A 1 17 ? -16.308 9.392 2.299 1.00 0.00 17 GLU A CA 9
ATOM 27723 C C . GLU A 1 17 ? -15.021 8.849 2.912 1.00 0.00 17 GLU A C 9
ATOM 27724 O O . GLU A 1 17 ? -14.521 9.376 3.906 1.00 0.00 17 GLU A O 9
ATOM 27736 N N . GLU A 1 18 ? -14.489 7.793 2.306 1.00 0.00 18 GLU A N 9
ATOM 27737 C CA . GLU A 1 18 ? -13.258 7.176 2.786 1.00 0.00 18 GLU A CA 9
ATOM 27738 C C . GLU A 1 18 ? -12.113 8.183 2.787 1.00 0.00 18 GLU A C 9
ATOM 27739 O O . GLU A 1 18 ? -11.190 8.087 3.596 1.00 0.00 18 GLU A O 9
ATOM 27751 N N . GLU A 1 19 ? -12.181 9.154 1.880 1.00 0.00 19 GLU A N 9
ATOM 27752 C CA . GLU A 1 19 ? -11.150 10.182 1.781 1.00 0.00 19 GLU A CA 9
ATOM 27753 C C . GLU A 1 19 ? -10.926 10.855 3.132 1.00 0.00 19 GLU A C 9
ATOM 27754 O O . GLU A 1 19 ? -9.791 10.991 3.589 1.00 0.00 19 GLU A O 9
ATOM 27766 N N . GLU A 1 20 ? -12.018 11.267 3.768 1.00 0.00 20 GLU A N 9
ATOM 27767 C CA . GLU A 1 20 ? -11.944 11.918 5.069 1.00 0.00 20 GLU A CA 9
ATOM 27768 C C . GLU A 1 20 ? -11.583 10.910 6.155 1.00 0.00 20 GLU A C 9
ATOM 27769 O O . GLU A 1 20 ? -10.890 11.240 7.118 1.00 0.00 20 GLU A O 9
ATOM 27781 N N . ARG A 1 21 ? -12.058 9.679 5.992 1.00 0.00 21 ARG A N 9
ATOM 27782 C CA . ARG A 1 21 ? -11.786 8.620 6.957 1.00 0.00 21 ARG A CA 9
ATOM 27783 C C . ARG A 1 21 ? -10.296 8.297 7.009 1.00 0.00 21 ARG A C 9
ATOM 27784 O O . ARG A 1 21 ? -9.701 8.238 8.087 1.00 0.00 21 ARG A O 9
ATOM 27805 N N . ILE A 1 22 ? -9.697 8.088 5.842 1.00 0.00 22 ILE A N 9
ATOM 27806 C CA . ILE A 1 22 ? -8.276 7.772 5.758 1.00 0.00 22 ILE A CA 9
ATOM 27807 C C . ILE A 1 22 ? -7.425 8.960 6.197 1.00 0.00 22 ILE A C 9
ATOM 27808 O O . ILE A 1 22 ? -6.356 8.787 6.781 1.00 0.00 22 ILE A O 9
ATOM 27824 N N . LYS A 1 23 ? -7.909 10.165 5.914 1.00 0.00 23 LYS A N 9
ATOM 27825 C CA . LYS A 1 23 ? -7.192 11.380 6.284 1.00 0.00 23 LYS A CA 9
ATOM 27826 C C . LYS A 1 23 ? -6.984 11.448 7.793 1.00 0.00 23 LYS A C 9
ATOM 27827 O O . LYS A 1 23 ? -5.904 11.807 8.265 1.00 0.00 23 LYS A O 9
ATOM 27846 N N . CYS A 1 24 ? -8.023 11.101 8.544 1.00 0.00 24 CYS A N 9
ATOM 27847 C CA . CYS A 1 24 ? -7.954 11.120 10.000 1.00 0.00 24 CYS A CA 9
ATOM 27848 C C . CYS A 1 24 ? -7.046 10.009 10.515 1.00 0.00 24 CYS A C 9
ATOM 27849 O O . CYS A 1 24 ? -6.315 10.192 11.489 1.00 0.00 24 CYS A O 9
ATOM 27857 N N . ALA A 1 25 ? -7.095 8.857 9.853 1.00 0.00 25 ALA A N 9
ATOM 27858 C CA . ALA A 1 25 ? -6.275 7.717 10.244 1.00 0.00 25 ALA A CA 9
ATOM 27859 C C . ALA A 1 25 ? -4.791 8.059 10.174 1.00 0.00 25 ALA A C 9
ATOM 27860 O O . ALA A 1 25 ? -4.048 7.844 11.131 1.00 0.00 25 ALA A O 9
ATOM 27867 N N . THR A 1 26 ? -4.366 8.596 9.034 1.00 0.00 26 THR A N 9
ATOM 27868 C CA . THR A 1 26 ? -2.971 8.970 8.839 1.00 0.00 26 THR A CA 9
ATOM 27869 C C . THR A 1 26 ? -2.547 10.026 9.854 1.00 0.00 26 THR A C 9
ATOM 27870 O O . THR A 1 26 ? -1.430 9.993 10.371 1.00 0.00 26 THR A O 9
ATOM 27881 N N . MET A 1 27 ? -3.447 10.963 10.137 1.00 0.00 27 MET A N 9
ATOM 27882 C CA . MET A 1 27 ? -3.166 12.029 11.091 1.00 0.00 27 MET A CA 9
ATOM 27883 C C . MET A 1 27 ? -2.849 11.455 12.468 1.00 0.00 27 MET A C 9
ATOM 27884 O O . MET A 1 27 ? -1.928 11.911 13.144 1.00 0.00 27 MET A O 9
ATOM 27898 N N . ASP A 1 28 ? -3.619 10.451 12.877 1.00 0.00 28 ASP A N 9
ATOM 27899 C CA . ASP A 1 28 ? -3.420 9.812 14.172 1.00 0.00 28 ASP A CA 9
ATOM 27900 C C . ASP A 1 28 ? -2.072 9.101 14.225 1.00 0.00 28 ASP A C 9
ATOM 27901 O O . ASP A 1 28 ? -1.424 9.053 15.270 1.00 0.00 28 ASP A O 9
ATOM 27910 N N . PHE A 1 29 ? -1.657 8.550 13.088 1.00 0.00 29 PHE A N 9
ATOM 27911 C CA . PHE A 1 29 ? -0.384 7.842 13.001 1.00 0.00 29 PHE A CA 9
ATOM 27912 C C . PHE A 1 29 ? 0.776 8.764 13.365 1.00 0.00 29 PHE A C 9
ATOM 27913 O O . PHE A 1 29 ? 1.568 8.459 14.257 1.00 0.00 29 PHE A O 9
ATOM 27930 N N . LEU A 1 30 ? 0.869 9.892 12.669 1.00 0.00 30 LEU A N 9
ATOM 27931 C CA . LEU A 1 30 ? 1.932 10.859 12.917 1.00 0.00 30 LEU A CA 9
ATOM 27932 C C . LEU A 1 30 ? 1.887 11.361 14.356 1.00 0.00 30 LEU A C 9
ATOM 27933 O O . LEU A 1 30 ? 2.923 11.647 14.958 1.00 0.00 30 LEU A O 9
ATOM 27949 N N . LYS A 1 31 ? 0.681 11.466 14.904 1.00 0.00 31 LYS A N 9
ATOM 27950 C CA . LYS A 1 31 ? 0.501 11.933 16.273 1.00 0.00 31 LYS A CA 9
ATOM 27951 C C . LYS A 1 31 ? 1.087 10.937 17.269 1.00 0.00 31 LYS A C 9
ATOM 27952 O O . LYS A 1 31 ? 1.783 11.320 18.209 1.00 0.00 31 LYS A O 9
ATOM 27971 N N . THR A 1 32 ? 0.799 9.657 17.055 1.00 0.00 32 THR A N 9
ATOM 27972 C CA . THR A 1 32 ? 1.298 8.605 17.934 1.00 0.00 32 THR A CA 9
ATOM 27973 C C . THR A 1 32 ? 2.773 8.325 17.665 1.00 0.00 32 THR A C 9
ATOM 27974 O O . THR A 1 32 ? 3.530 7.996 18.579 1.00 0.00 32 THR A O 9
ATOM 27985 N N . LEU A 1 33 ? 3.174 8.456 16.405 1.00 0.00 33 LEU A N 9
ATOM 27986 C CA . LEU A 1 33 ? 4.558 8.216 16.014 1.00 0.00 33 LEU A CA 9
ATOM 27987 C C . LEU A 1 33 ? 5.491 9.251 16.638 1.00 0.00 33 LEU A C 9
ATOM 27988 O O . LEU A 1 33 ? 6.624 8.940 17.004 1.00 0.00 33 LEU A O 9
ATOM 28004 N N . ASP A 1 34 ? 5.005 10.483 16.756 1.00 0.00 34 ASP A N 9
ATOM 28005 C CA . ASP A 1 34 ? 5.796 11.563 17.335 1.00 0.00 34 ASP A CA 9
ATOM 28006 C C . ASP A 1 34 ? 5.825 11.462 18.857 1.00 0.00 34 ASP A C 9
ATOM 28007 O O . ASP A 1 34 ? 6.861 11.684 19.484 1.00 0.00 34 ASP A O 9
ATOM 28016 N N . THR A 1 35 ? 4.682 11.128 19.446 1.00 0.00 35 THR A N 9
ATOM 28017 C CA . THR A 1 35 ? 4.577 10.999 20.895 1.00 0.00 35 THR A CA 9
ATOM 28018 C C . THR A 1 35 ? 5.391 9.811 21.397 1.00 0.00 35 THR A C 9
ATOM 28019 O O . THR A 1 35 ? 5.890 9.820 22.523 1.00 0.00 35 THR A O 9
ATOM 28030 N N . LEU A 1 36 ? 5.521 8.789 20.557 1.00 0.00 36 LEU A N 9
ATOM 28031 C CA . LEU A 1 36 ? 6.275 7.594 20.918 1.00 0.00 36 LEU A CA 9
ATOM 28032 C C . LEU A 1 36 ? 7.727 7.939 21.231 1.00 0.00 36 LEU A C 9
ATOM 28033 O O . LEU A 1 36 ? 8.424 8.541 20.413 1.00 0.00 36 LEU A O 9
ATOM 28049 N N . GLU A 1 37 ? 8.177 7.555 22.422 1.00 0.00 37 GLU A N 9
ATOM 28050 C CA . GLU A 1 37 ? 9.545 7.824 22.845 1.00 0.00 37 GLU A CA 9
ATOM 28051 C C . GLU A 1 37 ? 10.542 7.027 22.010 1.00 0.00 37 GLU A C 9
ATOM 28052 O O . GLU A 1 37 ? 11.649 7.490 21.736 1.00 0.00 37 GLU A O 9
ATOM 28064 N N . ALA A 1 38 ? 10.141 5.824 21.607 1.00 0.00 38 ALA A N 9
ATOM 28065 C CA . ALA A 1 38 ? 10.999 4.962 20.803 1.00 0.00 38 ALA A CA 9
ATOM 28066 C C . ALA A 1 38 ? 11.396 5.647 19.499 1.00 0.00 38 ALA A C 9
ATOM 28067 O O . ALA A 1 38 ? 12.537 5.539 19.051 1.00 0.00 38 ALA A O 9
ATOM 28074 N N . PHE A 1 39 ? 10.445 6.352 18.895 1.00 0.00 39 PHE A N 9
ATOM 28075 C CA . PHE A 1 39 ? 10.693 7.055 17.643 1.00 0.00 39 PHE A CA 9
ATOM 28076 C C . PHE A 1 39 ? 11.543 8.302 17.880 1.00 0.00 39 PHE A C 9
ATOM 28077 O O . PHE A 1 39 ? 12.539 8.525 17.192 1.00 0.00 39 PHE A O 9
ATOM 28094 N N . LYS A 1 40 ? 11.140 9.111 18.854 1.00 0.00 40 LYS A N 9
ATOM 28095 C CA . LYS A 1 40 ? 11.862 10.336 19.180 1.00 0.00 40 LYS A CA 9
ATOM 28096 C C . LYS A 1 40 ? 13.329 10.044 19.487 1.00 0.00 40 LYS A C 9
ATOM 28097 O O . LYS A 1 40 ? 14.222 10.776 19.057 1.00 0.00 40 LYS A O 9
ATOM 28116 N N . GLU A 1 41 ? 13.570 8.970 20.231 1.00 0.00 41 GLU A N 9
ATOM 28117 C CA . GLU A 1 41 ? 14.928 8.581 20.593 1.00 0.00 41 GLU A CA 9
ATOM 28118 C C . GLU A 1 41 ? 15.674 7.997 19.394 1.00 0.00 41 GLU A C 9
ATOM 28119 O O . GLU A 1 41 ? 16.905 7.952 19.382 1.00 0.00 41 GLU A O 9
ATOM 28131 N N . HIS A 1 42 ? 14.926 7.545 18.391 1.00 0.00 42 HIS A N 9
ATOM 28132 C CA . HIS A 1 42 ? 15.524 6.960 17.196 1.00 0.00 42 HIS A CA 9
ATOM 28133 C C . HIS A 1 42 ? 15.643 7.983 16.066 1.00 0.00 42 HIS A C 9
ATOM 28134 O O . HIS A 1 42 ? 15.932 7.621 14.925 1.00 0.00 42 HIS A O 9
ATOM 28148 N N . ILE A 1 43 ? 15.423 9.257 16.381 1.00 0.00 43 ILE A N 9
ATOM 28149 C CA . ILE A 1 43 ? 15.514 10.313 15.379 1.00 0.00 43 ILE A CA 9
ATOM 28150 C C . ILE A 1 43 ? 16.969 10.609 15.027 1.00 0.00 43 ILE A C 9
ATOM 28151 O O . ILE A 1 43 ? 17.274 11.022 13.908 1.00 0.00 43 ILE A O 9
ATOM 28167 N N . SER A 1 44 ? 17.862 10.396 15.987 1.00 0.00 44 SER A N 9
ATOM 28168 C CA . SER A 1 44 ? 19.283 10.641 15.775 1.00 0.00 44 SER A CA 9
ATOM 28169 C C . SER A 1 44 ? 19.871 9.631 14.795 1.00 0.00 44 SER A C 9
ATOM 28170 O O . SER A 1 44 ? 20.597 9.998 13.871 1.00 0.00 44 SER A O 9
ATOM 28178 N N . GLU A 1 45 ? 19.555 8.358 15.004 1.00 0.00 45 GLU A N 9
ATOM 28179 C CA . GLU A 1 45 ? 20.055 7.294 14.141 1.00 0.00 45 GLU A CA 9
ATOM 28180 C C . GLU A 1 45 ? 19.285 7.248 12.823 1.00 0.00 45 GLU A C 9
ATOM 28181 O O . GLU A 1 45 ? 19.811 6.803 11.803 1.00 0.00 45 GLU A O 9
ATOM 28193 N N . PHE A 1 46 ? 18.037 7.705 12.851 1.00 0.00 46 PHE A N 9
ATOM 28194 C CA . PHE A 1 46 ? 17.199 7.709 11.656 1.00 0.00 46 PHE A CA 9
ATOM 28195 C C . PHE A 1 46 ? 17.436 8.969 10.825 1.00 0.00 46 PHE A C 9
ATOM 28196 O O . PHE A 1 46 ? 17.626 8.894 9.610 1.00 0.00 46 PHE A O 9
ATOM 28213 N N . THR A 1 47 ? 17.422 10.124 11.482 1.00 0.00 47 THR A N 9
ATOM 28214 C CA . THR A 1 47 ? 17.632 11.395 10.796 1.00 0.00 47 THR A CA 9
ATOM 28215 C C . THR A 1 47 ? 19.097 11.825 10.858 1.00 0.00 47 THR A C 9
ATOM 28216 O O . THR A 1 47 ? 19.424 12.979 10.583 1.00 0.00 47 THR A O 9
ATOM 28227 N N . GLY A 1 48 ? 19.978 10.894 11.220 1.00 0.00 48 GLY A N 9
ATOM 28228 C CA . GLY A 1 48 ? 21.394 11.205 11.307 1.00 0.00 48 GLY A CA 9
ATOM 28229 C C . GLY A 1 48 ? 21.673 12.435 12.150 1.00 0.00 48 GLY A C 9
ATOM 28230 O O . GLY A 1 48 ? 22.409 13.329 11.732 1.00 0.00 48 GLY A O 9
ATOM 28234 N N . GLU A 1 49 ? 21.083 12.480 13.341 1.00 0.00 49 GLU A N 9
ATOM 28235 C CA . GLU A 1 49 ? 21.271 13.608 14.245 1.00 0.00 49 GLU A CA 9
ATOM 28236 C C . GLU A 1 49 ? 20.727 14.896 13.632 1.00 0.00 49 GLU A C 9
ATOM 28237 O O . GLU A 1 49 ? 21.427 15.907 13.560 1.00 0.00 49 GLU A O 9
ATOM 28249 N N . ALA A 1 50 ? 19.474 14.852 13.191 1.00 0.00 50 ALA A N 9
ATOM 28250 C CA . ALA A 1 50 ? 18.834 16.013 12.584 1.00 0.00 50 ALA A CA 9
ATOM 28251 C C . ALA A 1 50 ? 19.531 16.409 11.286 1.00 0.00 50 ALA A C 9
ATOM 28252 O O . ALA A 1 50 ? 20.209 17.436 11.221 1.00 0.00 50 ALA A O 9
ATOM 28259 N N . GLU A 1 51 ? 19.363 15.587 10.256 1.00 0.00 51 GLU A N 9
ATOM 28260 C CA . GLU A 1 51 ? 19.974 15.850 8.959 1.00 0.00 51 GLU A CA 9
ATOM 28261 C C . GLU A 1 51 ? 19.531 17.203 8.410 1.00 0.00 51 GLU A C 9
ATOM 28262 O O . GLU A 1 51 ? 20.296 17.892 7.739 1.00 0.00 51 GLU A O 9
ATOM 28274 N N . LYS A 1 52 ? 18.289 17.575 8.702 1.00 0.00 52 LYS A N 9
ATOM 28275 C CA . LYS A 1 52 ? 17.742 18.845 8.238 1.00 0.00 52 LYS A CA 9
ATOM 28276 C C . LYS A 1 52 ? 16.968 19.544 9.353 1.00 0.00 52 LYS A C 9
ATOM 28277 O O . LYS A 1 52 ? 17.461 20.494 9.962 1.00 0.00 52 LYS A O 9
ATOM 28296 N N . GLU A 1 53 ? 15.755 19.068 9.617 1.00 0.00 53 GLU A N 9
ATOM 28297 C CA . GLU A 1 53 ? 14.917 19.650 10.659 1.00 0.00 53 GLU A CA 9
ATOM 28298 C C . GLU A 1 53 ? 13.856 18.656 11.128 1.00 0.00 53 GLU A C 9
ATOM 28299 O O . GLU A 1 53 ? 12.787 19.053 11.589 1.00 0.00 53 GLU A O 9
ATOM 28311 N N . VAL A 1 54 ? 14.162 17.365 11.006 1.00 0.00 54 VAL A N 9
ATOM 28312 C CA . VAL A 1 54 ? 13.242 16.307 11.416 1.00 0.00 54 VAL A CA 9
ATOM 28313 C C . VAL A 1 54 ? 11.807 16.604 10.977 1.00 0.00 54 VAL A C 9
ATOM 28314 O O . VAL A 1 54 ? 10.852 16.299 11.691 1.00 0.00 54 VAL A O 9
ATOM 28327 N N . ASP A 1 55 ? 11.667 17.203 9.798 1.00 0.00 55 ASP A N 9
ATOM 28328 C CA . ASP A 1 55 ? 10.352 17.542 9.266 1.00 0.00 55 ASP A CA 9
ATOM 28329 C C . ASP A 1 55 ? 9.919 16.536 8.203 1.00 0.00 55 ASP A C 9
ATOM 28330 O O . ASP A 1 55 ? 9.448 16.912 7.130 1.00 0.00 55 ASP A O 9
ATOM 28339 N N . LEU A 1 56 ? 10.083 15.253 8.511 1.00 0.00 56 LEU A N 9
ATOM 28340 C CA . LEU A 1 56 ? 9.708 14.191 7.583 1.00 0.00 56 LEU A CA 9
ATOM 28341 C C . LEU A 1 56 ? 8.193 14.125 7.415 1.00 0.00 56 LEU A C 9
ATOM 28342 O O . LEU A 1 56 ? 7.691 13.763 6.352 1.00 0.00 56 LEU A O 9
ATOM 28358 N N . GLU A 1 57 ? 7.470 14.476 8.474 1.00 0.00 57 GLU A N 9
ATOM 28359 C CA . GLU A 1 57 ? 6.012 14.456 8.445 1.00 0.00 57 GLU A CA 9
ATOM 28360 C C . GLU A 1 57 ? 5.465 15.694 7.742 1.00 0.00 57 GLU A C 9
ATOM 28361 O O . GLU A 1 57 ? 4.431 15.636 7.076 1.00 0.00 57 GLU A O 9
ATOM 28373 N N . GLN A 1 58 ? 6.164 16.813 7.897 1.00 0.00 58 GLN A N 9
ATOM 28374 C CA . GLN A 1 58 ? 5.748 18.067 7.278 1.00 0.00 58 GLN A CA 9
ATOM 28375 C C . GLN A 1 58 ? 6.156 18.108 5.808 1.00 0.00 58 GLN A C 9
ATOM 28376 O O . GLN A 1 58 ? 5.441 18.661 4.971 1.00 0.00 58 GLN A O 9
ATOM 28390 N N . TYR A 1 59 ? 7.308 17.522 5.502 1.00 0.00 59 TYR A N 9
ATOM 28391 C CA . TYR A 1 59 ? 7.810 17.492 4.133 1.00 0.00 59 TYR A CA 9
ATOM 28392 C C . TYR A 1 59 ? 6.858 16.721 3.222 1.00 0.00 59 TYR A C 9
ATOM 28393 O O . TYR A 1 59 ? 6.527 17.175 2.127 1.00 0.00 59 TYR A O 9
ATOM 28411 N N . PHE A 1 60 ? 6.422 15.554 3.682 1.00 0.00 60 PHE A N 9
ATOM 28412 C CA . PHE A 1 60 ? 5.508 14.720 2.910 1.00 0.00 60 PHE A CA 9
ATOM 28413 C C . PHE A 1 60 ? 4.171 15.424 2.702 1.00 0.00 60 PHE A C 9
ATOM 28414 O O . PHE A 1 60 ? 3.701 16.154 3.574 1.00 0.00 60 PHE A O 9
ATOM 28431 N N . GLN A 1 61 ? 3.563 15.198 1.542 1.00 0.00 61 GLN A N 9
ATOM 28432 C CA . GLN A 1 61 ? 2.279 15.810 1.219 1.00 0.00 61 GLN A CA 9
ATOM 28433 C C . GLN A 1 61 ? 1.169 14.766 1.202 1.00 0.00 61 GLN A C 9
ATOM 28434 O O . GLN A 1 61 ? 1.376 13.632 0.766 1.00 0.00 61 GLN A O 9
ATOM 28448 N N . ASN A 1 62 ? -0.010 15.153 1.678 1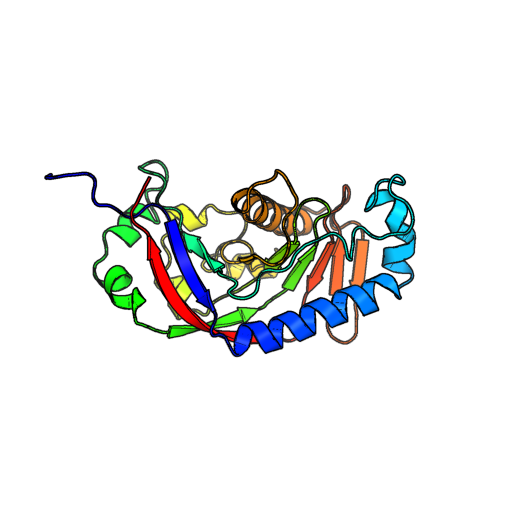.00 0.00 62 ASN A N 9
ATOM 28449 C CA . ASN A 1 62 ? -1.154 14.250 1.718 1.00 0.00 62 ASN A CA 9
ATOM 28450 C C . ASN A 1 62 ? -2.272 14.745 0.801 1.00 0.00 62 ASN A C 9
ATOM 28451 O O . ASN A 1 62 ? -2.897 15.770 1.075 1.00 0.00 62 ASN A O 9
ATOM 28462 N N . PRO A 1 63 ? -2.543 14.025 -0.304 1.00 0.00 63 PRO A N 9
ATOM 28463 C CA . PRO A 1 63 ? -3.593 14.405 -1.253 1.00 0.00 63 PRO A CA 9
ATOM 28464 C C . PRO A 1 63 ? -4.992 14.159 -0.699 1.00 0.00 63 PRO A C 9
ATOM 28465 O O . PRO A 1 63 ? -5.162 13.902 0.493 1.00 0.00 63 PRO A O 9
ATOM 28476 N N . LEU A 1 64 ? -5.992 14.239 -1.571 1.00 0.00 64 LEU A N 9
ATOM 28477 C CA . LEU A 1 64 ? -7.378 14.025 -1.170 1.00 0.00 64 LEU A CA 9
ATOM 28478 C C . LEU A 1 64 ? -7.932 12.744 -1.789 1.00 0.00 64 LEU A C 9
ATOM 28479 O O . LEU A 1 64 ? -8.000 11.706 -1.132 1.00 0.00 64 LEU A O 9
ATOM 28495 N N . GLN A 1 65 ? -8.325 12.823 -3.056 1.00 0.00 65 GLN A N 9
ATOM 28496 C CA . GLN A 1 65 ? -8.871 11.667 -3.760 1.00 0.00 65 GLN A CA 9
ATOM 28497 C C . GLN A 1 65 ? -7.839 10.548 -3.849 1.00 0.00 65 GLN A C 9
ATOM 28498 O O . GLN A 1 65 ? -7.123 10.429 -4.842 1.00 0.00 65 GLN A O 9
ATOM 28512 N N . LEU A 1 66 ? -7.768 9.732 -2.802 1.00 0.00 66 LEU A N 9
ATOM 28513 C CA . LEU A 1 66 ? -6.822 8.622 -2.762 1.00 0.00 66 LEU A CA 9
ATOM 28514 C C . LEU A 1 66 ? -7.257 7.500 -3.699 1.00 0.00 66 LEU A C 9
ATOM 28515 O O . LEU A 1 66 ? -8.431 7.134 -3.743 1.00 0.00 66 LEU A O 9
ATOM 28531 N N . HIS A 1 67 ? -6.300 6.957 -4.446 1.00 0.00 67 HIS A N 9
ATOM 28532 C CA . HIS A 1 67 ? -6.581 5.876 -5.384 1.00 0.00 67 HIS A CA 9
ATOM 28533 C C . HIS A 1 67 ? -5.661 4.686 -5.128 1.00 0.00 67 HIS A C 9
ATOM 28534 O O . HIS A 1 67 ? -4.440 4.831 -5.084 1.00 0.00 67 HIS A O 9
ATOM 28548 N N . CYS A 1 68 ? -6.256 3.510 -4.959 1.00 0.00 68 CYS A N 9
ATOM 28549 C CA . CYS A 1 68 ? -5.489 2.295 -4.706 1.00 0.00 68 CYS A CA 9
ATOM 28550 C C . CYS A 1 68 ? -5.013 1.669 -6.012 1.00 0.00 68 CYS A C 9
ATOM 28551 O O . CYS A 1 68 ? -5.816 1.352 -6.890 1.00 0.00 68 CYS A O 9
ATOM 28559 N N . THR A 1 69 ? -3.701 1.490 -6.135 1.00 0.00 69 THR A N 9
ATOM 28560 C CA . THR A 1 69 ? -3.117 0.900 -7.333 1.00 0.00 69 THR A CA 9
ATOM 28561 C C . THR A 1 69 ? -3.277 -0.617 -7.324 1.00 0.00 69 THR A C 9
ATOM 28562 O O . THR A 1 69 ? -3.322 -1.239 -6.264 1.00 0.00 69 THR A O 9
ATOM 28573 N N . THR A 1 70 ? -3.363 -1.206 -8.512 1.00 0.00 70 THR A N 9
ATOM 28574 C CA . THR A 1 70 ? -3.519 -2.647 -8.642 1.00 0.00 70 THR A CA 9
ATOM 28575 C C . THR A 1 70 ? -2.453 -3.218 -9.584 1.00 0.00 70 THR A C 9
ATOM 28576 O O . THR A 1 70 ? -1.315 -2.750 -9.595 1.00 0.00 70 THR A O 9
ATOM 28587 N N . LYS A 1 71 ? -2.820 -4.228 -10.369 1.00 0.00 71 LYS A N 9
ATOM 28588 C CA . LYS A 1 71 ? -1.887 -4.850 -11.301 1.00 0.00 71 LYS A CA 9
ATOM 28589 C C . LYS A 1 71 ? -1.791 -4.053 -12.598 1.00 0.00 71 LYS A C 9
ATOM 28590 O O . LYS A 1 71 ? -2.800 -3.591 -13.132 1.00 0.00 71 LYS A O 9
ATOM 28609 N N . PHE A 1 72 ? -0.570 -3.898 -13.101 1.00 0.00 72 PHE A N 9
ATOM 28610 C CA . PHE A 1 72 ? -0.339 -3.161 -14.338 1.00 0.00 72 PHE A CA 9
ATOM 28611 C C . PHE A 1 72 ? -0.311 -4.109 -15.532 1.00 0.00 72 PHE A C 9
ATOM 28612 O O . PHE A 1 72 ? 0.557 -4.975 -15.630 1.00 0.00 72 PHE A O 9
ATOM 28629 N N . CYS A 1 73 ? -1.271 -3.942 -16.437 1.00 0.00 73 CYS A N 9
ATOM 28630 C CA . CYS A 1 73 ? -1.360 -4.786 -17.624 1.00 0.00 73 CYS A CA 9
ATOM 28631 C C . CYS A 1 73 ? -0.064 -4.740 -18.430 1.00 0.00 73 CYS A C 9
ATOM 28632 O O . CYS A 1 73 ? 0.357 -5.746 -19.001 1.00 0.00 73 CYS A O 9
ATOM 28640 N N . ASP A 1 74 ? 0.561 -3.567 -18.471 1.00 0.00 74 ASP A N 9
ATOM 28641 C CA . ASP A 1 74 ? 1.809 -3.386 -19.207 1.00 0.00 74 ASP A CA 9
ATOM 28642 C C . ASP A 1 74 ? 1.590 -3.567 -20.707 1.00 0.00 74 ASP A C 9
ATOM 28643 O O . ASP A 1 74 ? 1.562 -2.595 -21.461 1.00 0.00 74 ASP A O 9
ATOM 28652 N N . TYR A 1 75 ? 1.433 -4.817 -21.133 1.00 0.00 75 TYR A N 9
ATOM 28653 C CA . TYR A 1 75 ? 1.215 -5.125 -22.542 1.00 0.00 75 TYR A CA 9
ATOM 28654 C C . TYR A 1 75 ? 1.049 -6.628 -22.745 1.00 0.00 75 TYR A C 9
ATOM 28655 O O . TYR A 1 75 ? -0.063 -7.120 -22.939 1.00 0.00 75 TYR A O 9
ATOM 28673 N N . GLY A 1 76 ? 2.163 -7.353 -22.697 1.00 0.00 76 GLY A N 9
ATOM 28674 C CA . GLY A 1 76 ? 2.118 -8.793 -22.874 1.00 0.00 76 GLY A CA 9
ATOM 28675 C C . GLY A 1 76 ? 3.292 -9.498 -22.220 1.00 0.00 76 GLY A C 9
ATOM 28676 O O . GLY A 1 76 ? 3.640 -10.617 -22.597 1.00 0.00 76 GLY A O 9
ATOM 28680 N N . LYS A 1 77 ? 3.904 -8.843 -21.238 1.00 0.00 77 LYS A N 9
ATOM 28681 C CA . LYS A 1 77 ? 5.044 -9.415 -20.533 1.00 0.00 77 LYS A CA 9
ATOM 28682 C C . LYS A 1 77 ? 4.582 -10.368 -19.434 1.00 0.00 77 LYS A C 9
ATOM 28683 O O . LYS A 1 77 ? 5.091 -11.482 -19.313 1.00 0.00 77 LYS A O 9
ATOM 28702 N N . ALA A 1 78 ? 3.618 -9.922 -18.635 1.00 0.00 78 ALA A N 9
ATOM 28703 C CA . ALA A 1 78 ? 3.091 -10.735 -17.546 1.00 0.00 78 ALA A CA 9
ATOM 28704 C C . ALA A 1 78 ? 1.996 -11.675 -18.040 1.00 0.00 78 ALA A C 9
ATOM 28705 O O . ALA A 1 78 ? 1.386 -11.440 -19.083 1.00 0.00 78 ALA A O 9
ATOM 28712 N N . GLU A 1 79 ? 1.750 -12.738 -17.280 1.00 0.00 79 GLU A N 9
ATOM 28713 C CA . GLU A 1 79 ? 0.727 -13.715 -17.637 1.00 0.00 79 GLU A CA 9
ATOM 28714 C C . GLU A 1 79 ? -0.461 -13.629 -16.683 1.00 0.00 79 GLU A C 9
ATOM 28715 O O . GLU A 1 79 ? -1.563 -13.248 -17.078 1.00 0.00 79 GLU A O 9
ATOM 28727 N N . GLY A 1 80 ? -0.228 -13.987 -15.423 1.00 0.00 80 GLY A N 9
ATOM 28728 C CA . GLY A 1 80 ? -1.288 -13.944 -14.424 1.00 0.00 80 GLY A CA 9
ATOM 28729 C C . GLY A 1 80 ? -2.075 -12.646 -14.457 1.00 0.00 80 GLY A C 9
ATOM 28730 O O . GLY A 1 80 ? -3.155 -12.585 -15.043 1.00 0.00 80 GLY A O 9
ATOM 28734 N N . ALA A 1 81 ? -1.532 -11.604 -13.830 1.00 0.00 81 ALA A N 9
ATOM 28735 C CA . ALA A 1 81 ? -2.194 -10.304 -13.794 1.00 0.00 81 ALA A CA 9
ATOM 28736 C C . ALA A 1 81 ? -2.625 -9.869 -15.193 1.00 0.00 81 ALA A C 9
ATOM 28737 O O . ALA A 1 81 ? -3.601 -9.136 -15.352 1.00 0.00 81 ALA A O 9
ATOM 28744 N N . LYS A 1 82 ? -1.901 -10.336 -16.207 1.00 0.00 82 LYS A N 9
ATOM 28745 C CA . LYS A 1 82 ? -2.226 -10.003 -17.587 1.00 0.00 82 LYS A CA 9
ATOM 28746 C C . LYS A 1 82 ? -3.567 -10.615 -17.975 1.00 0.00 82 LYS A C 9
ATOM 28747 O O . LYS A 1 82 ? -4.433 -9.941 -18.536 1.00 0.00 82 LYS A O 9
ATOM 28766 N N . GLU A 1 83 ? -3.738 -11.896 -17.658 1.00 0.00 83 GLU A N 9
ATOM 28767 C CA . GLU A 1 83 ? -4.980 -12.598 -17.960 1.00 0.00 83 GLU A CA 9
ATOM 28768 C C . GLU A 1 83 ? -6.153 -11.916 -17.263 1.00 0.00 83 GLU A C 9
ATOM 28769 O O . GLU A 1 83 ? -7.259 -11.857 -17.799 1.00 0.00 83 GLU A O 9
ATOM 28781 N N . TYR A 1 84 ? -5.892 -11.392 -16.070 1.00 0.00 84 TYR A N 9
ATOM 28782 C CA . TYR A 1 84 ? -6.914 -10.698 -15.296 1.00 0.00 84 TYR A CA 9
ATOM 28783 C C . TYR A 1 84 ? -7.448 -9.507 -16.083 1.00 0.00 84 TYR A C 9
ATOM 28784 O O . TYR A 1 84 ? -8.655 -9.371 -16.281 1.00 0.00 84 TYR A O 9
ATOM 28802 N N . ALA A 1 85 ? -6.538 -8.657 -16.544 1.00 0.00 85 ALA A N 9
ATOM 28803 C CA . ALA A 1 85 ? -6.914 -7.488 -17.325 1.00 0.00 85 ALA A CA 9
ATOM 28804 C C . ALA A 1 85 ? -7.703 -7.907 -18.562 1.00 0.00 85 ALA A C 9
ATOM 28805 O O . ALA A 1 85 ? -8.555 -7.165 -19.052 1.00 0.00 85 ALA A O 9
ATOM 28812 N N . GLU A 1 86 ? -7.416 -9.110 -19.055 1.00 0.00 86 GLU A N 9
ATOM 28813 C CA . GLU A 1 86 ? -8.100 -9.644 -20.226 1.00 0.00 86 GLU A CA 9
ATOM 28814 C C . GLU A 1 86 ? -9.235 -10.574 -19.806 1.00 0.00 86 GLU A C 9
ATOM 28815 O O . GLU A 1 86 ? -9.553 -11.538 -20.501 1.00 0.00 86 GLU A O 9
ATOM 28827 N N . LEU A 1 87 ? -9.847 -10.268 -18.665 1.00 0.00 87 LEU A N 9
ATOM 28828 C CA . LEU A 1 87 ? -10.947 -11.061 -18.143 1.00 0.00 87 LEU A CA 9
ATOM 28829 C C . LEU A 1 87 ? -12.211 -10.215 -18.064 1.00 0.00 87 LEU A C 9
ATOM 28830 O O . LEU A 1 87 ? -12.330 -9.326 -17.223 1.00 0.00 87 LEU A O 9
ATOM 28846 N N . GLN A 1 88 ? -13.148 -10.496 -18.955 1.00 0.00 88 GLN A N 9
ATOM 28847 C CA . GLN A 1 88 ? -14.408 -9.760 -19.006 1.00 0.00 88 GLN A CA 9
ATOM 28848 C C . GLN A 1 88 ? -15.051 -9.663 -17.624 1.00 0.00 88 GLN A C 9
ATOM 28849 O O . GLN A 1 88 ? -15.752 -8.698 -17.324 1.00 0.00 88 GLN A O 9
ATOM 28863 N N . VAL A 1 89 ? -14.806 -10.666 -16.786 1.00 0.00 89 VAL A N 9
ATOM 28864 C CA . VAL A 1 89 ? -15.361 -10.681 -15.438 1.00 0.00 89 VAL A CA 9
ATOM 28865 C C . VAL A 1 89 ? -14.916 -9.452 -14.648 1.00 0.00 89 VAL A C 9
ATOM 28866 O O . VAL A 1 89 ? -15.730 -8.784 -14.008 1.00 0.00 89 VAL A O 9
ATOM 28879 N N . VAL A 1 90 ? -13.621 -9.152 -14.701 1.00 0.00 90 VAL A N 9
ATOM 28880 C CA . VAL A 1 90 ? -13.080 -8.000 -13.991 1.00 0.00 90 VAL A CA 9
ATOM 28881 C C . VAL A 1 90 ? -13.550 -6.699 -14.631 1.00 0.00 90 VAL A C 9
ATOM 28882 O O . VAL A 1 90 ? -13.744 -5.695 -13.946 1.00 0.00 90 VAL A O 9
ATOM 28895 N N . LYS A 1 91 ? -13.741 -6.723 -15.949 1.00 0.00 91 LYS A N 9
ATOM 28896 C CA . LYS A 1 91 ? -14.200 -5.544 -16.675 1.00 0.00 91 LYS A CA 9
ATOM 28897 C C . LYS A 1 91 ? -15.519 -5.042 -16.097 1.00 0.00 91 LYS A C 9
ATOM 28898 O O . LYS A 1 91 ? -15.679 -3.850 -15.829 1.00 0.00 91 LYS A O 9
ATOM 28917 N N . GLU A 1 92 ? -16.456 -5.962 -15.894 1.00 0.00 92 GLU A N 9
ATOM 28918 C CA . GLU A 1 92 ? -17.757 -5.619 -15.333 1.00 0.00 92 GLU A CA 9
ATOM 28919 C C . GLU A 1 92 ? -17.622 -5.284 -13.850 1.00 0.00 92 GLU A C 9
ATOM 28920 O O . GLU A 1 92 ? -18.400 -4.501 -13.305 1.00 0.00 92 GLU A O 9
ATOM 28932 N N . SER A 1 93 ? -16.624 -5.884 -13.207 1.00 0.00 93 SER A N 9
ATOM 28933 C CA . SER A 1 93 ? -16.373 -5.654 -11.789 1.00 0.00 93 SER A CA 9
ATOM 28934 C C . SER A 1 93 ? -16.143 -4.172 -11.496 1.00 0.00 93 SER A C 9
ATOM 28935 O O . SER A 1 93 ? -16.210 -3.744 -10.343 1.00 0.00 93 SER A O 9
ATOM 28943 N N . LEU A 1 94 ? -15.832 -3.396 -12.532 1.00 0.00 94 LEU A N 9
ATOM 28944 C CA . LEU A 1 94 ? -15.549 -1.966 -12.350 1.00 0.00 94 LEU A CA 9
ATOM 28945 C C . LEU A 1 94 ? -16.648 -1.221 -11.557 1.00 0.00 94 LEU A C 9
ATOM 28946 O O . LEU A 1 94 ? -16.342 -0.590 -10.547 1.00 0.00 94 LEU A O 9
ATOM 28962 N N . THR A 1 95 ? -17.917 -1.289 -11.980 1.00 0.00 95 THR A N 9
ATOM 28963 C CA . THR A 1 95 ? -18.988 -0.614 -11.257 1.00 0.00 95 THR A CA 9
ATOM 28964 C C . THR A 1 95 ? -19.137 -1.176 -9.844 1.00 0.00 95 THR A C 9
ATOM 28965 O O . THR A 1 95 ? -19.744 -0.547 -8.978 1.00 0.00 95 THR A O 9
ATOM 28976 N N . LYS A 1 96 ? -18.590 -2.369 -9.622 1.00 0.00 96 LYS A N 9
ATOM 28977 C CA . LYS A 1 96 ? -18.675 -3.021 -8.322 1.00 0.00 96 LYS A CA 9
ATOM 28978 C C . LYS A 1 96 ? -17.988 -2.193 -7.245 1.00 0.00 96 LYS A C 9
ATOM 28979 O O . LYS A 1 96 ? -17.311 -1.207 -7.539 1.00 0.00 96 LYS A O 9
ATOM 28998 N N . SER A 1 97 ? -18.161 -2.607 -5.994 1.00 0.00 97 SER A N 9
ATOM 28999 C CA . SER A 1 97 ? -17.560 -1.914 -4.871 1.00 0.00 97 SER A CA 9
ATOM 29000 C C . SER A 1 97 ? -17.107 -2.909 -3.810 1.00 0.00 97 SER A C 9
ATOM 29001 O O . SER A 1 97 ? -17.907 -3.678 -3.278 1.00 0.00 97 SER A O 9
ATOM 29009 N N . TYR A 1 98 ? -15.817 -2.886 -3.514 1.00 0.00 98 TYR A N 9
ATOM 29010 C CA . TYR A 1 98 ? -15.239 -3.783 -2.519 1.00 0.00 98 TYR A CA 9
ATOM 29011 C C . TYR A 1 98 ? -14.683 -3.000 -1.334 1.00 0.00 98 TYR A C 9
ATOM 29012 O O . TYR A 1 98 ? -14.262 -1.852 -1.479 1.00 0.00 98 TYR A O 9
ATOM 29030 N N . GLU A 1 99 ? -14.683 -3.629 -0.165 1.00 0.00 99 GLU A N 9
ATOM 29031 C CA . GLU A 1 99 ? -14.178 -2.993 1.046 1.00 0.00 99 GLU A CA 9
ATOM 29032 C C . GLU A 1 99 ? -12.715 -3.354 1.280 1.00 0.00 99 GLU A C 9
ATOM 29033 O O . GLU A 1 99 ? -12.369 -4.528 1.417 1.00 0.00 99 GLU A O 9
ATOM 29045 N N . LEU A 1 100 ? -11.860 -2.339 1.327 1.00 0.00 100 LEU A N 9
ATOM 29046 C CA . LEU A 1 100 ? -10.434 -2.548 1.548 1.00 0.00 100 LEU A CA 9
ATOM 29047 C C . LEU A 1 100 ? -10.085 -2.383 3.023 1.00 0.00 100 LEU A C 9
ATOM 29048 O O . LEU A 1 100 ? -10.336 -1.335 3.617 1.00 0.00 100 LEU A O 9
ATOM 29064 N N . SER A 1 101 ? -9.510 -3.428 3.611 1.00 0.00 101 SER A N 9
ATOM 29065 C CA . SER A 1 101 ? -9.134 -3.400 5.020 1.00 0.00 101 SER A CA 9
ATOM 29066 C C . SER A 1 101 ? -7.650 -3.091 5.191 1.00 0.00 101 SER A C 9
ATOM 29067 O O . SER A 1 101 ? -6.792 -3.857 4.752 1.00 0.00 101 SER A O 9
ATOM 29075 N N . VAL A 1 102 ? -7.355 -1.967 5.837 1.00 0.00 102 VAL A N 9
ATOM 29076 C CA . VAL A 1 102 ? -5.976 -1.561 6.074 1.00 0.00 102 VAL A CA 9
ATOM 29077 C C . VAL A 1 102 ? -5.414 -2.257 7.309 1.00 0.00 102 VAL A C 9
ATOM 29078 O O . VAL A 1 102 ? -5.971 -2.146 8.402 1.00 0.00 102 VAL A O 9
ATOM 29091 N N . THR A 1 103 ? -4.318 -2.986 7.126 1.00 0.00 103 THR A N 9
ATOM 29092 C CA . THR A 1 103 ? -3.691 -3.713 8.227 1.00 0.00 103 THR A CA 9
ATOM 29093 C C . THR A 1 103 ? -2.669 -2.853 8.966 1.00 0.00 103 THR A C 9
ATOM 29094 O O . THR A 1 103 ? -2.701 -2.757 10.193 1.00 0.00 103 THR A O 9
ATOM 29105 N N . ALA A 1 104 ? -1.752 -2.241 8.221 1.00 0.00 104 ALA A N 9
ATOM 29106 C CA . ALA A 1 104 ? -0.718 -1.407 8.824 1.00 0.00 104 ALA A CA 9
ATOM 29107 C C . ALA A 1 104 ? -0.272 -0.296 7.879 1.00 0.00 104 ALA A C 9
ATOM 29108 O O . ALA A 1 104 ? -0.528 -0.347 6.678 1.00 0.00 104 ALA A O 9
ATOM 29115 N N . LEU A 1 105 ? 0.403 0.707 8.434 1.00 0.00 105 LEU A N 9
ATOM 29116 C CA . LEU A 1 105 ? 0.894 1.829 7.644 1.00 0.00 105 LEU A CA 9
ATOM 29117 C C . LEU A 1 105 ? 2.418 1.880 7.679 1.00 0.00 105 LEU A C 9
ATOM 29118 O O . LEU A 1 105 ? 3.026 1.767 8.743 1.00 0.00 105 LEU A O 9
ATOM 29134 N N . ILE A 1 106 ? 3.031 2.049 6.512 1.00 0.00 106 ILE A N 9
ATOM 29135 C CA . ILE A 1 106 ? 4.485 2.110 6.417 1.00 0.00 106 ILE A CA 9
ATOM 29136 C C . ILE A 1 106 ? 4.950 3.478 5.929 1.00 0.00 106 ILE A C 9
ATOM 29137 O O . ILE A 1 106 ? 4.424 4.012 4.953 1.00 0.00 106 ILE A O 9
ATOM 29153 N N . VAL A 1 107 ? 5.942 4.037 6.614 1.00 0.00 107 VAL A N 9
ATOM 29154 C CA . VAL A 1 107 ? 6.482 5.341 6.252 1.00 0.00 107 VAL A CA 9
ATOM 29155 C C . VAL A 1 107 ? 7.971 5.249 5.934 1.00 0.00 107 VAL A C 9
ATOM 29156 O O . VAL A 1 107 ? 8.766 4.801 6.762 1.00 0.00 107 VAL A O 9
ATOM 29169 N N . THR A 1 108 ? 8.342 5.675 4.731 1.00 0.00 108 THR A N 9
ATOM 29170 C CA . THR A 1 108 ? 9.735 5.640 4.304 1.00 0.00 108 THR A CA 9
ATOM 29171 C C . THR A 1 108 ? 10.202 7.024 3.861 1.00 0.00 108 THR A C 9
ATOM 29172 O O . THR A 1 108 ? 9.413 7.820 3.351 1.00 0.00 108 THR A O 9
ATOM 29183 N N . PRO A 1 109 ? 11.498 7.330 4.049 1.00 0.00 109 PRO A N 9
ATOM 29184 C CA . PRO A 1 109 ? 12.066 8.626 3.665 1.00 0.00 109 PRO A CA 9
ATOM 29185 C C . PRO A 1 109 ? 11.743 8.995 2.220 1.00 0.00 109 PRO A C 9
ATOM 29186 O O . PRO A 1 109 ? 11.721 10.172 1.860 1.00 0.00 109 PRO A O 9
ATOM 29197 N N . ARG A 1 110 ? 11.493 7.981 1.397 1.00 0.00 110 ARG A N 9
ATOM 29198 C CA . ARG A 1 110 ? 11.171 8.200 -0.008 1.00 0.00 110 ARG A CA 9
ATOM 29199 C C . ARG A 1 110 ? 9.709 8.601 -0.178 1.00 0.00 110 ARG A C 9
ATOM 29200 O O . ARG A 1 110 ? 9.407 9.720 -0.593 1.00 0.00 110 ARG A O 9
ATOM 29221 N N . THR A 1 111 ? 8.804 7.682 0.143 1.00 0.00 111 THR A N 9
ATOM 29222 C CA . THR A 1 111 ? 7.374 7.943 0.022 1.00 0.00 111 THR A CA 9
ATOM 29223 C C . THR A 1 111 ? 6.606 7.341 1.195 1.00 0.00 111 THR A C 9
ATOM 29224 O O . THR A 1 111 ? 7.133 6.513 1.937 1.00 0.00 111 THR A O 9
ATOM 29235 N N . PHE A 1 112 ? 5.355 7.763 1.354 1.00 0.00 112 PHE A N 9
ATOM 29236 C CA . PHE A 1 112 ? 4.509 7.268 2.434 1.00 0.00 112 PHE A CA 9
ATOM 29237 C C . PHE A 1 112 ? 3.315 6.499 1.876 1.00 0.00 112 PHE A C 9
ATOM 29238 O O . PHE A 1 112 ? 2.630 6.968 0.969 1.00 0.00 112 PHE A O 9
ATOM 29255 N N . GLY A 1 113 ? 3.072 5.313 2.427 1.00 0.00 113 GLY A N 9
ATOM 29256 C CA . GLY A 1 113 ? 1.961 4.498 1.970 1.00 0.00 113 GLY A CA 9
ATOM 29257 C C . GLY A 1 113 ? 1.400 3.614 3.066 1.00 0.00 113 GLY A C 9
ATOM 29258 O O . GLY A 1 113 ? 2.028 3.431 4.108 1.00 0.00 113 GLY A O 9
ATOM 29262 N N . ALA A 1 114 ? 0.213 3.064 2.829 1.00 0.00 114 ALA A N 9
ATOM 29263 C CA . ALA A 1 114 ? -0.435 2.194 3.803 1.00 0.00 114 ALA A CA 9
ATOM 29264 C C . ALA A 1 114 ? -0.703 0.814 3.212 1.00 0.00 114 ALA A C 9
ATOM 29265 O O . ALA A 1 114 ? -1.035 0.686 2.034 1.00 0.00 114 ALA A O 9
ATOM 29272 N N . ARG A 1 115 ? -0.557 -0.217 4.039 1.00 0.00 115 ARG A N 9
ATOM 29273 C CA . ARG A 1 115 ? -0.783 -1.588 3.596 1.00 0.00 115 ARG A CA 9
ATOM 29274 C C . ARG A 1 115 ? -2.275 -1.894 3.518 1.00 0.00 115 ARG A C 9
ATOM 29275 O O . ARG A 1 115 ? -3.033 -1.582 4.436 1.00 0.00 115 ARG A O 9
ATOM 29296 N N . VAL A 1 116 ? -2.689 -2.507 2.413 1.00 0.00 116 VAL A N 9
ATOM 29297 C CA . VAL A 1 116 ? -4.092 -2.855 2.213 1.00 0.00 116 VAL A CA 9
ATOM 29298 C C . VAL A 1 116 ? -4.279 -4.366 2.130 1.00 0.00 116 VAL A C 9
ATOM 29299 O O . VAL A 1 116 ? -3.592 -5.046 1.369 1.00 0.00 116 VAL A O 9
ATOM 29312 N N . ALA A 1 117 ? -5.217 -4.885 2.915 1.00 0.00 117 ALA A N 9
ATOM 29313 C CA . ALA A 1 117 ? -5.497 -6.316 2.931 1.00 0.00 117 ALA A CA 9
ATOM 29314 C C . ALA A 1 117 ? -6.964 -6.589 2.620 1.00 0.00 117 ALA A C 9
ATOM 29315 O O . ALA A 1 117 ? -7.833 -6.426 3.477 1.00 0.00 117 ALA A O 9
ATOM 29322 N N . LEU A 1 118 ? -7.233 -7.005 1.387 1.00 0.00 118 LEU A N 9
ATOM 29323 C CA . LEU A 1 118 ? -8.596 -7.302 0.959 1.00 0.00 118 LEU A CA 9
ATOM 29324 C C . LEU A 1 118 ? -9.105 -8.582 1.613 1.00 0.00 118 LEU A C 9
ATOM 29325 O O . LEU A 1 118 ? -8.478 -9.116 2.528 1.00 0.00 118 LEU A O 9
ATOM 29341 N N . THR A 1 119 ? -10.248 -9.070 1.138 1.00 0.00 119 THR A N 9
ATOM 29342 C CA . THR A 1 119 ? -10.842 -10.288 1.678 1.00 0.00 119 THR A CA 9
ATOM 29343 C C . THR A 1 119 ? -10.554 -11.483 0.775 1.00 0.00 119 THR A C 9
ATOM 29344 O O . THR A 1 119 ? -9.876 -11.357 -0.245 1.00 0.00 119 THR A O 9
ATOM 29355 N N . GLU A 1 120 ? -11.073 -12.646 1.160 1.00 0.00 120 GLU A N 9
ATOM 29356 C CA . GLU A 1 120 ? -10.872 -13.867 0.390 1.00 0.00 120 GLU A CA 9
ATOM 29357 C C . GLU A 1 120 ? -11.425 -13.720 -1.024 1.00 0.00 120 GLU A C 9
ATOM 29358 O O . GLU A 1 120 ? -10.918 -14.331 -1.965 1.00 0.00 120 GLU A O 9
ATOM 29370 N N . ALA A 1 121 ? -12.468 -12.908 -1.167 1.00 0.00 121 ALA A N 9
ATOM 29371 C CA . ALA A 1 121 ? -13.087 -12.685 -2.470 1.00 0.00 121 ALA A CA 9
ATOM 29372 C C . ALA A 1 121 ? -12.072 -12.156 -3.476 1.00 0.00 121 ALA A C 9
ATOM 29373 O O . ALA A 1 121 ? -11.895 -12.724 -4.554 1.00 0.00 121 ALA A O 9
ATOM 29380 N N . GLN A 1 122 ? -11.401 -11.067 -3.114 1.00 0.00 122 GLN A N 9
ATOM 29381 C CA . GLN A 1 122 ? -10.399 -10.464 -3.982 1.00 0.00 122 GLN A CA 9
ATOM 29382 C C . GLN A 1 122 ? -9.244 -11.430 -4.223 1.00 0.00 122 GLN A C 9
ATOM 29383 O O . GLN A 1 122 ? -8.660 -11.460 -5.306 1.00 0.00 122 GLN A O 9
ATOM 29397 N N . VAL A 1 123 ? -8.922 -12.218 -3.202 1.00 0.00 123 VAL A N 9
ATOM 29398 C CA . VAL A 1 123 ? -7.839 -13.188 -3.297 1.00 0.00 123 VAL A CA 9
ATOM 29399 C C . VAL A 1 123 ? -8.163 -14.277 -4.313 1.00 0.00 123 VAL A C 9
ATOM 29400 O O . VAL A 1 123 ? -7.341 -14.607 -5.170 1.00 0.00 123 VAL A O 9
ATOM 29413 N N . LYS A 1 124 ? -9.366 -14.835 -4.213 1.00 0.00 124 LYS A N 9
ATOM 29414 C CA . LYS A 1 124 ? -9.799 -15.889 -5.123 1.00 0.00 124 LYS A CA 9
ATOM 29415 C C . LYS A 1 124 ? -9.798 -15.398 -6.567 1.00 0.00 124 LYS A C 9
ATOM 29416 O O . LYS A 1 124 ? -9.552 -16.170 -7.495 1.00 0.00 124 LYS A O 9
ATOM 29435 N N . LEU A 1 125 ? -10.077 -14.112 -6.751 1.00 0.00 125 LEU A N 9
ATOM 29436 C CA . LEU A 1 125 ? -10.109 -13.518 -8.084 1.00 0.00 125 LEU A CA 9
ATOM 29437 C C . LEU A 1 125 ? -8.739 -12.968 -8.483 1.00 0.00 125 LEU A C 9
ATOM 29438 O O . LEU A 1 125 ? -8.622 -12.226 -9.459 1.00 0.00 125 LEU A O 9
ATOM 29454 N N . TRP A 1 126 ? -7.704 -13.328 -7.726 1.00 0.00 126 TRP A N 9
ATOM 29455 C CA . TRP A 1 126 ? -6.352 -12.861 -8.011 1.00 0.00 126 TRP A CA 9
ATOM 29456 C C . TRP A 1 126 ? -5.561 -13.903 -8.804 1.00 0.00 126 TRP A C 9
ATOM 29457 O O . TRP A 1 126 ? -5.504 -15.071 -8.421 1.00 0.00 126 TRP A O 9
ATOM 29478 N N . PRO A 1 127 ? -4.935 -13.492 -9.924 1.00 0.00 127 PRO A N 9
ATOM 29479 C CA . PRO A 1 127 ? -4.145 -14.397 -10.764 1.00 0.00 127 PRO A CA 9
ATOM 29480 C C . PRO A 1 127 ? -2.819 -14.784 -10.115 1.00 0.00 127 PRO A C 9
ATOM 29481 O O . PRO A 1 127 ? -2.270 -14.034 -9.308 1.00 0.00 127 PRO A O 9
ATOM 29492 N N . GLU A 1 128 ? -2.318 -15.966 -10.462 1.00 0.00 128 GLU A N 9
ATOM 29493 C CA . GLU A 1 128 ? -1.062 -16.460 -9.905 1.00 0.00 128 GLU A CA 9
ATOM 29494 C C . GLU A 1 128 ? 0.136 -15.673 -10.421 1.00 0.00 128 GLU A C 9
ATOM 29495 O O . GLU A 1 128 ? 1.072 -15.393 -9.672 1.00 0.00 128 GLU A O 9
ATOM 29507 N N . GLY A 1 129 ? 0.125 -15.342 -11.705 1.00 0.00 129 GLY A N 9
ATOM 29508 C CA . GLY A 1 129 ? 1.255 -14.612 -12.279 1.00 0.00 129 GLY A CA 9
ATOM 29509 C C . GLY A 1 129 ? 1.636 -13.342 -11.507 1.00 0.00 129 GLY A C 9
ATOM 29510 O O . GLY A 1 129 ? 2.791 -13.198 -11.109 1.00 0.00 129 GLY A O 9
ATOM 29514 N N . ALA A 1 130 ? 0.689 -12.424 -11.273 1.00 0.00 130 ALA A N 9
ATOM 29515 C CA . ALA A 1 130 ? 0.984 -11.204 -10.532 1.00 0.00 130 ALA A CA 9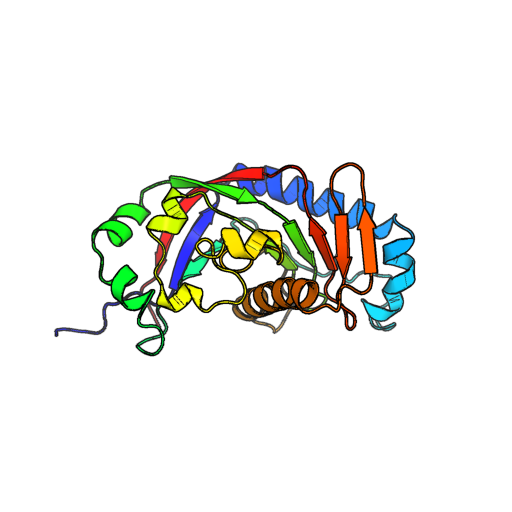
ATOM 29516 C C . ALA A 1 130 ? 1.374 -11.526 -9.092 1.00 0.00 130 ALA A C 9
ATOM 29517 O O . ALA A 1 130 ? 2.142 -10.795 -8.466 1.00 0.00 130 ALA A O 9
ATOM 29524 N N . ASP A 1 131 ? 0.836 -12.628 -8.575 1.00 0.00 131 ASP A N 9
ATOM 29525 C CA . ASP A 1 131 ? 1.118 -13.059 -7.208 1.00 0.00 131 ASP A CA 9
ATOM 29526 C C . ASP A 1 131 ? 2.624 -13.135 -6.957 1.00 0.00 131 ASP A C 9
ATOM 29527 O O . ASP A 1 131 ? 3.078 -13.018 -5.819 1.00 0.00 131 ASP A O 9
ATOM 29536 N N . LYS A 1 132 ? 3.394 -13.329 -8.030 1.00 0.00 132 LYS A N 9
ATOM 29537 C CA . LYS A 1 132 ? 4.854 -13.419 -7.938 1.00 0.00 132 LYS A CA 9
ATOM 29538 C C . LYS A 1 132 ? 5.432 -12.360 -6.996 1.00 0.00 132 LYS A C 9
ATOM 29539 O O . LYS A 1 132 ? 6.513 -12.543 -6.435 1.00 0.00 132 LYS A O 9
ATOM 29558 N N . GLU A 1 133 ? 4.706 -11.257 -6.822 1.00 0.00 133 GLU A N 9
ATOM 29559 C CA . GLU A 1 133 ? 5.146 -10.175 -5.943 1.00 0.00 133 GLU A CA 9
ATOM 29560 C C . GLU A 1 133 ? 5.523 -10.719 -4.567 1.00 0.00 133 GLU A C 9
ATOM 29561 O O . GLU A 1 133 ? 4.972 -11.724 -4.121 1.00 0.00 133 GLU A O 9
ATOM 29573 N N . GLY A 1 134 ? 6.474 -10.052 -3.906 1.00 0.00 134 GLY A N 9
ATOM 29574 C CA . GLY A 1 134 ? 6.924 -10.481 -2.589 1.00 0.00 134 GLY A CA 9
ATOM 29575 C C . GLY A 1 134 ? 5.797 -11.040 -1.750 1.00 0.00 134 GLY A C 9
ATOM 29576 O O . GLY A 1 134 ? 5.897 -12.144 -1.214 1.00 0.00 134 GLY A O 9
ATOM 29580 N N . VAL A 1 135 ? 4.712 -10.286 -1.662 1.00 0.00 135 VAL A N 9
ATOM 29581 C CA . VAL A 1 135 ? 3.547 -10.728 -0.907 1.00 0.00 135 VAL A CA 9
ATOM 29582 C C . VAL A 1 135 ? 2.268 -10.507 -1.711 1.00 0.00 135 VAL A C 9
ATOM 29583 O O . VAL A 1 135 ? 1.926 -9.376 -2.049 1.00 0.00 135 VAL A O 9
ATOM 29596 N N . ALA A 1 136 ? 1.563 -11.596 -1.994 1.00 0.00 136 ALA A N 9
ATOM 29597 C CA . ALA A 1 136 ? 0.310 -11.535 -2.738 1.00 0.00 136 ALA A CA 9
ATOM 29598 C C . ALA A 1 136 ? -0.862 -12.031 -1.894 1.00 0.00 136 ALA A C 9
ATOM 29599 O O . ALA A 1 136 ? -0.687 -12.876 -1.016 1.00 0.00 136 ALA A O 9
ATOM 29606 N N . PRO A 1 137 ? -2.080 -11.525 -2.152 1.00 0.00 137 PRO A N 9
ATOM 29607 C CA . PRO A 1 137 ? -3.275 -11.945 -1.412 1.00 0.00 137 PRO A CA 9
ATOM 29608 C C . PRO A 1 137 ? -3.433 -13.465 -1.391 1.00 0.00 137 PRO A C 9
ATOM 29609 O O . PRO A 1 137 ? -3.879 -14.040 -0.398 1.00 0.00 137 PRO A O 9
ATOM 29620 N N . ALA A 1 138 ? -3.055 -14.108 -2.494 1.00 0.00 138 ALA A N 9
ATOM 29621 C CA . ALA A 1 138 ? -3.144 -15.562 -2.610 1.00 0.00 138 ALA A CA 9
ATOM 29622 C C . ALA A 1 138 ? -2.128 -16.256 -1.703 1.00 0.00 138 ALA A C 9
ATOM 29623 O O . ALA A 1 138 ? -2.269 -17.436 -1.383 1.00 0.00 138 ALA A O 9
ATOM 29630 N N . LEU A 1 139 ? -1.106 -15.510 -1.295 1.00 0.00 139 LEU A N 9
ATOM 29631 C CA . LEU A 1 139 ? -0.057 -16.036 -0.428 1.00 0.00 139 LEU A CA 9
ATOM 29632 C C . LEU A 1 139 ? -0.455 -15.950 1.047 1.00 0.00 139 LEU A C 9
ATOM 29633 O O . LEU A 1 139 ? 0.397 -16.022 1.926 1.00 0.00 139 LEU A O 9
ATOM 29649 N N . LEU A 1 140 ? -1.750 -15.776 1.311 1.00 0.00 140 LEU A N 9
ATOM 29650 C CA . LEU A 1 140 ? -2.255 -15.654 2.678 1.00 0.00 140 LEU A CA 9
ATOM 29651 C C . LEU A 1 140 ? -1.612 -16.662 3.638 1.00 0.00 140 LEU A C 9
ATOM 29652 O O . LEU A 1 140 ? -1.153 -16.282 4.715 1.00 0.00 140 LEU A O 9
ATOM 29668 N N . PRO A 1 141 ? -1.572 -17.961 3.285 1.00 0.00 141 PRO A N 9
ATOM 29669 C CA . PRO A 1 141 ? -0.981 -18.981 4.162 1.00 0.00 141 PRO A CA 9
ATOM 29670 C C . PRO A 1 141 ? 0.510 -18.753 4.416 1.00 0.00 141 PRO A C 9
ATOM 29671 O O . PRO A 1 141 ? 0.970 -18.821 5.555 1.00 0.00 141 PRO A O 9
ATOM 29682 N N . SER A 1 142 ? 1.261 -18.480 3.352 1.00 0.00 142 SER A N 9
ATOM 29683 C CA . SER A 1 142 ? 2.700 -18.240 3.468 1.00 0.00 142 SER A CA 9
ATOM 29684 C C . SER A 1 142 ? 2.984 -16.851 4.039 1.00 0.00 142 SER A C 9
ATOM 29685 O O . SER A 1 142 ? 3.759 -16.696 4.983 1.00 0.00 142 SER A O 9
ATOM 29693 N N . VAL A 1 143 ? 2.351 -15.849 3.443 1.00 0.00 143 VAL A N 9
ATOM 29694 C CA . VAL A 1 143 ? 2.514 -14.459 3.854 1.00 0.00 143 VAL A CA 9
ATOM 29695 C C . VAL A 1 143 ? 2.206 -14.257 5.332 1.00 0.00 143 VAL A C 9
ATOM 29696 O O . VAL A 1 143 ? 2.743 -13.352 5.964 1.00 0.00 143 VAL A O 9
ATOM 29709 N N . GLU A 1 144 ? 1.316 -15.080 5.875 1.00 0.00 144 GLU A N 9
ATOM 29710 C CA . GLU A 1 144 ? 0.914 -14.951 7.273 1.00 0.00 144 GLU A CA 9
ATOM 29711 C C . GLU A 1 144 ? 2.126 -14.865 8.204 1.00 0.00 144 GLU A C 9
ATOM 29712 O O . GLU A 1 144 ? 2.021 -14.341 9.312 1.00 0.00 144 GLU A O 9
ATOM 29724 N N . ALA A 1 145 ? 3.276 -15.353 7.752 1.00 0.00 145 ALA A N 9
ATOM 29725 C CA . ALA A 1 145 ? 4.486 -15.288 8.563 1.00 0.00 145 ALA A CA 9
ATOM 29726 C C . ALA A 1 145 ? 5.029 -13.862 8.594 1.00 0.00 145 ALA A C 9
ATOM 29727 O O . ALA A 1 145 ? 5.630 -13.433 9.581 1.00 0.00 145 ALA A O 9
ATOM 29734 N N . LEU A 1 146 ? 4.804 -13.130 7.506 1.00 0.00 146 LEU A N 9
ATOM 29735 C CA . LEU A 1 146 ? 5.255 -11.747 7.393 1.00 0.00 146 LEU A CA 9
ATOM 29736 C C . LEU A 1 146 ? 4.068 -10.800 7.225 1.00 0.00 146 LEU A C 9
ATOM 29737 O O . LEU A 1 146 ? 2.964 -11.232 6.900 1.00 0.00 146 LEU A O 9
ATOM 29753 N N . PRO A 1 147 ? 4.273 -9.490 7.431 1.00 0.00 147 PRO A N 9
ATOM 29754 C CA . PRO A 1 147 ? 3.201 -8.501 7.281 1.00 0.00 147 PRO A CA 9
ATOM 29755 C C . PRO A 1 147 ? 2.504 -8.630 5.928 1.00 0.00 147 PRO A C 9
ATOM 29756 O O . PRO A 1 147 ? 2.981 -9.343 5.045 1.00 0.00 147 PRO A O 9
ATOM 29767 N N . ALA A 1 148 ? 1.375 -7.947 5.769 1.00 0.00 148 ALA A N 9
ATOM 29768 C CA . ALA A 1 148 ? 0.628 -8.003 4.523 1.00 0.00 148 ALA A CA 9
ATOM 29769 C C . ALA A 1 148 ? 0.206 -6.614 4.057 1.00 0.00 148 ALA A C 9
ATOM 29770 O O . ALA A 1 148 ? 0.095 -5.685 4.856 1.00 0.00 148 ALA A O 9
ATOM 29777 N N . GLY A 1 149 ? -0.035 -6.485 2.753 1.00 0.00 149 GLY A N 9
ATOM 29778 C CA . GLY A 1 149 ? -0.449 -5.210 2.194 1.00 0.00 149 GLY A CA 9
ATOM 29779 C C . GLY A 1 149 ? 0.518 -4.679 1.150 1.00 0.00 149 GLY A C 9
ATOM 29780 O O . GLY A 1 149 ? 0.532 -3.483 0.862 1.00 0.00 149 GLY A O 9
ATOM 29784 N N . SER A 1 150 ? 1.329 -5.567 0.581 1.00 0.00 150 SER A N 9
ATOM 29785 C CA . SER A 1 150 ? 2.301 -5.174 -0.434 1.00 0.00 150 SER A CA 9
ATOM 29786 C C . SER A 1 150 ? 1.675 -5.165 -1.824 1.00 0.00 150 SER A C 9
ATOM 29787 O O . SER A 1 150 ? 1.740 -4.165 -2.539 1.00 0.00 150 SER A O 9
ATOM 29795 N N . ARG A 1 151 ? 1.076 -6.288 -2.205 1.00 0.00 151 ARG A N 9
ATOM 29796 C CA . ARG A 1 151 ? 0.445 -6.415 -3.514 1.00 0.00 151 ARG A CA 9
ATOM 29797 C C . ARG A 1 151 ? -0.580 -5.307 -3.741 1.00 0.00 151 ARG A C 9
ATOM 29798 O O . ARG A 1 151 ? -0.888 -4.957 -4.881 1.00 0.00 151 ARG A O 9
ATOM 29819 N N . ALA A 1 152 ? -1.105 -4.757 -2.650 1.00 0.00 152 ALA A N 9
ATOM 29820 C CA . ALA A 1 152 ? -2.092 -3.688 -2.730 1.00 0.00 152 ALA A CA 9
ATOM 29821 C C . ALA A 1 152 ? -1.875 -2.661 -1.624 1.00 0.00 152 ALA A C 9
ATOM 29822 O O . ALA A 1 152 ? -2.067 -2.955 -0.445 1.00 0.00 152 ALA A O 9
ATOM 29829 N N . HIS A 1 153 ? -1.469 -1.457 -2.012 1.00 0.00 153 HIS A N 9
ATOM 29830 C CA . HIS A 1 153 ? -1.224 -0.387 -1.052 1.00 0.00 153 HIS A CA 9
ATOM 29831 C C . HIS A 1 153 ? -1.798 0.935 -1.549 1.00 0.00 153 HIS A C 9
ATOM 29832 O O . HIS A 1 153 ? -2.080 1.095 -2.736 1.00 0.00 153 HIS A O 9
ATOM 29846 N N . VAL A 1 154 ? -1.968 1.882 -0.632 1.00 0.00 154 VAL A N 9
ATOM 29847 C CA . VAL A 1 154 ? -2.506 3.192 -0.975 1.00 0.00 154 VAL A CA 9
ATOM 29848 C C . VAL A 1 154 ? -1.428 4.267 -0.892 1.00 0.00 154 VAL A C 9
ATOM 29849 O O . VAL A 1 154 ? -0.837 4.488 0.164 1.00 0.00 154 VAL A O 9
ATOM 29862 N N . THR A 1 155 ? -1.176 4.933 -2.015 1.00 0.00 155 THR A N 9
ATOM 29863 C CA . THR A 1 155 ? -0.167 5.985 -2.069 1.00 0.00 155 THR A CA 9
ATOM 29864 C C . THR A 1 155 ? -0.718 7.297 -1.522 1.00 0.00 155 THR A C 9
ATOM 29865 O O . THR A 1 155 ? -1.747 7.791 -1.984 1.00 0.00 155 THR A O 9
ATOM 29876 N N . LEU A 1 156 ? -0.026 7.859 -0.535 1.00 0.00 156 LEU A N 9
ATOM 29877 C CA . LEU A 1 156 ? -0.447 9.115 0.076 1.00 0.00 156 LEU A CA 9
ATOM 29878 C C . LEU A 1 156 ? 0.660 10.161 -0.015 1.00 0.00 156 LEU A C 9
ATOM 29879 O O . LEU A 1 156 ? 0.477 11.224 -0.608 1.00 0.00 156 LEU A O 9
ATOM 29895 N N . GLY A 1 157 ? 1.809 9.852 0.577 1.00 0.00 157 GLY A N 9
ATOM 29896 C CA . GLY A 1 157 ? 2.929 10.776 0.551 1.00 0.00 157 GLY A CA 9
ATOM 29897 C C . GLY A 1 157 ? 3.952 10.418 -0.510 1.00 0.00 157 GLY A C 9
ATOM 29898 O O . GLY A 1 157 ? 4.233 9.242 -0.738 1.00 0.00 157 GLY A O 9
ATOM 29902 N N . CYS A 1 158 ? 4.507 11.435 -1.159 1.00 0.00 158 CYS A N 9
ATOM 29903 C CA . CYS A 1 158 ? 5.505 11.222 -2.202 1.00 0.00 158 CYS A CA 9
ATOM 29904 C C . CYS A 1 158 ? 6.510 12.369 -2.235 1.00 0.00 158 CYS A C 9
ATOM 29905 O O . CYS A 1 158 ? 6.139 13.536 -2.122 1.00 0.00 158 CYS A O 9
ATOM 29913 N N . SER A 1 159 ? 7.785 12.025 -2.390 1.00 0.00 159 SER A N 9
ATOM 29914 C CA . SER A 1 159 ? 8.845 13.026 -2.437 1.00 0.00 159 SER A CA 9
ATOM 29915 C C . SER A 1 159 ? 8.676 13.941 -3.646 1.00 0.00 159 SER A C 9
ATOM 29916 O O . SER A 1 159 ? 7.810 13.716 -4.491 1.00 0.00 159 SER A O 9
ATOM 29924 N N . ALA A 1 160 ? 9.510 14.974 -3.721 1.00 0.00 160 ALA A N 9
ATOM 29925 C CA . ALA A 1 160 ? 9.454 15.922 -4.827 1.00 0.00 160 ALA A CA 9
ATOM 29926 C C . ALA A 1 160 ? 10.359 15.483 -5.974 1.00 0.00 160 ALA A C 9
ATOM 29927 O O . ALA A 1 160 ? 11.192 16.251 -6.452 1.00 0.00 160 ALA A O 9
ATOM 29934 N N . GLY A 1 161 ? 10.188 14.239 -6.410 1.00 0.00 161 GLY A N 9
ATOM 29935 C CA . GLY A 1 161 ? 10.996 13.716 -7.496 1.00 0.00 161 GLY A CA 9
ATOM 29936 C C . GLY A 1 161 ? 11.126 12.207 -7.446 1.00 0.00 161 GLY A C 9
ATOM 29937 O O . GLY A 1 161 ? 12.224 11.666 -7.579 1.00 0.00 161 GLY A O 9
ATOM 29941 N N . VAL A 1 162 ? 10.001 11.525 -7.255 1.00 0.00 162 VAL A N 9
ATOM 29942 C CA . VAL A 1 162 ? 9.993 10.069 -7.188 1.00 0.00 162 VAL A CA 9
ATOM 29943 C C . VAL A 1 162 ? 8.871 9.487 -8.039 1.00 0.00 162 VAL A C 9
ATOM 29944 O O . VAL A 1 162 ? 7.851 10.138 -8.270 1.00 0.00 162 VAL A O 9
ATOM 29957 N N . GLU A 1 163 ? 9.064 8.257 -8.505 1.00 0.00 163 GLU A N 9
ATOM 29958 C CA . GLU A 1 163 ? 8.068 7.587 -9.333 1.00 0.00 163 GLU A CA 9
ATOM 29959 C C . GLU A 1 163 ? 7.144 6.721 -8.482 1.00 0.00 163 GLU A C 9
ATOM 29960 O O . GLU A 1 163 ? 7.579 6.098 -7.514 1.00 0.00 163 GLU A O 9
ATOM 29972 N N . THR A 1 164 ? 5.868 6.687 -8.852 1.00 0.00 164 THR A N 9
ATOM 29973 C CA . THR A 1 164 ? 4.881 5.897 -8.124 1.00 0.00 164 THR A CA 9
ATOM 29974 C C . THR A 1 164 ? 5.215 4.410 -8.193 1.00 0.00 164 THR A C 9
ATOM 29975 O O . THR A 1 164 ? 5.000 3.670 -7.233 1.00 0.00 164 THR A O 9
ATOM 29986 N N . VAL A 1 165 ? 5.742 3.981 -9.334 1.00 0.00 165 VAL A N 9
ATOM 29987 C CA . VAL A 1 165 ? 6.106 2.582 -9.531 1.00 0.00 165 VAL A CA 9
ATOM 29988 C C . VAL A 1 165 ? 7.134 2.129 -8.500 1.00 0.00 165 VAL A C 9
ATOM 29989 O O . VAL A 1 165 ? 7.175 0.957 -8.125 1.00 0.00 165 VAL A O 9
ATOM 30002 N N . GLN A 1 166 ? 7.964 3.062 -8.046 1.00 0.00 166 GLN A N 9
ATOM 30003 C CA . GLN A 1 166 ? 8.992 2.756 -7.058 1.00 0.00 166 GLN A CA 9
ATOM 30004 C C . GLN A 1 166 ? 8.373 2.527 -5.681 1.00 0.00 166 GLN A C 9
ATOM 30005 O O . GLN A 1 166 ? 8.857 1.707 -4.901 1.00 0.00 166 GLN A O 9
ATOM 30019 N N . THR A 1 167 ? 7.301 3.257 -5.392 1.00 0.00 167 THR A N 9
ATOM 30020 C CA . THR A 1 167 ? 6.616 3.133 -4.109 1.00 0.00 167 THR A CA 9
ATOM 30021 C C . THR A 1 167 ? 6.120 1.707 -3.892 1.00 0.00 167 THR A C 9
ATOM 30022 O O . THR A 1 167 ? 6.324 1.123 -2.826 1.00 0.00 167 THR A O 9
ATOM 30033 N N . GLY A 1 168 ? 5.469 1.150 -4.908 1.00 0.00 168 GLY A N 9
ATOM 30034 C CA . GLY A 1 168 ? 4.955 -0.203 -4.806 1.00 0.00 168 GLY A CA 9
ATOM 30035 C C . GLY A 1 168 ? 6.041 -1.212 -4.490 1.00 0.00 168 GLY A C 9
ATOM 30036 O O . GLY A 1 168 ? 5.881 -2.047 -3.601 1.00 0.00 168 GLY A O 9
ATOM 30040 N N . LEU A 1 169 ? 7.153 -1.130 -5.215 1.00 0.00 169 LEU A N 9
ATOM 30041 C CA . LEU A 1 169 ? 8.273 -2.042 -5.003 1.00 0.00 169 LEU A CA 9
ATOM 30042 C C . LEU A 1 169 ? 8.728 -2.009 -3.549 1.00 0.00 169 LEU A C 9
ATOM 30043 O O . LEU A 1 169 ? 9.085 -3.039 -2.974 1.00 0.00 169 LEU A O 9
ATOM 30059 N N . ASP A 1 170 ? 8.710 -0.820 -2.957 1.00 0.00 170 ASP A N 9
ATOM 30060 C CA . ASP A 1 170 ? 9.115 -0.652 -1.569 1.00 0.00 170 ASP A CA 9
ATOM 30061 C C . ASP A 1 170 ? 8.227 -1.475 -0.643 1.00 0.00 170 ASP A C 9
ATOM 30062 O O . ASP A 1 170 ? 8.718 -2.174 0.243 1.00 0.00 170 ASP A O 9
ATOM 30071 N N . LEU A 1 171 ? 6.916 -1.390 -0.860 1.00 0.00 171 LEU A N 9
ATOM 30072 C CA . LEU A 1 171 ? 5.950 -2.126 -0.046 1.00 0.00 171 LEU A CA 9
ATOM 30073 C C . LEU A 1 171 ? 6.281 -3.616 -0.024 1.00 0.00 171 LEU A C 9
ATOM 30074 O O . LEU A 1 171 ? 6.387 -4.226 1.044 1.00 0.00 171 LEU A O 9
ATOM 30090 N N . LEU A 1 172 ? 6.450 -4.195 -1.208 1.00 0.00 172 LEU A N 9
ATOM 30091 C CA . LEU A 1 172 ? 6.777 -5.608 -1.333 1.00 0.00 172 LEU A CA 9
ATOM 30092 C C . LEU A 1 172 ? 8.001 -5.953 -0.486 1.00 0.00 172 LEU A C 9
ATOM 30093 O O . LEU A 1 172 ? 8.064 -7.011 0.142 1.00 0.00 172 LEU A O 9
ATOM 30109 N N . GLU A 1 173 ? 8.975 -5.046 -0.482 1.00 0.00 173 GLU A N 9
ATOM 30110 C CA . GLU A 1 173 ? 10.208 -5.240 0.273 1.00 0.00 173 GLU A CA 9
ATOM 30111 C C . GLU A 1 173 ? 9.997 -5.017 1.771 1.00 0.00 173 GLU A C 9
ATOM 30112 O O . GLU A 1 173 ? 10.619 -5.688 2.594 1.00 0.00 173 GLU A O 9
ATOM 30124 N N . ILE A 1 174 ? 9.131 -4.070 2.124 1.00 0.00 174 ILE A N 9
ATOM 30125 C CA . ILE A 1 174 ? 8.866 -3.770 3.530 1.00 0.00 174 ILE A CA 9
ATOM 30126 C C . ILE A 1 174 ? 8.454 -5.023 4.296 1.00 0.00 174 ILE A C 9
ATOM 30127 O O . ILE A 1 174 ? 9.028 -5.343 5.338 1.00 0.00 174 ILE A O 9
ATOM 30143 N N . LEU A 1 175 ? 7.456 -5.728 3.779 1.00 0.00 175 LEU A N 9
ATOM 30144 C CA . LEU A 1 175 ? 6.970 -6.943 4.423 1.00 0.00 175 LEU A CA 9
ATOM 30145 C C . LEU A 1 175 ? 7.997 -8.067 4.313 1.00 0.00 175 LEU A C 9
ATOM 30146 O O . LEU A 1 175 ? 8.322 -8.730 5.303 1.00 0.00 175 LEU A O 9
ATOM 30162 N N . ALA A 1 176 ? 8.514 -8.274 3.104 1.00 0.00 176 ALA A N 9
ATOM 30163 C CA . ALA A 1 176 ? 9.509 -9.313 2.873 1.00 0.00 176 ALA A CA 9
ATOM 30164 C C . ALA A 1 176 ? 10.701 -9.132 3.805 1.00 0.00 176 ALA A C 9
ATOM 30165 O O . ALA A 1 176 ? 11.276 -10.104 4.295 1.00 0.00 176 ALA A O 9
ATOM 30172 N N . LEU A 1 177 ? 11.060 -7.876 4.051 1.00 0.00 177 LEU A N 9
ATOM 30173 C CA . LEU A 1 177 ? 12.176 -7.561 4.931 1.00 0.00 177 LEU A CA 9
ATOM 30174 C C . LEU A 1 177 ? 11.820 -7.865 6.384 1.00 0.00 177 LEU A C 9
ATOM 30175 O O . LEU A 1 177 ? 12.677 -8.270 7.169 1.00 0.00 177 LEU A O 9
ATOM 30191 N N . GLN A 1 178 ? 10.551 -7.670 6.735 1.00 0.00 178 GLN A N 9
ATOM 30192 C CA . GLN A 1 178 ? 10.089 -7.926 8.095 1.00 0.00 178 GLN A CA 9
ATOM 30193 C C . GLN A 1 178 ? 10.392 -9.364 8.506 1.00 0.00 178 GLN A C 9
ATOM 30194 O O . GLN A 1 178 ? 10.968 -9.609 9.564 1.00 0.00 178 GLN A O 9
ATOM 30208 N N . LYS A 1 179 ? 10.010 -10.313 7.657 1.00 0.00 179 LYS A N 9
ATOM 30209 C CA . LYS A 1 179 ? 10.258 -11.724 7.933 1.00 0.00 179 LYS A CA 9
ATOM 30210 C C . LYS A 1 179 ? 11.730 -12.069 7.708 1.00 0.00 179 LYS A C 9
ATOM 30211 O O . LYS A 1 179 ? 12.240 -13.046 8.257 1.00 0.00 179 LYS A O 9
ATOM 30230 N N . GLU A 1 180 ? 12.403 -11.267 6.887 1.00 0.00 180 GLU A N 9
ATOM 30231 C CA . GLU A 1 180 ? 13.811 -11.487 6.574 1.00 0.00 180 GLU A CA 9
ATOM 30232 C C . GLU A 1 180 ? 14.739 -11.033 7.703 1.00 0.00 180 GLU A C 9
ATOM 30233 O O . GLU A 1 180 ? 15.957 -11.009 7.534 1.00 0.00 180 GLU A O 9
ATOM 30245 N N . GLY A 1 181 ? 14.169 -10.683 8.853 1.00 0.00 181 GLY A N 9
ATOM 30246 C CA . GLY A 1 181 ? 14.988 -10.252 9.973 1.00 0.00 181 GLY A CA 9
ATOM 30247 C C . GLY A 1 181 ? 15.150 -8.742 10.069 1.00 0.00 181 GLY A C 9
ATOM 30248 O O . GLY A 1 181 ? 15.953 -8.256 10.867 1.00 0.00 181 GLY A O 9
ATOM 30252 N N . LYS A 1 182 ? 14.387 -7.990 9.276 1.00 0.00 182 LYS A N 9
ATOM 30253 C CA . LYS A 1 182 ? 14.459 -6.536 9.306 1.00 0.00 182 LYS A CA 9
ATOM 30254 C C . LYS A 1 182 ? 13.439 -5.980 10.295 1.00 0.00 182 LYS A C 9
ATOM 30255 O O . LYS A 1 182 ? 12.810 -4.953 10.052 1.00 0.00 182 LYS A O 9
ATOM 30274 N N . GLU A 1 183 ? 13.297 -6.675 11.415 1.00 0.00 183 GLU A N 9
ATOM 30275 C CA . GLU A 1 183 ? 12.374 -6.283 12.467 1.00 0.00 183 GLU A CA 9
ATOM 30276 C C . GLU A 1 183 ? 13.165 -5.926 13.716 1.00 0.00 183 GLU A C 9
ATOM 30277 O O . GLU A 1 183 ? 12.945 -6.477 14.795 1.00 0.00 183 GLU A O 9
ATOM 30289 N N . GLY A 1 184 ? 14.104 -5.007 13.542 1.00 0.00 184 GLY A N 9
ATOM 30290 C CA . GLY A 1 184 ? 14.955 -4.581 14.629 1.00 0.00 184 GLY A CA 9
ATOM 30291 C C . GLY A 1 184 ? 14.187 -4.096 15.834 1.00 0.00 184 GLY A C 9
ATOM 30292 O O . GLY A 1 184 ? 14.198 -4.737 16.885 1.00 0.00 184 GLY A O 9
ATOM 30296 N N . THR A 1 185 ? 13.529 -2.955 15.690 1.00 0.00 185 THR A N 9
ATOM 30297 C CA . THR A 1 185 ? 12.765 -2.392 16.802 1.00 0.00 185 THR A CA 9
ATOM 30298 C C . THR A 1 185 ? 11.338 -2.928 16.828 1.00 0.00 185 THR A C 9
ATOM 30299 O O . THR A 1 185 ? 10.693 -3.060 15.789 1.00 0.00 185 THR A O 9
ATOM 30310 N N . GLN A 1 186 ? 10.856 -3.228 18.028 1.00 0.00 186 GLN A N 9
ATOM 30311 C CA . GLN A 1 186 ? 9.505 -3.742 18.211 1.00 0.00 186 GLN A CA 9
ATOM 30312 C C . GLN A 1 186 ? 8.861 -3.118 19.445 1.00 0.00 186 GLN A C 9
ATOM 30313 O O . GLN A 1 186 ? 9.490 -3.013 20.498 1.00 0.00 186 GLN A O 9
ATOM 30327 N N . VAL A 1 187 ? 7.608 -2.703 19.309 1.00 0.00 187 VAL A N 9
ATOM 30328 C CA . VAL A 1 187 ? 6.885 -2.088 20.417 1.00 0.00 187 VAL A CA 9
ATOM 30329 C C . VAL A 1 187 ? 5.404 -2.439 20.369 1.00 0.00 187 VAL A C 9
ATOM 30330 O O . VAL A 1 187 ? 4.734 -2.208 19.363 1.00 0.00 187 VAL A O 9
ATOM 30343 N N . GLU A 1 188 ? 4.895 -2.994 21.464 1.00 0.00 188 GLU A N 9
ATOM 30344 C CA . GLU A 1 188 ? 3.490 -3.371 21.539 1.00 0.00 188 GLU A CA 9
ATOM 30345 C C . GLU A 1 188 ? 2.650 -2.220 22.085 1.00 0.00 188 GLU A C 9
ATOM 30346 O O . GLU A 1 188 ? 2.878 -1.743 23.196 1.00 0.00 188 GLU A O 9
ATOM 30358 N N . MET A 1 189 ? 1.677 -1.784 21.294 1.00 0.00 189 MET A N 9
ATOM 30359 C CA . MET A 1 189 ? 0.797 -0.692 21.691 1.00 0.00 189 MET A CA 9
ATOM 30360 C C . MET A 1 189 ? -0.589 -1.216 22.052 1.00 0.00 189 MET A C 9
ATOM 30361 O O . MET A 1 189 ? -0.834 -2.422 22.021 1.00 0.00 189 MET A O 9
ATOM 30375 N N . ASP A 1 190 ? -1.492 -0.302 22.389 1.00 0.00 190 ASP A N 9
ATOM 30376 C CA . ASP A 1 190 ? -2.854 -0.672 22.750 1.00 0.00 190 ASP A CA 9
ATOM 30377 C C . ASP A 1 190 ? -3.696 -0.945 21.504 1.00 0.00 190 ASP A C 9
ATOM 30378 O O . ASP A 1 190 ? -4.715 -1.632 21.572 1.00 0.00 190 ASP A O 9
ATOM 30387 N N . LEU A 1 191 ? -3.264 -0.402 20.369 1.00 0.00 191 LEU A N 9
ATOM 30388 C CA . LEU A 1 191 ? -3.982 -0.587 19.113 1.00 0.00 191 LEU A CA 9
ATOM 30389 C C . LEU A 1 191 ? -3.315 -1.656 18.251 1.00 0.00 191 LEU A C 9
ATOM 30390 O O . LEU A 1 191 ? -3.979 -2.340 17.472 1.00 0.00 191 LEU A O 9
ATOM 30406 N N . GLY A 1 192 ? -2.001 -1.795 18.395 1.00 0.00 192 GLY A N 9
ATOM 30407 C CA . GLY A 1 192 ? -1.273 -2.783 17.621 1.00 0.00 192 GLY A CA 9
ATOM 30408 C C . GLY A 1 192 ? 0.196 -2.847 17.992 1.00 0.00 192 GLY A C 9
ATOM 30409 O O . GLY A 1 192 ? 0.566 -2.584 19.135 1.00 0.00 192 GLY A O 9
ATOM 30413 N N . THR A 1 193 ? 1.036 -3.200 17.023 1.00 0.00 193 THR A N 9
ATOM 30414 C CA . THR A 1 193 ? 2.474 -3.301 17.256 1.00 0.00 193 THR A CA 9
ATOM 30415 C C . THR A 1 193 ? 3.253 -2.419 16.283 1.00 0.00 193 THR A C 9
ATOM 30416 O O . THR A 1 193 ? 2.915 -2.332 15.102 1.00 0.00 193 THR A O 9
ATOM 30427 N N . LEU A 1 194 ? 4.298 -1.767 16.786 1.00 0.00 194 LEU A N 9
ATOM 30428 C CA . LEU A 1 194 ? 5.126 -0.893 15.960 1.00 0.00 194 LEU A CA 9
ATOM 30429 C C . LEU A 1 194 ? 6.520 -1.485 15.766 1.00 0.00 194 LEU A C 9
ATOM 30430 O O . LEU A 1 194 ? 7.252 -1.710 16.730 1.00 0.00 194 LEU A O 9
ATOM 30446 N N . THR A 1 195 ? 6.878 -1.737 14.510 1.00 0.00 195 THR A N 9
ATOM 30447 C CA . THR A 1 195 ? 8.180 -2.306 14.179 1.00 0.00 195 THR A CA 9
ATOM 30448 C C . THR A 1 195 ? 8.894 -1.463 13.124 1.00 0.00 195 THR A C 9
ATOM 30449 O O . THR A 1 195 ? 8.266 -0.970 12.185 1.00 0.00 195 THR A O 9
ATOM 30460 N N . TYR A 1 196 ? 10.206 -1.295 13.281 1.00 0.00 196 TYR A N 9
ATOM 30461 C CA . TYR A 1 196 ? 10.988 -0.510 12.331 1.00 0.00 196 TYR A CA 9
ATOM 30462 C C . TYR A 1 196 ? 12.172 -1.319 11.806 1.00 0.00 196 TYR A C 9
ATOM 30463 O O . TYR A 1 196 ? 12.856 -2.013 12.569 1.00 0.00 196 TYR A O 9
ATOM 30481 N N . LEU A 1 197 ? 12.397 -1.227 10.497 1.00 0.00 197 LEU A N 9
ATOM 30482 C CA . LEU A 1 197 ? 13.488 -1.944 9.847 1.00 0.00 197 LEU A CA 9
ATOM 30483 C C . LEU A 1 197 ? 14.803 -1.186 9.998 1.00 0.00 197 LEU A C 9
ATOM 30484 O O . LEU A 1 197 ? 14.824 0.045 9.986 1.00 0.00 197 LEU A O 9
ATOM 30500 N N . SER A 1 198 ? 15.894 -1.931 10.160 1.00 0.00 198 SER A N 9
ATOM 30501 C CA . SER A 1 198 ? 17.220 -1.326 10.338 1.00 0.00 198 SER A CA 9
ATOM 30502 C C . SER A 1 198 ? 17.477 -0.115 9.413 1.00 0.00 198 SER A C 9
ATOM 30503 O O . SER A 1 198 ? 17.932 0.925 9.888 1.00 0.00 198 SER A O 9
ATOM 30511 N N . GLU A 1 199 ? 17.197 -0.229 8.105 1.00 0.00 199 GLU A N 9
ATOM 30512 C CA . GLU A 1 199 ? 17.422 0.881 7.181 1.00 0.00 199 GLU A CA 9
ATOM 30513 C C . GLU A 1 199 ? 16.781 2.170 7.693 1.00 0.00 199 GLU A C 9
ATOM 30514 O O . GLU A 1 199 ? 17.230 3.267 7.361 1.00 0.00 199 GLU A O 9
ATOM 30526 N N . GLY A 1 200 ? 15.735 2.032 8.501 1.00 0.00 200 GLY A N 9
ATOM 30527 C CA . GLY A 1 200 ? 15.060 3.200 9.042 1.00 0.00 200 GLY A CA 9
ATOM 30528 C C . GLY A 1 200 ? 13.566 3.208 8.769 1.00 0.00 200 GLY A C 9
ATOM 30529 O O . GLY A 1 200 ? 12.872 4.158 9.130 1.00 0.00 200 GLY A O 9
ATOM 30533 N N . ARG A 1 201 ? 13.064 2.152 8.132 1.00 0.00 201 ARG A N 9
ATOM 30534 C CA . ARG A 1 201 ? 11.643 2.058 7.820 1.00 0.00 201 ARG A CA 9
ATOM 30535 C C . ARG A 1 201 ? 10.808 1.987 9.096 1.00 0.00 201 ARG A C 9
ATOM 30536 O O . ARG A 1 201 ? 11.117 1.221 10.008 1.00 0.00 201 ARG A O 9
ATOM 30557 N N . TRP A 1 202 ? 9.752 2.792 9.154 1.00 0.00 202 TRP A N 9
ATOM 30558 C CA . TRP A 1 202 ? 8.873 2.822 10.319 1.00 0.00 202 TRP A CA 9
ATOM 30559 C C . TRP A 1 202 ? 7.430 2.529 9.920 1.00 0.00 202 TRP A C 9
ATOM 30560 O O . TRP A 1 202 ? 6.823 3.283 9.159 1.00 0.00 202 TRP A O 9
ATOM 30581 N N . PHE A 1 203 ? 6.879 1.438 10.444 1.00 0.00 203 PHE A N 9
ATOM 30582 C CA . PHE A 1 203 ? 5.502 1.064 10.142 1.00 0.00 203 PHE A CA 9
ATOM 30583 C C . PHE A 1 203 ? 4.774 0.608 11.403 1.00 0.00 203 PHE A C 9
ATOM 30584 O O . PHE A 1 203 ? 5.349 -0.075 12.250 1.00 0.00 203 PHE A O 9
ATOM 30601 N N . LEU A 1 204 ? 3.508 0.996 11.522 1.00 0.00 204 LEU A N 9
ATOM 30602 C CA . LEU A 1 204 ? 2.705 0.631 12.682 1.00 0.00 204 LEU A CA 9
ATOM 30603 C C . LEU A 1 204 ? 1.613 -0.362 12.300 1.00 0.00 204 LEU A C 9
ATOM 30604 O O . LEU A 1 204 ? 0.843 -0.127 11.369 1.00 0.00 204 LEU A O 9
ATOM 30620 N N . ALA A 1 205 ? 1.552 -1.473 13.028 1.00 0.00 205 ALA A N 9
ATOM 30621 C CA . ALA A 1 205 ? 0.554 -2.503 12.769 1.00 0.00 205 ALA A CA 9
ATOM 30622 C C . ALA A 1 205 ? -0.764 -2.168 13.456 1.00 0.00 205 ALA A C 9
ATOM 30623 O O . ALA A 1 205 ? -0.782 -1.732 14.606 1.00 0.00 205 ALA A O 9
ATOM 30630 N N . LEU A 1 206 ? -1.866 -2.371 12.741 1.00 0.00 206 LEU A N 9
ATOM 30631 C CA . LEU A 1 206 ? -3.190 -2.087 13.281 1.00 0.00 206 LEU A CA 9
ATOM 30632 C C . LEU A 1 206 ? -3.932 -3.378 13.612 1.00 0.00 206 LEU A C 9
ATOM 30633 O O . LEU A 1 206 ? -4.590 -3.963 12.753 1.00 0.00 206 LEU A O 9
ATOM 30649 N N . ARG A 1 207 ? -3.821 -3.815 14.864 1.00 0.00 207 ARG A N 9
ATOM 30650 C CA . ARG A 1 207 ? -4.483 -5.038 15.314 1.00 0.00 207 ARG A CA 9
ATOM 30651 C C . ARG A 1 207 ? -5.939 -5.077 14.856 1.00 0.00 207 ARG A C 9
ATOM 30652 O O . ARG A 1 207 ? -6.499 -6.147 14.620 1.00 0.00 207 ARG A O 9
ATOM 30673 N N . GLU A 1 208 ? -6.543 -3.899 14.728 1.00 0.00 208 GLU A N 9
ATOM 30674 C CA . GLU A 1 208 ? -7.930 -3.793 14.293 1.00 0.00 208 GLU A CA 9
ATOM 30675 C C . GLU A 1 208 ? -8.014 -3.126 12.921 1.00 0.00 208 GLU A C 9
ATOM 30676 O O . GLU A 1 208 ? -8.179 -1.910 12.823 1.00 0.00 208 GLU A O 9
ATOM 30688 N N . PRO A 1 209 ? -7.896 -3.918 11.841 1.00 0.00 209 PRO A N 9
ATOM 30689 C CA . PRO A 1 209 ? -7.952 -3.400 10.471 1.00 0.00 209 PRO A CA 9
ATOM 30690 C C . PRO A 1 209 ? -9.135 -2.464 10.243 1.00 0.00 209 PRO A C 9
ATOM 30691 O O . PRO A 1 209 ? -10.137 -2.525 10.956 1.00 0.00 209 PRO A O 9
ATOM 30702 N N . ILE A 1 210 ? -9.012 -1.604 9.237 1.00 0.00 210 ILE A N 9
ATOM 30703 C CA . ILE A 1 210 ? -10.063 -0.664 8.898 1.00 0.00 210 ILE A CA 9
ATOM 30704 C C . ILE A 1 210 ? -10.527 -0.885 7.467 1.00 0.00 210 ILE A C 9
ATOM 30705 O O . ILE A 1 210 ? -9.780 -0.663 6.515 1.00 0.00 210 ILE A O 9
ATOM 30721 N N . ASN A 1 211 ? -11.762 -1.331 7.330 1.00 0.00 211 ASN A N 9
ATOM 30722 C CA . ASN A 1 211 ? -12.344 -1.600 6.020 1.00 0.00 211 ASN A CA 9
ATOM 30723 C C . ASN A 1 211 ? -12.952 -0.339 5.415 1.00 0.00 211 ASN A C 9
ATOM 30724 O O . ASN A 1 211 ? -13.582 0.456 6.111 1.00 0.00 211 ASN A O 9
ATOM 30735 N N . ALA A 1 212 ? -12.756 -0.167 4.111 1.00 0.00 212 ALA A N 9
ATOM 30736 C CA . ALA A 1 212 ? -13.282 0.993 3.400 1.00 0.00 212 ALA A CA 9
ATOM 30737 C C . ALA A 1 212 ? -13.838 0.590 2.039 1.00 0.00 212 ALA A C 9
ATOM 30738 O O . ALA A 1 212 ? -13.138 -0.017 1.227 1.00 0.00 212 ALA A O 9
ATOM 30745 N N . ASP A 1 213 ? -15.099 0.926 1.795 1.00 0.00 213 ASP A N 9
ATOM 30746 C CA . ASP A 1 213 ? -15.749 0.593 0.531 1.00 0.00 213 ASP A CA 9
ATOM 30747 C C . ASP A 1 213 ? -15.176 1.418 -0.617 1.00 0.00 213 ASP A C 9
ATOM 30748 O O . ASP A 1 213 ? -15.034 2.636 -0.511 1.00 0.00 213 ASP A O 9
ATOM 30757 N N . THR A 1 214 ? -14.855 0.744 -1.718 1.00 0.00 214 THR A N 9
ATOM 30758 C CA . THR A 1 214 ? -14.303 1.410 -2.891 1.00 0.00 214 THR A CA 9
ATOM 30759 C C . THR A 1 214 ? -14.889 0.816 -4.167 1.00 0.00 214 THR A C 9
ATOM 30760 O O . THR A 1 214 ? -15.537 -0.225 -4.129 1.00 0.00 214 THR A O 9
ATOM 30771 N N . THR A 1 215 ? -14.655 1.484 -5.292 1.00 0.00 215 THR A N 9
ATOM 30772 C CA . THR A 1 215 ? -15.159 1.020 -6.583 1.00 0.00 215 THR A CA 9
ATOM 30773 C C . THR A 1 215 ? -14.008 0.560 -7.472 1.00 0.00 215 THR A C 9
ATOM 30774 O O . THR A 1 215 ? -12.905 1.101 -7.394 1.00 0.00 215 THR A O 9
ATOM 30785 N N . PHE A 1 216 ? -14.258 -0.444 -8.310 1.00 0.00 216 PHE A N 9
ATOM 30786 C CA . PHE A 1 216 ? -13.216 -0.959 -9.191 1.00 0.00 216 PHE A CA 9
ATOM 30787 C C . PHE A 1 216 ? -13.104 -0.114 -10.458 1.00 0.00 216 PHE A C 9
ATOM 30788 O O . PHE A 1 216 ? -14.083 0.086 -11.176 1.00 0.00 216 PHE A O 9
ATOM 30805 N N . THR A 1 217 ? -11.900 0.385 -10.723 1.00 0.00 217 THR A N 9
ATOM 30806 C CA . THR A 1 217 ? -11.656 1.213 -11.900 1.00 0.00 217 THR A CA 9
ATOM 30807 C C . THR A 1 217 ? -10.599 0.584 -12.801 1.00 0.00 217 THR A C 9
ATOM 30808 O O . THR A 1 217 ? -9.691 -0.100 -12.327 1.00 0.00 217 THR A O 9
ATOM 30819 N N . SER A 1 218 ? -10.720 0.822 -14.103 1.00 0.00 218 SER A N 9
ATOM 30820 C CA . SER A 1 218 ? -9.772 0.282 -15.071 1.00 0.00 218 SER A CA 9
ATOM 30821 C C . SER A 1 218 ? -9.181 1.394 -15.933 1.00 0.00 218 SER A C 9
ATOM 30822 O O . SER A 1 218 ? -9.694 2.512 -15.958 1.00 0.00 218 SER A O 9
ATOM 30830 N N . PHE A 1 219 ? -8.105 1.075 -16.646 1.00 0.00 219 PHE A N 9
ATOM 30831 C CA . PHE A 1 219 ? -7.451 2.036 -17.514 1.00 0.00 219 PHE A CA 9
ATOM 30832 C C . PHE A 1 219 ? -7.084 1.387 -18.841 1.00 0.00 219 PHE A C 9
ATOM 30833 O O . PHE A 1 219 ? -6.338 0.409 -18.885 1.00 0.00 219 PHE A O 9
ATOM 30850 N N . SER A 1 220 ? -7.617 1.941 -19.915 1.00 0.00 220 SER A N 9
ATOM 30851 C CA . SER A 1 220 ? -7.357 1.428 -21.256 1.00 0.00 220 SER A CA 9
ATOM 30852 C C . SER A 1 220 ? -7.420 2.549 -22.289 1.00 0.00 220 SER A C 9
ATOM 30853 O O . SER A 1 220 ? -8.471 2.806 -22.877 1.00 0.00 220 SER A O 9
ATOM 30861 N N . GLU A 1 221 ? -6.289 3.213 -22.505 1.00 0.00 221 GLU A N 9
ATOM 30862 C CA . GLU A 1 221 ? -6.217 4.306 -23.468 1.00 0.00 221 GLU A CA 9
ATOM 30863 C C . GLU A 1 221 ? -4.771 4.584 -23.867 1.00 0.00 221 GLU A C 9
ATOM 30864 O O . GLU A 1 221 ? -3.836 4.110 -23.222 1.00 0.00 221 GLU A O 9
ATOM 30876 N N . ASP A 1 222 ? -4.596 5.356 -24.936 1.00 0.00 222 ASP A N 9
ATOM 30877 C CA . ASP A 1 222 ? -3.264 5.697 -25.421 1.00 0.00 222 ASP A CA 9
ATOM 30878 C C . ASP A 1 222 ? -2.926 7.151 -25.107 1.00 0.00 222 ASP A C 9
ATOM 30879 O O . ASP A 1 222 ? -1.991 7.381 -24.311 1.00 0.00 222 ASP A O 9
ATOM 30889 N N . GLY A 1 1 ? -5.932 -0.106 -35.598 1.00 0.00 1 GLY A N 10
ATOM 30890 C CA . GLY A 1 1 ? -7.128 -0.990 -35.528 1.00 0.00 1 GLY A CA 10
ATOM 30891 C C . GLY A 1 1 ? -6.882 -2.237 -34.702 1.00 0.00 1 GLY A C 10
ATOM 30892 O O . GLY A 1 1 ? -5.740 -2.550 -34.364 1.00 0.00 1 GLY A O 10
ATOM 30898 N N . SER A 1 2 ? -7.955 -2.950 -34.377 1.00 0.00 2 SER A N 10
ATOM 30899 C CA . SER A 1 2 ? -7.853 -4.171 -33.585 1.00 0.00 2 SER A CA 10
ATOM 30900 C C . SER A 1 2 ? -7.303 -3.874 -32.193 1.00 0.00 2 SER A C 10
ATOM 30901 O O . SER A 1 2 ? -6.216 -3.313 -32.050 1.00 0.00 2 SER A O 10
ATOM 30909 N N . HIS A 1 3 ? -8.062 -4.252 -31.170 1.00 0.00 3 HIS A N 10
ATOM 30910 C CA . HIS A 1 3 ? -7.650 -4.027 -29.789 1.00 0.00 3 HIS A CA 10
ATOM 30911 C C . HIS A 1 3 ? -7.489 -2.535 -29.507 1.00 0.00 3 HIS A C 10
ATOM 30912 O O . HIS A 1 3 ? -6.408 -2.072 -29.141 1.00 0.00 3 HIS A O 10
ATOM 30926 N N . MET A 1 4 ? -8.573 -1.786 -29.680 1.00 0.00 4 MET A N 10
ATOM 30927 C CA . MET A 1 4 ? -8.553 -0.346 -29.446 1.00 0.00 4 MET A CA 10
ATOM 30928 C C . MET A 1 4 ? -9.109 -0.012 -28.066 1.00 0.00 4 MET A C 10
ATOM 30929 O O . MET A 1 4 ? -9.733 1.031 -27.873 1.00 0.00 4 MET A O 10
ATOM 30943 N N . GLU A 1 5 ? -8.875 -0.902 -27.107 1.00 0.00 5 GLU A N 10
ATOM 30944 C CA . GLU A 1 5 ? -9.351 -0.700 -25.743 1.00 0.00 5 GLU A CA 10
ATOM 30945 C C . GLU A 1 5 ? -8.876 -1.825 -24.829 1.00 0.00 5 GLU A C 10
ATOM 30946 O O . GLU A 1 5 ? -9.656 -2.695 -24.440 1.00 0.00 5 GLU A O 10
ATOM 30958 N N . LEU A 1 6 ? -7.591 -1.803 -24.491 1.00 0.00 6 LEU A N 10
ATOM 30959 C CA . LEU A 1 6 ? -7.011 -2.820 -23.622 1.00 0.00 6 LEU A CA 10
ATOM 30960 C C . LEU A 1 6 ? -6.574 -2.215 -22.290 1.00 0.00 6 LEU A C 10
ATOM 30961 O O . LEU A 1 6 ? -6.200 -1.044 -22.223 1.00 0.00 6 LEU A O 10
ATOM 30977 N N . PRO A 1 7 ? -6.612 -3.010 -21.207 1.00 0.00 7 PRO A N 10
ATOM 30978 C CA . PRO A 1 7 ? -6.218 -2.547 -19.873 1.00 0.00 7 PRO A CA 10
ATOM 30979 C C . PRO A 1 7 ? -4.715 -2.318 -19.761 1.00 0.00 7 PRO A C 10
ATOM 30980 O O . PRO A 1 7 ? -3.931 -2.895 -20.515 1.00 0.00 7 PRO A O 10
ATOM 30991 N N . LEU A 1 8 ? -4.319 -1.473 -18.815 1.00 0.00 8 LEU A N 10
ATOM 30992 C CA . LEU A 1 8 ? -2.908 -1.168 -18.604 1.00 0.00 8 LEU A CA 10
ATOM 30993 C C . LEU A 1 8 ? -2.597 -1.034 -17.117 1.00 0.00 8 LEU A C 10
ATOM 30994 O O . LEU A 1 8 ? -1.619 -1.598 -16.624 1.00 0.00 8 LEU A O 10
ATOM 31010 N N . PHE A 1 9 ? -3.433 -0.283 -16.407 1.00 0.00 9 PHE A N 10
ATOM 31011 C CA . PHE A 1 9 ? -3.246 -0.075 -14.976 1.00 0.00 9 PHE A CA 10
ATOM 31012 C C . PHE A 1 9 ? -4.584 -0.084 -14.243 1.00 0.00 9 PHE A C 10
ATOM 31013 O O . PHE A 1 9 ? -5.513 0.629 -14.621 1.00 0.00 9 PHE A O 10
ATOM 31030 N N . PHE A 1 10 ? -4.673 -0.894 -13.194 1.00 0.00 10 PHE A N 10
ATOM 31031 C CA . PHE A 1 10 ? -5.898 -0.994 -12.408 1.00 0.00 10 PHE A CA 10
ATOM 31032 C C . PHE A 1 10 ? -5.755 -0.247 -11.085 1.00 0.00 10 PHE A C 10
ATOM 31033 O O . PHE A 1 10 ? -4.689 -0.254 -10.469 1.00 0.00 10 PHE A O 10
ATOM 31050 N N . GLY A 1 11 ? -6.834 0.397 -10.655 1.00 0.00 11 GLY A N 10
ATOM 31051 C CA . GLY A 1 11 ? -6.804 1.141 -9.408 1.00 0.00 11 GLY A CA 10
ATOM 31052 C C . GLY A 1 11 ? -8.124 1.081 -8.663 1.00 0.00 11 GLY A C 10
ATOM 31053 O O . GLY A 1 11 ? -9.163 0.775 -9.247 1.00 0.00 11 GLY A O 10
ATOM 31057 N N . TRP A 1 12 ? -8.080 1.379 -7.368 1.00 0.00 12 TRP A N 10
ATOM 31058 C CA . TRP A 1 12 ? -9.278 1.362 -6.537 1.00 0.00 12 TRP A CA 10
ATOM 31059 C C . TRP A 1 12 ? -9.648 2.775 -6.094 1.00 0.00 12 TRP A C 10
ATOM 31060 O O . TRP A 1 12 ? -8.867 3.450 -5.425 1.00 0.00 12 TRP A O 10
ATOM 31081 N N . PHE A 1 13 ? -10.845 3.215 -6.469 1.00 0.00 13 PHE A N 10
ATOM 31082 C CA . PHE A 1 13 ? -11.314 4.548 -6.107 1.00 0.00 13 PHE A CA 10
ATOM 31083 C C . PHE A 1 13 ? -11.975 4.534 -4.732 1.00 0.00 13 PHE A C 10
ATOM 31084 O O . PHE A 1 13 ? -13.055 3.971 -4.557 1.00 0.00 13 PHE A O 10
ATOM 31101 N N . LEU A 1 14 ? -11.317 5.156 -3.759 1.00 0.00 14 LEU A N 10
ATOM 31102 C CA . LEU A 1 14 ? -11.838 5.213 -2.399 1.00 0.00 14 LEU A CA 10
ATOM 31103 C C . LEU A 1 14 ? -13.058 6.125 -2.317 1.00 0.00 14 LEU A C 10
ATOM 31104 O O . LEU A 1 14 ? -13.065 7.225 -2.869 1.00 0.00 14 LEU A O 10
ATOM 31120 N N . LEU A 1 15 ? -14.089 5.660 -1.618 1.00 0.00 15 LEU A N 10
ATOM 31121 C CA . LEU A 1 15 ? -15.317 6.430 -1.454 1.00 0.00 15 LEU A CA 10
ATOM 31122 C C . LEU A 1 15 ? -15.044 7.724 -0.689 1.00 0.00 15 LEU A C 10
ATOM 31123 O O . LEU A 1 15 ? -14.204 7.756 0.210 1.00 0.00 15 LEU A O 10
ATOM 31139 N N . PRO A 1 16 ? -15.755 8.814 -1.033 1.00 0.00 16 PRO A N 10
ATOM 31140 C CA . PRO A 1 16 ? -15.588 10.110 -0.372 1.00 0.00 16 PRO A CA 10
ATOM 31141 C C . PRO A 1 16 ? -15.600 9.987 1.147 1.00 0.00 16 PRO A C 10
ATOM 31142 O O . PRO A 1 16 ? -14.848 10.670 1.843 1.00 0.00 16 PRO A O 10
ATOM 31153 N N . GLU A 1 17 ? -16.453 9.106 1.658 1.00 0.00 17 GLU A N 10
ATOM 31154 C CA . GLU A 1 17 ? -16.556 8.887 3.096 1.00 0.00 17 GLU A CA 10
ATOM 31155 C C . GLU A 1 17 ? -15.344 8.115 3.607 1.00 0.00 17 GLU A C 10
ATOM 31156 O O . GLU A 1 17 ? -14.745 8.477 4.621 1.00 0.00 17 GLU A O 10
ATOM 31168 N N . GLU A 1 18 ? -14.984 7.053 2.894 1.00 0.00 18 GLU A N 10
ATOM 31169 C CA . GLU A 1 18 ? -13.840 6.233 3.270 1.00 0.00 18 GLU A CA 10
ATOM 31170 C C . GLU A 1 18 ? -12.562 7.065 3.273 1.00 0.00 18 GLU A C 10
ATOM 31171 O O . GLU A 1 18 ? -11.655 6.824 4.068 1.00 0.00 18 GLU A O 10
ATOM 31183 N N . GLU A 1 19 ? -12.503 8.049 2.382 1.00 0.00 19 GLU A N 10
ATOM 31184 C CA . GLU A 1 19 ? -11.339 8.923 2.283 1.00 0.00 19 GLU A CA 10
ATOM 31185 C C . GLU A 1 19 ? -11.021 9.551 3.636 1.00 0.00 19 GLU A C 10
ATOM 31186 O O . GLU A 1 19 ? -9.860 9.631 4.038 1.00 0.00 19 GLU A O 10
ATOM 31198 N N . GLU A 1 20 ? -12.062 9.989 4.336 1.00 0.00 20 GLU A N 10
ATOM 31199 C CA . GLU A 1 20 ? -11.898 10.603 5.647 1.00 0.00 20 GLU A CA 10
ATOM 31200 C C . GLU A 1 20 ? -11.523 9.555 6.688 1.00 0.00 20 GLU A C 10
ATOM 31201 O O . GLU A 1 20 ? -10.682 9.797 7.554 1.00 0.00 20 GLU A O 10
ATOM 31213 N N . ARG A 1 21 ? -12.153 8.387 6.597 1.00 0.00 21 ARG A N 10
ATOM 31214 C CA . ARG A 1 21 ? -11.884 7.300 7.532 1.00 0.00 21 ARG A CA 10
ATOM 31215 C C . ARG A 1 21 ? -10.428 6.854 7.441 1.00 0.00 21 ARG A C 10
ATOM 31216 O O . ARG A 1 21 ? -9.738 6.739 8.455 1.00 0.00 21 ARG A O 10
ATOM 31237 N N . ILE A 1 22 ? -9.964 6.608 6.219 1.00 0.00 22 ILE A N 10
ATOM 31238 C CA . ILE A 1 22 ? -8.588 6.178 5.998 1.00 0.00 22 ILE A CA 10
ATOM 31239 C C . ILE A 1 22 ? -7.607 7.291 6.352 1.00 0.00 22 ILE A C 10
ATOM 31240 O O . ILE A 1 22 ? -6.625 7.065 7.059 1.00 0.00 22 ILE A O 10
ATOM 31256 N N . LYS A 1 23 ? -7.882 8.495 5.859 1.00 0.00 23 LYS A N 10
ATOM 31257 C CA . LYS A 1 23 ? -7.025 9.642 6.128 1.00 0.00 23 LYS A CA 10
ATOM 31258 C C . LYS A 1 23 ? -6.950 9.921 7.625 1.00 0.00 23 LYS A C 10
ATOM 31259 O O . LYS A 1 23 ? -5.917 10.350 8.137 1.00 0.00 23 LYS A O 10
ATOM 31278 N N . CYS A 1 24 ? -8.053 9.667 8.323 1.00 0.00 24 CYS A N 10
ATOM 31279 C CA . CYS A 1 24 ? -8.113 9.886 9.763 1.00 0.00 24 CYS A CA 10
ATOM 31280 C C . CYS A 1 24 ? -7.117 8.987 10.487 1.00 0.00 24 CYS A C 10
ATOM 31281 O O . CYS A 1 24 ? -6.348 9.448 11.330 1.00 0.00 24 CYS A O 10
ATOM 31289 N N . ALA A 1 25 ? -7.134 7.701 10.148 1.00 0.00 25 ALA A N 10
ATOM 31290 C CA . ALA A 1 25 ? -6.228 6.739 10.764 1.00 0.00 25 ALA A CA 10
ATOM 31291 C C . ALA A 1 25 ? -4.773 7.126 10.523 1.00 0.00 25 ALA A C 10
ATOM 31292 O O . ALA A 1 25 ? -3.974 7.191 11.457 1.00 0.00 25 ALA A O 10
ATOM 31299 N N . THR A 1 26 ? -4.437 7.385 9.263 1.00 0.00 26 THR A N 10
ATOM 31300 C CA . THR A 1 26 ? -3.078 7.768 8.899 1.00 0.00 26 THR A CA 10
ATOM 31301 C C . THR A 1 26 ? -2.649 9.025 9.650 1.00 0.00 26 THR A C 10
ATOM 31302 O O . THR A 1 26 ? -1.483 9.175 10.015 1.00 0.00 26 THR A O 10
ATOM 31313 N N . MET A 1 27 ? -3.601 9.923 9.880 1.00 0.00 27 MET A N 10
ATOM 31314 C CA . MET A 1 27 ? -3.323 11.164 10.592 1.00 0.00 27 MET A CA 10
ATOM 31315 C C . MET A 1 27 ? -2.818 10.875 12.002 1.00 0.00 27 MET A C 10
ATOM 31316 O O . MET A 1 27 ? -1.821 11.446 12.445 1.00 0.00 27 MET A O 10
ATOM 31330 N N . ASP A 1 28 ? -3.512 9.982 12.700 1.00 0.00 28 ASP A N 10
ATOM 31331 C CA . ASP A 1 28 ? -3.132 9.612 14.058 1.00 0.00 28 ASP A CA 10
ATOM 31332 C C . ASP A 1 28 ? -1.726 9.021 14.081 1.00 0.00 28 ASP A C 10
ATOM 31333 O O . ASP A 1 28 ? -0.960 9.250 15.017 1.00 0.00 28 ASP A O 10
ATOM 31342 N N . PHE A 1 29 ? -1.394 8.262 13.042 1.00 0.00 29 PHE A N 10
ATOM 31343 C CA . PHE A 1 29 ? -0.080 7.638 12.937 1.00 0.00 29 PHE A CA 10
ATOM 31344 C C . PHE A 1 29 ? 1.028 8.687 12.995 1.00 0.00 29 PHE A C 10
ATOM 31345 O O . PHE A 1 29 ? 1.962 8.575 13.786 1.00 0.00 29 PHE A O 10
ATOM 31362 N N . LEU A 1 30 ? 0.915 9.705 12.147 1.00 0.00 30 LEU A N 10
ATOM 31363 C CA . LEU A 1 30 ? 1.907 10.775 12.096 1.00 0.00 30 LEU A CA 10
ATOM 31364 C C . LEU A 1 30 ? 2.099 11.417 13.467 1.00 0.00 30 LEU A C 10
ATOM 31365 O O . LEU A 1 30 ? 3.222 11.524 13.962 1.00 0.00 30 LEU A O 10
ATOM 31381 N N . LYS A 1 31 ? 0.999 11.848 14.076 1.00 0.00 31 LYS A N 10
ATOM 31382 C CA . LYS A 1 31 ? 1.051 12.484 15.388 1.00 0.00 31 LYS A CA 10
ATOM 31383 C C . LYS A 1 31 ? 1.520 11.501 16.456 1.00 0.00 31 LYS A C 10
ATOM 31384 O O . LYS A 1 31 ? 2.294 11.859 17.345 1.00 0.00 31 LYS A O 10
ATOM 31403 N N . THR A 1 32 ? 1.048 10.262 16.367 1.00 0.00 32 THR A N 10
ATOM 31404 C CA . THR A 1 32 ? 1.420 9.231 17.329 1.00 0.00 32 THR A CA 10
ATOM 31405 C C . THR A 1 32 ? 2.894 8.862 17.192 1.00 0.00 32 THR A C 10
ATOM 31406 O O . THR A 1 32 ? 3.578 8.617 18.185 1.00 0.00 32 THR A O 10
ATOM 31417 N N . LEU A 1 33 ? 3.377 8.822 15.954 1.00 0.00 33 LEU A N 10
ATOM 31418 C CA . LEU A 1 33 ? 4.771 8.480 15.689 1.00 0.00 33 LEU A CA 10
ATOM 31419 C C . LEU A 1 33 ? 5.706 9.561 16.220 1.00 0.00 33 LEU A C 10
ATOM 31420 O O . LEU A 1 33 ? 6.806 9.268 16.687 1.00 0.00 33 LEU A O 10
ATOM 31436 N N . ASP A 1 34 ? 5.263 10.811 16.143 1.00 0.00 34 ASP A N 10
ATOM 31437 C CA . ASP A 1 34 ? 6.063 11.937 16.614 1.00 0.00 34 ASP A CA 10
ATOM 31438 C C . ASP A 1 34 ? 6.174 11.925 18.136 1.00 0.00 34 ASP A C 10
ATOM 31439 O O . ASP A 1 34 ? 7.226 12.239 18.693 1.00 0.00 34 ASP A O 10
ATOM 31448 N N . THR A 1 35 ? 5.083 11.562 18.802 1.00 0.00 35 THR A N 10
ATOM 31449 C CA . THR A 1 35 ? 5.059 11.511 20.259 1.00 0.00 35 THR A CA 10
ATOM 31450 C C . THR A 1 35 ? 5.886 10.338 20.778 1.00 0.00 35 THR A C 10
ATOM 31451 O O . THR A 1 35 ? 6.447 10.399 21.873 1.00 0.00 35 THR A O 10
ATOM 31462 N N . LEU A 1 36 ? 5.958 9.273 19.987 1.00 0.00 36 LEU A N 10
ATOM 31463 C CA . LEU A 1 36 ? 6.716 8.087 20.369 1.00 0.00 36 LEU A CA 10
ATOM 31464 C C . LEU A 1 36 ? 8.188 8.428 20.584 1.00 0.00 36 LEU A C 10
ATOM 31465 O O . LEU A 1 36 ? 8.822 9.052 19.733 1.00 0.00 36 LEU A O 10
ATOM 31481 N N . GLU A 1 37 ? 8.724 8.015 21.727 1.00 0.00 37 GLU A N 10
ATOM 31482 C CA . GLU A 1 37 ? 10.122 8.276 22.056 1.00 0.00 37 GLU A CA 10
ATOM 31483 C C . GLU A 1 37 ? 11.052 7.442 21.181 1.00 0.00 37 GLU A C 10
ATOM 31484 O O . GLU A 1 37 ? 12.109 7.911 20.759 1.00 0.00 37 GLU A O 10
ATOM 31496 N N . ALA A 1 38 ? 10.653 6.202 20.914 1.00 0.00 38 ALA A N 10
ATOM 31497 C CA . ALA A 1 38 ? 11.452 5.302 20.091 1.00 0.00 38 ALA A CA 10
ATOM 31498 C C . ALA A 1 38 ? 11.705 5.900 18.711 1.00 0.00 38 ALA A C 10
ATOM 31499 O O . ALA A 1 38 ? 12.794 5.759 18.152 1.00 0.00 38 ALA A O 10
ATOM 31506 N N . PHE A 1 39 ? 10.693 6.567 18.167 1.00 0.00 39 PHE A N 10
ATOM 31507 C CA . PHE A 1 39 ? 10.805 7.187 16.853 1.00 0.00 39 PHE A CA 10
ATOM 31508 C C . PHE A 1 39 ? 11.670 8.444 16.916 1.00 0.00 39 PHE A C 10
ATOM 31509 O O . PHE A 1 39 ? 12.611 8.602 16.137 1.00 0.00 39 PHE A O 10
ATOM 31526 N N . LYS A 1 40 ? 11.345 9.335 17.847 1.00 0.00 40 LYS A N 10
ATOM 31527 C CA . LYS A 1 40 ? 12.089 10.579 18.011 1.00 0.00 40 LYS A CA 10
ATOM 31528 C C . LYS A 1 40 ? 13.575 10.305 18.227 1.00 0.00 40 LYS A C 10
ATOM 31529 O O . LYS A 1 40 ? 14.431 11.023 17.709 1.00 0.00 40 LYS A O 10
ATOM 31548 N N . GLU A 1 41 ? 13.873 9.263 18.994 1.00 0.00 41 GLU A N 10
ATOM 31549 C CA . GLU A 1 41 ? 15.255 8.892 19.277 1.00 0.00 41 GLU A CA 10
ATOM 31550 C C . GLU A 1 41 ? 15.919 8.271 18.052 1.00 0.00 41 GLU A C 10
ATOM 31551 O O . GLU A 1 41 ? 17.141 8.316 17.908 1.00 0.00 41 GLU A O 10
ATOM 31563 N N . HIS A 1 42 ? 15.109 7.688 17.174 1.00 0.00 42 HIS A N 10
ATOM 31564 C CA . HIS A 1 42 ? 15.620 7.054 15.964 1.00 0.00 42 HIS A CA 10
ATOM 31565 C C . HIS A 1 42 ? 15.863 8.076 14.854 1.00 0.00 42 HIS A C 10
ATOM 31566 O O . HIS A 1 42 ? 16.448 7.752 13.821 1.00 0.00 42 HIS A O 10
ATOM 31580 N N . ILE A 1 43 ? 15.412 9.310 15.067 1.00 0.00 43 ILE A N 10
ATOM 31581 C CA . ILE A 1 43 ? 15.588 10.366 14.074 1.00 0.00 43 ILE A CA 10
ATOM 31582 C C . ILE A 1 43 ? 17.066 10.608 13.786 1.00 0.00 43 ILE A C 10
ATOM 31583 O O . ILE A 1 43 ? 17.472 10.725 12.630 1.00 0.00 43 ILE A O 10
ATOM 31599 N N . SER A 1 44 ? 17.867 10.687 14.844 1.00 0.00 44 SER A N 10
ATOM 31600 C CA . SER A 1 44 ? 19.301 10.919 14.703 1.00 0.00 44 SER A CA 10
ATOM 31601 C C . SER A 1 44 ? 19.953 9.830 13.857 1.00 0.00 44 SER A C 10
ATOM 31602 O O . SER A 1 44 ? 20.751 10.119 12.965 1.00 0.00 44 SER A O 10
ATOM 31610 N N . GLU A 1 45 ? 19.610 8.578 14.143 1.00 0.00 45 GLU A N 10
ATOM 31611 C CA . GLU A 1 45 ? 20.166 7.447 13.409 1.00 0.00 45 GLU A CA 10
ATOM 31612 C C . GLU A 1 45 ? 19.502 7.298 12.044 1.00 0.00 45 GLU A C 10
ATOM 31613 O O . GLU A 1 45 ? 20.123 6.833 11.088 1.00 0.00 45 GLU A O 10
ATOM 31625 N N . PHE A 1 46 ? 18.235 7.693 11.959 1.00 0.00 46 PHE A N 10
ATOM 31626 C CA . PHE A 1 46 ? 17.488 7.600 10.711 1.00 0.00 46 PHE A CA 10
ATOM 31627 C C . PHE A 1 46 ? 17.951 8.666 9.719 1.00 0.00 46 PHE A C 10
ATOM 31628 O O . PHE A 1 46 ? 18.213 8.370 8.554 1.00 0.00 46 PHE A O 10
ATOM 31645 N N . THR A 1 47 ? 18.049 9.905 10.189 1.00 0.00 47 THR A N 10
ATOM 31646 C CA . THR A 1 47 ? 18.482 11.012 9.342 1.00 0.00 47 THR A CA 10
ATOM 31647 C C . THR A 1 47 ? 20.003 11.166 9.361 1.00 0.00 47 THR A C 10
ATOM 31648 O O . THR A 1 47 ? 20.557 12.002 8.647 1.00 0.00 47 THR A O 10
ATOM 31659 N N . GLY A 1 48 ? 20.674 10.357 10.178 1.00 0.00 48 GLY A N 10
ATOM 31660 C CA . GLY A 1 48 ? 22.120 10.428 10.266 1.00 0.00 48 GLY A CA 10
ATOM 31661 C C . GLY A 1 48 ? 22.612 11.788 10.726 1.00 0.00 48 GLY A C 10
ATOM 31662 O O . GLY A 1 48 ? 23.778 12.129 10.535 1.00 0.00 48 GLY A O 10
ATOM 31666 N N . GLU A 1 49 ? 21.721 12.567 11.336 1.00 0.00 49 GLU A N 10
ATOM 31667 C CA . GLU A 1 49 ? 22.073 13.897 11.823 1.00 0.00 49 GLU A CA 10
ATOM 31668 C C . GLU A 1 49 ? 22.658 14.754 10.703 1.00 0.00 49 GLU A C 10
ATOM 31669 O O . GLU A 1 49 ? 23.817 15.165 10.761 1.00 0.00 49 GLU A O 10
ATOM 31681 N N . ALA A 1 50 ? 21.848 15.019 9.683 1.00 0.00 50 ALA A N 10
ATOM 31682 C CA . ALA A 1 50 ? 22.286 15.825 8.551 1.00 0.00 50 ALA A CA 10
ATOM 31683 C C . ALA A 1 50 ? 21.131 16.105 7.593 1.00 0.00 50 ALA A C 10
ATOM 31684 O O . ALA A 1 50 ? 21.225 15.837 6.395 1.00 0.00 50 ALA A O 10
ATOM 31691 N N . GLU A 1 51 ? 20.043 16.649 8.128 1.00 0.00 51 GLU A N 10
ATOM 31692 C CA . GLU A 1 51 ? 18.871 16.967 7.319 1.00 0.00 51 GLU A CA 10
ATOM 31693 C C . GLU A 1 51 ? 18.400 18.393 7.586 1.00 0.00 51 GLU A C 10
ATOM 31694 O O . GLU A 1 51 ? 18.521 19.267 6.727 1.00 0.00 51 GLU A O 10
ATOM 31706 N N . LYS A 1 52 ? 17.862 18.622 8.781 1.00 0.00 52 LYS A N 10
ATOM 31707 C CA . LYS A 1 52 ? 17.375 19.944 9.162 1.00 0.00 52 LYS A CA 10
ATOM 31708 C C . LYS A 1 52 ? 16.740 19.912 10.549 1.00 0.00 52 LYS A C 10
ATOM 31709 O O . LYS A 1 52 ? 17.183 20.614 11.459 1.00 0.00 52 LYS A O 10
ATOM 31728 N N . GLU A 1 53 ? 15.704 19.093 10.706 1.00 0.00 53 GLU A N 10
ATOM 31729 C CA . GLU A 1 53 ? 15.011 18.971 11.985 1.00 0.00 53 GLU A CA 10
ATOM 31730 C C . GLU A 1 53 ? 13.815 18.029 11.869 1.00 0.00 53 GLU A C 10
ATOM 31731 O O . GLU A 1 53 ? 12.763 18.273 12.459 1.00 0.00 53 GLU A O 10
ATOM 31743 N N . VAL A 1 54 ? 13.986 16.952 11.102 1.00 0.00 54 VAL A N 10
ATOM 31744 C CA . VAL A 1 54 ? 12.926 15.965 10.901 1.00 0.00 54 VAL A CA 10
ATOM 31745 C C . VAL A 1 54 ? 11.571 16.633 10.668 1.00 0.00 54 VAL A C 10
ATOM 31746 O O . VAL A 1 54 ? 10.551 16.202 11.209 1.00 0.00 54 VAL A O 10
ATOM 31759 N N . ASP A 1 55 ? 11.568 17.687 9.860 1.00 0.00 55 ASP A N 10
ATOM 31760 C CA . ASP A 1 55 ? 10.341 18.414 9.555 1.00 0.00 55 ASP A CA 10
ATOM 31761 C C . ASP A 1 55 ? 9.474 17.632 8.571 1.00 0.00 55 ASP A C 10
ATOM 31762 O O . ASP A 1 55 ? 9.223 18.083 7.452 1.00 0.00 55 ASP A O 10
ATOM 31771 N N . LEU A 1 56 ? 9.019 16.458 8.995 1.00 0.00 56 LEU A N 10
ATOM 31772 C CA . LEU A 1 56 ? 8.180 15.613 8.154 1.00 0.00 56 LEU A CA 10
ATOM 31773 C C . LEU A 1 56 ? 6.807 16.244 7.940 1.00 0.00 56 LEU A C 10
ATOM 31774 O O . LEU A 1 56 ? 6.170 16.031 6.909 1.00 0.00 56 LEU A O 10
ATOM 31790 N N . GLU A 1 57 ? 6.356 17.019 8.923 1.00 0.00 57 GLU A N 10
ATOM 31791 C CA . GLU A 1 57 ? 5.057 17.678 8.843 1.00 0.00 57 GLU A CA 10
ATOM 31792 C C . GLU A 1 57 ? 4.972 18.575 7.612 1.00 0.00 57 GLU A C 10
ATOM 31793 O O . GLU A 1 57 ? 3.969 18.571 6.898 1.00 0.00 57 GLU A O 10
ATOM 31805 N N . GLN A 1 58 ? 6.028 19.344 7.370 1.00 0.00 58 GLN A N 10
ATOM 31806 C CA . GLN A 1 58 ? 6.069 20.248 6.226 1.00 0.00 58 GLN A CA 10
ATOM 31807 C C . GLN A 1 58 ? 6.483 19.505 4.959 1.00 0.00 58 GLN A C 10
ATOM 31808 O O . GLN A 1 58 ? 6.063 19.857 3.857 1.00 0.00 58 GLN A O 10
ATOM 31822 N N . TYR A 1 59 ? 7.308 18.476 5.125 1.00 0.00 59 TYR A N 10
ATOM 31823 C CA . TYR A 1 59 ? 7.779 17.684 3.995 1.00 0.00 59 TYR A CA 10
ATOM 31824 C C . TYR A 1 59 ? 6.637 16.871 3.388 1.00 0.00 59 TYR A C 10
ATOM 31825 O O . TYR A 1 59 ? 6.464 16.839 2.170 1.00 0.00 59 TYR A O 10
ATOM 31843 N N . PHE A 1 60 ? 5.861 16.216 4.246 1.00 0.00 60 PHE A N 10
ATOM 31844 C CA . PHE A 1 60 ? 4.737 15.403 3.796 1.00 0.00 60 PHE A CA 10
ATOM 31845 C C . PHE A 1 60 ? 3.754 16.233 2.974 1.00 0.00 60 PHE A C 10
ATOM 31846 O O . PHE A 1 60 ? 3.608 17.435 3.192 1.00 0.00 60 PHE A O 10
ATOM 31863 N N . GLN A 1 61 ? 3.082 15.580 2.031 1.00 0.00 61 GLN A N 10
ATOM 31864 C CA . GLN A 1 61 ? 2.112 16.256 1.177 1.00 0.00 61 GLN A CA 10
ATOM 31865 C C . GLN A 1 61 ? 0.686 15.937 1.615 1.00 0.00 61 GLN A C 10
ATOM 31866 O O . GLN A 1 61 ? 0.449 14.963 2.331 1.00 0.00 61 GLN A O 10
ATOM 31880 N N . ASN A 1 62 ? -0.260 16.765 1.184 1.00 0.00 62 ASN A N 10
ATOM 31881 C CA . ASN A 1 62 ? -1.663 16.571 1.531 1.00 0.00 62 ASN A CA 10
ATOM 31882 C C . ASN A 1 62 ? -2.355 15.657 0.520 1.00 0.00 62 ASN A C 10
ATOM 31883 O O . ASN A 1 62 ? -2.550 16.037 -0.635 1.00 0.00 62 ASN A O 10
ATOM 31894 N N . PRO A 1 63 ? -2.735 14.435 0.937 1.00 0.00 63 PRO A N 10
ATOM 31895 C CA . PRO A 1 63 ? -3.406 13.475 0.053 1.00 0.00 63 PRO A CA 10
ATOM 31896 C C . PRO A 1 63 ? -4.857 13.856 -0.222 1.00 0.00 63 PRO A C 10
ATOM 31897 O O . PRO A 1 63 ? -5.573 14.299 0.675 1.00 0.00 63 PRO A O 10
ATOM 31908 N N . LEU A 1 64 ? -5.283 13.677 -1.468 1.00 0.00 64 LEU A N 10
ATOM 31909 C CA . LEU A 1 64 ? -6.649 14.000 -1.862 1.00 0.00 64 LEU A CA 10
ATOM 31910 C C . LEU A 1 64 ? -6.976 13.406 -3.228 1.00 0.00 64 LEU A C 10
ATOM 31911 O O . LEU A 1 64 ? -6.168 13.473 -4.154 1.00 0.00 64 LEU A O 10
ATOM 31927 N N . GLN A 1 65 ? -8.166 12.824 -3.345 1.00 0.00 65 GLN A N 10
ATOM 31928 C CA . GLN A 1 65 ? -8.601 12.217 -4.600 1.00 0.00 65 GLN A CA 10
ATOM 31929 C C . GLN A 1 65 ? -7.602 11.165 -5.074 1.00 0.00 65 GLN A C 10
ATOM 31930 O O . GLN A 1 65 ? -7.298 11.072 -6.264 1.00 0.00 65 GLN A O 10
ATOM 31944 N N . LEU A 1 66 ? -7.092 10.375 -4.134 1.00 0.00 66 LEU A N 10
ATOM 31945 C CA . LEU A 1 66 ? -6.126 9.332 -4.455 1.00 0.00 66 LEU A CA 10
ATOM 31946 C C . LEU A 1 66 ? -6.815 7.979 -4.611 1.00 0.00 66 LEU A C 10
ATOM 31947 O O . LEU A 1 66 ? -7.888 7.749 -4.051 1.00 0.00 66 LEU A O 10
ATOM 31963 N N . HIS A 1 67 ? -6.190 7.088 -5.372 1.00 0.00 67 HIS A N 10
ATOM 31964 C CA . HIS A 1 67 ? -6.737 5.756 -5.602 1.00 0.00 67 HIS A CA 10
ATOM 31965 C C . HIS A 1 67 ? -5.773 4.684 -5.102 1.00 0.00 67 HIS A C 10
ATOM 31966 O O . HIS A 1 67 ? -4.565 4.905 -5.036 1.00 0.00 67 HIS A O 10
ATOM 31980 N N . CYS A 1 68 ? -6.315 3.523 -4.751 1.00 0.00 68 CYS A N 10
ATOM 31981 C CA . CYS A 1 68 ? -5.502 2.419 -4.257 1.00 0.00 68 CYS A CA 10
ATOM 31982 C C . CYS A 1 68 ? -5.116 1.477 -5.393 1.00 0.00 68 CYS A C 10
ATOM 31983 O O . CYS A 1 68 ? -5.970 0.808 -5.974 1.00 0.00 68 CYS A O 10
ATOM 31991 N N . THR A 1 69 ? -3.824 1.428 -5.704 1.00 0.00 69 THR A N 10
ATOM 31992 C CA . THR A 1 69 ? -3.326 0.565 -6.770 1.00 0.00 69 THR A CA 10
ATOM 31993 C C . THR A 1 69 ? -3.691 -0.892 -6.503 1.00 0.00 69 THR A C 10
ATOM 31994 O O . THR A 1 69 ? -3.611 -1.363 -5.369 1.00 0.00 69 THR A O 10
ATOM 32005 N N . THR A 1 70 ? -4.095 -1.599 -7.553 1.00 0.00 70 THR A N 10
ATOM 32006 C CA . THR A 1 70 ? -4.474 -3.002 -7.427 1.00 0.00 70 THR A CA 10
ATOM 32007 C C . THR A 1 70 ? -3.581 -3.894 -8.285 1.00 0.00 70 THR A C 10
ATOM 32008 O O . THR A 1 70 ? -2.734 -4.621 -7.767 1.00 0.00 70 THR A O 10
ATOM 32019 N N . LYS A 1 71 ? -3.778 -3.837 -9.599 1.00 0.00 71 LYS A N 10
ATOM 32020 C CA . LYS A 1 71 ? -2.991 -4.645 -10.523 1.00 0.00 71 LYS A CA 10
ATOM 32021 C C . LYS A 1 71 ? -2.560 -3.831 -11.737 1.00 0.00 71 LYS A C 10
ATOM 32022 O O . LYS A 1 71 ? -3.344 -3.060 -12.292 1.00 0.00 71 LYS A O 10
ATOM 32041 N N . PHE A 1 72 ? -1.309 -4.011 -12.150 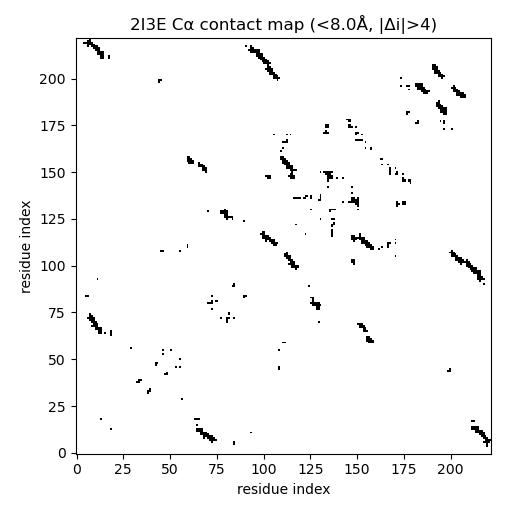1.00 0.00 72 PHE A N 10
ATOM 32042 C CA . PHE A 1 72 ? -0.771 -3.298 -13.303 1.00 0.00 72 PHE A CA 10
ATOM 32043 C C . PHE A 1 72 ? -0.570 -4.249 -14.479 1.00 0.00 72 PHE A C 10
ATOM 32044 O O . PHE A 1 72 ? 0.230 -5.183 -14.404 1.00 0.00 72 PHE A O 10
ATOM 32061 N N . CYS A 1 73 ? -1.304 -4.009 -15.561 1.00 0.00 73 CYS A N 10
ATOM 32062 C CA . CYS A 1 73 ? -1.212 -4.845 -16.754 1.00 0.00 73 CYS A CA 10
ATOM 32063 C C . CYS A 1 73 ? 0.230 -4.956 -17.243 1.00 0.00 73 CYS A C 10
ATOM 32064 O O . CYS A 1 73 ? 0.771 -6.055 -17.364 1.00 0.00 73 CYS A O 10
ATOM 32072 N N . ASP A 1 74 ? 0.846 -3.812 -17.523 1.00 0.00 74 ASP A N 10
ATOM 32073 C CA . ASP A 1 74 ? 2.225 -3.781 -18.000 1.00 0.00 74 ASP A CA 10
ATOM 32074 C C . ASP A 1 74 ? 2.337 -4.425 -19.378 1.00 0.00 74 ASP A C 10
ATOM 32075 O O . ASP A 1 74 ? 3.351 -5.043 -19.704 1.00 0.00 74 ASP A O 10
ATOM 32084 N N . TYR A 1 75 ? 1.287 -4.278 -20.182 1.00 0.00 75 TYR A N 10
ATOM 32085 C CA . TYR A 1 75 ? 1.260 -4.844 -21.528 1.00 0.00 75 TYR A CA 10
ATOM 32086 C C . TYR A 1 75 ? 1.226 -6.368 -21.479 1.00 0.00 75 TYR A C 10
ATOM 32087 O O . TYR A 1 75 ? 0.216 -6.987 -21.817 1.00 0.00 75 TYR A O 10
ATOM 32105 N N . GLY A 1 76 ? 2.334 -6.970 -21.057 1.00 0.00 76 GLY A N 10
ATOM 32106 C CA . GLY A 1 76 ? 2.406 -8.417 -20.974 1.00 0.00 76 GLY A CA 10
ATOM 32107 C C . GLY A 1 76 ? 3.647 -8.894 -20.245 1.00 0.00 76 GLY A C 10
ATOM 32108 O O . GLY A 1 76 ? 4.305 -9.840 -20.679 1.00 0.00 76 GLY A O 10
ATOM 32112 N N . LYS A 1 77 ? 3.967 -8.239 -19.134 1.00 0.00 77 LYS A N 10
ATOM 32113 C CA . LYS A 1 77 ? 5.138 -8.604 -18.342 1.00 0.00 77 LYS A CA 10
ATOM 32114 C C . LYS A 1 77 ? 4.885 -9.886 -17.557 1.00 0.00 77 LYS A C 10
ATOM 32115 O O . LYS A 1 77 ? 5.712 -10.797 -17.555 1.00 0.00 77 LYS A O 10
ATOM 32134 N N . ALA A 1 78 ? 3.736 -9.950 -16.891 1.00 0.00 78 ALA A N 10
ATOM 32135 C CA . ALA A 1 78 ? 3.374 -11.121 -16.101 1.00 0.00 78 ALA A CA 10
ATOM 32136 C C . ALA A 1 78 ? 2.159 -11.826 -16.695 1.00 0.00 78 ALA A C 10
ATOM 32137 O O . ALA A 1 78 ? 1.099 -11.223 -16.860 1.00 0.00 78 ALA A O 10
ATOM 32144 N N . GLU A 1 79 ? 2.321 -13.107 -17.016 1.00 0.00 79 GLU A N 10
ATOM 32145 C CA . GLU A 1 79 ? 1.238 -13.896 -17.593 1.00 0.00 79 GLU A CA 10
ATOM 32146 C C . GLU A 1 79 ? 0.017 -13.904 -16.679 1.00 0.00 79 GLU A C 10
ATOM 32147 O O . GLU A 1 79 ? -1.114 -13.748 -17.137 1.00 0.00 79 GLU A O 10
ATOM 32159 N N . GLY A 1 80 ? 0.257 -14.088 -15.382 1.00 0.00 80 GLY A N 10
ATOM 32160 C CA . GLY A 1 80 ? -0.833 -14.115 -14.414 1.00 0.00 80 GLY A CA 10
ATOM 32161 C C . GLY A 1 80 ? -1.835 -12.992 -14.620 1.00 0.00 80 GLY A C 10
ATOM 32162 O O . GLY A 1 80 ? -2.886 -13.189 -15.233 1.00 0.00 80 GLY A O 10
ATOM 32166 N N . ALA A 1 81 ? -1.509 -11.810 -14.105 1.00 0.00 81 ALA A N 10
ATOM 32167 C CA . ALA A 1 81 ? -2.386 -10.653 -14.233 1.00 0.00 81 ALA A CA 10
ATOM 32168 C C . ALA A 1 81 ? -2.823 -10.457 -15.682 1.00 0.00 81 ALA A C 10
ATOM 32169 O O . ALA A 1 81 ? -3.904 -9.930 -15.947 1.00 0.00 81 ALA A O 10
ATOM 32176 N N . LYS A 1 82 ? -1.985 -10.898 -16.618 1.00 0.00 82 LYS A N 10
ATOM 32177 C CA . LYS A 1 82 ? -2.304 -10.783 -18.036 1.00 0.00 82 LYS A CA 10
ATOM 32178 C C . LYS A 1 82 ? -3.633 -11.470 -18.328 1.00 0.00 82 LYS A C 10
ATOM 32179 O O . LYS A 1 82 ? -4.535 -10.878 -18.923 1.00 0.00 82 LYS A O 10
ATOM 32198 N N . GLU A 1 83 ? -3.753 -12.719 -17.885 1.00 0.00 83 GLU A N 10
ATOM 32199 C CA . GLU A 1 83 ? -4.978 -13.480 -18.079 1.00 0.00 83 GLU A CA 10
ATOM 32200 C C . GLU A 1 83 ? -6.138 -12.781 -17.382 1.00 0.00 83 GLU A C 10
ATOM 32201 O O . GLU A 1 83 ? -7.257 -12.748 -17.894 1.00 0.00 83 GLU A O 10
ATOM 32213 N N . TYR A 1 84 ? -5.853 -12.210 -16.215 1.00 0.00 84 TYR A N 10
ATOM 32214 C CA . TYR A 1 84 ? -6.864 -11.493 -15.448 1.00 0.00 84 TYR A CA 10
ATOM 32215 C C . TYR A 1 84 ? -7.399 -10.315 -16.253 1.00 0.00 84 TYR A C 10
ATOM 32216 O O . TYR A 1 84 ? -8.607 -10.179 -16.446 1.00 0.00 84 TYR A O 10
ATOM 32234 N N . ALA A 1 85 ? -6.490 -9.472 -16.734 1.00 0.00 85 ALA A N 10
ATOM 32235 C CA . ALA A 1 85 ? -6.871 -8.314 -17.533 1.00 0.00 85 ALA A CA 10
ATOM 32236 C C . ALA A 1 85 ? -7.704 -8.743 -18.736 1.00 0.00 85 ALA A C 10
ATOM 32237 O O . ALA A 1 85 ? -8.530 -7.981 -19.239 1.00 0.00 85 ALA A O 10
ATOM 32244 N N . GLU A 1 86 ? -7.485 -9.976 -19.187 1.00 0.00 86 GLU A N 10
ATOM 32245 C CA . GLU A 1 86 ? -8.218 -10.519 -20.324 1.00 0.00 86 GLU A CA 10
ATOM 32246 C C . GLU A 1 86 ? -9.415 -11.342 -19.850 1.00 0.00 86 GLU A C 10
ATOM 32247 O O . GLU A 1 86 ? -9.839 -12.283 -20.520 1.00 0.00 86 GLU A O 10
ATOM 32259 N N . LEU A 1 87 ? -9.956 -10.976 -18.691 1.00 0.00 87 LEU A N 10
ATOM 32260 C CA . LEU A 1 87 ? -11.101 -11.666 -18.123 1.00 0.00 87 LEU A CA 10
ATOM 32261 C C . LEU A 1 87 ? -12.303 -10.733 -18.068 1.00 0.00 87 LEU A C 10
ATOM 32262 O O . LEU A 1 87 ? -12.363 -9.817 -17.249 1.00 0.00 87 LEU A O 10
ATOM 32278 N N . GLN A 1 88 ? -13.255 -10.971 -18.956 1.00 0.00 88 GLN A N 10
ATOM 32279 C CA . GLN A 1 88 ? -14.463 -10.154 -19.032 1.00 0.00 88 GLN A CA 10
ATOM 32280 C C . GLN A 1 88 ? -15.101 -9.980 -17.655 1.00 0.00 88 GLN A C 10
ATOM 32281 O O . GLN A 1 88 ? -15.740 -8.966 -17.382 1.00 0.00 88 GLN A O 10
ATOM 32295 N N . VAL A 1 89 ? -14.922 -10.972 -16.792 1.00 0.00 89 VAL A N 10
ATOM 32296 C CA . VAL A 1 89 ? -15.481 -10.920 -15.447 1.00 0.00 89 VAL A CA 10
ATOM 32297 C C . VAL A 1 89 ? -14.900 -9.751 -14.652 1.00 0.00 89 VAL A C 10
ATOM 32298 O O . VAL A 1 89 ? -15.625 -9.048 -13.946 1.00 0.00 89 VAL A O 10
ATOM 32311 N N . VAL A 1 90 ? -13.590 -9.552 -14.764 1.00 0.00 90 VAL A N 10
ATOM 32312 C CA . VAL A 1 90 ? -12.922 -8.473 -14.047 1.00 0.00 90 VAL A CA 10
ATOM 32313 C C . VAL A 1 90 ? -13.246 -7.109 -14.651 1.00 0.00 90 VAL A C 10
ATOM 32314 O O . VAL A 1 90 ? -13.312 -6.109 -13.936 1.00 0.00 90 VAL A O 10
ATOM 32327 N N . LYS A 1 91 ? -13.449 -7.065 -15.966 1.00 0.00 91 LYS A N 10
ATOM 32328 C CA . LYS A 1 91 ? -13.765 -5.810 -16.637 1.00 0.00 91 LYS A CA 10
ATOM 32329 C C . LYS A 1 91 ? -15.108 -5.267 -16.153 1.00 0.00 91 LYS A C 10
ATOM 32330 O O . LYS A 1 91 ? -15.285 -4.058 -16.007 1.00 0.00 91 LYS A O 10
ATOM 32349 N N . GLU A 1 92 ? -16.047 -6.172 -15.889 1.00 0.00 92 GLU A N 10
ATOM 32350 C CA . GLU A 1 92 ? -17.366 -5.786 -15.404 1.00 0.00 92 GLU A CA 10
ATOM 32351 C C . GLU A 1 92 ? -17.304 -5.444 -13.920 1.00 0.00 92 GLU A C 10
ATOM 32352 O O . GLU A 1 92 ? -18.065 -4.609 -13.429 1.00 0.00 92 GLU A O 10
ATOM 32364 N N . SER A 1 93 ? -16.387 -6.097 -13.211 1.00 0.00 93 SER A N 10
ATOM 32365 C CA . SER A 1 93 ? -16.209 -5.871 -11.781 1.00 0.00 93 SER A CA 10
ATOM 32366 C C . SER A 1 93 ? -15.907 -4.403 -11.480 1.00 0.00 93 SER A C 10
ATOM 32367 O O . SER A 1 93 ? -16.016 -3.964 -10.336 1.00 0.00 93 SER A O 10
ATOM 32375 N N . LEU A 1 94 ? -15.486 -3.657 -12.497 1.00 0.00 94 LEU A N 10
ATOM 32376 C CA . LEU A 1 94 ? -15.124 -2.245 -12.304 1.00 0.00 94 LEU A CA 10
ATOM 32377 C C . LEU A 1 94 ? -16.215 -1.422 -11.582 1.00 0.00 94 LEU A C 10
ATOM 32378 O O . LEU A 1 94 ? -15.925 -0.796 -10.563 1.00 0.00 94 LEU A O 10
ATOM 32394 N N . THR A 1 95 ? -17.458 -1.413 -12.077 1.00 0.00 95 THR A N 10
ATOM 32395 C CA . THR A 1 95 ? -18.525 -0.658 -11.430 1.00 0.00 95 THR A CA 10
ATOM 32396 C C . THR A 1 95 ? -18.763 -1.142 -9.998 1.00 0.00 95 THR A C 10
ATOM 32397 O O . THR A 1 95 ? -19.384 -0.443 -9.196 1.00 0.00 95 THR A O 10
ATOM 32408 N N . LYS A 1 96 ? -18.284 -2.344 -9.687 1.00 0.00 96 LYS A N 10
ATOM 32409 C CA . LYS A 1 96 ? -18.467 -2.920 -8.359 1.00 0.00 96 LYS A CA 10
ATOM 32410 C C . LYS A 1 96 ? -17.702 -2.133 -7.303 1.00 0.00 96 LYS A C 10
ATOM 32411 O O . LYS A 1 96 ? -16.858 -1.295 -7.626 1.00 0.00 96 LYS A O 10
ATOM 32430 N N . SER A 1 97 ? -18.000 -2.418 -6.040 1.00 0.00 97 SER A N 10
ATOM 32431 C CA . SER A 1 97 ? -17.346 -1.751 -4.931 1.00 0.00 97 SER A CA 10
ATOM 32432 C C . SER A 1 97 ? -17.117 -2.728 -3.784 1.00 0.00 97 SER A C 10
ATOM 32433 O O . SER A 1 97 ? -18.060 -3.317 -3.257 1.00 0.00 97 SER A O 10
ATOM 32441 N N . TYR A 1 98 ? -15.858 -2.897 -3.410 1.00 0.00 98 TYR A N 10
ATOM 32442 C CA . TYR A 1 98 ? -15.492 -3.805 -2.330 1.00 0.00 98 TYR A CA 10
ATOM 32443 C C . TYR A 1 98 ? -14.810 -3.054 -1.191 1.00 0.00 98 TYR A C 10
ATOM 32444 O O . TYR A 1 98 ? -14.164 -2.029 -1.408 1.00 0.00 98 TYR A O 10
ATOM 32462 N N . GLU A 1 99 ? -14.959 -3.573 0.024 1.00 0.00 99 GLU A N 10
ATOM 32463 C CA . GLU A 1 99 ? -14.359 -2.953 1.200 1.00 0.00 99 GLU A CA 10
ATOM 32464 C C . GLU A 1 99 ? -12.910 -3.396 1.374 1.00 0.00 99 GLU A C 10
ATOM 32465 O O . GLU A 1 99 ? -12.625 -4.586 1.506 1.00 0.00 99 GLU A O 10
ATOM 32477 N N . LEU A 1 100 ? -12.000 -2.428 1.381 1.00 0.00 100 LEU A N 10
ATOM 32478 C CA . LEU A 1 100 ? -10.579 -2.713 1.544 1.00 0.00 100 LEU A CA 10
ATOM 32479 C C . LEU A 1 100 ? -10.161 -2.548 3.002 1.00 0.00 100 LEU A C 10
ATOM 32480 O O . LEU A 1 100 ? -10.366 -1.492 3.600 1.00 0.00 100 LEU A O 10
ATOM 32496 N N . SER A 1 101 ? -9.578 -3.599 3.570 1.00 0.00 101 SER A N 10
ATOM 32497 C CA . SER A 1 101 ? -9.139 -3.567 4.959 1.00 0.00 101 SER A CA 10
ATOM 32498 C C . SER A 1 101 ? -7.631 -3.352 5.056 1.00 0.00 101 SER A C 10
ATOM 32499 O O . SER A 1 101 ? -6.846 -4.140 4.527 1.00 0.00 101 SER A O 10
ATOM 32507 N N . VAL A 1 102 ? -7.233 -2.284 5.740 1.00 0.00 102 VAL A N 10
ATOM 32508 C CA . VAL A 1 102 ? -5.819 -1.969 5.913 1.00 0.00 102 VAL A CA 10
ATOM 32509 C C . VAL A 1 102 ? -5.245 -2.715 7.113 1.00 0.00 102 VAL A C 10
ATOM 32510 O O . VAL A 1 102 ? -5.795 -2.652 8.212 1.00 0.00 102 VAL A O 10
ATOM 32523 N N . THR A 1 103 ? -4.148 -3.433 6.893 1.00 0.00 103 THR A N 10
ATOM 32524 C CA . THR A 1 103 ? -3.514 -4.206 7.959 1.00 0.00 103 THR A CA 10
ATOM 32525 C C . THR A 1 103 ? -2.428 -3.407 8.681 1.00 0.00 103 THR A C 10
ATOM 32526 O O . THR A 1 103 ? -2.417 -3.337 9.910 1.00 0.00 103 THR A O 10
ATOM 32537 N N . ALA A 1 104 ? -1.506 -2.821 7.921 1.00 0.00 104 ALA A N 10
ATOM 32538 C CA . ALA A 1 104 ? -0.414 -2.049 8.509 1.00 0.00 104 ALA A CA 10
ATOM 32539 C C . ALA A 1 104 ? -0.043 -0.853 7.639 1.00 0.00 104 ALA A C 10
ATOM 32540 O O . ALA A 1 104 ? -0.411 -0.784 6.468 1.00 0.00 104 ALA A O 10
ATOM 32547 N N . LEU A 1 105 ? 0.692 0.089 8.222 1.00 0.00 105 LEU A N 10
ATOM 32548 C CA . LEU A 1 105 ? 1.116 1.281 7.499 1.00 0.00 105 LEU A CA 10
ATOM 32549 C C . LEU A 1 105 ? 2.636 1.326 7.381 1.00 0.00 105 LEU A C 10
ATOM 32550 O O . LEU A 1 105 ? 3.352 1.108 8.358 1.00 0.00 105 LEU A O 10
ATOM 32566 N N . ILE A 1 106 ? 3.123 1.608 6.176 1.00 0.00 106 ILE A N 10
ATOM 32567 C CA . ILE A 1 106 ? 4.559 1.679 5.931 1.00 0.00 106 ILE A CA 10
ATOM 32568 C C . ILE A 1 106 ? 4.972 3.080 5.498 1.00 0.00 106 ILE A C 10
ATOM 32569 O O . ILE A 1 106 ? 4.412 3.640 4.556 1.00 0.00 106 ILE A O 10
ATOM 32585 N N . VAL A 1 107 ? 5.956 3.642 6.193 1.00 0.00 107 VAL A N 10
ATOM 32586 C CA . VAL A 1 107 ? 6.443 4.980 5.881 1.00 0.00 107 VAL A CA 10
ATOM 32587 C C . VAL A 1 107 ? 7.879 4.941 5.373 1.00 0.00 107 VAL A C 10
ATOM 32588 O O . VAL A 1 107 ? 8.779 4.455 6.059 1.00 0.00 107 VAL A O 10
ATOM 32601 N N . THR A 1 108 ? 8.088 5.461 4.168 1.00 0.00 108 THR A N 10
ATOM 32602 C CA . THR A 1 108 ? 9.413 5.494 3.567 1.00 0.00 108 THR A CA 10
ATOM 32603 C C . THR A 1 108 ? 9.925 6.929 3.472 1.00 0.00 108 THR A C 10
ATOM 32604 O O . THR A 1 108 ? 9.146 7.859 3.260 1.00 0.00 108 THR A O 10
ATOM 32615 N N . PRO A 1 109 ? 11.245 7.131 3.625 1.00 0.00 109 PRO A N 10
ATOM 32616 C CA . PRO A 1 109 ? 11.850 8.465 3.553 1.00 0.00 109 PRO A CA 10
ATOM 32617 C C . PRO A 1 109 ? 11.470 9.204 2.273 1.00 0.00 109 PRO A C 10
ATOM 32618 O O . PRO A 1 109 ? 11.528 10.433 2.216 1.00 0.00 109 PRO A O 10
ATOM 32629 N N . ARG A 1 110 ? 11.087 8.450 1.247 1.00 0.00 110 ARG A N 10
ATOM 32630 C CA . ARG A 1 110 ? 10.703 9.036 -0.030 1.00 0.00 110 ARG A CA 10
ATOM 32631 C C . ARG A 1 110 ? 9.205 9.323 -0.081 1.00 0.00 110 ARG A C 10
ATOM 32632 O O . ARG A 1 110 ? 8.789 10.462 -0.296 1.00 0.00 110 ARG A O 10
ATOM 32653 N N . THR A 1 111 ? 8.396 8.285 0.112 1.00 0.00 111 THR A N 10
ATOM 32654 C CA . THR A 1 111 ? 6.945 8.436 0.078 1.00 0.00 111 THR A CA 10
ATOM 32655 C C . THR A 1 111 ? 6.274 7.611 1.173 1.00 0.00 111 THR A C 10
ATOM 32656 O O . THR A 1 111 ? 6.896 6.733 1.774 1.00 0.00 111 THR A O 10
ATOM 32667 N N . PHE A 1 112 ? 5.001 7.900 1.424 1.00 0.00 112 PHE A N 10
ATOM 32668 C CA . PHE A 1 112 ? 4.236 7.190 2.443 1.00 0.00 112 PHE A CA 10
ATOM 32669 C C . PHE A 1 112 ? 3.098 6.396 1.805 1.00 0.00 112 PHE A C 10
ATOM 32670 O O . PHE A 1 112 ? 2.447 6.867 0.874 1.00 0.00 112 PHE A O 10
ATOM 32687 N N . GLY A 1 113 ? 2.867 5.189 2.312 1.00 0.00 113 GLY A N 10
ATOM 32688 C CA . GLY A 1 113 ? 1.807 4.353 1.775 1.00 0.00 113 GLY A CA 10
ATOM 32689 C C . GLY A 1 113 ? 1.178 3.464 2.829 1.00 0.00 113 GLY A C 10
ATOM 32690 O O . GLY A 1 113 ? 1.810 3.133 3.832 1.00 0.00 113 GLY A O 10
ATOM 32694 N N . ALA A 1 114 ? -0.072 3.074 2.600 1.00 0.00 114 ALA A N 10
ATOM 32695 C CA . ALA A 1 114 ? -0.790 2.216 3.535 1.00 0.00 114 ALA A CA 10
ATOM 32696 C C . ALA A 1 114 ? -1.115 0.868 2.901 1.00 0.00 114 ALA A C 10
ATOM 32697 O O . ALA A 1 114 ? -1.647 0.806 1.792 1.00 0.00 114 ALA A O 10
ATOM 32704 N N . ARG A 1 115 ? -0.795 -0.209 3.610 1.00 0.00 115 ARG A N 10
ATOM 32705 C CA . ARG A 1 115 ? -1.055 -1.555 3.113 1.00 0.00 115 ARG A CA 10
ATOM 32706 C C . ARG A 1 115 ? -2.552 -1.809 2.985 1.00 0.00 115 ARG A C 10
ATOM 32707 O O . ARG A 1 115 ? -3.319 -1.532 3.906 1.00 0.00 115 ARG A O 10
ATOM 32728 N N . VAL A 1 116 ? -2.960 -2.341 1.838 1.00 0.00 116 VAL A N 10
ATOM 32729 C CA . VAL A 1 116 ? -4.367 -2.636 1.592 1.00 0.00 116 VAL A CA 10
ATOM 32730 C C . VAL A 1 116 ? -4.596 -4.140 1.478 1.00 0.00 116 VAL A C 10
ATOM 32731 O O . VAL A 1 116 ? -3.867 -4.836 0.771 1.00 0.00 116 VAL A O 10
ATOM 32744 N N . ALA A 1 117 ? -5.612 -4.636 2.179 1.00 0.00 117 ALA A N 10
ATOM 32745 C CA . ALA A 1 117 ? -5.933 -6.056 2.155 1.00 0.00 117 ALA A CA 10
ATOM 32746 C C . ALA A 1 117 ? -7.343 -6.291 1.623 1.00 0.00 117 ALA A C 10
ATOM 32747 O O . ALA A 1 117 ? -8.328 -6.105 2.336 1.00 0.00 117 ALA A O 10
ATOM 32754 N N . LEU A 1 118 ? -7.426 -6.703 0.364 1.00 0.00 118 LEU A N 10
ATOM 32755 C CA . LEU A 1 118 ? -8.712 -6.966 -0.276 1.00 0.00 118 LEU A CA 10
ATOM 32756 C C . LEU A 1 118 ? -9.486 -8.048 0.474 1.00 0.00 118 LEU A C 10
ATOM 32757 O O . LEU A 1 118 ? -9.042 -8.535 1.514 1.00 0.00 118 LEU A O 10
ATOM 32773 N N . THR A 1 119 ? -10.649 -8.417 -0.060 1.00 0.00 119 THR A N 10
ATOM 32774 C CA . THR A 1 119 ? -11.487 -9.438 0.562 1.00 0.00 119 THR A CA 10
ATOM 32775 C C . THR A 1 119 ? -11.255 -10.807 -0.073 1.00 0.00 119 THR A C 10
ATOM 32776 O O . THR A 1 119 ? -10.620 -10.919 -1.122 1.00 0.00 119 THR A O 10
ATOM 32787 N N . GLU A 1 120 ? -11.776 -11.848 0.571 1.00 0.00 120 GLU A N 10
ATOM 32788 C CA . GLU A 1 120 ? -11.628 -13.216 0.077 1.00 0.00 120 GLU A CA 10
ATOM 32789 C C . GLU A 1 120 ? -12.011 -13.321 -1.397 1.00 0.00 120 GLU A C 10
ATOM 32790 O O . GLU A 1 120 ? -11.381 -14.051 -2.161 1.00 0.00 120 GLU A O 10
ATOM 32802 N N . ALA A 1 121 ? -13.049 -12.589 -1.791 1.00 0.00 121 ALA A N 10
ATOM 32803 C CA . ALA A 1 121 ? -13.516 -12.603 -3.173 1.00 0.00 121 ALA A CA 10
ATOM 32804 C C . ALA A 1 121 ? -12.388 -12.253 -4.141 1.00 0.00 121 ALA A C 10
ATOM 32805 O O . ALA A 1 121 ? -12.234 -12.885 -5.187 1.00 0.00 121 ALA A O 10
ATOM 32812 N N . GLN A 1 122 ? -11.604 -11.242 -3.785 1.00 0.00 122 GLN A N 10
ATOM 32813 C CA . GLN A 1 122 ? -10.492 -10.809 -4.622 1.00 0.00 122 GLN A CA 10
ATOM 32814 C C . GLN A 1 122 ? -9.367 -11.838 -4.606 1.00 0.00 122 GLN A C 10
ATOM 32815 O O . GLN A 1 122 ? -8.684 -12.039 -5.610 1.00 0.00 122 GLN A O 10
ATOM 32829 N N . VAL A 1 123 ? -9.176 -12.486 -3.461 1.00 0.00 123 VAL A N 10
ATOM 32830 C CA . VAL A 1 123 ? -8.130 -13.493 -3.313 1.00 0.00 123 VAL A CA 10
ATOM 32831 C C . VAL A 1 123 ? -8.264 -14.594 -4.363 1.00 0.00 123 VAL A C 10
ATOM 32832 O O . VAL A 1 123 ? -7.309 -14.901 -5.077 1.00 0.00 123 VAL A O 10
ATOM 32845 N N . LYS A 1 124 ? -9.451 -15.184 -4.452 1.00 0.00 124 LYS A N 10
ATOM 32846 C CA . LYS A 1 124 ? -9.697 -16.251 -5.418 1.00 0.00 124 LYS A CA 10
ATOM 32847 C C . LYS A 1 124 ? -9.736 -15.701 -6.840 1.00 0.00 124 LYS A C 10
ATOM 32848 O O . LYS A 1 124 ? -9.395 -16.399 -7.794 1.00 0.00 124 LYS A O 10
ATOM 32867 N N . LEU A 1 125 ? -10.151 -14.443 -6.975 1.00 0.00 125 LEU A N 10
ATOM 32868 C CA . LEU A 1 125 ? -10.230 -13.803 -8.284 1.00 0.00 125 LEU A CA 10
ATOM 32869 C C . LEU A 1 125 ? -8.919 -13.100 -8.641 1.00 0.00 125 LEU A C 10
ATOM 32870 O O . LEU A 1 125 ? -8.869 -12.312 -9.586 1.00 0.00 125 LEU A O 10
ATOM 32886 N N . TRP A 1 126 ? -7.861 -13.383 -7.883 1.00 0.00 126 TRP A N 10
ATOM 32887 C CA . TRP A 1 126 ? -6.560 -12.768 -8.128 1.00 0.00 126 TRP A CA 10
ATOM 32888 C C . TRP A 1 126 ? -5.686 -13.661 -9.010 1.00 0.00 126 TRP A C 10
ATOM 32889 O O . TRP A 1 126 ? -5.660 -14.880 -8.838 1.00 0.00 126 TRP A O 10
ATOM 32910 N N . PRO A 1 127 ? -4.950 -13.062 -9.967 1.00 0.00 127 PRO A N 10
ATOM 32911 C CA . PRO A 1 127 ? -4.068 -13.810 -10.873 1.00 0.00 127 PRO A CA 10
ATOM 32912 C C . PRO A 1 127 ? -2.909 -14.472 -10.135 1.00 0.00 127 PRO A C 10
ATOM 32913 O O . PRO A 1 127 ? -2.474 -13.993 -9.088 1.00 0.00 127 PRO A O 10
ATOM 32924 N N . GLU A 1 128 ? -2.413 -15.580 -10.683 1.00 0.00 128 GLU A N 10
ATOM 32925 C CA . GLU A 1 128 ? -1.307 -16.306 -10.066 1.00 0.00 128 GLU A CA 10
ATOM 32926 C C . GLU A 1 128 ? 0.029 -15.642 -10.376 1.00 0.00 128 GLU A C 10
ATOM 32927 O O . GLU A 1 128 ? 0.848 -15.433 -9.482 1.00 0.00 128 GLU A O 10
ATOM 32939 N N . GLY A 1 129 ? 0.254 -15.334 -11.645 1.00 0.00 129 GLY A N 10
ATOM 32940 C CA . GLY A 1 129 ? 1.519 -14.715 -12.038 1.00 0.00 129 GLY A CA 10
ATOM 32941 C C . GLY A 1 129 ? 1.896 -13.477 -11.211 1.00 0.00 129 GLY A C 10
ATOM 32942 O O . GLY A 1 129 ? 3.001 -13.422 -10.670 1.00 0.00 129 GLY A O 10
ATOM 32946 N N . ALA A 1 130 ? 1.002 -12.487 -11.097 1.00 0.00 130 ALA A N 10
ATOM 32947 C CA . ALA A 1 130 ? 1.282 -11.281 -10.324 1.00 0.00 130 ALA A CA 10
ATOM 32948 C C . ALA A 1 130 ? 1.757 -11.616 -8.911 1.00 0.00 130 ALA A C 10
ATOM 32949 O O . ALA A 1 130 ? 2.483 -10.838 -8.292 1.00 0.00 130 ALA A O 10
ATOM 32956 N N . ASP A 1 131 ? 1.327 -12.766 -8.400 1.00 0.00 131 ASP A N 10
ATOM 32957 C CA . ASP A 1 131 ? 1.690 -13.192 -7.049 1.00 0.00 131 ASP A CA 10
ATOM 32958 C C . ASP A 1 131 ? 3.197 -13.122 -6.821 1.00 0.00 131 ASP A C 10
ATOM 32959 O O . ASP A 1 131 ? 3.647 -12.984 -5.684 1.00 0.00 131 ASP A O 10
ATOM 32968 N N . LYS A 1 132 ? 3.975 -13.216 -7.902 1.00 0.00 132 LYS A N 10
ATOM 32969 C CA . LYS A 1 132 ? 5.437 -13.156 -7.809 1.00 0.00 132 LYS A CA 10
ATOM 32970 C C . LYS A 1 132 ? 5.882 -12.136 -6.758 1.00 0.00 132 LYS A C 10
ATOM 32971 O O . LYS A 1 132 ? 6.886 -12.330 -6.074 1.00 0.00 132 LYS A O 10
ATOM 32990 N N . GLU A 1 133 ? 5.108 -11.060 -6.626 1.00 0.00 133 GLU A N 10
ATOM 32991 C CA . GLU A 1 133 ? 5.395 -10.012 -5.648 1.00 0.00 133 GLU A CA 10
ATOM 32992 C C . GLU A 1 133 ? 5.587 -10.613 -4.258 1.00 0.00 133 GLU A C 10
ATOM 32993 O O . GLU A 1 133 ? 5.004 -11.649 -3.940 1.00 0.00 133 GLU A O 10
ATOM 33005 N N . GLY A 1 134 ? 6.414 -9.963 -3.437 1.00 0.00 134 GLY A N 10
ATOM 33006 C CA . GLY A 1 134 ? 6.673 -10.451 -2.090 1.00 0.00 134 GLY A CA 10
ATOM 33007 C C . GLY A 1 134 ? 5.425 -10.985 -1.420 1.00 0.00 134 GLY A C 10
ATOM 33008 O O . GLY A 1 134 ? 5.399 -12.124 -0.955 1.00 0.00 134 GLY A O 10
ATOM 33012 N N . VAL A 1 135 ? 4.384 -10.164 -1.387 1.00 0.00 135 VAL A N 10
ATOM 33013 C CA . VAL A 1 135 ? 3.120 -10.567 -0.787 1.00 0.00 135 VAL A CA 10
ATOM 33014 C C . VAL A 1 135 ? 1.948 -10.215 -1.700 1.00 0.00 135 VAL A C 10
ATOM 33015 O O . VAL A 1 135 ? 1.730 -9.049 -2.028 1.00 0.00 135 VAL A O 10
ATOM 33028 N N . ALA A 1 136 ? 1.196 -11.234 -2.097 1.00 0.00 136 ALA A N 10
ATOM 33029 C CA . ALA A 1 136 ? 0.038 -11.051 -2.965 1.00 0.00 136 ALA A CA 10
ATOM 33030 C C . ALA A 1 136 ? -1.253 -11.449 -2.253 1.00 0.00 136 ALA A C 10
ATOM 33031 O O . ALA A 1 136 ? -1.241 -12.302 -1.368 1.00 0.00 136 ALA A O 10
ATOM 33038 N N . PRO A 1 137 ? -2.391 -10.842 -2.628 1.00 0.00 137 PRO A N 10
ATOM 33039 C CA . PRO A 1 137 ? -3.687 -11.156 -2.016 1.00 0.00 137 PRO A CA 10
ATOM 33040 C C . PRO A 1 137 ? -3.929 -12.662 -1.913 1.00 0.00 137 PRO A C 10
ATOM 33041 O O . PRO A 1 137 ? -4.518 -13.141 -0.944 1.00 0.00 137 PRO A O 10
ATOM 33052 N N . ALA A 1 138 ? -3.462 -13.404 -2.916 1.00 0.00 138 ALA A N 10
ATOM 33053 C CA . ALA A 1 138 ? -3.618 -14.859 -2.937 1.00 0.00 138 ALA A CA 10
ATOM 33054 C C . ALA A 1 138 ? -2.756 -15.519 -1.862 1.00 0.00 138 ALA A C 10
ATOM 33055 O O . ALA A 1 138 ? -3.000 -16.657 -1.464 1.00 0.00 138 ALA A O 10
ATOM 33062 N N . LEU A 1 139 ? -1.748 -14.787 -1.398 1.00 0.00 139 LEU A N 10
ATOM 33063 C CA . LEU A 1 139 ? -0.835 -15.269 -0.367 1.00 0.00 139 LEU A CA 10
ATOM 33064 C C . LEU A 1 139 ? -1.400 -15.022 1.032 1.00 0.00 139 LEU A C 10
ATOM 33065 O O . LEU A 1 139 ? -0.657 -15.026 2.012 1.00 0.00 139 LEU A O 10
ATOM 33081 N N . LEU A 1 140 ? -2.712 -14.785 1.117 1.00 0.00 140 LEU A N 10
ATOM 33082 C CA . LEU A 1 140 ? -3.370 -14.503 2.393 1.00 0.00 140 LEU A CA 10
ATOM 33083 C C . LEU A 1 140 ? -2.855 -15.407 3.515 1.00 0.00 140 LEU A C 10
ATOM 33084 O O . LEU A 1 140 ? -2.491 -14.918 4.581 1.00 0.00 140 LEU A O 10
ATOM 33100 N N . PRO A 1 141 ? -2.800 -16.730 3.308 1.00 0.00 141 PRO A N 10
ATOM 33101 C CA . PRO A 1 141 ? -2.304 -17.644 4.338 1.00 0.00 141 PRO A CA 10
ATOM 33102 C C . PRO A 1 141 ? -0.838 -17.376 4.686 1.00 0.00 141 PRO A C 10
ATOM 33103 O O . PRO A 1 141 ? -0.444 -17.438 5.851 1.00 0.00 141 PRO A O 10
ATOM 33114 N N . SER A 1 142 ? -0.036 -17.082 3.664 1.00 0.00 142 SER A N 10
ATOM 33115 C CA . SER A 1 142 ? 1.389 -16.807 3.847 1.00 0.00 142 SER A CA 10
ATOM 33116 C C . SER A 1 142 ? 1.637 -15.412 4.422 1.00 0.00 142 SER A C 10
ATOM 33117 O O . SER A 1 142 ? 2.617 -15.189 5.131 1.00 0.00 142 SER A O 10
ATOM 33125 N N . VAL A 1 143 ? 0.755 -14.476 4.093 1.00 0.00 143 VAL A N 10
ATOM 33126 C CA . VAL A 1 143 ? 0.887 -13.096 4.552 1.00 0.00 143 VAL A CA 10
ATOM 33127 C C . VAL A 1 143 ? 0.990 -13.000 6.071 1.00 0.00 143 VAL A C 10
ATOM 33128 O O . VAL A 1 143 ? 1.615 -12.082 6.599 1.00 0.00 143 VAL A O 10
ATOM 33141 N N . GLU A 1 144 ? 0.369 -13.938 6.778 1.00 0.00 144 GLU A N 10
ATOM 33142 C CA . GLU A 1 144 ? 0.400 -13.918 8.236 1.00 0.00 144 GLU A CA 10
ATOM 33143 C C . GLU A 1 144 ? 1.835 -13.784 8.737 1.00 0.00 144 GLU A C 10
ATOM 33144 O O . GLU A 1 144 ? 2.080 -13.224 9.805 1.00 0.00 144 GLU A O 10
ATOM 33156 N N . ALA A 1 145 ? 2.786 -14.275 7.945 1.00 0.00 145 ALA A N 10
ATOM 33157 C CA . ALA A 1 145 ? 4.195 -14.176 8.301 1.00 0.00 145 ALA A CA 10
ATOM 33158 C C . ALA A 1 145 ? 4.832 -12.955 7.639 1.00 0.00 145 ALA A C 10
ATOM 33159 O O . ALA A 1 145 ? 5.758 -12.352 8.184 1.00 0.00 145 ALA A O 10
ATOM 33166 N N . LEU A 1 146 ? 4.322 -12.594 6.462 1.00 0.00 146 LEU A N 10
ATOM 33167 C CA . LEU A 1 146 ? 4.829 -11.442 5.722 1.00 0.00 146 LEU A CA 10
ATOM 33168 C C . LEU A 1 146 ? 3.739 -10.382 5.547 1.00 0.00 146 LEU A C 10
ATOM 33169 O O . LEU A 1 146 ? 2.678 -10.664 4.992 1.00 0.00 146 LEU A O 10
ATOM 33185 N N . PRO A 1 147 ? 3.982 -9.141 6.008 1.00 0.00 147 PRO A N 10
ATOM 33186 C CA . PRO A 1 147 ? 3.004 -8.053 5.885 1.00 0.00 147 PRO A CA 10
ATOM 33187 C C . PRO A 1 147 ? 2.401 -7.969 4.485 1.00 0.00 147 PRO A C 10
ATOM 33188 O O . PRO A 1 147 ? 3.122 -7.938 3.489 1.00 0.00 147 PRO A O 10
ATOM 33199 N N . ALA A 1 148 ? 1.072 -7.939 4.417 1.00 0.00 148 ALA A N 10
ATOM 33200 C CA . ALA A 1 148 ? 0.371 -7.867 3.146 1.00 0.00 148 ALA A CA 10
ATOM 33201 C C . ALA A 1 148 ? -0.071 -6.445 2.829 1.00 0.00 148 ALA A C 10
ATOM 33202 O O . ALA A 1 148 ? -0.622 -5.753 3.684 1.00 0.00 148 ALA A O 10
ATOM 33209 N N . GLY A 1 149 ? 0.168 -6.016 1.594 1.00 0.00 149 GLY A N 10
ATOM 33210 C CA . GLY A 1 149 ? -0.217 -4.678 1.186 1.00 0.00 149 GLY A CA 10
ATOM 33211 C C . GLY A 1 149 ? 0.582 -4.169 0.001 1.00 0.00 149 GLY A C 10
ATOM 33212 O O . GLY A 1 149 ? 0.134 -3.275 -0.716 1.00 0.00 149 GLY A O 10
ATOM 33216 N N . SER A 1 150 ? 1.768 -4.732 -0.206 1.00 0.00 150 SER A N 10
ATOM 33217 C CA . SER A 1 150 ? 2.626 -4.320 -1.311 1.00 0.00 150 SER A CA 10
ATOM 33218 C C . SER A 1 150 ? 1.926 -4.503 -2.653 1.00 0.00 150 SER A C 10
ATOM 33219 O O . SER A 1 150 ? 1.821 -3.564 -3.441 1.00 0.00 150 SER A O 10
ATOM 33227 N N . ARG A 1 151 ? 1.448 -5.717 -2.909 1.00 0.00 151 ARG A N 10
ATOM 33228 C CA . ARG A 1 151 ? 0.760 -6.018 -4.157 1.00 0.00 151 ARG A CA 10
ATOM 33229 C C . ARG A 1 151 ? -0.410 -5.060 -4.388 1.00 0.00 151 ARG A C 10
ATOM 33230 O O . ARG A 1 151 ? -0.844 -4.858 -5.522 1.00 0.00 151 ARG A O 10
ATOM 33251 N N . ALA A 1 152 ? -0.911 -4.470 -3.305 1.00 0.00 152 ALA A N 10
ATOM 33252 C CA . ALA A 1 152 ? -2.023 -3.529 -3.388 1.00 0.00 152 ALA A CA 10
ATOM 33253 C C . ALA A 1 152 ? -1.974 -2.531 -2.235 1.00 0.00 152 ALA A C 10
ATOM 33254 O O . ALA A 1 152 ? -2.307 -2.866 -1.099 1.00 0.00 152 ALA A O 10
ATOM 33261 N N . HIS A 1 153 ? -1.547 -1.306 -2.531 1.00 0.00 153 HIS A N 10
ATOM 33262 C CA . HIS A 1 153 ? -1.447 -0.266 -1.512 1.00 0.00 153 HIS A CA 10
ATOM 33263 C C . HIS A 1 153 ? -1.973 1.069 -2.032 1.00 0.00 153 HIS A C 10
ATOM 33264 O O . HIS A 1 153 ? -2.100 1.272 -3.240 1.00 0.00 153 HIS A O 10
ATOM 33278 N N . VAL A 1 154 ? -2.271 1.978 -1.109 1.00 0.00 154 VAL A N 10
ATOM 33279 C CA . VAL A 1 154 ? -2.777 3.298 -1.468 1.00 0.00 154 VAL A CA 10
ATOM 33280 C C . VAL A 1 154 ? -1.720 4.372 -1.224 1.00 0.00 154 VAL A C 10
ATOM 33281 O O . VAL A 1 154 ? -1.183 4.488 -0.122 1.00 0.00 154 VAL A O 10
ATOM 33294 N N . THR A 1 155 ? -1.425 5.153 -2.258 1.00 0.00 155 THR A N 10
ATOM 33295 C CA . THR A 1 155 ? -0.431 6.215 -2.155 1.00 0.00 155 THR A CA 10
ATOM 33296 C C . THR A 1 155 ? -0.965 7.386 -1.337 1.00 0.00 155 THR A C 10
ATOM 33297 O O . THR A 1 155 ? -2.134 7.756 -1.451 1.00 0.00 155 THR A O 10
ATOM 33308 N N . LEU A 1 156 ? -0.098 7.968 -0.513 1.00 0.00 156 LEU A N 10
ATOM 33309 C CA . LEU A 1 156 ? -0.479 9.100 0.323 1.00 0.00 156 LEU A CA 10
ATOM 33310 C C . LEU A 1 156 ? 0.587 10.190 0.277 1.00 0.00 156 LEU A C 10
ATOM 33311 O O . LEU A 1 156 ? 0.369 11.263 -0.289 1.00 0.00 156 LEU A O 10
ATOM 33327 N N . GLY A 1 157 ? 1.741 9.909 0.872 1.00 0.00 157 GLY A N 10
ATOM 33328 C CA . GLY A 1 157 ? 2.825 10.874 0.884 1.00 0.00 157 GLY A CA 10
ATOM 33329 C C . GLY A 1 157 ? 3.698 10.776 -0.351 1.00 0.00 157 GLY A C 10
ATOM 33330 O O . GLY A 1 157 ? 3.799 9.711 -0.963 1.00 0.00 157 GLY A O 10
ATOM 33334 N N . CYS A 1 158 ? 4.329 11.885 -0.722 1.00 0.00 158 CYS A N 10
ATOM 33335 C CA . CYS A 1 158 ? 5.195 11.912 -1.895 1.00 0.00 158 CYS A CA 10
ATOM 33336 C C . CYS A 1 158 ? 6.440 12.757 -1.641 1.00 0.00 158 CYS A C 10
ATOM 33337 O O . CYS A 1 158 ? 6.426 13.670 -0.815 1.00 0.00 158 CYS A O 10
ATOM 33345 N N . SER A 1 159 ? 7.514 12.445 -2.359 1.00 0.00 159 SER A N 10
ATOM 33346 C CA . SER A 1 159 ? 8.770 13.173 -2.215 1.00 0.00 159 SER A CA 10
ATOM 33347 C C . SER A 1 159 ? 8.815 14.370 -3.159 1.00 0.00 159 SER A C 10
ATOM 33348 O O . SER A 1 159 ? 7.922 14.554 -3.986 1.00 0.00 159 SER A O 10
ATOM 33356 N N . ALA A 1 160 ? 9.861 15.180 -3.029 1.00 0.00 160 ALA A N 10
ATOM 33357 C CA . ALA A 1 160 ? 10.022 16.358 -3.872 1.00 0.00 160 ALA A CA 10
ATOM 33358 C C . ALA A 1 160 ? 10.160 15.967 -5.340 1.00 0.00 160 ALA A C 10
ATOM 33359 O O . ALA A 1 160 ? 9.768 16.718 -6.233 1.00 0.00 160 ALA A O 10
ATOM 33366 N N . GLY A 1 161 ? 10.723 14.786 -5.582 1.00 0.00 161 GLY A N 10
ATOM 33367 C CA . GLY A 1 161 ? 10.903 14.316 -6.941 1.00 0.00 161 GLY A CA 10
ATOM 33368 C C . GLY A 1 161 ? 11.106 12.815 -7.014 1.00 0.00 161 GLY A C 10
ATOM 33369 O O . GLY A 1 161 ? 12.200 12.344 -7.329 1.00 0.00 161 GLY A O 10
ATOM 33373 N N . VAL A 1 162 ? 10.052 12.061 -6.720 1.00 0.00 162 VAL A N 10
ATOM 33374 C CA . VAL A 1 162 ? 10.120 10.605 -6.753 1.00 0.00 162 VAL A CA 10
ATOM 33375 C C . VAL A 1 162 ? 8.950 10.018 -7.539 1.00 0.00 162 VAL A C 10
ATOM 33376 O O . VAL A 1 162 ? 7.885 10.628 -7.634 1.00 0.00 162 VAL A O 10
ATOM 33389 N N . GLU A 1 163 ? 9.157 8.830 -8.098 1.00 0.00 163 GLU A N 10
ATOM 33390 C CA . GLU A 1 163 ? 8.120 8.160 -8.875 1.00 0.00 163 GLU A CA 10
ATOM 33391 C C . GLU A 1 163 ? 7.247 7.286 -7.980 1.00 0.00 163 GLU A C 10
ATOM 33392 O O . GLU A 1 163 ? 7.720 6.721 -6.994 1.00 0.00 163 GLU A O 10
ATOM 33404 N N . THR A 1 164 ? 5.969 7.180 -8.330 1.00 0.00 164 THR A N 10
ATOM 33405 C CA . THR A 1 164 ? 5.029 6.374 -7.560 1.00 0.00 164 THR A CA 10
ATOM 33406 C C . THR A 1 164 ? 5.344 4.887 -7.694 1.00 0.00 164 THR A C 10
ATOM 33407 O O . THR A 1 164 ? 5.054 4.099 -6.794 1.00 0.00 164 THR A O 10
ATOM 33418 N N . VAL A 1 165 ? 5.938 4.510 -8.822 1.00 0.00 165 VAL A N 10
ATOM 33419 C CA . VAL A 1 165 ? 6.290 3.116 -9.073 1.00 0.00 165 VAL A CA 10
ATOM 33420 C C . VAL A 1 165 ? 7.179 2.561 -7.965 1.00 0.00 165 VAL A C 10
ATOM 33421 O O . VAL A 1 165 ? 7.149 1.366 -7.672 1.00 0.00 165 VAL A O 10
ATOM 33434 N N . GLN A 1 166 ? 7.969 3.436 -7.351 1.00 0.00 166 GLN A N 10
ATOM 33435 C CA . GLN A 1 166 ? 8.867 3.032 -6.275 1.00 0.00 166 GLN A CA 10
ATOM 33436 C C . GLN A 1 166 ? 8.080 2.576 -5.048 1.00 0.00 166 GLN A C 10
ATOM 33437 O O . GLN A 1 166 ? 8.553 1.751 -4.267 1.00 0.00 166 GLN A O 10
ATOM 33451 N N . THR A 1 167 ? 6.876 3.118 -4.886 1.00 0.00 167 THR A N 10
ATOM 33452 C CA . THR A 1 167 ? 6.026 2.767 -3.753 1.00 0.00 167 THR A CA 10
ATOM 33453 C C . THR A 1 167 ? 5.726 1.272 -3.736 1.00 0.00 167 THR A C 10
ATOM 33454 O O . THR A 1 167 ? 5.845 0.617 -2.700 1.00 0.00 167 THR A O 10
ATOM 33465 N N . GLY A 1 168 ? 5.332 0.737 -4.888 1.00 0.00 168 GLY A N 10
ATOM 33466 C CA . GLY A 1 168 ? 5.019 -0.678 -4.979 1.00 0.00 168 GLY A CA 10
ATOM 33467 C C . GLY A 1 168 ? 6.203 -1.559 -4.634 1.00 0.00 168 GLY A C 10
ATOM 33468 O O . GLY A 1 168 ? 6.073 -2.509 -3.862 1.00 0.00 168 GLY A O 10
ATOM 33472 N N . LEU A 1 169 ? 7.360 -1.245 -5.206 1.00 0.00 169 LEU A N 10
ATOM 33473 C CA . LEU A 1 169 ? 8.572 -2.015 -4.954 1.00 0.00 169 LEU A CA 10
ATOM 33474 C C . LEU A 1 169 ? 9.009 -1.880 -3.500 1.00 0.00 169 LEU A C 10
ATOM 33475 O O . LEU A 1 169 ? 9.520 -2.829 -2.903 1.00 0.00 169 LEU A O 10
ATOM 33491 N N . ASP A 1 170 ? 8.809 -0.695 -2.935 1.00 0.00 170 ASP A N 10
ATOM 33492 C CA . ASP A 1 170 ? 9.186 -0.436 -1.551 1.00 0.00 170 ASP A CA 10
ATOM 33493 C C . ASP A 1 170 ? 8.427 -1.351 -0.595 1.00 0.00 170 ASP A C 10
ATOM 33494 O O . ASP A 1 170 ? 9.030 -2.031 0.234 1.00 0.00 170 ASP A O 10
ATOM 33503 N N . LEU A 1 171 ? 7.103 -1.366 -0.716 1.00 0.00 171 LEU A N 10
ATOM 33504 C CA . LEU A 1 171 ? 6.266 -2.200 0.142 1.00 0.00 171 LEU A CA 10
ATOM 33505 C C . LEU A 1 171 ? 6.680 -3.665 0.050 1.00 0.00 171 LEU A C 10
ATOM 33506 O O . LEU A 1 171 ? 6.778 -4.357 1.065 1.00 0.00 171 LEU A O 10
ATOM 33522 N N . LEU A 1 172 ? 6.924 -4.131 -1.170 1.00 0.00 172 LEU A N 10
ATOM 33523 C CA . LEU A 1 172 ? 7.331 -5.516 -1.395 1.00 0.00 172 LEU A CA 10
ATOM 33524 C C . LEU A 1 172 ? 8.547 -5.872 -0.542 1.00 0.00 172 LEU A C 10
ATOM 33525 O O . LEU A 1 172 ? 8.614 -6.951 0.050 1.00 0.00 172 LEU A O 10
ATOM 33541 N N . GLU A 1 173 ? 9.511 -4.958 -0.494 1.00 0.00 173 GLU A N 10
ATOM 33542 C CA . GLU A 1 173 ? 10.735 -5.169 0.273 1.00 0.00 173 GLU A CA 10
ATOM 33543 C C . GLU A 1 173 ? 10.486 -5.057 1.776 1.00 0.00 173 GLU A C 10
ATOM 33544 O O . GLU A 1 173 ? 11.033 -5.830 2.561 1.00 0.00 173 GLU A O 10
ATOM 33556 N N . ILE A 1 174 ? 9.666 -4.088 2.176 1.00 0.00 174 ILE A N 10
ATOM 33557 C CA . ILE A 1 174 ? 9.365 -3.882 3.590 1.00 0.00 174 ILE A CA 10
ATOM 33558 C C . ILE A 1 174 ? 8.841 -5.165 4.236 1.00 0.00 174 ILE A C 10
ATOM 33559 O O . ILE A 1 174 ? 9.356 -5.604 5.265 1.00 0.00 174 ILE A O 10
ATOM 33575 N N . LEU A 1 175 ? 7.819 -5.763 3.631 1.00 0.00 175 LEU A N 10
ATOM 33576 C CA . LEU A 1 175 ? 7.242 -6.994 4.162 1.00 0.00 175 LEU A CA 10
ATOM 33577 C C . LEU A 1 175 ? 8.266 -8.119 4.155 1.00 0.00 175 LEU A C 10
ATOM 33578 O O . LEU A 1 175 ? 8.472 -8.798 5.159 1.00 0.00 175 LEU A O 10
ATOM 33594 N N . ALA A 1 176 ? 8.903 -8.303 3.008 1.00 0.00 176 ALA A N 10
ATOM 33595 C CA . ALA A 1 176 ? 9.914 -9.342 2.852 1.00 0.00 176 ALA A CA 10
ATOM 33596 C C . ALA A 1 176 ? 11.041 -9.163 3.862 1.00 0.00 176 ALA A C 10
ATOM 33597 O O . ALA A 1 176 ? 11.576 -10.139 4.391 1.00 0.00 176 ALA A O 10
ATOM 33604 N N . LEU A 1 177 ? 11.396 -7.911 4.126 1.00 0.00 177 LEU A N 10
ATOM 33605 C CA . LEU A 1 177 ? 12.459 -7.602 5.074 1.00 0.00 177 LEU A CA 10
ATOM 33606 C C . LEU A 1 177 ? 12.031 -7.935 6.500 1.00 0.00 177 LEU A C 10
ATOM 33607 O O . LEU A 1 177 ? 12.823 -8.449 7.290 1.00 0.00 177 LEU A O 10
ATOM 33623 N N . GLN A 1 178 ? 10.774 -7.642 6.824 1.00 0.00 178 GLN A N 10
ATOM 33624 C CA . GLN A 1 178 ? 10.244 -7.914 8.158 1.00 0.00 178 GLN A CA 10
ATOM 33625 C C . GLN A 1 178 ? 10.430 -9.383 8.526 1.00 0.00 178 GLN A C 10
ATOM 33626 O O . GLN A 1 178 ? 10.932 -9.705 9.601 1.00 0.00 178 GLN A O 10
ATOM 33640 N N . LYS A 1 179 ? 10.029 -10.268 7.622 1.00 0.00 179 LYS A N 10
ATOM 33641 C CA . LYS A 1 179 ? 10.159 -11.703 7.847 1.00 0.00 179 LYS A CA 10
ATOM 33642 C C . LYS A 1 179 ? 11.620 -12.135 7.744 1.00 0.00 179 LYS A C 10
ATOM 33643 O O . LYS A 1 179 ? 12.011 -13.169 8.287 1.00 0.00 179 LYS A O 10
ATOM 33662 N N . GLU A 1 180 ? 12.418 -11.342 7.033 1.00 0.00 180 GLU A N 10
ATOM 33663 C CA . GLU A 1 180 ? 13.834 -11.641 6.842 1.00 0.00 180 GLU A CA 10
ATOM 33664 C C . GLU A 1 180 ? 14.682 -11.238 8.048 1.00 0.00 180 GLU A C 10
ATOM 33665 O O . GLU A 1 180 ? 15.911 -11.283 7.986 1.00 0.00 180 GLU A O 10
ATOM 33677 N N . GLY A 1 181 ? 14.036 -10.854 9.143 1.00 0.00 181 GLY A N 10
ATOM 33678 C CA . GLY A 1 181 ? 14.774 -10.468 10.333 1.00 0.00 181 GLY A CA 10
ATOM 33679 C C . GLY A 1 181 ? 15.069 -8.976 10.416 1.00 0.00 181 GLY A C 10
ATOM 33680 O O . GLY A 1 181 ? 15.886 -8.553 11.233 1.00 0.00 181 GLY A O 10
ATOM 33684 N N . LYS A 1 182 ? 14.398 -8.173 9.592 1.00 0.00 182 LYS A N 10
ATOM 33685 C CA . LYS A 1 182 ? 14.596 -6.729 9.610 1.00 0.00 182 LYS A CA 10
ATOM 33686 C C . LYS A 1 182 ? 13.562 -6.079 10.520 1.00 0.00 182 LYS A C 10
ATOM 33687 O O . LYS A 1 182 ? 13.001 -5.031 10.206 1.00 0.00 182 LYS A O 10
ATOM 33706 N N . GLU A 1 183 ? 13.325 -6.725 11.653 1.00 0.00 183 GLU A N 10
ATOM 33707 C CA . GLU A 1 183 ? 12.371 -6.254 12.643 1.00 0.00 183 GLU A CA 10
ATOM 33708 C C . GLU A 1 183 ? 13.086 -6.045 13.970 1.00 0.00 183 GLU A C 10
ATOM 33709 O O . GLU A 1 183 ? 12.732 -6.637 14.990 1.00 0.00 183 GLU A O 10
ATOM 33721 N N . GLY A 1 184 ? 14.115 -5.209 13.930 1.00 0.00 184 GLY A N 10
ATOM 33722 C CA . GLY A 1 184 ? 14.909 -4.930 15.107 1.00 0.00 184 GLY A CA 10
ATOM 33723 C C . GLY A 1 184 ? 14.089 -4.483 16.293 1.00 0.00 184 GLY A C 10
ATOM 33724 O O . GLY A 1 184 ? 14.025 -5.177 17.308 1.00 0.00 184 GLY A O 10
ATOM 33728 N N . THR A 1 185 ? 13.469 -3.318 16.176 1.00 0.00 185 THR A N 10
ATOM 33729 C CA . THR A 1 185 ? 12.661 -2.791 17.275 1.00 0.00 185 THR A CA 10
ATOM 33730 C C . THR A 1 185 ? 11.222 -3.292 17.197 1.00 0.00 185 THR A C 10
ATOM 33731 O O . THR A 1 185 ? 10.632 -3.360 16.119 1.00 0.00 185 THR A O 10
ATOM 33742 N N . GLN A 1 186 ? 10.666 -3.637 18.353 1.00 0.00 186 GLN A N 10
ATOM 33743 C CA . GLN A 1 186 ? 9.296 -4.128 18.433 1.00 0.00 186 GLN A CA 10
ATOM 33744 C C . GLN A 1 186 ? 8.593 -3.553 19.659 1.00 0.00 186 GLN A C 10
ATOM 33745 O O . GLN A 1 186 ? 9.161 -3.519 20.750 1.00 0.00 186 GLN A O 10
ATOM 33759 N N . VAL A 1 187 ? 7.357 -3.103 19.475 1.00 0.00 187 VAL A N 10
ATOM 33760 C CA . VAL A 1 187 ? 6.584 -2.531 20.571 1.00 0.00 187 VAL A CA 10
ATOM 33761 C C . VAL A 1 187 ? 5.100 -2.843 20.418 1.00 0.00 187 VAL A C 10
ATOM 33762 O O . VAL A 1 187 ? 4.559 -2.806 19.313 1.00 0.00 187 VAL A O 10
ATOM 33775 N N . GLU A 1 188 ? 4.444 -3.146 21.533 1.00 0.00 188 GLU A N 10
ATOM 33776 C CA . GLU A 1 188 ? 3.020 -3.460 21.515 1.00 0.00 188 GLU A CA 10
ATOM 33777 C C . GLU A 1 188 ? 2.199 -2.287 22.042 1.00 0.00 188 GLU A C 10
ATOM 33778 O O . GLU A 1 188 ? 2.378 -1.848 23.178 1.00 0.00 188 GLU A O 10
ATOM 33790 N N . MET A 1 189 ? 1.295 -1.789 21.206 1.00 0.00 189 MET A N 10
ATOM 33791 C CA . MET A 1 189 ? 0.437 -0.671 21.577 1.00 0.00 189 MET A CA 10
ATOM 33792 C C . MET A 1 189 ? -0.988 -1.146 21.836 1.00 0.00 189 MET A C 10
ATOM 33793 O O . MET A 1 189 ? -1.279 -2.339 21.762 1.00 0.00 189 MET A O 10
ATOM 33807 N N . ASP A 1 190 ? -1.875 -0.203 22.140 1.00 0.00 190 ASP A N 10
ATOM 33808 C CA . ASP A 1 190 ? -3.272 -0.526 22.408 1.00 0.00 190 ASP A CA 10
ATOM 33809 C C . ASP A 1 190 ? -4.043 -0.747 21.109 1.00 0.00 190 ASP A C 10
ATOM 33810 O O . ASP A 1 190 ? -5.081 -1.408 21.099 1.00 0.00 190 ASP A O 10
ATOM 33819 N N . LEU A 1 191 ? -3.534 -0.187 20.013 1.00 0.00 191 LEU A N 10
ATOM 33820 C CA . LEU A 1 191 ? -4.184 -0.324 18.714 1.00 0.00 191 LEU A CA 10
ATOM 33821 C C . LEU A 1 191 ? -3.420 -1.290 17.812 1.00 0.00 191 LEU A C 10
ATOM 33822 O O . LEU A 1 191 ? -4.008 -1.951 16.955 1.00 0.00 191 LEU A O 10
ATOM 33838 N N . GLY A 1 192 ? -2.107 -1.365 18.004 1.00 0.00 192 GLY A N 10
ATOM 33839 C CA . GLY A 1 192 ? -1.296 -2.251 17.192 1.00 0.00 192 GLY A CA 10
ATOM 33840 C C . GLY A 1 192 ? 0.130 -2.369 17.696 1.00 0.00 192 GLY A C 10
ATOM 33841 O O . GLY A 1 192 ? 0.405 -2.101 18.863 1.00 0.00 192 GLY A O 10
ATOM 33845 N N . THR A 1 193 ? 1.038 -2.775 16.813 1.00 0.00 193 THR A N 10
ATOM 33846 C CA . THR A 1 193 ? 2.443 -2.931 17.175 1.00 0.00 193 THR A CA 10
ATOM 33847 C C . THR A 1 193 ? 3.339 -2.098 16.263 1.00 0.00 193 THR A C 10
ATOM 33848 O O . THR A 1 193 ? 3.109 -2.018 15.057 1.00 0.00 193 THR A O 10
ATOM 33859 N N . LEU A 1 194 ? 4.361 -1.479 16.848 1.00 0.00 194 LEU A N 10
ATOM 33860 C CA . LEU A 1 194 ? 5.292 -0.652 16.088 1.00 0.00 194 LEU A CA 10
ATOM 33861 C C . LEU A 1 194 ? 6.659 -1.320 15.977 1.00 0.00 194 LEU A C 10
ATOM 33862 O O . LEU A 1 194 ? 7.325 -1.568 16.983 1.00 0.00 194 LEU A O 10
ATOM 33878 N N . THR A 1 195 ? 7.070 -1.608 14.747 1.00 0.00 195 THR A N 10
ATOM 33879 C CA . THR A 1 195 ? 8.358 -2.246 14.495 1.00 0.00 195 THR A CA 10
ATOM 33880 C C . THR A 1 195 ? 9.164 -1.448 13.475 1.00 0.00 195 THR A C 10
ATOM 33881 O O . THR A 1 195 ? 8.611 -0.944 12.495 1.00 0.00 195 THR A O 10
ATOM 33892 N N . TYR A 1 196 ? 10.470 -1.330 13.703 1.00 0.00 196 TYR A N 10
ATOM 33893 C CA . TYR A 1 196 ? 11.332 -0.589 12.794 1.00 0.00 196 TYR A CA 10
ATOM 33894 C C . TYR A 1 196 ? 12.469 -1.476 12.294 1.00 0.00 196 TYR A C 10
ATOM 33895 O O . TYR A 1 196 ? 13.074 -2.229 13.066 1.00 0.00 196 TYR A O 10
ATOM 33913 N N . LEU A 1 197 ? 12.740 -1.385 10.996 1.00 0.00 197 LEU A N 10
ATOM 33914 C CA . LEU A 1 197 ? 13.791 -2.177 10.368 1.00 0.00 197 LEU A CA 10
ATOM 33915 C C . LEU A 1 197 ? 15.131 -1.450 10.417 1.00 0.00 197 LEU A C 10
ATOM 33916 O O . LEU A 1 197 ? 15.188 -0.225 10.309 1.00 0.00 197 LEU A O 10
ATOM 33932 N N . SER A 1 198 ? 16.204 -2.214 10.607 1.00 0.00 198 SER A N 10
ATOM 33933 C CA . SER A 1 198 ? 17.554 -1.641 10.702 1.00 0.00 198 SER A CA 10
ATOM 33934 C C . SER A 1 198 ? 17.820 -0.515 9.677 1.00 0.00 198 SER A C 10
ATOM 33935 O O . SER A 1 198 ? 18.321 0.543 10.057 1.00 0.00 198 SER A O 10
ATOM 33943 N N . GLU A 1 199 ? 17.499 -0.720 8.391 1.00 0.00 199 GLU A N 10
ATOM 33944 C CA . GLU A 1 199 ? 17.732 0.308 7.379 1.00 0.00 199 GLU A CA 10
ATOM 33945 C C . GLU A 1 199 ? 17.169 1.657 7.821 1.00 0.00 199 GLU A C 10
ATOM 33946 O O . GLU A 1 199 ? 17.825 2.689 7.679 1.00 0.00 199 GLU A O 10
ATOM 33958 N N . GLY A 1 200 ? 15.953 1.641 8.356 1.00 0.00 200 GLY A N 10
ATOM 33959 C CA . GLY A 1 200 ? 15.329 2.871 8.807 1.00 0.00 200 GLY A CA 10
ATOM 33960 C C . GLY A 1 200 ? 13.846 2.933 8.490 1.00 0.00 200 GLY A C 10
ATOM 33961 O O . GLY A 1 200 ? 13.132 3.788 9.014 1.00 0.00 200 GLY A O 10
ATOM 33965 N N . ARG A 1 201 ? 13.379 2.031 7.630 1.00 0.00 201 ARG A N 10
ATOM 33966 C CA . ARG A 1 201 ? 11.970 1.996 7.250 1.00 0.00 201 ARG A CA 10
ATOM 33967 C C . ARG A 1 201 ? 11.075 1.859 8.479 1.00 0.00 201 ARG A C 10
ATOM 33968 O O . ARG A 1 201 ? 11.407 1.142 9.425 1.00 0.00 201 ARG A O 10
ATOM 33989 N N . TRP A 1 202 ? 9.939 2.550 8.458 1.00 0.00 202 TRP A N 10
ATOM 33990 C CA . TRP A 1 202 ? 8.997 2.507 9.572 1.00 0.00 202 TRP A CA 10
ATOM 33991 C C . TRP A 1 202 ? 7.792 1.632 9.238 1.00 0.00 202 TRP A C 10
ATOM 33992 O O . TRP A 1 202 ? 7.188 1.769 8.175 1.00 0.00 202 TRP A O 10
ATOM 34013 N N . PHE A 1 203 ? 7.450 0.732 10.155 1.00 0.00 203 PHE A N 10
ATOM 34014 C CA . PHE A 1 203 ? 6.317 -0.168 9.963 1.00 0.00 203 PHE A CA 10
ATOM 34015 C C . PHE A 1 203 ? 5.493 -0.276 11.244 1.00 0.00 203 PHE A C 10
ATOM 34016 O O . PHE A 1 203 ? 6.044 -0.392 12.338 1.00 0.00 203 PHE A O 10
ATOM 34033 N N . LEU A 1 204 ? 4.171 -0.239 11.101 1.00 0.00 204 LEU A N 10
ATOM 34034 C CA . LEU A 1 204 ? 3.279 -0.335 12.246 1.00 0.00 204 LEU A CA 10
ATOM 34035 C C . LEU A 1 204 ? 2.085 -1.231 11.933 1.00 0.00 204 LEU A C 10
ATOM 34036 O O . LEU A 1 204 ? 1.312 -0.956 11.016 1.00 0.00 204 LEU A O 10
ATOM 34052 N N . ALA A 1 205 ? 1.936 -2.300 12.708 1.00 0.00 205 ALA A N 10
ATOM 34053 C CA . ALA A 1 205 ? 0.831 -3.231 12.522 1.00 0.00 205 ALA A CA 10
ATOM 34054 C C . ALA A 1 205 ? -0.416 -2.728 13.237 1.00 0.00 205 ALA A C 10
ATOM 34055 O O . ALA A 1 205 ? -0.337 -2.245 14.364 1.00 0.00 205 ALA A O 10
ATOM 34062 N N . LEU A 1 206 ? -1.563 -2.837 12.577 1.00 0.00 206 LEU A N 10
ATOM 34063 C CA . LEU A 1 206 ? -2.822 -2.385 13.154 1.00 0.00 206 LEU A CA 10
ATOM 34064 C C . LEU A 1 206 ? -3.696 -3.571 13.544 1.00 0.00 206 LEU A C 10
ATOM 34065 O O . LEU A 1 206 ? -4.396 -4.143 12.709 1.00 0.00 206 LEU A O 10
ATOM 34081 N N . ARG A 1 207 ? -3.649 -3.934 14.822 1.00 0.00 207 ARG A N 10
ATOM 34082 C CA . ARG A 1 207 ? -4.436 -5.053 15.335 1.00 0.00 207 ARG A CA 10
ATOM 34083 C C . ARG A 1 207 ? -5.893 -4.943 14.891 1.00 0.00 207 ARG A C 10
ATOM 34084 O O . ARG A 1 207 ? -6.574 -5.952 14.705 1.00 0.00 207 ARG A O 10
ATOM 34105 N N . GLU A 1 208 ? -6.359 -3.711 14.721 1.00 0.00 208 GLU A N 10
ATOM 34106 C CA . GLU A 1 208 ? -7.731 -3.463 14.294 1.00 0.00 208 GLU A CA 10
ATOM 34107 C C . GLU A 1 208 ? -7.754 -2.876 12.884 1.00 0.00 208 GLU A C 10
ATOM 34108 O O . GLU A 1 208 ? -7.752 -1.657 12.710 1.00 0.00 208 GLU A O 10
ATOM 34120 N N . PRO A 1 209 ? -7.771 -3.741 11.855 1.00 0.00 209 PRO A N 10
ATOM 34121 C CA . PRO A 1 209 ? -7.789 -3.307 10.455 1.00 0.00 209 PRO A CA 10
ATOM 34122 C C . PRO A 1 209 ? -8.815 -2.209 10.193 1.00 0.00 209 PRO A C 10
ATOM 34123 O O . PRO A 1 209 ? -9.748 -2.017 10.973 1.00 0.00 209 PRO A O 10
ATOM 34134 N N . ILE A 1 210 ? -8.639 -1.497 9.084 1.00 0.00 210 ILE A N 10
ATOM 34135 C CA . ILE A 1 210 ? -9.546 -0.429 8.707 1.00 0.00 210 ILE A CA 10
ATOM 34136 C C . ILE A 1 210 ? -10.167 -0.717 7.349 1.00 0.00 210 ILE A C 10
ATOM 34137 O O . ILE A 1 210 ? -9.483 -0.728 6.326 1.00 0.00 210 ILE A O 10
ATOM 34153 N N . ASN A 1 211 ? -11.466 -0.954 7.356 1.00 0.00 211 ASN A N 10
ATOM 34154 C CA . ASN A 1 211 ? -12.203 -1.252 6.133 1.00 0.00 211 ASN A CA 10
ATOM 34155 C C . ASN A 1 211 ? -12.651 0.028 5.434 1.00 0.00 211 ASN A C 10
ATOM 34156 O O . ASN A 1 211 ? -12.916 1.042 6.079 1.00 0.00 211 ASN A O 10
ATOM 34167 N N . ALA A 1 212 ? -12.733 -0.030 4.108 1.00 0.00 212 ALA A N 10
ATOM 34168 C CA . ALA A 1 212 ? -13.150 1.120 3.313 1.00 0.00 212 ALA A CA 10
ATOM 34169 C C . ALA A 1 212 ? -13.692 0.678 1.957 1.00 0.00 212 ALA A C 10
ATOM 34170 O O . ALA A 1 212 ? -12.990 0.035 1.177 1.00 0.00 212 ALA A O 10
ATOM 34177 N N . ASP A 1 213 ? -14.945 1.025 1.683 1.00 0.00 213 ASP A N 10
ATOM 34178 C CA . ASP A 1 213 ? -15.581 0.660 0.422 1.00 0.00 213 ASP A CA 10
ATOM 34179 C C . ASP A 1 213 ? -14.977 1.438 -0.743 1.00 0.00 213 ASP A C 10
ATOM 34180 O O . ASP A 1 213 ? -14.854 2.661 -0.689 1.00 0.00 213 ASP A O 10
ATOM 34189 N N . THR A 1 214 ? -14.603 0.718 -1.798 1.00 0.00 214 THR A N 10
ATOM 34190 C CA . THR A 1 214 ? -14.015 1.337 -2.979 1.00 0.00 214 THR A CA 10
ATOM 34191 C C . THR A 1 214 ? -14.544 0.676 -4.246 1.00 0.00 214 THR A C 10
ATOM 34192 O O . THR A 1 214 ? -15.056 -0.438 -4.200 1.00 0.00 214 THR A O 10
ATOM 34203 N N . THR A 1 215 ? -14.414 1.368 -5.374 1.00 0.00 215 THR A N 10
ATOM 34204 C CA . THR A 1 215 ? -14.882 0.847 -6.657 1.00 0.00 215 THR A CA 10
ATOM 34205 C C . THR A 1 215 ? -13.699 0.523 -7.564 1.00 0.00 215 THR A C 10
ATOM 34206 O O . THR A 1 215 ? -12.666 1.191 -7.504 1.00 0.00 215 THR A O 10
ATOM 34217 N N . PHE A 1 216 ? -13.843 -0.507 -8.397 1.00 0.00 216 PHE A N 10
ATOM 34218 C CA . PHE A 1 216 ? -12.758 -0.897 -9.294 1.00 0.00 216 PHE A CA 10
ATOM 34219 C C . PHE A 1 216 ? -12.764 -0.053 -10.566 1.00 0.00 216 PHE A C 10
ATOM 34220 O O . PHE A 1 216 ? -13.701 -0.112 -11.362 1.00 0.00 216 PHE A O 10
ATOM 34237 N N . THR A 1 217 ? -11.708 0.734 -10.749 1.00 0.00 217 THR A N 10
ATOM 34238 C CA . THR A 1 217 ? -11.585 1.592 -11.922 1.00 0.00 217 THR A CA 10
ATOM 34239 C C . THR A 1 217 ? -10.335 1.240 -12.723 1.00 0.00 217 THR A C 10
ATOM 34240 O O . THR A 1 217 ? -9.330 0.804 -12.162 1.00 0.00 217 THR A O 10
ATOM 34251 N N . SER A 1 218 ? -10.405 1.431 -14.037 1.00 0.00 218 SER A N 10
ATOM 34252 C CA . SER A 1 218 ? -9.277 1.133 -14.913 1.00 0.00 218 SER A CA 10
ATOM 34253 C C . SER A 1 218 ? -8.921 2.342 -15.773 1.00 0.00 218 SER A C 10
ATOM 34254 O O . SER A 1 218 ? -9.793 3.124 -16.154 1.00 0.00 218 SER A O 10
ATOM 34262 N N . PHE A 1 219 ? -7.637 2.484 -16.083 1.00 0.00 219 PHE A N 10
ATOM 34263 C CA . PHE A 1 219 ? -7.166 3.586 -16.902 1.00 0.00 219 PHE A CA 10
ATOM 34264 C C . PHE A 1 219 ? -6.153 3.088 -17.924 1.00 0.00 219 PHE A C 10
ATOM 34265 O O . PHE A 1 219 ? -5.112 2.535 -17.568 1.00 0.00 219 PHE A O 10
ATOM 34282 N N . SER A 1 220 ? -6.471 3.287 -19.191 1.00 0.00 220 SER A N 10
ATOM 34283 C CA . SER A 1 220 ? -5.602 2.861 -20.280 1.00 0.00 220 SER A CA 10
ATOM 34284 C C . SER A 1 220 ? -4.377 3.763 -20.387 1.00 0.00 220 SER A C 10
ATOM 34285 O O . SER A 1 220 ? -4.343 4.688 -21.200 1.00 0.00 220 SER A O 10
ATOM 34293 N N . GLU A 1 221 ? -3.373 3.489 -19.563 1.00 0.00 221 GLU A N 10
ATOM 34294 C CA . GLU A 1 221 ? -2.145 4.274 -19.564 1.00 0.00 221 GLU A CA 10
ATOM 34295 C C . GLU A 1 221 ? -1.096 3.649 -18.650 1.00 0.00 221 GLU A C 10
ATOM 34296 O O . GLU A 1 221 ? -1.419 3.137 -17.577 1.00 0.00 221 GLU A O 10
ATOM 34308 N N . ASP A 1 222 ? 0.160 3.694 -19.082 1.00 0.00 222 ASP A N 10
ATOM 34309 C CA . ASP A 1 222 ? 1.258 3.132 -18.303 1.00 0.00 222 ASP A CA 10
ATOM 34310 C C . ASP A 1 222 ? 1.432 3.884 -16.987 1.00 0.00 222 ASP A C 10
ATOM 34311 O O . ASP A 1 222 ? 1.626 3.220 -15.947 1.00 0.00 222 ASP A O 10
#

Foldseek 3Di:
DPCPDFFFFKWWFFDPVVCCVVVVVVVCVVVVLCPDPVNVVCCCVQVVPPDDRPPVVVQWDADDRWIKTADGCNVPPWVFVVVLSVDVVVVVQQQPKFKWWWWKWKQDPFFTKTATATDPVVLVSGTDRLCVQLHDNVCVVVCVLFPHRLNIIITGTHGPDDDCVVSSVVSSCVRVVSSVPQFPDWAADPQWIWTAGPNGMTMTGGPGIDITMIGMDTDRDD

Secondary structure (DSSP, 8-state):
--------EEEEEE-HHHHHHHHHHHHHHHHHHHHSHHHHHTHHHHHTT-SSSSTHHHHSB--SS-EEEEEE--SSS-HHHHHHHT-HHHHHGGG-EEEEEEEEEEE-SSEEEEEEE--HHHHHTS-TGGGGSSS-GGGHHHHTTS---SSEEEEEEE-SS--THHHHHHHHHHHHHHHTT---EEEE-SSEEEEE-SS--EEEEEEEEEEEEEEEEEE---

Solvent-accessible surface area: 12699 Å² total; per-residue (Å²): 138,112,157,170,142,104,20,65,62,7,6,0,91,11,70,89,127,30,12,102,174,20,65,85,50,6,138,92,23,38,138,45,8,48,84,68,143,46,14,93,136,60,27,46,98,23,21,50,137,82,75,139,141,42,49,27,77,136,101,22,132,62,68,116,117,6,58,1,17,5,3,71,8,82,172,25,185,4,113,4,0,72,118,15,6,112,89,127,98,7,97,125,13,44,122,111,61,51,105,1,32,3,44,0,9,0,5,8,51,126,0,7,0,2,7,2,21,12,52,143,33,1,24,173,47,18,12,140,14,9,20,138,44,32,2,1,14,49,48,92,112,40,25,168,70,7,17,7,6,0,7,0,7,10,9,4,2,38,32,95,78,34,115,59,79,60,0,8,115,19,0,28,90,1,0,32,30,39,114,113,56,98,61,36,28,117,60,159,89,143,90,2,52,10,7,19,7,74,138,11,59,4,3,13,31,22,169,106,85,36,101,1,68,3,43,5,43,50,134,58,122,176

InterPro domains:
  IPR008431 Cyclic nucleotide phosphodiesterase [PTHR10156] (114-411)
  IPR009097 Cyclic phosphodiesterase [SSF55144] (169-386)
  IPR047325 Cyclic nucleotide phosphodiesterase, catalytic domain [PF05881] (173-410)

Radius of gyration: 17.61 Å; Cα contacts (8 Å, |Δi|>4): 423; chains: 1; bounding box: 39×40×57 Å

Nearest PDB structures (foldseek):
  2i3e-assembly1_A  TM=9.587E-01  e=3.766E-42  Carassius auratus
  3zbs-assembly1_A  TM=7.903E-01  e=1.954E-20  Mus musculus
  2yq9-assembly1_A  TM=7.814E-01  e=1.441E-20  Mus musculus
  4wdd-assembly1_A  TM=8.104E-01  e=5.494E-20  Mus musculus
  4wde-assembly2_B  TM=7.854E-01  e=1.532E-20  Mus musculus

Sequence (222 aa):
GSHMELPLFFGWFLLPEEEERIKCATMDFLKTLDTLEAFKEHISEFTGEAEKEVDLEQYFQNPLQLHCTTKFCDYGKAEGAKEYAELQVVKESLTKSYELSVTALIVTPRTFGARVALTEAQVKLWPEGADKEGVAPALLPSVEALPAGSRAHVTLGCSAGVETVQTGLDLLEILALQKEGKEGTQVEMDLGTLTYLSEGRWFLALREPINADTTFTSFSEDGSHMELPLFFGWFLLPEEEERIKCATMDFLKTLDTLEAFKEHISEFTGEAEKEVDLEQYFQNPLQLHCTTKFCDYGKAEGAKEYAELQVVKESLTKSYELSVTALIVTPRTFGARVALTEAQVKLWPEGADKEGVAPALLPSVEALPAGSRAHVTLGCSAGVETVQTGLDLLEILALQKEGKEGTQVEMDLGTLTYLSEGRWFLALREPINADTTFTSFSEDGSHMELPLFFGWFLLPEEEERIKCATMDFLKTLDTLEAFKEHISEFTGEAEKEVDLEQYFQNPLQLHCTTKFCDYGKAEGAKEYAELQVVKESLTKSYELSVTALIVTPRTFGARVALTEAQVKLWPEGADKEGVAPALLPSVEALPAGSRAHVTLGCSAGVETVQTGLDLLEILALQKEGKEGTQVEMDLGTLTYLSEGRWFLALREPINADTTFTSFSEDGSHMELPLFFGWFLLPEEEERIKCATMDFLKTLDTLEAFKEHISEFTGEAEKEVDLEQYFQNPLQLHCTTKFCDYGKAEGAKEYAELQVVKESLTKSYELSVTALIVTPRTFGARVALTEAQVKLWPEGADKEGVAPALLPSVEALPAGSRAHVTLGCSAGVETVQTGLDLLEILALQKEGKEGTQVEMDLGTLTYLSEGRWFLALREPINADTTFTSFSEDGSHMELPLFFGWFLLPEEEERIKCATMDFLKTLDTLEAFKEHISEFTGEAEKEVDLEQYFQNPLQLHCTTKFCDYGKAEGAKEYAELQVVKESLTKSYELSVTALIVTPRTFGARVALTEAQVKLWPEGADKEGVAPALLPSVEALPAGSRAHVTLGCSAGVETVQTGLDLLEILALQKEGKEGTQVEMDLGTLTYLSEGRWFLALREPINADTTFTSFSEDGSHMELPLFFGWFLLPEEEERIKCATMDFLKTLDTLEAFKEHISEFTGEAEKEVDLEQYFQNPLQLHCTTKFCDYGKAEGAKEYAELQVVKESLTKSYELSVTALIVTPRTFGARVALTEAQVKLWPEGADKEGVAPALLPSVEALPAGSRAHVTLGCSAGVETVQTGLDLLEILALQKEGKEGTQVEMDLGTLTYLSEGRWFLALREPINADTTFTSFSEDGSHMELPLFFGWFLLPEEEERIKCATMDFLKTLDTLEAFKEHISEFTGEAEKEVDLEQYFQNPLQLHCTTKFCDYGKAEGAKEYAELQVVKESLTKSYELSVTALIVTPRTFGARVALTEAQVKLWPEGADKEGVAPALLPSVEALPAGSRAHVTLGCSAGVETVQTGLDLLEILALQKEGKEGTQVEMDLGTLTYLSEGRWFLALREPINADTTFTSFSEDGSHMELPLFFGWFLLPEEEERIKCATMDFLKTLDTLEAFKEHISEFTGEAEKEVDLEQYFQNPLQLHCTTKFCDYGKAEGAKEYAELQVVKESLTKSYELSVTALIVTPRTFGARVALTEAQVKLWPEGADKEGVAPALLPSVEALPAGSRAHVTLGCSAGVETVQTGLDLLEILALQKEGKEGTQVEMDLGTLTYLSEGRWFLALREPINADTTFTSFSEDGSHMELPLFFGWFLLPEEEERIKCATMDFLKTLDTLEAFKEHISEFTGEAEKEVDLEQYFQNPLQLHCTTKFCDYGKAEGAKEYAELQVVKESLTKSYELSVTALIVTPRTFGARVALTEAQVKLWPEGADKEGVAPALLPSVEALPAGSRAHVTLGCSAGVETVQTGLDLLEILALQKEGKEGTQVEMDLGTLTYLSEGRWFLALREPINADTTFTSFSEDGSHMELPLFFGWFLLPEEEERIKCATMDFLKTLDTLEAFKEHISEFTGEAEKEVDLEQYFQNPLQLHCTTKFCDYGKAEGAKEYAELQVVKESLTKSYELSVTALIVTPRTFGARVALTEAQVKLWPEGADKEGVAPALLPSVEALPAGSRAHVTLGCSAGVETVQTGLDLLEILALQKEGKEGTQVEMDLGTLTYLSEGRWFLALREPINADTTFTSFSED

CATH classifica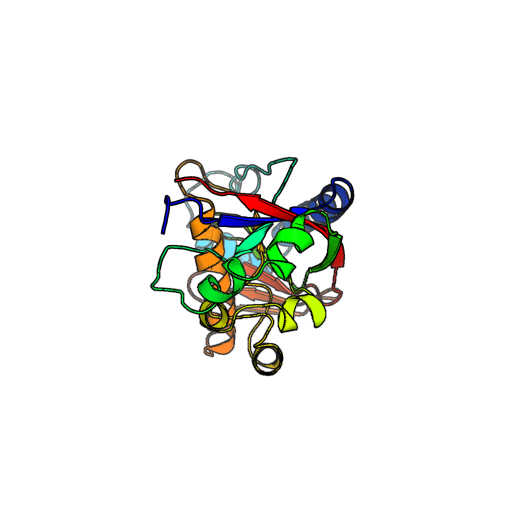tion: 3.90.1740.10